Protein 2L89 (pdb70)

Foldseek 3Di:
DPPPDDDAQAWKWFQDDPGGIFIWTFHDKDKAWDCPPDHTDIATWTWTFFDDPGHTDTHHCVRMGHDDLVVLVVLLVDDDDDDPVRNRRSVNNNPPDGDDPDDDPDDD

Organism: Schizosaccharomyces pombe (strain 972 / ATCC 24843) (NCBI:txid284812)

Structure (mmCIF, N/CA/C/O backbone):
data_2L89
#
_entry.id   2L89
#
loop_
_atom_site.group_PDB
_atom_site.id
_atom_site.type_symbol
_atom_site.label_atom_id
_atom_site.label_alt_id
_atom_site.label_comp_id
_atom_site.label_asym_id
_atom_site.label_entity_id
_atom_site.label_seq_id
_atom_site.pdbx_PDB_ins_code
_atom_site.Cartn_x
_atom_site.Cartn_y
_atom_site.Cartn_z
_atom_site.occupancy
_atom_site.B_iso_or_equiv
_atom_site.auth_seq_id
_atom_site.auth_comp_id
_atom_site.auth_asym_id
_atom_site.auth_atom_id
_atom_site.pdbx_PDB_model_num
ATOM 1 N N . SER A 1 1 ? -14.855 -6.136 -16.060 1.00 0.00 45 SER A N 1
ATOM 2 C CA . SER A 1 1 ? -13.659 -6.158 -16.952 1.00 0.00 45 SER A CA 1
ATOM 3 C C . SER A 1 1 ? -13.188 -4.743 -17.310 1.00 0.00 45 SER A C 1
ATOM 4 O O . SER A 1 1 ? -12.647 -4.517 -18.395 1.00 0.00 45 SER A O 1
ATOM 14 N N . ALA A 1 2 ? -13.385 -3.797 -16.391 1.00 0.00 46 ALA A N 1
ATOM 15 C CA . ALA A 1 2 ? -12.971 -2.414 -16.607 1.00 0.00 46 ALA A CA 1
ATOM 16 C C . ALA A 1 2 ? -12.312 -1.843 -15.355 1.00 0.00 46 ALA A C 1
ATOM 17 O O . ALA A 1 2 ? -12.733 -2.141 -14.235 1.00 0.00 46 ALA A O 1
ATOM 24 N N . ASP A 1 3 ? -11.274 -1.027 -15.554 1.00 0.00 47 ASP A N 1
ATOM 25 C CA . ASP A 1 3 ? -10.541 -0.415 -14.444 1.00 0.00 47 ASP A CA 1
ATOM 26 C C . ASP A 1 3 ? -9.957 -1.480 -13.512 1.00 0.00 47 ASP A C 1
ATOM 27 O O . ASP A 1 3 ? -9.855 -1.271 -12.301 1.00 0.00 47 ASP A O 1
ATOM 36 N N . ASP A 1 4 ? -9.576 -2.621 -14.084 1.00 0.00 48 ASP A N 1
ATOM 37 C CA . ASP A 1 4 ? -9.008 -3.715 -13.306 1.00 0.00 48 ASP A CA 1
ATOM 38 C C . ASP A 1 4 ? -7.490 -3.591 -13.214 1.00 0.00 48 ASP A C 1
ATOM 39 O O . ASP A 1 4 ? -6.769 -3.973 -14.137 1.00 0.00 48 ASP A O 1
ATOM 48 N N . ARG A 1 5 ? -7.010 -3.051 -12.092 1.00 0.00 49 ARG A N 1
ATOM 49 C CA . ARG A 1 5 ? -5.575 -2.875 -11.874 1.00 0.00 49 ARG A CA 1
ATOM 50 C C . ARG A 1 5 ? -5.175 -3.305 -10.458 1.00 0.00 49 ARG A C 1
ATOM 51 O O . ARG A 1 5 ? -4.259 -2.734 -9.861 1.00 0.00 49 ARG A O 1
ATOM 72 N N . LEU A 1 6 ? -5.866 -4.317 -9.926 1.00 0.00 50 LEU A N 1
ATOM 73 C CA . LEU A 1 6 ? -5.584 -4.825 -8.584 1.00 0.00 50 LEU A CA 1
ATOM 74 C C . LEU A 1 6 ? -5.591 -6.354 -8.568 1.00 0.00 50 LEU A C 1
ATOM 75 O O . LEU A 1 6 ? -6.649 -6.977 -8.459 1.00 0.00 50 LEU A O 1
ATOM 91 N N . ASN A 1 7 ? -4.402 -6.952 -8.683 1.00 0.00 51 ASN A N 1
ATOM 92 C CA . ASN A 1 7 ? -4.265 -8.410 -8.690 1.00 0.00 51 ASN A CA 1
ATOM 93 C C . ASN A 1 7 ? -3.244 -8.877 -7.647 1.00 0.00 51 ASN A C 1
ATOM 94 O O . ASN A 1 7 ? -2.766 -8.082 -6.836 1.00 0.00 51 ASN A O 1
ATOM 105 N N . PHE A 1 8 ? -2.913 -10.172 -7.674 1.00 0.00 52 PHE A N 1
ATOM 106 C CA . PHE A 1 8 ? -1.947 -10.740 -6.731 1.00 0.00 52 PHE A CA 1
ATOM 107 C C . PHE A 1 8 ? -0.549 -10.187 -6.993 1.00 0.00 52 PHE A C 1
ATOM 108 O O . PHE A 1 8 ? -0.102 -10.124 -8.140 1.00 0.00 52 PHE A O 1
ATOM 125 N N . GLY A 1 9 ? 0.130 -9.780 -5.921 1.00 0.00 53 GLY A N 1
ATOM 126 C CA . GLY A 1 9 ? 1.467 -9.225 -6.049 1.00 0.00 53 GLY A CA 1
ATOM 127 C C . GLY A 1 9 ? 1.461 -7.853 -6.705 1.00 0.00 53 GLY A C 1
ATOM 128 O O . GLY A 1 9 ? 2.437 -7.466 -7.352 1.00 0.00 53 GLY A O 1
ATOM 132 N N . ASP A 1 10 ? 0.359 -7.119 -6.536 1.00 0.00 54 ASP A N 1
ATOM 133 C CA . ASP A 1 10 ? 0.218 -5.786 -7.108 1.00 0.00 54 ASP A CA 1
ATOM 134 C C . ASP A 1 10 ? 0.313 -4.726 -6.017 1.00 0.00 54 ASP A C 1
ATOM 135 O O . ASP A 1 10 ? -0.484 -4.718 -5.076 1.00 0.00 54 ASP A O 1
ATOM 144 N N . ARG A 1 11 ? 1.297 -3.838 -6.147 1.00 0.00 55 ARG A N 1
ATOM 145 C CA . ARG A 1 11 ? 1.507 -2.771 -5.170 1.00 0.00 55 ARG A CA 1
ATOM 146 C C . ARG A 1 11 ? 0.310 -1.826 -5.136 1.00 0.00 55 ARG A C 1
ATOM 147 O O . ARG A 1 11 ? 0.017 -1.143 -6.120 1.00 0.00 55 ARG A O 1
ATOM 168 N N . ILE A 1 12 ? -0.380 -1.799 -3.997 1.00 0.00 56 ILE A N 1
ATOM 169 C CA . ILE A 1 12 ? -1.553 -0.945 -3.823 1.00 0.00 56 ILE A CA 1
ATOM 170 C C . ILE A 1 12 ? -1.469 -0.153 -2.518 1.00 0.00 56 ILE A C 1
ATOM 171 O O . ILE A 1 12 ? -0.808 -0.575 -1.567 1.00 0.00 56 ILE A O 1
ATOM 187 N N . LEU A 1 13 ? -2.141 0.996 -2.477 1.00 0.00 57 LEU A N 1
ATOM 188 C CA . LEU A 1 13 ? -2.138 1.840 -1.284 1.00 0.00 57 LEU A CA 1
ATOM 189 C C . LEU A 1 13 ? -3.329 1.515 -0.393 1.00 0.00 57 LEU A C 1
ATOM 190 O O . LEU A 1 13 ? -4.392 1.137 -0.885 1.00 0.00 57 LEU A O 1
ATOM 206 N N . VAL A 1 14 ? -3.142 1.652 0.917 1.00 0.00 58 VAL A N 1
ATOM 207 C CA . VAL A 1 14 ? -4.203 1.358 1.875 1.00 0.00 58 VAL A CA 1
ATOM 208 C C . VAL A 1 14 ? -4.126 2.277 3.095 1.00 0.00 58 VAL A C 1
ATOM 209 O O . VAL A 1 14 ? -3.047 2.501 3.647 1.00 0.00 58 VAL A O 1
ATOM 222 N N . LYS A 1 15 ? -5.277 2.802 3.515 1.00 0.00 59 LYS A N 1
ATOM 223 C CA . LYS A 1 15 ? -5.334 3.690 4.673 1.00 0.00 59 LYS A CA 1
ATOM 224 C C . LYS A 1 15 ? -5.230 2.892 5.972 1.00 0.00 59 LYS A C 1
ATOM 225 O O . LYS A 1 15 ? -6.069 2.033 6.252 1.00 0.00 59 LYS A O 1
ATOM 244 N N . ALA A 1 16 ? -4.192 3.177 6.759 1.00 0.00 60 ALA A N 1
ATOM 245 C CA . ALA A 1 16 ? -3.972 2.485 8.029 1.00 0.00 60 ALA A CA 1
ATOM 246 C C . ALA A 1 16 ? -4.789 3.122 9.154 1.00 0.00 60 ALA A C 1
ATOM 247 O O . ALA A 1 16 ? -5.085 4.316 9.116 1.00 0.00 60 ALA A O 1
ATOM 254 N N . PRO A 1 17 ? -5.164 2.332 10.180 1.00 0.00 61 PRO A N 1
ATOM 255 C CA . PRO A 1 17 ? -5.947 2.833 11.318 1.00 0.00 61 PRO A CA 1
ATOM 256 C C . PRO A 1 17 ? -5.247 3.981 12.043 1.00 0.00 61 PRO A C 1
ATOM 257 O O . PRO A 1 17 ? -4.290 3.765 12.792 1.00 0.00 61 PRO A O 1
ATOM 268 N N . GLY A 1 18 ? -5.725 5.203 11.806 1.00 0.00 62 GLY A N 1
ATOM 269 C CA . GLY A 1 18 ? -5.134 6.371 12.436 1.00 0.00 62 GLY A CA 1
ATOM 270 C C . GLY A 1 18 ? -4.103 7.063 11.558 1.00 0.00 62 GLY A C 1
ATOM 271 O O . GLY A 1 18 ? -3.958 8.285 11.615 1.00 0.00 62 GLY A O 1
ATOM 275 N N . TYR A 1 19 ? -3.380 6.284 10.752 1.00 0.00 63 TYR A N 1
ATOM 276 C CA . TYR A 1 19 ? -2.351 6.833 9.868 1.00 0.00 63 TYR A CA 1
ATOM 277 C C . TYR A 1 19 ? -2.864 6.964 8.430 1.00 0.00 63 TYR A C 1
ATOM 278 O O . TYR A 1 19 ? -3.824 6.300 8.040 1.00 0.00 63 TYR A O 1
ATOM 296 N N . PRO A 1 20 ? -2.223 7.829 7.615 1.00 0.00 64 PRO A N 1
ATOM 297 C CA . PRO A 1 20 ? -2.620 8.041 6.214 1.00 0.00 64 PRO A CA 1
ATOM 298 C C . PRO A 1 20 ? -2.419 6.789 5.350 1.00 0.00 64 PRO A C 1
ATOM 299 O O . PRO A 1 20 ? -2.175 5.697 5.867 1.00 0.00 64 PRO A O 1
ATOM 310 N N . TRP A 1 21 ? -2.531 6.955 4.031 1.00 0.00 65 TRP A N 1
ATOM 311 C CA . TRP A 1 21 ? -2.369 5.839 3.096 1.00 0.00 65 TRP A CA 1
ATOM 312 C C . TRP A 1 21 ? -0.938 5.301 3.129 1.00 0.00 65 TRP A C 1
ATOM 313 O O . TRP A 1 21 ? 0.018 6.040 2.886 1.00 0.00 65 TRP A O 1
ATOM 334 N N . TRP A 1 22 ? -0.800 4.010 3.432 1.00 0.00 66 TRP A N 1
ATOM 335 C CA . TRP A 1 22 ? 0.510 3.367 3.499 1.00 0.00 66 TRP A CA 1
ATOM 336 C C . TRP A 1 22 ? 0.713 2.404 2.327 1.00 0.00 66 TRP A C 1
ATOM 337 O O . TRP A 1 22 ? -0.229 1.732 1.897 1.00 0.00 66 TRP A O 1
ATOM 358 N N . PRO A 1 23 ? 1.950 2.325 1.791 1.00 0.00 67 PRO A N 1
ATOM 359 C CA . PRO A 1 23 ? 2.275 1.442 0.662 1.00 0.00 67 PRO A CA 1
ATOM 360 C C . PRO A 1 23 ? 2.247 -0.039 1.044 1.00 0.00 67 PRO A C 1
ATOM 361 O O . PRO A 1 23 ? 3.083 -0.509 1.817 1.00 0.00 67 PRO A O 1
ATOM 372 N N . ALA A 1 24 ? 1.280 -0.766 0.488 1.00 0.00 68 ALA A N 1
ATOM 373 C CA . ALA A 1 24 ? 1.131 -2.196 0.749 1.00 0.00 68 ALA A CA 1
ATOM 374 C C . ALA A 1 24 ? 1.139 -2.985 -0.563 1.00 0.00 68 ALA A C 1
ATOM 375 O O . ALA A 1 24 ? 1.183 -2.403 -1.649 1.00 0.00 68 ALA A O 1
ATOM 382 N N . LEU A 1 25 ? 1.101 -4.310 -0.457 1.00 0.00 69 LEU A N 1
ATOM 383 C CA . LEU A 1 25 ? 1.104 -5.174 -1.639 1.00 0.00 69 LEU A CA 1
ATOM 384 C C . LEU A 1 25 ? -0.007 -6.220 -1.552 1.00 0.00 69 LEU A C 1
ATOM 385 O O . LEU A 1 25 ? -0.030 -7.034 -0.627 1.00 0.00 69 LEU A O 1
ATOM 401 N N . LEU A 1 26 ? -0.927 -6.189 -2.518 1.00 0.00 70 LEU A N 1
ATOM 402 C CA . LEU A 1 26 ? -2.048 -7.133 -2.548 1.00 0.00 70 LEU A CA 1
ATOM 403 C C . LEU A 1 26 ? -1.561 -8.579 -2.640 1.00 0.00 70 LEU A C 1
ATOM 404 O O . LEU A 1 26 ? -0.727 -8.912 -3.483 1.00 0.00 70 LEU A O 1
ATOM 420 N N . LEU A 1 27 ? -2.096 -9.432 -1.766 1.00 0.00 71 LEU A N 1
ATOM 421 C CA . LEU A 1 27 ? -1.732 -10.847 -1.740 1.00 0.00 71 LEU A CA 1
ATOM 422 C C . LEU A 1 27 ? -2.839 -11.704 -2.348 1.00 0.00 71 LEU A C 1
ATOM 423 O O . LEU A 1 27 ? -2.603 -12.453 -3.297 1.00 0.00 71 LEU A O 1
ATOM 439 N N . ARG A 1 28 ? -4.049 -11.594 -1.790 1.00 0.00 72 ARG A N 1
ATOM 440 C CA . ARG A 1 28 ? -5.196 -12.363 -2.272 1.00 0.00 72 ARG A CA 1
ATOM 441 C C . ARG A 1 28 ? -6.515 -11.668 -1.932 1.00 0.00 72 ARG A C 1
ATOM 442 O O . ARG A 1 28 ? -6.575 -10.834 -1.024 1.00 0.00 72 ARG A O 1
ATOM 463 N N . ARG A 1 29 ? -7.571 -12.021 -2.667 1.00 0.00 73 ARG A N 1
ATOM 464 C CA . ARG A 1 29 ? -8.894 -11.441 -2.448 1.00 0.00 73 ARG A CA 1
ATOM 465 C C . ARG A 1 29 ? -9.763 -12.387 -1.620 1.00 0.00 73 ARG A C 1
ATOM 466 O O . ARG A 1 29 ? -10.314 -13.359 -2.143 1.00 0.00 73 ARG A O 1
ATOM 487 N N . LYS A 1 30 ? -9.875 -12.100 -0.323 1.00 0.00 74 LYS A N 1
ATOM 488 C CA . LYS A 1 30 ? -10.670 -12.927 0.583 1.00 0.00 74 LYS A CA 1
ATOM 489 C C . LYS A 1 30 ? -12.071 -12.345 0.778 1.00 0.00 74 LYS A C 1
ATOM 490 O O . LYS A 1 30 ? -12.224 -11.176 1.140 1.00 0.00 74 LYS A O 1
ATOM 509 N N . GLU A 1 31 ? -13.086 -13.171 0.530 1.00 0.00 75 GLU A N 1
ATOM 510 C CA . GLU A 1 31 ? -14.479 -12.751 0.669 1.00 0.00 75 GLU A CA 1
ATOM 511 C C . GLU A 1 31 ? -15.179 -13.511 1.792 1.00 0.00 75 GLU A C 1
ATOM 512 O O . GLU A 1 31 ? -15.038 -14.730 1.910 1.00 0.00 75 GLU A O 1
ATOM 524 N N . THR A 1 32 ? -15.947 -12.787 2.607 1.00 0.00 76 THR A N 1
ATOM 525 C CA . THR A 1 32 ? -16.682 -13.398 3.710 1.00 0.00 76 THR A CA 1
ATOM 526 C C . THR A 1 32 ? -18.100 -12.832 3.798 1.00 0.00 76 THR A C 1
ATOM 527 O O . THR A 1 32 ? -18.319 -11.641 3.569 1.00 0.00 76 THR A O 1
ATOM 538 N N . LYS A 1 33 ? -19.057 -13.698 4.125 1.00 0.00 77 LYS A N 1
ATOM 539 C CA . LYS A 1 33 ? -20.459 -13.297 4.240 1.00 0.00 77 LYS A CA 1
ATOM 540 C C . LYS A 1 33 ? -21.052 -13.760 5.572 1.00 0.00 77 LYS A C 1
ATOM 541 O O . LYS A 1 33 ? -20.339 -14.302 6.420 1.00 0.00 77 LYS A O 1
ATOM 560 N N . ASP A 1 34 ? -22.358 -13.548 5.751 1.00 0.00 78 ASP A N 1
ATOM 561 C CA . ASP A 1 34 ? -23.042 -13.949 6.982 1.00 0.00 78 ASP A CA 1
ATOM 562 C C . ASP A 1 34 ? -22.808 -15.433 7.270 1.00 0.00 78 ASP A C 1
ATOM 563 O O . ASP A 1 34 ? -22.337 -15.795 8.349 1.00 0.00 78 ASP A O 1
ATOM 572 N N . SER A 1 35 ? -23.126 -16.282 6.290 1.00 0.00 79 SER A N 1
ATOM 573 C CA . SER A 1 35 ? -22.939 -17.724 6.421 1.00 0.00 79 SER A CA 1
ATOM 574 C C . SER A 1 35 ? -23.047 -18.402 5.053 1.00 0.00 79 SER A C 1
ATOM 575 O O . SER A 1 35 ? -22.032 -18.726 4.434 1.00 0.00 79 SER A O 1
ATOM 583 N N . LEU A 1 36 ? -24.279 -18.606 4.582 1.00 0.00 80 LEU A N 1
ATOM 584 C CA . LEU A 1 36 ? -24.512 -19.236 3.282 1.00 0.00 80 LEU A CA 1
ATOM 585 C C . LEU A 1 36 ? -25.853 -18.793 2.680 1.00 0.00 80 LEU A C 1
ATOM 586 O O . LEU A 1 36 ? -26.471 -19.531 1.910 1.00 0.00 80 LEU A O 1
ATOM 602 N N . ASN A 1 37 ? -26.296 -17.588 3.042 1.00 0.00 81 ASN A N 1
ATOM 603 C CA . ASN A 1 37 ? -27.563 -17.049 2.549 1.00 0.00 81 ASN A CA 1
ATOM 604 C C . ASN A 1 37 ? -27.362 -16.115 1.352 1.00 0.00 81 ASN A C 1
ATOM 605 O O . ASN A 1 37 ? -28.249 -15.989 0.506 1.00 0.00 81 ASN A O 1
ATOM 616 N N . THR A 1 38 ? -26.198 -15.459 1.296 1.00 0.00 82 THR A N 1
ATOM 617 C CA . THR A 1 38 ? -25.861 -14.525 0.211 1.00 0.00 82 THR A CA 1
ATOM 618 C C . THR A 1 38 ? -26.997 -13.537 -0.082 1.00 0.00 82 THR A C 1
ATOM 619 O O . THR A 1 38 ? -27.169 -13.102 -1.222 1.00 0.00 82 THR A O 1
ATOM 630 N N . ASN A 1 39 ? -27.761 -13.180 0.951 1.00 0.00 83 ASN A N 1
ATOM 631 C CA . ASN A 1 39 ? -28.868 -12.241 0.801 1.00 0.00 83 ASN A CA 1
ATOM 632 C C . ASN A 1 39 ? -29.033 -11.365 2.049 1.00 0.00 83 ASN A C 1
ATOM 633 O O . ASN A 1 39 ? -30.133 -10.895 2.347 1.00 0.00 83 ASN A O 1
ATOM 644 N N . SER A 1 40 ? -27.932 -11.149 2.775 1.00 0.00 84 SER A N 1
ATOM 645 C CA . SER A 1 40 ? -27.956 -10.335 3.985 1.00 0.00 84 SER A CA 1
ATOM 646 C C . SER A 1 40 ? -26.953 -9.185 3.894 1.00 0.00 84 SER A C 1
ATOM 647 O O . SER A 1 40 ? -27.341 -8.029 3.722 1.00 0.00 84 SER A O 1
ATOM 655 N N . SER A 1 41 ? -25.663 -9.508 4.011 1.00 0.00 85 SER A N 1
ATOM 656 C CA . SER A 1 41 ? -24.607 -8.500 3.943 1.00 0.00 85 SER A CA 1
ATOM 657 C C . SER A 1 41 ? -23.249 -9.154 3.711 1.00 0.00 85 SER A C 1
ATOM 658 O O . SER A 1 41 ? -22.830 -10.027 4.475 1.00 0.00 85 SER A O 1
ATOM 666 N N . PHE A 1 42 ? -22.564 -8.727 2.653 1.00 0.00 86 PHE A N 1
ATOM 667 C CA . PHE A 1 42 ? -21.250 -9.266 2.317 1.00 0.00 86 PHE A CA 1
ATOM 668 C C . PHE A 1 42 ? -20.138 -8.402 2.906 1.00 0.00 86 PHE A C 1
ATOM 669 O O . PHE A 1 42 ? -20.303 -7.193 3.076 1.00 0.00 86 PHE A O 1
ATOM 686 N N . ASN A 1 43 ? -19.002 -9.031 3.206 1.00 0.00 87 ASN A N 1
ATOM 687 C CA . ASN A 1 43 ? -17.857 -8.324 3.766 1.00 0.00 87 ASN A CA 1
ATOM 688 C C . ASN A 1 43 ? -16.564 -8.778 3.087 1.00 0.00 87 ASN A C 1
ATOM 689 O O . ASN A 1 43 ? -15.839 -9.628 3.607 1.00 0.00 87 ASN A O 1
ATOM 700 N N . VAL A 1 44 ? -16.283 -8.203 1.923 1.00 0.00 88 VAL A N 1
ATOM 701 C CA . VAL A 1 44 ? -15.078 -8.544 1.172 1.00 0.00 88 VAL A CA 1
ATOM 702 C C . VAL A 1 44 ? -13.961 -7.539 1.439 1.00 0.00 88 VAL A C 1
ATOM 703 O O . VAL A 1 44 ? -14.205 -6.335 1.537 1.00 0.00 88 VAL A O 1
ATOM 716 N N . LEU A 1 45 ? -12.736 -8.044 1.556 1.00 0.00 89 LEU A N 1
ATOM 717 C CA . LEU A 1 45 ? -11.573 -7.196 1.810 1.00 0.00 89 LEU A CA 1
ATOM 718 C C . LEU A 1 45 ? -10.386 -7.620 0.946 1.00 0.00 89 LEU A C 1
ATOM 719 O O . LEU A 1 45 ? -10.472 -8.587 0.185 1.00 0.00 89 LEU A O 1
ATOM 735 N N . TYR A 1 46 ? -9.278 -6.889 1.069 1.00 0.00 90 TYR A N 1
ATOM 736 C CA . TYR A 1 46 ? -8.072 -7.183 0.303 1.00 0.00 90 TYR A CA 1
ATOM 737 C C . TYR A 1 46 ? -6.881 -7.439 1.225 1.00 0.00 90 TYR A C 1
ATOM 738 O O . TYR A 1 46 ? -6.416 -6.530 1.915 1.00 0.00 90 TYR A O 1
ATOM 756 N N . LYS A 1 47 ? -6.382 -8.675 1.218 1.00 0.00 91 LYS A N 1
ATOM 757 C CA . LYS A 1 47 ? -5.232 -9.041 2.040 1.00 0.00 91 LYS A CA 1
ATOM 758 C C . LYS A 1 47 ? -3.954 -8.470 1.430 1.00 0.00 91 LYS A C 1
ATOM 759 O O . LYS A 1 47 ? -3.462 -8.975 0.421 1.00 0.00 91 LYS A O 1
ATOM 778 N N . VAL A 1 48 ? -3.432 -7.399 2.033 1.00 0.00 92 VAL A N 1
ATOM 779 C CA . VAL A 1 48 ? -2.222 -6.749 1.526 1.00 0.00 92 VAL A CA 1
ATOM 780 C C . VAL A 1 48 ? -1.070 -6.816 2.524 1.00 0.00 92 VAL A C 1
ATOM 781 O O . VAL A 1 48 ? -1.287 -6.882 3.734 1.00 0.00 92 VAL A O 1
ATOM 794 N N . LEU A 1 49 ? 0.157 -6.774 2.001 1.00 0.00 93 LEU A N 1
ATOM 795 C CA . LEU A 1 49 ? 1.357 -6.809 2.832 1.00 0.00 93 LEU A CA 1
ATOM 796 C C . LEU A 1 49 ? 1.900 -5.399 3.032 1.00 0.00 93 LEU A C 1
ATOM 797 O O . LEU A 1 49 ? 1.995 -4.624 2.081 1.00 0.00 93 LEU A O 1
ATOM 813 N N . PHE A 1 50 ? 2.243 -5.069 4.270 1.00 0.00 94 PHE A N 1
ATOM 814 C CA . PHE A 1 50 ? 2.766 -3.744 4.597 1.00 0.00 94 PHE A CA 1
ATOM 815 C C . PHE A 1 50 ? 4.298 -3.736 4.608 1.00 0.00 94 PHE A C 1
ATOM 816 O O . PHE A 1 50 ? 4.931 -4.787 4.723 1.00 0.00 94 PHE A O 1
ATOM 833 N N . PHE A 1 51 ? 4.885 -2.542 4.489 1.00 0.00 95 PHE A N 1
ATOM 834 C CA . PHE A 1 51 ? 6.343 -2.388 4.485 1.00 0.00 95 PHE A CA 1
ATOM 835 C C . PHE A 1 51 ? 6.759 -1.075 5.162 1.00 0.00 95 PHE A C 1
ATOM 836 O O . PHE A 1 51 ? 5.950 -0.154 5.290 1.00 0.00 95 PHE A O 1
ATOM 853 N N . PRO A 1 52 ? 8.033 -0.966 5.603 1.00 0.00 96 PRO A N 1
ATOM 854 C CA . PRO A 1 52 ? 9.029 -2.037 5.471 1.00 0.00 96 PRO A CA 1
ATOM 855 C C . PRO A 1 52 ? 8.729 -3.230 6.376 1.00 0.00 96 PRO A C 1
ATOM 856 O O . PRO A 1 52 ? 9.048 -4.371 6.033 1.00 0.00 96 PRO A O 1
ATOM 867 N N . ASP A 1 53 ? 8.107 -2.962 7.526 1.00 0.00 97 ASP A N 1
ATOM 868 C CA . ASP A 1 53 ? 7.754 -4.016 8.472 1.00 0.00 97 ASP A CA 1
ATOM 869 C C . ASP A 1 53 ? 6.859 -5.053 7.802 1.00 0.00 97 ASP A C 1
ATOM 870 O O . ASP A 1 53 ? 5.716 -4.756 7.452 1.00 0.00 97 ASP A O 1
ATOM 879 N N . PHE A 1 54 ? 7.393 -6.260 7.621 1.00 0.00 98 PHE A N 1
ATOM 880 C CA . PHE A 1 54 ? 6.658 -7.355 6.987 1.00 0.00 98 PHE A CA 1
ATOM 881 C C . PHE A 1 54 ? 5.364 -7.660 7.741 1.00 0.00 98 PHE A C 1
ATOM 882 O O . PHE A 1 54 ? 5.306 -8.584 8.557 1.00 0.00 98 PHE A O 1
ATOM 899 N N . ASN A 1 55 ? 4.334 -6.874 7.455 1.00 0.00 99 ASN A N 1
ATOM 900 C CA . ASN A 1 55 ? 3.030 -7.036 8.086 1.00 0.00 99 ASN A CA 1
ATOM 901 C C . ASN A 1 55 ? 1.940 -7.075 7.019 1.00 0.00 99 ASN A C 1
ATOM 902 O O . ASN A 1 55 ? 2.241 -7.172 5.830 1.00 0.00 99 ASN A O 1
ATOM 913 N N . PHE A 1 56 ? 0.677 -7.002 7.436 1.00 0.00 100 PHE A N 1
ATOM 914 C CA . PHE A 1 56 ? -0.435 -7.029 6.487 1.00 0.00 100 PHE A CA 1
ATOM 915 C C . PHE A 1 56 ? -1.704 -6.437 7.094 1.00 0.00 100 PHE A C 1
ATOM 916 O O . PHE A 1 56 ? -1.745 -6.106 8.280 1.00 0.00 100 PHE A O 1
ATOM 933 N N . ALA A 1 57 ? -2.736 -6.307 6.261 1.00 0.00 101 ALA A N 1
ATOM 934 C CA . ALA A 1 57 ? -4.014 -5.753 6.692 1.00 0.00 101 ALA A CA 1
ATOM 935 C C . ALA A 1 57 ? -5.155 -6.243 5.802 1.00 0.00 101 ALA A C 1
ATOM 936 O O . ALA A 1 57 ? -4.941 -6.593 4.639 1.00 0.00 101 ALA A O 1
ATOM 943 N N . TRP A 1 58 ? -6.368 -6.259 6.355 1.00 0.00 102 TRP A N 1
ATOM 944 C CA . TRP A 1 58 ? -7.544 -6.698 5.610 1.00 0.00 102 TRP A CA 1
ATOM 945 C C . TRP A 1 58 ? -8.611 -5.604 5.603 1.00 0.00 102 TRP A C 1
ATOM 946 O O . TRP A 1 58 ? -9.295 -5.379 6.605 1.00 0.00 102 TRP A O 1
ATOM 967 N N . VAL A 1 59 ? -8.741 -4.926 4.461 1.00 0.00 103 VAL A N 1
ATOM 968 C CA . VAL A 1 59 ? -9.714 -3.845 4.299 1.00 0.00 103 VAL A CA 1
ATOM 969 C C . VAL A 1 59 ? -10.348 -3.874 2.908 1.00 0.00 103 VAL A C 1
ATOM 970 O O . VAL A 1 59 ? -9.782 -4.439 1.972 1.00 0.00 103 VAL A O 1
ATOM 983 N N . LYS A 1 60 ? -11.527 -3.261 2.779 1.00 0.00 104 LYS A N 1
ATOM 984 C CA . LYS A 1 60 ? -12.240 -3.216 1.501 1.00 0.00 104 LYS A CA 1
ATOM 985 C C . LYS A 1 60 ? -11.487 -2.366 0.473 1.00 0.00 104 LYS A C 1
ATOM 986 O O . LYS A 1 60 ? -10.626 -1.559 0.832 1.00 0.00 104 LYS A O 1
ATOM 1005 N N . ARG A 1 61 ? -11.827 -2.544 -0.807 1.00 0.00 105 ARG A N 1
ATOM 1006 C CA . ARG A 1 61 ? -11.197 -1.786 -1.892 1.00 0.00 105 ARG A CA 1
ATOM 1007 C C . ARG A 1 61 ? -11.398 -0.275 -1.712 1.00 0.00 105 ARG A C 1
ATOM 1008 O O . ARG A 1 61 ? -10.644 0.524 -2.262 1.00 0.00 105 ARG A O 1
ATOM 1029 N N . ASN A 1 62 ? -12.419 0.108 -0.941 1.00 0.00 106 ASN A N 1
ATOM 1030 C CA . ASN A 1 62 ? -12.716 1.520 -0.692 1.00 0.00 106 ASN A CA 1
ATOM 1031 C C . ASN A 1 62 ? -11.537 2.226 -0.024 1.00 0.00 106 ASN A C 1
ATOM 1032 O O . ASN A 1 62 ? -11.219 3.368 -0.357 1.00 0.00 106 ASN A O 1
ATOM 1043 N N . SER A 1 63 ? -10.883 1.538 0.913 1.00 0.00 107 SER A N 1
ATOM 1044 C CA . SER A 1 63 ? -9.732 2.102 1.613 1.00 0.00 107 SER A CA 1
ATOM 1045 C C . SER A 1 63 ? -8.417 1.703 0.931 1.00 0.00 107 SER A C 1
ATOM 1046 O O . SER A 1 63 ? -7.344 1.800 1.533 1.00 0.00 107 SER A O 1
ATOM 1054 N N . VAL A 1 64 ? -8.506 1.258 -0.328 1.00 0.00 108 VAL A N 1
ATOM 1055 C CA . VAL A 1 64 ? -7.329 0.849 -1.089 1.00 0.00 108 VAL A CA 1
ATOM 1056 C C . VAL A 1 64 ? -7.339 1.463 -2.492 1.00 0.00 108 VAL A C 1
ATOM 1057 O O . VAL A 1 64 ? -8.363 1.445 -3.176 1.00 0.00 108 VAL A O 1
ATOM 1070 N N . LYS A 1 65 ? -6.195 1.998 -2.919 1.00 0.00 109 LYS A N 1
ATOM 1071 C CA . LYS A 1 65 ? -6.077 2.608 -4.246 1.00 0.00 109 LYS A CA 1
ATOM 1072 C C . LYS A 1 65 ? -4.933 1.979 -5.043 1.00 0.00 109 LYS A C 1
ATOM 1073 O O . LYS A 1 65 ? -3.943 1.523 -4.466 1.00 0.00 109 LYS A O 1
ATOM 1092 N N . PRO A 1 66 ? -5.051 1.950 -6.386 1.00 0.00 110 PRO A N 1
ATOM 1093 C CA . PRO A 1 66 ? -4.019 1.375 -7.259 1.00 0.00 110 PRO A CA 1
ATOM 1094 C C . PRO A 1 66 ? -2.732 2.200 -7.253 1.00 0.00 110 PRO A C 1
ATOM 1095 O O . PRO A 1 66 ? -2.759 3.409 -7.490 1.00 0.00 110 PRO A O 1
ATOM 1106 N N . LEU A 1 67 ? -1.610 1.538 -6.975 1.00 0.00 111 LEU A N 1
ATOM 1107 C CA . LEU A 1 67 ? -0.313 2.208 -6.931 1.00 0.00 111 LEU A CA 1
ATOM 1108 C C . LEU A 1 67 ? 0.580 1.741 -8.080 1.00 0.00 111 LEU A C 1
ATOM 1109 O O . LEU A 1 67 ? 0.655 0.548 -8.374 1.00 0.00 111 LEU A O 1
ATOM 1125 N N . LEU A 1 68 ? 1.254 2.693 -8.726 1.00 0.00 112 LEU A N 1
ATOM 1126 C CA . LEU A 1 68 ? 2.141 2.383 -9.846 1.00 0.00 112 LEU A CA 1
ATOM 1127 C C . LEU A 1 68 ? 3.607 2.535 -9.453 1.00 0.00 112 LEU A C 1
ATOM 1128 O O . LEU A 1 68 ? 3.922 3.010 -8.361 1.00 0.00 112 LEU A O 1
ATOM 1144 N N . ASP A 1 69 ? 4.499 2.141 -10.362 1.00 0.00 113 ASP A N 1
ATOM 1145 C CA . ASP A 1 69 ? 5.937 2.242 -10.120 1.00 0.00 113 ASP A CA 1
ATOM 1146 C C . ASP A 1 69 ? 6.372 3.703 -10.080 1.00 0.00 113 ASP A C 1
ATOM 1147 O O . ASP A 1 69 ? 7.096 4.118 -9.174 1.00 0.00 113 ASP A O 1
ATOM 1156 N N . SER A 1 70 ? 5.917 4.476 -11.067 1.00 0.00 114 SER A N 1
ATOM 1157 C CA . SER A 1 70 ? 6.246 5.896 -11.148 1.00 0.00 114 SER A CA 1
ATOM 1158 C C . SER A 1 70 ? 5.724 6.641 -9.922 1.00 0.00 114 SER A C 1
ATOM 1159 O O . SER A 1 70 ? 6.406 7.513 -9.387 1.00 0.00 114 SER A O 1
ATOM 1167 N N . GLU A 1 71 ? 4.513 6.289 -9.477 1.00 0.00 115 GLU A N 1
ATOM 1168 C CA . GLU A 1 71 ? 3.907 6.928 -8.306 1.00 0.00 115 GLU A CA 1
ATOM 1169 C C . GLU A 1 71 ? 4.771 6.715 -7.064 1.00 0.00 115 GLU A C 1
ATOM 1170 O O . GLU A 1 71 ? 5.091 7.666 -6.352 1.00 0.00 115 GLU A O 1
ATOM 1182 N N . ILE A 1 72 ? 5.151 5.460 -6.817 1.00 0.00 116 ILE A N 1
ATOM 1183 C CA . ILE A 1 72 ? 5.990 5.118 -5.672 1.00 0.00 116 ILE A CA 1
ATOM 1184 C C . ILE A 1 72 ? 7.315 5.868 -5.752 1.00 0.00 116 ILE A C 1
ATOM 1185 O O . ILE A 1 72 ? 7.714 6.544 -4.802 1.00 0.00 116 ILE A O 1
ATOM 1201 N N . ALA A 1 73 ? 7.977 5.767 -6.908 1.00 0.00 117 ALA A N 1
ATOM 1202 C CA . ALA A 1 73 ? 9.243 6.461 -7.132 1.00 0.00 117 ALA A CA 1
ATOM 1203 C C . ALA A 1 73 ? 9.073 7.960 -6.898 1.00 0.00 117 ALA A C 1
ATOM 1204 O O . ALA A 1 73 ? 9.978 8.630 -6.397 1.00 0.00 117 ALA A O 1
ATOM 1211 N N . LYS A 1 74 ? 7.898 8.471 -7.265 1.00 0.00 118 LYS A N 1
ATOM 1212 C CA . LYS A 1 74 ? 7.579 9.882 -7.105 1.00 0.00 118 LYS A CA 1
ATOM 1213 C C . LYS A 1 74 ? 7.381 10.238 -5.643 1.00 0.00 118 LYS A C 1
ATOM 1214 O O . LYS A 1 74 ? 7.999 11.174 -5.137 1.00 0.00 118 LYS A O 1
ATOM 1233 N N . PHE A 1 75 ? 6.516 9.484 -4.968 1.00 0.00 119 PHE A N 1
ATOM 1234 C CA . PHE A 1 75 ? 6.240 9.716 -3.548 1.00 0.00 119 PHE A CA 1
ATOM 1235 C C . PHE A 1 75 ? 7.548 9.873 -2.775 1.00 0.00 119 PHE A C 1
ATOM 1236 O O . PHE A 1 75 ? 7.684 10.764 -1.936 1.00 0.00 119 PHE A O 1
ATOM 1253 N N . LEU A 1 76 ? 8.508 9.001 -3.077 1.00 0.00 120 LEU A N 1
ATOM 1254 C CA . LEU A 1 76 ? 9.811 9.033 -2.425 1.00 0.00 120 LEU A CA 1
ATOM 1255 C C . LEU A 1 76 ? 10.630 10.237 -2.888 1.00 0.00 120 LEU A C 1
ATOM 1256 O O . LEU A 1 76 ? 11.371 10.832 -2.100 1.00 0.00 120 LEU A O 1
ATOM 1272 N N . GLY A 1 77 ? 10.486 10.597 -4.167 1.00 0.00 121 GLY A N 1
ATOM 1273 C CA . GLY A 1 77 ? 11.211 11.735 -4.708 1.00 0.00 121 GLY A CA 1
ATOM 1274 C C . GLY A 1 77 ? 10.609 13.073 -4.301 1.00 0.00 121 GLY A C 1
ATOM 1275 O O . GLY A 1 77 ? 11.117 14.125 -4.692 1.00 0.00 121 GLY A O 1
ATOM 1279 N N . SER A 1 78 ? 9.522 13.039 -3.518 1.00 0.00 122 SER A N 1
ATOM 1280 C CA . SER A 1 78 ? 8.855 14.258 -3.068 1.00 0.00 122 SER A CA 1
ATOM 1281 C C . SER A 1 78 ? 9.780 15.099 -2.187 1.00 0.00 122 SER A C 1
ATOM 1282 O O . SER A 1 78 ? 9.973 14.795 -1.009 1.00 0.00 122 SER A O 1
ATOM 1290 N N . SER A 1 79 ? 10.345 16.161 -2.764 1.00 0.00 123 SER A N 1
ATOM 1291 C CA . SER A 1 79 ? 11.247 17.046 -2.028 1.00 0.00 123 SER A CA 1
ATOM 1292 C C . SER A 1 79 ? 10.491 18.233 -1.421 1.00 0.00 123 SER A C 1
ATOM 1293 O O . SER A 1 79 ? 10.993 19.358 -1.400 1.00 0.00 123 SER A O 1
ATOM 1301 N N . LYS A 1 80 ? 9.283 17.970 -0.919 1.00 0.00 124 LYS A N 1
ATOM 1302 C CA . LYS A 1 80 ? 8.462 19.009 -0.300 1.00 0.00 124 LYS A CA 1
ATOM 1303 C C . LYS A 1 80 ? 7.949 18.552 1.066 1.00 0.00 124 LYS A C 1
ATOM 1304 O O . LYS A 1 80 ? 8.148 19.234 2.074 1.00 0.00 124 LYS A O 1
ATOM 1323 N N . ARG A 1 81 ? 7.309 17.379 1.094 1.00 0.00 125 ARG A N 1
ATOM 1324 C CA . ARG A 1 81 ? 6.795 16.813 2.330 1.00 0.00 125 ARG A CA 1
ATOM 1325 C C . ARG A 1 81 ? 7.094 15.319 2.378 1.00 0.00 125 ARG A C 1
ATOM 1326 O O . ARG A 1 81 ? 6.393 14.513 1.763 1.00 0.00 125 ARG A O 1
ATOM 1347 N N . LYS A 1 82 ? 8.134 14.966 3.114 1.00 0.00 126 LYS A N 1
ATOM 1348 C CA . LYS A 1 82 ? 8.545 13.572 3.262 1.00 0.00 126 LYS A CA 1
ATOM 1349 C C . LYS A 1 82 ? 8.950 13.258 4.703 1.00 0.00 126 LYS A C 1
ATOM 1350 O O . LYS A 1 82 ? 9.524 14.101 5.396 1.00 0.00 126 LYS A O 1
ATOM 1369 N N . SER A 1 83 ? 8.654 12.034 5.145 1.00 0.00 127 SER A N 1
ATOM 1370 C CA . SER A 1 83 ? 8.991 11.597 6.497 1.00 0.00 127 SER A CA 1
ATOM 1371 C C . SER A 1 83 ? 9.844 10.330 6.452 1.00 0.00 127 SER A C 1
ATOM 1372 O O . SER A 1 83 ? 9.642 9.477 5.590 1.00 0.00 127 SER A O 1
ATOM 1380 N N . LYS A 1 84 ? 10.792 10.213 7.382 1.00 0.00 128 LYS A N 1
ATOM 1381 C CA . LYS A 1 84 ? 11.675 9.044 7.445 1.00 0.00 128 LYS A CA 1
ATOM 1382 C C . LYS A 1 84 ? 10.866 7.749 7.434 1.00 0.00 128 LYS A C 1
ATOM 1383 O O . LYS A 1 84 ? 11.179 6.821 6.687 1.00 0.00 128 LYS A O 1
ATOM 1402 N N . GLU A 1 85 ? 9.818 7.702 8.257 1.00 0.00 129 GLU A N 1
ATOM 1403 C CA . GLU A 1 85 ? 8.952 6.528 8.334 1.00 0.00 129 GLU A CA 1
ATOM 1404 C C . GLU A 1 85 ? 8.177 6.336 7.029 1.00 0.00 129 GLU A C 1
ATOM 1405 O O . GLU A 1 85 ? 7.924 5.205 6.614 1.00 0.00 129 GLU A O 1
ATOM 1417 N N . LEU A 1 86 ? 7.803 7.447 6.387 1.00 0.00 130 LEU A N 1
ATOM 1418 C CA . LEU A 1 86 ? 7.055 7.388 5.131 1.00 0.00 130 LEU A CA 1
ATOM 1419 C C . LEU A 1 86 ? 7.957 6.991 3.967 1.00 0.00 130 LEU A C 1
ATOM 1420 O O . LEU A 1 86 ? 7.595 6.135 3.160 1.00 0.00 130 LEU A O 1
ATOM 1436 N N . ILE A 1 87 ? 9.134 7.610 3.883 1.00 0.00 131 ILE A N 1
ATOM 1437 C CA . ILE A 1 87 ? 10.078 7.305 2.813 1.00 0.00 131 ILE A CA 1
ATOM 1438 C C . ILE A 1 87 ? 10.494 5.839 2.868 1.00 0.00 131 ILE A C 1
ATOM 1439 O O . ILE A 1 87 ? 10.377 5.120 1.876 1.00 0.00 131 ILE A O 1
ATOM 1455 N N . GLU A 1 88 ? 10.968 5.398 4.032 1.00 0.00 132 GLU A N 1
ATOM 1456 C CA . GLU A 1 88 ? 11.385 4.010 4.207 1.00 0.00 132 GLU A CA 1
ATOM 1457 C C . GLU A 1 88 ? 10.269 3.058 3.783 1.00 0.00 132 GLU A C 1
ATOM 1458 O O . GLU A 1 88 ? 10.530 1.973 3.259 1.00 0.00 132 GLU A O 1
ATOM 1470 N N . ALA A 1 89 ? 9.021 3.479 4.006 1.00 0.00 133 ALA A N 1
ATOM 1471 C CA . ALA A 1 89 ? 7.858 2.678 3.644 1.00 0.00 133 ALA A CA 1
ATOM 1472 C C . ALA A 1 89 ? 7.783 2.450 2.145 1.00 0.00 133 ALA A C 1
ATOM 1473 O O . ALA A 1 89 ? 7.726 1.309 1.685 1.00 0.00 133 ALA A O 1
ATOM 1480 N N . TYR A 1 90 ? 7.783 3.540 1.389 1.00 0.00 134 TYR A N 1
ATOM 1481 C CA . TYR A 1 90 ? 7.717 3.453 -0.066 1.00 0.00 134 TYR A CA 1
ATOM 1482 C C . TYR A 1 90 ? 8.988 2.821 -0.627 1.00 0.00 134 TYR A C 1
ATOM 1483 O O . TYR A 1 90 ? 8.948 2.135 -1.649 1.00 0.00 134 TYR A O 1
ATOM 1501 N N . GLU A 1 91 ? 10.110 3.039 0.060 1.00 0.00 135 GLU A N 1
ATOM 1502 C CA . GLU A 1 91 ? 11.384 2.468 -0.358 1.00 0.00 135 GLU A CA 1
ATOM 1503 C C . GLU A 1 91 ? 11.367 0.951 -0.191 1.00 0.00 135 GLU A C 1
ATOM 1504 O O . GLU A 1 91 ? 12.013 0.228 -0.951 1.00 0.00 135 GLU A O 1
ATOM 1516 N N . ALA A 1 92 ? 10.614 0.472 0.806 1.00 0.00 136 ALA A N 1
ATOM 1517 C CA . ALA A 1 92 ? 10.507 -0.962 1.065 1.00 0.00 136 ALA A CA 1
ATOM 1518 C C . ALA A 1 92 ? 9.659 -1.653 -0.004 1.00 0.00 136 ALA A C 1
ATOM 1519 O O . ALA A 1 92 ? 9.986 -2.751 -0.456 1.00 0.00 136 ALA A O 1
ATOM 1526 N N . SER A 1 93 ? 8.567 -0.996 -0.404 1.00 0.00 137 SER A N 1
ATOM 1527 C CA . SER A 1 93 ? 7.662 -1.538 -1.424 1.00 0.00 137 SER A CA 1
ATOM 1528 C C . SER A 1 93 ? 8.215 -1.336 -2.842 1.00 0.00 137 SER A C 1
ATOM 1529 O O . SER A 1 93 ? 7.796 -2.021 -3.778 1.00 0.00 137 SER A O 1
ATOM 1537 N N . LYS A 1 94 ? 9.150 -0.390 -2.995 1.00 0.00 138 LYS A N 1
ATOM 1538 C CA . LYS A 1 94 ? 9.759 -0.091 -4.297 1.00 0.00 138 LYS A CA 1
ATOM 1539 C C . LYS A 1 94 ? 10.396 -1.329 -4.939 1.00 0.00 138 LYS A C 1
ATOM 1540 O O . LYS A 1 94 ? 10.605 -1.360 -6.153 1.00 0.00 138 LYS A O 1
ATOM 1559 N N . THR A 1 95 ? 10.710 -2.339 -4.123 1.00 0.00 139 THR A N 1
ATOM 1560 C CA . THR A 1 95 ? 11.324 -3.572 -4.618 1.00 0.00 139 THR A CA 1
ATOM 1561 C C . THR A 1 95 ? 10.287 -4.698 -4.727 1.00 0.00 139 THR A C 1
ATOM 1562 O O . THR A 1 95 ? 10.170 -5.529 -3.826 1.00 0.00 139 THR A O 1
ATOM 1573 N N . PRO A 1 96 ? 9.512 -4.737 -5.836 1.00 0.00 140 PRO A N 1
ATOM 1574 C CA . PRO A 1 96 ? 8.483 -5.760 -6.058 1.00 0.00 140 PRO A CA 1
ATOM 1575 C C . PRO A 1 96 ? 8.959 -7.187 -5.745 1.00 0.00 140 PRO A C 1
ATOM 1576 O O . PRO A 1 96 ? 8.245 -7.936 -5.075 1.00 0.00 140 PRO A O 1
ATOM 1587 N N . PRO A 1 97 ? 10.164 -7.590 -6.224 1.00 0.00 141 PRO A N 1
ATOM 1588 C CA . PRO A 1 97 ? 10.708 -8.935 -5.981 1.00 0.00 141 PRO A CA 1
ATOM 1589 C C . PRO A 1 97 ? 10.532 -9.405 -4.538 1.00 0.00 141 PRO A C 1
ATOM 1590 O O . PRO A 1 97 ? 10.374 -10.601 -4.290 1.00 0.00 141 PRO A O 1
ATOM 1601 N N . ASP A 1 98 ? 10.552 -8.458 -3.590 1.00 0.00 142 ASP A N 1
ATOM 1602 C CA . ASP A 1 98 ? 10.382 -8.780 -2.173 1.00 0.00 142 ASP A CA 1
ATOM 1603 C C . ASP A 1 98 ? 9.178 -9.701 -1.958 1.00 0.00 142 ASP A C 1
ATOM 1604 O O . ASP A 1 98 ? 9.208 -10.585 -1.102 1.00 0.00 142 ASP A O 1
ATOM 1613 N N . LEU A 1 99 ? 8.124 -9.490 -2.750 1.00 0.00 143 LEU A N 1
ATOM 1614 C CA . LEU A 1 99 ? 6.913 -10.306 -2.657 1.00 0.00 143 LEU A CA 1
ATOM 1615 C C . LEU A 1 99 ? 6.608 -11.012 -3.982 1.00 0.00 143 LEU A C 1
ATOM 1616 O O . LEU A 1 99 ? 6.159 -12.158 -3.986 1.00 0.00 143 LEU A O 1
ATOM 1632 N N . LYS A 1 100 ? 6.839 -10.322 -5.102 1.00 0.00 144 LYS A N 1
ATOM 1633 C CA . LYS A 1 100 ? 6.576 -10.887 -6.429 1.00 0.00 144 LYS A CA 1
ATOM 1634 C C . LYS A 1 100 ? 7.282 -12.234 -6.620 1.00 0.00 144 LYS A C 1
ATOM 1635 O O . LYS A 1 100 ? 8.254 -12.543 -5.928 1.00 0.00 144 LYS A O 1
ATOM 1654 N N . GLU A 1 101 ? 6.767 -13.032 -7.563 1.00 0.00 145 GLU A N 1
ATOM 1655 C CA . GLU A 1 101 ? 7.314 -14.360 -7.863 1.00 0.00 145 GLU A CA 1
ATOM 1656 C C . GLU A 1 101 ? 7.090 -15.320 -6.691 1.00 0.00 145 GLU A C 1
ATOM 1657 O O . GLU A 1 101 ? 7.944 -16.154 -6.382 1.00 0.00 145 GLU A O 1
ATOM 1669 N N . GLU A 1 102 ? 5.929 -15.195 -6.044 1.00 0.00 146 GLU A N 1
ATOM 1670 C CA . GLU A 1 102 ? 5.578 -16.043 -4.907 1.00 0.00 146 GLU A CA 1
ATOM 1671 C C . GLU A 1 102 ? 4.728 -17.234 -5.355 1.00 0.00 146 GLU A C 1
ATOM 1672 O O . GLU A 1 102 ? 3.501 -17.221 -5.221 1.00 0.00 146 GLU A O 1
ATOM 1684 N N . SER A 1 103 ? 5.388 -18.263 -5.892 1.00 0.00 147 SER A N 1
ATOM 1685 C CA . SER A 1 103 ? 4.694 -19.462 -6.365 1.00 0.00 147 SER A CA 1
ATOM 1686 C C . SER A 1 103 ? 4.701 -20.565 -5.305 1.00 0.00 147 SER A C 1
ATOM 1687 O O . SER A 1 103 ? 5.655 -20.692 -4.537 1.00 0.00 147 SER A O 1
ATOM 1695 N N . SER A 1 104 ? 3.632 -21.367 -5.273 1.00 0.00 148 SER A N 1
ATOM 1696 C CA . SER A 1 104 ? 3.520 -22.463 -4.311 1.00 0.00 148 SER A CA 1
ATOM 1697 C C . SER A 1 104 ? 2.553 -23.540 -4.812 1.00 0.00 148 SER A C 1
ATOM 1698 O O . SER A 1 104 ? 2.984 -24.603 -5.261 1.00 0.00 148 SER A O 1
ATOM 1706 N N . THR A 1 105 ? 1.247 -23.251 -4.738 1.00 0.00 149 THR A N 1
ATOM 1707 C CA . THR A 1 105 ? 0.210 -24.181 -5.188 1.00 0.00 149 THR A CA 1
ATOM 1708 C C . THR A 1 105 ? 0.308 -25.527 -4.464 1.00 0.00 149 THR A C 1
ATOM 1709 O O . THR A 1 105 ? 1.085 -26.397 -4.855 1.00 0.00 149 THR A O 1
ATOM 1720 N N . ASP A 1 106 ? -0.493 -25.688 -3.407 1.00 0.00 150 ASP A N 1
ATOM 1721 C CA . ASP A 1 106 ? -0.507 -26.929 -2.621 1.00 0.00 150 ASP A CA 1
ATOM 1722 C C . ASP A 1 106 ? 0.795 -27.104 -1.830 1.00 0.00 150 ASP A C 1
ATOM 1723 O O . ASP A 1 106 ? 1.750 -26.345 -2.015 1.00 0.00 150 ASP A O 1
ATOM 1732 N N . LEU A 1 107 ? 0.823 -28.101 -0.940 1.00 0.00 151 LEU A N 1
ATOM 1733 C CA . LEU A 1 107 ? 2.003 -28.364 -0.119 1.00 0.00 151 LEU A CA 1
ATOM 1734 C C . LEU A 1 107 ? 2.429 -29.829 -0.198 1.00 0.00 151 LEU A C 1
ATOM 1735 O O . LEU A 1 107 ? 1.621 -30.709 -0.500 1.00 0.00 151 LEU A O 1
ATOM 1751 N N . GLU A 1 108 ? 3.709 -30.078 0.082 1.00 0.00 152 GLU A N 1
ATOM 1752 C CA . GLU A 1 108 ? 4.265 -31.430 0.049 1.00 0.00 152 GLU A CA 1
ATOM 1753 C C . GLU A 1 108 ? 3.746 -32.292 1.206 1.00 0.00 152 GLU A C 1
ATOM 1754 O O . GLU A 1 108 ? 3.936 -33.526 1.148 1.00 0.00 152 GLU A O 1
ATOM 1767 N N . SER A 1 1 ? -6.693 6.050 -18.964 1.00 0.00 45 SER A N 2
ATOM 1768 C CA . SER A 1 1 ? -7.959 5.267 -19.032 1.00 0.00 45 SER A CA 2
ATOM 1769 C C . SER A 1 1 ? -7.746 3.827 -18.560 1.00 0.00 45 SER A C 2
ATOM 1770 O O . SER A 1 1 ? -6.650 3.467 -18.129 1.00 0.00 45 SER A O 2
ATOM 1780 N N . ALA A 1 2 ? -8.802 3.012 -18.648 1.00 0.00 46 ALA A N 2
ATOM 1781 C CA . ALA A 1 2 ? -8.746 1.606 -18.237 1.00 0.00 46 ALA A CA 2
ATOM 1782 C C . ALA A 1 2 ? -8.602 1.471 -16.721 1.00 0.00 46 ALA A C 2
ATOM 1783 O O . ALA A 1 2 ? -8.080 2.366 -16.053 1.00 0.00 46 ALA A O 2
ATOM 1790 N N . ASP A 1 3 ? -9.074 0.341 -16.188 1.00 0.00 47 ASP A N 2
ATOM 1791 C CA . ASP A 1 3 ? -9.006 0.076 -14.753 1.00 0.00 47 ASP A CA 2
ATOM 1792 C C . ASP A 1 3 ? -8.283 -1.242 -14.467 1.00 0.00 47 ASP A C 2
ATOM 1793 O O . ASP A 1 3 ? -8.610 -1.946 -13.509 1.00 0.00 47 ASP A O 2
ATOM 1802 N N . ASP A 1 4 ? -7.295 -1.571 -15.299 1.00 0.00 48 ASP A N 2
ATOM 1803 C CA . ASP A 1 4 ? -6.530 -2.804 -15.131 1.00 0.00 48 ASP A CA 2
ATOM 1804 C C . ASP A 1 4 ? -5.548 -2.679 -13.964 1.00 0.00 48 ASP A C 2
ATOM 1805 O O . ASP A 1 4 ? -4.421 -2.206 -14.135 1.00 0.00 48 ASP A O 2
ATOM 1814 N N . ARG A 1 5 ? -5.988 -3.099 -12.777 1.00 0.00 49 ARG A N 2
ATOM 1815 C CA . ARG A 1 5 ? -5.156 -3.030 -11.575 1.00 0.00 49 ARG A CA 2
ATOM 1816 C C . ARG A 1 5 ? -5.847 -3.717 -10.391 1.00 0.00 49 ARG A C 2
ATOM 1817 O O . ARG A 1 5 ? -6.927 -4.290 -10.543 1.00 0.00 49 ARG A O 2
ATOM 1838 N N . LEU A 1 6 ? -5.216 -3.649 -9.213 1.00 0.00 50 LEU A N 2
ATOM 1839 C CA . LEU A 1 6 ? -5.764 -4.257 -7.998 1.00 0.00 50 LEU A CA 2
ATOM 1840 C C . LEU A 1 6 ? -5.924 -5.771 -8.157 1.00 0.00 50 LEU A C 2
ATOM 1841 O O . LEU A 1 6 ? -7.037 -6.272 -8.332 1.00 0.00 50 LEU A O 2
ATOM 1857 N N . ASN A 1 7 ? -4.805 -6.493 -8.096 1.00 0.00 51 ASN A N 2
ATOM 1858 C CA . ASN A 1 7 ? -4.818 -7.951 -8.232 1.00 0.00 51 ASN A CA 2
ATOM 1859 C C . ASN A 1 7 ? -3.732 -8.597 -7.368 1.00 0.00 51 ASN A C 2
ATOM 1860 O O . ASN A 1 7 ? -2.990 -7.906 -6.668 1.00 0.00 51 ASN A O 2
ATOM 1871 N N . PHE A 1 8 ? -3.647 -9.930 -7.425 1.00 0.00 52 PHE A N 2
ATOM 1872 C CA . PHE A 1 8 ? -2.654 -10.676 -6.649 1.00 0.00 52 PHE A CA 2
ATOM 1873 C C . PHE A 1 8 ? -1.237 -10.308 -7.085 1.00 0.00 52 PHE A C 2
ATOM 1874 O O . PHE A 1 8 ? -0.964 -10.162 -8.277 1.00 0.00 52 PHE A O 2
ATOM 1891 N N . GLY A 1 9 ? -0.343 -10.157 -6.108 1.00 0.00 53 GLY A N 2
ATOM 1892 C CA . GLY A 1 9 ? 1.035 -9.803 -6.405 1.00 0.00 53 GLY A CA 2
ATOM 1893 C C . GLY A 1 9 ? 1.152 -8.443 -7.068 1.00 0.00 53 GLY A C 2
ATOM 1894 O O . GLY A 1 9 ? 1.948 -8.265 -7.991 1.00 0.00 53 GLY A O 2
ATOM 1898 N N . ASP A 1 10 ? 0.353 -7.483 -6.596 1.00 0.00 54 ASP A N 2
ATOM 1899 C CA . ASP A 1 10 ? 0.361 -6.131 -7.148 1.00 0.00 54 ASP A CA 2
ATOM 1900 C C . ASP A 1 10 ? 0.380 -5.091 -6.031 1.00 0.00 54 ASP A C 2
ATOM 1901 O O . ASP A 1 10 ? -0.406 -5.168 -5.082 1.00 0.00 54 ASP A O 2
ATOM 1910 N N . ARG A 1 11 ? 1.283 -4.119 -6.149 1.00 0.00 55 ARG A N 2
ATOM 1911 C CA . ARG A 1 11 ? 1.412 -3.060 -5.151 1.00 0.00 55 ARG A CA 2
ATOM 1912 C C . ARG A 1 11 ? 0.189 -2.146 -5.164 1.00 0.00 55 ARG A C 2
ATOM 1913 O O . ARG A 1 11 ? -0.183 -1.604 -6.207 1.00 0.00 55 ARG A O 2
ATOM 1934 N N . ILE A 1 12 ? -0.434 -1.986 -3.998 1.00 0.00 56 ILE A N 2
ATOM 1935 C CA . ILE A 1 12 ? -1.619 -1.139 -3.869 1.00 0.00 56 ILE A CA 2
ATOM 1936 C C . ILE A 1 12 ? -1.556 -0.281 -2.607 1.00 0.00 56 ILE A C 2
ATOM 1937 O O . ILE A 1 12 ? -0.954 -0.673 -1.608 1.00 0.00 56 ILE A O 2
ATOM 1953 N N . LEU A 1 13 ? -2.193 0.888 -2.660 1.00 0.00 57 LEU A N 2
ATOM 1954 C CA . LEU A 1 13 ? -2.222 1.800 -1.520 1.00 0.00 57 LEU A CA 2
ATOM 1955 C C . LEU A 1 13 ? -3.472 1.560 -0.682 1.00 0.00 57 LEU A C 2
ATOM 1956 O O . LEU A 1 13 ? -4.508 1.161 -1.212 1.00 0.00 57 LEU A O 2
ATOM 1972 N N . VAL A 1 14 ? -3.375 1.793 0.623 1.00 0.00 58 VAL A N 2
ATOM 1973 C CA . VAL A 1 14 ? -4.510 1.580 1.513 1.00 0.00 58 VAL A CA 2
ATOM 1974 C C . VAL A 1 14 ? -4.482 2.539 2.706 1.00 0.00 58 VAL A C 2
ATOM 1975 O O . VAL A 1 14 ? -3.429 2.765 3.306 1.00 0.00 58 VAL A O 2
ATOM 1988 N N . LYS A 1 15 ? -5.648 3.089 3.048 1.00 0.00 59 LYS A N 2
ATOM 1989 C CA . LYS A 1 15 ? -5.761 4.012 4.173 1.00 0.00 59 LYS A CA 2
ATOM 1990 C C . LYS A 1 15 ? -6.524 3.359 5.326 1.00 0.00 59 LYS A C 2
ATOM 1991 O O . LYS A 1 15 ? -7.731 3.130 5.234 1.00 0.00 59 LYS A O 2
ATOM 2010 N N . ALA A 1 16 ? -5.810 3.061 6.413 1.00 0.00 60 ALA A N 2
ATOM 2011 C CA . ALA A 1 16 ? -6.422 2.435 7.585 1.00 0.00 60 ALA A CA 2
ATOM 2012 C C . ALA A 1 16 ? -7.150 3.469 8.443 1.00 0.00 60 ALA A C 2
ATOM 2013 O O . ALA A 1 16 ? -6.922 4.671 8.302 1.00 0.00 60 ALA A O 2
ATOM 2020 N N . PRO A 1 17 ? -8.035 3.017 9.355 1.00 0.00 61 PRO A N 2
ATOM 2021 C CA . PRO A 1 17 ? -8.787 3.916 10.239 1.00 0.00 61 PRO A CA 2
ATOM 2022 C C . PRO A 1 17 ? -7.864 4.690 11.179 1.00 0.00 61 PRO A C 2
ATOM 2023 O O . PRO A 1 17 ? -7.430 4.169 12.210 1.00 0.00 61 PRO A O 2
ATOM 2034 N N . GLY A 1 18 ? -7.553 5.930 10.804 1.00 0.00 62 GLY A N 2
ATOM 2035 C CA . GLY A 1 18 ? -6.669 6.754 11.610 1.00 0.00 62 GLY A CA 2
ATOM 2036 C C . GLY A 1 18 ? -5.305 6.940 10.968 1.00 0.00 62 GLY A C 2
ATOM 2037 O O . GLY A 1 18 ? -4.657 7.970 11.165 1.00 0.00 62 GLY A O 2
ATOM 2041 N N . TYR A 1 19 ? -4.867 5.941 10.197 1.00 0.00 63 TYR A N 2
ATOM 2042 C CA . TYR A 1 19 ? -3.573 5.998 9.524 1.00 0.00 63 TYR A CA 2
ATOM 2043 C C . TYR A 1 19 ? -3.733 6.414 8.060 1.00 0.00 63 TYR A C 2
ATOM 2044 O O . TYR A 1 19 ? -4.743 6.107 7.426 1.00 0.00 63 TYR A O 2
ATOM 2062 N N . PRO A 1 20 ? -2.730 7.123 7.504 1.00 0.00 64 PRO A N 2
ATOM 2063 C CA . PRO A 1 20 ? -2.761 7.584 6.110 1.00 0.00 64 PRO A CA 2
ATOM 2064 C C . PRO A 1 20 ? -2.571 6.446 5.105 1.00 0.00 64 PRO A C 2
ATOM 2065 O O . PRO A 1 20 ? -2.436 5.282 5.489 1.00 0.00 64 PRO A O 2
ATOM 2076 N N . TRP A 1 21 ? -2.562 6.793 3.816 1.00 0.00 65 TRP A N 2
ATOM 2077 C CA . TRP A 1 21 ? -2.386 5.801 2.754 1.00 0.00 65 TRP A CA 2
ATOM 2078 C C . TRP A 1 21 ? -0.969 5.233 2.772 1.00 0.00 65 TRP A C 2
ATOM 2079 O O . TRP A 1 21 ? 0.004 5.961 2.570 1.00 0.00 65 TRP A O 2
ATOM 2100 N N . TRP A 1 22 ? -0.859 3.927 3.017 1.00 0.00 66 TRP A N 2
ATOM 2101 C CA . TRP A 1 22 ? 0.439 3.261 3.062 1.00 0.00 66 TRP A CA 2
ATOM 2102 C C . TRP A 1 22 ? 0.640 2.360 1.844 1.00 0.00 66 TRP A C 2
ATOM 2103 O O . TRP A 1 22 ? -0.306 1.724 1.374 1.00 0.00 66 TRP A O 2
ATOM 2124 N N . PRO A 1 23 ? 1.879 2.297 1.315 1.00 0.00 67 PRO A N 2
ATOM 2125 C CA . PRO A 1 23 ? 2.200 1.474 0.145 1.00 0.00 67 PRO A CA 2
ATOM 2126 C C . PRO A 1 23 ? 2.354 -0.008 0.488 1.00 0.00 67 PRO A C 2
ATOM 2127 O O . PRO A 1 23 ? 3.449 -0.468 0.821 1.00 0.00 67 PRO A O 2
ATOM 2138 N N . ALA A 1 24 ? 1.255 -0.754 0.390 1.00 0.00 68 ALA A N 2
ATOM 2139 C CA . ALA A 1 24 ? 1.276 -2.187 0.671 1.00 0.00 68 ALA A CA 2
ATOM 2140 C C . ALA A 1 24 ? 1.230 -2.988 -0.629 1.00 0.00 68 ALA A C 2
ATOM 2141 O O . ALA A 1 24 ? 1.079 -2.422 -1.714 1.00 0.00 68 ALA A O 2
ATOM 2148 N N . LEU A 1 25 ? 1.363 -4.305 -0.518 1.00 0.00 69 LEU A N 2
ATOM 2149 C CA . LEU A 1 25 ? 1.336 -5.179 -1.689 1.00 0.00 69 LEU A CA 2
ATOM 2150 C C . LEU A 1 25 ? 0.216 -6.212 -1.566 1.00 0.00 69 LEU A C 2
ATOM 2151 O O . LEU A 1 25 ? 0.211 -7.025 -0.641 1.00 0.00 69 LEU A O 2
ATOM 2167 N N . LEU A 1 26 ? -0.729 -6.175 -2.504 1.00 0.00 70 LEU A N 2
ATOM 2168 C CA . LEU A 1 26 ? -1.858 -7.106 -2.500 1.00 0.00 70 LEU A CA 2
ATOM 2169 C C . LEU A 1 26 ? -1.387 -8.548 -2.684 1.00 0.00 70 LEU A C 2
ATOM 2170 O O . LEU A 1 26 ? -0.622 -8.848 -3.602 1.00 0.00 70 LEU A O 2
ATOM 2186 N N . LEU A 1 27 ? -1.852 -9.434 -1.805 1.00 0.00 71 LEU A N 2
ATOM 2187 C CA . LEU A 1 27 ? -1.487 -10.847 -1.866 1.00 0.00 71 LEU A CA 2
ATOM 2188 C C . LEU A 1 27 ? -2.647 -11.690 -2.393 1.00 0.00 71 LEU A C 2
ATOM 2189 O O . LEU A 1 27 ? -2.501 -12.406 -3.384 1.00 0.00 71 LEU A O 2
ATOM 2205 N N . ARG A 1 28 ? -3.799 -11.602 -1.724 1.00 0.00 72 ARG A N 2
ATOM 2206 C CA . ARG A 1 28 ? -4.982 -12.362 -2.125 1.00 0.00 72 ARG A CA 2
ATOM 2207 C C . ARG A 1 28 ? -6.273 -11.623 -1.779 1.00 0.00 72 ARG A C 2
ATOM 2208 O O . ARG A 1 28 ? -6.265 -10.658 -1.012 1.00 0.00 72 ARG A O 2
ATOM 2229 N N . ARG A 1 29 ? -7.383 -12.095 -2.350 1.00 0.00 73 ARG A N 2
ATOM 2230 C CA . ARG A 1 29 ? -8.696 -11.500 -2.111 1.00 0.00 73 ARG A CA 2
ATOM 2231 C C . ARG A 1 29 ? -9.583 -12.466 -1.329 1.00 0.00 73 ARG A C 2
ATOM 2232 O O . ARG A 1 29 ? -10.018 -13.490 -1.859 1.00 0.00 73 ARG A O 2
ATOM 2253 N N . LYS A 1 30 ? -9.841 -12.139 -0.063 1.00 0.00 74 LYS A N 2
ATOM 2254 C CA . LYS A 1 30 ? -10.671 -12.984 0.795 1.00 0.00 74 LYS A CA 2
ATOM 2255 C C . LYS A 1 30 ? -12.050 -12.363 1.019 1.00 0.00 74 LYS A C 2
ATOM 2256 O O . LYS A 1 30 ? -12.162 -11.215 1.461 1.00 0.00 74 LYS A O 2
ATOM 2275 N N . GLU A 1 31 ? -13.094 -13.130 0.711 1.00 0.00 75 GLU A N 2
ATOM 2276 C CA . GLU A 1 31 ? -14.470 -12.667 0.871 1.00 0.00 75 GLU A CA 2
ATOM 2277 C C . GLU A 1 31 ? -15.144 -13.350 2.060 1.00 0.00 75 GLU A C 2
ATOM 2278 O O . GLU A 1 31 ? -15.274 -14.576 2.089 1.00 0.00 75 GLU A O 2
ATOM 2290 N N . THR A 1 32 ? -15.577 -12.551 3.035 1.00 0.00 76 THR A N 2
ATOM 2291 C CA . THR A 1 32 ? -16.243 -13.081 4.222 1.00 0.00 76 THR A CA 2
ATOM 2292 C C . THR A 1 32 ? -17.436 -12.210 4.609 1.00 0.00 76 THR A C 2
ATOM 2293 O O . THR A 1 32 ? -17.337 -10.985 4.631 1.00 0.00 76 THR A O 2
ATOM 2304 N N . LYS A 1 33 ? -18.565 -12.844 4.916 1.00 0.00 77 LYS A N 2
ATOM 2305 C CA . LYS A 1 33 ? -19.768 -12.108 5.302 1.00 0.00 77 LYS A CA 2
ATOM 2306 C C . LYS A 1 33 ? -19.941 -12.093 6.819 1.00 0.00 77 LYS A C 2
ATOM 2307 O O . LYS A 1 33 ? -19.257 -12.824 7.538 1.00 0.00 77 LYS A O 2
ATOM 2326 N N . ASP A 1 34 ? -20.855 -11.251 7.304 1.00 0.00 78 ASP A N 2
ATOM 2327 C CA . ASP A 1 34 ? -21.110 -11.141 8.740 1.00 0.00 78 ASP A CA 2
ATOM 2328 C C . ASP A 1 34 ? -22.281 -12.028 9.156 1.00 0.00 78 ASP A C 2
ATOM 2329 O O . ASP A 1 34 ? -22.083 -13.095 9.740 1.00 0.00 78 ASP A O 2
ATOM 2338 N N . SER A 1 35 ? -23.500 -11.583 8.849 1.00 0.00 79 SER A N 2
ATOM 2339 C CA . SER A 1 35 ? -24.703 -12.340 9.186 1.00 0.00 79 SER A CA 2
ATOM 2340 C C . SER A 1 35 ? -25.746 -12.219 8.073 1.00 0.00 79 SER A C 2
ATOM 2341 O O . SER A 1 35 ? -25.949 -13.157 7.302 1.00 0.00 79 SER A O 2
ATOM 2349 N N . LEU A 1 36 ? -26.398 -11.055 7.989 1.00 0.00 80 LEU A N 2
ATOM 2350 C CA . LEU A 1 36 ? -27.413 -10.809 6.964 1.00 0.00 80 LEU A CA 2
ATOM 2351 C C . LEU A 1 36 ? -27.493 -9.319 6.632 1.00 0.00 80 LEU A C 2
ATOM 2352 O O . LEU A 1 36 ? -27.017 -8.882 5.582 1.00 0.00 80 LEU A O 2
ATOM 2368 N N . ASN A 1 37 ? -28.093 -8.545 7.534 1.00 0.00 81 ASN A N 2
ATOM 2369 C CA . ASN A 1 37 ? -28.233 -7.104 7.345 1.00 0.00 81 ASN A CA 2
ATOM 2370 C C . ASN A 1 37 ? -28.426 -6.395 8.687 1.00 0.00 81 ASN A C 2
ATOM 2371 O O . ASN A 1 37 ? -29.214 -5.453 8.797 1.00 0.00 81 ASN A O 2
ATOM 2382 N N . THR A 1 38 ? -27.701 -6.858 9.706 1.00 0.00 82 THR A N 2
ATOM 2383 C CA . THR A 1 38 ? -27.792 -6.273 11.043 1.00 0.00 82 THR A CA 2
ATOM 2384 C C . THR A 1 38 ? -26.429 -6.303 11.745 1.00 0.00 82 THR A C 2
ATOM 2385 O O . THR A 1 38 ? -26.331 -6.576 12.942 1.00 0.00 82 THR A O 2
ATOM 2396 N N . ASN A 1 39 ? -25.377 -6.009 10.979 1.00 0.00 83 ASN A N 2
ATOM 2397 C CA . ASN A 1 39 ? -24.014 -5.988 11.503 1.00 0.00 83 ASN A CA 2
ATOM 2398 C C . ASN A 1 39 ? -23.076 -5.289 10.522 1.00 0.00 83 ASN A C 2
ATOM 2399 O O . ASN A 1 39 ? -22.334 -4.381 10.895 1.00 0.00 83 ASN A O 2
ATOM 2410 N N . SER A 1 40 ? -23.125 -5.721 9.264 1.00 0.00 84 SER A N 2
ATOM 2411 C CA . SER A 1 40 ? -22.289 -5.142 8.216 1.00 0.00 84 SER A CA 2
ATOM 2412 C C . SER A 1 40 ? -22.725 -5.628 6.833 1.00 0.00 84 SER A C 2
ATOM 2413 O O . SER A 1 40 ? -22.870 -4.829 5.907 1.00 0.00 84 SER A O 2
ATOM 2421 N N . SER A 1 41 ? -22.931 -6.941 6.707 1.00 0.00 85 SER A N 2
ATOM 2422 C CA . SER A 1 41 ? -23.353 -7.548 5.444 1.00 0.00 85 SER A CA 2
ATOM 2423 C C . SER A 1 41 ? -22.257 -7.435 4.387 1.00 0.00 85 SER A C 2
ATOM 2424 O O . SER A 1 41 ? -21.983 -6.344 3.882 1.00 0.00 85 SER A O 2
ATOM 2432 N N . PHE A 1 42 ? -21.630 -8.570 4.062 1.00 0.00 86 PHE A N 2
ATOM 2433 C CA . PHE A 1 42 ? -20.557 -8.616 3.071 1.00 0.00 86 PHE A CA 2
ATOM 2434 C C . PHE A 1 42 ? -19.331 -7.858 3.567 1.00 0.00 86 PHE A C 2
ATOM 2435 O O . PHE A 1 42 ? -19.301 -6.626 3.566 1.00 0.00 86 PHE A O 2
ATOM 2452 N N . ASN A 1 43 ? -18.316 -8.606 3.983 1.00 0.00 87 ASN A N 2
ATOM 2453 C CA . ASN A 1 43 ? -17.084 -8.017 4.473 1.00 0.00 87 ASN A CA 2
ATOM 2454 C C . ASN A 1 43 ? -15.891 -8.623 3.747 1.00 0.00 87 ASN A C 2
ATOM 2455 O O . ASN A 1 43 ? -15.214 -9.516 4.259 1.00 0.00 87 ASN A O 2
ATOM 2466 N N . VAL A 1 44 ? -15.638 -8.116 2.551 1.00 0.00 88 VAL A N 2
ATOM 2467 C CA . VAL A 1 44 ? -14.527 -8.586 1.734 1.00 0.00 88 VAL A CA 2
ATOM 2468 C C . VAL A 1 44 ? -13.373 -7.596 1.800 1.00 0.00 88 VAL A C 2
ATOM 2469 O O . VAL A 1 44 ? -13.532 -6.414 1.489 1.00 0.00 88 VAL A O 2
ATOM 2482 N N . LEU A 1 45 ? -12.213 -8.088 2.220 1.00 0.00 89 LEU A N 2
ATOM 2483 C CA . LEU A 1 45 ? -11.026 -7.252 2.345 1.00 0.00 89 LEU A CA 2
ATOM 2484 C C . LEU A 1 45 ? -9.915 -7.710 1.404 1.00 0.00 89 LEU A C 2
ATOM 2485 O O . LEU A 1 45 ? -10.059 -8.699 0.680 1.00 0.00 89 LEU A O 2
ATOM 2501 N N . TYR A 1 46 ? -8.806 -6.975 1.427 1.00 0.00 90 TYR A N 2
ATOM 2502 C CA . TYR A 1 46 ? -7.656 -7.279 0.589 1.00 0.00 90 TYR A CA 2
ATOM 2503 C C . TYR A 1 46 ? -6.424 -7.557 1.443 1.00 0.00 90 TYR A C 2
ATOM 2504 O O . TYR A 1 46 ? -5.914 -6.660 2.119 1.00 0.00 90 TYR A O 2
ATOM 2522 N N . LYS A 1 47 ? -5.942 -8.798 1.404 1.00 0.00 91 LYS A N 2
ATOM 2523 C CA . LYS A 1 47 ? -4.759 -9.180 2.169 1.00 0.00 91 LYS A CA 2
ATOM 2524 C C . LYS A 1 47 ? -3.520 -8.524 1.567 1.00 0.00 91 LYS A C 2
ATOM 2525 O O . LYS A 1 47 ? -2.917 -9.058 0.635 1.00 0.00 91 LYS A O 2
ATOM 2544 N N . VAL A 1 48 ? -3.160 -7.352 2.088 1.00 0.00 92 VAL A N 2
ATOM 2545 C CA . VAL A 1 48 ? -2.009 -6.612 1.581 1.00 0.00 92 VAL A CA 2
ATOM 2546 C C . VAL A 1 48 ? -0.830 -6.653 2.550 1.00 0.00 92 VAL A C 2
ATOM 2547 O O . VAL A 1 48 ? -1.010 -6.736 3.766 1.00 0.00 92 VAL A O 2
ATOM 2560 N N . LEU A 1 49 ? 0.375 -6.578 1.989 1.00 0.00 93 LEU A N 2
ATOM 2561 C CA . LEU A 1 49 ? 1.601 -6.591 2.778 1.00 0.00 93 LEU A CA 2
ATOM 2562 C C . LEU A 1 49 ? 2.118 -5.166 2.959 1.00 0.00 93 LEU A C 2
ATOM 2563 O O . LEU A 1 49 ? 2.223 -4.414 1.995 1.00 0.00 93 LEU A O 2
ATOM 2579 N N . PHE A 1 50 ? 2.446 -4.805 4.195 1.00 0.00 94 PHE A N 2
ATOM 2580 C CA . PHE A 1 50 ? 2.947 -3.466 4.501 1.00 0.00 94 PHE A CA 2
ATOM 2581 C C . PHE A 1 50 ? 4.478 -3.438 4.523 1.00 0.00 94 PHE A C 2
ATOM 2582 O O . PHE A 1 50 ? 5.122 -4.468 4.702 1.00 0.00 94 PHE A O 2
ATOM 2599 N N . PHE A 1 51 ? 5.049 -2.246 4.347 1.00 0.00 95 PHE A N 2
ATOM 2600 C CA . PHE A 1 51 ? 6.504 -2.076 4.350 1.00 0.00 95 PHE A CA 2
ATOM 2601 C C . PHE A 1 51 ? 6.908 -0.891 5.232 1.00 0.00 95 PHE A C 2
ATOM 2602 O O . PHE A 1 51 ? 6.086 -0.020 5.513 1.00 0.00 95 PHE A O 2
ATOM 2619 N N . PRO A 1 52 ? 8.177 -0.838 5.688 1.00 0.00 96 PRO A N 2
ATOM 2620 C CA . PRO A 1 52 ? 9.212 -1.839 5.394 1.00 0.00 96 PRO A CA 2
ATOM 2621 C C . PRO A 1 52 ? 9.138 -3.072 6.300 1.00 0.00 96 PRO A C 2
ATOM 2622 O O . PRO A 1 52 ? 9.588 -4.153 5.916 1.00 0.00 96 PRO A O 2
ATOM 2633 N N . ASP A 1 53 ? 8.592 -2.891 7.508 1.00 0.00 97 ASP A N 2
ATOM 2634 C CA . ASP A 1 53 ? 8.470 -3.968 8.500 1.00 0.00 97 ASP A CA 2
ATOM 2635 C C . ASP A 1 53 ? 8.017 -5.299 7.887 1.00 0.00 97 ASP A C 2
ATOM 2636 O O . ASP A 1 53 ? 8.325 -6.364 8.424 1.00 0.00 97 ASP A O 2
ATOM 2645 N N . PHE A 1 54 ? 7.273 -5.233 6.780 1.00 0.00 98 PHE A N 2
ATOM 2646 C CA . PHE A 1 54 ? 6.759 -6.428 6.105 1.00 0.00 98 PHE A CA 2
ATOM 2647 C C . PHE A 1 54 ? 5.501 -6.948 6.804 1.00 0.00 98 PHE A C 2
ATOM 2648 O O . PHE A 1 54 ? 5.196 -8.142 6.754 1.00 0.00 98 PHE A O 2
ATOM 2665 N N . ASN A 1 55 ? 4.767 -6.035 7.442 1.00 0.00 99 ASN A N 2
ATOM 2666 C CA . ASN A 1 55 ? 3.531 -6.384 8.136 1.00 0.00 99 ASN A CA 2
ATOM 2667 C C . ASN A 1 55 ? 2.391 -6.538 7.128 1.00 0.00 99 ASN A C 2
ATOM 2668 O O . ASN A 1 55 ? 2.637 -6.695 5.934 1.00 0.00 99 ASN A O 2
ATOM 2679 N N . PHE A 1 56 ? 1.150 -6.489 7.601 1.00 0.00 100 PHE A N 2
ATOM 2680 C CA . PHE A 1 56 ? -0.005 -6.618 6.714 1.00 0.00 100 PHE A CA 2
ATOM 2681 C C . PHE A 1 56 ? -1.257 -6.039 7.360 1.00 0.00 100 PHE A C 2
ATOM 2682 O O . PHE A 1 56 ? -1.227 -5.597 8.510 1.00 0.00 100 PHE A O 2
ATOM 2699 N N . ALA A 1 57 ? -2.353 -6.037 6.607 1.00 0.00 101 ALA A N 2
ATOM 2700 C CA . ALA A 1 57 ? -3.617 -5.502 7.095 1.00 0.00 101 ALA A CA 2
ATOM 2701 C C . ALA A 1 57 ? -4.753 -5.775 6.110 1.00 0.00 101 ALA A C 2
ATOM 2702 O O . ALA A 1 57 ? -4.663 -5.420 4.934 1.00 0.00 101 ALA A O 2
ATOM 2709 N N . TRP A 1 58 ? -5.824 -6.398 6.599 1.00 0.00 102 TRP A N 2
ATOM 2710 C CA . TRP A 1 58 ? -6.980 -6.704 5.760 1.00 0.00 102 TRP A CA 2
ATOM 2711 C C . TRP A 1 58 ? -7.884 -5.477 5.647 1.00 0.00 102 TRP A C 2
ATOM 2712 O O . TRP A 1 58 ? -8.591 -5.129 6.594 1.00 0.00 102 TRP A O 2
ATOM 2733 N N . VAL A 1 59 ? -7.844 -4.815 4.490 1.00 0.00 103 VAL A N 2
ATOM 2734 C CA . VAL A 1 59 ? -8.646 -3.612 4.261 1.00 0.00 103 VAL A CA 2
ATOM 2735 C C . VAL A 1 59 ? -9.614 -3.796 3.096 1.00 0.00 103 VAL A C 2
ATOM 2736 O O . VAL A 1 59 ? -9.376 -4.610 2.204 1.00 0.00 103 VAL A O 2
ATOM 2749 N N . LYS A 1 60 ? -10.701 -3.026 3.101 1.00 0.00 104 LYS A N 2
ATOM 2750 C CA . LYS A 1 60 ? -11.698 -3.101 2.036 1.00 0.00 104 LYS A CA 2
ATOM 2751 C C . LYS A 1 60 ? -11.187 -2.422 0.764 1.00 0.00 104 LYS A C 2
ATOM 2752 O O . LYS A 1 60 ? -10.378 -1.496 0.826 1.00 0.00 104 LYS A O 2
ATOM 2771 N N . ARG A 1 61 ? -11.671 -2.889 -0.388 1.00 0.00 105 ARG A N 2
ATOM 2772 C CA . ARG A 1 61 ? -11.269 -2.330 -1.684 1.00 0.00 105 ARG A CA 2
ATOM 2773 C C . ARG A 1 61 ? -11.578 -0.832 -1.769 1.00 0.00 105 ARG A C 2
ATOM 2774 O O . ARG A 1 61 ? -10.947 -0.106 -2.538 1.00 0.00 105 ARG A O 2
ATOM 2795 N N . ASN A 1 62 ? -12.552 -0.379 -0.976 1.00 0.00 106 ASN A N 2
ATOM 2796 C CA . ASN A 1 62 ? -12.947 1.030 -0.962 1.00 0.00 106 ASN A CA 2
ATOM 2797 C C . ASN A 1 62 ? -11.826 1.912 -0.412 1.00 0.00 106 ASN A C 2
ATOM 2798 O O . ASN A 1 62 ? -11.603 3.020 -0.901 1.00 0.00 106 ASN A O 2
ATOM 2809 N N . SER A 1 63 ? -11.120 1.414 0.604 1.00 0.00 107 SER A N 2
ATOM 2810 C CA . SER A 1 63 ? -10.019 2.158 1.210 1.00 0.00 107 SER A CA 2
ATOM 2811 C C . SER A 1 63 ? -8.675 1.787 0.574 1.00 0.00 107 SER A C 2
ATOM 2812 O O . SER A 1 63 ? -7.616 2.051 1.148 1.00 0.00 107 SER A O 2
ATOM 2820 N N . VAL A 1 64 ? -8.722 1.182 -0.616 1.00 0.00 108 VAL A N 2
ATOM 2821 C CA . VAL A 1 64 ? -7.511 0.786 -1.326 1.00 0.00 108 VAL A CA 2
ATOM 2822 C C . VAL A 1 64 ? -7.445 1.452 -2.703 1.00 0.00 108 VAL A C 2
ATOM 2823 O O . VAL A 1 64 ? -8.462 1.578 -3.387 1.00 0.00 108 VAL A O 2
ATOM 2836 N N . LYS A 1 65 ? -6.245 1.875 -3.104 1.00 0.00 109 LYS A N 2
ATOM 2837 C CA . LYS A 1 65 ? -6.047 2.530 -4.395 1.00 0.00 109 LYS A CA 2
ATOM 2838 C C . LYS A 1 65 ? -4.900 1.877 -5.167 1.00 0.00 109 LYS A C 2
ATOM 2839 O O . LYS A 1 65 ? -3.861 1.557 -4.590 1.00 0.00 109 LYS A O 2
ATOM 2858 N N . PRO A 1 66 ? -5.069 1.676 -6.491 1.00 0.00 110 PRO A N 2
ATOM 2859 C CA . PRO A 1 66 ? -4.035 1.063 -7.336 1.00 0.00 110 PRO A CA 2
ATOM 2860 C C . PRO A 1 66 ? -2.739 1.871 -7.338 1.00 0.00 110 PRO A C 2
ATOM 2861 O O . PRO A 1 66 ? -2.726 3.039 -7.730 1.00 0.00 110 PRO A O 2
ATOM 2872 N N . LEU A 1 67 ? -1.654 1.243 -6.890 1.00 0.00 111 LEU A N 2
ATOM 2873 C CA . LEU A 1 67 ? -0.355 1.902 -6.832 1.00 0.00 111 LEU A CA 2
ATOM 2874 C C . LEU A 1 67 ? 0.489 1.552 -8.058 1.00 0.00 111 LEU A C 2
ATOM 2875 O O . LEU A 1 67 ? 0.610 0.381 -8.424 1.00 0.00 111 LEU A O 2
ATOM 2891 N N . LEU A 1 68 ? 1.067 2.573 -8.693 1.00 0.00 112 LEU A N 2
ATOM 2892 C CA . LEU A 1 68 ? 1.892 2.369 -9.879 1.00 0.00 112 LEU A CA 2
ATOM 2893 C C . LEU A 1 68 ? 3.379 2.494 -9.560 1.00 0.00 112 LEU A C 2
ATOM 2894 O O . LEU A 1 68 ? 3.760 2.880 -8.454 1.00 0.00 112 LEU A O 2
ATOM 2910 N N . ASP A 1 69 ? 4.209 2.177 -10.552 1.00 0.00 113 ASP A N 2
ATOM 2911 C CA . ASP A 1 69 ? 5.660 2.261 -10.411 1.00 0.00 113 ASP A CA 2
ATOM 2912 C C . ASP A 1 69 ? 6.106 3.714 -10.379 1.00 0.00 113 ASP A C 2
ATOM 2913 O O . ASP A 1 69 ? 6.885 4.115 -9.514 1.00 0.00 113 ASP A O 2
ATOM 2922 N N . SER A 1 70 ? 5.606 4.494 -11.332 1.00 0.00 114 SER A N 2
ATOM 2923 C CA . SER A 1 70 ? 5.947 5.908 -11.425 1.00 0.00 114 SER A CA 2
ATOM 2924 C C . SER A 1 70 ? 5.492 6.666 -10.182 1.00 0.00 114 SER A C 2
ATOM 2925 O O . SER A 1 70 ? 6.229 7.495 -9.654 1.00 0.00 114 SER A O 2
ATOM 2933 N N . GLU A 1 71 ? 4.273 6.378 -9.723 1.00 0.00 115 GLU A N 2
ATOM 2934 C CA . GLU A 1 71 ? 3.718 7.041 -8.542 1.00 0.00 115 GLU A CA 2
ATOM 2935 C C . GLU A 1 71 ? 4.616 6.834 -7.321 1.00 0.00 115 GLU A C 2
ATOM 2936 O O . GLU A 1 71 ? 5.000 7.800 -6.660 1.00 0.00 115 GLU A O 2
ATOM 2948 N N . ILE A 1 72 ? 4.959 5.578 -7.035 1.00 0.00 116 ILE A N 2
ATOM 2949 C CA . ILE A 1 72 ? 5.827 5.260 -5.904 1.00 0.00 116 ILE A CA 2
ATOM 2950 C C . ILE A 1 72 ? 7.161 5.979 -6.059 1.00 0.00 116 ILE A C 2
ATOM 2951 O O . ILE A 1 72 ? 7.603 6.689 -5.154 1.00 0.00 116 ILE A O 2
ATOM 2967 N N . ALA A 1 73 ? 7.783 5.812 -7.230 1.00 0.00 117 ALA A N 2
ATOM 2968 C CA . ALA A 1 73 ? 9.055 6.470 -7.521 1.00 0.00 117 ALA A CA 2
ATOM 2969 C C . ALA A 1 73 ? 8.920 7.980 -7.339 1.00 0.00 117 ALA A C 2
ATOM 2970 O O . ALA A 1 73 ? 9.860 8.656 -6.920 1.00 0.00 117 ALA A O 2
ATOM 2977 N N . LYS A 1 74 ? 7.732 8.498 -7.660 1.00 0.00 118 LYS A N 2
ATOM 2978 C CA . LYS A 1 74 ? 7.450 9.920 -7.538 1.00 0.00 118 LYS A CA 2
ATOM 2979 C C . LYS A 1 74 ? 7.304 10.326 -6.081 1.00 0.00 118 LYS A C 2
ATOM 2980 O O . LYS A 1 74 ? 7.979 11.247 -5.619 1.00 0.00 118 LYS A O 2
ATOM 2999 N N . PHE A 1 75 ? 6.424 9.634 -5.360 1.00 0.00 119 PHE A N 2
ATOM 3000 C CA . PHE A 1 75 ? 6.204 9.925 -3.941 1.00 0.00 119 PHE A CA 2
ATOM 3001 C C . PHE A 1 75 ? 7.542 10.023 -3.214 1.00 0.00 119 PHE A C 2
ATOM 3002 O O . PHE A 1 75 ? 7.759 10.925 -2.404 1.00 0.00 119 PHE A O 2
ATOM 3019 N N . LEU A 1 76 ? 8.434 9.088 -3.525 1.00 0.00 120 LEU A N 2
ATOM 3020 C CA . LEU A 1 76 ? 9.757 9.056 -2.922 1.00 0.00 120 LEU A CA 2
ATOM 3021 C C . LEU A 1 76 ? 10.630 10.181 -3.469 1.00 0.00 120 LEU A C 2
ATOM 3022 O O . LEU A 1 76 ? 11.461 10.736 -2.750 1.00 0.00 120 LEU A O 2
ATOM 3038 N N . GLY A 1 77 ? 10.429 10.520 -4.746 1.00 0.00 121 GLY A N 2
ATOM 3039 C CA . GLY A 1 77 ? 11.196 11.589 -5.363 1.00 0.00 121 GLY A CA 2
ATOM 3040 C C . GLY A 1 77 ? 10.900 12.947 -4.745 1.00 0.00 121 GLY A C 2
ATOM 3041 O O . GLY A 1 77 ? 11.642 13.907 -4.967 1.00 0.00 121 GLY A O 2
ATOM 3045 N N . SER A 1 78 ? 9.815 13.028 -3.969 1.00 0.00 122 SER A N 2
ATOM 3046 C CA . SER A 1 78 ? 9.424 14.275 -3.319 1.00 0.00 122 SER A CA 2
ATOM 3047 C C . SER A 1 78 ? 9.491 14.138 -1.797 1.00 0.00 122 SER A C 2
ATOM 3048 O O . SER A 1 78 ? 8.463 14.156 -1.116 1.00 0.00 122 SER A O 2
ATOM 3056 N N . SER A 1 79 ? 10.707 14.003 -1.272 1.00 0.00 123 SER A N 2
ATOM 3057 C CA . SER A 1 79 ? 10.908 13.863 0.170 1.00 0.00 123 SER A CA 2
ATOM 3058 C C . SER A 1 79 ? 11.144 15.223 0.830 1.00 0.00 123 SER A C 2
ATOM 3059 O O . SER A 1 79 ? 12.018 15.363 1.686 1.00 0.00 123 SER A O 2
ATOM 3067 N N . LYS A 1 80 ? 10.352 16.222 0.435 1.00 0.00 124 LYS A N 2
ATOM 3068 C CA . LYS A 1 80 ? 10.477 17.564 1.003 1.00 0.00 124 LYS A CA 2
ATOM 3069 C C . LYS A 1 80 ? 10.157 17.541 2.495 1.00 0.00 124 LYS A C 2
ATOM 3070 O O . LYS A 1 80 ? 10.967 17.967 3.319 1.00 0.00 124 LYS A O 2
ATOM 3089 N N . ARG A 1 81 ? 8.987 17.003 2.837 1.00 0.00 125 ARG A N 2
ATOM 3090 C CA . ARG A 1 81 ? 8.575 16.878 4.225 1.00 0.00 125 ARG A CA 2
ATOM 3091 C C . ARG A 1 81 ? 7.947 15.513 4.451 1.00 0.00 125 ARG A C 2
ATOM 3092 O O . ARG A 1 81 ? 6.784 15.284 4.111 1.00 0.00 125 ARG A O 2
ATOM 3113 N N . LYS A 1 82 ? 8.726 14.614 5.025 1.00 0.00 126 LYS A N 2
ATOM 3114 C CA . LYS A 1 82 ? 8.268 13.258 5.309 1.00 0.00 126 LYS A CA 2
ATOM 3115 C C . LYS A 1 82 ? 9.196 12.572 6.305 1.00 0.00 126 LYS A C 2
ATOM 3116 O O . LYS A 1 82 ? 10.403 12.818 6.313 1.00 0.00 126 LYS A O 2
ATOM 3135 N N . SER A 1 83 ? 8.629 11.706 7.140 1.00 0.00 127 SER A N 2
ATOM 3136 C CA . SER A 1 83 ? 9.416 10.984 8.132 1.00 0.00 127 SER A CA 2
ATOM 3137 C C . SER A 1 83 ? 10.122 9.793 7.492 1.00 0.00 127 SER A C 2
ATOM 3138 O O . SER A 1 83 ? 9.752 9.356 6.402 1.00 0.00 127 SER A O 2
ATOM 3146 N N . LYS A 1 84 ? 11.136 9.267 8.178 1.00 0.00 128 LYS A N 2
ATOM 3147 C CA . LYS A 1 84 ? 11.883 8.117 7.672 1.00 0.00 128 LYS A CA 2
ATOM 3148 C C . LYS A 1 84 ? 10.951 6.929 7.474 1.00 0.00 128 LYS A C 2
ATOM 3149 O O . LYS A 1 84 ? 11.048 6.217 6.476 1.00 0.00 128 LYS A O 2
ATOM 3168 N N . GLU A 1 85 ? 10.031 6.735 8.419 1.00 0.00 129 GLU A N 2
ATOM 3169 C CA . GLU A 1 85 ? 9.063 5.646 8.337 1.00 0.00 129 GLU A CA 2
ATOM 3170 C C . GLU A 1 85 ? 8.211 5.777 7.075 1.00 0.00 129 GLU A C 2
ATOM 3171 O O . GLU A 1 85 ? 7.786 4.777 6.501 1.00 0.00 129 GLU A O 2
ATOM 3183 N N . LEU A 1 86 ? 7.964 7.021 6.650 1.00 0.00 130 LEU A N 2
ATOM 3184 C CA . LEU A 1 86 ? 7.162 7.276 5.456 1.00 0.00 130 LEU A CA 2
ATOM 3185 C C . LEU A 1 86 ? 7.960 6.992 4.187 1.00 0.00 130 LEU A C 2
ATOM 3186 O O . LEU A 1 86 ? 7.524 6.220 3.334 1.00 0.00 130 LEU A O 2
ATOM 3202 N N . ILE A 1 87 ? 9.132 7.617 4.062 1.00 0.00 131 ILE A N 2
ATOM 3203 C CA . ILE A 1 87 ? 9.973 7.409 2.886 1.00 0.00 131 ILE A CA 2
ATOM 3204 C C . ILE A 1 87 ? 10.375 5.944 2.770 1.00 0.00 131 ILE A C 2
ATOM 3205 O O . ILE A 1 87 ? 10.229 5.337 1.709 1.00 0.00 131 ILE A O 2
ATOM 3221 N N . GLU A 1 88 ? 10.859 5.376 3.872 1.00 0.00 132 GLU A N 2
ATOM 3222 C CA . GLU A 1 88 ? 11.258 3.972 3.893 1.00 0.00 132 GLU A CA 2
ATOM 3223 C C . GLU A 1 88 ? 10.088 3.085 3.468 1.00 0.00 132 GLU A C 2
ATOM 3224 O O . GLU A 1 88 ? 10.290 1.982 2.965 1.00 0.00 132 GLU A O 2
ATOM 3236 N N . ALA A 1 89 ? 8.864 3.582 3.671 1.00 0.00 133 ALA A N 2
ATOM 3237 C CA . ALA A 1 89 ? 7.665 2.843 3.303 1.00 0.00 133 ALA A CA 2
ATOM 3238 C C . ALA A 1 89 ? 7.568 2.663 1.802 1.00 0.00 133 ALA A C 2
ATOM 3239 O O . ALA A 1 89 ? 7.518 1.536 1.305 1.00 0.00 133 ALA A O 2
ATOM 3246 N N . TYR A 1 90 ? 7.544 3.778 1.083 1.00 0.00 134 TYR A N 2
ATOM 3247 C CA . TYR A 1 90 ? 7.454 3.734 -0.374 1.00 0.00 134 TYR A CA 2
ATOM 3248 C C . TYR A 1 90 ? 8.743 3.182 -0.976 1.00 0.00 134 TYR A C 2
ATOM 3249 O O . TYR A 1 90 ? 8.725 2.561 -2.040 1.00 0.00 134 TYR A O 2
ATOM 3267 N N . GLU A 1 91 ? 9.858 3.394 -0.278 1.00 0.00 135 GLU A N 2
ATOM 3268 C CA . GLU A 1 91 ? 11.152 2.901 -0.735 1.00 0.00 135 GLU A CA 2
ATOM 3269 C C . GLU A 1 91 ? 11.279 1.397 -0.490 1.00 0.00 135 GLU A C 2
ATOM 3270 O O . GLU A 1 91 ? 12.022 0.711 -1.193 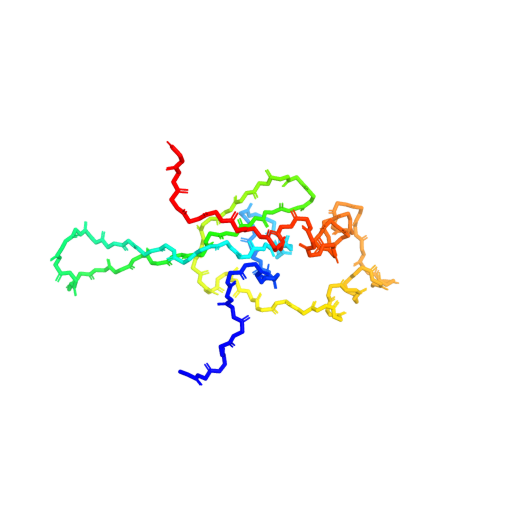1.00 0.00 135 GLU A O 2
ATOM 3282 N N . ALA A 1 92 ? 10.547 0.890 0.508 1.00 0.00 136 ALA A N 2
ATOM 3283 C CA . ALA A 1 92 ? 10.582 -0.533 0.838 1.00 0.00 136 ALA A CA 2
ATOM 3284 C C . ALA A 1 92 ? 9.661 -1.336 -0.079 1.00 0.00 136 ALA A C 2
ATOM 3285 O O . ALA A 1 92 ? 9.911 -2.511 -0.348 1.00 0.00 136 ALA A O 2
ATOM 3292 N N . SER A 1 93 ? 8.595 -0.693 -0.560 1.00 0.00 137 SER A N 2
ATOM 3293 C CA . SER A 1 93 ? 7.643 -1.344 -1.458 1.00 0.00 137 SER A CA 2
ATOM 3294 C C . SER A 1 93 ? 8.124 -1.281 -2.912 1.00 0.00 137 SER A C 2
ATOM 3295 O O . SER A 1 93 ? 7.760 -2.127 -3.730 1.00 0.00 137 SER A O 2
ATOM 3303 N N . LYS A 1 94 ? 8.934 -0.264 -3.225 1.00 0.00 138 LYS A N 2
ATOM 3304 C CA . LYS A 1 94 ? 9.463 -0.071 -4.577 1.00 0.00 138 LYS A CA 2
ATOM 3305 C C . LYS A 1 94 ? 10.260 -1.286 -5.062 1.00 0.00 138 LYS A C 2
ATOM 3306 O O . LYS A 1 94 ? 10.275 -1.576 -6.258 1.00 0.00 138 LYS A O 2
ATOM 3325 N N . THR A 1 95 ? 10.923 -1.988 -4.136 1.00 0.00 139 THR A N 2
ATOM 3326 C CA . THR A 1 95 ? 11.722 -3.172 -4.482 1.00 0.00 139 THR A CA 2
ATOM 3327 C C . THR A 1 95 ? 10.915 -4.169 -5.313 1.00 0.00 139 THR A C 2
ATOM 3328 O O . THR A 1 95 ? 10.048 -4.870 -4.790 1.00 0.00 139 THR A O 2
ATOM 3339 N N . PRO A 1 96 ? 11.204 -4.267 -6.624 1.00 0.00 140 PRO A N 2
ATOM 3340 C CA . PRO A 1 96 ? 10.512 -5.205 -7.519 1.00 0.00 140 PRO A CA 2
ATOM 3341 C C . PRO A 1 96 ? 10.524 -6.650 -6.997 1.00 0.00 140 PRO A C 2
ATOM 3342 O O . PRO A 1 96 ? 9.518 -7.351 -7.088 1.00 0.00 140 PRO A O 2
ATOM 3353 N N . PRO A 1 97 ? 11.678 -7.117 -6.456 1.00 0.00 141 PRO A N 2
ATOM 3354 C CA . PRO A 1 97 ? 11.839 -8.487 -5.933 1.00 0.00 141 PRO A CA 2
ATOM 3355 C C . PRO A 1 97 ? 10.654 -9.010 -5.112 1.00 0.00 141 PRO A C 2
ATOM 3356 O O . PRO A 1 97 ? 10.257 -10.164 -5.277 1.00 0.00 141 PRO A O 2
ATOM 3367 N N . ASP A 1 98 ? 10.098 -8.181 -4.224 1.00 0.00 142 ASP A N 2
ATOM 3368 C CA . ASP A 1 98 ? 8.966 -8.605 -3.389 1.00 0.00 142 ASP A CA 2
ATOM 3369 C C . ASP A 1 98 ? 7.661 -8.605 -4.191 1.00 0.00 142 ASP A C 2
ATOM 3370 O O . ASP A 1 98 ? 6.745 -7.826 -3.919 1.00 0.00 142 ASP A O 2
ATOM 3379 N N . LEU A 1 99 ? 7.590 -9.497 -5.186 1.00 0.00 143 LEU A N 2
ATOM 3380 C CA . LEU A 1 99 ? 6.412 -9.619 -6.045 1.00 0.00 143 LEU A CA 2
ATOM 3381 C C . LEU A 1 99 ? 6.231 -8.350 -6.884 1.00 0.00 143 LEU A C 2
ATOM 3382 O O . LEU A 1 99 ? 6.767 -8.259 -7.989 1.00 0.00 143 LEU A O 2
ATOM 3398 N N . LYS A 1 100 ? 5.500 -7.365 -6.343 1.00 0.00 144 LYS A N 2
ATOM 3399 C CA . LYS A 1 100 ? 5.264 -6.089 -7.023 1.00 0.00 144 LYS A CA 2
ATOM 3400 C C . LYS A 1 100 ? 4.587 -6.273 -8.385 1.00 0.00 144 LYS A C 2
ATOM 3401 O O . LYS A 1 100 ? 3.391 -6.016 -8.527 1.00 0.00 144 LYS A O 2
ATOM 3420 N N . GLU A 1 101 ? 5.359 -6.713 -9.381 1.00 0.00 145 GLU A N 2
ATOM 3421 C CA . GLU A 1 101 ? 4.835 -6.928 -10.726 1.00 0.00 145 GLU A CA 2
ATOM 3422 C C . GLU A 1 101 ? 5.368 -8.237 -11.309 1.00 0.00 145 GLU A C 2
ATOM 3423 O O . GLU A 1 101 ? 6.052 -8.242 -12.335 1.00 0.00 145 GLU A O 2
ATOM 3435 N N . GLU A 1 102 ? 5.054 -9.345 -10.639 1.00 0.00 146 GLU A N 2
ATOM 3436 C CA . GLU A 1 102 ? 5.505 -10.663 -11.075 1.00 0.00 146 GLU A CA 2
ATOM 3437 C C . GLU A 1 102 ? 4.334 -11.632 -11.225 1.00 0.00 146 GLU A C 2
ATOM 3438 O O . GLU A 1 102 ? 3.378 -11.590 -10.448 1.00 0.00 146 GLU A O 2
ATOM 3450 N N . SER A 1 103 ? 4.418 -12.504 -12.235 1.00 0.00 147 SER A N 2
ATOM 3451 C CA . SER A 1 103 ? 3.373 -13.491 -12.503 1.00 0.00 147 SER A CA 2
ATOM 3452 C C . SER A 1 103 ? 2.039 -12.801 -12.789 1.00 0.00 147 SER A C 2
ATOM 3453 O O . SER A 1 103 ? 1.088 -12.906 -12.011 1.00 0.00 147 SER A O 2
ATOM 3461 N N . SER A 1 104 ? 1.984 -12.088 -13.911 1.00 0.00 148 SER A N 2
ATOM 3462 C CA . SER A 1 104 ? 0.776 -11.370 -14.309 1.00 0.00 148 SER A CA 2
ATOM 3463 C C . SER A 1 104 ? 0.301 -11.822 -15.689 1.00 0.00 148 SER A C 2
ATOM 3464 O O . SER A 1 104 ? -0.886 -12.089 -15.887 1.00 0.00 148 SER A O 2
ATOM 3472 N N . THR A 1 105 ? 1.233 -11.903 -16.641 1.00 0.00 149 THR A N 2
ATOM 3473 C CA . THR A 1 105 ? 0.907 -12.320 -18.001 1.00 0.00 149 THR A CA 2
ATOM 3474 C C . THR A 1 105 ? 1.675 -13.584 -18.386 1.00 0.00 149 THR A C 2
ATOM 3475 O O . THR A 1 105 ? 2.805 -13.794 -17.943 1.00 0.00 149 THR A O 2
ATOM 3486 N N . ASP A 1 106 ? 1.053 -14.415 -19.222 1.00 0.00 150 ASP A N 2
ATOM 3487 C CA . ASP A 1 106 ? 1.672 -15.656 -19.680 1.00 0.00 150 ASP A CA 2
ATOM 3488 C C . ASP A 1 106 ? 1.296 -15.951 -21.132 1.00 0.00 150 ASP A C 2
ATOM 3489 O O . ASP A 1 106 ? 0.139 -16.246 -21.434 1.00 0.00 150 ASP A O 2
ATOM 3498 N N . LEU A 1 107 ? 2.285 -15.872 -22.023 1.00 0.00 151 LEU A N 2
ATOM 3499 C CA . LEU A 1 107 ? 2.066 -16.134 -23.446 1.00 0.00 151 LEU A CA 2
ATOM 3500 C C . LEU A 1 107 ? 3.272 -16.849 -24.062 1.00 0.00 151 LEU A C 2
ATOM 3501 O O . LEU A 1 107 ? 3.170 -18.005 -24.475 1.00 0.00 151 LEU A O 2
ATOM 3517 N N . GLU A 1 108 ? 4.415 -16.159 -24.111 1.00 0.00 152 GLU A N 2
ATOM 3518 C CA . GLU A 1 108 ? 5.644 -16.729 -24.668 1.00 0.00 152 GLU A CA 2
ATOM 3519 C C . GLU A 1 108 ? 6.845 -15.821 -24.390 1.00 0.00 152 GLU A C 2
ATOM 3520 O O . GLU A 1 108 ? 7.930 -16.355 -24.082 1.00 0.00 152 GLU A O 2
ATOM 3533 N N . SER A 1 1 ? -10.615 6.620 -17.018 1.00 0.00 45 SER A N 3
ATOM 3534 C CA . SER A 1 1 ? -11.140 5.902 -18.211 1.00 0.00 45 SER A CA 3
ATOM 3535 C C . SER A 1 1 ? -11.235 4.393 -17.963 1.00 0.00 45 SER A C 3
ATOM 3536 O O . SER A 1 1 ? -12.323 3.824 -18.010 1.00 0.00 45 SER A O 3
ATOM 3546 N N . ALA A 1 2 ? -10.086 3.755 -17.708 1.00 0.00 46 ALA A N 3
ATOM 3547 C CA . ALA A 1 2 ? -10.043 2.309 -17.465 1.00 0.00 46 ALA A CA 3
ATOM 3548 C C . ALA A 1 2 ? -10.190 1.977 -15.979 1.00 0.00 46 ALA A C 3
ATOM 3549 O O . ALA A 1 2 ? -10.109 2.862 -15.124 1.00 0.00 46 ALA A O 3
ATOM 3556 N N . ASP A 1 3 ? -10.401 0.694 -15.682 1.00 0.00 47 ASP A N 3
ATOM 3557 C CA . ASP A 1 3 ? -10.552 0.240 -14.300 1.00 0.00 47 ASP A CA 3
ATOM 3558 C C . ASP A 1 3 ? -10.083 -1.210 -14.125 1.00 0.00 47 ASP A C 3
ATOM 3559 O O . ASP A 1 3 ? -10.608 -1.939 -13.281 1.00 0.00 47 ASP A O 3
ATOM 3568 N N . ASP A 1 4 ? -9.090 -1.620 -14.916 1.00 0.00 48 ASP A N 3
ATOM 3569 C CA . ASP A 1 4 ? -8.560 -2.978 -14.829 1.00 0.00 48 ASP A CA 3
ATOM 3570 C C . ASP A 1 4 ? -7.231 -2.991 -14.069 1.00 0.00 48 ASP A C 3
ATOM 3571 O O . ASP A 1 4 ? -6.174 -3.273 -14.641 1.00 0.00 48 ASP A O 3
ATOM 3580 N N . ARG A 1 5 ? -7.296 -2.681 -12.771 1.00 0.00 49 ARG A N 3
ATOM 3581 C CA . ARG A 1 5 ? -6.110 -2.653 -11.916 1.00 0.00 49 ARG A CA 3
ATOM 3582 C C . ARG A 1 5 ? -6.421 -3.262 -10.547 1.00 0.00 49 ARG A C 3
ATOM 3583 O O . ARG A 1 5 ? -7.573 -3.594 -10.256 1.00 0.00 49 ARG A O 3
ATOM 3604 N N . LEU A 1 6 ? -5.384 -3.403 -9.714 1.00 0.00 50 LEU A N 3
ATOM 3605 C CA . LEU A 1 6 ? -5.531 -3.969 -8.369 1.00 0.00 50 LEU A CA 3
ATOM 3606 C C . LEU A 1 6 ? -5.896 -5.453 -8.436 1.00 0.00 50 LEU A C 3
ATOM 3607 O O . LEU A 1 6 ? -7.071 -5.808 -8.550 1.00 0.00 50 LEU A O 3
ATOM 3623 N N . ASN A 1 7 ? -4.882 -6.321 -8.367 1.00 0.00 51 ASN A N 3
ATOM 3624 C CA . ASN A 1 7 ? -5.100 -7.767 -8.425 1.00 0.00 51 ASN A CA 3
ATOM 3625 C C . ASN A 1 7 ? -4.021 -8.526 -7.641 1.00 0.00 51 ASN A C 3
ATOM 3626 O O . ASN A 1 7 ? -3.209 -7.919 -6.940 1.00 0.00 51 ASN A O 3
ATOM 3637 N N . PHE A 1 8 ? -4.024 -9.860 -7.764 1.00 0.00 52 PHE A N 3
ATOM 3638 C CA . PHE A 1 8 ? -3.051 -10.708 -7.071 1.00 0.00 52 PHE A CA 3
ATOM 3639 C C . PHE A 1 8 ? -1.621 -10.339 -7.462 1.00 0.00 52 PHE A C 3
ATOM 3640 O O . PHE A 1 8 ? -1.317 -10.177 -8.645 1.00 0.00 52 PHE A O 3
ATOM 3657 N N . GLY A 1 9 ? -0.752 -10.218 -6.458 1.00 0.00 53 GLY A N 3
ATOM 3658 C CA . GLY A 1 9 ? 0.640 -9.878 -6.708 1.00 0.00 53 GLY A CA 3
ATOM 3659 C C . GLY A 1 9 ? 0.806 -8.500 -7.320 1.00 0.00 53 GLY A C 3
ATOM 3660 O O . GLY A 1 9 ? 1.480 -8.346 -8.340 1.00 0.00 53 GLY A O 3
ATOM 3664 N N . ASP A 1 10 ? 0.186 -7.499 -6.698 1.00 0.00 54 ASP A N 3
ATOM 3665 C CA . ASP A 1 10 ? 0.262 -6.126 -7.182 1.00 0.00 54 ASP A CA 3
ATOM 3666 C C . ASP A 1 10 ? 0.374 -5.144 -6.016 1.00 0.00 54 ASP A C 3
ATOM 3667 O O . ASP A 1 10 ? -0.402 -5.216 -5.060 1.00 0.00 54 ASP A O 3
ATOM 3676 N N . ARG A 1 11 ? 1.339 -4.228 -6.104 1.00 0.00 55 ARG A N 3
ATOM 3677 C CA . ARG A 1 11 ? 1.543 -3.231 -5.055 1.00 0.00 55 ARG A CA 3
ATOM 3678 C C . ARG A 1 11 ? 0.369 -2.260 -5.009 1.00 0.00 55 ARG A C 3
ATOM 3679 O O . ARG A 1 11 ? 0.137 -1.505 -5.955 1.00 0.00 55 ARG A O 3
ATOM 3700 N N . ILE A 1 12 ? -0.374 -2.287 -3.902 1.00 0.00 56 ILE A N 3
ATOM 3701 C CA . ILE A 1 12 ? -1.532 -1.412 -3.732 1.00 0.00 56 ILE A CA 3
ATOM 3702 C C . ILE A 1 12 ? -1.455 -0.628 -2.424 1.00 0.00 56 ILE A C 3
ATOM 3703 O O . ILE A 1 12 ? -0.888 -1.097 -1.434 1.00 0.00 56 ILE A O 3
ATOM 3719 N N . LEU A 1 13 ? -2.038 0.571 -2.426 1.00 0.00 57 LEU A N 3
ATOM 3720 C CA . LEU A 1 13 ? -2.046 1.428 -1.244 1.00 0.00 57 LEU A CA 3
ATOM 3721 C C . LEU A 1 13 ? -3.320 1.217 -0.433 1.00 0.00 57 LEU A C 3
ATOM 3722 O O . LEU A 1 13 ? -4.393 0.992 -0.995 1.00 0.00 57 LEU A O 3
ATOM 3738 N N . VAL A 1 14 ? -3.198 1.288 0.891 1.00 0.00 58 VAL A N 3
ATOM 3739 C CA . VAL A 1 14 ? -4.345 1.100 1.776 1.00 0.00 58 VAL A CA 3
ATOM 3740 C C . VAL A 1 14 ? -4.381 2.162 2.874 1.00 0.00 58 VAL A C 3
ATOM 3741 O O . VAL A 1 14 ? -3.351 2.490 3.468 1.00 0.00 58 VAL A O 3
ATOM 3754 N N . LYS A 1 15 ? -5.574 2.692 3.138 1.00 0.00 59 LYS A N 3
ATOM 3755 C CA . LYS A 1 15 ? -5.750 3.712 4.167 1.00 0.00 59 LYS A CA 3
ATOM 3756 C C . LYS A 1 15 ? -6.109 3.070 5.506 1.00 0.00 59 LYS A C 3
ATOM 3757 O O . LYS A 1 15 ? -7.181 2.481 5.654 1.00 0.00 59 LYS A O 3
ATOM 3776 N N . ALA A 1 16 ? -5.204 3.189 6.478 1.00 0.00 60 ALA A N 3
ATOM 3777 C CA . ALA A 1 16 ? -5.420 2.622 7.809 1.00 0.00 60 ALA A CA 3
ATOM 3778 C C . ALA A 1 16 ? -6.411 3.466 8.615 1.00 0.00 60 ALA A C 3
ATOM 3779 O O . ALA A 1 16 ? -6.674 4.621 8.276 1.00 0.00 60 ALA A O 3
ATOM 3786 N N . PRO A 1 17 ? -6.974 2.896 9.703 1.00 0.00 61 PRO A N 3
ATOM 3787 C CA . PRO A 1 17 ? -7.934 3.604 10.560 1.00 0.00 61 PRO A CA 3
ATOM 3788 C C . PRO A 1 17 ? -7.314 4.833 11.222 1.00 0.00 61 PRO A C 3
ATOM 3789 O O . PRO A 1 17 ? -6.481 4.710 12.122 1.00 0.00 61 PRO A O 3
ATOM 3800 N N . GLY A 1 18 ? -7.714 6.015 10.757 1.00 0.00 62 GLY A N 3
ATOM 3801 C CA . GLY A 1 18 ? -7.182 7.254 11.301 1.00 0.00 62 GLY A CA 3
ATOM 3802 C C . GLY A 1 18 ? -5.715 7.467 10.955 1.00 0.00 62 GLY A C 3
ATOM 3803 O O . GLY A 1 18 ? -5.025 8.242 11.620 1.00 0.00 62 GLY A O 3
ATOM 3807 N N . TYR A 1 19 ? -5.237 6.778 9.916 1.00 0.00 63 TYR A N 3
ATOM 3808 C CA . TYR A 1 19 ? -3.845 6.890 9.487 1.00 0.00 63 TYR A CA 3
ATOM 3809 C C . TYR A 1 19 ? -3.765 7.087 7.972 1.00 0.00 63 TYR A C 3
ATOM 3810 O O . TYR A 1 19 ? -4.715 6.782 7.248 1.00 0.00 63 TYR A O 3
ATOM 3828 N N . PRO A 1 20 ? -2.625 7.603 7.471 1.00 0.00 64 PRO A N 3
ATOM 3829 C CA . PRO A 1 20 ? -2.428 7.840 6.033 1.00 0.00 64 PRO A CA 3
ATOM 3830 C C . PRO A 1 20 ? -2.351 6.539 5.229 1.00 0.00 64 PRO A C 3
ATOM 3831 O O . PRO A 1 20 ? -2.455 5.444 5.786 1.00 0.00 64 PRO A O 3
ATOM 3842 N N . TRP A 1 21 ? -2.170 6.671 3.915 1.00 0.00 65 TRP A N 3
ATOM 3843 C CA . TRP A 1 21 ? -2.081 5.512 3.030 1.00 0.00 65 TRP A CA 3
ATOM 3844 C C . TRP A 1 21 ? -0.667 4.929 3.041 1.00 0.00 65 TRP A C 3
ATOM 3845 O O . TRP A 1 21 ? 0.308 5.647 2.817 1.00 0.00 65 TRP A O 3
ATOM 3866 N N . TRP A 1 22 ? -0.561 3.625 3.306 1.00 0.00 66 TRP A N 3
ATOM 3867 C CA . TRP A 1 22 ? 0.735 2.949 3.347 1.00 0.00 66 TRP A CA 3
ATOM 3868 C C . TRP A 1 22 ? 0.900 1.990 2.166 1.00 0.00 66 TRP A C 3
ATOM 3869 O O . TRP A 1 22 ? -0.063 1.346 1.744 1.00 0.00 66 TRP A O 3
ATOM 3890 N N . PRO A 1 23 ? 2.129 1.887 1.614 1.00 0.00 67 PRO A N 3
ATOM 3891 C CA . PRO A 1 23 ? 2.417 1.004 0.475 1.00 0.00 67 PRO A CA 3
ATOM 3892 C C . PRO A 1 23 ? 2.434 -0.477 0.861 1.00 0.00 67 PRO A C 3
ATOM 3893 O O . PRO A 1 23 ? 3.370 -0.952 1.509 1.00 0.00 67 PRO A O 3
ATOM 3904 N N . ALA A 1 24 ? 1.394 -1.201 0.449 1.00 0.00 68 ALA A N 3
ATOM 3905 C CA . ALA A 1 24 ? 1.278 -2.631 0.735 1.00 0.00 68 ALA A CA 3
ATOM 3906 C C . ALA A 1 24 ? 1.225 -3.440 -0.565 1.00 0.00 68 ALA A C 3
ATOM 3907 O O . ALA A 1 24 ? 1.192 -2.873 -1.658 1.00 0.00 68 ALA A O 3
ATOM 3914 N N . LEU A 1 25 ? 1.225 -4.764 -0.441 1.00 0.00 69 LEU A N 3
ATOM 3915 C CA . LEU A 1 25 ? 1.178 -5.646 -1.606 1.00 0.00 69 LEU A CA 3
ATOM 3916 C C . LEU A 1 25 ? -0.008 -6.604 -1.514 1.00 0.00 69 LEU A C 3
ATOM 3917 O O . LEU A 1 25 ? -0.096 -7.403 -0.581 1.00 0.00 69 LEU A O 3
ATOM 3933 N N . LEU A 1 26 ? -0.921 -6.513 -2.483 1.00 0.00 70 LEU A N 3
ATOM 3934 C CA . LEU A 1 26 ? -2.110 -7.367 -2.506 1.00 0.00 70 LEU A CA 3
ATOM 3935 C C . LEU A 1 26 ? -1.738 -8.847 -2.602 1.00 0.00 70 LEU A C 3
ATOM 3936 O O . LEU A 1 26 ? -0.997 -9.253 -3.498 1.00 0.00 70 LEU A O 3
ATOM 3952 N N . LEU A 1 27 ? -2.269 -9.646 -1.675 1.00 0.00 71 LEU A N 3
ATOM 3953 C CA . LEU A 1 27 ? -2.008 -11.084 -1.654 1.00 0.00 71 LEU A CA 3
ATOM 3954 C C . LEU A 1 27 ? -3.212 -11.864 -2.187 1.00 0.00 71 LEU A C 3
ATOM 3955 O O . LEU A 1 27 ? -3.086 -12.629 -3.143 1.00 0.00 71 LEU A O 3
ATOM 3971 N N . ARG A 1 28 ? -4.377 -11.665 -1.561 1.00 0.00 72 ARG A N 3
ATOM 3972 C CA . ARG A 1 28 ? -5.600 -12.355 -1.975 1.00 0.00 72 ARG A CA 3
ATOM 3973 C C . ARG A 1 28 ? -6.851 -11.617 -1.502 1.00 0.00 72 ARG A C 3
ATOM 3974 O O . ARG A 1 28 ? -6.802 -10.831 -0.553 1.00 0.00 72 ARG A O 3
ATOM 3995 N N . ARG A 1 29 ? -7.975 -11.890 -2.166 1.00 0.00 73 ARG A N 3
ATOM 3996 C CA . ARG A 1 29 ? -9.250 -11.270 -1.819 1.00 0.00 73 ARG A CA 3
ATOM 3997 C C . ARG A 1 29 ? -10.189 -12.298 -1.190 1.00 0.00 73 ARG A C 3
ATOM 3998 O O . ARG A 1 29 ? -10.703 -13.186 -1.875 1.00 0.00 73 ARG A O 3
ATOM 4019 N N . LYS A 1 30 ? -10.402 -12.174 0.120 1.00 0.00 74 LYS A N 3
ATOM 4020 C CA . LYS A 1 30 ? -11.273 -13.096 0.849 1.00 0.00 74 LYS A CA 3
ATOM 4021 C C . LYS A 1 30 ? -12.628 -12.454 1.144 1.00 0.00 74 LYS A C 3
ATOM 4022 O O . LYS A 1 30 ? -12.699 -11.356 1.702 1.00 0.00 74 LYS A O 3
ATOM 4041 N N . GLU A 1 31 ? -13.701 -13.148 0.762 1.00 0.00 75 GLU A N 3
ATOM 4042 C CA . GLU A 1 31 ? -15.060 -12.654 0.978 1.00 0.00 75 GLU A CA 3
ATOM 4043 C C . GLU A 1 31 ? -15.704 -13.317 2.194 1.00 0.00 75 GLU A C 3
ATOM 4044 O O . GLU A 1 31 ? -16.019 -14.509 2.169 1.00 0.00 75 GLU A O 3
ATOM 4056 N N . THR A 1 32 ? -15.910 -12.534 3.253 1.00 0.00 76 THR A N 3
ATOM 4057 C CA . THR A 1 32 ? -16.533 -13.041 4.474 1.00 0.00 76 THR A CA 3
ATOM 4058 C C . THR A 1 32 ? -17.813 -12.265 4.786 1.00 0.00 76 THR A C 3
ATOM 4059 O O . THR A 1 32 ? -17.821 -11.035 4.775 1.00 0.00 76 THR A O 3
ATOM 4070 N N . LYS A 1 33 ? -18.894 -12.993 5.055 1.00 0.00 77 LYS A N 3
ATOM 4071 C CA . LYS A 1 33 ? -20.181 -12.377 5.361 1.00 0.00 77 LYS A CA 3
ATOM 4072 C C . LYS A 1 33 ? -20.380 -12.238 6.868 1.00 0.00 77 LYS A C 3
ATOM 4073 O O . LYS A 1 33 ? -19.654 -12.844 7.656 1.00 0.00 77 LYS A O 3
ATOM 4092 N N . ASP A 1 34 ? -21.370 -11.433 7.255 1.00 0.00 78 ASP A N 3
ATOM 4093 C CA . ASP A 1 34 ? -21.681 -11.201 8.666 1.00 0.00 78 ASP A CA 3
ATOM 4094 C C . ASP A 1 34 ? -20.499 -10.552 9.386 1.00 0.00 78 ASP A C 3
ATOM 4095 O O . ASP A 1 34 ? -19.855 -11.169 10.236 1.00 0.00 78 ASP A O 3
ATOM 4104 N N . SER A 1 35 ? -20.221 -9.299 9.037 1.00 0.00 79 SER A N 3
ATOM 4105 C CA . SER A 1 35 ? -19.120 -8.557 9.646 1.00 0.00 79 SER A CA 3
ATOM 4106 C C . SER A 1 35 ? -19.348 -8.366 11.147 1.00 0.00 79 SER A C 3
ATOM 4107 O O . SER A 1 35 ? -18.437 -8.566 11.951 1.00 0.00 79 SER A O 3
ATOM 4115 N N . LEU A 1 36 ? -20.571 -7.979 11.516 1.00 0.00 80 LEU A N 3
ATOM 4116 C CA . LEU A 1 36 ? -20.922 -7.765 12.916 1.00 0.00 80 LEU A CA 3
ATOM 4117 C C . LEU A 1 36 ? -21.816 -8.906 13.420 1.00 0.00 80 LEU A C 3
ATOM 4118 O O . LEU A 1 36 ? -21.320 -9.889 13.972 1.00 0.00 80 LEU A O 3
ATOM 4134 N N . ASN A 1 37 ? -23.131 -8.774 13.215 1.00 0.00 81 ASN A N 3
ATOM 4135 C CA . ASN A 1 37 ? -24.094 -9.796 13.638 1.00 0.00 81 ASN A CA 3
ATOM 4136 C C . ASN A 1 37 ? -25.464 -9.561 12.988 1.00 0.00 81 ASN A C 3
ATOM 4137 O O . ASN A 1 37 ? -26.505 -9.765 13.616 1.00 0.00 81 ASN A O 3
ATOM 4148 N N . THR A 1 38 ? -25.456 -9.116 11.731 1.00 0.00 82 THR A N 3
ATOM 4149 C CA . THR A 1 38 ? -26.695 -8.833 11.006 1.00 0.00 82 THR A CA 3
ATOM 4150 C C . THR A 1 38 ? -26.939 -9.810 9.849 1.00 0.00 82 THR A C 3
ATOM 4151 O O . THR A 1 38 ? -28.070 -9.937 9.375 1.00 0.00 82 THR A O 3
ATOM 4162 N N . ASN A 1 39 ? -25.873 -10.478 9.388 1.00 0.00 83 ASN A N 3
ATOM 4163 C CA . ASN A 1 39 ? -25.953 -11.431 8.272 1.00 0.00 83 ASN A CA 3
ATOM 4164 C C . ASN A 1 39 ? -26.756 -10.874 7.084 1.00 0.00 83 ASN A C 3
ATOM 4165 O O . ASN A 1 39 ? -27.388 -11.631 6.345 1.00 0.00 83 ASN A O 3
ATOM 4176 N N . SER A 1 40 ? -26.712 -9.552 6.892 1.00 0.00 84 SER A N 3
ATOM 4177 C CA . SER A 1 40 ? -27.424 -8.915 5.782 1.00 0.00 84 SER A CA 3
ATOM 4178 C C . SER A 1 40 ? -26.489 -8.003 4.985 1.00 0.00 84 SER A C 3
ATOM 4179 O O . SER A 1 40 ? -26.926 -7.010 4.396 1.00 0.00 84 SER A O 3
ATOM 4187 N N . SER A 1 41 ? -25.200 -8.350 4.965 1.00 0.00 85 SER A N 3
ATOM 4188 C CA . SER A 1 41 ? -24.200 -7.572 4.243 1.00 0.00 85 SER A CA 3
ATOM 4189 C C . SER A 1 41 ? -22.859 -8.303 4.219 1.00 0.00 85 SER A C 3
ATOM 4190 O O . SER A 1 41 ? -22.371 -8.762 5.255 1.00 0.00 85 SER A O 3
ATOM 4198 N N . PHE A 1 42 ? -22.267 -8.395 3.034 1.00 0.00 86 PHE A N 3
ATOM 4199 C CA . PHE A 1 42 ? -20.976 -9.058 2.867 1.00 0.00 86 PHE A CA 3
ATOM 4200 C C . PHE A 1 42 ? -19.844 -8.161 3.365 1.00 0.00 86 PHE A C 3
ATOM 4201 O O . PHE A 1 42 ? -19.996 -6.939 3.439 1.00 0.00 86 PHE A O 3
ATOM 4218 N N . ASN A 1 43 ? -18.712 -8.773 3.701 1.00 0.00 87 ASN A N 3
ATOM 4219 C CA . ASN A 1 43 ? -17.554 -8.033 4.187 1.00 0.00 87 ASN A CA 3
ATOM 4220 C C . ASN A 1 43 ? -16.273 -8.554 3.541 1.00 0.00 87 ASN A C 3
ATOM 4221 O O . ASN A 1 43 ? -15.545 -9.356 4.131 1.00 0.00 87 ASN A O 3
ATOM 4232 N N . VAL A 1 44 ? -15.998 -8.085 2.329 1.00 0.00 88 VAL A N 3
ATOM 4233 C CA . VAL A 1 44 ? -14.800 -8.494 1.605 1.00 0.00 88 VAL A CA 3
ATOM 4234 C C . VAL A 1 44 ? -13.659 -7.516 1.862 1.00 0.00 88 VAL A C 3
ATOM 4235 O O . VAL A 1 44 ? -13.870 -6.302 1.928 1.00 0.00 88 VAL A O 3
ATOM 4248 N N . LEU A 1 45 ? -12.452 -8.052 2.007 1.00 0.00 89 LEU A N 3
ATOM 4249 C CA . LEU A 1 45 ? -11.270 -7.233 2.260 1.00 0.00 89 LEU A CA 3
ATOM 4250 C C . LEU A 1 45 ? -10.123 -7.622 1.331 1.00 0.00 89 LEU A C 3
ATOM 4251 O O . LEU A 1 45 ? -10.244 -8.553 0.533 1.00 0.00 89 LEU A O 3
ATOM 4267 N N . TYR A 1 46 ? -9.008 -6.904 1.449 1.00 0.00 90 TYR A N 3
ATOM 4268 C CA . TYR A 1 46 ? -7.832 -7.166 0.631 1.00 0.00 90 TYR A CA 3
ATOM 4269 C C . TYR A 1 46 ? -6.625 -7.487 1.504 1.00 0.00 90 TYR A C 3
ATOM 4270 O O . TYR A 1 46 ? -5.991 -6.585 2.057 1.00 0.00 90 TYR A O 3
ATOM 4288 N N . LYS A 1 47 ? -6.304 -8.775 1.622 1.00 0.00 91 LYS A N 3
ATOM 4289 C CA . LYS A 1 47 ? -5.161 -9.209 2.419 1.00 0.00 91 LYS A CA 3
ATOM 4290 C C . LYS A 1 47 ? -3.865 -8.755 1.752 1.00 0.00 91 LYS A C 3
ATOM 4291 O O . LYS A 1 47 ? -3.397 -9.380 0.800 1.00 0.00 91 LYS A O 3
ATOM 4310 N N . VAL A 1 48 ? -3.305 -7.646 2.237 1.00 0.00 92 VAL A N 3
ATOM 4311 C CA . VAL A 1 48 ? -2.078 -7.094 1.663 1.00 0.00 92 VAL A CA 3
ATOM 4312 C C . VAL A 1 48 ? -0.902 -7.171 2.635 1.00 0.00 92 VAL A C 3
ATOM 4313 O O . VAL A 1 48 ? -1.088 -7.218 3.852 1.00 0.00 92 VAL A O 3
ATOM 4326 N N . LEU A 1 49 ? 0.312 -7.164 2.078 1.00 0.00 93 LEU A N 3
ATOM 4327 C CA . LEU A 1 49 ? 1.530 -7.215 2.878 1.00 0.00 93 LEU A CA 3
ATOM 4328 C C . LEU A 1 49 ? 2.122 -5.816 3.023 1.00 0.00 93 LEU A C 3
ATOM 4329 O O . LEU A 1 49 ? 2.240 -5.080 2.045 1.00 0.00 93 LEU A O 3
ATOM 4345 N N . PHE A 1 50 ? 2.482 -5.458 4.248 1.00 0.00 94 PHE A N 3
ATOM 4346 C CA . PHE A 1 50 ? 3.055 -4.145 4.537 1.00 0.00 94 PHE A CA 3
ATOM 4347 C C . PHE A 1 50 ? 4.588 -4.191 4.546 1.00 0.00 94 PHE A C 3
ATOM 4348 O O . PHE A 1 50 ? 5.183 -5.258 4.708 1.00 0.00 94 PHE A O 3
ATOM 4365 N N . PHE A 1 51 ? 5.214 -3.025 4.373 1.00 0.00 95 PHE A N 3
ATOM 4366 C CA . PHE A 1 51 ? 6.678 -2.917 4.359 1.00 0.00 95 PHE A CA 3
ATOM 4367 C C . PHE A 1 51 ? 7.129 -1.596 4.995 1.00 0.00 95 PHE A C 3
ATOM 4368 O O . PHE A 1 51 ? 6.326 -0.672 5.141 1.00 0.00 95 PHE A O 3
ATOM 4385 N N . PRO A 1 52 ? 8.419 -1.475 5.389 1.00 0.00 96 PRO A N 3
ATOM 4386 C CA . PRO A 1 52 ? 9.438 -2.529 5.250 1.00 0.00 96 PRO A CA 3
ATOM 4387 C C . PRO A 1 52 ? 9.376 -3.589 6.356 1.00 0.00 96 PRO A C 3
ATOM 4388 O O . PRO A 1 52 ? 9.832 -4.716 6.163 1.00 0.00 96 PRO A O 3
ATOM 4399 N N . ASP A 1 53 ? 8.831 -3.207 7.515 1.00 0.00 97 ASP A N 3
ATOM 4400 C CA . ASP A 1 53 ? 8.716 -4.098 8.682 1.00 0.00 97 ASP A CA 3
ATOM 4401 C C . ASP A 1 53 ? 8.266 -5.517 8.316 1.00 0.00 97 ASP A C 3
ATOM 4402 O O . ASP A 1 53 ? 8.579 -6.469 9.035 1.00 0.00 97 ASP A O 3
ATOM 4411 N N . PHE A 1 54 ? 7.527 -5.648 7.212 1.00 0.00 98 PHE A N 3
ATOM 4412 C CA . PHE A 1 54 ? 7.026 -6.943 6.748 1.00 0.00 98 PHE A CA 3
ATOM 4413 C C . PHE A 1 54 ? 5.842 -7.403 7.596 1.00 0.00 98 PHE A C 3
ATOM 4414 O O . PHE A 1 54 ? 5.972 -8.279 8.453 1.00 0.00 98 PHE A O 3
ATOM 4431 N N . ASN A 1 55 ? 4.688 -6.796 7.337 1.00 0.00 99 ASN A N 3
ATOM 4432 C CA . ASN A 1 55 ? 3.459 -7.121 8.055 1.00 0.00 99 ASN A CA 3
ATOM 4433 C C . ASN A 1 55 ? 2.299 -7.255 7.065 1.00 0.00 99 ASN A C 3
ATOM 4434 O O . ASN A 1 55 ? 2.521 -7.492 5.879 1.00 0.00 99 ASN A O 3
ATOM 4445 N N . PHE A 1 56 ? 1.064 -7.099 7.543 1.00 0.00 100 PHE A N 3
ATOM 4446 C CA . PHE A 1 56 ? -0.106 -7.199 6.672 1.00 0.00 100 PHE A CA 3
ATOM 4447 C C . PHE A 1 56 ? -1.318 -6.520 7.303 1.00 0.00 100 PHE A C 3
ATOM 4448 O O . PHE A 1 56 ? -1.259 -6.050 8.441 1.00 0.00 100 PHE A O 3
ATOM 4465 N N . ALA A 1 57 ? -2.412 -6.466 6.549 1.00 0.00 101 ALA A N 3
ATOM 4466 C CA . ALA A 1 57 ? -3.641 -5.836 7.018 1.00 0.00 101 ALA A CA 3
ATOM 4467 C C . ALA A 1 57 ? -4.810 -6.131 6.081 1.00 0.00 101 ALA A C 3
ATOM 4468 O O . ALA A 1 57 ? -4.634 -6.223 4.865 1.00 0.00 101 ALA A O 3
ATOM 4475 N N . TRP A 1 58 ? -6.005 -6.270 6.656 1.00 0.00 102 TRP A N 3
ATOM 4476 C CA . TRP A 1 58 ? -7.206 -6.542 5.869 1.00 0.00 102 TRP A CA 3
ATOM 4477 C C . TRP A 1 58 ? -8.012 -5.258 5.674 1.00 0.00 102 TRP A C 3
ATOM 4478 O O . TRP A 1 58 ? -8.676 -4.784 6.598 1.00 0.00 102 TRP A O 3
ATOM 4499 N N . VAL A 1 59 ? -7.941 -4.699 4.465 1.00 0.00 103 VAL A N 3
ATOM 4500 C CA . VAL A 1 59 ? -8.653 -3.464 4.140 1.00 0.00 103 VAL A CA 3
ATOM 4501 C C . VAL A 1 59 ? -9.537 -3.658 2.910 1.00 0.00 103 VAL A C 3
ATOM 4502 O O . VAL A 1 59 ? -9.127 -4.297 1.942 1.00 0.00 103 VAL A O 3
ATOM 4515 N N . LYS A 1 60 ? -10.747 -3.107 2.954 1.00 0.00 104 LYS A N 3
ATOM 4516 C CA . LYS A 1 60 ? -11.686 -3.227 1.836 1.00 0.00 104 LYS A CA 3
ATOM 4517 C C . LYS A 1 60 ? -11.167 -2.493 0.598 1.00 0.00 104 LYS A C 3
ATOM 4518 O O . LYS A 1 60 ? -10.283 -1.641 0.692 1.00 0.00 104 LYS A O 3
ATOM 4537 N N . ARG A 1 61 ? -11.737 -2.825 -0.562 1.00 0.00 105 ARG A N 3
ATOM 4538 C CA . ARG A 1 61 ? -11.345 -2.195 -1.826 1.00 0.00 105 ARG A CA 3
ATOM 4539 C C . ARG A 1 61 ? -11.638 -0.691 -1.818 1.00 0.00 105 ARG A C 3
ATOM 4540 O O . ARG A 1 61 ? -11.024 0.069 -2.566 1.00 0.00 105 ARG A O 3
ATOM 4561 N N . ASN A 1 62 ? -12.574 -0.265 -0.969 1.00 0.00 106 ASN A N 3
ATOM 4562 C CA . ASN A 1 62 ? -12.934 1.148 -0.868 1.00 0.00 106 ASN A CA 3
ATOM 4563 C C . ASN A 1 62 ? -11.763 1.971 -0.335 1.00 0.00 106 ASN A C 3
ATOM 4564 O O . ASN A 1 62 ? -11.601 3.136 -0.697 1.00 0.00 106 ASN A O 3
ATOM 4575 N N . SER A 1 63 ? -10.944 1.354 0.520 1.00 0.00 107 SER A N 3
ATOM 4576 C CA . SER A 1 63 ? -9.782 2.031 1.089 1.00 0.00 107 SER A CA 3
ATOM 4577 C C . SER A 1 63 ? -8.488 1.618 0.379 1.00 0.00 107 SER A C 3
ATOM 4578 O O . SER A 1 63 ? -7.391 1.839 0.900 1.00 0.00 107 SER A O 3
ATOM 4586 N N . VAL A 1 64 ? -8.613 1.029 -0.818 1.00 0.00 108 VAL A N 3
ATOM 4587 C CA . VAL A 1 64 ? -7.445 0.605 -1.586 1.00 0.00 108 VAL A CA 3
ATOM 4588 C C . VAL A 1 64 ? -7.114 1.611 -2.694 1.00 0.00 108 VAL A C 3
ATOM 4589 O O . VAL A 1 64 ? -7.960 2.419 -3.082 1.00 0.00 108 VAL A O 3
ATOM 4602 N N . LYS A 1 65 ? -5.877 1.556 -3.197 1.00 0.00 109 LYS A N 3
ATOM 4603 C CA . LYS A 1 65 ? -5.430 2.461 -4.254 1.00 0.00 109 LYS A CA 3
ATOM 4604 C C . LYS A 1 65 ? -4.344 1.808 -5.115 1.00 0.00 109 LYS A C 3
ATOM 4605 O O . LYS A 1 65 ? -3.393 1.231 -4.590 1.00 0.00 109 LYS A O 3
ATOM 4624 N N . PRO A 1 66 ? -4.470 1.893 -6.455 1.00 0.00 110 PRO A N 3
ATOM 4625 C CA . PRO A 1 66 ? -3.490 1.307 -7.378 1.00 0.00 110 PRO A CA 3
ATOM 4626 C C . PRO A 1 66 ? -2.176 2.089 -7.403 1.00 0.00 110 PRO A C 3
ATOM 4627 O O . PRO A 1 66 ? -2.099 3.176 -7.978 1.00 0.00 110 PRO A O 3
ATOM 4638 N N . LEU A 1 67 ? -1.147 1.525 -6.771 1.00 0.00 111 LEU A N 3
ATOM 4639 C CA . LEU A 1 67 ? 0.167 2.164 -6.713 1.00 0.00 111 LEU A CA 3
ATOM 4640 C C . LEU A 1 67 ? 1.050 1.714 -7.878 1.00 0.00 111 LEU A C 3
ATOM 4641 O O . LEU A 1 67 ? 1.114 0.525 -8.195 1.00 0.00 111 LEU A O 3
ATOM 4657 N N . LEU A 1 68 ? 1.734 2.673 -8.506 1.00 0.00 112 LEU A N 3
ATOM 4658 C CA . LEU A 1 68 ? 2.619 2.379 -9.633 1.00 0.00 112 LEU A CA 3
ATOM 4659 C C . LEU A 1 68 ? 4.065 2.775 -9.314 1.00 0.00 112 LEU A C 3
ATOM 4660 O O . LEU A 1 68 ? 4.320 3.509 -8.358 1.00 0.00 112 LEU A O 3
ATOM 4676 N N . ASP A 1 69 ? 5.002 2.281 -10.124 1.00 0.00 113 ASP A N 3
ATOM 4677 C CA . ASP A 1 69 ? 6.429 2.571 -9.944 1.00 0.00 113 ASP A CA 3
ATOM 4678 C C . ASP A 1 69 ? 6.695 4.072 -9.990 1.00 0.00 113 ASP A C 3
ATOM 4679 O O . ASP A 1 69 ? 7.450 4.603 -9.173 1.00 0.00 113 ASP A O 3
ATOM 4688 N N . SER A 1 70 ? 6.067 4.749 -10.951 1.00 0.00 114 SER A N 3
ATOM 4689 C CA . SER A 1 70 ? 6.226 6.192 -11.105 1.00 0.00 114 SER A CA 3
ATOM 4690 C C . SER A 1 70 ? 5.699 6.932 -9.877 1.00 0.00 114 SER A C 3
ATOM 4691 O O . SER A 1 70 ? 6.216 7.990 -9.523 1.00 0.00 114 SER A O 3
ATOM 4699 N N . GLU A 1 71 ? 4.677 6.369 -9.226 1.00 0.00 115 GLU A N 3
ATOM 4700 C CA . GLU A 1 71 ? 4.102 6.991 -8.033 1.00 0.00 115 GLU A CA 3
ATOM 4701 C C . GLU A 1 71 ? 4.986 6.746 -6.810 1.00 0.00 115 GLU A C 3
ATOM 4702 O O . GLU A 1 71 ? 5.191 7.647 -5.996 1.00 0.00 115 GLU A O 3
ATOM 4714 N N . ILE A 1 72 ? 5.515 5.526 -6.687 1.00 0.00 116 ILE A N 3
ATOM 4715 C CA . ILE A 1 72 ? 6.385 5.173 -5.568 1.00 0.00 116 ILE A CA 3
ATOM 4716 C C . ILE A 1 72 ? 7.660 6.009 -5.606 1.00 0.00 116 ILE A C 3
ATOM 4717 O O . ILE A 1 72 ? 8.005 6.675 -4.627 1.00 0.00 116 ILE A O 3
ATOM 4733 N N . ALA A 1 73 ? 8.342 5.991 -6.754 1.00 0.00 117 ALA A N 3
ATOM 4734 C CA . ALA A 1 73 ? 9.563 6.772 -6.938 1.00 0.00 117 ALA A CA 3
ATOM 4735 C C . ALA A 1 73 ? 9.293 8.238 -6.625 1.00 0.00 117 ALA A C 3
ATOM 4736 O O . ALA A 1 73 ? 10.112 8.916 -5.999 1.00 0.00 117 ALA A O 3
ATOM 4743 N N . LYS A 1 74 ? 8.129 8.717 -7.067 1.00 0.00 118 LYS A N 3
ATOM 4744 C CA . LYS A 1 74 ? 7.724 10.098 -6.838 1.00 0.00 118 LYS A CA 3
ATOM 4745 C C . LYS A 1 74 ? 7.527 10.375 -5.358 1.00 0.00 118 LYS A C 3
ATOM 4746 O O . LYS A 1 74 ? 8.092 11.324 -4.818 1.00 0.00 118 LYS A O 3
ATOM 4765 N N . PHE A 1 75 ? 6.720 9.539 -4.709 1.00 0.00 119 PHE A N 3
ATOM 4766 C CA . PHE A 1 75 ? 6.452 9.690 -3.275 1.00 0.00 119 PHE A CA 3
ATOM 4767 C C . PHE A 1 75 ? 7.756 9.882 -2.508 1.00 0.00 119 PHE A C 3
ATOM 4768 O O . PHE A 1 75 ? 7.869 10.774 -1.668 1.00 0.00 119 PHE A O 3
ATOM 4785 N N . LEU A 1 76 ? 8.740 9.042 -2.818 1.00 0.00 120 LEU A N 3
ATOM 4786 C CA . LEU A 1 76 ? 10.043 9.119 -2.172 1.00 0.00 120 LEU A CA 3
ATOM 4787 C C . LEU A 1 76 ? 10.773 10.397 -2.569 1.00 0.00 120 LEU A C 3
ATOM 4788 O O . LEU A 1 76 ? 11.488 10.990 -1.756 1.00 0.00 120 LEU A O 3
ATOM 4804 N N . GLY A 1 77 ? 10.573 10.836 -3.817 1.00 0.00 121 GLY A N 3
ATOM 4805 C CA . GLY A 1 77 ? 11.203 12.057 -4.282 1.00 0.00 121 GLY A CA 3
ATOM 4806 C C . GLY A 1 77 ? 10.341 13.288 -4.028 1.00 0.00 121 GLY A C 3
ATOM 4807 O O . GLY A 1 77 ? 10.544 14.327 -4.657 1.00 0.00 121 GLY A O 3
ATOM 4811 N N . SER A 1 78 ? 9.372 13.162 -3.106 1.00 0.00 122 SER A N 3
ATOM 4812 C CA . SER A 1 78 ? 8.468 14.263 -2.768 1.00 0.00 122 SER A CA 3
ATOM 4813 C C . SER A 1 78 ? 9.235 15.561 -2.508 1.00 0.00 122 SER A C 3
ATOM 4814 O O . SER A 1 78 ? 9.055 16.545 -3.226 1.00 0.00 122 SER A O 3
ATOM 4822 N N . SER A 1 79 ? 10.081 15.556 -1.470 1.00 0.00 123 SER A N 3
ATOM 4823 C CA . SER A 1 79 ? 10.882 16.730 -1.096 1.00 0.00 123 SER A CA 3
ATOM 4824 C C . SER A 1 79 ? 10.072 17.742 -0.275 1.00 0.00 123 SER A C 3
ATOM 4825 O O . SER A 1 79 ? 10.624 18.408 0.602 1.00 0.00 123 SER A O 3
ATOM 4833 N N . LYS A 1 80 ? 8.771 17.865 -0.561 1.00 0.00 124 LYS A N 3
ATOM 4834 C CA . LYS A 1 80 ? 7.913 18.811 0.161 1.00 0.00 124 LYS A CA 3
ATOM 4835 C C . LYS A 1 80 ? 7.447 18.239 1.499 1.00 0.00 124 LYS A C 3
ATOM 4836 O O . LYS A 1 80 ? 7.620 18.875 2.542 1.00 0.00 124 LYS A O 3
ATOM 4855 N N . ARG A 1 81 ? 6.872 17.033 1.473 1.00 0.00 125 ARG A N 3
ATOM 4856 C CA . ARG A 1 81 ? 6.409 16.385 2.689 1.00 0.00 125 ARG A CA 3
ATOM 4857 C C . ARG A 1 81 ? 6.793 14.912 2.675 1.00 0.00 125 ARG A C 3
ATOM 4858 O O . ARG A 1 81 ? 6.139 14.090 2.031 1.00 0.00 125 ARG A O 3
ATOM 4879 N N . LYS A 1 82 ? 7.857 14.597 3.394 1.00 0.00 126 LYS A N 3
ATOM 4880 C CA . LYS A 1 82 ? 8.356 13.229 3.487 1.00 0.00 126 LYS A CA 3
ATOM 4881 C C . LYS A 1 82 ? 8.905 12.931 4.884 1.00 0.00 126 LYS A C 3
ATOM 4882 O O . LYS A 1 82 ? 9.668 13.720 5.444 1.00 0.00 126 LYS A O 3
ATOM 4901 N N . SER A 1 83 ? 8.507 11.788 5.443 1.00 0.00 127 SER A N 3
ATOM 4902 C CA . SER A 1 83 ? 8.955 11.381 6.775 1.00 0.00 127 SER A CA 3
ATOM 4903 C C . SER A 1 83 ? 9.863 10.155 6.688 1.00 0.00 127 SER A C 3
ATOM 4904 O O . SER A 1 83 ? 9.707 9.331 5.793 1.00 0.00 127 SER A O 3
ATOM 4912 N N . LYS A 1 84 ? 10.813 10.041 7.623 1.00 0.00 128 LYS A N 3
ATOM 4913 C CA . LYS A 1 84 ? 11.747 8.909 7.642 1.00 0.00 128 LYS A CA 3
ATOM 4914 C C . LYS A 1 84 ? 11.004 7.577 7.592 1.00 0.00 128 LYS A C 3
ATOM 4915 O O . LYS A 1 84 ? 11.332 6.707 6.783 1.00 0.00 128 LYS A O 3
ATOM 4934 N N . GLU A 1 85 ? 9.996 7.427 8.452 1.00 0.00 129 GLU A N 3
ATOM 4935 C CA . GLU A 1 85 ? 9.200 6.200 8.494 1.00 0.00 129 GLU A CA 3
ATOM 4936 C C . GLU A 1 85 ? 8.415 6.016 7.194 1.00 0.00 129 GLU A C 3
ATOM 4937 O O . GLU A 1 85 ? 8.187 4.887 6.757 1.00 0.00 129 GLU A O 3
ATOM 4949 N N . LEU A 1 86 ? 8.005 7.128 6.578 1.00 0.00 130 LEU A N 3
ATOM 4950 C CA . LEU A 1 86 ? 7.247 7.071 5.329 1.00 0.00 130 LEU A CA 3
ATOM 4951 C C . LEU A 1 86 ? 8.162 6.757 4.147 1.00 0.00 130 LEU A C 3
ATOM 4952 O O . LEU A 1 86 ? 7.848 5.894 3.327 1.00 0.00 130 LEU A O 3
ATOM 4968 N N . ILE A 1 87 ? 9.295 7.455 4.062 1.00 0.00 131 ILE A N 3
ATOM 4969 C CA . ILE A 1 87 ? 10.245 7.234 2.976 1.00 0.00 131 ILE A CA 3
ATOM 4970 C C . ILE A 1 87 ? 10.754 5.797 2.995 1.00 0.00 131 ILE A C 3
ATOM 4971 O O . ILE A 1 87 ? 10.705 5.102 1.982 1.00 0.00 131 ILE A O 3
ATOM 4987 N N . GLU A 1 88 ? 11.230 5.350 4.157 1.00 0.00 132 GLU A N 3
ATOM 4988 C CA . GLU A 1 88 ? 11.731 3.987 4.299 1.00 0.00 132 GLU A CA 3
ATOM 4989 C C . GLU A 1 88 ? 10.678 2.982 3.840 1.00 0.00 132 GLU A C 3
ATOM 4990 O O . GLU A 1 88 ? 11.008 1.939 3.272 1.00 0.00 132 GLU A O 3
ATOM 5002 N N . ALA A 1 89 ? 9.408 3.313 4.080 1.00 0.00 133 ALA A N 3
ATOM 5003 C CA . ALA A 1 89 ? 8.298 2.453 3.684 1.00 0.00 133 ALA A CA 3
ATOM 5004 C C . ALA A 1 89 ? 8.221 2.312 2.174 1.00 0.00 133 ALA A C 3
ATOM 5005 O O . ALA A 1 89 ? 8.211 1.199 1.646 1.00 0.00 133 ALA A O 3
ATOM 5012 N N . TYR A 1 90 ? 8.175 3.446 1.482 1.00 0.00 134 TYR A N 3
ATOM 5013 C CA . TYR A 1 90 ? 8.111 3.441 0.025 1.00 0.00 134 TYR A CA 3
ATOM 5014 C C . TYR A 1 90 ? 9.411 2.903 -0.564 1.00 0.00 134 TYR A C 3
ATOM 5015 O O . TYR A 1 90 ? 9.412 2.304 -1.639 1.00 0.00 134 TYR A O 3
ATOM 5033 N N . GLU A 1 91 ? 10.514 3.083 0.166 1.00 0.00 135 GLU A N 3
ATOM 5034 C CA . GLU A 1 91 ? 11.805 2.567 -0.270 1.00 0.00 135 GLU A CA 3
ATOM 5035 C C . GLU A 1 91 ? 11.736 1.044 -0.343 1.00 0.00 135 GLU A C 3
ATOM 5036 O O . GLU A 1 91 ? 12.373 0.420 -1.194 1.00 0.00 135 GLU A O 3
ATOM 5048 N N . ALA A 1 92 ? 10.933 0.454 0.554 1.00 0.00 136 ALA A N 3
ATOM 5049 C CA . ALA A 1 92 ? 10.747 -0.994 0.591 1.00 0.00 136 ALA A CA 3
ATOM 5050 C C . ALA A 1 92 ? 9.774 -1.445 -0.501 1.00 0.00 136 ALA A C 3
ATOM 5051 O O . ALA A 1 92 ? 9.860 -2.572 -0.991 1.00 0.00 136 ALA A O 3
ATOM 5058 N N . SER A 1 93 ? 8.850 -0.556 -0.881 1.00 0.00 137 SER A N 3
ATOM 5059 C CA . SER A 1 93 ? 7.866 -0.859 -1.920 1.00 0.00 137 SER A CA 3
ATOM 5060 C C . SER A 1 93 ? 8.432 -0.612 -3.324 1.00 0.00 137 SER A C 3
ATOM 5061 O O . SER A 1 93 ? 7.905 -1.129 -4.310 1.00 0.00 137 SER A O 3
ATOM 5069 N N . LYS A 1 94 ? 9.502 0.184 -3.412 1.00 0.00 138 LYS A N 3
ATOM 5070 C CA . LYS A 1 94 ? 10.134 0.501 -4.697 1.00 0.00 138 LYS A CA 3
ATOM 5071 C C . LYS A 1 94 ? 10.550 -0.759 -5.463 1.00 0.00 138 LYS A C 3
ATOM 5072 O O . LYS A 1 94 ? 10.650 -0.726 -6.690 1.00 0.00 138 LYS A O 3
ATOM 5091 N N . THR A 1 95 ? 10.797 -1.858 -4.739 1.00 0.00 139 THR A N 3
ATOM 5092 C CA . THR A 1 95 ? 11.202 -3.125 -5.359 1.00 0.00 139 THR A CA 3
ATOM 5093 C C . THR A 1 95 ? 10.383 -3.421 -6.615 1.00 0.00 139 THR A C 3
ATOM 5094 O O . THR A 1 95 ? 9.206 -3.783 -6.523 1.00 0.00 139 THR A O 3
ATOM 5105 N N . PRO A 1 96 ? 11.002 -3.276 -7.810 1.00 0.00 140 PRO A N 3
ATOM 5106 C CA . PRO A 1 96 ? 10.331 -3.539 -9.091 1.00 0.00 140 PRO A CA 3
ATOM 5107 C C . PRO A 1 96 ? 9.602 -4.885 -9.102 1.00 0.00 140 PRO A C 3
ATOM 5108 O O . PRO A 1 96 ? 8.456 -4.962 -9.547 1.00 0.00 140 PRO A O 3
ATOM 5119 N N . PRO A 1 97 ? 10.253 -5.968 -8.608 1.00 0.00 141 PRO A N 3
ATOM 5120 C CA . PRO A 1 97 ? 9.648 -7.308 -8.558 1.00 0.00 141 PRO A CA 3
ATOM 5121 C C . PRO A 1 97 ? 8.193 -7.287 -8.089 1.00 0.00 141 PRO A C 3
ATOM 5122 O O . PRO A 1 97 ? 7.807 -6.455 -7.266 1.00 0.00 141 PRO A O 3
ATOM 5133 N N . ASP A 1 98 ? 7.392 -8.208 -8.620 1.00 0.00 142 ASP A N 3
ATOM 5134 C CA . ASP A 1 98 ? 5.976 -8.299 -8.262 1.00 0.00 142 ASP A CA 3
ATOM 5135 C C . ASP A 1 98 ? 5.800 -8.676 -6.788 1.00 0.00 142 ASP A C 3
ATOM 5136 O O . ASP A 1 98 ? 5.472 -7.824 -5.959 1.00 0.00 142 ASP A O 3
ATOM 5145 N N . LEU A 1 99 ? 6.019 -9.952 -6.467 1.00 0.00 143 LEU A N 3
ATOM 5146 C CA . LEU A 1 99 ? 5.881 -10.438 -5.094 1.00 0.00 143 LEU A CA 3
ATOM 5147 C C . LEU A 1 99 ? 7.246 -10.714 -4.463 1.00 0.00 143 LEU A C 3
ATOM 5148 O O . LEU A 1 99 ? 8.226 -10.972 -5.164 1.00 0.00 143 LEU A O 3
ATOM 5164 N N . LYS A 1 100 ? 7.298 -10.665 -3.132 1.00 0.00 144 LYS A N 3
ATOM 5165 C CA . LYS A 1 100 ? 8.534 -10.917 -2.394 1.00 0.00 144 LYS A CA 3
ATOM 5166 C C . LYS A 1 100 ? 8.281 -11.858 -1.218 1.00 0.00 144 LYS A C 3
ATOM 5167 O O . LYS A 1 100 ? 7.181 -11.882 -0.661 1.00 0.00 144 LYS A O 3
ATOM 5186 N N . GLU A 1 101 ? 9.301 -12.637 -0.855 1.00 0.00 145 GLU A N 3
ATOM 5187 C CA . GLU A 1 101 ? 9.201 -13.600 0.246 1.00 0.00 145 GLU A CA 3
ATOM 5188 C C . GLU A 1 101 ? 8.080 -14.616 -0.013 1.00 0.00 145 GLU A C 3
ATOM 5189 O O . GLU A 1 101 ? 7.475 -15.141 0.923 1.00 0.00 145 GLU A O 3
ATOM 5201 N N . GLU A 1 102 ? 7.814 -14.890 -1.293 1.00 0.00 146 GLU A N 3
ATOM 5202 C CA . GLU A 1 102 ? 6.774 -15.837 -1.686 1.00 0.00 146 GLU A CA 3
ATOM 5203 C C . GLU A 1 102 ? 7.036 -16.373 -3.093 1.00 0.00 146 GLU A C 3
ATOM 5204 O O . GLU A 1 102 ? 7.385 -17.542 -3.263 1.00 0.00 146 GLU A O 3
ATOM 5216 N N . SER A 1 103 ? 6.879 -15.502 -4.097 1.00 0.00 147 SER A N 3
ATOM 5217 C CA . SER A 1 103 ? 7.111 -15.874 -5.496 1.00 0.00 147 SER A CA 3
ATOM 5218 C C . SER A 1 103 ? 6.118 -16.932 -5.975 1.00 0.00 147 SER A C 3
ATOM 5219 O O . SER A 1 103 ? 5.396 -17.531 -5.174 1.00 0.00 147 SER A O 3
ATOM 5227 N N . SER A 1 104 ? 6.093 -17.158 -7.290 1.00 0.00 148 SER A N 3
ATOM 5228 C CA . SER A 1 104 ? 5.197 -18.146 -7.885 1.00 0.00 148 SER A CA 3
ATOM 5229 C C . SER A 1 104 ? 5.894 -18.915 -9.016 1.00 0.00 148 SER A C 3
ATOM 5230 O O . SER A 1 104 ? 5.252 -19.326 -9.985 1.00 0.00 148 SER A O 3
ATOM 5238 N N . THR A 1 105 ? 7.208 -19.110 -8.882 1.00 0.00 149 THR A N 3
ATOM 5239 C CA . THR A 1 105 ? 7.994 -19.830 -9.886 1.00 0.00 149 THR A CA 3
ATOM 5240 C C . THR A 1 105 ? 8.456 -21.180 -9.325 1.00 0.00 149 THR A C 3
ATOM 5241 O O . THR A 1 105 ? 8.016 -21.587 -8.248 1.00 0.00 149 THR A O 3
ATOM 5252 N N . ASP A 1 106 ? 9.343 -21.865 -10.056 1.00 0.00 150 ASP A N 3
ATOM 5253 C CA . ASP A 1 106 ? 9.870 -23.166 -9.630 1.00 0.00 150 ASP A CA 3
ATOM 5254 C C . ASP A 1 106 ? 8.778 -24.236 -9.641 1.00 0.00 150 ASP A C 3
ATOM 5255 O O . ASP A 1 106 ? 8.016 -24.371 -8.682 1.00 0.00 150 ASP A O 3
ATOM 5264 N N . LEU A 1 107 ? 8.712 -24.995 -10.736 1.00 0.00 151 LEU A N 3
ATOM 5265 C CA . LEU A 1 107 ? 7.715 -26.055 -10.885 1.00 0.00 151 LEU A CA 3
ATOM 5266 C C . LEU A 1 107 ? 8.286 -27.232 -11.688 1.00 0.00 151 LEU A C 3
ATOM 5267 O O . LEU A 1 107 ? 7.620 -27.771 -12.577 1.00 0.00 151 LEU A O 3
ATOM 5283 N N . GLU A 1 108 ? 9.519 -27.628 -11.366 1.00 0.00 152 GLU A N 3
ATOM 5284 C CA . GLU A 1 108 ? 10.180 -28.739 -12.052 1.00 0.00 152 GLU A CA 3
ATOM 5285 C C . GLU A 1 108 ? 10.603 -29.824 -11.062 1.00 0.00 152 GLU A C 3
ATOM 5286 O O . GLU A 1 108 ? 10.204 -30.991 -11.261 1.00 0.00 152 GLU A O 3
ATOM 5299 N N . SER A 1 1 ? -10.685 2.766 -19.048 1.00 0.00 45 SER A N 4
ATOM 5300 C CA . SER A 1 1 ? -11.755 1.748 -18.839 1.00 0.00 45 SER A CA 4
ATOM 5301 C C . SER A 1 1 ? -11.299 0.661 -17.866 1.00 0.00 45 SER A C 4
ATOM 5302 O O . SER A 1 1 ? -10.382 -0.107 -18.166 1.00 0.00 45 SER A O 4
ATOM 5312 N N . ALA A 1 2 ? -11.948 0.606 -16.699 1.00 0.00 46 ALA A N 4
ATOM 5313 C CA . ALA A 1 2 ? -11.627 -0.381 -15.663 1.00 0.00 46 ALA A CA 4
ATOM 5314 C C . ALA A 1 2 ? -10.208 -0.195 -15.128 1.00 0.00 46 ALA A C 4
ATOM 5315 O O . ALA A 1 2 ? -9.244 -0.694 -15.713 1.00 0.00 46 ALA A O 4
ATOM 5322 N N . ASP A 1 3 ? -10.090 0.518 -14.005 1.00 0.00 47 ASP A N 4
ATOM 5323 C CA . ASP A 1 3 ? -8.791 0.766 -13.381 1.00 0.00 47 ASP A CA 4
ATOM 5324 C C . ASP A 1 3 ? -8.747 0.228 -11.945 1.00 0.00 47 ASP A C 4
ATOM 5325 O O . ASP A 1 3 ? -8.038 0.768 -11.093 1.00 0.00 47 ASP A O 4
ATOM 5334 N N . ASP A 1 4 ? -9.500 -0.845 -11.684 1.00 0.00 48 ASP A N 4
ATOM 5335 C CA . ASP A 1 4 ? -9.532 -1.455 -10.354 1.00 0.00 48 ASP A CA 4
ATOM 5336 C C . ASP A 1 4 ? -9.032 -2.902 -10.405 1.00 0.00 48 ASP A C 4
ATOM 5337 O O . ASP A 1 4 ? -9.502 -3.762 -9.653 1.00 0.00 48 ASP A O 4
ATOM 5346 N N . ARG A 1 5 ? -8.073 -3.165 -11.294 1.00 0.00 49 ARG A N 4
ATOM 5347 C CA . ARG A 1 5 ? -7.508 -4.503 -11.442 1.00 0.00 49 ARG A CA 4
ATOM 5348 C C . ARG A 1 5 ? -6.460 -4.770 -10.362 1.00 0.00 49 ARG A C 4
ATOM 5349 O O . ARG A 1 5 ? -5.270 -4.515 -10.555 1.00 0.00 49 ARG A O 4
ATOM 5370 N N . LEU A 1 6 ? -6.920 -5.276 -9.217 1.00 0.00 50 LEU A N 4
ATOM 5371 C CA . LEU A 1 6 ? -6.036 -5.573 -8.092 1.00 0.00 50 LEU A CA 4
ATOM 5372 C C . LEU A 1 6 ? -5.950 -7.082 -7.849 1.00 0.00 50 LEU A C 4
ATOM 5373 O O . LEU A 1 6 ? -6.870 -7.681 -7.291 1.00 0.00 50 LEU A O 4
ATOM 5389 N N . ASN A 1 7 ? -4.843 -7.691 -8.278 1.00 0.00 51 ASN A N 4
ATOM 5390 C CA . ASN A 1 7 ? -4.639 -9.132 -8.112 1.00 0.00 51 ASN A CA 4
ATOM 5391 C C . ASN A 1 7 ? -3.503 -9.424 -7.125 1.00 0.00 51 ASN A C 4
ATOM 5392 O O . ASN A 1 7 ? -3.003 -8.517 -6.457 1.00 0.00 51 ASN A O 4
ATOM 5403 N N . PHE A 1 8 ? -3.101 -10.698 -7.038 1.00 0.00 52 PHE A N 4
ATOM 5404 C CA . PHE A 1 8 ? -2.025 -11.109 -6.129 1.00 0.00 52 PHE A CA 4
ATOM 5405 C C . PHE A 1 8 ? -0.682 -10.548 -6.590 1.00 0.00 52 PHE A C 4
ATOM 5406 O O . PHE A 1 8 ? -0.412 -10.467 -7.790 1.00 0.00 52 PHE A O 4
ATOM 5423 N N . GLY A 1 9 ? 0.154 -10.157 -5.627 1.00 0.00 53 GLY A N 4
ATOM 5424 C CA . GLY A 1 9 ? 1.457 -9.598 -5.950 1.00 0.00 53 GLY A CA 4
ATOM 5425 C C . GLY A 1 9 ? 1.350 -8.239 -6.624 1.00 0.00 53 GLY A C 4
ATOM 5426 O O . GLY A 1 9 ? 2.217 -7.867 -7.420 1.00 0.00 53 GLY A O 4
ATOM 5430 N N . ASP A 1 10 ? 0.286 -7.499 -6.305 1.00 0.00 54 ASP A N 4
ATOM 5431 C CA . ASP A 1 10 ? 0.058 -6.179 -6.880 1.00 0.00 54 ASP A CA 4
ATOM 5432 C C . ASP A 1 10 ? 0.232 -5.089 -5.826 1.00 0.00 54 ASP A C 4
ATOM 5433 O O . ASP A 1 10 ? -0.466 -5.075 -4.809 1.00 0.00 54 ASP A O 4
ATOM 5442 N N . ARG A 1 11 ? 1.167 -4.177 -6.083 1.00 0.00 55 ARG A N 4
ATOM 5443 C CA . ARG A 1 11 ? 1.441 -3.072 -5.168 1.00 0.00 55 ARG A CA 4
ATOM 5444 C C . ARG A 1 11 ? 0.291 -2.072 -5.182 1.00 0.00 55 ARG A C 4
ATOM 5445 O O . ARG A 1 11 ? 0.031 -1.427 -6.201 1.00 0.00 55 ARG A O 4
ATOM 5466 N N . ILE A 1 12 ? -0.396 -1.952 -4.048 1.00 0.00 56 ILE A N 4
ATOM 5467 C CA . ILE A 1 12 ? -1.525 -1.033 -3.928 1.00 0.00 56 ILE A CA 4
ATOM 5468 C C . ILE A 1 12 ? -1.360 -0.100 -2.728 1.00 0.00 56 ILE A C 4
ATOM 5469 O O . ILE A 1 12 ? -0.564 -0.363 -1.827 1.00 0.00 56 ILE A O 4
ATOM 5485 N N . LEU A 1 13 ? -2.119 0.995 -2.726 1.00 0.00 57 LEU A N 4
ATOM 5486 C CA . LEU A 1 13 ? -2.055 1.972 -1.643 1.00 0.00 57 LEU A CA 4
ATOM 5487 C C . LEU A 1 13 ? -3.311 1.922 -0.779 1.00 0.00 57 LEU A C 4
ATOM 5488 O O . LEU A 1 13 ? -4.424 2.101 -1.277 1.00 0.00 57 LEU A O 4
ATOM 5504 N N . VAL A 1 14 ? -3.123 1.682 0.515 1.00 0.00 58 VAL A N 4
ATOM 5505 C CA . VAL A 1 14 ? -4.239 1.611 1.455 1.00 0.00 58 VAL A CA 4
ATOM 5506 C C . VAL A 1 14 ? -4.121 2.688 2.534 1.00 0.00 58 VAL A C 4
ATOM 5507 O O . VAL A 1 14 ? -3.023 2.984 3.012 1.00 0.00 58 VAL A O 4
ATOM 5520 N N . LYS A 1 15 ? -5.259 3.267 2.915 1.00 0.00 59 LYS A N 4
ATOM 5521 C CA . LYS A 1 15 ? -5.285 4.308 3.939 1.00 0.00 59 LYS A CA 4
ATOM 5522 C C . LYS A 1 15 ? -5.821 3.762 5.262 1.00 0.00 59 LYS A C 4
ATOM 5523 O O . LYS A 1 15 ? -6.815 3.032 5.288 1.00 0.00 59 LYS A O 4
ATOM 5542 N N . ALA A 1 16 ? -5.155 4.124 6.360 1.00 0.00 60 ALA A N 4
ATOM 5543 C CA . ALA A 1 16 ? -5.558 3.676 7.692 1.00 0.00 60 ALA A CA 4
ATOM 5544 C C . ALA A 1 16 ? -6.352 4.759 8.422 1.00 0.00 60 ALA A C 4
ATOM 5545 O O . ALA A 1 16 ? -6.087 5.949 8.259 1.00 0.00 60 ALA A O 4
ATOM 5552 N N . PRO A 1 17 ? -7.340 4.362 9.248 1.00 0.00 61 PRO A N 4
ATOM 5553 C CA . PRO A 1 17 ? -8.170 5.309 10.006 1.00 0.00 61 PRO A CA 4
ATOM 5554 C C . PRO A 1 17 ? -7.335 6.264 10.856 1.00 0.00 61 PRO A C 4
ATOM 5555 O O . PRO A 1 17 ? -6.728 5.859 11.851 1.00 0.00 61 PRO A O 4
ATOM 5566 N N . GLY A 1 18 ? -7.303 7.534 10.452 1.00 0.00 62 GLY A N 4
ATOM 5567 C CA . GLY A 1 18 ? -6.538 8.531 11.183 1.00 0.00 62 GLY A CA 4
ATOM 5568 C C . GLY A 1 18 ? -5.180 8.817 10.561 1.00 0.00 62 GLY A C 4
ATOM 5569 O O . GLY A 1 18 ? -4.682 9.941 10.646 1.00 0.00 62 GLY A O 4
ATOM 5573 N N . TYR A 1 19 ? -4.575 7.800 9.944 1.00 0.00 63 TYR A N 4
ATOM 5574 C CA . TYR A 1 19 ? -3.261 7.950 9.318 1.00 0.00 63 TYR A CA 4
ATOM 5575 C C . TYR A 1 19 ? -3.374 8.026 7.792 1.00 0.00 63 TYR A C 4
ATOM 5576 O O . TYR A 1 19 ? -4.360 7.571 7.210 1.00 0.00 63 TYR A O 4
ATOM 5594 N N . PRO A 1 20 ? -2.360 8.604 7.116 1.00 0.00 64 PRO A N 4
ATOM 5595 C CA . PRO A 1 20 ? -2.353 8.733 5.651 1.00 0.00 64 PRO A CA 4
ATOM 5596 C C . PRO A 1 20 ? -2.247 7.377 4.942 1.00 0.00 64 PRO A C 4
ATOM 5597 O O . PRO A 1 20 ? -2.389 6.325 5.569 1.00 0.00 64 PRO A O 4
ATOM 5608 N N . TRP A 1 21 ? -1.998 7.409 3.631 1.00 0.00 65 TRP A N 4
ATOM 5609 C CA . TRP A 1 21 ? -1.878 6.179 2.842 1.00 0.00 65 TRP A CA 4
ATOM 5610 C C . TRP A 1 21 ? -0.500 5.544 3.026 1.00 0.00 65 TRP A C 4
ATOM 5611 O O . TRP A 1 21 ? 0.487 6.241 3.272 1.00 0.00 65 TRP A O 4
ATOM 5632 N N . TRP A 1 22 ? -0.438 4.217 2.904 1.00 0.00 66 TRP A N 4
ATOM 5633 C CA . TRP A 1 22 ? 0.820 3.487 3.058 1.00 0.00 66 TRP A CA 4
ATOM 5634 C C . TRP A 1 22 ? 1.008 2.466 1.933 1.00 0.00 66 TRP A C 4
ATOM 5635 O O . TRP A 1 22 ? 0.050 1.817 1.508 1.00 0.00 66 TRP A O 4
ATOM 5656 N N . PRO A 1 23 ? 2.255 2.312 1.434 1.00 0.00 67 PRO A N 4
ATOM 5657 C CA . PRO A 1 23 ? 2.568 1.365 0.353 1.00 0.00 67 PRO A CA 4
ATOM 5658 C C . PRO A 1 23 ? 2.482 -0.094 0.804 1.00 0.00 67 PRO A C 4
ATOM 5659 O O . PRO A 1 23 ? 3.348 -0.582 1.534 1.00 0.00 67 PRO A O 4
ATOM 5670 N N . ALA A 1 24 ? 1.434 -0.784 0.357 1.00 0.00 68 ALA A N 4
ATOM 5671 C CA . ALA A 1 24 ? 1.227 -2.189 0.699 1.00 0.00 68 ALA A CA 4
ATOM 5672 C C . ALA A 1 24 ? 1.120 -3.042 -0.567 1.00 0.00 68 ALA A C 4
ATOM 5673 O O . ALA A 1 24 ? 0.997 -2.512 -1.671 1.00 0.00 68 ALA A O 4
ATOM 5680 N N . LEU A 1 25 ? 1.172 -4.365 -0.409 1.00 0.00 69 LEU A N 4
ATOM 5681 C CA . LEU A 1 25 ? 1.085 -5.271 -1.553 1.00 0.00 69 LEU A CA 4
ATOM 5682 C C . LEU A 1 25 ? -0.002 -6.320 -1.344 1.00 0.00 69 LEU A C 4
ATOM 5683 O O . LEU A 1 25 ? -0.027 -7.004 -0.320 1.00 0.00 69 LEU A O 4
ATOM 5699 N N . LEU A 1 26 ? -0.900 -6.442 -2.322 1.00 0.00 70 LEU A N 4
ATOM 5700 C CA . LEU A 1 26 ? -1.995 -7.408 -2.250 1.00 0.00 70 LEU A CA 4
ATOM 5701 C C . LEU A 1 26 ? -1.470 -8.842 -2.249 1.00 0.00 70 LEU A C 4
ATOM 5702 O O . LEU A 1 26 ? -0.707 -9.234 -3.131 1.00 0.00 70 LEU A O 4
ATOM 5718 N N . LEU A 1 27 ? -1.891 -9.617 -1.252 1.00 0.00 71 LEU A N 4
ATOM 5719 C CA . LEU A 1 27 ? -1.471 -11.009 -1.132 1.00 0.00 71 LEU A CA 4
ATOM 5720 C C . LEU A 1 27 ? -2.570 -11.962 -1.613 1.00 0.00 71 LEU A C 4
ATOM 5721 O O . LEU A 1 27 ? -2.284 -12.939 -2.307 1.00 0.00 71 LEU A O 4
ATOM 5737 N N . ARG A 1 28 ? -3.823 -11.676 -1.247 1.00 0.00 72 ARG A N 4
ATOM 5738 C CA . ARG A 1 28 ? -4.952 -12.515 -1.652 1.00 0.00 72 ARG A CA 4
ATOM 5739 C C . ARG A 1 28 ? -6.291 -11.807 -1.447 1.00 0.00 72 ARG A C 4
ATOM 5740 O O . ARG A 1 28 ? -6.395 -10.862 -0.661 1.00 0.00 72 ARG A O 4
ATOM 5761 N N . ARG A 1 29 ? -7.319 -12.292 -2.148 1.00 0.00 73 ARG A N 4
ATOM 5762 C CA . ARG A 1 29 ? -8.664 -11.735 -2.043 1.00 0.00 73 ARG A CA 4
ATOM 5763 C C . ARG A 1 29 ? -9.551 -12.675 -1.236 1.00 0.00 73 ARG A C 4
ATOM 5764 O O . ARG A 1 29 ? -9.847 -13.789 -1.673 1.00 0.00 73 ARG A O 4
ATOM 5785 N N . LYS A 1 30 ? -9.962 -12.229 -0.053 1.00 0.00 74 LYS A N 4
ATOM 5786 C CA . LYS A 1 30 ? -10.805 -13.043 0.817 1.00 0.00 74 LYS A CA 4
ATOM 5787 C C . LYS A 1 30 ? -12.209 -12.453 0.942 1.00 0.00 74 LYS A C 4
ATOM 5788 O O . LYS A 1 30 ? -12.374 -11.263 1.214 1.00 0.00 74 LYS A O 4
ATOM 5807 N N . GLU A 1 31 ? -13.214 -13.303 0.742 1.00 0.00 75 GLU A N 4
ATOM 5808 C CA . GLU A 1 31 ? -14.610 -12.887 0.831 1.00 0.00 75 GLU A CA 4
ATOM 5809 C C . GLU A 1 31 ? -15.319 -13.613 1.970 1.00 0.00 75 GLU A C 4
ATOM 5810 O O . GLU A 1 31 ? -15.614 -14.805 1.868 1.00 0.00 75 GLU A O 4
ATOM 5822 N N . THR A 1 32 ? -15.596 -12.890 3.057 1.00 0.00 76 THR A N 4
ATOM 5823 C CA . THR A 1 32 ? -16.277 -13.481 4.208 1.00 0.00 76 THR A CA 4
ATOM 5824 C C . THR A 1 32 ? -17.708 -12.958 4.324 1.00 0.00 76 THR A C 4
ATOM 5825 O O . THR A 1 32 ? -17.982 -11.794 4.031 1.00 0.00 76 THR A O 4
ATOM 5836 N N . LYS A 1 33 ? -18.618 -13.836 4.742 1.00 0.00 77 LYS A N 4
ATOM 5837 C CA . LYS A 1 33 ? -20.028 -13.480 4.891 1.00 0.00 77 LYS A CA 4
ATOM 5838 C C . LYS A 1 33 ? -20.627 -14.124 6.148 1.00 0.00 77 LYS A C 4
ATOM 5839 O O . LYS A 1 33 ? -19.929 -14.828 6.881 1.00 0.00 77 LYS A O 4
ATOM 5858 N N . ASP A 1 34 ? -21.918 -13.878 6.392 1.00 0.00 78 ASP A N 4
ATOM 5859 C CA . ASP A 1 34 ? -22.601 -14.433 7.561 1.00 0.00 78 ASP A CA 4
ATOM 5860 C C . ASP A 1 34 ? -22.662 -15.958 7.486 1.00 0.00 78 ASP A C 4
ATOM 5861 O O . ASP A 1 34 ? -21.950 -16.650 8.214 1.00 0.00 78 ASP A O 4
ATOM 5870 N N . SER A 1 35 ? -23.512 -16.469 6.593 1.00 0.00 79 SER A N 4
ATOM 5871 C CA . SER A 1 35 ? -23.679 -17.912 6.402 1.00 0.00 79 SER A CA 4
ATOM 5872 C C . SER A 1 35 ? -24.844 -18.190 5.453 1.00 0.00 79 SER A C 4
ATOM 5873 O O . SER A 1 35 ? -24.635 -18.495 4.278 1.00 0.00 79 SER A O 4
ATOM 5881 N N . LEU A 1 36 ? -26.069 -18.069 5.966 1.00 0.00 80 LEU A N 4
ATOM 5882 C CA . LEU A 1 36 ? -27.266 -18.296 5.155 1.00 0.00 80 LEU A CA 4
ATOM 5883 C C . LEU A 1 36 ? -28.482 -17.563 5.736 1.00 0.00 80 LEU A C 4
ATOM 5884 O O . LEU A 1 36 ? -29.623 -17.992 5.551 1.00 0.00 80 LEU A O 4
ATOM 5900 N N . ASN A 1 37 ? -28.228 -16.451 6.431 1.00 0.00 81 ASN A N 4
ATOM 5901 C CA . ASN A 1 37 ? -29.295 -15.654 7.034 1.00 0.00 81 ASN A CA 4
ATOM 5902 C C . ASN A 1 37 ? -29.978 -14.740 6.010 1.00 0.00 81 ASN A C 4
ATOM 5903 O O . ASN A 1 37 ? -31.002 -14.129 6.313 1.00 0.00 81 ASN A O 4
ATOM 5914 N N . THR A 1 38 ? -29.403 -14.642 4.805 1.00 0.00 82 THR A N 4
ATOM 5915 C CA . THR A 1 38 ? -29.957 -13.796 3.743 1.00 0.00 82 THR A CA 4
ATOM 5916 C C . THR A 1 38 ? -30.181 -12.360 4.232 1.00 0.00 82 THR A C 4
ATOM 5917 O O . THR A 1 38 ? -31.163 -11.714 3.861 1.00 0.00 82 THR A O 4
ATOM 5928 N N . ASN A 1 39 ? -29.259 -11.862 5.059 1.00 0.00 83 ASN A N 4
ATOM 5929 C CA . ASN A 1 39 ? -29.352 -10.503 5.593 1.00 0.00 83 ASN A CA 4
ATOM 5930 C C . ASN A 1 39 ? -28.310 -9.575 4.952 1.00 0.00 83 ASN A C 4
ATOM 5931 O O . ASN A 1 39 ? -28.017 -8.500 5.483 1.00 0.00 83 ASN A O 4
ATOM 5942 N N . SER A 1 40 ? -27.751 -9.996 3.810 1.00 0.00 84 SER A N 4
ATOM 5943 C CA . SER A 1 40 ? -26.742 -9.214 3.095 1.00 0.00 84 SER A CA 4
ATOM 5944 C C . SER A 1 40 ? -25.570 -8.843 4.009 1.00 0.00 84 SER A C 4
ATOM 5945 O O . SER A 1 40 ? -25.272 -7.664 4.204 1.00 0.00 84 SER A O 4
ATOM 5953 N N . SER A 1 41 ? -24.903 -9.856 4.557 1.00 0.00 85 SER A N 4
ATOM 5954 C CA . SER A 1 41 ? -23.762 -9.627 5.437 1.00 0.00 85 SER A CA 4
ATOM 5955 C C . SER A 1 41 ? -22.462 -10.041 4.746 1.00 0.00 85 SER A C 4
ATOM 5956 O O . SER A 1 41 ? -21.840 -11.039 5.112 1.00 0.00 85 SER A O 4
ATOM 5964 N N . PHE A 1 42 ? -22.061 -9.267 3.736 1.00 0.00 86 PHE A N 4
ATOM 5965 C CA . PHE A 1 42 ? -20.841 -9.548 2.988 1.00 0.00 86 PHE A CA 4
ATOM 5966 C C . PHE A 1 42 ? -19.720 -8.603 3.406 1.00 0.00 86 PHE A C 4
ATOM 5967 O O . PHE A 1 42 ? -19.882 -7.382 3.369 1.00 0.00 86 PHE A O 4
ATOM 5984 N N . ASN A 1 43 ? -18.581 -9.173 3.794 1.00 0.00 87 ASN A N 4
ATOM 5985 C CA . ASN A 1 43 ? -17.432 -8.382 4.211 1.00 0.00 87 ASN A CA 4
ATOM 5986 C C . ASN A 1 43 ? -16.183 -8.830 3.458 1.00 0.00 87 ASN A C 4
ATOM 5987 O O . ASN A 1 43 ? -15.365 -9.593 3.975 1.00 0.00 87 ASN A O 4
ATOM 5998 N N . VAL A 1 44 ? -16.044 -8.340 2.234 1.00 0.00 88 VAL A N 4
ATOM 5999 C CA . VAL A 1 44 ? -14.896 -8.673 1.399 1.00 0.00 88 VAL A CA 4
ATOM 6000 C C . VAL A 1 44 ? -13.784 -7.643 1.564 1.00 0.00 88 VAL A C 4
ATOM 6001 O O . VAL A 1 44 ? -14.022 -6.436 1.498 1.00 0.00 88 VAL A O 4
ATOM 6014 N N . LEU A 1 45 ? -12.564 -8.134 1.778 1.00 0.00 89 LEU A N 4
ATOM 6015 C CA . LEU A 1 45 ? -11.398 -7.268 1.951 1.00 0.00 89 LEU A CA 4
ATOM 6016 C C . LEU A 1 45 ? -10.214 -7.762 1.124 1.00 0.00 89 LEU A C 4
ATOM 6017 O O . LEU A 1 45 ? -10.290 -8.798 0.458 1.00 0.00 89 LEU A O 4
ATOM 6033 N N . TYR A 1 46 ? -9.116 -7.012 1.181 1.00 0.00 90 TYR A N 4
ATOM 6034 C CA . TYR A 1 46 ? -7.902 -7.354 0.453 1.00 0.00 90 TYR A CA 4
ATOM 6035 C C . TYR A 1 46 ? -6.731 -7.533 1.416 1.00 0.00 90 TYR A C 4
ATOM 6036 O O . TYR A 1 46 ? -6.292 -6.572 2.051 1.00 0.00 90 TYR A O 4
ATOM 6054 N N . LYS A 1 47 ? -6.223 -8.764 1.515 1.00 0.00 91 LYS A N 4
ATOM 6055 C CA . LYS A 1 47 ? -5.096 -9.053 2.396 1.00 0.00 91 LYS A CA 4
ATOM 6056 C C . LYS A 1 47 ? -3.814 -8.462 1.814 1.00 0.00 91 LYS A C 4
ATOM 6057 O O . LYS A 1 47 ? -3.174 -9.074 0.959 1.00 0.00 91 LYS A O 4
ATOM 6076 N N . VAL A 1 48 ? -3.454 -7.263 2.269 1.00 0.00 92 VAL A N 4
ATOM 6077 C CA . VAL A 1 48 ? -2.255 -6.584 1.778 1.00 0.00 92 VAL A CA 4
ATOM 6078 C C . VAL A 1 48 ? -1.141 -6.590 2.817 1.00 0.00 92 VAL A C 4
ATOM 6079 O O . VAL A 1 48 ? -1.404 -6.545 4.015 1.00 0.00 92 VAL A O 4
ATOM 6092 N N . LEU A 1 49 ? 0.102 -6.628 2.344 1.00 0.00 93 LEU A N 4
ATOM 6093 C CA . LEU A 1 49 ? 1.267 -6.621 3.224 1.00 0.00 93 LEU A CA 4
ATOM 6094 C C . LEU A 1 49 ? 1.887 -5.229 3.265 1.00 0.00 93 LEU A C 4
ATOM 6095 O O . LEU A 1 49 ? 2.095 -4.611 2.220 1.00 0.00 93 LEU A O 4
ATOM 6111 N N . PHE A 1 50 ? 2.189 -4.738 4.466 1.00 0.00 94 PHE A N 4
ATOM 6112 C CA . PHE A 1 50 ? 2.791 -3.411 4.606 1.00 0.00 94 PHE A CA 4
ATOM 6113 C C . PHE A 1 50 ? 4.320 -3.509 4.564 1.00 0.00 94 PHE A C 4
ATOM 6114 O O . PHE A 1 50 ? 4.878 -4.599 4.676 1.00 0.00 94 PHE A O 4
ATOM 6131 N N . PHE A 1 51 ? 4.991 -2.370 4.389 1.00 0.00 95 PHE A N 4
ATOM 6132 C CA . PHE A 1 51 ? 6.455 -2.337 4.321 1.00 0.00 95 PHE A CA 4
ATOM 6133 C C . PHE A 1 51 ? 7.009 -1.084 5.000 1.00 0.00 95 PHE A C 4
ATOM 6134 O O . PHE A 1 51 ? 6.291 -0.097 5.165 1.00 0.00 95 PHE A O 4
ATOM 6151 N N . PRO A 1 52 ? 8.298 -1.095 5.407 1.00 0.00 96 PRO A N 4
ATOM 6152 C CA . PRO A 1 52 ? 9.209 -2.235 5.241 1.00 0.00 96 PRO A CA 4
ATOM 6153 C C . PRO A 1 52 ? 9.105 -3.272 6.368 1.00 0.00 96 PRO A C 4
ATOM 6154 O O . PRO A 1 52 ? 9.386 -4.451 6.156 1.00 0.00 96 PRO A O 4
ATOM 6165 N N . ASP A 1 53 ? 8.724 -2.814 7.564 1.00 0.00 97 ASP A N 4
ATOM 6166 C CA . ASP A 1 53 ? 8.603 -3.679 8.746 1.00 0.00 97 ASP A CA 4
ATOM 6167 C C . ASP A 1 53 ? 7.710 -4.909 8.513 1.00 0.00 97 ASP A C 4
ATOM 6168 O O . ASP A 1 53 ? 7.770 -5.866 9.288 1.00 0.00 97 ASP A O 4
ATOM 6177 N N . PHE A 1 54 ? 6.889 -4.883 7.457 1.00 0.00 98 PHE A N 4
ATOM 6178 C CA . PHE A 1 54 ? 5.991 -5.997 7.133 1.00 0.00 98 PHE A CA 4
ATOM 6179 C C . PHE A 1 54 ? 4.832 -6.081 8.126 1.00 0.00 98 PHE A C 4
ATOM 6180 O O . PHE A 1 54 ? 4.884 -6.832 9.101 1.00 0.00 98 PHE A O 4
ATOM 6197 N N . ASN A 1 55 ? 3.787 -5.296 7.858 1.00 0.00 99 ASN A N 4
ATOM 6198 C CA . ASN A 1 55 ? 2.603 -5.259 8.717 1.00 0.00 99 ASN A CA 4
ATOM 6199 C C . ASN A 1 55 ? 1.320 -5.334 7.891 1.00 0.00 99 ASN A C 4
ATOM 6200 O O . ASN A 1 55 ? 0.581 -4.354 7.776 1.00 0.00 99 ASN A O 4
ATOM 6211 N N . PHE A 1 56 ? 1.068 -6.496 7.311 1.00 0.00 100 PHE A N 4
ATOM 6212 C CA . PHE A 1 56 ? -0.123 -6.707 6.485 1.00 0.00 100 PHE A CA 4
ATOM 6213 C C . PHE A 1 56 ? -1.403 -6.248 7.192 1.00 0.00 100 PHE A C 4
ATOM 6214 O O . PHE A 1 56 ? -1.463 -6.180 8.419 1.00 0.00 100 PHE A O 4
ATOM 6231 N N . ALA A 1 57 ? -2.420 -5.932 6.388 1.00 0.00 101 ALA A N 4
ATOM 6232 C CA . ALA A 1 57 ? -3.707 -5.464 6.897 1.00 0.00 101 ALA A CA 4
ATOM 6233 C C . ALA A 1 57 ? -4.864 -5.929 6.007 1.00 0.00 101 ALA A C 4
ATOM 6234 O O . ALA A 1 57 ? -4.659 -6.288 4.846 1.00 0.00 101 ALA A O 4
ATOM 6241 N N . TRP A 1 58 ? -6.078 -5.913 6.563 1.00 0.00 102 TRP A N 4
ATOM 6242 C CA . TRP A 1 58 ? -7.277 -6.328 5.831 1.00 0.00 102 TRP A CA 4
ATOM 6243 C C . TRP A 1 58 ? -8.263 -5.164 5.693 1.00 0.00 102 TRP A C 4
ATOM 6244 O O . TRP A 1 58 ? -8.862 -4.731 6.680 1.00 0.00 102 TRP A O 4
ATOM 6265 N N . VAL A 1 59 ? -8.427 -4.664 4.466 1.00 0.00 103 VAL A N 4
ATOM 6266 C CA . VAL A 1 59 ? -9.341 -3.548 4.197 1.00 0.00 103 VAL A CA 4
ATOM 6267 C C . VAL A 1 59 ? -10.096 -3.752 2.882 1.00 0.00 103 VAL A C 4
ATOM 6268 O O . VAL A 1 59 ? -9.698 -4.566 2.049 1.00 0.00 103 VAL A O 4
ATOM 6281 N N . LYS A 1 60 ? -11.180 -2.999 2.696 1.00 0.00 104 LYS A N 4
ATOM 6282 C CA . LYS A 1 60 ? -11.982 -3.094 1.475 1.00 0.00 104 LYS A CA 4
ATOM 6283 C C . LYS A 1 60 ? -11.332 -2.305 0.336 1.00 0.00 104 LYS A C 4
ATOM 6284 O O . LYS A 1 60 ? -10.504 -1.424 0.573 1.00 0.00 104 LYS A O 4
ATOM 6303 N N . ARG A 1 61 ? -11.725 -2.622 -0.900 1.00 0.00 105 ARG A N 4
ATOM 6304 C CA . ARG A 1 61 ? -11.191 -1.941 -2.086 1.00 0.00 105 ARG A CA 4
ATOM 6305 C C . ARG A 1 61 ? -11.416 -0.426 -2.014 1.00 0.00 105 ARG A C 4
ATOM 6306 O O . ARG A 1 61 ? -10.697 0.341 -2.654 1.00 0.00 105 ARG A O 4
ATOM 6327 N N . ASN A 1 62 ? -12.413 -0.006 -1.236 1.00 0.00 106 ASN A N 4
ATOM 6328 C CA . ASN A 1 62 ? -12.729 1.415 -1.080 1.00 0.00 106 ASN A CA 4
ATOM 6329 C C . ASN A 1 62 ? -11.566 2.180 -0.448 1.00 0.00 106 ASN A C 4
ATOM 6330 O O . ASN A 1 62 ? -11.284 3.316 -0.827 1.00 0.00 106 ASN A O 4
ATOM 6341 N N . SER A 1 63 ? -10.893 1.551 0.516 1.00 0.00 107 SER A N 4
ATOM 6342 C CA . SER A 1 63 ? -9.760 2.178 1.193 1.00 0.00 107 SER A CA 4
ATOM 6343 C C . SER A 1 63 ? -8.430 1.778 0.543 1.00 0.00 107 SER A C 4
ATOM 6344 O O . SER A 1 63 ? -7.364 1.963 1.134 1.00 0.00 107 SER A O 4
ATOM 6352 N N . VAL A 1 64 ? -8.499 1.231 -0.674 1.00 0.00 108 VAL A N 4
ATOM 6353 C CA . VAL A 1 64 ? -7.306 0.806 -1.397 1.00 0.00 108 VAL A CA 4
ATOM 6354 C C . VAL A 1 64 ? -7.298 1.362 -2.825 1.00 0.00 108 VAL A C 4
ATOM 6355 O O . VAL A 1 64 ? -8.329 1.380 -3.495 1.00 0.00 108 VAL A O 4
ATOM 6368 N N . LYS A 1 65 ? -6.128 1.811 -3.280 1.00 0.00 109 LYS A N 4
ATOM 6369 C CA . LYS A 1 65 ? -5.981 2.366 -4.626 1.00 0.00 109 LYS A CA 4
ATOM 6370 C C . LYS A 1 65 ? -4.819 1.707 -5.369 1.00 0.00 109 LYS A C 4
ATOM 6371 O O . LYS A 1 65 ? -3.877 1.215 -4.747 1.00 0.00 109 LYS A O 4
ATOM 6390 N N . PRO A 1 66 ? -4.867 1.691 -6.717 1.00 0.00 110 PRO A N 4
ATOM 6391 C CA . PRO A 1 66 ? -3.806 1.091 -7.538 1.00 0.00 110 PRO A CA 4
ATOM 6392 C C . PRO A 1 66 ? -2.529 1.931 -7.541 1.00 0.00 110 PRO A C 4
ATOM 6393 O O . PRO A 1 66 ? -2.545 3.098 -7.936 1.00 0.00 110 PRO A O 4
ATOM 6404 N N . LEU A 1 67 ? -1.427 1.331 -7.093 1.00 0.00 111 LEU A N 4
ATOM 6405 C CA . LEU A 1 67 ? -0.141 2.023 -7.043 1.00 0.00 111 LEU A CA 4
ATOM 6406 C C . LEU A 1 67 ? 0.725 1.657 -8.248 1.00 0.00 111 LEU A C 4
ATOM 6407 O O . LEU A 1 67 ? 0.866 0.479 -8.586 1.00 0.00 111 LEU A O 4
ATOM 6423 N N . LEU A 1 68 ? 1.306 2.670 -8.896 1.00 0.00 112 LEU A N 4
ATOM 6424 C CA . LEU A 1 68 ? 2.158 2.453 -10.062 1.00 0.00 112 LEU A CA 4
ATOM 6425 C C . LEU A 1 68 ? 3.625 2.710 -9.730 1.00 0.00 112 LEU A C 4
ATOM 6426 O O . LEU A 1 68 ? 3.949 3.193 -8.645 1.00 0.00 112 LEU A O 4
ATOM 6442 N N . ASP A 1 69 ? 4.506 2.396 -10.680 1.00 0.00 113 ASP A N 4
ATOM 6443 C CA . ASP A 1 69 ? 5.942 2.603 -10.492 1.00 0.00 113 ASP A CA 4
ATOM 6444 C C . ASP A 1 69 ? 6.261 4.089 -10.392 1.00 0.00 113 ASP A C 4
ATOM 6445 O O . ASP A 1 69 ? 6.935 4.524 -9.456 1.00 0.00 113 ASP A O 4
ATOM 6454 N N . SER A 1 70 ? 5.766 4.861 -11.359 1.00 0.00 114 SER A N 4
ATOM 6455 C CA . SER A 1 70 ? 5.987 6.303 -11.380 1.00 0.00 114 SER A CA 4
ATOM 6456 C C . SER A 1 70 ? 5.459 6.949 -10.102 1.00 0.00 114 SER A C 4
ATOM 6457 O O . SER A 1 70 ? 6.092 7.849 -9.553 1.00 0.00 114 SER A O 4
ATOM 6465 N N . GLU A 1 71 ? 4.301 6.478 -9.630 1.00 0.00 115 GLU A N 4
ATOM 6466 C CA . GLU A 1 71 ? 3.697 7.011 -8.410 1.00 0.00 115 GLU A CA 4
ATOM 6467 C C . GLU A 1 71 ? 4.617 6.790 -7.207 1.00 0.00 115 GLU A C 4
ATOM 6468 O O . GLU A 1 71 ? 4.882 7.718 -6.444 1.00 0.00 115 GLU A O 4
ATOM 6480 N N . ILE A 1 72 ? 5.112 5.558 -7.055 1.00 0.00 116 ILE A N 4
ATOM 6481 C CA . ILE A 1 72 ? 6.017 5.224 -5.956 1.00 0.00 116 ILE A CA 4
ATOM 6482 C C . ILE A 1 72 ? 7.268 6.091 -6.032 1.00 0.00 116 ILE A C 4
ATOM 6483 O O . ILE A 1 72 ? 7.639 6.749 -5.059 1.00 0.00 116 ILE A O 4
ATOM 6499 N N . ALA A 1 73 ? 7.899 6.106 -7.211 1.00 0.00 117 ALA A N 4
ATOM 6500 C CA . ALA A 1 73 ? 9.094 6.917 -7.432 1.00 0.00 117 ALA A CA 4
ATOM 6501 C C . ALA A 1 73 ? 8.808 8.380 -7.108 1.00 0.00 117 ALA A C 4
ATOM 6502 O O . ALA A 1 73 ? 9.671 9.097 -6.599 1.00 0.00 117 ALA A O 4
ATOM 6509 N N . LYS A 1 74 ? 7.585 8.808 -7.415 1.00 0.00 118 LYS A N 4
ATOM 6510 C CA . LYS A 1 74 ? 7.157 10.176 -7.167 1.00 0.00 118 LYS A CA 4
ATOM 6511 C C . LYS A 1 74 ? 6.970 10.440 -5.684 1.00 0.00 118 LYS A C 4
ATOM 6512 O O . LYS A 1 74 ? 7.506 11.410 -5.150 1.00 0.00 118 LYS A O 4
ATOM 6531 N N . PHE A 1 75 ? 6.202 9.576 -5.024 1.00 0.00 119 PHE A N 4
ATOM 6532 C CA . PHE A 1 75 ? 5.942 9.722 -3.590 1.00 0.00 119 PHE A CA 4
ATOM 6533 C C . PHE A 1 75 ? 7.239 9.980 -2.831 1.00 0.00 119 PHE A C 4
ATOM 6534 O O . PHE A 1 75 ? 7.325 10.905 -2.024 1.00 0.00 119 PHE A O 4
ATOM 6551 N N . LEU A 1 76 ? 8.247 9.153 -3.099 1.00 0.00 120 LEU A N 4
ATOM 6552 C CA . LEU A 1 76 ? 9.543 9.291 -2.446 1.00 0.00 120 LEU A CA 4
ATOM 6553 C C . LEU A 1 76 ? 10.224 10.596 -2.850 1.00 0.00 120 LEU A C 4
ATOM 6554 O O . LEU A 1 76 ? 10.966 11.184 -2.060 1.00 0.00 120 LEU A O 4
ATOM 6570 N N . GLY A 1 77 ? 9.954 11.056 -4.075 1.00 0.00 121 GLY A N 4
ATOM 6571 C CA . GLY A 1 77 ? 10.533 12.299 -4.547 1.00 0.00 121 GLY A CA 4
ATOM 6572 C C . GLY A 1 77 ? 9.720 13.520 -4.130 1.00 0.00 121 GLY A C 4
ATOM 6573 O O . GLY A 1 77 ? 9.972 14.626 -4.610 1.00 0.00 121 GLY A O 4
ATOM 6577 N N . SER A 1 78 ? 8.744 13.321 -3.235 1.00 0.00 122 SER A N 4
ATOM 6578 C CA . SER A 1 78 ? 7.897 14.412 -2.758 1.00 0.00 122 SER A CA 4
ATOM 6579 C C . SER A 1 78 ? 8.580 15.181 -1.628 1.00 0.00 122 SER A C 4
ATOM 6580 O O . SER A 1 78 ? 9.718 14.886 -1.257 1.00 0.00 122 SER A O 4
ATOM 6588 N N . SER A 1 79 ? 7.872 16.169 -1.085 1.00 0.00 123 SER A N 4
ATOM 6589 C CA . SER A 1 79 ? 8.398 16.982 0.005 1.00 0.00 123 SER A CA 4
ATOM 6590 C C . SER A 1 79 ? 7.278 17.427 0.945 1.00 0.00 123 SER A C 4
ATOM 6591 O O . SER A 1 79 ? 7.164 18.607 1.277 1.00 0.00 123 SER A O 4
ATOM 6599 N N . LYS A 1 80 ? 6.453 16.473 1.376 1.00 0.00 124 LYS A N 4
ATOM 6600 C CA . LYS A 1 80 ? 5.344 16.772 2.283 1.00 0.00 124 LYS A CA 4
ATOM 6601 C C . LYS A 1 80 ? 5.663 16.304 3.705 1.00 0.00 124 LYS A C 4
ATOM 6602 O O . LYS A 1 80 ? 5.595 17.089 4.654 1.00 0.00 124 LYS A O 4
ATOM 6621 N N . ARG A 1 81 ? 6.035 15.027 3.842 1.00 0.00 125 ARG A N 4
ATOM 6622 C CA . ARG A 1 81 ? 6.390 14.462 5.136 1.00 0.00 125 ARG A CA 4
ATOM 6623 C C . ARG A 1 81 ? 7.636 13.596 4.997 1.00 0.00 125 ARG A C 4
ATOM 6624 O O . ARG A 1 81 ? 7.568 12.458 4.534 1.00 0.00 125 ARG A O 4
ATOM 6645 N N . LYS A 1 82 ? 8.771 14.153 5.390 1.00 0.00 126 LYS A N 4
ATOM 6646 C CA . LYS A 1 82 ? 10.043 13.442 5.307 1.00 0.00 126 LYS A CA 4
ATOM 6647 C C . LYS A 1 82 ? 10.314 12.634 6.575 1.00 0.00 126 LYS A C 4
ATOM 6648 O O . LYS A 1 82 ? 10.849 13.157 7.554 1.00 0.00 126 LYS A O 4
ATOM 6667 N N . SER A 1 83 ? 9.948 11.351 6.547 1.00 0.00 127 SER A N 4
ATOM 6668 C CA . SER A 1 83 ? 10.161 10.467 7.681 1.00 0.00 127 SER A CA 4
ATOM 6669 C C . SER A 1 83 ? 10.875 9.201 7.225 1.00 0.00 127 SER A C 4
ATOM 6670 O O . SER A 1 83 ? 10.541 8.642 6.180 1.00 0.00 127 SER A O 4
ATOM 6678 N N . LYS A 1 84 ? 11.853 8.749 8.008 1.00 0.00 128 LYS A N 4
ATOM 6679 C CA . LYS A 1 84 ? 12.598 7.540 7.666 1.00 0.00 128 LYS A CA 4
ATOM 6680 C C . LYS A 1 84 ? 11.639 6.369 7.485 1.00 0.00 128 LYS A C 4
ATOM 6681 O O . LYS A 1 84 ? 11.785 5.574 6.557 1.00 0.00 128 LYS A O 4
ATOM 6700 N N . GLU A 1 85 ? 10.643 6.288 8.371 1.00 0.00 129 GLU A N 4
ATOM 6701 C CA . GLU A 1 85 ? 9.638 5.232 8.307 1.00 0.00 129 GLU A CA 4
ATOM 6702 C C . GLU A 1 85 ? 8.777 5.371 7.052 1.00 0.00 129 GLU A C 4
ATOM 6703 O O . GLU A 1 85 ? 8.329 4.370 6.491 1.00 0.00 129 GLU A O 4
ATOM 6715 N N . LEU A 1 86 ? 8.544 6.614 6.612 1.00 0.00 130 LEU A N 4
ATOM 6716 C CA . LEU A 1 86 ? 7.729 6.851 5.426 1.00 0.00 130 LEU A CA 4
ATOM 6717 C C . LEU A 1 86 ? 8.514 6.555 4.153 1.00 0.00 130 LEU A C 4
ATOM 6718 O O . LEU A 1 86 ? 8.021 5.858 3.265 1.00 0.00 130 LEU A O 4
ATOM 6734 N N . ILE A 1 87 ? 9.738 7.073 4.068 1.00 0.00 131 ILE A N 4
ATOM 6735 C CA . ILE A 1 87 ? 10.573 6.839 2.894 1.00 0.00 131 ILE A CA 4
ATOM 6736 C C . ILE A 1 87 ? 10.869 5.355 2.733 1.00 0.00 131 ILE A C 4
ATOM 6737 O O . ILE A 1 87 ? 10.652 4.788 1.663 1.00 0.00 131 ILE A O 4
ATOM 6753 N N . GLU A 1 88 ? 11.351 4.723 3.804 1.00 0.00 132 GLU A N 4
ATOM 6754 C CA . GLU A 1 88 ? 11.658 3.296 3.770 1.00 0.00 132 GLU A CA 4
ATOM 6755 C C . GLU A 1 88 ? 10.435 2.497 3.322 1.00 0.00 132 GLU A C 4
ATOM 6756 O O . GLU A 1 88 ? 10.570 1.441 2.704 1.00 0.00 132 GLU A O 4
ATOM 6768 N N . ALA A 1 89 ? 9.244 3.016 3.626 1.00 0.00 133 ALA A N 4
ATOM 6769 C CA . ALA A 1 89 ? 8.001 2.356 3.246 1.00 0.00 133 ALA A CA 4
ATOM 6770 C C . ALA A 1 89 ? 7.876 2.265 1.737 1.00 0.00 133 ALA A C 4
ATOM 6771 O O . ALA A 1 89 ? 7.748 1.174 1.179 1.00 0.00 133 ALA A O 4
ATOM 6778 N N . TYR A 1 90 ? 7.923 3.418 1.078 1.00 0.00 134 TYR A N 4
ATOM 6779 C CA . TYR A 1 90 ? 7.824 3.451 -0.376 1.00 0.00 134 TYR A CA 4
ATOM 6780 C C . TYR A 1 90 ? 9.091 2.884 -1.003 1.00 0.00 134 TYR A C 4
ATOM 6781 O O . TYR A 1 90 ? 9.052 2.314 -2.092 1.00 0.00 134 TYR A O 4
ATOM 6799 N N . GLU A 1 91 ? 10.210 3.020 -0.290 1.00 0.00 135 GLU A N 4
ATOM 6800 C CA . GLU A 1 91 ? 11.485 2.490 -0.756 1.00 0.00 135 GLU A CA 4
ATOM 6801 C C . GLU A 1 91 ? 11.444 0.964 -0.762 1.00 0.00 135 GLU A C 4
ATOM 6802 O O . GLU A 1 91 ? 12.051 0.324 -1.623 1.00 0.00 135 GLU A O 4
ATOM 6814 N N . ALA A 1 92 ? 10.709 0.384 0.195 1.00 0.00 136 ALA A N 4
ATOM 6815 C CA . ALA A 1 92 ? 10.578 -1.069 0.286 1.00 0.00 136 ALA A CA 4
ATOM 6816 C C . ALA A 1 92 ? 9.741 -1.601 -0.875 1.00 0.00 136 ALA A C 4
ATOM 6817 O O . ALA A 1 92 ? 10.058 -2.636 -1.462 1.00 0.00 136 ALA A O 4
ATOM 6824 N N . SER A 1 93 ? 8.673 -0.871 -1.203 1.00 0.00 137 SER A N 4
ATOM 6825 C CA . SER A 1 93 ? 7.779 -1.244 -2.300 1.00 0.00 137 SER A CA 4
ATOM 6826 C C . SER A 1 93 ? 8.372 -0.853 -3.662 1.00 0.00 137 SER A C 4
ATOM 6827 O O . SER A 1 93 ? 7.967 -1.386 -4.696 1.00 0.00 137 SER A O 4
ATOM 6835 N N . LYS A 1 94 ? 9.326 0.086 -3.654 1.00 0.00 138 LYS A N 4
ATOM 6836 C CA . LYS A 1 94 ? 9.977 0.563 -4.880 1.00 0.00 138 LYS A CA 4
ATOM 6837 C C . LYS A 1 94 ? 10.635 -0.569 -5.677 1.00 0.00 138 LYS A C 4
ATOM 6838 O O . LYS A 1 94 ? 10.879 -0.422 -6.875 1.00 0.00 138 LYS A O 4
ATOM 6857 N N . THR A 1 95 ? 10.929 -1.690 -5.014 1.00 0.00 139 THR A N 4
ATOM 6858 C CA . THR A 1 95 ? 11.566 -2.832 -5.675 1.00 0.00 139 THR A CA 4
ATOM 6859 C C . THR A 1 95 ? 10.561 -3.966 -5.906 1.00 0.00 139 THR A C 4
ATOM 6860 O O . THR A 1 95 ? 10.345 -4.800 -5.027 1.00 0.00 139 THR A O 4
ATOM 6871 N N . PRO A 1 96 ? 9.932 -4.013 -7.104 1.00 0.00 140 PRO A N 4
ATOM 6872 C CA . PRO A 1 96 ? 8.952 -5.055 -7.448 1.00 0.00 140 PRO A CA 4
ATOM 6873 C C . PRO A 1 96 ? 9.505 -6.480 -7.309 1.00 0.00 140 PRO A C 4
ATOM 6874 O O . PRO A 1 96 ? 8.818 -7.357 -6.780 1.00 0.00 140 PRO A O 4
ATOM 6885 N N . PRO A 1 97 ? 10.753 -6.740 -7.782 1.00 0.00 141 PRO A N 4
ATOM 6886 C CA . PRO A 1 97 ? 11.379 -8.071 -7.701 1.00 0.00 141 PRO A CA 4
ATOM 6887 C C . PRO A 1 97 ? 11.193 -8.747 -6.344 1.00 0.00 141 PRO A C 4
ATOM 6888 O O . PRO A 1 97 ? 11.162 -9.975 -6.262 1.00 0.00 141 PRO A O 4
ATOM 6899 N N . ASP A 1 98 ? 11.065 -7.943 -5.286 1.00 0.00 142 ASP A N 4
ATOM 6900 C CA . ASP A 1 98 ? 10.874 -8.466 -3.935 1.00 0.00 142 ASP A CA 4
ATOM 6901 C C . ASP A 1 98 ? 9.713 -9.468 -3.867 1.00 0.00 142 ASP A C 4
ATOM 6902 O O . ASP A 1 98 ? 9.699 -10.341 -2.998 1.00 0.00 142 ASP A O 4
ATOM 6911 N N . LEU A 1 99 ? 8.737 -9.341 -4.776 1.00 0.00 143 LEU A N 4
ATOM 6912 C CA . LEU A 1 99 ? 7.588 -10.245 -4.784 1.00 0.00 143 LEU A CA 4
ATOM 6913 C C . LEU A 1 99 ? 7.118 -10.572 -6.207 1.00 0.00 143 LEU A C 4
ATOM 6914 O O . LEU A 1 99 ? 7.238 -11.711 -6.655 1.00 0.00 143 LEU A O 4
ATOM 6930 N N . LYS A 1 100 ? 6.557 -9.576 -6.899 1.00 0.00 144 LYS A N 4
ATOM 6931 C CA . LYS A 1 100 ? 6.037 -9.778 -8.259 1.00 0.00 144 LYS A CA 4
ATOM 6932 C C . LYS A 1 100 ? 7.095 -10.335 -9.218 1.00 0.00 144 LYS A C 4
ATOM 6933 O O . LYS A 1 100 ? 6.806 -11.244 -9.996 1.00 0.00 144 LYS A O 4
ATOM 6952 N N . GLU A 1 101 ? 8.312 -9.790 -9.168 1.00 0.00 145 GLU A N 4
ATOM 6953 C CA . GLU A 1 101 ? 9.389 -10.251 -10.049 1.00 0.00 145 GLU A CA 4
ATOM 6954 C C . GLU A 1 101 ? 10.369 -11.150 -9.295 1.00 0.00 145 GLU A C 4
ATOM 6955 O O . GLU A 1 101 ? 11.574 -10.887 -9.254 1.00 0.00 145 GLU A O 4
ATOM 6967 N N . GLU A 1 102 ? 9.832 -12.214 -8.703 1.00 0.00 146 GLU A N 4
ATOM 6968 C CA . GLU A 1 102 ? 10.634 -13.169 -7.946 1.00 0.00 146 GLU A CA 4
ATOM 6969 C C . GLU A 1 102 ? 10.891 -14.432 -8.770 1.00 0.00 146 GLU A C 4
ATOM 6970 O O . GLU A 1 102 ? 10.256 -15.468 -8.557 1.00 0.00 146 GLU A O 4
ATOM 6982 N N . SER A 1 103 ? 11.825 -14.338 -9.716 1.00 0.00 147 SER A N 4
ATOM 6983 C CA . SER A 1 103 ? 12.168 -15.469 -10.575 1.00 0.00 147 SER A CA 4
ATOM 6984 C C . SER A 1 103 ? 13.269 -16.315 -9.945 1.00 0.00 147 SER A C 4
ATOM 6985 O O . SER A 1 103 ? 14.438 -15.922 -9.933 1.00 0.00 147 SER A O 4
ATOM 6993 N N . SER A 1 104 ? 12.889 -17.474 -9.416 1.00 0.00 148 SER A N 4
ATOM 6994 C CA . SER A 1 104 ? 13.849 -18.371 -8.782 1.00 0.00 148 SER A CA 4
ATOM 6995 C C . SER A 1 104 ? 14.350 -19.425 -9.771 1.00 0.00 148 SER A C 4
ATOM 6996 O O . SER A 1 104 ? 13.974 -20.597 -9.694 1.00 0.00 148 SER A O 4
ATOM 7004 N N . THR A 1 105 ? 15.208 -18.996 -10.699 1.00 0.00 149 THR A N 4
ATOM 7005 C CA . THR A 1 105 ? 15.774 -19.893 -11.707 1.00 0.00 149 THR A CA 4
ATOM 7006 C C . THR A 1 105 ? 17.199 -19.474 -12.077 1.00 0.00 149 THR A C 4
ATOM 7007 O O . THR A 1 105 ? 18.120 -20.289 -12.031 1.00 0.00 149 THR A O 4
ATOM 7018 N N . ASP A 1 106 ? 17.368 -18.198 -12.436 1.00 0.00 150 ASP A N 4
ATOM 7019 C CA . ASP A 1 106 ? 18.680 -17.665 -12.810 1.00 0.00 150 ASP A CA 4
ATOM 7020 C C . ASP A 1 106 ? 19.407 -17.076 -11.597 1.00 0.00 150 ASP A C 4
ATOM 7021 O O . ASP A 1 106 ? 18.827 -16.943 -10.516 1.00 0.00 150 ASP A O 4
ATOM 7030 N N . LEU A 1 107 ? 20.682 -16.716 -11.787 1.00 0.00 151 LEU A N 4
ATOM 7031 C CA . LEU A 1 107 ? 21.491 -16.133 -10.716 1.00 0.00 151 LEU A CA 4
ATOM 7032 C C . LEU A 1 107 ? 21.487 -14.608 -10.799 1.00 0.00 151 LEU A C 4
ATOM 7033 O O . LEU A 1 107 ? 21.334 -14.035 -11.879 1.00 0.00 151 LEU A O 4
ATOM 7049 N N . GLU A 1 108 ? 21.657 -13.954 -9.652 1.00 0.00 152 GLU A N 4
ATOM 7050 C CA . GLU A 1 108 ? 21.672 -12.492 -9.594 1.00 0.00 152 GLU A CA 4
ATOM 7051 C C . GLU A 1 108 ? 22.537 -11.990 -8.438 1.00 0.00 152 GLU A C 4
ATOM 7052 O O . GLU A 1 108 ? 22.655 -12.711 -7.424 1.00 0.00 152 GLU A O 4
ATOM 7065 N N . SER A 1 1 ? -18.222 4.987 -11.252 1.00 0.00 45 SER A N 5
ATOM 7066 C CA . SER A 1 1 ? -17.399 5.331 -10.058 1.00 0.00 45 SER A CA 5
ATOM 7067 C C . SER A 1 1 ? -16.475 4.179 -9.671 1.00 0.00 45 SER A C 5
ATOM 7068 O O . SER A 1 1 ? -16.715 3.029 -10.047 1.00 0.00 45 SER A O 5
ATOM 7078 N N . ALA A 1 2 ? -15.422 4.497 -8.915 1.00 0.00 46 ALA A N 5
ATOM 7079 C CA . ALA A 1 2 ? -14.450 3.501 -8.460 1.00 0.00 46 ALA A CA 5
ATOM 7080 C C . ALA A 1 2 ? -13.585 2.993 -9.611 1.00 0.00 46 ALA A C 5
ATOM 7081 O O . ALA A 1 2 ? -14.053 2.854 -10.742 1.00 0.00 46 ALA A O 5
ATOM 7088 N N . ASP A 1 3 ? -12.320 2.712 -9.305 1.00 0.00 47 ASP A N 5
ATOM 7089 C CA . ASP A 1 3 ? -11.376 2.210 -10.297 1.00 0.00 47 ASP A CA 5
ATOM 7090 C C . ASP A 1 3 ? -10.222 1.474 -9.618 1.00 0.00 47 ASP A C 5
ATOM 7091 O O . ASP A 1 3 ? -9.049 1.749 -9.884 1.00 0.00 47 ASP A O 5
ATOM 7100 N N . ASP A 1 4 ? -10.564 0.531 -8.740 1.00 0.00 48 ASP A N 5
ATOM 7101 C CA . ASP A 1 4 ? -9.559 -0.247 -8.027 1.00 0.00 48 ASP A CA 5
ATOM 7102 C C . ASP A 1 4 ? -8.895 -1.247 -8.966 1.00 0.00 48 ASP A C 5
ATOM 7103 O O . ASP A 1 4 ? -9.250 -2.426 -8.988 1.00 0.00 48 ASP A O 5
ATOM 7112 N N . ARG A 1 5 ? -7.925 -0.768 -9.742 1.00 0.00 49 ARG A N 5
ATOM 7113 C CA . ARG A 1 5 ? -7.208 -1.620 -10.682 1.00 0.00 49 ARG A CA 5
ATOM 7114 C C . ARG A 1 5 ? -6.126 -2.425 -9.955 1.00 0.00 49 ARG A C 5
ATOM 7115 O O . ARG A 1 5 ? -4.936 -2.309 -10.257 1.00 0.00 49 ARG A O 5
ATOM 7136 N N . LEU A 1 6 ? -6.555 -3.245 -8.991 1.00 0.00 50 LEU A N 5
ATOM 7137 C CA . LEU A 1 6 ? -5.634 -4.072 -8.214 1.00 0.00 50 LEU A CA 5
ATOM 7138 C C . LEU A 1 6 ? -5.688 -5.529 -8.674 1.00 0.00 50 LEU A C 5
ATOM 7139 O O . LEU A 1 6 ? -6.614 -5.931 -9.384 1.00 0.00 50 LEU A O 5
ATOM 7155 N N . ASN A 1 7 ? -4.693 -6.313 -8.262 1.00 0.00 51 ASN A N 5
ATOM 7156 C CA . ASN A 1 7 ? -4.625 -7.728 -8.627 1.00 0.00 51 ASN A CA 5
ATOM 7157 C C . ASN A 1 7 ? -3.636 -8.481 -7.734 1.00 0.00 51 ASN A C 5
ATOM 7158 O O . ASN A 1 7 ? -2.970 -7.882 -6.886 1.00 0.00 51 ASN A O 5
ATOM 7169 N N . PHE A 1 8 ? -3.544 -9.798 -7.930 1.00 0.00 52 PHE A N 5
ATOM 7170 C CA . PHE A 1 8 ? -2.636 -10.629 -7.143 1.00 0.00 52 PHE A CA 5
ATOM 7171 C C . PHE A 1 8 ? -1.185 -10.322 -7.497 1.00 0.00 52 PHE A C 5
ATOM 7172 O O . PHE A 1 8 ? -0.802 -10.355 -8.668 1.00 0.00 52 PHE A O 5
ATOM 7189 N N . GLY A 1 9 ? -0.384 -10.022 -6.479 1.00 0.00 53 GLY A N 5
ATOM 7190 C CA . GLY A 1 9 ? 1.015 -9.710 -6.699 1.00 0.00 53 GLY A CA 5
ATOM 7191 C C . GLY A 1 9 ? 1.214 -8.326 -7.283 1.00 0.00 53 GLY A C 5
ATOM 7192 O O . GLY A 1 9 ? 1.974 -8.149 -8.238 1.00 0.00 53 GLY A O 5
ATOM 7196 N N . ASP A 1 10 ? 0.531 -7.338 -6.709 1.00 0.00 54 ASP A N 5
ATOM 7197 C CA . ASP A 1 10 ? 0.635 -5.968 -7.173 1.00 0.00 54 ASP A CA 5
ATOM 7198 C C . ASP A 1 10 ? 0.862 -5.021 -6.001 1.00 0.00 54 ASP A C 5
ATOM 7199 O O . ASP A 1 10 ? 0.790 -5.422 -4.840 1.00 0.00 54 ASP A O 5
ATOM 7208 N N . ARG A 1 11 ? 1.131 -3.764 -6.319 1.00 0.00 55 ARG A N 5
ATOM 7209 C CA . ARG A 1 11 ? 1.367 -2.739 -5.305 1.00 0.00 55 ARG A CA 5
ATOM 7210 C C . ARG A 1 11 ? 0.166 -1.801 -5.213 1.00 0.00 55 ARG A C 5
ATOM 7211 O O . ARG A 1 11 ? -0.259 -1.232 -6.219 1.00 0.00 55 ARG A O 5
ATOM 7232 N N . ILE A 1 12 ? -0.381 -1.653 -4.009 1.00 0.00 56 ILE A N 5
ATOM 7233 C CA . ILE A 1 12 ? -1.542 -0.788 -3.796 1.00 0.00 56 ILE A CA 5
ATOM 7234 C C . ILE A 1 12 ? -1.413 0.015 -2.501 1.00 0.00 56 ILE A C 5
ATOM 7235 O O . ILE A 1 12 ? -0.732 -0.402 -1.564 1.00 0.00 56 ILE A O 5
ATOM 7251 N N . LEU A 1 13 ? -2.080 1.168 -2.458 1.00 0.00 57 LEU A N 5
ATOM 7252 C CA . LEU A 1 13 ? -2.046 2.032 -1.280 1.00 0.00 57 LEU A CA 5
ATOM 7253 C C . LEU A 1 13 ? -3.231 1.751 -0.362 1.00 0.00 57 LEU A C 5
ATOM 7254 O O . LEU A 1 13 ? -4.337 1.479 -0.830 1.00 0.00 57 LEU A O 5
ATOM 7270 N N . VAL A 1 14 ? -2.992 1.817 0.945 1.00 0.00 58 VAL A N 5
ATOM 7271 C CA . VAL A 1 14 ? -4.038 1.567 1.933 1.00 0.00 58 VAL A CA 5
ATOM 7272 C C . VAL A 1 14 ? -4.089 2.679 2.978 1.00 0.00 58 VAL A C 5
ATOM 7273 O O . VAL A 1 14 ? -3.057 3.085 3.515 1.00 0.00 58 VAL A O 5
ATOM 7286 N N . LYS A 1 15 ? -5.299 3.160 3.269 1.00 0.00 59 LYS A N 5
ATOM 7287 C CA . LYS A 1 15 ? -5.485 4.217 4.259 1.00 0.00 59 LYS A CA 5
ATOM 7288 C C . LYS A 1 15 ? -6.141 3.665 5.523 1.00 0.00 59 LYS A C 5
ATOM 7289 O O . LYS A 1 15 ? -7.190 3.021 5.461 1.00 0.00 59 LYS A O 5
ATOM 7308 N N . ALA A 1 16 ? -5.515 3.921 6.669 1.00 0.00 60 ALA A N 5
ATOM 7309 C CA . ALA A 1 16 ? -6.037 3.454 7.950 1.00 0.00 60 ALA A CA 5
ATOM 7310 C C . ALA A 1 16 ? -7.000 4.475 8.549 1.00 0.00 60 ALA A C 5
ATOM 7311 O O . ALA A 1 16 ? -6.910 5.668 8.254 1.00 0.00 60 ALA A O 5
ATOM 7318 N N . PRO A 1 17 ? -7.943 4.021 9.403 1.00 0.00 61 PRO A N 5
ATOM 7319 C CA . PRO A 1 17 ? -8.926 4.904 10.044 1.00 0.00 61 PRO A CA 5
ATOM 7320 C C . PRO A 1 17 ? -8.270 6.081 10.762 1.00 0.00 61 PRO A C 5
ATOM 7321 O O . PRO A 1 17 ? -7.797 5.947 11.893 1.00 0.00 61 PRO A O 5
ATOM 7332 N N . GLY A 1 18 ? -8.236 7.233 10.091 1.00 0.00 62 GLY A N 5
ATOM 7333 C CA . GLY A 1 18 ? -7.632 8.420 10.670 1.00 0.00 62 GLY A CA 5
ATOM 7334 C C . GLY A 1 18 ? -6.185 8.624 10.237 1.00 0.00 62 GLY A C 5
ATOM 7335 O O . GLY A 1 18 ? -5.696 9.756 10.225 1.00 0.00 62 GLY A O 5
ATOM 7339 N N . TYR A 1 19 ? -5.498 7.535 9.891 1.00 0.00 63 TYR A N 5
ATOM 7340 C CA . TYR A 1 19 ? -4.102 7.609 9.467 1.00 0.00 63 TYR A CA 5
ATOM 7341 C C . TYR A 1 19 ? -3.989 7.714 7.943 1.00 0.00 63 TYR A C 5
ATOM 7342 O O . TYR A 1 19 ? -4.845 7.212 7.213 1.00 0.00 63 TYR A O 5
ATOM 7360 N N . PRO A 1 20 ? -2.923 8.382 7.446 1.00 0.00 64 PRO A N 5
ATOM 7361 C CA . PRO A 1 20 ? -2.693 8.564 6.002 1.00 0.00 64 PRO A CA 5
ATOM 7362 C C . PRO A 1 20 ? -2.561 7.237 5.247 1.00 0.00 64 PRO A C 5
ATOM 7363 O O . PRO A 1 20 ? -2.801 6.164 5.805 1.00 0.00 64 PRO A O 5
ATOM 7374 N N . TRP A 1 21 ? -2.186 7.322 3.969 1.00 0.00 65 TRP A N 5
ATOM 7375 C CA . TRP A 1 21 ? -2.032 6.137 3.125 1.00 0.00 65 TRP A CA 5
ATOM 7376 C C . TRP A 1 21 ? -0.621 5.558 3.226 1.00 0.00 65 TRP A C 5
ATOM 7377 O O . TRP A 1 21 ? 0.365 6.296 3.212 1.00 0.00 65 TRP A O 5
ATOM 7398 N N . TRP A 1 22 ? -0.536 4.232 3.318 1.00 0.00 66 TRP A N 5
ATOM 7399 C CA . TRP A 1 22 ? 0.750 3.545 3.409 1.00 0.00 66 TRP A CA 5
ATOM 7400 C C . TRP A 1 22 ? 0.932 2.578 2.238 1.00 0.00 66 TRP A C 5
ATOM 7401 O O . TRP A 1 22 ? -0.019 1.911 1.824 1.00 0.00 66 TRP A O 5
ATOM 7422 N N . PRO A 1 23 ? 2.159 2.490 1.684 1.00 0.00 67 PRO A N 5
ATOM 7423 C CA . PRO A 1 23 ? 2.455 1.600 0.554 1.00 0.00 67 PRO A CA 5
ATOM 7424 C C . PRO A 1 23 ? 2.419 0.121 0.943 1.00 0.00 67 PRO A C 5
ATOM 7425 O O . PRO A 1 23 ? 3.240 -0.346 1.736 1.00 0.00 67 PRO A O 5
ATOM 7436 N N . ALA A 1 24 ? 1.461 -0.609 0.373 1.00 0.00 68 ALA A N 5
ATOM 7437 C CA . ALA A 1 24 ? 1.305 -2.038 0.638 1.00 0.00 68 ALA A CA 5
ATOM 7438 C C . ALA A 1 24 ? 1.267 -2.820 -0.674 1.00 0.00 68 ALA A C 5
ATOM 7439 O O . ALA A 1 24 ? 1.237 -2.232 -1.757 1.00 0.00 68 ALA A O 5
ATOM 7446 N N . LEU A 1 25 ? 1.272 -4.146 -0.578 1.00 0.00 69 LEU A N 5
ATOM 7447 C CA . LEU A 1 25 ? 1.237 -4.994 -1.767 1.00 0.00 69 LEU A CA 5
ATOM 7448 C C . LEU A 1 25 ? 0.132 -6.043 -1.656 1.00 0.00 69 LEU A C 5
ATOM 7449 O O . LEU A 1 25 ? 0.115 -6.841 -0.717 1.00 0.00 69 LEU A O 5
ATOM 7465 N N . LEU A 1 26 ? -0.792 -6.031 -2.617 1.00 0.00 70 LEU A N 5
ATOM 7466 C CA . LEU A 1 26 ? -1.909 -6.975 -2.627 1.00 0.00 70 LEU A CA 5
ATOM 7467 C C . LEU A 1 26 ? -1.432 -8.402 -2.880 1.00 0.00 70 LEU A C 5
ATOM 7468 O O . LEU A 1 26 ? -0.718 -8.666 -3.848 1.00 0.00 70 LEU A O 5
ATOM 7484 N N . LEU A 1 27 ? -1.841 -9.318 -2.006 1.00 0.00 71 LEU A N 5
ATOM 7485 C CA . LEU A 1 27 ? -1.472 -10.723 -2.127 1.00 0.00 71 LEU A CA 5
ATOM 7486 C C . LEU A 1 27 ? -2.660 -11.549 -2.628 1.00 0.00 71 LEU A C 5
ATOM 7487 O O . LEU A 1 27 ? -2.542 -12.283 -3.611 1.00 0.00 71 LEU A O 5
ATOM 7503 N N . ARG A 1 28 ? -3.805 -11.424 -1.949 1.00 0.00 72 ARG A N 5
ATOM 7504 C CA . ARG A 1 28 ? -5.008 -12.161 -2.333 1.00 0.00 72 ARG A CA 5
ATOM 7505 C C . ARG A 1 28 ? -6.273 -11.479 -1.816 1.00 0.00 72 ARG A C 5
ATOM 7506 O O . ARG A 1 28 ? -6.208 -10.574 -0.984 1.00 0.00 72 ARG A O 5
ATOM 7527 N N . ARG A 1 29 ? -7.425 -11.930 -2.312 1.00 0.00 73 ARG A N 5
ATOM 7528 C CA . ARG A 1 29 ? -8.713 -11.377 -1.899 1.00 0.00 73 ARG A CA 5
ATOM 7529 C C . ARG A 1 29 ? -9.572 -12.459 -1.248 1.00 0.00 73 ARG A C 5
ATOM 7530 O O . ARG A 1 29 ? -9.950 -13.437 -1.895 1.00 0.00 73 ARG A O 5
ATOM 7551 N N . LYS A 1 30 ? -9.867 -12.283 0.040 1.00 0.00 74 LYS A N 5
ATOM 7552 C CA . LYS A 1 30 ? -10.675 -13.246 0.783 1.00 0.00 74 LYS A CA 5
ATOM 7553 C C . LYS A 1 30 ? -12.069 -12.689 1.063 1.00 0.00 74 LYS A C 5
ATOM 7554 O O . LYS A 1 30 ? -12.211 -11.602 1.630 1.00 0.00 74 LYS A O 5
ATOM 7573 N N . GLU A 1 31 ? -13.091 -13.443 0.658 1.00 0.00 75 GLU A N 5
ATOM 7574 C CA . GLU A 1 31 ? -14.478 -13.034 0.857 1.00 0.00 75 GLU A CA 5
ATOM 7575 C C . GLU A 1 31 ? -15.094 -13.740 2.063 1.00 0.00 75 GLU A C 5
ATOM 7576 O O . GLU A 1 31 ? -15.179 -14.970 2.094 1.00 0.00 75 GLU A O 5
ATOM 7588 N N . THR A 1 32 ? -15.531 -12.957 3.046 1.00 0.00 76 THR A N 5
ATOM 7589 C CA . THR A 1 32 ? -16.151 -13.509 4.249 1.00 0.00 76 THR A CA 5
ATOM 7590 C C . THR A 1 32 ? -17.452 -12.772 4.571 1.00 0.00 76 THR A C 5
ATOM 7591 O O . THR A 1 32 ? -17.485 -11.542 4.610 1.00 0.00 76 THR A O 5
ATOM 7602 N N . LYS A 1 33 ? -18.521 -13.533 4.791 1.00 0.00 77 LYS A N 5
ATOM 7603 C CA . LYS A 1 33 ? -19.829 -12.955 5.101 1.00 0.00 77 LYS A CA 5
ATOM 7604 C C . LYS A 1 33 ? -20.401 -13.545 6.390 1.00 0.00 77 LYS A C 5
ATOM 7605 O O . LYS A 1 33 ? -19.795 -14.430 7.000 1.00 0.00 77 LYS A O 5
ATOM 7624 N N . ASP A 1 34 ? -21.571 -13.053 6.798 1.00 0.00 78 ASP A N 5
ATOM 7625 C CA . ASP A 1 34 ? -22.225 -13.533 8.013 1.00 0.00 78 ASP A CA 5
ATOM 7626 C C . ASP A 1 34 ? -23.719 -13.768 7.779 1.00 0.00 78 ASP A C 5
ATOM 7627 O O . ASP A 1 34 ? -24.552 -13.435 8.625 1.00 0.00 78 ASP A O 5
ATOM 7636 N N . SER A 1 35 ? -24.054 -14.347 6.625 1.00 0.00 79 SER A N 5
ATOM 7637 C CA . SER A 1 35 ? -25.444 -14.625 6.286 1.00 0.00 79 SER A CA 5
ATOM 7638 C C . SER A 1 35 ? -25.679 -16.129 6.118 1.00 0.00 79 SER A C 5
ATOM 7639 O O . SER A 1 35 ? -26.197 -16.783 7.025 1.00 0.00 79 SER A O 5
ATOM 7647 N N . LEU A 1 36 ? -25.303 -16.666 4.953 1.00 0.00 80 LEU A N 5
ATOM 7648 C CA . LEU A 1 36 ? -25.476 -18.092 4.656 1.00 0.00 80 LEU A CA 5
ATOM 7649 C C . LEU A 1 36 ? -26.928 -18.538 4.874 1.00 0.00 80 LEU A C 5
ATOM 7650 O O . LEU A 1 36 ? -27.187 -19.700 5.199 1.00 0.00 80 LEU A O 5
ATOM 7666 N N . ASN A 1 37 ? -27.874 -17.612 4.691 1.00 0.00 81 ASN A N 5
ATOM 7667 C CA . ASN A 1 37 ? -29.293 -17.910 4.865 1.00 0.00 81 ASN A CA 5
ATOM 7668 C C . ASN A 1 37 ? -30.151 -16.760 4.341 1.00 0.00 81 ASN A C 5
ATOM 7669 O O . ASN A 1 37 ? -30.857 -16.910 3.344 1.00 0.00 81 ASN A O 5
ATOM 7680 N N . THR A 1 38 ? -30.083 -15.613 5.022 1.00 0.00 82 THR A N 5
ATOM 7681 C CA . THR A 1 38 ? -30.853 -14.432 4.632 1.00 0.00 82 THR A CA 5
ATOM 7682 C C . THR A 1 38 ? -30.493 -13.237 5.521 1.00 0.00 82 THR A C 5
ATOM 7683 O O . THR A 1 38 ? -31.276 -12.819 6.375 1.00 0.00 82 THR A O 5
ATOM 7694 N N . ASN A 1 39 ? -29.293 -12.699 5.312 1.00 0.00 83 ASN A N 5
ATOM 7695 C CA . ASN A 1 39 ? -28.808 -11.557 6.087 1.00 0.00 83 ASN A CA 5
ATOM 7696 C C . ASN A 1 39 ? -28.327 -10.430 5.173 1.00 0.00 83 ASN A C 5
ATOM 7697 O O . ASN A 1 39 ? -28.543 -9.253 5.466 1.00 0.00 83 ASN A O 5
ATOM 7708 N N . SER A 1 40 ? -27.675 -10.800 4.070 1.00 0.00 84 SER A N 5
ATOM 7709 C CA . SER A 1 40 ? -27.156 -9.829 3.105 1.00 0.00 84 SER A CA 5
ATOM 7710 C C . SER A 1 40 ? -26.067 -8.957 3.731 1.00 0.00 84 SER A C 5
ATOM 7711 O O . SER A 1 40 ? -26.151 -7.727 3.709 1.00 0.00 84 SER A O 5
ATOM 7719 N N . SER A 1 41 ? -25.039 -9.603 4.283 1.00 0.00 85 SER A N 5
ATOM 7720 C CA . SER A 1 41 ? -23.931 -8.885 4.905 1.00 0.00 85 SER A CA 5
ATOM 7721 C C . SER A 1 41 ? -22.593 -9.485 4.481 1.00 0.00 85 SER A C 5
ATOM 7722 O O . SER A 1 41 ? -22.086 -10.413 5.115 1.00 0.00 85 SER A O 5
ATOM 7730 N N . PHE A 1 42 ? -22.028 -8.948 3.399 1.00 0.00 86 PHE A N 5
ATOM 7731 C CA . PHE A 1 42 ? -20.748 -9.428 2.886 1.00 0.00 86 PHE A CA 5
ATOM 7732 C C . PHE A 1 42 ? -19.602 -8.559 3.397 1.00 0.00 86 PHE A C 5
ATOM 7733 O O . PHE A 1 42 ? -19.740 -7.340 3.511 1.00 0.00 86 PHE A O 5
ATOM 7750 N N . ASN A 1 43 ? -18.471 -9.194 3.697 1.00 0.00 87 ASN A N 5
ATOM 7751 C CA . ASN A 1 43 ? -17.300 -8.482 4.191 1.00 0.00 87 ASN A CA 5
ATOM 7752 C C . ASN A 1 43 ? -16.037 -8.977 3.488 1.00 0.00 87 ASN A C 5
ATOM 7753 O O . ASN A 1 43 ? -15.299 -9.810 4.017 1.00 0.00 87 ASN A O 5
ATOM 7764 N N . VAL A 1 44 ? -15.796 -8.452 2.291 1.00 0.00 88 VAL A N 5
ATOM 7765 C CA . VAL A 1 44 ? -14.621 -8.834 1.510 1.00 0.00 88 VAL A CA 5
ATOM 7766 C C . VAL A 1 44 ? -13.472 -7.858 1.738 1.00 0.00 88 VAL A C 5
ATOM 7767 O O . VAL A 1 44 ? -13.674 -6.641 1.771 1.00 0.00 88 VAL A O 5
ATOM 7780 N N . LEU A 1 45 ? -12.267 -8.399 1.898 1.00 0.00 89 LEU A N 5
ATOM 7781 C CA . LEU A 1 45 ? -11.082 -7.578 2.128 1.00 0.00 89 LEU A CA 5
ATOM 7782 C C . LEU A 1 45 ? -9.947 -7.956 1.178 1.00 0.00 89 LEU A C 5
ATOM 7783 O O . LEU A 1 45 ? -9.992 -8.995 0.514 1.00 0.00 89 LEU A O 5
ATOM 7799 N N . TYR A 1 46 ? -8.927 -7.103 1.133 1.00 0.00 90 TYR A N 5
ATOM 7800 C CA . TYR A 1 46 ? -7.764 -7.322 0.286 1.00 0.00 90 TYR A CA 5
ATOM 7801 C C . TYR A 1 46 ? -6.533 -7.632 1.136 1.00 0.00 90 TYR A C 5
ATOM 7802 O O . TYR A 1 46 ? -5.977 -6.742 1.782 1.00 0.00 90 TYR A O 5
ATOM 7820 N N . LYS A 1 47 ? -6.109 -8.897 1.130 1.00 0.00 91 LYS A N 5
ATOM 7821 C CA . LYS A 1 47 ? -4.941 -9.320 1.898 1.00 0.00 91 LYS A CA 5
ATOM 7822 C C . LYS A 1 47 ? -3.674 -8.682 1.332 1.00 0.00 91 LYS A C 5
ATOM 7823 O O . LYS A 1 47 ? -3.091 -9.189 0.370 1.00 0.00 91 LYS A O 5
ATOM 7842 N N . VAL A 1 48 ? -3.262 -7.561 1.920 1.00 0.00 92 VAL A N 5
ATOM 7843 C CA . VAL A 1 48 ? -2.075 -6.848 1.459 1.00 0.00 92 VAL A CA 5
ATOM 7844 C C . VAL A 1 48 ? -0.932 -6.929 2.468 1.00 0.00 92 VAL A C 5
ATOM 7845 O O . VAL A 1 48 ? -1.150 -7.156 3.661 1.00 0.00 92 VAL A O 5
ATOM 7858 N N . LEU A 1 49 ? 0.288 -6.726 1.974 1.00 0.00 93 LEU A N 5
ATOM 7859 C CA . LEU A 1 49 ? 1.481 -6.756 2.808 1.00 0.00 93 LEU A CA 5
ATOM 7860 C C . LEU A 1 49 ? 2.047 -5.348 2.959 1.00 0.00 93 LEU A C 5
ATOM 7861 O O . LEU A 1 49 ? 2.183 -4.622 1.976 1.00 0.00 93 LEU A O 5
ATOM 7877 N N . PHE A 1 50 ? 2.370 -4.971 4.189 1.00 0.00 94 PHE A N 5
ATOM 7878 C CA . PHE A 1 50 ? 2.918 -3.645 4.461 1.00 0.00 94 PHE A CA 5
ATOM 7879 C C . PHE A 1 50 ? 4.446 -3.677 4.472 1.00 0.00 94 PHE A C 5
ATOM 7880 O O . PHE A 1 50 ? 5.050 -4.746 4.520 1.00 0.00 94 PHE A O 5
ATOM 7897 N N . PHE A 1 51 ? 5.064 -2.499 4.411 1.00 0.00 95 PHE A N 5
ATOM 7898 C CA . PHE A 1 51 ? 6.524 -2.389 4.397 1.00 0.00 95 PHE A CA 5
ATOM 7899 C C . PHE A 1 51 ? 6.993 -1.265 5.325 1.00 0.00 95 PHE A C 5
ATOM 7900 O O . PHE A 1 51 ? 6.206 -0.384 5.680 1.00 0.00 95 PHE A O 5
ATOM 7917 N N . PRO A 1 52 ? 8.280 -1.271 5.738 1.00 0.00 96 PRO A N 5
ATOM 7918 C CA . PRO A 1 52 ? 9.273 -2.289 5.353 1.00 0.00 96 PRO A CA 5
ATOM 7919 C C . PRO A 1 52 ? 9.224 -3.560 6.211 1.00 0.00 96 PRO A C 5
ATOM 7920 O O . PRO A 1 52 ? 9.624 -4.632 5.759 1.00 0.00 96 PRO A O 5
ATOM 7931 N N . ASP A 1 53 ? 8.759 -3.416 7.456 1.00 0.00 97 ASP A N 5
ATOM 7932 C CA . ASP A 1 53 ? 8.676 -4.532 8.409 1.00 0.00 97 ASP A CA 5
ATOM 7933 C C . ASP A 1 53 ? 8.036 -5.791 7.807 1.00 0.00 97 ASP A C 5
ATOM 7934 O O . ASP A 1 53 ? 8.261 -6.895 8.308 1.00 0.00 97 ASP A O 5
ATOM 7943 N N . PHE A 1 54 ? 7.236 -5.625 6.749 1.00 0.00 98 PHE A N 5
ATOM 7944 C CA . PHE A 1 54 ? 6.564 -6.754 6.094 1.00 0.00 98 PHE A CA 5
ATOM 7945 C C . PHE A 1 54 ? 5.427 -7.285 6.961 1.00 0.00 98 PHE A C 5
ATOM 7946 O O . PHE A 1 54 ? 5.405 -8.461 7.331 1.00 0.00 98 PHE A O 5
ATOM 7963 N N . ASN A 1 55 ? 4.481 -6.404 7.279 1.00 0.00 99 ASN A N 5
ATOM 7964 C CA . ASN A 1 55 ? 3.330 -6.767 8.103 1.00 0.00 99 ASN A CA 5
ATOM 7965 C C . ASN A 1 55 ? 2.112 -7.064 7.231 1.00 0.00 99 ASN A C 5
ATOM 7966 O O . ASN A 1 55 ? 2.175 -6.966 6.005 1.00 0.00 99 ASN A O 5
ATOM 7977 N N . PHE A 1 56 ? 1.005 -7.423 7.876 1.00 0.00 100 PHE A N 5
ATOM 7978 C CA . PHE A 1 56 ? -0.225 -7.729 7.170 1.00 0.00 100 PHE A CA 5
ATOM 7979 C C . PHE A 1 56 ? -1.384 -6.863 7.640 1.00 0.00 100 PHE A C 5
ATOM 7980 O O . PHE A 1 56 ? -1.341 -6.276 8.725 1.00 0.00 100 PHE A O 5
ATOM 7997 N N . ALA A 1 57 ? -2.429 -6.803 6.814 1.00 0.00 101 ALA A N 5
ATOM 7998 C CA . ALA A 1 57 ? -3.620 -6.027 7.127 1.00 0.00 101 ALA A CA 5
ATOM 7999 C C . ALA A 1 57 ? -4.726 -6.281 6.108 1.00 0.00 101 ALA A C 5
ATOM 8000 O O . ALA A 1 57 ? -4.522 -6.119 4.904 1.00 0.00 101 ALA A O 5
ATOM 8007 N N . TRP A 1 58 ? -5.900 -6.676 6.601 1.00 0.00 102 TRP A N 5
ATOM 8008 C CA . TRP A 1 58 ? -7.043 -6.946 5.733 1.00 0.00 102 TRP A CA 5
ATOM 8009 C C . TRP A 1 58 ? -7.876 -5.679 5.548 1.00 0.00 102 TRP A C 5
ATOM 8010 O O . TRP A 1 58 ? -8.604 -5.266 6.451 1.00 0.00 102 TRP A O 5
ATOM 8031 N N . VAL A 1 59 ? -7.754 -5.066 4.372 1.00 0.00 103 VAL A N 5
ATOM 8032 C CA . VAL A 1 59 ? -8.485 -3.839 4.062 1.00 0.00 103 VAL A CA 5
ATOM 8033 C C . VAL A 1 59 ? -9.302 -3.998 2.786 1.00 0.00 103 VAL A C 5
ATOM 8034 O O . VAL A 1 59 ? -8.828 -4.576 1.811 1.00 0.00 103 VAL A O 5
ATOM 8047 N N . LYS A 1 60 ? -10.528 -3.482 2.798 1.00 0.00 104 LYS A N 5
ATOM 8048 C CA . LYS A 1 60 ? -11.402 -3.572 1.629 1.00 0.00 104 LYS A CA 5
ATOM 8049 C C . LYS A 1 60 ? -10.847 -2.743 0.467 1.00 0.00 104 LYS A C 5
ATOM 8050 O O . LYS A 1 60 ? -9.728 -2.235 0.535 1.00 0.00 104 LYS A O 5
ATOM 8069 N N . ARG A 1 61 ? -11.633 -2.611 -0.598 1.00 0.00 105 ARG A N 5
ATOM 8070 C CA . ARG A 1 61 ? -11.215 -1.844 -1.774 1.00 0.00 105 ARG A CA 5
ATOM 8071 C C . ARG A 1 61 ? -11.484 -0.347 -1.601 1.00 0.00 105 ARG A C 5
ATOM 8072 O O . ARG A 1 61 ? -10.847 0.479 -2.249 1.00 0.00 105 ARG A O 5
ATOM 8093 N N . ASN A 1 62 ? -12.433 -0.001 -0.730 1.00 0.00 106 ASN A N 5
ATOM 8094 C CA . ASN A 1 62 ? -12.779 1.402 -0.487 1.00 0.00 106 ASN A CA 5
ATOM 8095 C C . ASN A 1 62 ? -11.641 2.149 0.209 1.00 0.00 106 ASN A C 5
ATOM 8096 O O . ASN A 1 62 ? -11.421 3.331 -0.053 1.00 0.00 106 ASN A O 5
ATOM 8107 N N . SER A 1 63 ? -10.916 1.457 1.088 1.00 0.00 107 SER A N 5
ATOM 8108 C CA . SER A 1 63 ? -9.797 2.068 1.804 1.00 0.00 107 SER A CA 5
ATOM 8109 C C . SER A 1 63 ? -8.465 1.769 1.108 1.00 0.00 107 SER A C 5
ATOM 8110 O O . SER A 1 63 ? -7.396 1.930 1.702 1.00 0.00 107 SER A O 5
ATOM 8118 N N . VAL A 1 64 ? -8.534 1.339 -0.156 1.00 0.00 108 VAL A N 5
ATOM 8119 C CA . VAL A 1 64 ? -7.339 1.024 -0.929 1.00 0.00 108 VAL A CA 5
ATOM 8120 C C . VAL A 1 64 ? -7.351 1.751 -2.276 1.00 0.00 108 VAL A C 5
ATOM 8121 O O . VAL A 1 64 ? -8.413 1.982 -2.856 1.00 0.00 108 VAL A O 5
ATOM 8134 N N . LYS A 1 65 ? -6.161 2.112 -2.763 1.00 0.00 109 LYS A N 5
ATOM 8135 C CA . LYS A 1 65 ? -6.026 2.815 -4.039 1.00 0.00 109 LYS A CA 5
ATOM 8136 C C . LYS A 1 65 ? -4.923 2.189 -4.894 1.00 0.00 109 LYS A C 5
ATOM 8137 O O . LYS A 1 65 ? -3.855 1.849 -4.381 1.00 0.00 109 LYS A O 5
ATOM 8156 N N . PRO A 1 66 ? -5.162 2.033 -6.213 1.00 0.00 110 PRO A N 5
ATOM 8157 C CA . PRO A 1 66 ? -4.174 1.449 -7.133 1.00 0.00 110 PRO A CA 5
ATOM 8158 C C . PRO A 1 66 ? -2.874 2.252 -7.164 1.00 0.00 110 PRO A C 5
ATOM 8159 O O . PRO A 1 66 ? -2.868 3.432 -7.521 1.00 0.00 110 PRO A O 5
ATOM 8170 N N . LEU A 1 67 ? -1.776 1.601 -6.782 1.00 0.00 111 LEU A N 5
ATOM 8171 C CA . LEU A 1 67 ? -0.466 2.248 -6.756 1.00 0.00 111 LEU A CA 5
ATOM 8172 C C . LEU A 1 67 ? 0.387 1.801 -7.942 1.00 0.00 111 LEU A C 5
ATOM 8173 O O . LEU A 1 67 ? 0.457 0.610 -8.253 1.00 0.00 111 LEU A O 5
ATOM 8189 N N . LEU A 1 68 ? 1.034 2.761 -8.602 1.00 0.00 112 LEU A N 5
ATOM 8190 C CA . LEU A 1 68 ? 1.881 2.462 -9.754 1.00 0.00 112 LEU A CA 5
ATOM 8191 C C . LEU A 1 68 ? 3.361 2.586 -9.402 1.00 0.00 112 LEU A C 5
ATOM 8192 O O . LEU A 1 68 ? 3.717 3.052 -8.320 1.00 0.00 112 LEU A O 5
ATOM 8208 N N . ASP A 1 69 ? 4.218 2.171 -10.333 1.00 0.00 113 ASP A N 5
ATOM 8209 C CA . ASP A 1 69 ? 5.668 2.237 -10.133 1.00 0.00 113 ASP A CA 5
ATOM 8210 C C . ASP A 1 69 ? 6.152 3.682 -10.158 1.00 0.00 113 ASP A C 5
ATOM 8211 O O . ASP A 1 69 ? 6.911 4.106 -9.285 1.00 0.00 113 ASP A O 5
ATOM 8220 N N . SER A 1 70 ? 5.701 4.435 -11.161 1.00 0.00 114 SER A N 5
ATOM 8221 C CA . SER A 1 70 ? 6.081 5.838 -11.296 1.00 0.00 114 SER A CA 5
ATOM 8222 C C . SER A 1 70 ? 5.599 6.639 -10.090 1.00 0.00 114 SER A C 5
ATOM 8223 O O . SER A 1 70 ? 6.324 7.489 -9.578 1.00 0.00 114 SER A O 5
ATOM 8231 N N . GLU A 1 71 ? 4.375 6.357 -9.638 1.00 0.00 115 GLU A N 5
ATOM 8232 C CA . GLU A 1 71 ? 3.804 7.051 -8.484 1.00 0.00 115 GLU A CA 5
ATOM 8233 C C . GLU A 1 71 ? 4.652 6.815 -7.235 1.00 0.00 115 GLU A C 5
ATOM 8234 O O . GLU A 1 71 ? 4.989 7.760 -6.522 1.00 0.00 115 GLU A O 5
ATOM 8246 N N . ILE A 1 72 ? 5.008 5.554 -6.986 1.00 0.00 116 ILE A N 5
ATOM 8247 C CA . ILE A 1 72 ? 5.834 5.205 -5.833 1.00 0.00 116 ILE A CA 5
ATOM 8248 C C . ILE A 1 72 ? 7.165 5.942 -5.908 1.00 0.00 116 ILE A C 5
ATOM 8249 O O . ILE A 1 72 ? 7.552 6.638 -4.966 1.00 0.00 116 ILE A O 5
ATOM 8265 N N . ALA A 1 73 ? 7.850 5.803 -7.044 1.00 0.00 117 ALA A N 5
ATOM 8266 C CA . ALA A 1 73 ? 9.127 6.481 -7.259 1.00 0.00 117 ALA A CA 5
ATOM 8267 C C . ALA A 1 73 ? 8.961 7.984 -7.058 1.00 0.00 117 ALA A C 5
ATOM 8268 O O . ALA A 1 73 ? 9.857 8.660 -6.546 1.00 0.00 117 ALA A O 5
ATOM 8275 N N . LYS A 1 74 ? 7.798 8.493 -7.463 1.00 0.00 118 LYS A N 5
ATOM 8276 C CA . LYS A 1 74 ? 7.481 9.908 -7.336 1.00 0.00 118 LYS A CA 5
ATOM 8277 C C . LYS A 1 74 ? 7.292 10.302 -5.880 1.00 0.00 118 LYS A C 5
ATOM 8278 O O . LYS A 1 74 ? 7.886 11.273 -5.412 1.00 0.00 118 LYS A O 5
ATOM 8297 N N . PHE A 1 75 ? 6.452 9.551 -5.170 1.00 0.00 119 PHE A N 5
ATOM 8298 C CA . PHE A 1 75 ? 6.182 9.826 -3.756 1.00 0.00 119 PHE A CA 5
ATOM 8299 C C . PHE A 1 75 ? 7.480 10.046 -2.990 1.00 0.00 119 PHE A C 5
ATOM 8300 O O . PHE A 1 75 ? 7.610 11.012 -2.236 1.00 0.00 119 PHE A O 5
ATOM 8317 N N . LEU A 1 76 ? 8.439 9.147 -3.189 1.00 0.00 120 LEU A N 5
ATOM 8318 C CA . LEU A 1 76 ? 9.727 9.246 -2.519 1.00 0.00 120 LEU A CA 5
ATOM 8319 C C . LEU A 1 76 ? 10.433 10.547 -2.895 1.00 0.00 120 LEU A C 5
ATOM 8320 O O . LEU A 1 76 ? 11.166 11.123 -2.084 1.00 0.00 120 LEU A O 5
ATOM 8336 N N . GLY A 1 77 ? 10.194 11.020 -4.122 1.00 0.00 121 GLY A N 5
ATOM 8337 C CA . GLY A 1 77 ? 10.796 12.259 -4.575 1.00 0.00 121 GLY A CA 5
ATOM 8338 C C . GLY A 1 77 ? 9.956 13.484 -4.229 1.00 0.00 121 GLY A C 5
ATOM 8339 O O . GLY A 1 77 ? 10.139 14.548 -4.821 1.00 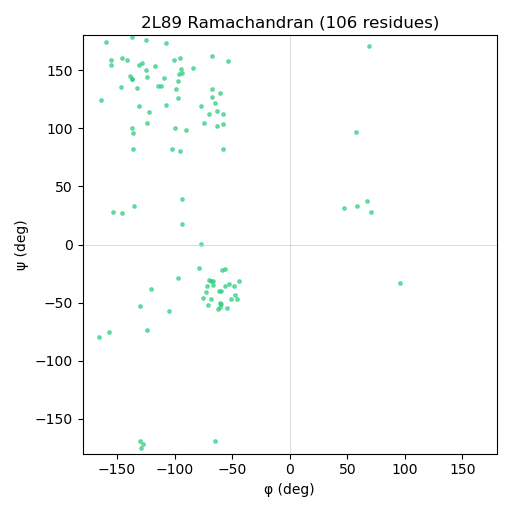0.00 121 GLY A O 5
ATOM 8343 N N . SER A 1 78 ? 9.032 13.335 -3.269 1.00 0.00 122 SER A N 5
ATOM 8344 C CA . SER A 1 78 ? 8.167 14.438 -2.851 1.00 0.00 122 SER A CA 5
ATOM 8345 C C . SER A 1 78 ? 8.976 15.538 -2.156 1.00 0.00 122 SER A C 5
ATOM 8346 O O . SER A 1 78 ? 10.207 15.484 -2.114 1.00 0.00 122 SER A O 5
ATOM 8354 N N . SER A 1 79 ? 8.274 16.532 -1.617 1.00 0.00 123 SER A N 5
ATOM 8355 C CA . SER A 1 79 ? 8.923 17.646 -0.922 1.00 0.00 123 SER A CA 5
ATOM 8356 C C . SER A 1 79 ? 8.019 18.247 0.162 1.00 0.00 123 SER A C 5
ATOM 8357 O O . SER A 1 79 ? 8.126 19.433 0.479 1.00 0.00 123 SER A O 5
ATOM 8365 N N . LYS A 1 80 ? 7.131 17.428 0.729 1.00 0.00 124 LYS A N 5
ATOM 8366 C CA . LYS A 1 80 ? 6.220 17.891 1.777 1.00 0.00 124 LYS A CA 5
ATOM 8367 C C . LYS A 1 80 ? 6.402 17.090 3.063 1.00 0.00 124 LYS A C 5
ATOM 8368 O O . LYS A 1 80 ? 6.386 17.649 4.159 1.00 0.00 124 LYS A O 5
ATOM 8387 N N . ARG A 1 81 ? 6.575 15.776 2.919 1.00 0.00 125 ARG A N 5
ATOM 8388 C CA . ARG A 1 81 ? 6.761 14.900 4.064 1.00 0.00 125 ARG A CA 5
ATOM 8389 C C . ARG A 1 81 ? 7.896 13.923 3.791 1.00 0.00 125 ARG A C 5
ATOM 8390 O O . ARG A 1 81 ? 7.727 12.930 3.082 1.00 0.00 125 ARG A O 5
ATOM 8411 N N . LYS A 1 82 ? 9.051 14.224 4.365 1.00 0.00 126 LYS A N 5
ATOM 8412 C CA . LYS A 1 82 ? 10.237 13.391 4.197 1.00 0.00 126 LYS A CA 5
ATOM 8413 C C . LYS A 1 82 ? 10.678 12.791 5.528 1.00 0.00 126 LYS A C 5
ATOM 8414 O O . LYS A 1 82 ? 11.401 13.428 6.298 1.00 0.00 126 LYS A O 5
ATOM 8433 N N . SER A 1 83 ? 10.249 11.561 5.789 1.00 0.00 127 SER A N 5
ATOM 8434 C CA . SER A 1 83 ? 10.608 10.869 7.018 1.00 0.00 127 SER A CA 5
ATOM 8435 C C . SER A 1 83 ? 11.156 9.484 6.700 1.00 0.00 127 SER A C 5
ATOM 8436 O O . SER A 1 83 ? 10.798 8.888 5.686 1.00 0.00 127 SER A O 5
ATOM 8444 N N . LYS A 1 84 ? 12.027 8.977 7.567 1.00 0.00 128 LYS A N 5
ATOM 8445 C CA . LYS A 1 84 ? 12.623 7.659 7.365 1.00 0.00 128 LYS A CA 5
ATOM 8446 C C . LYS A 1 84 ? 11.544 6.587 7.267 1.00 0.00 128 LYS A C 5
ATOM 8447 O O . LYS A 1 84 ? 11.566 5.760 6.358 1.00 0.00 128 LYS A O 5
ATOM 8466 N N . GLU A 1 85 ? 10.594 6.618 8.199 1.00 0.00 129 GLU A N 5
ATOM 8467 C CA . GLU A 1 85 ? 9.501 5.654 8.209 1.00 0.00 129 GLU A CA 5
ATOM 8468 C C . GLU A 1 85 ? 8.650 5.770 6.943 1.00 0.00 129 GLU A C 5
ATOM 8469 O O . GLU A 1 85 ? 8.131 4.770 6.451 1.00 0.00 129 GLU A O 5
ATOM 8481 N N . LEU A 1 86 ? 8.507 6.993 6.415 1.00 0.00 130 LEU A N 5
ATOM 8482 C CA . LEU A 1 86 ? 7.710 7.204 5.205 1.00 0.00 130 LEU A CA 5
ATOM 8483 C C . LEU A 1 86 ? 8.489 6.794 3.963 1.00 0.00 130 LEU A C 5
ATOM 8484 O O . LEU A 1 86 ? 7.999 6.009 3.149 1.00 0.00 130 LEU A O 5
ATOM 8500 N N . ILE A 1 87 ? 9.704 7.319 3.814 1.00 0.00 131 ILE A N 5
ATOM 8501 C CA . ILE A 1 87 ? 10.533 6.988 2.660 1.00 0.00 131 ILE A CA 5
ATOM 8502 C C . ILE A 1 87 ? 10.808 5.492 2.606 1.00 0.00 131 ILE A C 5
ATOM 8503 O O . ILE A 1 87 ? 10.584 4.852 1.577 1.00 0.00 131 ILE A O 5
ATOM 8519 N N . GLU A 1 88 ? 11.283 4.933 3.720 1.00 0.00 132 GLU A N 5
ATOM 8520 C CA . GLU A 1 88 ? 11.572 3.503 3.792 1.00 0.00 132 GLU A CA 5
ATOM 8521 C C . GLU A 1 88 ? 10.335 2.690 3.413 1.00 0.00 132 GLU A C 5
ATOM 8522 O O . GLU A 1 88 ? 10.449 1.572 2.916 1.00 0.00 132 GLU A O 5
ATOM 8534 N N . ALA A 1 89 ? 9.153 3.265 3.648 1.00 0.00 133 ALA A N 5
ATOM 8535 C CA . ALA A 1 89 ? 7.899 2.601 3.325 1.00 0.00 133 ALA A CA 5
ATOM 8536 C C . ALA A 1 89 ? 7.741 2.430 1.827 1.00 0.00 133 ALA A C 5
ATOM 8537 O O . ALA A 1 89 ? 7.591 1.311 1.333 1.00 0.00 133 ALA A O 5
ATOM 8544 N N . TYR A 1 90 ? 7.775 3.543 1.111 1.00 0.00 134 TYR A N 5
ATOM 8545 C CA . TYR A 1 90 ? 7.635 3.507 -0.341 1.00 0.00 134 TYR A CA 5
ATOM 8546 C C . TYR A 1 90 ? 8.861 2.870 -0.988 1.00 0.00 134 TYR A C 5
ATOM 8547 O O . TYR A 1 90 ? 8.760 2.254 -2.051 1.00 0.00 134 TYR A O 5
ATOM 8565 N N . GLU A 1 91 ? 10.016 3.005 -0.337 1.00 0.00 135 GLU A N 5
ATOM 8566 C CA . GLU A 1 91 ? 11.252 2.427 -0.849 1.00 0.00 135 GLU A CA 5
ATOM 8567 C C . GLU A 1 91 ? 11.295 0.922 -0.602 1.00 0.00 135 GLU A C 5
ATOM 8568 O O . GLU A 1 91 ? 11.961 0.189 -1.333 1.00 0.00 135 GLU A O 5
ATOM 8580 N N . ALA A 1 92 ? 10.581 0.466 0.431 1.00 0.00 136 ALA A N 5
ATOM 8581 C CA . ALA A 1 92 ? 10.545 -0.955 0.766 1.00 0.00 136 ALA A CA 5
ATOM 8582 C C . ALA A 1 92 ? 9.569 -1.702 -0.135 1.00 0.00 136 ALA A C 5
ATOM 8583 O O . ALA A 1 92 ? 9.804 -2.855 -0.502 1.00 0.00 136 ALA A O 5
ATOM 8590 N N . SER A 1 93 ? 8.475 -1.033 -0.492 1.00 0.00 137 SER A N 5
ATOM 8591 C CA . SER A 1 93 ? 7.454 -1.625 -1.353 1.00 0.00 137 SER A CA 5
ATOM 8592 C C . SER A 1 93 ? 7.929 -1.692 -2.805 1.00 0.00 137 SER A C 5
ATOM 8593 O O . SER A 1 93 ? 7.545 -2.596 -3.548 1.00 0.00 137 SER A O 5
ATOM 8601 N N . LYS A 1 94 ? 8.765 -0.730 -3.204 1.00 0.00 138 LYS A N 5
ATOM 8602 C CA . LYS A 1 94 ? 9.294 -0.683 -4.567 1.00 0.00 138 LYS A CA 5
ATOM 8603 C C . LYS A 1 94 ? 10.034 -1.975 -4.922 1.00 0.00 138 LYS A C 5
ATOM 8604 O O . LYS A 1 94 ? 9.906 -2.476 -6.038 1.00 0.00 138 LYS A O 5
ATOM 8623 N N . THR A 1 95 ? 10.808 -2.496 -3.966 1.00 0.00 139 THR A N 5
ATOM 8624 C CA . THR A 1 95 ? 11.585 -3.727 -4.160 1.00 0.00 139 THR A CA 5
ATOM 8625 C C . THR A 1 95 ? 10.767 -4.818 -4.856 1.00 0.00 139 THR A C 5
ATOM 8626 O O . THR A 1 95 ? 9.944 -5.485 -4.226 1.00 0.00 139 THR A O 5
ATOM 8637 N N . PRO A 1 96 ? 10.991 -5.024 -6.173 1.00 0.00 140 PRO A N 5
ATOM 8638 C CA . PRO A 1 96 ? 10.279 -6.049 -6.951 1.00 0.00 140 PRO A CA 5
ATOM 8639 C C . PRO A 1 96 ? 10.466 -7.461 -6.381 1.00 0.00 140 PRO A C 5
ATOM 8640 O O . PRO A 1 96 ? 9.497 -8.215 -6.279 1.00 0.00 140 PRO A O 5
ATOM 8651 N N . PRO A 1 97 ? 11.713 -7.843 -6.005 1.00 0.00 141 PRO A N 5
ATOM 8652 C CA . PRO A 1 97 ? 12.011 -9.171 -5.447 1.00 0.00 141 PRO A CA 5
ATOM 8653 C C . PRO A 1 97 ? 10.979 -9.646 -4.426 1.00 0.00 141 PRO A C 5
ATOM 8654 O O . PRO A 1 97 ? 10.716 -10.843 -4.323 1.00 0.00 141 PRO A O 5
ATOM 8665 N N . ASP A 1 98 ? 10.398 -8.703 -3.674 1.00 0.00 142 ASP A N 5
ATOM 8666 C CA . ASP A 1 98 ? 9.391 -9.033 -2.663 1.00 0.00 142 ASP A CA 5
ATOM 8667 C C . ASP A 1 98 ? 8.355 -10.008 -3.221 1.00 0.00 142 ASP A C 5
ATOM 8668 O O . ASP A 1 98 ? 8.028 -11.011 -2.588 1.00 0.00 142 ASP A O 5
ATOM 8677 N N . LEU A 1 99 ? 7.852 -9.710 -4.419 1.00 0.00 143 LEU A N 5
ATOM 8678 C CA . LEU A 1 99 ? 6.868 -10.562 -5.075 1.00 0.00 143 LEU A CA 5
ATOM 8679 C C . LEU A 1 99 ? 7.458 -11.165 -6.352 1.00 0.00 143 LEU A C 5
ATOM 8680 O O . LEU A 1 99 ? 7.844 -12.335 -6.368 1.00 0.00 143 LEU A O 5
ATOM 8696 N N . LYS A 1 100 ? 7.533 -10.352 -7.414 1.00 0.00 144 LYS A N 5
ATOM 8697 C CA . LYS A 1 100 ? 8.080 -10.782 -8.705 1.00 0.00 144 LYS A CA 5
ATOM 8698 C C . LYS A 1 100 ? 7.380 -12.044 -9.229 1.00 0.00 144 LYS A C 5
ATOM 8699 O O . LYS A 1 100 ? 6.441 -11.948 -10.020 1.00 0.00 144 LYS A O 5
ATOM 8718 N N . GLU A 1 101 ? 7.837 -13.220 -8.785 1.00 0.00 145 GLU A N 5
ATOM 8719 C CA . GLU A 1 101 ? 7.248 -14.489 -9.213 1.00 0.00 145 GLU A CA 5
ATOM 8720 C C . GLU A 1 101 ? 6.729 -15.277 -8.012 1.00 0.00 145 GLU A C 5
ATOM 8721 O O . GLU A 1 101 ? 7.468 -15.523 -7.054 1.00 0.00 145 GLU A O 5
ATOM 8733 N N . GLU A 1 102 ? 5.459 -15.675 -8.072 1.00 0.00 146 GLU A N 5
ATOM 8734 C CA . GLU A 1 102 ? 4.842 -16.442 -6.990 1.00 0.00 146 GLU A CA 5
ATOM 8735 C C . GLU A 1 102 ? 4.692 -17.916 -7.370 1.00 0.00 146 GLU A C 5
ATOM 8736 O O . GLU A 1 102 ? 4.815 -18.796 -6.519 1.00 0.00 146 GLU A O 5
ATOM 8748 N N . SER A 1 103 ? 4.434 -18.177 -8.654 1.00 0.00 147 SER A N 5
ATOM 8749 C CA . SER A 1 103 ? 4.275 -19.544 -9.144 1.00 0.00 147 SER A CA 5
ATOM 8750 C C . SER A 1 103 ? 4.993 -19.728 -10.481 1.00 0.00 147 SER A C 5
ATOM 8751 O O . SER A 1 103 ? 5.860 -20.590 -10.612 1.00 0.00 147 SER A O 5
ATOM 8759 N N . SER A 1 104 ? 4.625 -18.911 -11.470 1.00 0.00 148 SER A N 5
ATOM 8760 C CA . SER A 1 104 ? 5.232 -18.984 -12.797 1.00 0.00 148 SER A CA 5
ATOM 8761 C C . SER A 1 104 ? 4.971 -17.702 -13.581 1.00 0.00 148 SER A C 5
ATOM 8762 O O . SER A 1 104 ? 3.818 -17.357 -13.852 1.00 0.00 148 SER A O 5
ATOM 8770 N N . THR A 1 105 ? 6.041 -16.993 -13.939 1.00 0.00 149 THR A N 5
ATOM 8771 C CA . THR A 1 105 ? 5.916 -15.744 -14.686 1.00 0.00 149 THR A CA 5
ATOM 8772 C C . THR A 1 105 ? 6.889 -15.697 -15.864 1.00 0.00 149 THR A C 5
ATOM 8773 O O . THR A 1 105 ? 8.097 -15.536 -15.677 1.00 0.00 149 THR A O 5
ATOM 8784 N N . ASP A 1 106 ? 6.352 -15.835 -17.077 1.00 0.00 150 ASP A N 5
ATOM 8785 C CA . ASP A 1 106 ? 7.167 -15.802 -18.292 1.00 0.00 150 ASP A CA 5
ATOM 8786 C C . ASP A 1 106 ? 6.287 -15.763 -19.542 1.00 0.00 150 ASP A C 5
ATOM 8787 O O . ASP A 1 106 ? 5.203 -16.348 -19.565 1.00 0.00 150 ASP A O 5
ATOM 8796 N N . LEU A 1 107 ? 6.758 -15.066 -20.577 1.00 0.00 151 LEU A N 5
ATOM 8797 C CA . LEU A 1 107 ? 6.011 -14.944 -21.829 1.00 0.00 151 LEU A CA 5
ATOM 8798 C C . LEU A 1 107 ? 5.938 -16.283 -22.562 1.00 0.00 151 LEU A C 5
ATOM 8799 O O . LEU A 1 107 ? 4.849 -16.771 -22.865 1.00 0.00 151 LEU A O 5
ATOM 8815 N N . GLU A 1 108 ? 7.100 -16.873 -22.843 1.00 0.00 152 GLU A N 5
ATOM 8816 C CA . GLU A 1 108 ? 7.165 -18.157 -23.540 1.00 0.00 152 GLU A CA 5
ATOM 8817 C C . GLU A 1 108 ? 8.480 -18.883 -23.249 1.00 0.00 152 GLU A C 5
ATOM 8818 O O . GLU A 1 108 ? 8.664 -20.004 -23.768 1.00 0.00 152 GLU A O 5
ATOM 8831 N N . SER A 1 1 ? -16.790 -2.626 -16.206 1.00 0.00 45 SER A N 6
ATOM 8832 C CA . SER A 1 1 ? -15.838 -1.575 -16.661 1.00 0.00 45 SER A CA 6
ATOM 8833 C C . SER A 1 1 ? -15.589 -0.545 -15.560 1.00 0.00 45 SER A C 6
ATOM 8834 O O . SER A 1 1 ? -16.227 -0.592 -14.507 1.00 0.00 45 SER A O 6
ATOM 8844 N N . ALA A 1 2 ? -14.650 0.372 -15.808 1.00 0.00 46 ALA A N 6
ATOM 8845 C CA . ALA A 1 2 ? -14.296 1.410 -14.839 1.00 0.00 46 ALA A CA 6
ATOM 8846 C C . ALA A 1 2 ? -13.521 0.810 -13.669 1.00 0.00 46 ALA A C 6
ATOM 8847 O O . ALA A 1 2 ? -13.765 -0.332 -13.274 1.00 0.00 46 ALA A O 6
ATOM 8854 N N . ASP A 1 3 ? -12.574 1.580 -13.129 1.00 0.00 47 ASP A N 6
ATOM 8855 C CA . ASP A 1 3 ? -11.744 1.123 -12.011 1.00 0.00 47 ASP A CA 6
ATOM 8856 C C . ASP A 1 3 ? -11.020 -0.175 -12.364 1.00 0.00 47 ASP A C 6
ATOM 8857 O O . ASP A 1 3 ? -10.812 -1.036 -11.503 1.00 0.00 47 ASP A O 6
ATOM 8866 N N . ASP A 1 4 ? -10.633 -0.308 -13.631 1.00 0.00 48 ASP A N 6
ATOM 8867 C CA . ASP A 1 4 ? -9.931 -1.495 -14.099 1.00 0.00 48 ASP A CA 6
ATOM 8868 C C . ASP A 1 4 ? -8.495 -1.505 -13.575 1.00 0.00 48 ASP A C 6
ATOM 8869 O O . ASP A 1 4 ? -7.567 -1.067 -14.260 1.00 0.00 48 ASP A O 6
ATOM 8878 N N . ARG A 1 5 ? -8.327 -1.995 -12.346 1.00 0.00 49 ARG A N 6
ATOM 8879 C CA . ARG A 1 5 ? -7.018 -2.058 -11.701 1.00 0.00 49 ARG A CA 6
ATOM 8880 C C . ARG A 1 5 ? -7.066 -2.970 -10.470 1.00 0.00 49 ARG A C 6
ATOM 8881 O O . ARG A 1 5 ? -8.106 -3.560 -10.173 1.00 0.00 49 ARG A O 6
ATOM 8902 N N . LEU A 1 6 ? -5.936 -3.073 -9.757 1.00 0.00 50 LEU A N 6
ATOM 8903 C CA . LEU A 1 6 ? -5.837 -3.905 -8.552 1.00 0.00 50 LEU A CA 6
ATOM 8904 C C . LEU A 1 6 ? -5.905 -5.395 -8.893 1.00 0.00 50 LEU A C 6
ATOM 8905 O O . LEU A 1 6 ? -6.948 -5.894 -9.319 1.00 0.00 50 LEU A O 6
ATOM 8921 N N . ASN A 1 7 ? -4.786 -6.098 -8.704 1.00 0.00 51 ASN A N 6
ATOM 8922 C CA . ASN A 1 7 ? -4.716 -7.532 -8.994 1.00 0.00 51 ASN A CA 6
ATOM 8923 C C . ASN A 1 7 ? -3.874 -8.271 -7.950 1.00 0.00 51 ASN A C 6
ATOM 8924 O O . ASN A 1 7 ? -3.234 -7.649 -7.102 1.00 0.00 51 ASN A O 6
ATOM 8935 N N . PHE A 1 8 ? -3.880 -9.606 -8.026 1.00 0.00 52 PHE A N 6
ATOM 8936 C CA . PHE A 1 8 ? -3.116 -10.437 -7.095 1.00 0.00 52 PHE A CA 6
ATOM 8937 C C . PHE A 1 8 ? -1.617 -10.226 -7.290 1.00 0.00 52 PHE A C 6
ATOM 8938 O O . PHE A 1 8 ? -1.128 -10.193 -8.420 1.00 0.00 52 PHE A O 6
ATOM 8955 N N . GLY A 1 9 ? -0.893 -10.083 -6.181 1.00 0.00 53 GLY A N 6
ATOM 8956 C CA . GLY A 1 9 ? 0.544 -9.871 -6.246 1.00 0.00 53 GLY A CA 6
ATOM 8957 C C . GLY A 1 9 ? 0.907 -8.565 -6.926 1.00 0.00 53 GLY A C 6
ATOM 8958 O O . GLY A 1 9 ? 1.781 -8.533 -7.792 1.00 0.00 53 GLY A O 6
ATOM 8962 N N . ASP A 1 10 ? 0.230 -7.483 -6.534 1.00 0.00 54 ASP A N 6
ATOM 8963 C CA . ASP A 1 10 ? 0.479 -6.168 -7.112 1.00 0.00 54 ASP A CA 6
ATOM 8964 C C . ASP A 1 10 ? 0.540 -5.094 -6.028 1.00 0.00 54 ASP A C 6
ATOM 8965 O O . ASP A 1 10 ? -0.236 -5.118 -5.069 1.00 0.00 54 ASP A O 6
ATOM 8974 N N . ARG A 1 11 ? 1.466 -4.154 -6.196 1.00 0.00 55 ARG A N 6
ATOM 8975 C CA . ARG A 1 11 ? 1.641 -3.058 -5.241 1.00 0.00 55 ARG A CA 6
ATOM 8976 C C . ARG A 1 11 ? 0.400 -2.169 -5.197 1.00 0.00 55 ARG A C 6
ATOM 8977 O O . ARG A 1 11 ? 0.038 -1.537 -6.192 1.00 0.00 55 ARG A O 6
ATOM 8998 N N . ILE A 1 12 ? -0.246 -2.128 -4.032 1.00 0.00 56 ILE A N 6
ATOM 8999 C CA . ILE A 1 12 ? -1.451 -1.323 -3.840 1.00 0.00 56 ILE A CA 6
ATOM 9000 C C . ILE A 1 12 ? -1.295 -0.364 -2.660 1.00 0.00 56 ILE A C 6
ATOM 9001 O O . ILE A 1 12 ? -0.592 -0.660 -1.694 1.00 0.00 56 ILE A O 6
ATOM 9017 N N . LEU A 1 13 ? -1.967 0.782 -2.741 1.00 0.00 57 LEU A N 6
ATOM 9018 C CA . LEU A 1 13 ? -1.916 1.777 -1.677 1.00 0.00 57 LEU A CA 6
ATOM 9019 C C . LEU A 1 13 ? -3.077 1.580 -0.709 1.00 0.00 57 LEU A C 6
ATOM 9020 O O . LEU A 1 13 ? -4.241 1.630 -1.107 1.00 0.00 57 LEU A O 6
ATOM 9036 N N . VAL A 1 14 ? -2.753 1.346 0.557 1.00 0.00 58 VAL A N 6
ATOM 9037 C CA . VAL A 1 14 ? -3.770 1.131 1.581 1.00 0.00 58 VAL A CA 6
ATOM 9038 C C . VAL A 1 14 ? -3.710 2.215 2.659 1.00 0.00 58 VAL A C 6
ATOM 9039 O O . VAL A 1 14 ? -2.649 2.493 3.217 1.00 0.00 58 VAL A O 6
ATOM 9052 N N . LYS A 1 15 ? -4.859 2.821 2.945 1.00 0.00 59 LYS A N 6
ATOM 9053 C CA . LYS A 1 15 ? -4.944 3.872 3.955 1.00 0.00 59 LYS A CA 6
ATOM 9054 C C . LYS A 1 15 ? -5.545 3.338 5.253 1.00 0.00 59 LYS A C 6
ATOM 9055 O O . LYS A 1 15 ? -6.519 2.584 5.232 1.00 0.00 59 LYS A O 6
ATOM 9074 N N . ALA A 1 16 ? -4.958 3.736 6.380 1.00 0.00 60 ALA A N 6
ATOM 9075 C CA . ALA A 1 16 ? -5.434 3.305 7.692 1.00 0.00 60 ALA A CA 6
ATOM 9076 C C . ALA A 1 16 ? -6.391 4.336 8.292 1.00 0.00 60 ALA A C 6
ATOM 9077 O O . ALA A 1 16 ? -6.444 5.479 7.836 1.00 0.00 60 ALA A O 6
ATOM 9084 N N . PRO A 1 17 ? -7.159 3.947 9.333 1.00 0.00 61 PRO A N 6
ATOM 9085 C CA . PRO A 1 17 ? -8.110 4.852 9.994 1.00 0.00 61 PRO A CA 6
ATOM 9086 C C . PRO A 1 17 ? -7.403 6.038 10.650 1.00 0.00 61 PRO A C 6
ATOM 9087 O O . PRO A 1 17 ? -6.870 5.922 11.756 1.00 0.00 61 PRO A O 6
ATOM 9098 N N . GLY A 1 18 ? -7.386 7.170 9.948 1.00 0.00 62 GLY A N 6
ATOM 9099 C CA . GLY A 1 18 ? -6.725 8.358 10.464 1.00 0.00 62 GLY A CA 6
ATOM 9100 C C . GLY A 1 18 ? -5.308 8.514 9.933 1.00 0.00 62 GLY A C 6
ATOM 9101 O O . GLY A 1 18 ? -4.812 9.634 9.799 1.00 0.00 62 GLY A O 6
ATOM 9105 N N . TYR A 1 19 ? -4.661 7.388 9.628 1.00 0.00 63 TYR A N 6
ATOM 9106 C CA . TYR A 1 19 ? -3.298 7.397 9.108 1.00 0.00 63 TYR A CA 6
ATOM 9107 C C . TYR A 1 19 ? -3.290 7.600 7.590 1.00 0.00 63 TYR A C 6
ATOM 9108 O O . TYR A 1 19 ? -4.243 7.232 6.903 1.00 0.00 63 TYR A O 6
ATOM 9126 N N . PRO A 1 20 ? -2.205 8.190 7.049 1.00 0.00 64 PRO A N 6
ATOM 9127 C CA . PRO A 1 20 ? -2.072 8.440 5.606 1.00 0.00 64 PRO A CA 6
ATOM 9128 C C . PRO A 1 20 ? -1.959 7.148 4.793 1.00 0.00 64 PRO A C 6
ATOM 9129 O O . PRO A 1 20 ? -1.821 6.060 5.357 1.00 0.00 64 PRO A O 6
ATOM 9140 N N . TRP A 1 21 ? -2.020 7.275 3.466 1.00 0.00 65 TRP A N 6
ATOM 9141 C CA . TRP A 1 21 ? -1.924 6.116 2.577 1.00 0.00 65 TRP A CA 6
ATOM 9142 C C . TRP A 1 21 ? -0.567 5.428 2.724 1.00 0.00 65 TRP A C 6
ATOM 9143 O O . TRP A 1 21 ? 0.470 6.090 2.799 1.00 0.00 65 TRP A O 6
ATOM 9164 N N . TRP A 1 22 ? -0.582 4.096 2.763 1.00 0.00 66 TRP A N 6
ATOM 9165 C CA . TRP A 1 22 ? 0.644 3.316 2.898 1.00 0.00 66 TRP A CA 6
ATOM 9166 C C . TRP A 1 22 ? 0.809 2.345 1.728 1.00 0.00 66 TRP A C 6
ATOM 9167 O O . TRP A 1 22 ? -0.176 1.818 1.207 1.00 0.00 66 TRP A O 6
ATOM 9188 N N . PRO A 1 23 ? 2.061 2.098 1.294 1.00 0.00 67 PRO A N 6
ATOM 9189 C CA . PRO A 1 23 ? 2.347 1.193 0.182 1.00 0.00 67 PRO A CA 6
ATOM 9190 C C . PRO A 1 23 ? 2.381 -0.275 0.605 1.00 0.00 67 PRO A C 6
ATOM 9191 O O . PRO A 1 23 ? 3.305 -0.716 1.291 1.00 0.00 67 PRO A O 6
ATOM 9202 N N . ALA A 1 24 ? 1.367 -1.024 0.181 1.00 0.00 68 ALA A N 6
ATOM 9203 C CA . ALA A 1 24 ? 1.268 -2.446 0.497 1.00 0.00 68 ALA A CA 6
ATOM 9204 C C . ALA A 1 24 ? 1.222 -3.277 -0.782 1.00 0.00 68 ALA A C 6
ATOM 9205 O O . ALA A 1 24 ? 1.182 -2.734 -1.885 1.00 0.00 68 ALA A O 6
ATOM 9212 N N . LEU A 1 25 ? 1.230 -4.595 -0.630 1.00 0.00 69 LEU A N 6
ATOM 9213 C CA . LEU A 1 25 ? 1.187 -5.496 -1.776 1.00 0.00 69 LEU A CA 6
ATOM 9214 C C . LEU A 1 25 ? -0.013 -6.428 -1.687 1.00 0.00 69 LEU A C 6
ATOM 9215 O O . LEU A 1 25 ? -0.123 -7.220 -0.751 1.00 0.00 69 LEU A O 6
ATOM 9231 N N . LEU A 1 26 ? -0.908 -6.335 -2.667 1.00 0.00 70 LEU A N 6
ATOM 9232 C CA . LEU A 1 26 ? -2.100 -7.178 -2.696 1.00 0.00 70 LEU A CA 6
ATOM 9233 C C . LEU A 1 26 ? -1.717 -8.647 -2.839 1.00 0.00 70 LEU A C 6
ATOM 9234 O O . LEU A 1 26 ? -1.016 -9.023 -3.777 1.00 0.00 70 LEU A O 6
ATOM 9250 N N . LEU A 1 27 ? -2.181 -9.475 -1.905 1.00 0.00 71 LEU A N 6
ATOM 9251 C CA . LEU A 1 27 ? -1.887 -10.905 -1.935 1.00 0.00 71 LEU A CA 6
ATOM 9252 C C . LEU A 1 27 ? -3.109 -11.697 -2.395 1.00 0.00 71 LEU A C 6
ATOM 9253 O O . LEU A 1 27 ? -3.040 -12.448 -3.370 1.00 0.00 71 LEU A O 6
ATOM 9269 N N . ARG A 1 28 ? -4.231 -11.519 -1.692 1.00 0.00 72 ARG A N 6
ATOM 9270 C CA . ARG A 1 28 ? -5.472 -12.215 -2.029 1.00 0.00 72 ARG A CA 6
ATOM 9271 C C . ARG A 1 28 ? -6.671 -11.569 -1.339 1.00 0.00 72 ARG A C 6
ATOM 9272 O O . ARG A 1 28 ? -6.536 -10.969 -0.273 1.00 0.00 72 ARG A O 6
ATOM 9293 N N . ARG A 1 29 ? -7.846 -11.705 -1.952 1.00 0.00 73 ARG A N 6
ATOM 9294 C CA . ARG A 1 29 ? -9.071 -11.141 -1.389 1.00 0.00 73 ARG A CA 6
ATOM 9295 C C . ARG A 1 29 ? -9.966 -12.244 -0.834 1.00 0.00 73 ARG A C 6
ATOM 9296 O O . ARG A 1 29 ? -10.528 -13.041 -1.586 1.00 0.00 73 ARG A O 6
ATOM 9317 N N . LYS A 1 30 ? -10.096 -12.281 0.490 1.00 0.00 74 LYS A N 6
ATOM 9318 C CA . LYS A 1 30 ? -10.927 -13.283 1.148 1.00 0.00 74 LYS A CA 6
ATOM 9319 C C . LYS A 1 30 ? -12.317 -12.717 1.429 1.00 0.00 74 LYS A C 6
ATOM 9320 O O . LYS A 1 30 ? -12.496 -11.900 2.334 1.00 0.00 74 LYS A O 6
ATOM 9339 N N . GLU A 1 31 ? -13.294 -13.154 0.636 1.00 0.00 75 GLU A N 6
ATOM 9340 C CA . GLU A 1 31 ? -14.671 -12.690 0.783 1.00 0.00 75 GLU A CA 6
ATOM 9341 C C . GLU A 1 31 ? -15.404 -13.477 1.866 1.00 0.00 75 GLU A C 6
ATOM 9342 O O . GLU A 1 31 ? -15.651 -14.676 1.714 1.00 0.00 75 GLU A O 6
ATOM 9354 N N . THR A 1 32 ? -15.756 -12.797 2.954 1.00 0.00 76 THR A N 6
ATOM 9355 C CA . THR A 1 32 ? -16.470 -13.430 4.059 1.00 0.00 76 THR A CA 6
ATOM 9356 C C . THR A 1 32 ? -17.760 -12.672 4.366 1.00 0.00 76 THR A C 6
ATOM 9357 O O . THR A 1 32 ? -17.745 -11.461 4.585 1.00 0.00 76 THR A O 6
ATOM 9368 N N . LYS A 1 33 ? -18.882 -13.392 4.367 1.00 0.00 77 LYS A N 6
ATOM 9369 C CA . LYS A 1 33 ? -20.184 -12.782 4.632 1.00 0.00 77 LYS A CA 6
ATOM 9370 C C . LYS A 1 33 ? -20.705 -13.155 6.020 1.00 0.00 77 LYS A C 6
ATOM 9371 O O . LYS A 1 33 ? -20.127 -13.996 6.710 1.00 0.00 77 LYS A O 6
ATOM 9390 N N . ASP A 1 34 ? -21.811 -12.522 6.411 1.00 0.00 78 ASP A N 6
ATOM 9391 C CA . ASP A 1 34 ? -22.431 -12.774 7.709 1.00 0.00 78 ASP A CA 6
ATOM 9392 C C . ASP A 1 34 ? -23.872 -12.257 7.728 1.00 0.00 78 ASP A C 6
ATOM 9393 O O . ASP A 1 34 ? -24.226 -11.395 8.537 1.00 0.00 78 ASP A O 6
ATOM 9402 N N . SER A 1 35 ? -24.700 -12.795 6.833 1.00 0.00 79 SER A N 6
ATOM 9403 C CA . SER A 1 35 ? -26.106 -12.402 6.741 1.00 0.00 79 SER A CA 6
ATOM 9404 C C . SER A 1 35 ? -26.858 -12.710 8.039 1.00 0.00 79 SER A C 6
ATOM 9405 O O . SER A 1 35 ? -27.911 -12.126 8.304 1.00 0.00 79 SER A O 6
ATOM 9413 N N . LEU A 1 36 ? -26.307 -13.624 8.848 1.00 0.00 80 LEU A N 6
ATOM 9414 C CA . LEU A 1 36 ? -26.916 -14.002 10.125 1.00 0.00 80 LEU A CA 6
ATOM 9415 C C . LEU A 1 36 ? -27.247 -12.768 10.968 1.00 0.00 80 LEU A C 6
ATOM 9416 O O . LEU A 1 36 ? -28.210 -12.775 11.735 1.00 0.00 80 LEU A O 6
ATOM 9432 N N . ASN A 1 37 ? -26.444 -11.710 10.818 1.00 0.00 81 ASN A N 6
ATOM 9433 C CA . ASN A 1 37 ? -26.653 -10.467 11.561 1.00 0.00 81 ASN A CA 6
ATOM 9434 C C . ASN A 1 37 ? -28.073 -9.935 11.360 1.00 0.00 81 ASN A C 6
ATOM 9435 O O . ASN A 1 37 ? -28.807 -9.727 12.328 1.00 0.00 81 ASN A O 6
ATOM 9446 N N . THR A 1 38 ? -28.457 -9.721 10.103 1.00 0.00 82 THR A N 6
ATOM 9447 C CA . THR A 1 38 ? -29.794 -9.222 9.782 1.00 0.00 82 THR A CA 6
ATOM 9448 C C . THR A 1 38 ? -30.222 -9.672 8.383 1.00 0.00 82 THR A C 6
ATOM 9449 O O . THR A 1 38 ? -31.132 -10.492 8.241 1.00 0.00 82 THR A O 6
ATOM 9460 N N . ASN A 1 39 ? -29.560 -9.141 7.352 1.00 0.00 83 ASN A N 6
ATOM 9461 C CA . ASN A 1 39 ? -29.874 -9.495 5.971 1.00 0.00 83 ASN A CA 6
ATOM 9462 C C . ASN A 1 39 ? -28.902 -8.825 5.000 1.00 0.00 83 ASN A C 6
ATOM 9463 O O . ASN A 1 39 ? -28.723 -7.607 5.031 1.00 0.00 83 ASN A O 6
ATOM 9474 N N . SER A 1 40 ? -28.279 -9.636 4.142 1.00 0.00 84 SER A N 6
ATOM 9475 C CA . SER A 1 40 ? -27.321 -9.139 3.155 1.00 0.00 84 SER A CA 6
ATOM 9476 C C . SER A 1 40 ? -26.167 -8.394 3.831 1.00 0.00 84 SER A C 6
ATOM 9477 O O . SER A 1 40 ? -26.096 -7.164 3.789 1.00 0.00 84 SER A O 6
ATOM 9485 N N . SER A 1 41 ? -25.265 -9.152 4.451 1.00 0.00 85 SER A N 6
ATOM 9486 C CA . SER A 1 41 ? -24.114 -8.566 5.134 1.00 0.00 85 SER A CA 6
ATOM 9487 C C . SER A 1 41 ? -22.812 -9.172 4.616 1.00 0.00 85 SER A C 6
ATOM 9488 O O . SER A 1 41 ? -22.412 -10.259 5.036 1.00 0.00 85 SER A O 6
ATOM 9496 N N . PHE A 1 42 ? -22.156 -8.464 3.696 1.00 0.00 86 PHE A N 6
ATOM 9497 C CA . PHE A 1 42 ? -20.900 -8.935 3.117 1.00 0.00 86 PHE A CA 6
ATOM 9498 C C . PHE A 1 42 ? -19.707 -8.204 3.731 1.00 0.00 86 PHE A C 6
ATOM 9499 O O . PHE A 1 42 ? -19.769 -7.000 3.992 1.00 0.00 86 PHE A O 6
ATOM 9516 N N . ASN A 1 43 ? -18.617 -8.939 3.945 1.00 0.00 87 ASN A N 6
ATOM 9517 C CA . ASN A 1 43 ? -17.404 -8.369 4.516 1.00 0.00 87 ASN A CA 6
ATOM 9518 C C . ASN A 1 43 ? -16.176 -8.829 3.732 1.00 0.00 87 ASN A C 6
ATOM 9519 O O . ASN A 1 43 ? -15.480 -9.765 4.132 1.00 0.00 87 ASN A O 6
ATOM 9530 N N . VAL A 1 44 ? -15.914 -8.160 2.616 1.00 0.00 88 VAL A N 6
ATOM 9531 C CA . VAL A 1 44 ? -14.770 -8.490 1.774 1.00 0.00 88 VAL A CA 6
ATOM 9532 C C . VAL A 1 44 ? -13.594 -7.569 2.075 1.00 0.00 88 VAL A C 6
ATOM 9533 O O . VAL A 1 44 ? -13.764 -6.358 2.231 1.00 0.00 88 VAL A O 6
ATOM 9546 N N . LEU A 1 45 ? -12.402 -8.153 2.155 1.00 0.00 89 LEU A N 6
ATOM 9547 C CA . LEU A 1 45 ? -11.189 -7.392 2.440 1.00 0.00 89 LEU A CA 6
ATOM 9548 C C . LEU A 1 45 ? -10.072 -7.745 1.460 1.00 0.00 89 LEU A C 6
ATOM 9549 O O . LEU A 1 45 ? -10.196 -8.683 0.668 1.00 0.00 89 LEU A O 6
ATOM 9565 N N . TYR A 1 46 ? -8.981 -6.987 1.526 1.00 0.00 90 TYR A N 6
ATOM 9566 C CA . TYR A 1 46 ? -7.834 -7.207 0.659 1.00 0.00 90 TYR A CA 6
ATOM 9567 C C . TYR A 1 46 ? -6.593 -7.550 1.478 1.00 0.00 90 TYR A C 6
ATOM 9568 O O . TYR A 1 46 ? -5.987 -6.673 2.098 1.00 0.00 90 TYR A O 6
ATOM 9586 N N . LYS A 1 47 ? -6.214 -8.828 1.470 1.00 0.00 91 LYS A N 6
ATOM 9587 C CA . LYS A 1 47 ? -5.038 -9.285 2.203 1.00 0.00 91 LYS A CA 6
ATOM 9588 C C . LYS A 1 47 ? -3.770 -8.735 1.550 1.00 0.00 91 LYS A C 6
ATOM 9589 O O . LYS A 1 47 ? -3.214 -9.347 0.636 1.00 0.00 91 LYS A O 6
ATOM 9608 N N . VAL A 1 48 ? -3.335 -7.565 2.010 1.00 0.00 92 VAL A N 6
ATOM 9609 C CA . VAL A 1 48 ? -2.150 -6.913 1.458 1.00 0.00 92 VAL A CA 6
ATOM 9610 C C . VAL A 1 48 ? -0.970 -6.974 2.423 1.00 0.00 92 VAL A C 6
ATOM 9611 O O . VAL A 1 48 ? -1.157 -7.032 3.637 1.00 0.00 92 VAL A O 6
ATOM 9624 N N . LEU A 1 49 ? 0.246 -6.942 1.871 1.00 0.00 93 LEU A N 6
ATOM 9625 C CA . LEU A 1 49 ? 1.465 -6.977 2.674 1.00 0.00 93 LEU A CA 6
ATOM 9626 C C . LEU A 1 49 ? 2.041 -5.573 2.817 1.00 0.00 93 LEU A C 6
ATOM 9627 O O . LEU A 1 49 ? 2.160 -4.843 1.835 1.00 0.00 93 LEU A O 6
ATOM 9643 N N . PHE A 1 50 ? 2.396 -5.194 4.041 1.00 0.00 94 PHE A N 6
ATOM 9644 C CA . PHE A 1 50 ? 2.955 -3.867 4.294 1.00 0.00 94 PHE A CA 6
ATOM 9645 C C . PHE A 1 50 ? 4.480 -3.896 4.251 1.00 0.00 94 PHE A C 6
ATOM 9646 O O . PHE A 1 50 ? 5.094 -4.945 4.443 1.00 0.00 94 PHE A O 6
ATOM 9663 N N . PHE A 1 51 ? 5.088 -2.736 4.004 1.00 0.00 95 PHE A N 6
ATOM 9664 C CA . PHE A 1 51 ? 6.543 -2.632 3.942 1.00 0.00 95 PHE A CA 6
ATOM 9665 C C . PHE A 1 51 ? 7.030 -1.352 4.620 1.00 0.00 95 PHE A C 6
ATOM 9666 O O . PHE A 1 51 ? 6.367 -0.314 4.550 1.00 0.00 95 PHE A O 6
ATOM 9683 N N . PRO A 1 52 ? 8.199 -1.407 5.293 1.00 0.00 96 PRO A N 6
ATOM 9684 C CA . PRO A 1 52 ? 9.014 -2.623 5.398 1.00 0.00 96 PRO A CA 6
ATOM 9685 C C . PRO A 1 52 ? 8.575 -3.534 6.551 1.00 0.00 96 PRO A C 6
ATOM 9686 O O . PRO A 1 52 ? 7.524 -3.318 7.156 1.00 0.00 96 PRO A O 6
ATOM 9697 N N . ASP A 1 53 ? 9.394 -4.551 6.844 1.00 0.00 97 ASP A N 6
ATOM 9698 C CA . ASP A 1 53 ? 9.119 -5.508 7.926 1.00 0.00 97 ASP A CA 6
ATOM 9699 C C . ASP A 1 53 ? 8.031 -6.527 7.552 1.00 0.00 97 ASP A C 6
ATOM 9700 O O . ASP A 1 53 ? 7.814 -7.492 8.287 1.00 0.00 97 ASP A O 6
ATOM 9709 N N . PHE A 1 54 ? 7.355 -6.324 6.415 1.00 0.00 98 PHE A N 6
ATOM 9710 C CA . PHE A 1 54 ? 6.308 -7.242 5.965 1.00 0.00 98 PHE A CA 6
ATOM 9711 C C . PHE A 1 54 ? 5.206 -7.385 7.016 1.00 0.00 98 PHE A C 6
ATOM 9712 O O . PHE A 1 54 ? 5.109 -8.410 7.695 1.00 0.00 98 PHE A O 6
ATOM 9729 N N . ASN A 1 55 ? 4.380 -6.347 7.148 1.00 0.00 99 ASN A N 6
ATOM 9730 C CA . ASN A 1 55 ? 3.287 -6.353 8.122 1.00 0.00 99 ASN A CA 6
ATOM 9731 C C . ASN A 1 55 ? 1.924 -6.293 7.435 1.00 0.00 99 ASN A C 6
ATOM 9732 O O . ASN A 1 55 ? 1.191 -5.308 7.558 1.00 0.00 99 ASN A O 6
ATOM 9743 N N . PHE A 1 56 ? 1.597 -7.349 6.708 1.00 0.00 100 PHE A N 6
ATOM 9744 C CA . PHE A 1 56 ? 0.326 -7.443 5.983 1.00 0.00 100 PHE A CA 6
ATOM 9745 C C . PHE A 1 56 ? -0.872 -7.088 6.872 1.00 0.00 100 PHE A C 6
ATOM 9746 O O . PHE A 1 56 ? -0.780 -7.110 8.102 1.00 0.00 100 PHE A O 6
ATOM 9763 N N . ALA A 1 57 ? -1.992 -6.756 6.228 1.00 0.00 101 ALA A N 6
ATOM 9764 C CA . ALA A 1 57 ? -3.217 -6.380 6.931 1.00 0.00 101 ALA A CA 6
ATOM 9765 C C . ALA A 1 57 ? -4.464 -6.755 6.125 1.00 0.00 101 ALA A C 6
ATOM 9766 O O . ALA A 1 57 ? -4.376 -7.075 4.937 1.00 0.00 101 ALA A O 6
ATOM 9773 N N . TRP A 1 58 ? -5.624 -6.698 6.783 1.00 0.00 102 TRP A N 6
ATOM 9774 C CA . TRP A 1 58 ? -6.900 -7.019 6.143 1.00 0.00 102 TRP A CA 6
ATOM 9775 C C . TRP A 1 58 ? -7.829 -5.805 6.161 1.00 0.00 102 TRP A C 6
ATOM 9776 O O . TRP A 1 58 ? -8.396 -5.461 7.200 1.00 0.00 102 TRP A O 6
ATOM 9797 N N . VAL A 1 59 ? -7.979 -5.163 5.003 1.00 0.00 103 VAL A N 6
ATOM 9798 C CA . VAL A 1 59 ? -8.839 -3.986 4.878 1.00 0.00 103 VAL A CA 6
ATOM 9799 C C . VAL A 1 59 ? -9.641 -4.032 3.580 1.00 0.00 103 VAL A C 6
ATOM 9800 O O . VAL A 1 59 ? -9.184 -4.586 2.581 1.00 0.00 103 VAL A O 6
ATOM 9813 N N . LYS A 1 60 ? -10.835 -3.443 3.598 1.00 0.00 104 LYS A N 6
ATOM 9814 C CA . LYS A 1 60 ? -11.690 -3.421 2.414 1.00 0.00 104 LYS A CA 6
ATOM 9815 C C . LYS A 1 60 ? -11.053 -2.599 1.291 1.00 0.00 104 LYS A C 6
ATOM 9816 O O . LYS A 1 60 ? -10.183 -1.763 1.537 1.00 0.00 104 LYS A O 6
ATOM 9835 N N . ARG A 1 61 ? -11.504 -2.840 0.058 1.00 0.00 105 ARG A N 6
ATOM 9836 C CA . ARG A 1 61 ? -10.988 -2.121 -1.110 1.00 0.00 105 ARG A CA 6
ATOM 9837 C C . ARG A 1 61 ? -11.204 -0.613 -0.977 1.00 0.00 105 ARG A C 6
ATOM 9838 O O . ARG A 1 61 ? -10.501 0.172 -1.615 1.00 0.00 105 ARG A O 6
ATOM 9859 N N . ASN A 1 62 ? -12.174 -0.209 -0.151 1.00 0.00 106 ASN A N 6
ATOM 9860 C CA . ASN A 1 62 ? -12.467 1.211 0.052 1.00 0.00 106 ASN A CA 6
ATOM 9861 C C . ASN A 1 62 ? -11.225 1.972 0.521 1.00 0.00 106 ASN A C 6
ATOM 9862 O O . ASN A 1 62 ? -11.028 3.130 0.155 1.00 0.00 106 ASN A O 6
ATOM 9873 N N . SER A 1 63 ? -10.384 1.312 1.321 1.00 0.00 107 SER A N 6
ATOM 9874 C CA . SER A 1 63 ? -9.158 1.934 1.821 1.00 0.00 107 SER A CA 6
ATOM 9875 C C . SER A 1 63 ? -7.939 1.490 1.002 1.00 0.00 107 SER A C 6
ATOM 9876 O O . SER A 1 63 ? -6.799 1.693 1.421 1.00 0.00 107 SER A O 6
ATOM 9884 N N . VAL A 1 64 ? -8.182 0.879 -0.163 1.00 0.00 108 VAL A N 6
ATOM 9885 C CA . VAL A 1 64 ? -7.106 0.404 -1.028 1.00 0.00 108 VAL A CA 6
ATOM 9886 C C . VAL A 1 64 ? -7.187 1.041 -2.418 1.00 0.00 108 VAL A C 6
ATOM 9887 O O . VAL A 1 64 ? -8.272 1.385 -2.891 1.00 0.00 108 VAL A O 6
ATOM 9900 N N . LYS A 1 65 ? -6.029 1.191 -3.064 1.00 0.00 109 LYS A N 6
ATOM 9901 C CA . LYS A 1 65 ? -5.952 1.780 -4.400 1.00 0.00 109 LYS A CA 6
ATOM 9902 C C . LYS A 1 65 ? -4.747 1.238 -5.174 1.00 0.00 109 LYS A C 6
ATOM 9903 O O . LYS A 1 65 ? -3.796 0.736 -4.579 1.00 0.00 109 LYS A O 6
ATOM 9922 N N . PRO A 1 66 ? -4.772 1.334 -6.517 1.00 0.00 110 PRO A N 6
ATOM 9923 C CA . PRO A 1 66 ? -3.680 0.853 -7.372 1.00 0.00 110 PRO A CA 6
ATOM 9924 C C . PRO A 1 66 ? -2.443 1.749 -7.290 1.00 0.00 110 PRO A C 6
ATOM 9925 O O . PRO A 1 66 ? -2.526 2.956 -7.523 1.00 0.00 110 PRO A O 6
ATOM 9936 N N . LEU A 1 67 ? -1.297 1.149 -6.963 1.00 0.00 111 LEU A N 6
ATOM 9937 C CA . LEU A 1 67 ? -0.043 1.893 -6.858 1.00 0.00 111 LEU A CA 6
ATOM 9938 C C . LEU A 1 67 ? 0.816 1.686 -8.103 1.00 0.00 111 LEU A C 6
ATOM 9939 O O . LEU A 1 67 ? 0.868 0.586 -8.655 1.00 0.00 111 LEU A O 6
ATOM 9955 N N . LEU A 1 68 ? 1.485 2.753 -8.546 1.00 0.00 112 LEU A N 6
ATOM 9956 C CA . LEU A 1 68 ? 2.336 2.687 -9.732 1.00 0.00 112 LEU A CA 6
ATOM 9957 C C . LEU A 1 68 ? 3.807 2.847 -9.371 1.00 0.00 112 LEU A C 6
ATOM 9958 O O . LEU A 1 68 ? 4.150 3.140 -8.226 1.00 0.00 112 LEU A O 6
ATOM 9974 N N . ASP A 1 69 ? 4.674 2.668 -10.366 1.00 0.00 113 ASP A N 6
ATOM 9975 C CA . ASP A 1 69 ? 6.114 2.805 -10.162 1.00 0.00 113 ASP A CA 6
ATOM 9976 C C . ASP A 1 69 ? 6.515 4.276 -10.121 1.00 0.00 113 ASP A C 6
ATOM 9977 O O . ASP A 1 69 ? 7.377 4.670 -9.336 1.00 0.00 113 ASP A O 6
ATOM 9986 N N . SER A 1 70 ? 5.879 5.086 -10.970 1.00 0.00 114 SER A N 6
ATOM 9987 C CA . SER A 1 70 ? 6.164 6.518 -11.025 1.00 0.00 114 SER A CA 6
ATOM 9988 C C . SER A 1 70 ? 5.682 7.215 -9.755 1.00 0.00 114 SER A C 6
ATOM 9989 O O . SER A 1 70 ? 6.365 8.092 -9.221 1.00 0.00 114 SER A O 6
ATOM 9997 N N . GLU A 1 71 ? 4.502 6.818 -9.273 1.00 0.00 115 GLU A N 6
ATOM 9998 C CA . GLU A 1 71 ? 3.930 7.405 -8.061 1.00 0.00 115 GLU A CA 6
ATOM 9999 C C . GLU A 1 71 ? 4.833 7.158 -6.854 1.00 0.00 115 GLU A C 6
ATOM 10000 O O . GLU A 1 71 ? 5.122 8.076 -6.092 1.00 0.00 115 GLU A O 6
ATOM 10012 N N . ILE A 1 72 ? 5.282 5.916 -6.688 1.00 0.00 116 ILE A N 6
ATOM 10013 C CA . ILE A 1 72 ? 6.165 5.572 -5.576 1.00 0.00 116 ILE A CA 6
ATOM 10014 C C . ILE A 1 72 ? 7.520 6.257 -5.747 1.00 0.00 116 ILE A C 6
ATOM 10015 O O . ILE A 1 72 ? 8.097 6.761 -4.783 1.00 0.00 116 ILE A O 6
ATOM 10031 N N . ALA A 1 73 ? 8.007 6.283 -6.987 1.00 0.00 117 ALA A N 6
ATOM 10032 C CA . ALA A 1 73 ? 9.281 6.919 -7.310 1.00 0.00 117 ALA A CA 6
ATOM 10033 C C . ALA A 1 73 ? 9.288 8.372 -6.860 1.00 0.00 117 ALA A C 6
ATOM 10034 O O . ALA A 1 73 ? 10.111 8.783 -6.041 1.00 0.00 117 ALA A O 6
ATOM 10041 N N . LYS A 1 74 ? 8.351 9.140 -7.407 1.00 0.00 118 LYS A N 6
ATOM 10042 C CA . LYS A 1 74 ? 8.215 10.552 -7.082 1.00 0.00 118 LYS A CA 6
ATOM 10043 C C . LYS A 1 74 ? 7.861 10.736 -5.614 1.00 0.00 118 LYS A C 6
ATOM 10044 O O . LYS A 1 74 ? 8.372 11.641 -4.957 1.00 0.00 118 LYS A O 6
ATOM 10063 N N . PHE A 1 75 ? 6.974 9.876 -5.107 1.00 0.00 119 PHE A N 6
ATOM 10064 C CA . PHE A 1 75 ? 6.549 9.949 -3.706 1.00 0.00 119 PHE A CA 6
ATOM 10065 C C . PHE A 1 75 ? 7.752 10.102 -2.786 1.00 0.00 119 PHE A C 6
ATOM 10066 O O . PHE A 1 75 ? 7.835 11.052 -2.010 1.00 0.00 119 PHE A O 6
ATOM 10083 N N . LEU A 1 76 ? 8.679 9.156 -2.881 1.00 0.00 120 LEU A N 6
ATOM 10084 C CA . LEU A 1 76 ? 9.879 9.178 -2.057 1.00 0.00 120 LEU A CA 6
ATOM 10085 C C . LEU A 1 76 ? 10.720 10.417 -2.349 1.00 0.00 120 LEU A C 6
ATOM 10086 O O . LEU A 1 76 ? 11.375 10.961 -1.455 1.00 0.00 120 LEU A O 6
ATOM 10102 N N . GLY A 1 77 ? 10.685 10.873 -3.605 1.00 0.00 121 GLY A N 6
ATOM 10103 C CA . GLY A 1 77 ? 11.433 12.055 -3.990 1.00 0.00 121 GLY A CA 6
ATOM 10104 C C . GLY A 1 77 ? 10.594 13.319 -3.902 1.00 0.00 121 GLY A C 6
ATOM 10105 O O . GLY A 1 77 ? 10.916 14.325 -4.538 1.00 0.00 121 GLY A O 6
ATOM 10109 N N . SER A 1 78 ? 9.513 13.269 -3.113 1.00 0.00 122 SER A N 6
ATOM 10110 C CA . SER A 1 78 ? 8.623 14.415 -2.949 1.00 0.00 122 SER A CA 6
ATOM 10111 C C . SER A 1 78 ? 9.316 15.548 -2.189 1.00 0.00 122 SER A C 6
ATOM 10112 O O . SER A 1 78 ? 10.508 15.468 -1.882 1.00 0.00 122 SER A O 6
ATOM 10120 N N . SER A 1 79 ? 8.560 16.600 -1.890 1.00 0.00 123 SER A N 6
ATOM 10121 C CA . SER A 1 79 ? 9.095 17.753 -1.166 1.00 0.00 123 SER A CA 6
ATOM 10122 C C . SER A 1 79 ? 8.042 18.380 -0.248 1.00 0.00 123 SER A C 6
ATOM 10123 O O . SER A 1 79 ? 8.100 19.576 0.048 1.00 0.00 123 SER A O 6
ATOM 10131 N N . LYS A 1 80 ? 7.083 17.572 0.206 1.00 0.00 124 LYS A N 6
ATOM 10132 C CA . LYS A 1 80 ? 6.026 18.055 1.094 1.00 0.00 124 LYS A CA 6
ATOM 10133 C C . LYS A 1 80 ? 5.976 17.249 2.390 1.00 0.00 124 LYS A C 6
ATOM 10134 O O . LYS A 1 80 ? 5.791 17.809 3.471 1.00 0.00 124 LYS A O 6
ATOM 10153 N N . ARG A 1 81 ? 6.145 15.930 2.275 1.00 0.00 125 ARG A N 6
ATOM 10154 C CA . ARG A 1 81 ? 6.122 15.053 3.434 1.00 0.00 125 ARG A CA 6
ATOM 10155 C C . ARG A 1 81 ? 7.256 14.043 3.349 1.00 0.00 125 ARG A C 6
ATOM 10156 O O . ARG A 1 81 ? 7.179 13.056 2.614 1.00 0.00 125 ARG A O 6
ATOM 10177 N N . LYS A 1 82 ? 8.308 14.311 4.106 1.00 0.00 126 LYS A N 6
ATOM 10178 C CA . LYS A 1 82 ? 9.479 13.442 4.130 1.00 0.00 126 LYS A CA 6
ATOM 10179 C C . LYS A 1 82 ? 9.747 12.925 5.542 1.00 0.00 126 LYS A C 6
ATOM 10180 O O . LYS A 1 82 ? 10.179 13.676 6.417 1.00 0.00 126 LYS A O 6
ATOM 10199 N N . SER A 1 83 ? 9.493 11.635 5.751 1.00 0.00 127 SER A N 6
ATOM 10200 C CA . SER A 1 83 ? 9.711 11.008 7.048 1.00 0.00 127 SER A CA 6
ATOM 10201 C C . SER A 1 83 ? 10.429 9.674 6.875 1.00 0.00 127 SER A C 6
ATOM 10202 O O . SER A 1 83 ? 10.172 8.949 5.917 1.00 0.00 127 SER A O 6
ATOM 10210 N N . LYS A 1 84 ? 11.328 9.353 7.804 1.00 0.00 128 LYS A N 6
ATOM 10211 C CA . LYS A 1 84 ? 12.073 8.096 7.740 1.00 0.00 128 LYS A CA 6
ATOM 10212 C C . LYS A 1 84 ? 11.115 6.907 7.704 1.00 0.00 128 LYS A C 6
ATOM 10213 O O . LYS A 1 84 ? 11.357 5.928 6.997 1.00 0.00 128 LYS A O 6
ATOM 10232 N N . GLU A 1 85 ? 10.022 7.008 8.462 1.00 0.00 129 GLU A N 6
ATOM 10233 C CA . GLU A 1 85 ? 9.016 5.950 8.509 1.00 0.00 129 GLU A CA 6
ATOM 10234 C C . GLU A 1 85 ? 8.188 5.927 7.225 1.00 0.00 129 GLU A C 6
ATOM 10235 O O . GLU A 1 85 ? 7.736 4.867 6.790 1.00 0.00 129 GLU A O 6
ATOM 10247 N N . LEU A 1 86 ? 7.989 7.102 6.619 1.00 0.00 130 LEU A N 6
ATOM 10248 C CA . LEU A 1 86 ? 7.210 7.199 5.387 1.00 0.00 130 LEU A CA 6
ATOM 10249 C C . LEU A 1 86 ? 8.042 6.790 4.178 1.00 0.00 130 LEU A C 6
ATOM 10250 O O . LEU A 1 86 ? 7.586 6.011 3.341 1.00 0.00 130 LEU A O 6
ATOM 10266 N N . ILE A 1 87 ? 9.266 7.310 4.087 1.00 0.00 131 ILE A N 6
ATOM 10267 C CA . ILE A 1 87 ? 10.147 6.977 2.974 1.00 0.00 131 ILE A CA 6
ATOM 10268 C C . ILE A 1 87 ? 10.424 5.480 2.944 1.00 0.00 131 ILE A C 6
ATOM 10269 O O . ILE A 1 87 ? 10.213 4.827 1.925 1.00 0.00 131 ILE A O 6
ATOM 10285 N N . GLU A 1 88 ? 10.885 4.936 4.071 1.00 0.00 132 GLU A N 6
ATOM 10286 C CA . GLU A 1 88 ? 11.173 3.508 4.163 1.00 0.00 132 GLU A CA 6
ATOM 10287 C C . GLU A 1 88 ? 9.973 2.688 3.699 1.00 0.00 132 GLU A C 6
ATOM 10288 O O . GLU A 1 88 ? 10.131 1.573 3.202 1.00 0.00 132 GLU A O 6
ATOM 10300 N N . ALA A 1 89 ? 8.775 3.249 3.855 1.00 0.00 133 ALA A N 6
ATOM 10301 C CA . ALA A 1 89 ? 7.554 2.574 3.444 1.00 0.00 133 ALA A CA 6
ATOM 10302 C C . ALA A 1 89 ? 7.488 2.425 1.935 1.00 0.00 133 ALA A C 6
ATOM 10303 O O . ALA A 1 89 ? 7.418 1.310 1.417 1.00 0.00 133 ALA A O 6
ATOM 10310 N N . TYR A 1 90 ? 7.508 3.551 1.233 1.00 0.00 134 TYR A N 6
ATOM 10311 C CA . TYR A 1 90 ? 7.450 3.529 -0.224 1.00 0.00 134 TYR A CA 6
ATOM 10312 C C . TYR A 1 90 ? 8.743 2.966 -0.808 1.00 0.00 134 TYR A C 6
ATOM 10313 O O . TYR A 1 90 ? 8.741 2.390 -1.896 1.00 0.00 134 TYR A O 6
ATOM 10331 N N . GLU A 1 91 ? 9.842 3.114 -0.067 1.00 0.00 135 GLU A N 6
ATOM 10332 C CA . GLU A 1 91 ? 11.131 2.594 -0.503 1.00 0.00 135 GLU A CA 6
ATOM 10333 C C . GLU A 1 91 ? 11.169 1.077 -0.351 1.00 0.00 135 GLU A C 6
ATOM 10334 O O . GLU A 1 91 ? 11.859 0.389 -1.105 1.00 0.00 135 GLU A O 6
ATOM 10346 N N . ALA A 1 92 ? 10.421 0.558 0.626 1.00 0.00 136 ALA A N 6
ATOM 10347 C CA . ALA A 1 92 ? 10.371 -0.881 0.870 1.00 0.00 136 ALA A CA 6
ATOM 10348 C C . ALA A 1 92 ? 9.436 -1.577 -0.116 1.00 0.00 136 ALA A C 6
ATOM 10349 O O . ALA A 1 92 ? 9.657 -2.731 -0.482 1.00 0.00 136 ALA A O 6
ATOM 10356 N N . SER A 1 93 ? 8.391 -0.867 -0.543 1.00 0.00 137 SER A N 6
ATOM 10357 C CA . SER A 1 93 ? 7.422 -1.414 -1.491 1.00 0.00 137 SER A CA 6
ATOM 10358 C C . SER A 1 93 ? 7.903 -1.265 -2.937 1.00 0.00 137 SER A C 6
ATOM 10359 O O . SER A 1 93 ? 7.444 -1.985 -3.827 1.00 0.00 137 SER A O 6
ATOM 10367 N N . LYS A 1 94 ? 8.820 -0.321 -3.169 1.00 0.00 138 LYS A N 6
ATOM 10368 C CA . LYS A 1 94 ? 9.352 -0.071 -4.510 1.00 0.00 138 LYS A CA 6
ATOM 10369 C C . LYS A 1 94 ? 9.975 -1.329 -5.112 1.00 0.00 138 LYS A C 6
ATOM 10370 O O . LYS A 1 94 ? 9.718 -1.651 -6.270 1.00 0.00 138 LYS A O 6
ATOM 10389 N N . THR A 1 95 ? 10.790 -2.032 -4.320 1.00 0.00 139 THR A N 6
ATOM 10390 C CA . THR A 1 95 ? 11.451 -3.262 -4.777 1.00 0.00 139 THR A CA 6
ATOM 10391 C C . THR A 1 95 ? 10.461 -4.194 -5.462 1.00 0.00 139 THR A C 6
ATOM 10392 O O . THR A 1 95 ? 9.692 -4.868 -4.792 1.00 0.00 139 THR A O 6
ATOM 10403 N N . PRO A 1 96 ? 10.473 -4.251 -6.810 1.00 0.00 140 PRO A N 6
ATOM 10404 C CA . PRO A 1 96 ? 9.561 -5.123 -7.571 1.00 0.00 140 PRO A CA 6
ATOM 10405 C C . PRO A 1 96 ? 9.630 -6.596 -7.140 1.00 0.00 140 PRO A C 6
ATOM 10406 O O . PRO A 1 96 ? 8.595 -7.257 -7.028 1.00 0.00 140 PRO A O 6
ATOM 10417 N N . PRO A 1 97 ? 10.849 -7.135 -6.889 1.00 0.00 141 PRO A N 6
ATOM 10418 C CA . PRO A 1 97 ? 11.046 -8.535 -6.472 1.00 0.00 141 PRO A CA 6
ATOM 10419 C C . PRO A 1 97 ? 10.067 -9.024 -5.397 1.00 0.00 141 PRO A C 6
ATOM 10420 O O . PRO A 1 97 ? 9.784 -10.220 -5.329 1.00 0.00 141 PRO A O 6
ATOM 10431 N N . ASP A 1 98 ? 9.565 -8.115 -4.552 1.00 0.00 142 ASP A N 6
ATOM 10432 C CA . ASP A 1 98 ? 8.634 -8.498 -3.484 1.00 0.00 142 ASP A CA 6
ATOM 10433 C C . ASP A 1 98 ? 7.383 -9.179 -4.052 1.00 0.00 142 ASP A C 6
ATOM 10434 O O . ASP A 1 98 ? 6.556 -8.543 -4.704 1.00 0.00 142 ASP A O 6
ATOM 10443 N N . LEU A 1 99 ? 7.257 -10.489 -3.802 1.00 0.00 143 LEU A N 6
ATOM 10444 C CA . LEU A 1 99 ? 6.117 -11.270 -4.288 1.00 0.00 143 LEU A CA 6
ATOM 10445 C C . LEU A 1 99 ? 6.171 -11.419 -5.812 1.00 0.00 143 LEU A C 6
ATOM 10446 O O . LEU A 1 99 ? 6.498 -12.492 -6.322 1.00 0.00 143 LEU A O 6
ATOM 10462 N N . LYS A 1 100 ? 5.855 -10.339 -6.531 1.00 0.00 144 LYS A N 6
ATOM 10463 C CA . LYS A 1 100 ? 5.873 -10.343 -7.997 1.00 0.00 144 LYS A CA 6
ATOM 10464 C C . LYS A 1 100 ? 4.879 -11.365 -8.552 1.00 0.00 144 LYS A C 6
ATOM 10465 O O . LYS A 1 100 ? 5.261 -12.310 -9.245 1.00 0.00 144 LYS A O 6
ATOM 10484 N N . GLU A 1 101 ? 3.596 -11.161 -8.236 1.00 0.00 145 GLU A N 6
ATOM 10485 C CA . GLU A 1 101 ? 2.525 -12.052 -8.688 1.00 0.00 145 GLU A CA 6
ATOM 10486 C C . GLU A 1 101 ? 2.685 -13.459 -8.104 1.00 0.00 145 GLU A C 6
ATOM 10487 O O . GLU A 1 101 ? 2.017 -13.807 -7.131 1.00 0.00 145 GLU A O 6
ATOM 10499 N N . GLU A 1 102 ? 3.579 -14.253 -8.701 1.00 0.00 146 GLU A N 6
ATOM 10500 C CA . GLU A 1 102 ? 3.848 -15.622 -8.250 1.00 0.00 146 GLU A CA 6
ATOM 10501 C C . GLU A 1 102 ? 2.615 -16.520 -8.378 1.00 0.00 146 GLU A C 6
ATOM 10502 O O . GLU A 1 102 ? 1.482 -16.075 -8.197 1.00 0.00 146 GLU A O 6
ATOM 10514 N N . SER A 1 103 ? 2.848 -17.797 -8.691 1.00 0.00 147 SER A N 6
ATOM 10515 C CA . SER A 1 103 ? 1.760 -18.763 -8.839 1.00 0.00 147 SER A CA 6
ATOM 10516 C C . SER A 1 103 ? 2.286 -20.197 -8.884 1.00 0.00 147 SER A C 6
ATOM 10517 O O . SER A 1 103 ? 3.498 -20.424 -8.850 1.00 0.00 147 SER A O 6
ATOM 10525 N N . SER A 1 104 ? 1.367 -21.161 -8.963 1.00 0.00 148 SER A N 6
ATOM 10526 C CA . SER A 1 104 ? 1.735 -22.575 -9.016 1.00 0.00 148 SER A CA 6
ATOM 10527 C C . SER A 1 104 ? 1.572 -23.145 -10.430 1.00 0.00 148 SER A C 6
ATOM 10528 O O . SER A 1 104 ? 1.474 -24.363 -10.603 1.00 0.00 148 SER A O 6
ATOM 10536 N N . THR A 1 105 ? 1.542 -22.258 -11.437 1.00 0.00 149 THR A N 6
ATOM 10537 C CA . THR A 1 105 ? 1.388 -22.659 -12.842 1.00 0.00 149 THR A CA 6
ATOM 10538 C C . THR A 1 105 ? 0.322 -23.754 -13.007 1.00 0.00 149 THR A C 6
ATOM 10539 O O . THR A 1 105 ? 0.464 -24.651 -13.841 1.00 0.00 149 THR A O 6
ATOM 10550 N N . ASP A 1 106 ? -0.751 -23.661 -12.214 1.00 0.00 150 ASP A N 6
ATOM 10551 C CA . ASP A 1 106 ? -1.850 -24.627 -12.266 1.00 0.00 150 ASP A CA 6
ATOM 10552 C C . ASP A 1 106 ? -1.353 -26.059 -12.056 1.00 0.00 150 ASP A C 6
ATOM 10553 O O . ASP A 1 106 ? -1.111 -26.795 -13.016 1.00 0.00 150 ASP A O 6
ATOM 10562 N N . LEU A 1 107 ? -1.206 -26.445 -10.790 1.00 0.00 151 LEU A N 6
ATOM 10563 C CA . LEU A 1 107 ? -0.741 -27.787 -10.444 1.00 0.00 151 LEU A CA 6
ATOM 10564 C C . LEU A 1 107 ? -1.344 -28.258 -9.119 1.00 0.00 151 LEU A C 6
ATOM 10565 O O . LEU A 1 107 ? -1.900 -29.355 -9.042 1.00 0.00 151 LEU A O 6
ATOM 10581 N N . GLU A 1 108 ? -1.221 -27.423 -8.081 1.00 0.00 152 GLU A N 6
ATOM 10582 C CA . GLU A 1 108 ? -1.745 -27.745 -6.750 1.00 0.00 152 GLU A CA 6
ATOM 10583 C C . GLU A 1 108 ? -0.973 -28.912 -6.131 1.00 0.00 152 GLU A C 6
ATOM 10584 O O . GLU A 1 108 ? -1.345 -30.079 -6.381 1.00 0.00 152 GLU A O 6
ATOM 10597 N N . SER A 1 1 ? -12.419 -2.393 -20.334 1.00 0.00 45 SER A N 7
ATOM 10598 C CA . SER A 1 1 ? -13.002 -2.513 -18.968 1.00 0.00 45 SER A CA 7
ATOM 10599 C C . SER A 1 1 ? -12.231 -1.658 -17.965 1.00 0.00 45 SER A C 7
ATOM 10600 O O . SER A 1 1 ? -11.060 -1.341 -18.177 1.00 0.00 45 SER A O 7
ATOM 10610 N N . ALA A 1 2 ? -12.897 -1.286 -16.874 1.00 0.00 46 ALA A N 7
ATOM 10611 C CA . ALA A 1 2 ? -12.275 -0.466 -15.835 1.00 0.00 46 ALA A CA 7
ATOM 10612 C C . ALA A 1 2 ? -11.941 -1.290 -14.590 1.00 0.00 46 ALA A C 7
ATOM 10613 O O . ALA A 1 2 ? -11.783 -0.740 -13.497 1.00 0.00 46 ALA A O 7
ATOM 10620 N N . ASP A 1 3 ? -11.831 -2.605 -14.763 1.00 0.00 47 ASP A N 7
ATOM 10621 C CA . ASP A 1 3 ? -11.512 -3.504 -13.656 1.00 0.00 47 ASP A CA 7
ATOM 10622 C C . ASP A 1 3 ? -10.281 -4.355 -13.974 1.00 0.00 47 ASP A C 7
ATOM 10623 O O . ASP A 1 3 ? -10.185 -5.510 -13.549 1.00 0.00 47 ASP A O 7
ATOM 10632 N N . ASP A 1 4 ? -9.342 -3.777 -14.716 1.00 0.00 48 ASP A N 7
ATOM 10633 C CA . ASP A 1 4 ? -8.116 -4.476 -15.087 1.00 0.00 48 ASP A CA 7
ATOM 10634 C C . ASP A 1 4 ? -6.966 -4.104 -14.145 1.00 0.00 48 ASP A C 7
ATOM 10635 O O . ASP A 1 4 ? -5.824 -3.933 -14.578 1.00 0.00 48 ASP A O 7
ATOM 10644 N N . ARG A 1 5 ? -7.280 -3.976 -12.852 1.00 0.00 49 ARG A N 7
ATOM 10645 C CA . ARG A 1 5 ? -6.282 -3.623 -11.841 1.00 0.00 49 ARG A CA 7
ATOM 10646 C C . ARG A 1 5 ? -6.635 -4.248 -10.486 1.00 0.00 49 ARG A C 7
ATOM 10647 O O . ARG A 1 5 ? -7.683 -4.876 -10.342 1.00 0.00 49 ARG A O 7
ATOM 10668 N N . LEU A 1 6 ? -5.748 -4.066 -9.498 1.00 0.00 50 LEU A N 7
ATOM 10669 C CA . LEU A 1 6 ? -5.954 -4.607 -8.150 1.00 0.00 50 LEU A CA 7
ATOM 10670 C C . LEU A 1 6 ? -6.061 -6.133 -8.172 1.00 0.00 50 LEU A C 7
ATOM 10671 O O . LEU A 1 6 ? -7.161 -6.688 -8.162 1.00 0.00 50 LEU A O 7
ATOM 10687 N N . ASN A 1 7 ? -4.909 -6.807 -8.204 1.00 0.00 51 ASN A N 7
ATOM 10688 C CA . ASN A 1 7 ? -4.873 -8.271 -8.230 1.00 0.00 51 ASN A CA 7
ATOM 10689 C C . ASN A 1 7 ? -3.756 -8.815 -7.332 1.00 0.00 51 ASN A C 7
ATOM 10690 O O . ASN A 1 7 ? -3.059 -8.050 -6.662 1.00 0.00 51 ASN A O 7
ATOM 10701 N N . PHE A 1 8 ? -3.597 -10.141 -7.325 1.00 0.00 52 PHE A N 7
ATOM 10702 C CA . PHE A 1 8 ? -2.567 -10.794 -6.513 1.00 0.00 52 PHE A CA 7
ATOM 10703 C C . PHE A 1 8 ? -1.172 -10.413 -6.995 1.00 0.00 52 PHE A C 7
ATOM 10704 O O . PHE A 1 8 ? -0.906 -10.395 -8.200 1.00 0.00 52 PHE A O 7
ATOM 10721 N N . GLY A 1 9 ? -0.286 -10.105 -6.049 1.00 0.00 53 GLY A N 7
ATOM 10722 C CA . GLY A 1 9 ? 1.073 -9.719 -6.390 1.00 0.00 53 GLY A CA 7
ATOM 10723 C C . GLY A 1 9 ? 1.146 -8.329 -6.999 1.00 0.00 53 GLY A C 7
ATOM 10724 O O . GLY A 1 9 ? 2.010 -8.058 -7.834 1.00 0.00 53 GLY A O 7
ATOM 10728 N N . ASP A 1 10 ? 0.233 -7.448 -6.582 1.00 0.00 54 ASP A N 7
ATOM 10729 C CA . ASP A 1 10 ? 0.193 -6.081 -7.091 1.00 0.00 54 ASP A CA 7
ATOM 10730 C C . ASP A 1 10 ? 0.307 -5.071 -5.952 1.00 0.00 54 ASP A C 7
ATOM 10731 O O . ASP A 1 10 ? -0.510 -5.070 -5.026 1.00 0.00 54 ASP A O 7
ATOM 10740 N N . ARG A 1 11 ? 1.326 -4.213 -6.025 1.00 0.00 55 ARG A N 7
ATOM 10741 C CA . ARG A 1 11 ? 1.553 -3.193 -5.003 1.00 0.00 55 ARG A CA 7
ATOM 10742 C C . ARG A 1 11 ? 0.426 -2.164 -5.000 1.00 0.00 55 ARG A C 7
ATOM 10743 O O . ARG A 1 11 ? 0.244 -1.422 -5.968 1.00 0.00 55 ARG A O 7
ATOM 10764 N N . ILE A 1 12 ? -0.326 -2.130 -3.902 1.00 0.00 56 ILE A N 7
ATOM 10765 C CA . ILE A 1 12 ? -1.441 -1.198 -3.756 1.00 0.00 56 ILE A CA 7
ATOM 10766 C C . ILE A 1 12 ? -1.283 -0.342 -2.500 1.00 0.00 56 ILE A C 7
ATOM 10767 O O . ILE A 1 12 ? -0.683 -0.772 -1.515 1.00 0.00 56 ILE A O 7
ATOM 10783 N N . LEU A 1 13 ? -1.826 0.871 -2.544 1.00 0.00 57 LEU A N 7
ATOM 10784 C CA . LEU A 1 13 ? -1.747 1.787 -1.411 1.00 0.00 57 LEU A CA 7
ATOM 10785 C C . LEU A 1 13 ? -2.979 1.653 -0.524 1.00 0.00 57 LEU A C 7
ATOM 10786 O O . LEU A 1 13 ? -4.109 1.806 -0.989 1.00 0.00 57 LEU A O 7
ATOM 10802 N N . VAL A 1 14 ? -2.753 1.360 0.754 1.00 0.00 58 VAL A N 7
ATOM 10803 C CA . VAL A 1 14 ? -3.843 1.196 1.707 1.00 0.00 58 VAL A CA 7
ATOM 10804 C C . VAL A 1 14 ? -3.714 2.169 2.878 1.00 0.00 58 VAL A C 7
ATOM 10805 O O . VAL A 1 14 ? -2.611 2.439 3.355 1.00 0.00 58 VAL A O 7
ATOM 10818 N N . LYS A 1 15 ? -4.849 2.690 3.335 1.00 0.00 59 LYS A N 7
ATOM 10819 C CA . LYS A 1 15 ? -4.869 3.632 4.450 1.00 0.00 59 LYS A CA 7
ATOM 10820 C C . LYS A 1 15 ? -5.235 2.927 5.756 1.00 0.00 59 LYS A C 7
ATOM 10821 O O . LYS A 1 15 ? -6.145 2.098 5.790 1.00 0.00 59 LYS A O 7
ATOM 10840 N N . ALA A 1 16 ? -4.517 3.267 6.827 1.00 0.00 60 ALA A N 7
ATOM 10841 C CA . ALA A 1 16 ? -4.760 2.672 8.139 1.00 0.00 60 ALA A CA 7
ATOM 10842 C C . ALA A 1 16 ? -5.549 3.623 9.039 1.00 0.00 60 ALA A C 7
ATOM 10843 O O . ALA A 1 16 ? -5.463 4.843 8.891 1.00 0.00 60 ALA A O 7
ATOM 10850 N N . PRO A 1 17 ? -6.331 3.075 9.993 1.00 0.00 61 PRO A N 7
ATOM 10851 C CA . PRO A 1 17 ? -7.136 3.881 10.922 1.00 0.00 61 PRO A CA 7
ATOM 10852 C C . PRO A 1 17 ? -6.301 4.929 11.651 1.00 0.00 61 PRO A C 7
ATOM 10853 O O . PRO A 1 17 ? -5.349 4.596 12.358 1.00 0.00 61 PRO A O 7
ATOM 10864 N N . GLY A 1 18 ? -6.664 6.200 11.469 1.00 0.00 62 GLY A N 7
ATOM 10865 C CA . GLY A 1 18 ? -5.939 7.286 12.107 1.00 0.00 62 GLY A CA 7
ATOM 10866 C C . GLY A 1 18 ? -4.516 7.430 11.590 1.00 0.00 62 GLY A C 7
ATOM 10867 O O . GLY A 1 18 ? -3.632 7.882 12.318 1.00 0.00 62 GLY A O 7
ATOM 10871 N N . TYR A 1 19 ? -4.294 7.044 10.333 1.00 0.00 63 TYR A N 7
ATOM 10872 C CA . TYR A 1 19 ? -2.968 7.130 9.727 1.00 0.00 63 TYR A CA 7
ATOM 10873 C C . TYR A 1 19 ? -3.072 7.265 8.206 1.00 0.00 63 TYR A C 7
ATOM 10874 O O . TYR A 1 19 ? -3.935 6.646 7.583 1.00 0.00 63 TYR A O 7
ATOM 10892 N N . PRO A 1 20 ? -2.198 8.084 7.586 1.00 0.00 64 PRO A N 7
ATOM 10893 C CA . PRO A 1 20 ? -2.203 8.299 6.130 1.00 0.00 64 PRO A CA 7
ATOM 10894 C C . PRO A 1 20 ? -2.034 6.998 5.342 1.00 0.00 64 PRO A C 7
ATOM 10895 O O . PRO A 1 20 ? -1.861 5.924 5.923 1.00 0.00 64 PRO A O 7
ATOM 10906 N N . TRP A 1 21 ? -2.086 7.106 4.015 1.00 0.00 65 TRP A N 7
ATOM 10907 C CA . TRP A 1 21 ? -1.943 5.943 3.139 1.00 0.00 65 TRP A CA 7
ATOM 10908 C C . TRP A 1 21 ? -0.543 5.339 3.251 1.00 0.00 65 TRP A C 7
ATOM 10909 O O . TRP A 1 21 ? 0.439 6.058 3.442 1.00 0.00 65 TRP A O 7
ATOM 10930 N N . TRP A 1 22 ? -0.461 4.014 3.134 1.00 0.00 66 TRP A N 7
ATOM 10931 C CA . TRP A 1 22 ? 0.816 3.312 3.227 1.00 0.00 66 TRP A CA 7
ATOM 10932 C C . TRP A 1 22 ? 0.979 2.317 2.076 1.00 0.00 66 TRP A C 7
ATOM 10933 O O . TRP A 1 22 ? 0.011 1.676 1.659 1.00 0.00 66 TRP A O 7
ATOM 10954 N N . PRO A 1 23 ? 2.212 2.172 1.548 1.00 0.00 67 PRO A N 7
ATOM 10955 C CA . PRO A 1 23 ? 2.495 1.251 0.442 1.00 0.00 67 PRO A CA 7
ATOM 10956 C C . PRO A 1 23 ? 2.479 -0.213 0.882 1.00 0.00 67 PRO A C 7
ATOM 10957 O O . PRO A 1 23 ? 3.325 -0.646 1.667 1.00 0.00 67 PRO A O 7
ATOM 10968 N N . ALA A 1 24 ? 1.511 -0.967 0.367 1.00 0.00 68 ALA A N 7
ATOM 10969 C CA . ALA A 1 24 ? 1.375 -2.384 0.690 1.00 0.00 68 ALA A CA 7
ATOM 10970 C C . ALA A 1 24 ? 1.314 -3.222 -0.589 1.00 0.00 68 ALA A C 7
ATOM 10971 O O . ALA A 1 24 ? 1.255 -2.678 -1.692 1.00 0.00 68 ALA A O 7
ATOM 10978 N N . LEU A 1 25 ? 1.334 -4.545 -0.441 1.00 0.00 69 LEU A N 7
ATOM 10979 C CA . LEU A 1 25 ? 1.280 -5.443 -1.596 1.00 0.00 69 LEU A CA 7
ATOM 10980 C C . LEU A 1 25 ? 0.147 -6.457 -1.452 1.00 0.00 69 LEU A C 7
ATOM 10981 O O . LEU A 1 25 ? 0.117 -7.237 -0.500 1.00 0.00 69 LEU A O 7
ATOM 10997 N N . LEU A 1 26 ? -0.786 -6.435 -2.405 1.00 0.00 70 LEU A N 7
ATOM 10998 C CA . LEU A 1 26 ? -1.933 -7.346 -2.388 1.00 0.00 70 LEU A CA 7
ATOM 10999 C C . LEU A 1 26 ? -1.494 -8.807 -2.486 1.00 0.00 70 LEU A C 7
ATOM 11000 O O . LEU A 1 26 ? -0.709 -9.173 -3.363 1.00 0.00 70 LEU A O 7
ATOM 11016 N N . LEU A 1 27 ? -2.020 -9.637 -1.584 1.00 0.00 71 LEU A N 7
ATOM 11017 C CA . LEU A 1 27 ? -1.702 -11.063 -1.563 1.00 0.00 71 LEU A CA 7
ATOM 11018 C C . LEU A 1 27 ? -2.879 -11.885 -2.085 1.00 0.00 71 LEU A C 7
ATOM 11019 O O . LEU A 1 27 ? -2.736 -12.650 -3.041 1.00 0.00 71 LEU A O 7
ATOM 11035 N N . ARG A 1 28 ? -4.040 -11.726 -1.444 1.00 0.00 72 ARG A N 7
ATOM 11036 C CA . ARG A 1 28 ? -5.246 -12.454 -1.836 1.00 0.00 72 ARG A CA 7
ATOM 11037 C C . ARG A 1 28 ? -6.509 -11.725 -1.381 1.00 0.00 72 ARG A C 7
ATOM 11038 O O . ARG A 1 28 ? -6.467 -10.902 -0.463 1.00 0.00 72 ARG A O 7
ATOM 11059 N N . ARG A 1 29 ? -7.632 -12.039 -2.028 1.00 0.00 73 ARG A N 7
ATOM 11060 C CA . ARG A 1 29 ? -8.912 -11.423 -1.690 1.00 0.00 73 ARG A CA 7
ATOM 11061 C C . ARG A 1 29 ? -9.866 -12.455 -1.098 1.00 0.00 73 ARG A C 7
ATOM 11062 O O . ARG A 1 29 ? -10.316 -13.370 -1.790 1.00 0.00 73 ARG A O 7
ATOM 11083 N N . LYS A 1 30 ? -10.169 -12.302 0.187 1.00 0.00 74 LYS A N 7
ATOM 11084 C CA . LYS A 1 30 ? -11.069 -13.220 0.875 1.00 0.00 74 LYS A CA 7
ATOM 11085 C C . LYS A 1 30 ? -12.453 -12.595 1.045 1.00 0.00 74 LYS A C 7
ATOM 11086 O O . LYS A 1 30 ? -12.649 -11.709 1.881 1.00 0.00 74 LYS A O 7
ATOM 11105 N N . GLU A 1 31 ? -13.407 -13.061 0.238 1.00 0.00 75 GLU A N 7
ATOM 11106 C CA . GLU A 1 31 ? -14.776 -12.555 0.281 1.00 0.00 75 GLU A CA 7
ATOM 11107 C C . GLU A 1 31 ? -15.596 -13.279 1.347 1.00 0.00 75 GLU A C 7
ATOM 11108 O O . GLU A 1 31 ? -15.856 -14.479 1.232 1.00 0.00 75 GLU A O 7
ATOM 11120 N N . THR A 1 32 ? -16.003 -12.543 2.381 1.00 0.00 76 THR A N 7
ATOM 11121 C CA . THR A 1 32 ? -16.796 -13.118 3.463 1.00 0.00 76 THR A CA 7
ATOM 11122 C C . THR A 1 32 ? -18.142 -12.403 3.592 1.00 0.00 76 THR A C 7
ATOM 11123 O O . THR A 1 32 ? -18.199 -11.177 3.649 1.00 0.00 76 THR A O 7
ATOM 11134 N N . LYS A 1 33 ? -19.222 -13.183 3.628 1.00 0.00 77 LYS A N 7
ATOM 11135 C CA . LYS A 1 33 ? -20.571 -12.628 3.744 1.00 0.00 77 LYS A CA 7
ATOM 11136 C C . LYS A 1 33 ? -20.985 -12.480 5.215 1.00 0.00 77 LYS A C 7
ATOM 11137 O O . LYS A 1 33 ? -20.143 -12.542 6.112 1.00 0.00 77 LYS A O 7
ATOM 11156 N N . ASP A 1 34 ? -22.287 -12.285 5.456 1.00 0.00 78 ASP A N 7
ATOM 11157 C CA . ASP A 1 34 ? -22.805 -12.130 6.819 1.00 0.00 78 ASP A CA 7
ATOM 11158 C C . ASP A 1 34 ? -23.205 -13.476 7.429 1.00 0.00 78 ASP A C 7
ATOM 11159 O O . ASP A 1 34 ? -24.096 -13.538 8.279 1.00 0.00 78 ASP A O 7
ATOM 11168 N N . SER A 1 35 ? -22.541 -14.549 6.995 1.00 0.00 79 SER A N 7
ATOM 11169 C CA . SER A 1 35 ? -22.823 -15.892 7.499 1.00 0.00 79 SER A CA 7
ATOM 11170 C C . SER A 1 35 ? -24.321 -16.217 7.406 1.00 0.00 79 SER A C 7
ATOM 11171 O O . SER A 1 35 ? -24.878 -16.876 8.286 1.00 0.00 79 SER A O 7
ATOM 11179 N N . LEU A 1 36 ? -24.963 -15.749 6.328 1.00 0.00 80 LEU A N 7
ATOM 11180 C CA . LEU A 1 36 ? -26.392 -15.982 6.111 1.00 0.00 80 LEU A CA 7
ATOM 11181 C C . LEU A 1 36 ? -27.224 -15.402 7.258 1.00 0.00 80 LEU A C 7
ATOM 11182 O O . LEU A 1 36 ? -27.838 -16.136 8.035 1.00 0.00 80 LEU A O 7
ATOM 11198 N N . ASN A 1 37 ? -27.233 -14.073 7.356 1.00 0.00 81 ASN A N 7
ATOM 11199 C CA . ASN A 1 37 ? -27.980 -13.377 8.401 1.00 0.00 81 ASN A CA 7
ATOM 11200 C C . ASN A 1 37 ? -29.226 -12.684 7.833 1.00 0.00 81 ASN A C 7
ATOM 11201 O O . ASN A 1 37 ? -29.767 -11.768 8.455 1.00 0.00 81 ASN A O 7
ATOM 11212 N N . THR A 1 38 ? -29.675 -13.122 6.651 1.00 0.00 82 THR A N 7
ATOM 11213 C CA . THR A 1 38 ? -30.858 -12.543 5.994 1.00 0.00 82 THR A CA 7
ATOM 11214 C C . THR A 1 38 ? -30.778 -11.013 5.926 1.00 0.00 82 THR A C 7
ATOM 11215 O O . THR A 1 38 ? -31.802 -10.327 5.932 1.00 0.00 82 THR A O 7
ATOM 11226 N N . ASN A 1 39 ? -29.555 -10.483 5.855 1.00 0.00 83 ASN A N 7
ATOM 11227 C CA . ASN A 1 39 ? -29.341 -9.038 5.784 1.00 0.00 83 ASN A CA 7
ATOM 11228 C C . ASN A 1 39 ? -28.872 -8.615 4.392 1.00 0.00 83 ASN A C 7
ATOM 11229 O O . ASN A 1 39 ? -29.098 -7.478 3.976 1.00 0.00 83 ASN A O 7
ATOM 11240 N N . SER A 1 40 ? -28.215 -9.538 3.681 1.00 0.00 84 SER A N 7
ATOM 11241 C CA . SER A 1 40 ? -27.706 -9.273 2.333 1.00 0.00 84 SER A CA 7
ATOM 11242 C C . SER A 1 40 ? -26.610 -8.209 2.359 1.00 0.00 84 SER A C 7
ATOM 11243 O O . SER A 1 40 ? -26.763 -7.129 1.786 1.00 0.00 84 SER A O 7
ATOM 11251 N N . SER A 1 41 ? -25.502 -8.526 3.025 1.00 0.00 85 SER A N 7
ATOM 11252 C CA . SER A 1 41 ? -24.375 -7.608 3.124 1.00 0.00 85 SER A CA 7
ATOM 11253 C C . SER A 1 41 ? -23.049 -8.367 3.099 1.00 0.00 85 SER A C 7
ATOM 11254 O O . SER A 1 41 ? -22.684 -9.026 4.076 1.00 0.00 85 SER A O 7
ATOM 11262 N N . PHE A 1 42 ? -22.331 -8.272 1.979 1.00 0.00 86 PHE A N 7
ATOM 11263 C CA . PHE A 1 42 ? -21.046 -8.953 1.834 1.00 0.00 86 PHE A CA 7
ATOM 11264 C C . PHE A 1 42 ? -19.919 -8.126 2.446 1.00 0.00 86 PHE A C 7
ATOM 11265 O O . PHE A 1 42 ? -20.037 -6.906 2.589 1.00 0.00 86 PHE A O 7
ATOM 11282 N N . ASN A 1 43 ? -18.824 -8.797 2.801 1.00 0.00 87 ASN A N 7
ATOM 11283 C CA . ASN A 1 43 ? -17.670 -8.131 3.394 1.00 0.00 87 ASN A CA 7
ATOM 11284 C C . ASN A 1 43 ? -16.374 -8.631 2.762 1.00 0.00 87 ASN A C 7
ATOM 11285 O O . ASN A 1 43 ? -15.690 -9.496 3.313 1.00 0.00 87 ASN A O 7
ATOM 11296 N N . VAL A 1 44 ? -16.040 -8.070 1.605 1.00 0.00 88 VAL A N 7
ATOM 11297 C CA . VAL A 1 44 ? -14.820 -8.446 0.897 1.00 0.00 88 VAL A CA 7
ATOM 11298 C C . VAL A 1 44 ? -13.686 -7.484 1.233 1.00 0.00 88 VAL A C 7
ATOM 11299 O O . VAL A 1 44 ? -13.891 -6.272 1.327 1.00 0.00 88 VAL A O 7
ATOM 11312 N N . LEU A 1 45 ? -12.492 -8.036 1.415 1.00 0.00 89 LEU A N 7
ATOM 11313 C CA . LEU A 1 45 ? -11.316 -7.234 1.746 1.00 0.00 89 LEU A CA 7
ATOM 11314 C C . LEU A 1 45 ? -10.113 -7.635 0.894 1.00 0.00 89 LEU A C 7
ATOM 11315 O O . LEU A 1 45 ? -10.195 -8.554 0.074 1.00 0.00 89 LEU A O 7
ATOM 11331 N N . TYR A 1 46 ? -8.998 -6.935 1.096 1.00 0.00 90 TYR A N 7
ATOM 11332 C CA . TYR A 1 46 ? -7.771 -7.203 0.358 1.00 0.00 90 TYR A CA 7
ATOM 11333 C C . TYR A 1 46 ? -6.599 -7.430 1.307 1.00 0.00 90 TYR A C 7
ATOM 11334 O O . TYR A 1 46 ? -6.104 -6.488 1.930 1.00 0.00 90 TYR A O 7
ATOM 11352 N N . LYS A 1 47 ? -6.148 -8.679 1.404 1.00 0.00 91 LYS A N 7
ATOM 11353 C CA . LYS A 1 47 ? -5.020 -9.020 2.267 1.00 0.00 91 LYS A CA 7
ATOM 11354 C C . LYS A 1 47 ? -3.728 -8.476 1.662 1.00 0.00 91 LYS A C 7
ATOM 11355 O O . LYS A 1 47 ? -3.174 -9.065 0.733 1.00 0.00 91 LYS A O 7
ATOM 11374 N N . VAL A 1 48 ? -3.268 -7.336 2.175 1.00 0.00 92 VAL A N 7
ATOM 11375 C CA . VAL A 1 48 ? -2.056 -6.700 1.662 1.00 0.00 92 VAL A CA 7
ATOM 11376 C C . VAL A 1 48 ? -0.892 -6.787 2.648 1.00 0.00 92 VAL A C 7
ATOM 11377 O O . VAL A 1 48 ? -1.093 -6.820 3.864 1.00 0.00 92 VAL A O 7
ATOM 11390 N N . LEU A 1 49 ? 0.327 -6.797 2.106 1.00 0.00 93 LEU A N 7
ATOM 11391 C CA . LEU A 1 49 ? 1.538 -6.854 2.917 1.00 0.00 93 LEU A CA 7
ATOM 11392 C C . LEU A 1 49 ? 2.118 -5.451 3.064 1.00 0.00 93 LEU A C 7
ATOM 11393 O O . LEU A 1 49 ? 2.232 -4.717 2.086 1.00 0.00 93 LEU A O 7
ATOM 11409 N N . PHE A 1 50 ? 2.472 -5.082 4.288 1.00 0.00 94 PHE A N 7
ATOM 11410 C CA . PHE A 1 50 ? 3.028 -3.758 4.562 1.00 0.00 94 PHE A CA 7
ATOM 11411 C C . PHE A 1 50 ? 4.558 -3.785 4.557 1.00 0.00 94 PHE A C 7
ATOM 11412 O O . PHE A 1 50 ? 5.170 -4.846 4.703 1.00 0.00 94 PHE A O 7
ATOM 11429 N N . PHE A 1 51 ? 5.168 -2.610 4.389 1.00 0.00 95 PHE A N 7
ATOM 11430 C CA . PHE A 1 51 ? 6.629 -2.488 4.363 1.00 0.00 95 PHE A CA 7
ATOM 11431 C C . PHE A 1 51 ? 7.075 -1.147 4.966 1.00 0.00 95 PHE A C 7
ATOM 11432 O O . PHE A 1 51 ? 6.278 -0.211 5.059 1.00 0.00 95 PHE A O 7
ATOM 11449 N N . PRO A 1 52 ? 8.357 -1.029 5.382 1.00 0.00 96 PRO A N 7
ATOM 11450 C CA . PRO A 1 52 ? 9.344 -2.115 5.294 1.00 0.00 96 PRO A CA 7
ATOM 11451 C C . PRO A 1 52 ? 9.002 -3.291 6.202 1.00 0.00 96 PRO A C 7
ATOM 11452 O O . PRO A 1 52 ? 9.160 -4.448 5.812 1.00 0.00 96 PRO A O 7
ATOM 11463 N N . ASP A 1 53 ? 8.525 -2.982 7.407 1.00 0.00 97 ASP A N 7
ATOM 11464 C CA . ASP A 1 53 ? 8.151 -4.009 8.374 1.00 0.00 97 ASP A CA 7
ATOM 11465 C C . ASP A 1 53 ? 7.205 -5.020 7.735 1.00 0.00 97 ASP A C 7
ATOM 11466 O O . ASP A 1 53 ? 6.073 -4.683 7.390 1.00 0.00 97 ASP A O 7
ATOM 11475 N N . PHE A 1 54 ? 7.687 -6.252 7.569 1.00 0.00 98 PHE A N 7
ATOM 11476 C CA . PHE A 1 54 ? 6.896 -7.321 6.960 1.00 0.00 98 PHE A CA 7
ATOM 11477 C C . PHE A 1 54 ? 5.610 -7.580 7.747 1.00 0.00 98 PHE A C 7
ATOM 11478 O O . PHE A 1 54 ? 5.535 -8.510 8.554 1.00 0.00 98 PHE A O 7
ATOM 11495 N N . ASN A 1 55 ? 4.605 -6.747 7.499 1.00 0.00 99 ASN A N 7
ATOM 11496 C CA . ASN A 1 55 ? 3.312 -6.862 8.165 1.00 0.00 99 ASN A CA 7
ATOM 11497 C C . ASN A 1 55 ? 2.198 -6.962 7.125 1.00 0.00 99 ASN A C 7
ATOM 11498 O O . ASN A 1 55 ? 2.474 -7.073 5.931 1.00 0.00 99 ASN A O 7
ATOM 11509 N N . PHE A 1 56 ? 0.944 -6.927 7.570 1.00 0.00 100 PHE A N 7
ATOM 11510 C CA . PHE A 1 56 ? -0.190 -7.015 6.649 1.00 0.00 100 PHE A CA 7
ATOM 11511 C C . PHE A 1 56 ? -1.445 -6.396 7.255 1.00 0.00 100 PHE A C 7
ATOM 11512 O O . PHE A 1 56 ? -1.438 -5.954 8.406 1.00 0.00 100 PHE A O 7
ATOM 11529 N N . ALA A 1 57 ? -2.521 -6.363 6.470 1.00 0.00 101 ALA A N 7
ATOM 11530 C CA . ALA A 1 57 ? -3.783 -5.794 6.926 1.00 0.00 101 ALA A CA 7
ATOM 11531 C C . ALA A 1 57 ? -4.955 -6.262 6.064 1.00 0.00 101 ALA A C 7
ATOM 11532 O O . ALA A 1 57 ? -4.788 -6.567 4.879 1.00 0.00 101 ALA A O 7
ATOM 11539 N N . TRP A 1 58 ? -6.144 -6.301 6.666 1.00 0.00 102 TRP A N 7
ATOM 11540 C CA . TRP A 1 58 ? -7.354 -6.712 5.963 1.00 0.00 102 TRP A CA 7
ATOM 11541 C C . TRP A 1 58 ? -8.342 -5.548 5.891 1.00 0.00 102 TRP A C 7
ATOM 11542 O O . TRP A 1 58 ? -8.986 -5.203 6.885 1.00 0.00 102 TRP A O 7
ATOM 11563 N N . VAL A 1 59 ? -8.448 -4.943 4.708 1.00 0.00 103 VAL A N 7
ATOM 11564 C CA . VAL A 1 59 ? -9.347 -3.808 4.494 1.00 0.00 103 VAL A CA 7
ATOM 11565 C C . VAL A 1 59 ? -10.033 -3.897 3.131 1.00 0.00 103 VAL A C 7
ATOM 11566 O O . VAL A 1 59 ? -9.596 -4.640 2.254 1.00 0.00 103 VAL A O 7
ATOM 11579 N N . LYS A 1 60 ? -11.107 -3.128 2.961 1.00 0.00 104 LYS A N 7
ATOM 11580 C CA . LYS A 1 60 ? -11.852 -3.115 1.703 1.00 0.00 104 LYS A CA 7
ATOM 11581 C C . LYS A 1 60 ? -11.164 -2.231 0.660 1.00 0.00 104 LYS A C 7
ATOM 11582 O O . LYS A 1 60 ? -10.282 -1.435 0.990 1.00 0.00 104 LYS A O 7
ATOM 11601 N N . ARG A 1 61 ? -11.587 -2.371 -0.600 1.00 0.00 105 ARG A N 7
ATOM 11602 C CA . ARG A 1 61 ? -11.028 -1.582 -1.702 1.00 0.00 105 ARG A CA 7
ATOM 11603 C C . ARG A 1 61 ? -11.191 -0.078 -1.459 1.00 0.00 105 ARG A C 7
ATOM 11604 O O . ARG A 1 61 ? -10.440 0.725 -2.011 1.00 0.00 105 ARG A O 7
ATOM 11625 N N . ASN A 1 62 ? -12.173 0.296 -0.634 1.00 0.00 106 ASN A N 7
ATOM 11626 C CA . ASN A 1 62 ? -12.427 1.702 -0.322 1.00 0.00 106 ASN A CA 7
ATOM 11627 C C . ASN A 1 62 ? -11.178 2.373 0.245 1.00 0.00 106 ASN A C 7
ATOM 11628 O O . ASN A 1 62 ? -10.856 3.506 -0.114 1.00 0.00 106 ASN A O 7
ATOM 11639 N N . SER A 1 63 ? -10.478 1.665 1.131 1.00 0.00 107 SER A N 7
ATOM 11640 C CA . SER A 1 63 ? -9.261 2.192 1.742 1.00 0.00 107 SER A CA 7
ATOM 11641 C C . SER A 1 63 ? -8.010 1.724 0.989 1.00 0.00 107 SER A C 7
ATOM 11642 O O . SER A 1 63 ? -6.903 1.775 1.527 1.00 0.00 107 SER A O 7
ATOM 11650 N N . VAL A 1 64 ? -8.189 1.274 -0.257 1.00 0.00 108 VAL A N 7
ATOM 11651 C CA . VAL A 1 64 ? -7.072 0.802 -1.073 1.00 0.00 108 VAL A CA 7
ATOM 11652 C C . VAL A 1 64 ? -7.075 1.462 -2.454 1.00 0.00 108 VAL A C 7
ATOM 11653 O O . VAL A 1 64 ? -8.134 1.771 -3.001 1.00 0.00 108 VAL A O 7
ATOM 11666 N N . LYS A 1 65 ? -5.880 1.673 -3.012 1.00 0.00 109 LYS A N 7
ATOM 11667 C CA . LYS A 1 65 ? -5.740 2.292 -4.330 1.00 0.00 109 LYS A CA 7
ATOM 11668 C C . LYS A 1 65 ? -4.598 1.652 -5.121 1.00 0.00 109 LYS A C 7
ATOM 11669 O O . LYS A 1 65 ? -3.593 1.237 -4.546 1.00 0.00 109 LYS A O 7
ATOM 11688 N N . PRO A 1 66 ? -4.740 1.568 -6.459 1.00 0.00 110 PRO A N 7
ATOM 11689 C CA . PRO A 1 66 ? -3.715 0.978 -7.330 1.00 0.00 110 PRO A CA 7
ATOM 11690 C C . PRO A 1 66 ? -2.457 1.842 -7.416 1.00 0.00 110 PRO A C 7
ATOM 11691 O O . PRO A 1 66 ? -2.481 2.936 -7.984 1.00 0.00 110 PRO A O 7
ATOM 11702 N N . LEU A 1 67 ? -1.359 1.340 -6.851 1.00 0.00 111 LEU A N 7
ATOM 11703 C CA . LEU A 1 67 ? -0.089 2.063 -6.865 1.00 0.00 111 LEU A CA 7
ATOM 11704 C C . LEU A 1 67 ? 0.745 1.669 -8.083 1.00 0.00 111 LEU A C 7
ATOM 11705 O O . LEU A 1 67 ? 0.806 0.494 -8.448 1.00 0.00 111 LEU A O 7
ATOM 11721 N N . LEU A 1 68 ? 1.388 2.659 -8.706 1.00 0.00 112 LEU A N 7
ATOM 11722 C CA . LEU A 1 68 ? 2.219 2.414 -9.882 1.00 0.00 112 LEU A CA 7
ATOM 11723 C C . LEU A 1 68 ? 3.696 2.619 -9.564 1.00 0.00 112 LEU A C 7
ATOM 11724 O O . LEU A 1 68 ? 4.050 3.065 -8.472 1.00 0.00 112 LEU A O 7
ATOM 11740 N N . ASP A 1 69 ? 4.550 2.303 -10.534 1.00 0.00 113 ASP A N 7
ATOM 11741 C CA . ASP A 1 69 ? 5.994 2.465 -10.365 1.00 0.00 113 ASP A CA 7
ATOM 11742 C C . ASP A 1 69 ? 6.374 3.943 -10.333 1.00 0.00 113 ASP A C 7
ATOM 11743 O O . ASP A 1 69 ? 7.285 4.340 -9.604 1.00 0.00 113 ASP A O 7
ATOM 11752 N N . SER A 1 70 ? 5.665 4.753 -11.119 1.00 0.00 114 SER A N 7
ATOM 11753 C CA . SER A 1 70 ? 5.923 6.189 -11.172 1.00 0.00 114 SER A CA 7
ATOM 11754 C C . SER A 1 70 ? 5.381 6.884 -9.921 1.00 0.00 114 SER A C 7
ATOM 11755 O O . SER A 1 70 ? 5.960 7.864 -9.452 1.00 0.00 114 SER A O 7
ATOM 11763 N N . GLU A 1 71 ? 4.268 6.373 -9.387 1.00 0.00 115 GLU A N 7
ATOM 11764 C CA . GLU A 1 71 ? 3.656 6.951 -8.191 1.00 0.00 115 GLU A CA 7
ATOM 11765 C C . GLU A 1 71 ? 4.527 6.719 -6.955 1.00 0.00 115 GLU A C 7
ATOM 11766 O O . GLU A 1 71 ? 4.638 7.594 -6.097 1.00 0.00 115 GLU A O 7
ATOM 11778 N N . ILE A 1 72 ? 5.151 5.547 -6.875 1.00 0.00 116 ILE A N 7
ATOM 11779 C CA . ILE A 1 72 ? 6.022 5.226 -5.748 1.00 0.00 116 ILE A CA 7
ATOM 11780 C C . ILE A 1 72 ? 7.355 5.957 -5.891 1.00 0.00 116 ILE A C 7
ATOM 11781 O O . ILE A 1 72 ? 7.884 6.503 -4.921 1.00 0.00 116 ILE A O 7
ATOM 11797 N N . ALA A 1 73 ? 7.877 5.978 -7.116 1.00 0.00 117 ALA A N 7
ATOM 11798 C CA . ALA A 1 73 ? 9.136 6.653 -7.419 1.00 0.00 117 ALA A CA 7
ATOM 11799 C C . ALA A 1 73 ? 9.080 8.118 -7.009 1.00 0.00 117 ALA A C 7
ATOM 11800 O O . ALA A 1 73 ? 9.872 8.582 -6.188 1.00 0.00 117 ALA A O 7
ATOM 11807 N N . LYS A 1 74 ? 8.130 8.834 -7.601 1.00 0.00 118 LYS A N 7
ATOM 11808 C CA . LYS A 1 74 ? 7.936 10.251 -7.330 1.00 0.00 118 LYS A CA 7
ATOM 11809 C C . LYS A 1 74 ? 7.607 10.492 -5.861 1.00 0.00 118 LYS A C 7
ATOM 11810 O O . LYS A 1 74 ? 8.067 11.472 -5.274 1.00 0.00 118 LYS A O 7
ATOM 11829 N N . PHE A 1 75 ? 6.801 9.604 -5.275 1.00 0.00 119 PHE A N 7
ATOM 11830 C CA . PHE A 1 75 ? 6.413 9.739 -3.866 1.00 0.00 119 PHE A CA 7
ATOM 11831 C C . PHE A 1 75 ? 7.635 9.991 -2.990 1.00 0.00 119 PHE A C 7
ATOM 11832 O O . PHE A 1 75 ? 7.675 10.960 -2.231 1.00 0.00 119 PHE A O 7
ATOM 11849 N N . LEU A 1 76 ? 8.629 9.114 -3.099 1.00 0.00 120 LEU A N 7
ATOM 11850 C CA . LEU A 1 76 ? 9.850 9.249 -2.315 1.00 0.00 120 LEU A CA 7
ATOM 11851 C C . LEU A 1 76 ? 10.558 10.562 -2.638 1.00 0.00 120 LEU A C 7
ATOM 11852 O O . LEU A 1 76 ? 11.188 11.168 -1.768 1.00 0.00 120 LEU A O 7
ATOM 11868 N N . GLY A 1 77 ? 10.432 11.005 -3.889 1.00 0.00 121 GLY A N 7
ATOM 11869 C CA . GLY A 1 77 ? 11.043 12.254 -4.303 1.00 0.00 121 GLY A CA 7
ATOM 11870 C C . GLY A 1 77 ? 10.065 13.419 -4.234 1.00 0.00 121 GLY A C 7
ATOM 11871 O O . GLY A 1 77 ? 10.219 14.404 -4.959 1.00 0.00 121 GLY A O 7
ATOM 11875 N N . SER A 1 78 ? 9.052 13.296 -3.366 1.00 0.00 122 SER A N 7
ATOM 11876 C CA . SER A 1 78 ? 8.040 14.339 -3.208 1.00 0.00 122 SER A CA 7
ATOM 11877 C C . SER A 1 78 ? 8.637 15.610 -2.603 1.00 0.00 122 SER A C 7
ATOM 11878 O O . SER A 1 78 ? 9.833 15.673 -2.305 1.00 0.00 122 SER A O 7
ATOM 11886 N N . SER A 1 79 ? 7.790 16.616 -2.428 1.00 0.00 123 SER A N 7
ATOM 11887 C CA . SER A 1 79 ? 8.214 17.895 -1.858 1.00 0.00 123 SER A CA 7
ATOM 11888 C C . SER A 1 79 ? 7.137 18.486 -0.941 1.00 0.00 123 SER A C 7
ATOM 11889 O O . SER A 1 79 ? 6.964 19.706 -0.881 1.00 0.00 123 SER A O 7
ATOM 11897 N N . LYS A 1 80 ? 6.418 17.618 -0.224 1.00 0.00 124 LYS A N 7
ATOM 11898 C CA . LYS A 1 80 ? 5.366 18.064 0.690 1.00 0.00 124 LYS A CA 7
ATOM 11899 C C . LYS A 1 80 ? 5.527 17.437 2.073 1.00 0.00 124 LYS A C 7
ATOM 11900 O O . LYS A 1 80 ? 5.580 18.142 3.082 1.00 0.00 124 LYS A O 7
ATOM 11919 N N . ARG A 1 81 ? 5.618 16.107 2.110 1.00 0.00 125 ARG A N 7
ATOM 11920 C CA . ARG A 1 81 ? 5.789 15.381 3.357 1.00 0.00 125 ARG A CA 7
ATOM 11921 C C . ARG A 1 81 ? 6.833 14.285 3.186 1.00 0.00 125 ARG A C 7
ATOM 11922 O O . ARG A 1 81 ? 6.553 13.222 2.626 1.00 0.00 125 ARG A O 7
ATOM 11943 N N . LYS A 1 82 ? 8.035 14.562 3.667 1.00 0.00 126 LYS A N 7
ATOM 11944 C CA . LYS A 1 82 ? 9.145 13.618 3.575 1.00 0.00 126 LYS A CA 7
ATOM 11945 C C . LYS A 1 82 ? 9.597 13.173 4.966 1.00 0.00 126 LYS A C 7
ATOM 11946 O O . LYS A 1 82 ? 10.326 13.893 5.651 1.00 0.00 126 LYS A O 7
ATOM 11965 N N . SER A 1 83 ? 9.160 11.981 5.377 1.00 0.00 127 SER A N 7
ATOM 11966 C CA . SER A 1 83 ? 9.521 11.438 6.684 1.00 0.00 127 SER A CA 7
ATOM 11967 C C . SER A 1 83 ? 10.317 10.144 6.528 1.00 0.00 127 SER A C 7
ATOM 11968 O O . SER A 1 83 ? 10.060 9.360 5.616 1.00 0.00 127 SER A O 7
ATOM 11976 N N . LYS A 1 84 ? 11.280 9.926 7.425 1.00 0.00 128 LYS A N 7
ATOM 11977 C CA . LYS A 1 84 ? 12.114 8.721 7.386 1.00 0.00 128 LYS A CA 7
ATOM 11978 C C . LYS A 1 84 ? 11.247 7.465 7.382 1.00 0.00 128 LYS A C 7
ATOM 11979 O O . LYS A 1 84 ? 11.511 6.520 6.637 1.00 0.00 128 LYS A O 7
ATOM 11998 N N . GLU A 1 85 ? 10.203 7.471 8.212 1.00 0.00 129 GLU A N 7
ATOM 11999 C CA . GLU A 1 85 ? 9.282 6.344 8.298 1.00 0.00 129 GLU A CA 7
ATOM 12000 C C . GLU A 1 85 ? 8.462 6.215 7.015 1.00 0.00 129 GLU A C 7
ATOM 12001 O O . GLU A 1 85 ? 8.133 5.106 6.590 1.00 0.00 129 GLU A O 7
ATOM 12013 N N . LEU A 1 86 ? 8.134 7.355 6.400 1.00 0.00 130 LEU A N 7
ATOM 12014 C CA . LEU A 1 86 ? 7.351 7.354 5.163 1.00 0.00 130 LEU A CA 7
ATOM 12015 C C . LEU A 1 86 ? 8.208 6.939 3.971 1.00 0.00 130 LEU A C 7
ATOM 12016 O O . LEU A 1 86 ? 7.780 6.132 3.146 1.00 0.00 130 LEU A O 7
ATOM 12032 N N . ILE A 1 87 ? 9.421 7.487 3.881 1.00 0.00 131 ILE A N 7
ATOM 12033 C CA . ILE A 1 87 ? 10.320 7.154 2.782 1.00 0.00 131 ILE A CA 7
ATOM 12034 C C . ILE A 1 87 ? 10.666 5.670 2.805 1.00 0.00 131 ILE A C 7
ATOM 12035 O O . ILE A 1 87 ? 10.535 4.980 1.795 1.00 0.00 131 ILE A O 7
ATOM 12051 N N . GLU A 1 88 ? 11.095 5.177 3.969 1.00 0.00 132 GLU A N 7
ATOM 12052 C CA . GLU A 1 88 ? 11.443 3.767 4.117 1.00 0.00 132 GLU A CA 7
ATOM 12053 C C . GLU A 1 88 ? 10.281 2.880 3.674 1.00 0.00 132 GLU A C 7
ATOM 12054 O O . GLU A 1 88 ? 10.486 1.765 3.195 1.00 0.00 132 GLU A O 7
ATOM 12066 N N . ALA A 1 89 ? 9.058 3.390 3.833 1.00 0.00 133 ALA A N 7
ATOM 12067 C CA . ALA A 1 89 ? 7.862 2.656 3.447 1.00 0.00 133 ALA A CA 7
ATOM 12068 C C . ALA A 1 89 ? 7.798 2.455 1.945 1.00 0.00 133 ALA A C 7
ATOM 12069 O O . ALA A 1 89 ? 7.737 1.323 1.463 1.00 0.00 133 ALA A O 7
ATOM 12076 N N . TYR A 1 90 ? 7.815 3.560 1.209 1.00 0.00 134 TYR A N 7
ATOM 12077 C CA . TYR A 1 90 ? 7.763 3.495 -0.247 1.00 0.00 134 TYR A CA 7
ATOM 12078 C C . TYR A 1 90 ? 9.050 2.892 -0.799 1.00 0.00 134 TYR A C 7
ATOM 12079 O O . TYR A 1 90 ? 9.036 2.235 -1.839 1.00 0.00 134 TYR A O 7
ATOM 12097 N N . GLU A 1 91 ? 10.154 3.095 -0.082 1.00 0.00 135 GLU A N 7
ATOM 12098 C CA . GLU A 1 91 ? 11.442 2.548 -0.484 1.00 0.00 135 GLU A CA 7
ATOM 12099 C C . GLU A 1 91 ? 11.432 1.026 -0.348 1.00 0.00 135 GLU A C 7
ATOM 12100 O O . GLU A 1 91 ? 12.090 0.323 -1.115 1.00 0.00 135 GLU A O 7
ATOM 12112 N N . ALA A 1 92 ? 10.671 0.524 0.633 1.00 0.00 136 ALA A N 7
ATOM 12113 C CA . ALA A 1 92 ? 10.570 -0.916 0.862 1.00 0.00 136 ALA A CA 7
ATOM 12114 C C . ALA A 1 92 ? 9.670 -1.576 -0.183 1.00 0.00 136 ALA A C 7
ATOM 12115 O O . ALA A 1 92 ? 9.963 -2.672 -0.661 1.00 0.00 136 ALA A O 7
ATOM 12122 N N . SER A 1 93 ? 8.574 -0.897 -0.532 1.00 0.00 137 SER A N 7
ATOM 12123 C CA . SER A 1 93 ? 7.624 -1.408 -1.522 1.00 0.00 137 SER A CA 7
ATOM 12124 C C . SER A 1 93 ? 8.114 -1.179 -2.959 1.00 0.00 137 SER A C 7
ATOM 12125 O O . SER A 1 93 ? 7.653 -1.842 -3.889 1.00 0.00 137 SER A O 7
ATOM 12133 N N . LYS A 1 94 ? 9.049 -0.236 -3.134 1.00 0.00 138 LYS A N 7
ATOM 12134 C CA . LYS A 1 94 ? 9.602 0.085 -4.456 1.00 0.00 138 LYS A CA 7
ATOM 12135 C C . LYS A 1 94 ? 10.211 -1.141 -5.144 1.00 0.00 138 LYS A C 7
ATOM 12136 O O . LYS A 1 94 ? 10.391 -1.144 -6.362 1.00 0.00 138 LYS A O 7
ATOM 12155 N N . THR A 1 95 ? 10.536 -2.171 -4.360 1.00 0.00 139 THR A N 7
ATOM 12156 C CA . THR A 1 95 ? 11.130 -3.397 -4.894 1.00 0.00 139 THR A CA 7
ATOM 12157 C C . THR A 1 95 ? 10.063 -4.470 -5.141 1.00 0.00 139 THR A C 7
ATOM 12158 O O . THR A 1 95 ? 9.776 -5.281 -4.256 1.00 0.00 139 THR A O 7
ATOM 12169 N N . PRO A 1 96 ? 9.458 -4.492 -6.355 1.00 0.00 140 PRO A N 7
ATOM 12170 C CA . PRO A 1 96 ? 8.428 -5.473 -6.718 1.00 0.00 140 PRO A CA 7
ATOM 12171 C C . PRO A 1 96 ? 8.785 -6.909 -6.305 1.00 0.00 140 PRO A C 7
ATOM 12172 O O . PRO A 1 96 ? 7.920 -7.639 -5.816 1.00 0.00 140 PRO A O 7
ATOM 12183 N N . PRO A 1 97 ? 10.056 -7.343 -6.509 1.00 0.00 141 PRO A N 7
ATOM 12184 C CA . PRO A 1 97 ? 10.502 -8.702 -6.155 1.00 0.00 141 PRO A CA 7
ATOM 12185 C C . PRO A 1 97 ? 10.167 -9.091 -4.711 1.00 0.00 141 PRO A C 7
ATOM 12186 O O . PRO A 1 97 ? 9.506 -8.342 -3.987 1.00 0.00 141 PRO A O 7
ATOM 12197 N N . ASP A 1 98 ? 10.637 -10.272 -4.300 1.00 0.00 142 ASP A N 7
ATOM 12198 C CA . ASP A 1 98 ? 10.396 -10.778 -2.955 1.00 0.00 142 ASP A CA 7
ATOM 12199 C C . ASP A 1 98 ? 8.899 -10.993 -2.724 1.00 0.00 142 ASP A C 7
ATOM 12200 O O . ASP A 1 98 ? 8.339 -10.533 -1.727 1.00 0.00 142 ASP A O 7
ATOM 12209 N N . LEU A 1 99 ? 8.266 -11.704 -3.661 1.00 0.00 143 LEU A N 7
ATOM 12210 C CA . LEU A 1 99 ? 6.834 -11.999 -3.589 1.00 0.00 143 LEU A CA 7
ATOM 12211 C C . LEU A 1 99 ? 6.383 -12.816 -4.803 1.00 0.00 143 LEU A C 7
ATOM 12212 O O . LEU A 1 99 ? 5.639 -13.786 -4.662 1.00 0.00 143 LEU A O 7
ATOM 12228 N N . LYS A 1 100 ? 6.837 -12.413 -5.995 1.00 0.00 144 LYS A N 7
ATOM 12229 C CA . LYS A 1 100 ? 6.476 -13.105 -7.237 1.00 0.00 144 LYS A CA 7
ATOM 12230 C C . LYS A 1 100 ? 6.897 -14.578 -7.200 1.00 0.00 144 LYS A C 7
ATOM 12231 O O . LYS A 1 100 ? 6.047 -15.470 -7.185 1.00 0.00 144 LYS A O 7
ATOM 12250 N N . GLU A 1 101 ? 8.209 -14.825 -7.187 1.00 0.00 145 GLU A N 7
ATOM 12251 C CA . GLU A 1 101 ? 8.733 -16.191 -7.154 1.00 0.00 145 GLU A CA 7
ATOM 12252 C C . GLU A 1 101 ? 8.985 -16.642 -5.717 1.00 0.00 145 GLU A C 7
ATOM 12253 O O . GLU A 1 101 ? 9.660 -15.952 -4.951 1.00 0.00 145 GLU A O 7
ATOM 12265 N N . GLU A 1 102 ? 8.437 -17.802 -5.358 1.00 0.00 146 GLU A N 7
ATOM 12266 C CA . GLU A 1 102 ? 8.600 -18.341 -4.010 1.00 0.00 146 GLU A CA 7
ATOM 12267 C C . GLU A 1 102 ? 9.001 -19.814 -4.054 1.00 0.00 146 GLU A C 7
ATOM 12268 O O . GLU A 1 102 ? 8.277 -20.648 -4.598 1.00 0.00 146 GLU A O 7
ATOM 12280 N N . SER A 1 103 ? 10.164 -20.117 -3.477 1.00 0.00 147 SER A N 7
ATOM 12281 C CA . SER A 1 103 ? 10.686 -21.483 -3.440 1.00 0.00 147 SER A CA 7
ATOM 12282 C C . SER A 1 103 ? 10.875 -22.062 -4.847 1.00 0.00 147 SER A C 7
ATOM 12283 O O . SER A 1 103 ? 10.923 -23.282 -5.014 1.00 0.00 147 SER A O 7
ATOM 12291 N N . SER A 1 104 ? 10.997 -21.185 -5.851 1.00 0.00 148 SER A N 7
ATOM 12292 C CA . SER A 1 104 ? 11.194 -21.611 -7.240 1.00 0.00 148 SER A CA 7
ATOM 12293 C C . SER A 1 104 ? 9.977 -22.355 -7.785 1.00 0.00 148 SER A C 7
ATOM 12294 O O . SER A 1 104 ? 9.605 -23.419 -7.282 1.00 0.00 148 SER A O 7
ATOM 12302 N N . THR A 1 105 ? 9.361 -21.789 -8.825 1.00 0.00 149 THR A N 7
ATOM 12303 C CA . THR A 1 105 ? 8.186 -22.397 -9.447 1.00 0.00 149 THR A CA 7
ATOM 12304 C C . THR A 1 105 ? 8.554 -23.111 -10.757 1.00 0.00 149 THR A C 7
ATOM 12305 O O . THR A 1 105 ? 7.827 -23.020 -11.749 1.00 0.00 149 THR A O 7
ATOM 12316 N N . ASP A 1 106 ? 9.683 -23.826 -10.753 1.00 0.00 150 ASP A N 7
ATOM 12317 C CA . ASP A 1 106 ? 10.140 -24.560 -11.935 1.00 0.00 150 ASP A CA 7
ATOM 12318 C C . ASP A 1 106 ? 10.942 -25.801 -11.531 1.00 0.00 150 ASP A C 7
ATOM 12319 O O . ASP A 1 106 ? 11.302 -25.963 -10.364 1.00 0.00 150 ASP A O 7
ATOM 12328 N N . LEU A 1 107 ? 11.221 -26.673 -12.501 1.00 0.00 151 LEU A N 7
ATOM 12329 C CA . LEU A 1 107 ? 11.980 -27.896 -12.243 1.00 0.00 151 LEU A CA 7
ATOM 12330 C C . LEU A 1 107 ? 13.460 -27.690 -12.556 1.00 0.00 151 LEU A C 7
ATOM 12331 O O . LEU A 1 107 ? 13.823 -27.347 -13.681 1.00 0.00 151 LEU A O 7
ATOM 12347 N N . GLU A 1 108 ? 14.310 -27.905 -11.553 1.00 0.00 152 GLU A N 7
ATOM 12348 C CA . GLU A 1 108 ? 15.753 -27.743 -11.722 1.00 0.00 152 GLU A CA 7
ATOM 12349 C C . GLU A 1 108 ? 16.523 -28.910 -11.095 1.00 0.00 152 GLU A C 7
ATOM 12350 O O . GLU A 1 108 ? 17.758 -28.790 -10.944 1.00 0.00 152 GLU A O 7
ATOM 12363 N N . SER A 1 1 ? -16.467 2.436 -15.747 1.00 0.00 45 SER A N 8
ATOM 12364 C CA . SER A 1 1 ? -17.071 2.381 -14.385 1.00 0.00 45 SER A CA 8
ATOM 12365 C C . SER A 1 1 ? -16.940 0.982 -13.784 1.00 0.00 45 SER A C 8
ATOM 12366 O O . SER A 1 1 ? -17.518 0.026 -14.298 1.00 0.00 45 SER A O 8
ATOM 12376 N N . ALA A 1 2 ? -16.177 0.867 -12.695 1.00 0.00 46 ALA A N 8
ATOM 12377 C CA . ALA A 1 2 ? -15.974 -0.423 -12.034 1.00 0.00 46 ALA A CA 8
ATOM 12378 C C . ALA A 1 2 ? -15.252 -0.262 -10.701 1.00 0.00 46 ALA A C 8
ATOM 12379 O O . ALA A 1 2 ? -14.621 0.764 -10.442 1.00 0.00 46 ALA A O 8
ATOM 12386 N N . ASP A 1 3 ? -15.347 -1.290 -9.859 1.00 0.00 47 ASP A N 8
ATOM 12387 C CA . ASP A 1 3 ? -14.701 -1.276 -8.551 1.00 0.00 47 ASP A CA 8
ATOM 12388 C C . ASP A 1 3 ? -13.782 -2.486 -8.376 1.00 0.00 47 ASP A C 8
ATOM 12389 O O . ASP A 1 3 ? -13.702 -3.067 -7.293 1.00 0.00 47 ASP A O 8
ATOM 12398 N N . ASP A 1 4 ? -13.087 -2.862 -9.450 1.00 0.00 48 ASP A N 8
ATOM 12399 C CA . ASP A 1 4 ? -12.176 -4.003 -9.411 1.00 0.00 48 ASP A CA 8
ATOM 12400 C C . ASP A 1 4 ? -10.957 -3.759 -10.303 1.00 0.00 48 ASP A C 8
ATOM 12401 O O . ASP A 1 4 ? -10.970 -4.074 -11.493 1.00 0.00 48 ASP A O 8
ATOM 12410 N N . ARG A 1 5 ? -9.905 -3.193 -9.712 1.00 0.00 49 ARG A N 8
ATOM 12411 C CA . ARG A 1 5 ? -8.670 -2.903 -10.441 1.00 0.00 49 ARG A CA 8
ATOM 12412 C C . ARG A 1 5 ? -7.447 -3.355 -9.632 1.00 0.00 49 ARG A C 8
ATOM 12413 O O . ARG A 1 5 ? -6.388 -2.728 -9.685 1.00 0.00 49 ARG A O 8
ATOM 12434 N N . LEU A 1 6 ? -7.603 -4.449 -8.880 1.00 0.00 50 LEU A N 8
ATOM 12435 C CA . LEU A 1 6 ? -6.516 -4.980 -8.060 1.00 0.00 50 LEU A CA 8
ATOM 12436 C C . LEU A 1 6 ? -6.401 -6.496 -8.217 1.00 0.00 50 LEU A C 8
ATOM 12437 O O . LEU A 1 6 ? -7.411 -7.203 -8.251 1.00 0.00 50 LEU A O 8
ATOM 12453 N N . ASN A 1 7 ? -5.164 -6.988 -8.307 1.00 0.00 51 ASN A N 8
ATOM 12454 C CA . ASN A 1 7 ? -4.910 -8.421 -8.459 1.00 0.00 51 ASN A CA 8
ATOM 12455 C C . ASN A 1 7 ? -3.860 -8.910 -7.459 1.00 0.00 51 ASN A C 8
ATOM 12456 O O . ASN A 1 7 ? -3.375 -8.141 -6.627 1.00 0.00 51 ASN A O 8
ATOM 12467 N N . PHE A 1 8 ? -3.516 -10.197 -7.545 1.00 0.00 52 PHE A N 8
ATOM 12468 C CA . PHE A 1 8 ? -2.525 -10.794 -6.648 1.00 0.00 52 PHE A CA 8
ATOM 12469 C C . PHE A 1 8 ? -1.117 -10.335 -7.012 1.00 0.00 52 PHE A C 8
ATOM 12470 O O . PHE A 1 8 ? -0.732 -10.353 -8.182 1.00 0.00 52 PHE A O 8
ATOM 12487 N N . GLY A 1 9 ? -0.358 -9.922 -6.000 1.00 0.00 53 GLY A N 8
ATOM 12488 C CA . GLY A 1 9 ? 1.000 -9.456 -6.222 1.00 0.00 53 GLY A CA 8
ATOM 12489 C C . GLY A 1 9 ? 1.046 -8.085 -6.875 1.00 0.00 53 GLY A C 8
ATOM 12490 O O . GLY A 1 9 ? 1.932 -7.810 -7.686 1.00 0.00 53 GLY A O 8
ATOM 12494 N N . ASP A 1 10 ? 0.090 -7.223 -6.521 1.00 0.00 54 ASP A N 8
ATOM 12495 C CA . ASP A 1 10 ? 0.019 -5.878 -7.074 1.00 0.00 54 ASP A CA 8
ATOM 12496 C C . ASP A 1 10 ? 0.149 -4.833 -5.970 1.00 0.00 54 ASP A C 8
ATOM 12497 O O . ASP A 1 10 ? -0.575 -4.874 -4.971 1.00 0.00 54 ASP A O 8
ATOM 12506 N N . ARG A 1 11 ? 1.077 -3.897 -6.159 1.00 0.00 55 ARG A N 8
ATOM 12507 C CA . ARG A 1 11 ? 1.309 -2.832 -5.186 1.00 0.00 55 ARG A CA 8
ATOM 12508 C C . ARG A 1 11 ? 0.093 -1.913 -5.107 1.00 0.00 55 ARG A C 8
ATOM 12509 O O . ARG A 1 11 ? -0.245 -1.229 -6.077 1.00 0.00 55 ARG A O 8
ATOM 12530 N N . ILE A 1 12 ? -0.565 -1.910 -3.948 1.00 0.00 56 ILE A N 8
ATOM 12531 C CA . ILE A 1 12 ? -1.754 -1.085 -3.740 1.00 0.00 56 ILE A CA 8
ATOM 12532 C C . ILE A 1 12 ? -1.649 -0.270 -2.451 1.00 0.00 56 ILE A C 8
ATOM 12533 O O . ILE A 1 12 ? -0.978 -0.675 -1.499 1.00 0.00 56 ILE A O 8
ATOM 12549 N N . LEU A 1 13 ? -2.320 0.881 -2.430 1.00 0.00 57 LEU A N 8
ATOM 12550 C CA . LEU A 1 13 ? -2.310 1.759 -1.264 1.00 0.00 57 LEU A CA 8
ATOM 12551 C C . LEU A 1 13 ? -3.500 1.463 -0.357 1.00 0.00 57 LEU A C 8
ATOM 12552 O O . LEU A 1 13 ? -4.604 1.198 -0.833 1.00 0.00 57 LEU A O 8
ATOM 12568 N N . VAL A 1 14 ? -3.265 1.501 0.953 1.00 0.00 58 VAL A N 8
ATOM 12569 C CA . VAL A 1 14 ? -4.315 1.227 1.927 1.00 0.00 58 VAL A CA 8
ATOM 12570 C C . VAL A 1 14 ? -4.317 2.266 3.046 1.00 0.00 58 VAL A C 8
ATOM 12571 O O . VAL A 1 14 ? -3.292 2.503 3.688 1.00 0.00 58 VAL A O 8
ATOM 12584 N N . LYS A 1 15 ? -5.481 2.874 3.279 1.00 0.00 59 LYS A N 8
ATOM 12585 C CA . LYS A 1 15 ? -5.625 3.878 4.325 1.00 0.00 59 LYS A CA 8
ATOM 12586 C C . LYS A 1 15 ? -6.293 3.273 5.559 1.00 0.00 59 LYS A C 8
ATOM 12587 O O . LYS A 1 15 ? -7.356 2.656 5.458 1.00 0.00 59 LYS A O 8
ATOM 12606 N N . ALA A 1 16 ? -5.666 3.454 6.718 1.00 0.00 60 ALA A N 8
ATOM 12607 C CA . ALA A 1 16 ? -6.199 2.928 7.971 1.00 0.00 60 ALA A CA 8
ATOM 12608 C C . ALA A 1 16 ? -6.752 4.049 8.848 1.00 0.00 60 ALA A C 8
ATOM 12609 O O . ALA A 1 16 ? -6.280 5.185 8.782 1.00 0.00 60 ALA A O 8
ATOM 12616 N N . PRO A 1 17 ? -7.761 3.742 9.687 1.00 0.00 61 PRO A N 8
ATOM 12617 C CA . PRO A 1 17 ? -8.375 4.730 10.584 1.00 0.00 61 PRO A CA 8
ATOM 12618 C C . PRO A 1 17 ? -7.338 5.456 11.435 1.00 0.00 61 PRO A C 8
ATOM 12619 O O . PRO A 1 17 ? -6.637 4.836 12.237 1.00 0.00 61 PRO A O 8
ATOM 12630 N N . GLY A 1 18 ? -7.238 6.770 11.244 1.00 0.00 62 GLY A N 8
ATOM 12631 C CA . GLY A 1 18 ? -6.276 7.560 11.991 1.00 0.00 62 GLY A CA 8
ATOM 12632 C C . GLY A 1 18 ? -4.840 7.314 11.549 1.00 0.00 62 GLY A C 8
ATOM 12633 O O . GLY A 1 18 ? -3.906 7.526 12.324 1.00 0.00 62 GLY A O 8
ATOM 12637 N N . TYR A 1 19 ? -4.662 6.862 10.306 1.00 0.00 63 TYR A N 8
ATOM 12638 C CA . TYR A 1 19 ? -3.331 6.585 9.771 1.00 0.00 63 TYR A CA 8
ATOM 12639 C C . TYR A 1 19 ? -3.289 6.834 8.263 1.00 0.00 63 TYR A C 8
ATOM 12640 O O . TYR A 1 19 ? -4.129 6.322 7.521 1.00 0.00 63 TYR A O 8
ATOM 12658 N N . PRO A 1 20 ? -2.308 7.630 7.786 1.00 0.00 64 PRO A N 8
ATOM 12659 C CA . PRO A 1 20 ? -2.161 7.950 6.355 1.00 0.00 64 PRO A CA 8
ATOM 12660 C C . PRO A 1 20 ? -2.022 6.705 5.478 1.00 0.00 64 PRO A C 8
ATOM 12661 O O . PRO A 1 20 ? -1.915 5.584 5.979 1.00 0.00 64 PRO A O 8
ATOM 12672 N N . TRP A 1 21 ? -2.026 6.917 4.162 1.00 0.00 65 TRP A N 8
ATOM 12673 C CA . TRP A 1 21 ? -1.906 5.818 3.201 1.00 0.00 65 TRP A CA 8
ATOM 12674 C C . TRP A 1 21 ? -0.506 5.206 3.240 1.00 0.00 65 TRP A C 8
ATOM 12675 O O . TRP A 1 21 ? 0.496 5.924 3.242 1.00 0.00 65 TRP A O 8
ATOM 12696 N N . TRP A 1 22 ? -0.446 3.876 3.265 1.00 0.00 66 TRP A N 8
ATOM 12697 C CA . TRP A 1 22 ? 0.830 3.164 3.298 1.00 0.00 66 TRP A CA 8
ATOM 12698 C C . TRP A 1 22 ? 0.969 2.235 2.092 1.00 0.00 66 TRP A C 8
ATOM 12699 O O . TRP A 1 22 ? -0.022 1.670 1.619 1.00 0.00 66 TRP A O 8
ATOM 12720 N N . PRO A 1 23 ? 2.203 2.063 1.575 1.00 0.00 67 PRO A N 8
ATOM 12721 C CA . PRO A 1 23 ? 2.463 1.197 0.421 1.00 0.00 67 PRO A CA 8
ATOM 12722 C C . PRO A 1 23 ? 2.405 -0.288 0.780 1.00 0.00 67 PRO A C 8
ATOM 12723 O O . PRO A 1 23 ? 3.332 -0.828 1.387 1.00 0.00 67 PRO A O 8
ATOM 12734 N N . ALA A 1 24 ? 1.310 -0.941 0.395 1.00 0.00 68 ALA A N 8
ATOM 12735 C CA . ALA A 1 24 ? 1.124 -2.363 0.664 1.00 0.00 68 ALA A CA 8
ATOM 12736 C C . ALA A 1 24 ? 1.064 -3.152 -0.647 1.00 0.00 68 ALA A C 8
ATOM 12737 O O . ALA A 1 24 ? 1.012 -2.566 -1.730 1.00 0.00 68 ALA A O 8
ATOM 12744 N N . LEU A 1 25 ? 1.078 -4.478 -0.548 1.00 0.00 69 LEU A N 8
ATOM 12745 C CA . LEU A 1 25 ? 1.025 -5.330 -1.732 1.00 0.00 69 LEU A CA 8
ATOM 12746 C C . LEU A 1 25 ? -0.065 -6.387 -1.593 1.00 0.00 69 LEU A C 8
ATOM 12747 O O . LEU A 1 25 ? -0.041 -7.198 -0.665 1.00 0.00 69 LEU A O 8
ATOM 12763 N N . LEU A 1 26 ? -1.024 -6.370 -2.519 1.00 0.00 70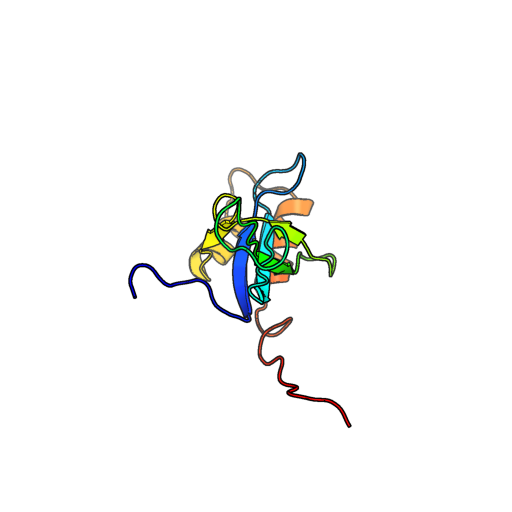 LEU A N 8
ATOM 12764 C CA . LEU A 1 26 ? -2.132 -7.327 -2.500 1.00 0.00 70 LEU A CA 8
ATOM 12765 C C . LEU A 1 26 ? -1.626 -8.764 -2.614 1.00 0.00 70 LEU A C 8
ATOM 12766 O O . LEU A 1 26 ? -0.814 -9.076 -3.485 1.00 0.00 70 LEU A O 8
ATOM 12782 N N . LEU A 1 27 ? -2.116 -9.633 -1.732 1.00 0.00 71 LEU A N 8
ATOM 12783 C CA . LEU A 1 27 ? -1.719 -11.040 -1.731 1.00 0.00 71 LEU A CA 8
ATOM 12784 C C . LEU A 1 27 ? -2.846 -11.920 -2.275 1.00 0.00 71 LEU A C 8
ATOM 12785 O O . LEU A 1 27 ? -2.650 -12.661 -3.240 1.00 0.00 71 LEU A O 8
ATOM 12801 N N . ARG A 1 28 ? -4.023 -11.837 -1.649 1.00 0.00 72 ARG A N 8
ATOM 12802 C CA . ARG A 1 28 ? -5.177 -12.629 -2.071 1.00 0.00 72 ARG A CA 8
ATOM 12803 C C . ARG A 1 28 ? -6.494 -11.910 -1.769 1.00 0.00 72 ARG A C 8
ATOM 12804 O O . ARG A 1 28 ? -6.539 -10.996 -0.941 1.00 0.00 72 ARG A O 8
ATOM 12825 N N . ARG A 1 29 ? -7.561 -12.336 -2.444 1.00 0.00 73 ARG A N 8
ATOM 12826 C CA . ARG A 1 29 ? -8.888 -11.749 -2.255 1.00 0.00 73 ARG A CA 8
ATOM 12827 C C . ARG A 1 29 ? -9.824 -12.749 -1.579 1.00 0.00 73 ARG A C 8
ATOM 12828 O O . ARG A 1 29 ? -10.332 -13.670 -2.224 1.00 0.00 73 ARG A O 8
ATOM 12849 N N . LYS A 1 30 ? -10.045 -12.569 -0.276 1.00 0.00 74 LYS A N 8
ATOM 12850 C CA . LYS A 1 30 ? -10.917 -13.463 0.488 1.00 0.00 74 LYS A CA 8
ATOM 12851 C C . LYS A 1 30 ? -12.276 -12.818 0.754 1.00 0.00 74 LYS A C 8
ATOM 12852 O O . LYS A 1 30 ? -12.377 -11.833 1.491 1.00 0.00 74 LYS A O 8
ATOM 12871 N N . GLU A 1 31 ? -13.318 -13.385 0.147 1.00 0.00 75 GLU A N 8
ATOM 12872 C CA . GLU A 1 31 ? -14.677 -12.880 0.306 1.00 0.00 75 GLU A CA 8
ATOM 12873 C C . GLU A 1 31 ? -15.423 -13.652 1.393 1.00 0.00 75 GLU A C 8
ATOM 12874 O O . GLU A 1 31 ? -15.759 -14.824 1.213 1.00 0.00 75 GLU A O 8
ATOM 12886 N N . THR A 1 32 ? -15.679 -12.985 2.515 1.00 0.00 76 THR A N 8
ATOM 12887 C CA . THR A 1 32 ? -16.390 -13.606 3.628 1.00 0.00 76 THR A CA 8
ATOM 12888 C C . THR A 1 32 ? -17.605 -12.763 4.023 1.00 0.00 76 THR A C 8
ATOM 12889 O O . THR A 1 32 ? -17.470 -11.602 4.412 1.00 0.00 76 THR A O 8
ATOM 12900 N N . LYS A 1 33 ? -18.797 -13.349 3.915 1.00 0.00 77 LYS A N 8
ATOM 12901 C CA . LYS A 1 33 ? -20.029 -12.635 4.257 1.00 0.00 77 LYS A CA 8
ATOM 12902 C C . LYS A 1 33 ? -20.091 -12.346 5.755 1.00 0.00 77 LYS A C 8
ATOM 12903 O O . LYS A 1 33 ? -19.409 -12.993 6.553 1.00 0.00 77 LYS A O 8
ATOM 12922 N N . ASP A 1 34 ? -20.910 -11.365 6.126 1.00 0.00 78 ASP A N 8
ATOM 12923 C CA . ASP A 1 34 ? -21.061 -10.978 7.525 1.00 0.00 78 ASP A CA 8
ATOM 12924 C C . ASP A 1 34 ? -22.493 -11.210 8.012 1.00 0.00 78 ASP A C 8
ATOM 12925 O O . ASP A 1 34 ? -23.104 -10.331 8.625 1.00 0.00 78 ASP A O 8
ATOM 12934 N N . SER A 1 35 ? -23.019 -12.403 7.742 1.00 0.00 79 SER A N 8
ATOM 12935 C CA . SER A 1 35 ? -24.375 -12.754 8.159 1.00 0.00 79 SER A CA 8
ATOM 12936 C C . SER A 1 35 ? -24.382 -13.422 9.541 1.00 0.00 79 SER A C 8
ATOM 12937 O O . SER A 1 35 ? -25.304 -14.174 9.871 1.00 0.00 79 SER A O 8
ATOM 12945 N N . LEU A 1 36 ? -23.355 -13.138 10.348 1.00 0.00 80 LEU A N 8
ATOM 12946 C CA . LEU A 1 36 ? -23.244 -13.702 11.691 1.00 0.00 80 LEU A CA 8
ATOM 12947 C C . LEU A 1 36 ? -22.484 -12.750 12.624 1.00 0.00 80 LEU A C 8
ATOM 12948 O O . LEU A 1 36 ? -21.780 -13.191 13.535 1.00 0.00 80 LEU A O 8
ATOM 12964 N N . ASN A 1 37 ? -22.626 -11.440 12.391 1.00 0.00 81 ASN A N 8
ATOM 12965 C CA . ASN A 1 37 ? -21.949 -10.438 13.209 1.00 0.00 81 ASN A CA 8
ATOM 12966 C C . ASN A 1 37 ? -22.919 -9.346 13.654 1.00 0.00 81 ASN A C 8
ATOM 12967 O O . ASN A 1 37 ? -23.291 -9.279 14.825 1.00 0.00 81 ASN A O 8
ATOM 12978 N N . THR A 1 38 ? -23.319 -8.494 12.710 1.00 0.00 82 THR A N 8
ATOM 12979 C CA . THR A 1 38 ? -24.242 -7.399 12.997 1.00 0.00 82 THR A CA 8
ATOM 12980 C C . THR A 1 38 ? -25.167 -7.137 11.801 1.00 0.00 82 THR A C 8
ATOM 12981 O O . THR A 1 38 ? -25.543 -5.995 11.529 1.00 0.00 82 THR A O 8
ATOM 12992 N N . ASN A 1 39 ? -25.533 -8.210 11.095 1.00 0.00 83 ASN A N 8
ATOM 12993 C CA . ASN A 1 39 ? -26.414 -8.116 9.931 1.00 0.00 83 ASN A CA 8
ATOM 12994 C C . ASN A 1 39 ? -25.812 -7.222 8.840 1.00 0.00 83 ASN A C 8
ATOM 12995 O O . ASN A 1 39 ? -26.481 -6.331 8.314 1.00 0.00 83 ASN A O 8
ATOM 13006 N N . SER A 1 40 ? -24.548 -7.474 8.501 1.00 0.00 84 SER A N 8
ATOM 13007 C CA . SER A 1 40 ? -23.857 -6.698 7.472 1.00 0.00 84 SER A CA 8
ATOM 13008 C C . SER A 1 40 ? -23.967 -7.377 6.106 1.00 0.00 84 SER A C 8
ATOM 13009 O O . SER A 1 40 ? -24.413 -6.761 5.136 1.00 0.00 84 SER A O 8
ATOM 13017 N N . SER A 1 41 ? -23.560 -8.650 6.043 1.00 0.00 85 SER A N 8
ATOM 13018 C CA . SER A 1 41 ? -23.607 -9.434 4.803 1.00 0.00 85 SER A CA 8
ATOM 13019 C C . SER A 1 41 ? -22.588 -8.925 3.781 1.00 0.00 85 SER A C 8
ATOM 13020 O O . SER A 1 41 ? -22.512 -7.727 3.506 1.00 0.00 85 SER A O 8
ATOM 13028 N N . PHE A 1 42 ? -21.813 -9.858 3.215 1.00 0.00 86 PHE A N 8
ATOM 13029 C CA . PHE A 1 42 ? -20.795 -9.540 2.213 1.00 0.00 86 PHE A CA 8
ATOM 13030 C C . PHE A 1 42 ? -19.680 -8.676 2.795 1.00 0.00 86 PHE A C 8
ATOM 13031 O O . PHE A 1 42 ? -19.780 -7.446 2.826 1.00 0.00 86 PHE A O 8
ATOM 13048 N N . ASN A 1 43 ? -18.609 -9.331 3.234 1.00 0.00 87 ASN A N 8
ATOM 13049 C CA . ASN A 1 43 ? -17.457 -8.638 3.794 1.00 0.00 87 ASN A CA 8
ATOM 13050 C C . ASN A 1 43 ? -16.180 -9.179 3.163 1.00 0.00 87 ASN A C 8
ATOM 13051 O O . ASN A 1 43 ? -15.494 -10.029 3.734 1.00 0.00 87 ASN A O 8
ATOM 13062 N N . VAL A 1 44 ? -15.871 -8.679 1.974 1.00 0.00 88 VAL A N 8
ATOM 13063 C CA . VAL A 1 44 ? -14.679 -9.103 1.250 1.00 0.00 88 VAL A CA 8
ATOM 13064 C C . VAL A 1 44 ? -13.552 -8.099 1.432 1.00 0.00 88 VAL A C 8
ATOM 13065 O O . VAL A 1 44 ? -13.686 -6.926 1.081 1.00 0.00 88 VAL A O 8
ATOM 13078 N N . LEU A 1 45 ? -12.443 -8.576 1.985 1.00 0.00 89 LEU A N 8
ATOM 13079 C CA . LEU A 1 45 ? -11.278 -7.733 2.222 1.00 0.00 89 LEU A CA 8
ATOM 13080 C C . LEU A 1 45 ? -10.132 -8.102 1.285 1.00 0.00 89 LEU A C 8
ATOM 13081 O O . LEU A 1 45 ? -10.240 -9.036 0.484 1.00 0.00 89 LEU A O 8
ATOM 13097 N N . TYR A 1 46 ? -9.031 -7.363 1.394 1.00 0.00 90 TYR A N 8
ATOM 13098 C CA . TYR A 1 46 ? -7.856 -7.598 0.568 1.00 0.00 90 TYR A CA 8
ATOM 13099 C C . TYR A 1 46 ? -6.630 -7.871 1.434 1.00 0.00 90 TYR A C 8
ATOM 13100 O O . TYR A 1 46 ? -6.086 -6.956 2.054 1.00 0.00 90 TYR A O 8
ATOM 13118 N N . LYS A 1 47 ? -6.190 -9.130 1.464 1.00 0.00 91 LYS A N 8
ATOM 13119 C CA . LYS A 1 47 ? -5.014 -9.508 2.246 1.00 0.00 91 LYS A CA 8
ATOM 13120 C C . LYS A 1 47 ? -3.763 -8.899 1.616 1.00 0.00 91 LYS A C 8
ATOM 13121 O O . LYS A 1 47 ? -3.216 -9.445 0.658 1.00 0.00 91 LYS A O 8
ATOM 13140 N N . VAL A 1 48 ? -3.329 -7.754 2.142 1.00 0.00 92 VAL A N 8
ATOM 13141 C CA . VAL A 1 48 ? -2.155 -7.066 1.606 1.00 0.00 92 VAL A CA 8
ATOM 13142 C C . VAL A 1 48 ? -0.976 -7.107 2.574 1.00 0.00 92 VAL A C 8
ATOM 13143 O O . VAL A 1 48 ? -1.155 -7.208 3.789 1.00 0.00 92 VAL A O 8
ATOM 13156 N N . LEU A 1 49 ? 0.231 -7.010 2.017 1.00 0.00 93 LEU A N 8
ATOM 13157 C CA . LEU A 1 49 ? 1.451 -7.019 2.815 1.00 0.00 93 LEU A CA 8
ATOM 13158 C C . LEU A 1 49 ? 1.993 -5.602 2.957 1.00 0.00 93 LEU A C 8
ATOM 13159 O O . LEU A 1 49 ? 2.087 -4.862 1.978 1.00 0.00 93 LEU A O 8
ATOM 13175 N N . PHE A 1 50 ? 2.339 -5.232 4.183 1.00 0.00 94 PHE A N 8
ATOM 13176 C CA . PHE A 1 50 ? 2.865 -3.898 4.465 1.00 0.00 94 PHE A CA 8
ATOM 13177 C C . PHE A 1 50 ? 4.396 -3.894 4.469 1.00 0.00 94 PHE A C 8
ATOM 13178 O O . PHE A 1 50 ? 5.026 -4.944 4.594 1.00 0.00 94 PHE A O 8
ATOM 13195 N N . PHE A 1 51 ? 4.987 -2.706 4.330 1.00 0.00 95 PHE A N 8
ATOM 13196 C CA . PHE A 1 51 ? 6.446 -2.556 4.312 1.00 0.00 95 PHE A CA 8
ATOM 13197 C C . PHE A 1 51 ? 6.872 -1.316 5.103 1.00 0.00 95 PHE A C 8
ATOM 13198 O O . PHE A 1 51 ? 6.064 -0.411 5.324 1.00 0.00 95 PHE A O 8
ATOM 13215 N N . PRO A 1 52 ? 8.148 -1.244 5.548 1.00 0.00 96 PRO A N 8
ATOM 13216 C CA . PRO A 1 52 ? 9.169 -2.282 5.324 1.00 0.00 96 PRO A CA 8
ATOM 13217 C C . PRO A 1 52 ? 9.040 -3.482 6.267 1.00 0.00 96 PRO A C 8
ATOM 13218 O O . PRO A 1 52 ? 9.533 -4.568 5.961 1.00 0.00 96 PRO A O 8
ATOM 13229 N N . ASP A 1 53 ? 8.399 -3.267 7.421 1.00 0.00 97 ASP A N 8
ATOM 13230 C CA . ASP A 1 53 ? 8.211 -4.311 8.442 1.00 0.00 97 ASP A CA 8
ATOM 13231 C C . ASP A 1 53 ? 7.787 -5.664 7.855 1.00 0.00 97 ASP A C 8
ATOM 13232 O O . ASP A 1 53 ? 8.005 -6.702 8.479 1.00 0.00 97 ASP A O 8
ATOM 13241 N N . PHE A 1 54 ? 7.164 -5.646 6.673 1.00 0.00 98 PHE A N 8
ATOM 13242 C CA . PHE A 1 54 ? 6.692 -6.869 6.015 1.00 0.00 98 PHE A CA 8
ATOM 13243 C C . PHE A 1 54 ? 5.460 -7.432 6.729 1.00 0.00 98 PHE A C 8
ATOM 13244 O O . PHE A 1 54 ? 5.216 -8.640 6.713 1.00 0.00 98 PHE A O 8
ATOM 13261 N N . ASN A 1 55 ? 4.679 -6.539 7.341 1.00 0.00 99 ASN A N 8
ATOM 13262 C CA . ASN A 1 55 ? 3.461 -6.928 8.046 1.00 0.00 99 ASN A CA 8
ATOM 13263 C C . ASN A 1 55 ? 2.311 -7.083 7.049 1.00 0.00 99 ASN A C 8
ATOM 13264 O O . ASN A 1 55 ? 2.544 -7.227 5.850 1.00 0.00 99 ASN A O 8
ATOM 13275 N N . PHE A 1 56 ? 1.072 -7.054 7.539 1.00 0.00 100 PHE A N 8
ATOM 13276 C CA . PHE A 1 56 ? -0.095 -7.191 6.667 1.00 0.00 100 PHE A CA 8
ATOM 13277 C C . PHE A 1 56 ? -1.338 -6.592 7.316 1.00 0.00 100 PHE A C 8
ATOM 13278 O O . PHE A 1 56 ? -1.300 -6.146 8.463 1.00 0.00 100 PHE A O 8
ATOM 13295 N N . ALA A 1 57 ? -2.436 -6.584 6.565 1.00 0.00 101 ALA A N 8
ATOM 13296 C CA . ALA A 1 57 ? -3.697 -6.036 7.050 1.00 0.00 101 ALA A CA 8
ATOM 13297 C C . ALA A 1 57 ? -4.845 -6.349 6.091 1.00 0.00 101 ALA A C 8
ATOM 13298 O O . ALA A 1 57 ? -4.684 -6.275 4.872 1.00 0.00 101 ALA A O 8
ATOM 13305 N N . TRP A 1 58 ? -6.005 -6.689 6.652 1.00 0.00 102 TRP A N 8
ATOM 13306 C CA . TRP A 1 58 ? -7.186 -7.001 5.849 1.00 0.00 102 TRP A CA 8
ATOM 13307 C C . TRP A 1 58 ? -8.031 -5.743 5.647 1.00 0.00 102 TRP A C 8
ATOM 13308 O O . TRP A 1 58 ? -8.709 -5.287 6.569 1.00 0.00 102 TRP A O 8
ATOM 13329 N N . VAL A 1 59 ? -7.976 -5.180 4.441 1.00 0.00 103 VAL A N 8
ATOM 13330 C CA . VAL A 1 59 ? -8.725 -3.965 4.123 1.00 0.00 103 VAL A CA 8
ATOM 13331 C C . VAL A 1 59 ? -9.587 -4.154 2.879 1.00 0.00 103 VAL A C 8
ATOM 13332 O O . VAL A 1 59 ? -9.160 -4.777 1.908 1.00 0.00 103 VAL A O 8
ATOM 13345 N N . LYS A 1 60 ? -10.801 -3.608 2.917 1.00 0.00 104 LYS A N 8
ATOM 13346 C CA . LYS A 1 60 ? -11.727 -3.716 1.790 1.00 0.00 104 LYS A CA 8
ATOM 13347 C C . LYS A 1 60 ? -11.256 -2.880 0.596 1.00 0.00 104 LYS A C 8
ATOM 13348 O O . LYS A 1 60 ? -10.239 -2.187 0.667 1.00 0.00 104 LYS A O 8
ATOM 13367 N N . ARG A 1 61 ? -12.012 -2.951 -0.499 1.00 0.00 105 ARG A N 8
ATOM 13368 C CA . ARG A 1 61 ? -11.691 -2.205 -1.719 1.00 0.00 105 ARG A CA 8
ATOM 13369 C C . ARG A 1 61 ? -11.965 -0.706 -1.560 1.00 0.00 105 ARG A C 8
ATOM 13370 O O . ARG A 1 61 ? -11.424 0.109 -2.305 1.00 0.00 105 ARG A O 8
ATOM 13391 N N . ASN A 1 62 ? -12.807 -0.347 -0.593 1.00 0.00 106 ASN A N 8
ATOM 13392 C CA . ASN A 1 62 ? -13.147 1.055 -0.350 1.00 0.00 106 ASN A CA 8
ATOM 13393 C C . ASN A 1 62 ? -11.947 1.834 0.187 1.00 0.00 106 ASN A C 8
ATOM 13394 O O . ASN A 1 62 ? -11.766 3.007 -0.140 1.00 0.00 106 ASN A O 8
ATOM 13405 N N . SER A 1 63 ? -11.130 1.179 1.013 1.00 0.00 107 SER A N 8
ATOM 13406 C CA . SER A 1 63 ? -9.950 1.818 1.591 1.00 0.00 107 SER A CA 8
ATOM 13407 C C . SER A 1 63 ? -8.678 1.481 0.806 1.00 0.00 107 SER A C 8
ATOM 13408 O O . SER A 1 63 ? -7.566 1.672 1.306 1.00 0.00 107 SER A O 8
ATOM 13416 N N . VAL A 1 64 ? -8.838 0.989 -0.428 1.00 0.00 108 VAL A N 8
ATOM 13417 C CA . VAL A 1 64 ? -7.696 0.640 -1.266 1.00 0.00 108 VAL A CA 8
ATOM 13418 C C . VAL A 1 64 ? -7.540 1.622 -2.431 1.00 0.00 108 VAL A C 8
ATOM 13419 O O . VAL A 1 64 ? -8.521 2.207 -2.894 1.00 0.00 108 VAL A O 8
ATOM 13432 N N . LYS A 1 65 ? -6.303 1.795 -2.898 1.00 0.00 109 LYS A N 8
ATOM 13433 C CA . LYS A 1 65 ? -6.015 2.703 -4.008 1.00 0.00 109 LYS A CA 8
ATOM 13434 C C . LYS A 1 65 ? -4.852 2.179 -4.853 1.00 0.00 109 LYS A C 8
ATOM 13435 O O . LYS A 1 65 ? -3.747 1.994 -4.345 1.00 0.00 109 LYS A O 8
ATOM 13454 N N . PRO A 1 66 ? -5.087 1.932 -6.158 1.00 0.00 110 PRO A N 8
ATOM 13455 C CA . PRO A 1 66 ? -4.050 1.426 -7.072 1.00 0.00 110 PRO A CA 8
ATOM 13456 C C . PRO A 1 66 ? -2.786 2.286 -7.053 1.00 0.00 110 PRO A C 8
ATOM 13457 O O . PRO A 1 66 ? -2.843 3.494 -7.293 1.00 0.00 110 PRO A O 8
ATOM 13468 N N . LEU A 1 67 ? -1.647 1.655 -6.759 1.00 0.00 111 LEU A N 8
ATOM 13469 C CA . LEU A 1 67 ? -0.366 2.358 -6.701 1.00 0.00 111 LEU A CA 8
ATOM 13470 C C . LEU A 1 67 ? 0.534 1.956 -7.869 1.00 0.00 111 LEU A C 8
ATOM 13471 O O . LEU A 1 67 ? 0.542 0.798 -8.289 1.00 0.00 111 LEU A O 8
ATOM 13487 N N . LEU A 1 68 ? 1.293 2.923 -8.388 1.00 0.00 112 LEU A N 8
ATOM 13488 C CA . LEU A 1 68 ? 2.200 2.675 -9.508 1.00 0.00 112 LEU A CA 8
ATOM 13489 C C . LEU A 1 68 ? 3.631 3.091 -9.165 1.00 0.00 112 LEU A C 8
ATOM 13490 O O . LEU A 1 68 ? 3.862 3.813 -8.193 1.00 0.00 112 LEU A O 8
ATOM 13506 N N . ASP A 1 69 ? 4.589 2.631 -9.972 1.00 0.00 113 ASP A N 8
ATOM 13507 C CA . ASP A 1 69 ? 6.000 2.950 -9.756 1.00 0.00 113 ASP A CA 8
ATOM 13508 C C . ASP A 1 69 ? 6.262 4.442 -9.930 1.00 0.00 113 ASP A C 8
ATOM 13509 O O . ASP A 1 69 ? 7.019 5.033 -9.161 1.00 0.00 113 ASP A O 8
ATOM 13518 N N . SER A 1 70 ? 5.630 5.052 -10.935 1.00 0.00 114 SER A N 8
ATOM 13519 C CA . SER A 1 70 ? 5.802 6.482 -11.182 1.00 0.00 114 SER A CA 8
ATOM 13520 C C . SER A 1 70 ? 5.358 7.298 -9.971 1.00 0.00 114 SER A C 8
ATOM 13521 O O . SER A 1 70 ? 5.878 8.384 -9.728 1.00 0.00 114 SER A O 8
ATOM 13529 N N . GLU A 1 71 ? 4.399 6.764 -9.209 1.00 0.00 115 GLU A N 8
ATOM 13530 C CA . GLU A 1 71 ? 3.903 7.445 -8.015 1.00 0.00 115 GLU A CA 8
ATOM 13531 C C . GLU A 1 71 ? 4.816 7.169 -6.821 1.00 0.00 115 GLU A C 8
ATOM 13532 O O . GLU A 1 71 ? 5.159 8.081 -6.070 1.00 0.00 115 GLU A O 8
ATOM 13544 N N . ILE A 1 72 ? 5.213 5.905 -6.659 1.00 0.00 116 ILE A N 8
ATOM 13545 C CA . ILE A 1 72 ? 6.095 5.508 -5.565 1.00 0.00 116 ILE A CA 8
ATOM 13546 C C . ILE A 1 72 ? 7.452 6.184 -5.714 1.00 0.00 116 ILE A C 8
ATOM 13547 O O . ILE A 1 72 ? 7.931 6.845 -4.789 1.00 0.00 116 ILE A O 8
ATOM 13563 N N . ALA A 1 73 ? 8.059 6.038 -6.895 1.00 0.00 117 ALA A N 8
ATOM 13564 C CA . ALA A 1 73 ? 9.350 6.659 -7.178 1.00 0.00 117 ALA A CA 8
ATOM 13565 C C . ALA A 1 73 ? 9.283 8.150 -6.887 1.00 0.00 117 ALA A C 8
ATOM 13566 O O . ALA A 1 73 ? 10.226 8.736 -6.351 1.00 0.00 117 ALA A O 8
ATOM 13573 N N . LYS A 1 74 ? 8.148 8.753 -7.240 1.00 0.00 118 LYS A N 8
ATOM 13574 C CA . LYS A 1 74 ? 7.931 10.174 -7.013 1.00 0.00 118 LYS A CA 8
ATOM 13575 C C . LYS A 1 74 ? 7.838 10.481 -5.531 1.00 0.00 118 LYS A C 8
ATOM 13576 O O . LYS A 1 74 ? 8.560 11.334 -5.022 1.00 0.00 118 LYS A O 8
ATOM 13595 N N . PHE A 1 75 ? 6.948 9.773 -4.841 1.00 0.00 119 PHE A N 8
ATOM 13596 C CA . PHE A 1 75 ? 6.772 9.962 -3.399 1.00 0.00 119 PHE A CA 8
ATOM 13597 C C . PHE A 1 75 ? 8.128 9.944 -2.704 1.00 0.00 119 PHE A C 8
ATOM 13598 O O . PHE A 1 75 ? 8.405 10.775 -1.836 1.00 0.00 119 PHE A O 8
ATOM 13615 N N . LEU A 1 76 ? 8.968 8.996 -3.102 1.00 0.00 120 LEU A N 8
ATOM 13616 C CA . LEU A 1 76 ? 10.300 8.863 -2.535 1.00 0.00 120 LEU A CA 8
ATOM 13617 C C . LEU A 1 76 ? 11.201 10.011 -2.988 1.00 0.00 120 LEU A C 8
ATOM 13618 O O . LEU A 1 76 ? 12.019 10.509 -2.213 1.00 0.00 120 LEU A O 8
ATOM 13634 N N . GLY A 1 77 ? 11.032 10.439 -4.245 1.00 0.00 121 GLY A N 8
ATOM 13635 C CA . GLY A 1 77 ? 11.832 11.533 -4.767 1.00 0.00 121 GLY A CA 8
ATOM 13636 C C . GLY A 1 77 ? 11.167 12.886 -4.573 1.00 0.00 121 GLY A C 8
ATOM 13637 O O . GLY A 1 77 ? 11.499 13.850 -5.266 1.00 0.00 121 GLY A O 8
ATOM 13641 N N . SER A 1 78 ? 10.217 12.957 -3.631 1.00 0.00 122 SER A N 8
ATOM 13642 C CA . SER A 1 78 ? 9.494 14.197 -3.343 1.00 0.00 122 SER A CA 8
ATOM 13643 C C . SER A 1 78 ? 10.452 15.367 -3.108 1.00 0.00 122 SER A C 8
ATOM 13644 O O . SER A 1 78 ? 10.283 16.441 -3.687 1.00 0.00 122 SER A O 8
ATOM 13652 N N . SER A 1 79 ? 11.454 15.146 -2.253 1.00 0.00 123 SER A N 8
ATOM 13653 C CA . SER A 1 79 ? 12.452 16.168 -1.924 1.00 0.00 123 SER A CA 8
ATOM 13654 C C . SER A 1 79 ? 11.809 17.455 -1.381 1.00 0.00 123 SER A C 8
ATOM 13655 O O . SER A 1 79 ? 12.452 18.506 -1.341 1.00 0.00 123 SER A O 8
ATOM 13663 N N . LYS A 1 80 ? 10.541 17.369 -0.952 1.00 0.00 124 LYS A N 8
ATOM 13664 C CA . LYS A 1 80 ? 9.831 18.531 -0.410 1.00 0.00 124 LYS A CA 8
ATOM 13665 C C . LYS A 1 80 ? 9.175 18.207 0.933 1.00 0.00 124 LYS A C 8
ATOM 13666 O O . LYS A 1 80 ? 9.410 18.892 1.930 1.00 0.00 124 LYS A O 8
ATOM 13685 N N . ARG A 1 81 ? 8.367 17.146 0.953 1.00 0.00 125 ARG A N 8
ATOM 13686 C CA . ARG A 1 81 ? 7.692 16.710 2.165 1.00 0.00 125 ARG A CA 8
ATOM 13687 C C . ARG A 1 81 ? 7.772 15.193 2.281 1.00 0.00 125 ARG A C 8
ATOM 13688 O O . ARG A 1 81 ? 7.025 14.468 1.620 1.00 0.00 125 ARG A O 8
ATOM 13709 N N . LYS A 1 82 ? 8.687 14.725 3.112 1.00 0.00 126 LYS A N 8
ATOM 13710 C CA . LYS A 1 82 ? 8.886 13.297 3.313 1.00 0.00 126 LYS A CA 8
ATOM 13711 C C . LYS A 1 82 ? 9.438 12.999 4.706 1.00 0.00 126 LYS A C 8
ATOM 13712 O O . LYS A 1 82 ? 10.335 13.691 5.192 1.00 0.00 126 LYS A O 8
ATOM 13731 N N . SER A 1 83 ? 8.901 11.957 5.338 1.00 0.00 127 SER A N 8
ATOM 13732 C CA . SER A 1 83 ? 9.338 11.553 6.671 1.00 0.00 127 SER A CA 8
ATOM 13733 C C . SER A 1 83 ? 10.176 10.278 6.592 1.00 0.00 127 SER A C 8
ATOM 13734 O O . SER A 1 83 ? 9.929 9.428 5.741 1.00 0.00 127 SER A O 8
ATOM 13742 N N . LYS A 1 84 ? 11.163 10.149 7.479 1.00 0.00 128 LYS A N 8
ATOM 13743 C CA . LYS A 1 84 ? 12.030 8.964 7.496 1.00 0.00 128 LYS A CA 8
ATOM 13744 C C . LYS A 1 84 ? 11.195 7.687 7.523 1.00 0.00 128 LYS A C 8
ATOM 13745 O O . LYS A 1 84 ? 11.472 6.740 6.784 1.00 0.00 128 LYS A O 8
ATOM 13764 N N . GLU A 1 85 ? 10.165 7.675 8.369 1.00 0.00 129 GLU A N 8
ATOM 13765 C CA . GLU A 1 85 ? 9.277 6.521 8.487 1.00 0.00 129 GLU A CA 8
ATOM 13766 C C . GLU A 1 85 ? 8.428 6.345 7.226 1.00 0.00 129 GLU A C 8
ATOM 13767 O O . GLU A 1 85 ? 8.100 5.222 6.845 1.00 0.00 129 GLU A O 8
ATOM 13779 N N . LEU A 1 86 ? 8.075 7.459 6.581 1.00 0.00 130 LEU A N 8
ATOM 13780 C CA . LEU A 1 86 ? 7.262 7.409 5.365 1.00 0.00 130 LEU A CA 8
ATOM 13781 C C . LEU A 1 86 ? 8.108 7.040 4.146 1.00 0.00 130 LEU A C 8
ATOM 13782 O O . LEU A 1 86 ? 7.682 6.241 3.312 1.00 0.00 130 LEU A O 8
ATOM 13798 N N . ILE A 1 87 ? 9.305 7.614 4.043 1.00 0.00 131 ILE A N 8
ATOM 13799 C CA . ILE A 1 87 ? 10.192 7.327 2.920 1.00 0.00 131 ILE A CA 8
ATOM 13800 C C . ILE A 1 87 ? 10.603 5.860 2.915 1.00 0.00 131 ILE A C 8
ATOM 13801 O O . ILE A 1 87 ? 10.485 5.181 1.895 1.00 0.00 131 ILE A O 8
ATOM 13817 N N . GLU A 1 88 ? 11.080 5.375 4.059 1.00 0.00 132 GLU A N 8
ATOM 13818 C CA . GLU A 1 88 ? 11.501 3.983 4.180 1.00 0.00 132 GLU A CA 8
ATOM 13819 C C . GLU A 1 88 ? 10.372 3.039 3.775 1.00 0.00 132 GLU A C 8
ATOM 13820 O O . GLU A 1 88 ? 10.620 1.941 3.275 1.00 0.00 132 GLU A O 8
ATOM 13832 N N . ALA A 1 89 ? 9.129 3.475 3.991 1.00 0.00 133 ALA A N 8
ATOM 13833 C CA . ALA A 1 89 ? 7.967 2.670 3.643 1.00 0.00 133 ALA A CA 8
ATOM 13834 C C . ALA A 1 89 ? 7.836 2.508 2.141 1.00 0.00 133 ALA A C 8
ATOM 13835 O O . ALA A 1 89 ? 7.772 1.386 1.633 1.00 0.00 133 ALA A O 8
ATOM 13842 N N . TYR A 1 90 ? 7.805 3.630 1.431 1.00 0.00 134 TYR A N 8
ATOM 13843 C CA . TYR A 1 90 ? 7.689 3.601 -0.024 1.00 0.00 134 TYR A CA 8
ATOM 13844 C C . TYR A 1 90 ? 8.945 2.998 -0.644 1.00 0.00 134 TYR A C 8
ATOM 13845 O O . TYR A 1 90 ? 8.879 2.337 -1.680 1.00 0.00 134 TYR A O 8
ATOM 13863 N N . GLU A 1 91 ? 10.085 3.212 0.012 1.00 0.00 135 GLU A N 8
ATOM 13864 C CA . GLU A 1 91 ? 11.353 2.670 -0.460 1.00 0.00 135 GLU A CA 8
ATOM 13865 C C . GLU A 1 91 ? 11.335 1.146 -0.388 1.00 0.00 135 GLU A C 8
ATOM 13866 O O . GLU A 1 91 ? 11.947 0.470 -1.216 1.00 0.00 135 GLU A O 8
ATOM 13878 N N . ALA A 1 92 ? 10.621 0.611 0.609 1.00 0.00 136 ALA A N 8
ATOM 13879 C CA . ALA A 1 92 ? 10.517 -0.835 0.787 1.00 0.00 136 ALA A CA 8
ATOM 13880 C C . ALA A 1 92 ? 9.617 -1.457 -0.282 1.00 0.00 136 ALA A C 8
ATOM 13881 O O . ALA A 1 92 ? 9.905 -2.538 -0.797 1.00 0.00 136 ALA A O 8
ATOM 13888 N N . SER A 1 93 ? 8.528 -0.761 -0.612 1.00 0.00 137 SER A N 8
ATOM 13889 C CA . SER A 1 93 ? 7.581 -1.235 -1.624 1.00 0.00 137 SER A CA 8
ATOM 13890 C C . SER A 1 93 ? 8.089 -0.969 -3.047 1.00 0.00 137 SER A C 8
ATOM 13891 O O . SER A 1 93 ? 7.629 -1.598 -4.001 1.00 0.00 137 SER A O 8
ATOM 13899 N N . LYS A 1 94 ? 9.033 -0.032 -3.186 1.00 0.00 138 LYS A N 8
ATOM 13900 C CA . LYS A 1 94 ? 9.599 0.321 -4.492 1.00 0.00 138 LYS A CA 8
ATOM 13901 C C . LYS A 1 94 ? 10.191 -0.897 -5.215 1.00 0.00 138 LYS A C 8
ATOM 13902 O O . LYS A 1 94 ? 10.335 -0.879 -6.437 1.00 0.00 138 LYS A O 8
ATOM 13921 N N . THR A 1 95 ? 10.537 -1.942 -4.460 1.00 0.00 139 THR A N 8
ATOM 13922 C CA . THR A 1 95 ? 11.114 -3.156 -5.038 1.00 0.00 139 THR A CA 8
ATOM 13923 C C . THR A 1 95 ? 10.047 -4.240 -5.216 1.00 0.00 139 THR A C 8
ATOM 13924 O O . THR A 1 95 ? 9.685 -4.920 -4.254 1.00 0.00 139 THR A O 8
ATOM 13935 N N . PRO A 1 96 ? 9.532 -4.422 -6.456 1.00 0.00 140 PRO A N 8
ATOM 13936 C CA . PRO A 1 96 ? 8.511 -5.439 -6.746 1.00 0.00 140 PRO A CA 8
ATOM 13937 C C . PRO A 1 96 ? 8.947 -6.852 -6.348 1.00 0.00 140 PRO A C 8
ATOM 13938 O O . PRO A 1 96 ? 8.164 -7.593 -5.753 1.00 0.00 140 PRO A O 8
ATOM 13949 N N . PRO A 1 97 ? 10.205 -7.250 -6.672 1.00 0.00 141 PRO A N 8
ATOM 13950 C CA . PRO A 1 97 ? 10.729 -8.583 -6.342 1.00 0.00 141 PRO A CA 8
ATOM 13951 C C . PRO A 1 97 ? 10.354 -9.058 -4.937 1.00 0.00 141 PRO A C 8
ATOM 13952 O O . PRO A 1 97 ? 10.161 -10.254 -4.720 1.00 0.00 141 PRO A O 8
ATOM 13963 N N . ASP A 1 98 ? 10.254 -8.115 -3.989 1.00 0.00 142 ASP A N 8
ATOM 13964 C CA . ASP A 1 98 ? 9.899 -8.435 -2.601 1.00 0.00 142 ASP A CA 8
ATOM 13965 C C . ASP A 1 98 ? 8.772 -9.465 -2.545 1.00 0.00 142 ASP A C 8
ATOM 13966 O O . ASP A 1 98 ? 8.897 -10.500 -1.890 1.00 0.00 142 ASP A O 8
ATOM 13975 N N . LEU A 1 99 ? 7.674 -9.177 -3.243 1.00 0.00 143 LEU A N 8
ATOM 13976 C CA . LEU A 1 99 ? 6.529 -10.082 -3.277 1.00 0.00 143 LEU A CA 8
ATOM 13977 C C . LEU A 1 99 ? 6.292 -10.641 -4.682 1.00 0.00 143 LEU A C 8
ATOM 13978 O O . LEU A 1 99 ? 5.863 -11.785 -4.829 1.00 0.00 143 LEU A O 8
ATOM 13994 N N . LYS A 1 100 ? 6.569 -9.832 -5.711 1.00 0.00 144 LYS A N 8
ATOM 13995 C CA . LYS A 1 100 ? 6.381 -10.256 -7.102 1.00 0.00 144 LYS A CA 8
ATOM 13996 C C . LYS A 1 100 ? 7.025 -11.624 -7.361 1.00 0.00 144 LYS A C 8
ATOM 13997 O O . LYS A 1 100 ? 6.483 -12.440 -8.109 1.00 0.00 144 LYS A O 8
ATOM 14016 N N . GLU A 1 101 ? 8.178 -11.867 -6.731 1.00 0.00 145 GLU A N 8
ATOM 14017 C CA . GLU A 1 101 ? 8.891 -13.137 -6.882 1.00 0.00 145 GLU A CA 8
ATOM 14018 C C . GLU A 1 101 ? 8.562 -14.093 -5.733 1.00 0.00 145 GLU A C 8
ATOM 14019 O O . GLU A 1 101 ? 8.477 -15.307 -5.935 1.00 0.00 145 GLU A O 8
ATOM 14031 N N . GLU A 1 102 ? 8.384 -13.537 -4.530 1.00 0.00 146 GLU A N 8
ATOM 14032 C CA . GLU A 1 102 ? 8.066 -14.329 -3.335 1.00 0.00 146 GLU A CA 8
ATOM 14033 C C . GLU A 1 102 ? 9.275 -15.132 -2.857 1.00 0.00 146 GLU A C 8
ATOM 14034 O O . GLU A 1 102 ? 10.149 -15.490 -3.648 1.00 0.00 146 GLU A O 8
ATOM 14046 N N . SER A 1 103 ? 9.311 -15.411 -1.552 1.00 0.00 147 SER A N 8
ATOM 14047 C CA . SER A 1 103 ? 10.407 -16.169 -0.953 1.00 0.00 147 SER A CA 8
ATOM 14048 C C . SER A 1 103 ? 10.102 -17.667 -0.927 1.00 0.00 147 SER A C 8
ATOM 14049 O O . SER A 1 103 ? 8.999 -18.094 -1.273 1.00 0.00 147 SER A O 8
ATOM 14057 N N . SER A 1 104 ? 11.091 -18.458 -0.511 1.00 0.00 148 SER A N 8
ATOM 14058 C CA . SER A 1 104 ? 10.941 -19.909 -0.435 1.00 0.00 148 SER A CA 8
ATOM 14059 C C . SER A 1 104 ? 11.888 -20.498 0.613 1.00 0.00 148 SER A C 8
ATOM 14060 O O . SER A 1 104 ? 13.079 -20.675 0.353 1.00 0.00 148 SER A O 8
ATOM 14068 N N . THR A 1 105 ? 11.355 -20.792 1.801 1.00 0.00 149 THR A N 8
ATOM 14069 C CA . THR A 1 105 ? 12.162 -21.351 2.884 1.00 0.00 149 THR A CA 8
ATOM 14070 C C . THR A 1 105 ? 11.521 -22.613 3.462 1.00 0.00 149 THR A C 8
ATOM 14071 O O . THR A 1 105 ? 10.515 -22.541 4.171 1.00 0.00 149 THR A O 8
ATOM 14082 N N . ASP A 1 106 ? 12.114 -23.768 3.155 1.00 0.00 150 ASP A N 8
ATOM 14083 C CA . ASP A 1 106 ? 11.607 -25.052 3.643 1.00 0.00 150 ASP A CA 8
ATOM 14084 C C . ASP A 1 106 ? 12.604 -25.721 4.591 1.00 0.00 150 ASP A C 8
ATOM 14085 O O . ASP A 1 106 ? 12.215 -26.259 5.629 1.00 0.00 150 ASP A O 8
ATOM 14094 N N . LEU A 1 107 ? 13.888 -25.686 4.227 1.00 0.00 151 LEU A N 8
ATOM 14095 C CA . LEU A 1 107 ? 14.939 -26.291 5.042 1.00 0.00 151 LEU A CA 8
ATOM 14096 C C . LEU A 1 107 ? 15.638 -25.239 5.902 1.00 0.00 151 LEU A C 8
ATOM 14097 O O . LEU A 1 107 ? 15.649 -24.053 5.564 1.00 0.00 151 LEU A O 8
ATOM 14113 N N . GLU A 1 108 ? 16.231 -25.681 7.010 1.00 0.00 152 GLU A N 8
ATOM 14114 C CA . GLU A 1 108 ? 16.940 -24.779 7.914 1.00 0.00 152 GLU A CA 8
ATOM 14115 C C . GLU A 1 108 ? 18.441 -24.803 7.629 1.00 0.00 152 GLU A C 8
ATOM 14116 O O . GLU A 1 108 ? 19.049 -25.890 7.746 1.00 0.00 152 GLU A O 8
ATOM 14129 N N . SER A 1 1 ? -7.144 5.043 -18.782 1.00 0.00 45 SER A N 9
ATOM 14130 C CA . SER A 1 1 ? -8.544 4.859 -18.307 1.00 0.00 45 SER A CA 9
ATOM 14131 C C . SER A 1 1 ? -8.654 3.669 -17.353 1.00 0.00 45 SER A C 9
ATOM 14132 O O . SER A 1 1 ? -7.747 2.837 -17.283 1.00 0.00 45 SER A O 9
ATOM 14142 N N . ALA A 1 2 ? -9.774 3.594 -16.627 1.00 0.00 46 ALA A N 9
ATOM 14143 C CA . ALA A 1 2 ? -10.020 2.506 -15.675 1.00 0.00 46 ALA A CA 9
ATOM 14144 C C . ALA A 1 2 ? -8.991 2.503 -14.544 1.00 0.00 46 ALA A C 9
ATOM 14145 O O . ALA A 1 2 ? -8.050 3.300 -14.544 1.00 0.00 46 ALA A O 9
ATOM 14152 N N . ASP A 1 3 ? -9.180 1.600 -13.581 1.00 0.00 47 ASP A N 9
ATOM 14153 C CA . ASP A 1 3 ? -8.272 1.488 -12.441 1.00 0.00 47 ASP A CA 9
ATOM 14154 C C . ASP A 1 3 ? -8.387 0.113 -11.773 1.00 0.00 47 ASP A C 9
ATOM 14155 O O . ASP A 1 3 ? -8.288 -0.005 -10.551 1.00 0.00 47 ASP A O 9
ATOM 14164 N N . ASP A 1 4 ? -8.593 -0.923 -12.583 1.00 0.00 48 ASP A N 9
ATOM 14165 C CA . ASP A 1 4 ? -8.721 -2.281 -12.065 1.00 0.00 48 ASP A CA 9
ATOM 14166 C C . ASP A 1 4 ? -7.372 -2.997 -12.075 1.00 0.00 48 ASP A C 9
ATOM 14167 O O . ASP A 1 4 ? -7.134 -3.894 -12.889 1.00 0.00 48 ASP A O 9
ATOM 14176 N N . ARG A 1 5 ? -6.489 -2.595 -11.161 1.00 0.00 49 ARG A N 9
ATOM 14177 C CA . ARG A 1 5 ? -5.163 -3.195 -11.053 1.00 0.00 49 ARG A CA 9
ATOM 14178 C C . ARG A 1 5 ? -4.883 -3.637 -9.616 1.00 0.00 49 ARG A C 9
ATOM 14179 O O . ARG A 1 5 ? -3.752 -3.544 -9.132 1.00 0.00 49 ARG A O 9
ATOM 14200 N N . LEU A 1 6 ? -5.925 -4.122 -8.938 1.00 0.00 50 LEU A N 9
ATOM 14201 C CA . LEU A 1 6 ? -5.801 -4.584 -7.559 1.00 0.00 50 LEU A CA 9
ATOM 14202 C C . LEU A 1 6 ? -5.919 -6.110 -7.493 1.00 0.00 50 LEU A C 9
ATOM 14203 O O . LEU A 1 6 ? -6.917 -6.648 -7.006 1.00 0.00 50 LEU A O 9
ATOM 14219 N N . ASN A 1 7 ? -4.893 -6.797 -7.999 1.00 0.00 51 ASN A N 9
ATOM 14220 C CA . ASN A 1 7 ? -4.866 -8.262 -8.012 1.00 0.00 51 ASN A CA 9
ATOM 14221 C C . ASN A 1 7 ? -3.609 -8.795 -7.317 1.00 0.00 51 ASN A C 9
ATOM 14222 O O . ASN A 1 7 ? -2.852 -8.030 -6.719 1.00 0.00 51 ASN A O 9
ATOM 14233 N N . PHE A 1 8 ? -3.398 -10.110 -7.398 1.00 0.00 52 PHE A N 9
ATOM 14234 C CA . PHE A 1 8 ? -2.235 -10.746 -6.774 1.00 0.00 52 PHE A CA 9
ATOM 14235 C C . PHE A 1 8 ? -0.932 -10.172 -7.329 1.00 0.00 52 PHE A C 9
ATOM 14236 O O . PHE A 1 8 ? -0.719 -10.147 -8.543 1.00 0.00 52 PHE A O 9
ATOM 14253 N N . GLY A 1 9 ? -0.065 -9.710 -6.425 1.00 0.00 53 GLY A N 9
ATOM 14254 C CA . GLY A 1 9 ? 1.208 -9.140 -6.830 1.00 0.00 53 GLY A CA 9
ATOM 14255 C C . GLY A 1 9 ? 1.056 -7.784 -7.499 1.00 0.00 53 GLY A C 9
ATOM 14256 O O . GLY A 1 9 ? 1.627 -7.546 -8.564 1.00 0.00 53 GLY A O 9
ATOM 14260 N N . ASP A 1 10 ? 0.288 -6.894 -6.870 1.00 0.00 54 ASP A N 9
ATOM 14261 C CA . ASP A 1 10 ? 0.061 -5.554 -7.403 1.00 0.00 54 ASP A CA 9
ATOM 14262 C C . ASP A 1 10 ? 0.225 -4.496 -6.313 1.00 0.00 54 ASP A C 9
ATOM 14263 O O . ASP A 1 10 ? -0.284 -4.656 -5.200 1.00 0.00 54 ASP A O 9
ATOM 14272 N N . ARG A 1 11 ? 0.930 -3.415 -6.642 1.00 0.00 55 ARG A N 9
ATOM 14273 C CA . ARG A 1 11 ? 1.157 -2.320 -5.699 1.00 0.00 55 ARG A CA 9
ATOM 14274 C C . ARG A 1 11 ? -0.106 -1.480 -5.533 1.00 0.00 55 ARG A C 9
ATOM 14275 O O . ARG A 1 11 ? -0.588 -0.877 -6.494 1.00 0.00 55 ARG A O 9
ATOM 14296 N N . ILE A 1 12 ? -0.637 -1.442 -4.311 1.00 0.00 56 ILE A N 9
ATOM 14297 C CA . ILE A 1 12 ? -1.845 -0.670 -4.025 1.00 0.00 56 ILE A CA 9
ATOM 14298 C C . ILE A 1 12 ? -1.712 0.092 -2.707 1.00 0.00 56 ILE A C 9
ATOM 14299 O O . ILE A 1 12 ? -1.084 -0.385 -1.762 1.00 0.00 56 ILE A O 9
ATOM 14315 N N . LEU A 1 13 ? -2.309 1.281 -2.652 1.00 0.00 57 LEU A N 9
ATOM 14316 C CA . LEU A 1 13 ? -2.257 2.112 -1.450 1.00 0.00 57 LEU A CA 9
ATOM 14317 C C . LEU A 1 13 ? -3.473 1.857 -0.564 1.00 0.00 57 LEU A C 9
ATOM 14318 O O . LEU A 1 13 ? -4.612 1.952 -1.018 1.00 0.00 57 LEU A O 9
ATOM 14334 N N . VAL A 1 14 ? -3.223 1.527 0.699 1.00 0.00 58 VAL A N 9
ATOM 14335 C CA . VAL A 1 14 ? -4.296 1.251 1.649 1.00 0.00 58 VAL A CA 9
ATOM 14336 C C . VAL A 1 14 ? -4.207 2.171 2.869 1.00 0.00 58 VAL A C 9
ATOM 14337 O O . VAL A 1 14 ? -3.120 2.418 3.395 1.00 0.00 58 VAL A O 9
ATOM 14350 N N . LYS A 1 15 ? -5.358 2.677 3.311 1.00 0.00 59 LYS A N 9
ATOM 14351 C CA . LYS A 1 15 ? -5.411 3.568 4.465 1.00 0.00 59 LYS A CA 9
ATOM 14352 C C . LYS A 1 15 ? -5.791 2.803 5.732 1.00 0.00 59 LYS A C 9
ATOM 14353 O O . LYS A 1 15 ? -6.690 1.959 5.713 1.00 0.00 59 LYS A O 9
ATOM 14372 N N . ALA A 1 16 ? -5.102 3.109 6.832 1.00 0.00 60 ALA A N 9
ATOM 14373 C CA . ALA A 1 16 ? -5.359 2.460 8.116 1.00 0.00 60 ALA A CA 9
ATOM 14374 C C . ALA A 1 16 ? -6.083 3.404 9.079 1.00 0.00 60 ALA A C 9
ATOM 14375 O O . ALA A 1 16 ? -6.140 4.612 8.848 1.00 0.00 60 ALA A O 9
ATOM 14382 N N . PRO A 1 17 ? -6.647 2.865 10.178 1.00 0.00 61 PRO A N 9
ATOM 14383 C CA . PRO A 1 17 ? -7.364 3.671 11.173 1.00 0.00 61 PRO A CA 9
ATOM 14384 C C . PRO A 1 17 ? -6.418 4.522 12.017 1.00 0.00 61 PRO A C 9
ATOM 14385 O O . PRO A 1 17 ? -5.572 3.994 12.743 1.00 0.00 61 PRO A O 9
ATOM 14396 N N . GLY A 1 18 ? -6.565 5.843 11.914 1.00 0.00 62 GLY A N 9
ATOM 14397 C CA . GLY A 1 18 ? -5.716 6.748 12.671 1.00 0.00 62 GLY A CA 9
ATOM 14398 C C . GLY A 1 18 ? -4.512 7.239 11.882 1.00 0.00 62 GLY A C 9
ATOM 14399 O O . GLY A 1 18 ? -3.970 8.305 12.179 1.00 0.00 62 GLY A O 9
ATOM 14403 N N . TYR A 1 19 ? -4.087 6.463 10.883 1.00 0.00 63 TYR A N 9
ATOM 14404 C CA . TYR A 1 19 ? -2.936 6.828 10.062 1.00 0.00 63 TYR A CA 9
ATOM 14405 C C . TYR A 1 19 ? -3.339 7.005 8.597 1.00 0.00 63 TYR A C 9
ATOM 14406 O O . TYR A 1 19 ? -4.334 6.435 8.146 1.00 0.00 63 TYR A O 9
ATOM 14424 N N . PRO A 1 20 ? -2.568 7.802 7.831 1.00 0.00 64 PRO A N 9
ATOM 14425 C CA . PRO A 1 20 ? -2.851 8.051 6.408 1.00 0.00 64 PRO A CA 9
ATOM 14426 C C . PRO A 1 20 ? -2.648 6.805 5.541 1.00 0.00 64 PRO A C 9
ATOM 14427 O O . PRO A 1 20 ? -2.490 5.695 6.056 1.00 0.00 64 PRO A O 9
ATOM 14438 N N . TRP A 1 21 ? -2.656 6.994 4.221 1.00 0.00 65 TRP A N 9
ATOM 14439 C CA . TRP A 1 21 ? -2.473 5.886 3.285 1.00 0.00 65 TRP A CA 9
ATOM 14440 C C . TRP A 1 21 ? -1.035 5.367 3.327 1.00 0.00 65 TRP A C 9
ATOM 14441 O O . TRP A 1 21 ? -0.088 6.147 3.447 1.00 0.00 65 TRP A O 9
ATOM 14462 N N . TRP A 1 22 ? -0.879 4.047 3.230 1.00 0.00 66 TRP A N 9
ATOM 14463 C CA . TRP A 1 22 ? 0.441 3.423 3.260 1.00 0.00 66 TRP A CA 9
ATOM 14464 C C . TRP A 1 22 ? 0.643 2.509 2.050 1.00 0.00 66 TRP A C 9
ATOM 14465 O O . TRP A 1 22 ? -0.294 1.840 1.606 1.00 0.00 66 TRP A O 9
ATOM 14486 N N . PRO A 1 23 ? 1.874 2.469 1.499 1.00 0.00 67 PRO A N 9
ATOM 14487 C CA . PRO A 1 23 ? 2.197 1.633 0.334 1.00 0.00 67 PRO A CA 9
ATOM 14488 C C . PRO A 1 23 ? 2.183 0.141 0.659 1.00 0.00 67 PRO A C 9
ATOM 14489 O O . PRO A 1 23 ? 3.126 -0.386 1.254 1.00 0.00 67 PRO A O 9
ATOM 14500 N N . ALA A 1 24 ? 1.110 -0.535 0.254 1.00 0.00 68 ALA A N 9
ATOM 14501 C CA . ALA A 1 24 ? 0.963 -1.970 0.483 1.00 0.00 68 ALA A CA 9
ATOM 14502 C C . ALA A 1 24 ? 0.909 -2.723 -0.846 1.00 0.00 68 ALA A C 9
ATOM 14503 O O . ALA A 1 24 ? 0.915 -2.114 -1.917 1.00 0.00 68 ALA A O 9
ATOM 14510 N N . LEU A 1 25 ? 0.859 -4.047 -0.773 1.00 0.00 69 LEU A N 9
ATOM 14511 C CA . LEU A 1 25 ? 0.801 -4.876 -1.977 1.00 0.00 69 LEU A CA 9
ATOM 14512 C C . LEU A 1 25 ? -0.267 -5.957 -1.848 1.00 0.00 69 LEU A C 9
ATOM 14513 O O . LEU A 1 25 ? -0.236 -6.763 -0.918 1.00 0.00 69 LEU A O 9
ATOM 14529 N N . LEU A 1 26 ? -1.213 -5.969 -2.789 1.00 0.00 70 LEU A N 9
ATOM 14530 C CA . LEU A 1 26 ? -2.295 -6.956 -2.779 1.00 0.00 70 LEU A CA 9
ATOM 14531 C C . LEU A 1 26 ? -1.746 -8.375 -2.917 1.00 0.00 70 LEU A C 9
ATOM 14532 O O . LEU A 1 26 ? -1.003 -8.673 -3.853 1.00 0.00 70 LEU A O 9
ATOM 14548 N N . LEU A 1 27 ? -2.116 -9.240 -1.976 1.00 0.00 71 LEU A N 9
ATOM 14549 C CA . LEU A 1 27 ? -1.663 -10.626 -1.980 1.00 0.00 71 LEU A CA 9
ATOM 14550 C C . LEU A 1 27 ? -2.788 -11.572 -2.406 1.00 0.00 71 LEU A C 9
ATOM 14551 O O . LEU A 1 27 ? -2.623 -12.355 -3.345 1.00 0.00 71 LEU A O 9
ATOM 14567 N N . ARG A 1 28 ? -3.926 -11.502 -1.711 1.00 0.00 72 ARG A N 9
ATOM 14568 C CA . ARG A 1 28 ? -5.070 -12.359 -2.021 1.00 0.00 72 ARG A CA 9
ATOM 14569 C C . ARG A 1 28 ? -6.392 -11.675 -1.672 1.00 0.00 72 ARG A C 9
ATOM 14570 O O . ARG A 1 28 ? -6.437 -10.785 -0.820 1.00 0.00 72 ARG A O 9
ATOM 14591 N N . ARG A 1 29 ? -7.466 -12.105 -2.334 1.00 0.00 73 ARG A N 9
ATOM 14592 C CA . ARG A 1 29 ? -8.795 -11.547 -2.098 1.00 0.00 73 ARG A CA 9
ATOM 14593 C C . ARG A 1 29 ? -9.699 -12.578 -1.424 1.00 0.00 73 ARG A C 9
ATOM 14594 O O . ARG A 1 29 ? -10.320 -13.406 -2.094 1.00 0.00 73 ARG A O 9
ATOM 14615 N N . LYS A 1 30 ? -9.765 -12.526 -0.095 1.00 0.00 74 LYS A N 9
ATOM 14616 C CA . LYS A 1 30 ? -10.592 -13.458 0.668 1.00 0.00 74 LYS A CA 9
ATOM 14617 C C . LYS A 1 30 ? -11.996 -12.894 0.880 1.00 0.00 74 LYS A C 9
ATOM 14618 O O . LYS A 1 30 ? -12.165 -11.826 1.474 1.00 0.00 74 LYS A O 9
ATOM 14637 N N . GLU A 1 31 ? -12.999 -13.620 0.388 1.00 0.00 75 GLU A N 9
ATOM 14638 C CA . GLU A 1 31 ? -14.389 -13.200 0.516 1.00 0.00 75 GLU A CA 9
ATOM 14639 C C . GLU A 1 31 ? -15.102 -13.989 1.611 1.00 0.00 75 GLU A C 9
ATOM 14640 O O . GLU A 1 31 ? -15.437 -15.162 1.426 1.00 0.00 75 GLU A O 9
ATOM 14652 N N . THR A 1 32 ? -15.339 -13.336 2.747 1.00 0.00 76 THR A N 9
ATOM 14653 C CA . THR A 1 32 ? -16.022 -13.972 3.874 1.00 0.00 76 THR A CA 9
ATOM 14654 C C . THR A 1 32 ? -17.409 -13.357 4.075 1.00 0.00 76 THR A C 9
ATOM 14655 O O . THR A 1 32 ? -17.570 -12.140 4.003 1.00 0.00 76 THR A O 9
ATOM 14666 N N . LYS A 1 33 ? -18.411 -14.199 4.317 1.00 0.00 77 LYS A N 9
ATOM 14667 C CA . LYS A 1 33 ? -19.778 -13.715 4.515 1.00 0.00 77 LYS A CA 9
ATOM 14668 C C . LYS A 1 33 ? -20.577 -14.665 5.411 1.00 0.00 77 LYS A C 9
ATOM 14669 O O . LYS A 1 33 ? -20.108 -15.755 5.744 1.00 0.00 77 LYS A O 9
ATOM 14688 N N . ASP A 1 34 ? -21.786 -14.247 5.798 1.00 0.00 78 ASP A N 9
ATOM 14689 C CA . ASP A 1 34 ? -22.637 -15.067 6.657 1.00 0.00 78 ASP A CA 9
ATOM 14690 C C . ASP A 1 34 ? -24.113 -14.781 6.399 1.00 0.00 78 ASP A C 9
ATOM 14691 O O . ASP A 1 34 ? -24.817 -14.230 7.249 1.00 0.00 78 ASP A O 9
ATOM 14700 N N . SER A 1 35 ? -24.572 -15.155 5.209 1.00 0.00 79 SER A N 9
ATOM 14701 C CA . SER A 1 35 ? -25.963 -14.942 4.814 1.00 0.00 79 SER A CA 9
ATOM 14702 C C . SER A 1 35 ? -26.741 -16.257 4.715 1.00 0.00 79 SER A C 9
ATOM 14703 O O . SER A 1 35 ? -27.772 -16.316 4.044 1.00 0.00 79 SER A O 9
ATOM 14711 N N . LEU A 1 36 ? -26.248 -17.313 5.373 1.00 0.00 80 LEU A N 9
ATOM 14712 C CA . LEU A 1 36 ? -26.909 -18.624 5.338 1.00 0.00 80 LEU A CA 9
ATOM 14713 C C . LEU A 1 36 ? -27.141 -19.090 3.892 1.00 0.00 80 LEU A C 9
ATOM 14714 O O . LEU A 1 36 ? -28.080 -19.835 3.612 1.00 0.00 80 LEU A O 9
ATOM 14730 N N . ASN A 1 37 ? -26.264 -18.648 2.982 1.00 0.00 81 ASN A N 9
ATOM 14731 C CA . ASN A 1 37 ? -26.350 -19.011 1.567 1.00 0.00 81 ASN A CA 9
ATOM 14732 C C . ASN A 1 37 ? -27.631 -18.471 0.920 1.00 0.00 81 ASN A C 9
ATOM 14733 O O . ASN A 1 37 ? -28.372 -19.212 0.270 1.00 0.00 81 ASN A O 9
ATOM 14744 N N . THR A 1 38 ? -27.878 -17.169 1.084 1.00 0.00 82 THR A N 9
ATOM 14745 C CA . THR A 1 38 ? -29.059 -16.534 0.497 1.00 0.00 82 THR A CA 9
ATOM 14746 C C . THR A 1 38 ? -28.745 -15.099 0.053 1.00 0.00 82 THR A C 9
ATOM 14747 O O . THR A 1 38 ? -28.405 -14.869 -1.108 1.00 0.00 82 THR A O 9
ATOM 14758 N N . ASN A 1 39 ? -28.858 -14.143 0.982 1.00 0.00 83 ASN A N 9
ATOM 14759 C CA . ASN A 1 39 ? -28.590 -12.734 0.695 1.00 0.00 83 ASN A CA 9
ATOM 14760 C C . ASN A 1 39 ? -28.804 -11.888 1.950 1.00 0.00 83 ASN A C 9
ATOM 14761 O O . ASN A 1 39 ? -29.913 -11.414 2.207 1.00 0.00 83 ASN A O 9
ATOM 14772 N N . SER A 1 40 ? -27.742 -11.710 2.731 1.00 0.00 84 SER A N 9
ATOM 14773 C CA . SER A 1 40 ? -27.824 -10.932 3.964 1.00 0.00 84 SER A CA 9
ATOM 14774 C C . SER A 1 40 ? -26.764 -9.832 3.994 1.00 0.00 84 SER A C 9
ATOM 14775 O O . SER A 1 40 ? -27.083 -8.657 3.808 1.00 0.00 84 SER A O 9
ATOM 14783 N N . SER A 1 41 ? -25.505 -10.212 4.230 1.00 0.00 85 SER A N 9
ATOM 14784 C CA . SER A 1 41 ? -24.413 -9.244 4.282 1.00 0.00 85 SER A CA 9
ATOM 14785 C C . SER A 1 41 ? -23.070 -9.920 4.031 1.00 0.00 85 SER A C 9
ATOM 14786 O O . SER A 1 41 ? -22.675 -10.832 4.762 1.00 0.00 85 SER A O 9
ATOM 14794 N N . PHE A 1 42 ? -22.371 -9.465 2.994 1.00 0.00 86 PHE A N 9
ATOM 14795 C CA . PHE A 1 42 ? -21.069 -10.020 2.639 1.00 0.00 86 PHE A CA 9
ATOM 14796 C C . PHE A 1 42 ? -19.941 -9.195 3.257 1.00 0.00 86 PHE A C 9
ATOM 14797 O O . PHE A 1 42 ? -20.114 -8.012 3.551 1.00 0.00 86 PHE A O 9
ATOM 14814 N N . ASN A 1 43 ? -18.781 -9.826 3.444 1.00 0.00 87 ASN A N 9
ATOM 14815 C CA . ASN A 1 43 ? -17.624 -9.149 4.019 1.00 0.00 87 ASN A CA 9
ATOM 14816 C C . ASN A 1 43 ? -16.354 -9.510 3.252 1.00 0.00 87 ASN A C 9
ATOM 14817 O O . ASN A 1 43 ? -15.589 -10.382 3.669 1.00 0.00 87 ASN A O 9
ATOM 14828 N N . VAL A 1 44 ? -16.131 -8.833 2.132 1.00 0.00 88 VAL A N 9
ATOM 14829 C CA . VAL A 1 44 ? -14.950 -9.084 1.315 1.00 0.00 88 VAL A CA 9
ATOM 14830 C C . VAL A 1 44 ? -13.875 -8.034 1.568 1.00 0.00 88 VAL A C 9
ATOM 14831 O O . VAL A 1 44 ? -14.168 -6.843 1.694 1.00 0.00 88 VAL A O 9
ATOM 14844 N N . LEU A 1 45 ? -12.629 -8.487 1.642 1.00 0.00 89 LEU A N 9
ATOM 14845 C CA . LEU A 1 45 ? -11.496 -7.595 1.879 1.00 0.00 89 LEU A CA 9
ATOM 14846 C C . LEU A 1 45 ? -10.335 -7.914 0.940 1.00 0.00 89 LEU A C 9
ATOM 14847 O O . LEU A 1 45 ? -10.396 -8.857 0.150 1.00 0.00 89 LEU A O 9
ATOM 14863 N N . TYR A 1 46 ? -9.274 -7.117 1.043 1.00 0.00 90 TYR A N 9
ATOM 14864 C CA . TYR A 1 46 ? -8.088 -7.299 0.219 1.00 0.00 90 TYR A CA 9
ATOM 14865 C C . TYR A 1 46 ? -6.851 -7.501 1.089 1.00 0.00 90 TYR A C 9
ATOM 14866 O O . TYR A 1 46 ? -6.360 -6.558 1.712 1.00 0.00 90 TYR A O 9
ATOM 14884 N N . LYS A 1 47 ? -6.344 -8.734 1.120 1.00 0.00 91 LYS A N 9
ATOM 14885 C CA . LYS A 1 47 ? -5.154 -9.052 1.906 1.00 0.00 91 LYS A CA 9
ATOM 14886 C C . LYS A 1 47 ? -3.933 -8.374 1.293 1.00 0.00 91 LYS A C 9
ATOM 14887 O O . LYS A 1 47 ? -3.361 -8.870 0.321 1.00 0.00 91 LYS A O 9
ATOM 14906 N N . VAL A 1 48 ? -3.549 -7.229 1.852 1.00 0.00 92 VAL A N 9
ATOM 14907 C CA . VAL A 1 48 ? -2.407 -6.477 1.343 1.00 0.00 92 VAL A CA 9
ATOM 14908 C C . VAL A 1 48 ? -1.206 -6.573 2.276 1.00 0.00 92 VAL A C 9
ATOM 14909 O O . VAL A 1 48 ? -1.359 -6.663 3.496 1.00 0.00 92 VAL A O 9
ATOM 14922 N N . LEU A 1 49 ? -0.011 -6.538 1.691 1.00 0.00 93 LEU A N 9
ATOM 14923 C CA . LEU A 1 49 ? 1.221 -6.606 2.461 1.00 0.00 93 LEU A CA 9
ATOM 14924 C C . LEU A 1 49 ? 1.795 -5.209 2.651 1.00 0.00 93 LEU A C 9
ATOM 14925 O O . LEU A 1 49 ? 1.893 -4.432 1.704 1.00 0.00 93 LEU A O 9
ATOM 14941 N N . PHE A 1 50 ? 2.164 -4.900 3.886 1.00 0.00 94 PHE A N 9
ATOM 14942 C CA . PHE A 1 50 ? 2.725 -3.597 4.226 1.00 0.00 94 PHE A CA 9
ATOM 14943 C C . PHE A 1 50 ? 4.253 -3.641 4.218 1.00 0.00 94 PHE A C 9
ATOM 14944 O O . PHE A 1 50 ? 4.851 -4.710 4.355 1.00 0.00 94 PHE A O 9
ATOM 14961 N N . PHE A 1 51 ? 4.878 -2.474 4.068 1.00 0.00 95 PHE A N 9
ATOM 14962 C CA . PHE A 1 51 ? 6.339 -2.379 4.050 1.00 0.00 95 PHE A CA 9
ATOM 14963 C C . PHE A 1 51 ? 6.811 -1.078 4.703 1.00 0.00 95 PHE A C 9
ATOM 14964 O O . PHE A 1 51 ? 6.120 -0.059 4.638 1.00 0.00 95 PHE A O 9
ATOM 14981 N N . PRO A 1 52 ? 8.000 -1.092 5.342 1.00 0.00 96 PRO A N 9
ATOM 14982 C CA . PRO A 1 52 ? 8.853 -2.287 5.442 1.00 0.00 96 PRO A CA 9
ATOM 14983 C C . PRO A 1 52 ? 8.399 -3.248 6.548 1.00 0.00 96 PRO A C 9
ATOM 14984 O O . PRO A 1 52 ? 7.268 -3.158 7.030 1.00 0.00 96 PRO A O 9
ATOM 14995 N N . ASP A 1 53 ? 9.292 -4.170 6.937 1.00 0.00 97 ASP A N 9
ATOM 14996 C CA . ASP A 1 53 ? 9.003 -5.163 7.983 1.00 0.00 97 ASP A CA 9
ATOM 14997 C C . ASP A 1 53 ? 8.106 -6.298 7.468 1.00 0.00 97 ASP A C 9
ATOM 14998 O O . ASP A 1 53 ? 7.765 -7.209 8.225 1.00 0.00 97 ASP A O 9
ATOM 15007 N N . PHE A 1 54 ? 7.733 -6.248 6.183 1.00 0.00 98 PHE A N 9
ATOM 15008 C CA . PHE A 1 54 ? 6.884 -7.277 5.576 1.00 0.00 98 PHE A CA 9
ATOM 15009 C C . PHE A 1 54 ? 5.637 -7.555 6.421 1.00 0.00 98 PHE A C 9
ATOM 15010 O O . PHE A 1 54 ? 5.402 -8.685 6.855 1.00 0.00 98 PHE A O 9
ATOM 15027 N N . ASN A 1 55 ? 4.832 -6.515 6.637 1.00 0.00 99 ASN A N 9
ATOM 15028 C CA . ASN A 1 55 ? 3.600 -6.636 7.416 1.00 0.00 99 ASN A CA 9
ATOM 15029 C C . ASN A 1 55 ? 2.401 -6.825 6.483 1.00 0.00 99 ASN A C 9
ATOM 15030 O O . ASN A 1 55 ? 2.577 -7.092 5.295 1.00 0.00 99 ASN A O 9
ATOM 15041 N N . PHE A 1 56 ? 1.181 -6.684 7.013 1.00 0.00 100 PHE A N 9
ATOM 15042 C CA . PHE A 1 56 ? -0.029 -6.840 6.196 1.00 0.00 100 PHE A CA 9
ATOM 15043 C C . PHE A 1 56 ? -1.271 -6.334 6.929 1.00 0.00 100 PHE A C 9
ATOM 15044 O O . PHE A 1 56 ? -1.190 -5.889 8.077 1.00 0.00 100 PHE A O 9
ATOM 15061 N N . ALA A 1 57 ? -2.416 -6.404 6.250 1.00 0.00 101 ALA A N 9
ATOM 15062 C CA . ALA A 1 57 ? -3.686 -5.953 6.816 1.00 0.00 101 ALA A CA 9
ATOM 15063 C C . ALA A 1 57 ? -4.870 -6.401 5.955 1.00 0.00 101 ALA A C 9
ATOM 15064 O O . ALA A 1 57 ? -4.725 -6.627 4.751 1.00 0.00 101 ALA A O 9
ATOM 15071 N N . TRP A 1 58 ? -6.043 -6.522 6.582 1.00 0.00 102 TRP A N 9
ATOM 15072 C CA . TRP A 1 58 ? -7.258 -6.938 5.879 1.00 0.00 102 TRP A CA 9
ATOM 15073 C C . TRP A 1 58 ? -8.290 -5.810 5.874 1.00 0.00 102 TRP A C 9
ATOM 15074 O O . TRP A 1 58 ? -8.896 -5.506 6.905 1.00 0.00 102 TRP A O 9
ATOM 15095 N N . VAL A 1 59 ? -8.481 -5.189 4.708 1.00 0.00 103 VAL A N 9
ATOM 15096 C CA . VAL A 1 59 ? -9.433 -4.087 4.562 1.00 0.00 103 VAL A CA 9
ATOM 15097 C C . VAL A 1 59 ? -10.187 -4.177 3.233 1.00 0.00 103 VAL A C 9
ATOM 15098 O O . VAL A 1 59 ? -9.768 -4.890 2.322 1.00 0.00 103 VAL A O 9
ATOM 15111 N N . LYS A 1 60 ? -11.295 -3.443 3.127 1.00 0.00 104 LYS A N 9
ATOM 15112 C CA . LYS A 1 60 ? -12.099 -3.439 1.905 1.00 0.00 104 LYS A CA 9
ATOM 15113 C C . LYS A 1 60 ? -11.449 -2.571 0.824 1.00 0.00 104 LYS A C 9
ATOM 15114 O O . LYS A 1 60 ? -10.597 -1.732 1.118 1.00 0.00 104 LYS A O 9
ATOM 15133 N N . ARG A 1 61 ? -11.867 -2.776 -0.428 1.00 0.00 105 ARG A N 9
ATOM 15134 C CA . ARG A 1 61 ? -11.336 -2.010 -1.560 1.00 0.00 105 ARG A CA 9
ATOM 15135 C C . ARG A 1 61 ? -11.570 -0.506 -1.376 1.00 0.00 105 ARG A C 9
ATOM 15136 O O . ARG A 1 61 ? -10.854 0.314 -1.952 1.00 0.00 105 ARG A O 9
ATOM 15157 N N . ASN A 1 62 ? -12.578 -0.151 -0.574 1.00 0.00 106 ASN A N 9
ATOM 15158 C CA . ASN A 1 62 ? -12.909 1.252 -0.314 1.00 0.00 106 ASN A CA 9
ATOM 15159 C C . ASN A 1 62 ? -11.716 1.998 0.281 1.00 0.00 106 ASN A C 9
ATOM 15160 O O . ASN A 1 62 ? -11.456 3.148 -0.073 1.00 0.00 106 ASN A O 9
ATOM 15171 N N . SER A 1 63 ? -10.987 1.334 1.178 1.00 0.00 107 SER A N 9
ATOM 15172 C CA . SER A 1 63 ? -9.816 1.937 1.809 1.00 0.00 107 SER A CA 9
ATOM 15173 C C . SER A 1 63 ? -8.536 1.613 1.027 1.00 0.00 107 SER A C 9
ATOM 15174 O O . SER A 1 63 ? -7.428 1.783 1.541 1.00 0.00 107 SER A O 9
ATOM 15182 N N . VAL A 1 64 ? -8.694 1.151 -0.218 1.00 0.00 108 VAL A N 9
ATOM 15183 C CA . VAL A 1 64 ? -7.558 0.806 -1.066 1.00 0.00 108 VAL A CA 9
ATOM 15184 C C . VAL A 1 64 ? -7.606 1.581 -2.386 1.00 0.00 108 VAL A C 9
ATOM 15185 O O . VAL A 1 64 ? -8.683 1.853 -2.915 1.00 0.00 108 VAL A O 9
ATOM 15198 N N . LYS A 1 65 ? -6.430 1.934 -2.906 1.00 0.00 109 LYS A N 9
ATOM 15199 C CA . LYS A 1 65 ? -6.331 2.679 -4.161 1.00 0.00 109 LYS A CA 9
ATOM 15200 C C . LYS A 1 65 ? -5.166 2.168 -5.011 1.00 0.00 109 LYS A C 9
ATOM 15201 O O . LYS A 1 65 ? -4.092 1.879 -4.487 1.00 0.00 109 LYS A O 9
ATOM 15220 N N . PRO A 1 66 ? -5.364 2.051 -6.341 1.00 0.00 110 PRO A N 9
ATOM 15221 C CA . PRO A 1 66 ? -4.317 1.572 -7.258 1.00 0.00 110 PRO A CA 9
ATOM 15222 C C . PRO A 1 66 ? -3.036 2.405 -7.170 1.00 0.00 110 PRO A C 9
ATOM 15223 O O . PRO A 1 66 ? -3.080 3.634 -7.225 1.00 0.00 110 PRO A O 9
ATOM 15234 N N . LEU A 1 67 ? -1.899 1.721 -7.039 1.00 0.00 111 LEU A N 9
ATOM 15235 C CA . LEU A 1 67 ? -0.602 2.388 -6.944 1.00 0.00 111 LEU A CA 9
ATOM 15236 C C . LEU A 1 67 ? 0.271 2.040 -8.154 1.00 0.00 111 LEU A C 9
ATOM 15237 O O . LEU A 1 67 ? 0.177 0.937 -8.696 1.00 0.00 111 LEU A O 9
ATOM 15253 N N . LEU A 1 68 ? 1.114 2.985 -8.576 1.00 0.00 112 LEU A N 9
ATOM 15254 C CA . LEU A 1 68 ? 1.992 2.771 -9.725 1.00 0.00 112 LEU A CA 9
ATOM 15255 C C . LEU A 1 68 ? 3.457 2.717 -9.306 1.00 0.00 112 LEU A C 9
ATOM 15256 O O . LEU A 1 68 ? 3.791 2.960 -8.145 1.00 0.00 112 LEU A O 9
ATOM 15272 N N . ASP A 1 69 ? 4.327 2.409 -10.264 1.00 0.00 113 ASP A N 9
ATOM 15273 C CA . ASP A 1 69 ? 5.766 2.331 -10.006 1.00 0.00 113 ASP A CA 9
ATOM 15274 C C . ASP A 1 69 ? 6.387 3.723 -10.001 1.00 0.00 113 ASP A C 9
ATOM 15275 O O . ASP A 1 69 ? 7.162 4.064 -9.106 1.00 0.00 113 ASP A O 9
ATOM 15284 N N . SER A 1 70 ? 6.038 4.527 -11.007 1.00 0.00 114 SER A N 9
ATOM 15285 C CA . SER A 1 70 ? 6.557 5.886 -11.115 1.00 0.00 114 SER A CA 9
ATOM 15286 C C . SER A 1 70 ? 6.133 6.725 -9.910 1.00 0.00 114 SER A C 9
ATOM 15287 O O . SER A 1 70 ? 6.947 7.442 -9.334 1.00 0.00 114 SER A O 9
ATOM 15295 N N . GLU A 1 71 ? 4.855 6.625 -9.533 1.00 0.00 115 GLU A N 9
ATOM 15296 C CA . GLU A 1 71 ? 4.326 7.375 -8.392 1.00 0.00 115 GLU A CA 9
ATOM 15297 C C . GLU A 1 71 ? 5.133 7.097 -7.123 1.00 0.00 115 GLU A C 9
ATOM 15298 O O . GLU A 1 71 ? 5.613 8.024 -6.471 1.00 0.00 115 GLU A O 9
ATOM 15310 N N . ILE A 1 72 ? 5.284 5.815 -6.783 1.00 0.00 116 ILE A N 9
ATOM 15311 C CA . ILE A 1 72 ? 6.043 5.417 -5.597 1.00 0.00 116 ILE A CA 9
ATOM 15312 C C . ILE A 1 72 ? 7.463 5.969 -5.674 1.00 0.00 116 ILE A C 9
ATOM 15313 O O . ILE A 1 72 ? 7.921 6.654 -4.758 1.00 0.00 116 ILE A O 9
ATOM 15329 N N . ALA A 1 73 ? 8.145 5.683 -6.786 1.00 0.00 117 ALA A N 9
ATOM 15330 C CA . ALA A 1 73 ? 9.506 6.173 -6.996 1.00 0.00 117 ALA A CA 9
ATOM 15331 C C . ALA A 1 73 ? 9.545 7.693 -6.869 1.00 0.00 117 ALA A C 9
ATOM 15332 O O . ALA A 1 73 ? 10.525 8.266 -6.390 1.00 0.00 117 ALA A O 9
ATOM 15339 N N . LYS A 1 74 ? 8.460 8.336 -7.305 1.00 0.00 118 LYS A N 9
ATOM 15340 C CA . LYS A 1 74 ? 8.340 9.784 -7.248 1.00 0.00 118 LYS A CA 9
ATOM 15341 C C . LYS A 1 74 ? 8.176 10.267 -5.818 1.00 0.00 118 LYS A C 9
ATOM 15342 O O . LYS A 1 74 ? 8.895 11.160 -5.374 1.00 0.00 118 LYS A O 9
ATOM 15361 N N . PHE A 1 75 ? 7.226 9.671 -5.102 1.00 0.00 119 PHE A N 9
ATOM 15362 C CA . PHE A 1 75 ? 6.972 10.042 -3.708 1.00 0.00 119 PHE A CA 9
ATOM 15363 C C . PHE A 1 75 ? 8.281 10.095 -2.927 1.00 0.00 119 PHE A C 9
ATOM 15364 O O . PHE A 1 75 ? 8.528 11.035 -2.171 1.00 0.00 119 PHE A O 9
ATOM 15381 N N . LEU A 1 76 ? 9.118 9.081 -3.126 1.00 0.00 120 LEU A N 9
ATOM 15382 C CA . LEU A 1 76 ? 10.407 9.008 -2.456 1.00 0.00 120 LEU A CA 9
ATOM 15383 C C . LEU A 1 76 ? 11.343 10.104 -2.957 1.00 0.00 120 LEU A C 9
ATOM 15384 O O . LEU A 1 76 ? 12.112 10.678 -2.182 1.00 0.00 120 LEU A O 9
ATOM 15400 N N . GLY A 1 77 ? 11.262 10.401 -4.259 1.00 0.00 121 GLY A N 9
ATOM 15401 C CA . GLY A 1 77 ? 12.098 11.436 -4.837 1.00 0.00 121 GLY A CA 9
ATOM 15402 C C . GLY A 1 77 ? 11.456 12.814 -4.774 1.00 0.00 121 GLY A C 9
ATOM 15403 O O . GLY A 1 77 ? 11.857 13.720 -5.504 1.00 0.00 121 GLY A O 9
ATOM 15407 N N . SER A 1 78 ? 10.454 12.974 -3.899 1.00 0.00 122 SER A N 9
ATOM 15408 C CA . SER A 1 78 ? 9.759 14.253 -3.744 1.00 0.00 122 SER A CA 9
ATOM 15409 C C . SER A 1 78 ? 10.748 15.381 -3.451 1.00 0.00 122 SER A C 9
ATOM 15410 O O . SER A 1 78 ? 10.687 16.446 -4.067 1.00 0.00 122 SER A O 9
ATOM 15418 N N . SER A 1 79 ? 11.653 15.135 -2.501 1.00 0.00 123 SER A N 9
ATOM 15419 C CA . SER A 1 79 ? 12.662 16.119 -2.109 1.00 0.00 123 SER A CA 9
ATOM 15420 C C . SER A 1 79 ? 12.017 17.418 -1.603 1.00 0.00 123 SER A C 9
ATOM 15421 O O . SER A 1 79 ? 12.665 18.468 -1.574 1.00 0.00 123 SER A O 9
ATOM 15429 N N . LYS A 1 80 ? 10.745 17.343 -1.199 1.00 0.00 124 LYS A N 9
ATOM 15430 C CA . LYS A 1 80 ? 10.026 18.512 -0.691 1.00 0.00 124 LYS A CA 9
ATOM 15431 C C . LYS A 1 80 ? 9.345 18.207 0.642 1.00 0.00 124 LYS A C 9
ATOM 15432 O O . LYS A 1 80 ? 9.549 18.915 1.630 1.00 0.00 124 LYS A O 9
ATOM 15451 N N . ARG A 1 81 ? 8.544 17.140 0.663 1.00 0.00 125 ARG A N 9
ATOM 15452 C CA . ARG A 1 81 ? 7.844 16.725 1.867 1.00 0.00 125 ARG A CA 9
ATOM 15453 C C . ARG A 1 81 ? 7.923 15.211 2.026 1.00 0.00 125 ARG A C 9
ATOM 15454 O O . ARG A 1 81 ? 7.193 14.466 1.369 1.00 0.00 125 ARG A O 9
ATOM 15475 N N . LYS A 1 82 ? 8.816 14.770 2.898 1.00 0.00 126 LYS A N 9
ATOM 15476 C CA . LYS A 1 82 ? 9.008 13.346 3.156 1.00 0.00 126 LYS A CA 9
ATOM 15477 C C . LYS A 1 82 ? 9.355 13.092 4.621 1.00 0.00 126 LYS A C 9
ATOM 15478 O O . LYS A 1 82 ? 9.923 13.955 5.294 1.00 0.00 126 LYS A O 9
ATOM 15497 N N . SER A 1 83 ? 9.019 11.899 5.106 1.00 0.00 127 SER A N 9
ATOM 15498 C CA . SER A 1 83 ? 9.301 11.524 6.491 1.00 0.00 127 SER A CA 9
ATOM 15499 C C . SER A 1 83 ? 10.108 10.229 6.541 1.00 0.00 127 SER A C 9
ATOM 15500 O O . SER A 1 83 ? 9.968 9.375 5.672 1.00 0.00 127 SER A O 9
ATOM 15508 N N . LYS A 1 84 ? 10.952 10.088 7.565 1.00 0.00 128 LYS A N 9
ATOM 15509 C CA . LYS A 1 84 ? 11.782 8.890 7.716 1.00 0.00 128 LYS A CA 9
ATOM 15510 C C . LYS A 1 84 ? 10.929 7.622 7.660 1.00 0.00 128 LYS A C 9
ATOM 15511 O O . LYS A 1 84 ? 11.255 6.678 6.940 1.00 0.00 128 LYS A O 9
ATOM 15530 N N . GLU A 1 85 ? 9.828 7.616 8.411 1.00 0.00 129 GLU A N 9
ATOM 15531 C CA . GLU A 1 85 ? 8.921 6.472 8.435 1.00 0.00 129 GLU A CA 9
ATOM 15532 C C . GLU A 1 85 ? 8.198 6.317 7.095 1.00 0.00 129 GLU A C 9
ATOM 15533 O O . GLU A 1 85 ? 7.899 5.200 6.671 1.00 0.00 129 GLU A O 9
ATOM 15545 N N . LEU A 1 86 ? 7.917 7.443 6.435 1.00 0.00 130 LEU A N 9
ATOM 15546 C CA . LEU A 1 86 ? 7.225 7.423 5.145 1.00 0.00 130 LEU A CA 9
ATOM 15547 C C . LEU A 1 86 ? 8.162 6.991 4.019 1.00 0.00 130 LEU A C 9
ATOM 15548 O O . LEU A 1 86 ? 7.791 6.173 3.176 1.00 0.00 130 LEU A O 9
ATOM 15564 N N . ILE A 1 87 ? 9.377 7.540 4.005 1.00 0.00 131 ILE A N 9
ATOM 15565 C CA . ILE A 1 87 ? 10.357 7.201 2.976 1.00 0.00 131 ILE A CA 9
ATOM 15566 C C . ILE A 1 87 ? 10.656 5.708 2.988 1.00 0.00 131 ILE A C 9
ATOM 15567 O O . ILE A 1 87 ? 10.521 5.035 1.969 1.00 0.00 131 ILE A O 9
ATOM 15583 N N . GLU A 1 88 ? 11.052 5.193 4.149 1.00 0.00 132 GLU A N 9
ATOM 15584 C CA . GLU A 1 88 ? 11.358 3.771 4.289 1.00 0.00 132 GLU A CA 9
ATOM 15585 C C . GLU A 1 88 ? 10.180 2.921 3.812 1.00 0.00 132 GLU A C 9
ATOM 15586 O O . GLU A 1 88 ? 10.363 1.800 3.335 1.00 0.00 132 GLU A O 9
ATOM 15598 N N . ALA A 1 89 ? 8.972 3.471 3.941 1.00 0.00 133 ALA A N 9
ATOM 15599 C CA . ALA A 1 89 ? 7.760 2.782 3.521 1.00 0.00 133 ALA A CA 9
ATOM 15600 C C . ALA A 1 89 ? 7.714 2.612 2.015 1.00 0.00 133 ALA A C 9
ATOM 15601 O O . ALA A 1 89 ? 7.581 1.497 1.510 1.00 0.00 133 ALA A O 9
ATOM 15608 N N . TYR A 1 90 ? 7.825 3.726 1.301 1.00 0.00 134 TYR A N 9
ATOM 15609 C CA . TYR A 1 90 ? 7.795 3.690 -0.154 1.00 0.00 134 TYR A CA 9
ATOM 15610 C C . TYR A 1 90 ? 9.046 3.006 -0.697 1.00 0.00 134 TYR A C 9
ATOM 15611 O O . TYR A 1 90 ? 8.999 2.362 -1.744 1.00 0.00 134 TYR A O 9
ATOM 15629 N N . GLU A 1 91 ? 10.157 3.126 0.032 1.00 0.00 135 GLU A N 9
ATOM 15630 C CA . GLU A 1 91 ? 11.405 2.489 -0.372 1.00 0.00 135 GLU A CA 9
ATOM 15631 C C . GLU A 1 91 ? 11.284 0.973 -0.260 1.00 0.00 135 GLU A C 9
ATOM 15632 O O . GLU A 1 91 ? 11.888 0.234 -1.039 1.00 0.00 135 GLU A O 9
ATOM 15644 N N . ALA A 1 92 ? 10.484 0.516 0.710 1.00 0.00 136 ALA A N 9
ATOM 15645 C CA . ALA A 1 92 ? 10.269 -0.913 0.920 1.00 0.00 136 ALA A CA 9
ATOM 15646 C C . ALA A 1 92 ? 9.250 -1.462 -0.079 1.00 0.00 136 ALA A C 9
ATOM 15647 O O . ALA A 1 92 ? 9.344 -2.612 -0.508 1.00 0.00 136 ALA A O 9
ATOM 15654 N N . SER A 1 93 ? 8.283 -0.620 -0.448 1.00 0.00 137 SER A N 9
ATOM 15655 C CA . SER A 1 93 ? 7.245 -1.000 -1.403 1.00 0.00 137 SER A CA 9
ATOM 15656 C C . SER A 1 93 ? 7.743 -0.876 -2.848 1.00 0.00 137 SER A C 9
ATOM 15657 O O . SER A 1 93 ? 7.159 -1.459 -3.762 1.00 0.00 137 SER A O 9
ATOM 15665 N N . LYS A 1 94 ? 8.813 -0.104 -3.053 1.00 0.00 138 LYS A N 9
ATOM 15666 C CA . LYS A 1 94 ? 9.375 0.099 -4.387 1.00 0.00 138 LYS A CA 9
ATOM 15667 C C . LYS A 1 94 ? 9.777 -1.225 -5.044 1.00 0.00 138 LYS A C 9
ATOM 15668 O O . LYS A 1 94 ? 9.518 -1.431 -6.230 1.00 0.00 138 LYS A O 9
ATOM 15687 N N . THR A 1 95 ? 10.418 -2.112 -4.278 1.00 0.00 139 THR A N 9
ATOM 15688 C CA . THR A 1 95 ? 10.859 -3.407 -4.804 1.00 0.00 139 THR A CA 9
ATOM 15689 C C . THR A 1 95 ? 10.514 -4.550 -3.846 1.00 0.00 139 THR A C 9
ATOM 15690 O O . THR A 1 95 ? 11.399 -5.136 -3.217 1.00 0.00 139 THR A O 9
ATOM 15701 N N . PRO A 1 96 ? 9.213 -4.872 -3.717 1.00 0.00 140 PRO A N 9
ATOM 15702 C CA . PRO A 1 96 ? 8.714 -5.925 -2.849 1.00 0.00 140 PRO A CA 9
ATOM 15703 C C . PRO A 1 96 ? 8.270 -7.172 -3.631 1.00 0.00 140 PRO A C 9
ATOM 15704 O O . PRO A 1 96 ? 7.096 -7.545 -3.591 1.00 0.00 140 PRO A O 9
ATOM 15715 N N . PRO A 1 97 ? 9.191 -7.832 -4.365 1.00 0.00 141 PRO A N 9
ATOM 15716 C CA . PRO A 1 97 ? 8.854 -9.024 -5.148 1.00 0.00 141 PRO A CA 9
ATOM 15717 C C . PRO A 1 97 ? 8.606 -10.249 -4.250 1.00 0.00 141 PRO A C 9
ATOM 15718 O O . PRO A 1 97 ? 7.561 -10.327 -3.602 1.00 0.00 141 PRO A O 9
ATOM 15729 N N . ASP A 1 98 ? 9.557 -11.195 -4.201 1.00 0.00 142 ASP A N 9
ATOM 15730 C CA . ASP A 1 98 ? 9.413 -12.396 -3.370 1.00 0.00 142 ASP A CA 9
ATOM 15731 C C . ASP A 1 98 ? 8.024 -13.033 -3.528 1.00 0.00 142 ASP A C 9
ATOM 15732 O O . ASP A 1 98 ? 7.491 -13.623 -2.584 1.00 0.00 142 ASP A O 9
ATOM 15741 N N . LEU A 1 99 ? 7.444 -12.907 -4.726 1.00 0.00 143 LEU A N 9
ATOM 15742 C CA . LEU A 1 99 ? 6.118 -13.457 -5.015 1.00 0.00 143 LEU A CA 9
ATOM 15743 C C . LEU A 1 99 ? 5.701 -13.143 -6.450 1.00 0.00 143 LEU A C 9
ATOM 15744 O O . LEU A 1 99 ? 5.311 -14.039 -7.199 1.00 0.00 143 LEU A O 9
ATOM 15760 N N . LYS A 1 100 ? 5.785 -11.863 -6.826 1.00 0.00 144 LYS A N 9
ATOM 15761 C CA . LYS A 1 100 ? 5.415 -11.426 -8.177 1.00 0.00 144 LYS A CA 9
ATOM 15762 C C . LYS A 1 100 ? 6.166 -12.223 -9.247 1.00 0.00 144 LYS A C 9
ATOM 15763 O O . LYS A 1 100 ? 5.638 -12.462 -10.333 1.00 0.00 144 LYS A O 9
ATOM 15782 N N . GLU A 1 101 ? 7.397 -12.634 -8.932 1.00 0.00 145 GLU A N 9
ATOM 15783 C CA . GLU A 1 101 ? 8.217 -13.410 -9.864 1.00 0.00 145 GLU A CA 9
ATOM 15784 C C . GLU A 1 101 ? 7.553 -14.747 -10.203 1.00 0.00 145 GLU A C 9
ATOM 15785 O O . GLU A 1 101 ? 7.689 -15.250 -11.320 1.00 0.00 145 GLU A O 9
ATOM 15797 N N . GLU A 1 102 ? 6.825 -15.315 -9.236 1.00 0.00 146 GLU A N 9
ATOM 15798 C CA . GLU A 1 102 ? 6.133 -16.587 -9.435 1.00 0.00 146 GLU A CA 9
ATOM 15799 C C . GLU A 1 102 ? 4.731 -16.361 -10.003 1.00 0.00 146 GLU A C 9
ATOM 15800 O O . GLU A 1 102 ? 3.984 -15.514 -9.510 1.00 0.00 146 GLU A O 9
ATOM 15812 N N . SER A 1 103 ? 4.381 -17.124 -11.042 1.00 0.00 147 SER A N 9
ATOM 15813 C CA . SER A 1 103 ? 3.065 -17.007 -11.674 1.00 0.00 147 SER A CA 9
ATOM 15814 C C . SER A 1 103 ? 2.850 -18.102 -12.721 1.00 0.00 147 SER A C 9
ATOM 15815 O O . SER A 1 103 ? 3.805 -18.593 -13.328 1.00 0.00 147 SER A O 9
ATOM 15823 N N . SER A 1 104 ? 1.585 -18.476 -12.929 1.00 0.00 148 SER A N 9
ATOM 15824 C CA . SER A 1 104 ? 1.231 -19.508 -13.905 1.00 0.00 148 SER A CA 9
ATOM 15825 C C . SER A 1 104 ? 0.633 -18.897 -15.174 1.00 0.00 148 SER A C 9
ATOM 15826 O O . SER A 1 104 ? 0.708 -19.497 -16.247 1.00 0.00 148 SER A O 9
ATOM 15834 N N . THR A 1 105 ? 0.035 -17.708 -15.044 1.00 0.00 149 THR A N 9
ATOM 15835 C CA . THR A 1 105 ? -0.576 -17.023 -16.182 1.00 0.00 149 THR A CA 9
ATOM 15836 C C . THR A 1 105 ? -1.766 -17.825 -16.718 1.00 0.00 149 THR A C 9
ATOM 15837 O O . THR A 1 105 ? -1.898 -18.037 -17.925 1.00 0.00 149 THR A O 9
ATOM 15848 N N . ASP A 1 106 ? -2.630 -18.265 -15.801 1.00 0.00 150 ASP A N 9
ATOM 15849 C CA . ASP A 1 106 ? -3.819 -19.045 -16.155 1.00 0.00 150 ASP A CA 9
ATOM 15850 C C . ASP A 1 106 ? -3.447 -20.415 -16.729 1.00 0.00 150 ASP A C 9
ATOM 15851 O O . ASP A 1 106 ? -2.337 -20.615 -17.228 1.00 0.00 150 ASP A O 9
ATOM 15860 N N . LEU A 1 107 ? -4.390 -21.353 -16.657 1.00 0.00 151 LEU A N 9
ATOM 15861 C CA . LEU A 1 107 ? -4.174 -22.702 -17.174 1.00 0.00 151 LEU A CA 9
ATOM 15862 C C . LEU A 1 107 ? -4.922 -22.910 -18.494 1.00 0.00 151 LEU A C 9
ATOM 15863 O O . LEU A 1 107 ? -4.410 -23.562 -19.404 1.00 0.00 151 LEU A O 9
ATOM 15879 N N . GLU A 1 108 ? -6.130 -22.343 -18.594 1.00 0.00 152 GLU A N 9
ATOM 15880 C CA . GLU A 1 108 ? -6.940 -22.460 -19.804 1.00 0.00 152 GLU A CA 9
ATOM 15881 C C . GLU A 1 108 ? -7.647 -21.139 -20.113 1.00 0.00 152 GLU A C 9
ATOM 15882 O O . GLU A 1 108 ? -8.574 -20.768 -19.359 1.00 0.00 152 GLU A O 9
ATOM 15895 N N . SER A 1 1 ? -17.882 0.692 -18.093 1.00 0.00 45 SER A N 10
ATOM 15896 C CA . SER A 1 1 ? -17.333 -0.323 -17.150 1.00 0.00 45 SER A CA 10
ATOM 15897 C C . SER A 1 1 ? -15.834 -0.125 -16.945 1.00 0.00 45 SER A C 10
ATOM 15898 O O . SER A 1 1 ? -15.038 -0.373 -17.852 1.00 0.00 45 SER A O 10
ATOM 15908 N N . ALA A 1 2 ? -15.450 0.329 -15.750 1.00 0.00 46 ALA A N 10
ATOM 15909 C CA . ALA A 1 2 ? -14.042 0.560 -15.437 1.00 0.00 46 ALA A CA 10
ATOM 15910 C C . ALA A 1 2 ? -13.750 0.327 -13.957 1.00 0.00 46 ALA A C 10
ATOM 15911 O O . ALA A 1 2 ? -13.909 1.227 -13.130 1.00 0.00 46 ALA A O 10
ATOM 15918 N N . ASP A 1 3 ? -13.312 -0.887 -13.634 1.00 0.00 47 ASP A N 10
ATOM 15919 C CA . ASP A 1 3 ? -12.982 -1.241 -12.253 1.00 0.00 47 ASP A CA 10
ATOM 15920 C C . ASP A 1 3 ? -11.948 -2.366 -12.202 1.00 0.00 47 ASP A C 10
ATOM 15921 O O . ASP A 1 3 ? -11.949 -3.183 -11.279 1.00 0.00 47 ASP A O 10
ATOM 15930 N N . ASP A 1 4 ? -11.056 -2.396 -13.190 1.00 0.00 48 ASP A N 10
ATOM 15931 C CA . ASP A 1 4 ? -10.012 -3.412 -13.249 1.00 0.00 48 ASP A CA 10
ATOM 15932 C C . ASP A 1 4 ? -8.640 -2.790 -12.989 1.00 0.00 48 ASP A C 10
ATOM 15933 O O . ASP A 1 4 ? -7.666 -3.091 -13.682 1.00 0.00 48 ASP A O 10
ATOM 15942 N N . ARG A 1 5 ? -8.574 -1.922 -11.982 1.00 0.00 49 ARG A N 10
ATOM 15943 C CA . ARG A 1 5 ? -7.325 -1.256 -11.622 1.00 0.00 49 ARG A CA 10
ATOM 15944 C C . ARG A 1 5 ? -6.663 -1.930 -10.414 1.00 0.00 49 ARG A C 10
ATOM 15945 O O . ARG A 1 5 ? -5.890 -1.301 -9.688 1.00 0.00 49 ARG A O 10
ATOM 15966 N N . LEU A 1 6 ? -6.967 -3.216 -10.207 1.00 0.00 50 LEU A N 10
ATOM 15967 C CA . LEU A 1 6 ? -6.406 -3.974 -9.091 1.00 0.00 50 LEU A CA 10
ATOM 15968 C C . LEU A 1 6 ? -6.217 -5.445 -9.470 1.00 0.00 50 LEU A C 10
ATOM 15969 O O . LEU A 1 6 ? -7.010 -6.000 -10.233 1.00 0.00 50 LEU A O 10
ATOM 15985 N N . ASN A 1 7 ? -5.168 -6.069 -8.927 1.00 0.00 51 ASN A N 10
ATOM 15986 C CA . ASN A 1 7 ? -4.881 -7.478 -9.206 1.00 0.00 51 ASN A CA 10
ATOM 15987 C C . ASN A 1 7 ? -3.995 -8.089 -8.117 1.00 0.00 51 ASN A C 10
ATOM 15988 O O . ASN A 1 7 ? -3.532 -7.390 -7.213 1.00 0.00 51 ASN A O 10
ATOM 15999 N N . PHE A 1 8 ? -3.767 -9.402 -8.206 1.00 0.00 52 PHE A N 10
ATOM 16000 C CA . PHE A 1 8 ? -2.941 -10.111 -7.227 1.00 0.00 52 PHE A CA 10
ATOM 16001 C C . PHE A 1 8 ? -1.457 -9.826 -7.445 1.00 0.00 52 PHE A C 10
ATOM 16002 O O . PHE A 1 8 ? -0.992 -9.738 -8.583 1.00 0.00 52 PHE A O 10
ATOM 16019 N N . GLY A 1 9 ? -0.721 -9.689 -6.341 1.00 0.00 53 GLY A N 10
ATOM 16020 C CA . GLY A 1 9 ? 0.708 -9.420 -6.416 1.00 0.00 53 GLY A CA 10
ATOM 16021 C C . GLY A 1 9 ? 1.019 -8.075 -7.044 1.00 0.00 53 GLY A C 10
ATOM 16022 O O . GLY A 1 9 ? 1.951 -7.957 -7.841 1.00 0.00 53 GLY A O 10
ATOM 16026 N N . ASP A 1 10 ? 0.237 -7.057 -6.682 1.00 0.00 54 ASP A N 10
ATOM 16027 C CA . ASP A 1 10 ? 0.425 -5.713 -7.207 1.00 0.00 54 ASP A CA 10
ATOM 16028 C C . ASP A 1 10 ? 0.505 -4.699 -6.076 1.00 0.00 54 ASP A C 10
ATOM 16029 O O . ASP A 1 10 ? -0.259 -4.768 -5.111 1.00 0.00 54 ASP A O 10
ATOM 16038 N N . ARG A 1 11 ? 1.430 -3.755 -6.206 1.00 0.00 55 ARG A N 10
ATOM 16039 C CA . ARG A 1 11 ? 1.612 -2.710 -5.203 1.00 0.00 55 ARG A CA 10
ATOM 16040 C C . ARG A 1 11 ? 0.371 -1.828 -5.130 1.00 0.00 55 ARG A C 10
ATOM 16041 O O . ARG A 1 11 ? -0.023 -1.215 -6.122 1.00 0.00 55 ARG A O 10
ATOM 16062 N N . ILE A 1 12 ? -0.245 -1.772 -3.953 1.00 0.00 56 ILE A N 10
ATOM 16063 C CA . ILE A 1 12 ? -1.448 -0.967 -3.756 1.00 0.00 56 ILE A CA 10
ATOM 16064 C C . ILE A 1 12 ? -1.332 -0.103 -2.505 1.00 0.00 56 ILE A C 10
ATOM 16065 O O . ILE A 1 12 ? -0.712 -0.499 -1.518 1.00 0.00 56 ILE A O 10
ATOM 16081 N N . LEU A 1 13 ? -1.942 1.076 -2.550 1.00 0.00 57 LEU A N 10
ATOM 16082 C CA . LEU A 1 13 ? -1.916 1.992 -1.419 1.00 0.00 57 LEU A CA 10
ATOM 16083 C C . LEU A 1 13 ? -3.143 1.785 -0.544 1.00 0.00 57 LEU A C 10
ATOM 16084 O O . LEU A 1 13 ? -4.242 1.566 -1.049 1.00 0.00 57 LEU A O 10
ATOM 16100 N N . VAL A 1 14 ? -2.952 1.845 0.769 1.00 0.00 58 VAL A N 10
ATOM 16101 C CA . VAL A 1 14 ? -4.056 1.650 1.702 1.00 0.00 58 VAL A CA 10
ATOM 16102 C C . VAL A 1 14 ? -3.935 2.576 2.913 1.00 0.00 58 VAL A C 10
ATOM 16103 O O . VAL A 1 14 ? -2.846 2.765 3.456 1.00 0.00 58 VAL A O 10
ATOM 16116 N N . LYS A 1 15 ? -5.064 3.144 3.334 1.00 0.00 59 LYS A N 10
ATOM 16117 C CA . LYS A 1 15 ? -5.088 4.043 4.484 1.00 0.00 59 LYS A CA 10
ATOM 16118 C C . LYS A 1 15 ? -5.751 3.372 5.687 1.00 0.00 59 LYS A C 10
ATOM 16119 O O . LYS A 1 15 ? -6.775 2.701 5.548 1.00 0.00 59 LYS A O 10
ATOM 16138 N N . ALA A 1 16 ? -5.159 3.561 6.865 1.00 0.00 60 ALA A N 10
ATOM 16139 C CA . ALA A 1 16 ? -5.685 2.975 8.096 1.00 0.00 60 ALA A CA 10
ATOM 16140 C C . ALA A 1 16 ? -6.464 4.009 8.910 1.00 0.00 60 ALA A C 10
ATOM 16141 O O . ALA A 1 16 ? -6.302 5.215 8.711 1.00 0.00 60 ALA A O 10
ATOM 16148 N N . PRO A 1 17 ? -7.322 3.551 9.846 1.00 0.00 61 PRO A N 10
ATOM 16149 C CA . PRO A 1 17 ? -8.121 4.448 10.689 1.00 0.00 61 PRO A CA 10
ATOM 16150 C C . PRO A 1 17 ? -7.249 5.303 11.607 1.00 0.00 61 PRO A C 10
ATOM 16151 O O . PRO A 1 17 ? -6.605 4.788 12.523 1.00 0.00 61 PRO A O 10
ATOM 16162 N N . GLY A 1 18 ? -7.234 6.610 11.349 1.00 0.00 62 GLY A N 10
ATOM 16163 C CA . GLY A 1 18 ? -6.439 7.521 12.152 1.00 0.00 62 GLY A CA 10
ATOM 16164 C C . GLY A 1 18 ? -5.027 7.716 11.618 1.00 0.00 62 GLY A C 10
ATOM 16165 O O . GLY A 1 18 ? -4.152 8.197 12.337 1.00 0.00 62 GLY A O 10
ATOM 16169 N N . TYR A 1 19 ? -4.803 7.342 10.356 1.00 0.00 63 TYR A N 10
ATOM 16170 C CA . TYR A 1 19 ? -3.487 7.480 9.738 1.00 0.00 63 TYR A CA 10
ATOM 16171 C C . TYR A 1 19 ? -3.608 7.635 8.220 1.00 0.00 63 TYR A C 10
ATOM 16172 O O . TYR A 1 19 ? -4.629 7.274 7.633 1.00 0.00 63 TYR A O 10
ATOM 16190 N N . PRO A 1 20 ? -2.563 8.177 7.562 1.00 0.00 64 PRO A N 10
ATOM 16191 C CA . PRO A 1 20 ? -2.559 8.376 6.107 1.00 0.00 64 PRO A CA 10
ATOM 16192 C C . PRO A 1 20 ? -2.447 7.057 5.337 1.00 0.00 64 PRO A C 10
ATOM 16193 O O . PRO A 1 20 ? -2.594 5.977 5.913 1.00 0.00 64 PRO A O 10
ATOM 16204 N N . TRP A 1 21 ? -2.188 7.151 4.033 1.00 0.00 65 TRP A N 10
ATOM 16205 C CA . TRP A 1 21 ? -2.056 5.965 3.190 1.00 0.00 65 TRP A CA 10
ATOM 16206 C C . TRP A 1 21 ? -0.645 5.388 3.283 1.00 0.00 65 TRP A C 10
ATOM 16207 O O . TRP A 1 21 ? 0.327 6.124 3.464 1.00 0.00 65 TRP A O 10
ATOM 16228 N N . TRP A 1 22 ? -0.541 4.066 3.160 1.00 0.00 66 TRP A N 10
ATOM 16229 C CA . TRP A 1 22 ? 0.745 3.383 3.231 1.00 0.00 66 TRP A CA 10
ATOM 16230 C C . TRP A 1 22 ? 0.932 2.437 2.048 1.00 0.00 66 TRP A C 10
ATOM 16231 O O . TRP A 1 22 ? -0.025 1.805 1.595 1.00 0.00 66 TRP A O 10
ATOM 16252 N N . PRO A 1 23 ? 2.174 2.316 1.534 1.00 0.00 67 PRO A N 10
ATOM 16253 C CA . PRO A 1 23 ? 2.476 1.431 0.406 1.00 0.00 67 PRO A CA 10
ATOM 16254 C C . PRO A 1 23 ? 2.428 -0.041 0.809 1.00 0.00 67 PRO A C 10
ATOM 16255 O O . PRO A 1 23 ? 3.309 -0.532 1.517 1.00 0.00 67 PRO A O 10
ATOM 16266 N N . ALA A 1 24 ? 1.390 -0.734 0.356 1.00 0.00 68 ALA A N 10
ATOM 16267 C CA . ALA A 1 24 ? 1.213 -2.150 0.659 1.00 0.00 68 ALA A CA 10
ATOM 16268 C C . ALA A 1 24 ? 1.182 -2.970 -0.629 1.00 0.00 68 ALA A C 10
ATOM 16269 O O . ALA A 1 24 ? 1.189 -2.414 -1.729 1.00 0.00 68 ALA A O 10
ATOM 16276 N N . LEU A 1 25 ? 1.155 -4.291 -0.494 1.00 0.00 69 LEU A N 10
ATOM 16277 C CA . LEU A 1 25 ? 1.127 -5.171 -1.659 1.00 0.00 69 LEU A CA 10
ATOM 16278 C C . LEU A 1 25 ? -0.012 -6.177 -1.558 1.00 0.00 69 LEU A C 10
ATOM 16279 O O . LEU A 1 25 ? -0.067 -6.975 -0.620 1.00 0.00 69 LEU A O 10
ATOM 16295 N N . LEU A 1 26 ? -0.919 -6.134 -2.533 1.00 0.00 70 LEU A N 10
ATOM 16296 C CA . LEU A 1 26 ? -2.062 -7.041 -2.560 1.00 0.00 70 LEU A CA 10
ATOM 16297 C C . LEU A 1 26 ? -1.607 -8.493 -2.684 1.00 0.00 70 LEU A C 10
ATOM 16298 O O . LEU A 1 26 ? -0.948 -8.865 -3.654 1.00 0.00 70 LEU A O 10
ATOM 16314 N N . LEU A 1 27 ? -1.967 -9.306 -1.696 1.00 0.00 71 LEU A N 10
ATOM 16315 C CA . LEU A 1 27 ? -1.604 -10.717 -1.691 1.00 0.00 71 LEU A CA 10
ATOM 16316 C C . LEU A 1 27 ? -2.747 -11.567 -2.251 1.00 0.00 71 LEU A C 10
ATOM 16317 O O . LEU A 1 27 ? -2.545 -12.359 -3.172 1.00 0.00 71 LEU A O 10
ATOM 16333 N N . ARG A 1 28 ? -3.948 -11.392 -1.694 1.00 0.00 72 ARG A N 10
ATOM 16334 C CA . ARG A 1 28 ? -5.119 -12.139 -2.146 1.00 0.00 72 ARG A CA 10
ATOM 16335 C C . ARG A 1 28 ? -6.417 -11.501 -1.654 1.00 0.00 72 ARG A C 10
ATOM 16336 O O . ARG A 1 28 ? -6.426 -10.766 -0.664 1.00 0.00 72 ARG A O 10
ATOM 16357 N N . ARG A 1 29 ? -7.514 -11.798 -2.348 1.00 0.00 73 ARG A N 10
ATOM 16358 C CA . ARG A 1 29 ? -8.827 -11.273 -1.985 1.00 0.00 73 ARG A CA 10
ATOM 16359 C C . ARG A 1 29 ? -9.697 -12.389 -1.415 1.00 0.00 73 ARG A C 10
ATOM 16360 O O . ARG A 1 29 ? -10.101 -13.303 -2.135 1.00 0.00 73 ARG A O 10
ATOM 16381 N N . LYS A 1 30 ? -9.968 -12.315 -0.114 1.00 0.00 74 LYS A N 10
ATOM 16382 C CA . LYS A 1 30 ? -10.779 -13.329 0.558 1.00 0.00 74 LYS A CA 10
ATOM 16383 C C . LYS A 1 30 ? -12.189 -12.816 0.846 1.00 0.00 74 LYS A C 10
ATOM 16384 O O . LYS A 1 30 ? -12.366 -11.704 1.348 1.00 0.00 74 LYS A O 10
ATOM 16403 N N . GLU A 1 31 ? -13.186 -13.641 0.528 1.00 0.00 75 GLU A N 10
ATOM 16404 C CA . GLU A 1 31 ? -14.586 -13.289 0.749 1.00 0.00 75 GLU A CA 10
ATOM 16405 C C . GLU A 1 31 ? -15.150 -14.040 1.955 1.00 0.00 75 GLU A C 10
ATOM 16406 O O . GLU A 1 31 ? -15.422 -15.241 1.877 1.00 0.00 75 GLU A O 10
ATOM 16418 N N . THR A 1 32 ? -15.324 -13.330 3.070 1.00 0.00 76 THR A N 10
ATOM 16419 C CA . THR A 1 32 ? -15.855 -13.934 4.293 1.00 0.00 76 THR A CA 10
ATOM 16420 C C . THR A 1 32 ? -17.258 -13.408 4.602 1.00 0.00 76 THR A C 10
ATOM 16421 O O . THR A 1 32 ? -17.504 -12.203 4.551 1.00 0.00 76 THR A O 10
ATOM 16432 N N . LYS A 1 33 ? -18.174 -14.323 4.921 1.00 0.00 77 LYS A N 10
ATOM 16433 C CA . LYS A 1 33 ? -19.554 -13.957 5.237 1.00 0.00 77 LYS A CA 10
ATOM 16434 C C . LYS A 1 33 ? -19.708 -13.608 6.716 1.00 0.00 77 LYS A C 10
ATOM 16435 O O . LYS A 1 33 ? -18.821 -13.887 7.524 1.00 0.00 77 LYS A O 10
ATOM 16454 N N . ASP A 1 34 ? -20.841 -12.995 7.065 1.00 0.00 78 ASP A N 10
ATOM 16455 C CA . ASP A 1 34 ? -21.106 -12.609 8.448 1.00 0.00 78 ASP A CA 10
ATOM 16456 C C . ASP A 1 34 ? -22.604 -12.642 8.764 1.00 0.00 78 ASP A C 10
ATOM 16457 O O . ASP A 1 34 ? -23.144 -11.702 9.351 1.00 0.00 78 ASP A O 10
ATOM 16466 N N . SER A 1 35 ? -23.273 -13.729 8.377 1.00 0.00 79 SER A N 10
ATOM 16467 C CA . SER A 1 35 ? -24.706 -13.874 8.630 1.00 0.00 79 SER A CA 10
ATOM 16468 C C . SER A 1 35 ? -25.142 -15.337 8.527 1.00 0.00 79 SER A C 10
ATOM 16469 O O . SER A 1 35 ? -25.456 -15.966 9.537 1.00 0.00 79 SER A O 10
ATOM 16477 N N . LEU A 1 36 ? -25.164 -15.869 7.298 1.00 0.00 80 LEU A N 10
ATOM 16478 C CA . LEU A 1 36 ? -25.571 -17.256 7.056 1.00 0.00 80 LEU A CA 10
ATOM 16479 C C . LEU A 1 36 ? -26.943 -17.549 7.680 1.00 0.00 80 LEU A C 10
ATOM 16480 O O . LEU A 1 36 ? -27.197 -18.658 8.155 1.00 0.00 80 LEU A O 10
ATOM 16496 N N . ASN A 1 37 ? -27.826 -16.546 7.669 1.00 0.00 81 ASN A N 10
ATOM 16497 C CA . ASN A 1 37 ? -29.169 -16.695 8.230 1.00 0.00 81 ASN A CA 10
ATOM 16498 C C . ASN A 1 37 ? -30.117 -15.623 7.692 1.00 0.00 81 ASN A C 10
ATOM 16499 O O . ASN A 1 37 ? -31.166 -15.940 7.131 1.00 0.00 81 ASN A O 10
ATOM 16510 N N . THR A 1 38 ? -29.741 -14.354 7.874 1.00 0.00 82 THR A N 10
ATOM 16511 C CA . THR A 1 38 ? -30.556 -13.227 7.410 1.00 0.00 82 THR A CA 10
ATOM 16512 C C . THR A 1 38 ? -30.838 -13.319 5.907 1.00 0.00 82 THR A C 10
ATOM 16513 O O . THR A 1 38 ? -31.986 -13.204 5.478 1.00 0.00 82 THR A O 10
ATOM 16524 N N . ASN A 1 39 ? -29.784 -13.537 5.117 1.00 0.00 83 ASN A N 10
ATOM 16525 C CA . ASN A 1 39 ? -29.915 -13.654 3.665 1.00 0.00 83 ASN A CA 10
ATOM 16526 C C . ASN A 1 39 ? -28.563 -13.960 3.023 1.00 0.00 83 ASN A C 10
ATOM 16527 O O . ASN A 1 39 ? -28.281 -15.107 2.672 1.00 0.00 83 ASN A O 10
ATOM 16538 N N . SER A 1 40 ? -27.731 -12.931 2.878 1.00 0.00 84 SER A N 10
ATOM 16539 C CA . SER A 1 40 ? -26.406 -13.093 2.282 1.00 0.00 84 SER A CA 10
ATOM 16540 C C . SER A 1 40 ? -25.596 -11.803 2.387 1.00 0.00 84 SER A C 10
ATOM 16541 O O . SER A 1 40 ? -25.633 -10.959 1.489 1.00 0.00 84 SER A O 10
ATOM 16549 N N . SER A 1 41 ? -24.859 -11.658 3.488 1.00 0.00 85 SER A N 10
ATOM 16550 C CA . SER A 1 41 ? -24.033 -10.477 3.702 1.00 0.00 85 SER A CA 10
ATOM 16551 C C . SER A 1 41 ? -22.558 -10.862 3.724 1.00 0.00 85 SER A C 10
ATOM 16552 O O . SER A 1 41 ? -22.025 -11.270 4.759 1.00 0.00 85 SER A O 10
ATOM 16560 N N . PHE A 1 42 ? -21.907 -10.737 2.571 1.00 0.00 86 PHE A N 10
ATOM 16561 C CA . PHE A 1 42 ? -20.493 -11.076 2.449 1.00 0.00 86 PHE A CA 10
ATOM 16562 C C . PHE A 1 42 ? -19.618 -9.871 2.772 1.00 0.00 86 PHE A C 10
ATOM 16563 O O . PHE A 1 42 ? -20.016 -8.723 2.559 1.00 0.00 86 PHE A O 10
ATOM 16580 N N . ASN A 1 43 ? -18.417 -10.141 3.274 1.00 0.00 87 ASN A N 10
ATOM 16581 C CA . ASN A 1 43 ? -17.469 -9.091 3.618 1.00 0.00 87 ASN A CA 10
ATOM 16582 C C . ASN A 1 43 ? -16.095 -9.424 3.050 1.00 0.00 87 ASN A C 10
ATOM 16583 O O . ASN A 1 43 ? -15.223 -9.940 3.752 1.00 0.00 87 ASN A O 10
ATOM 16594 N N . VAL A 1 44 ? -15.914 -9.121 1.770 1.00 0.00 88 VAL A N 10
ATOM 16595 C CA . VAL A 1 44 ? -14.651 -9.381 1.089 1.00 0.00 88 VAL A CA 10
ATOM 16596 C C . VAL A 1 44 ? -13.670 -8.233 1.302 1.00 0.00 88 VAL A C 10
ATOM 16597 O O . VAL A 1 44 ? -14.047 -7.060 1.249 1.00 0.00 88 VAL A O 10
ATOM 16610 N N . LEU A 1 45 ? -12.409 -8.582 1.541 1.00 0.00 89 LEU A N 10
ATOM 16611 C CA . LEU A 1 45 ? -11.366 -7.586 1.761 1.00 0.00 89 LEU A CA 10
ATOM 16612 C C . LEU A 1 45 ? -10.136 -7.870 0.902 1.00 0.00 89 LEU A C 10
ATOM 16613 O O . LEU A 1 45 ? -10.080 -8.871 0.185 1.00 0.00 89 LEU A O 10
ATOM 16629 N N . TYR A 1 46 ? -9.151 -6.977 0.987 1.00 0.00 90 TYR A N 10
ATOM 16630 C CA . TYR A 1 46 ? -7.916 -7.110 0.229 1.00 0.00 90 TYR A CA 10
ATOM 16631 C C . TYR A 1 46 ? -6.729 -7.346 1.159 1.00 0.00 90 TYR A C 10
ATOM 16632 O O . TYR A 1 46 ? -6.213 -6.406 1.768 1.00 0.00 90 TYR A O 10
ATOM 16650 N N . LYS A 1 47 ? -6.292 -8.602 1.255 1.00 0.00 91 LYS A N 10
ATOM 16651 C CA . LYS A 1 47 ? -5.153 -8.955 2.100 1.00 0.00 91 LYS A CA 10
ATOM 16652 C C . LYS A 1 47 ? -3.872 -8.370 1.511 1.00 0.00 91 LYS A C 10
ATOM 16653 O O . LYS A 1 47 ? -3.301 -8.931 0.575 1.00 0.00 91 LYS A O 10
ATOM 16672 N N . VAL A 1 48 ? -3.438 -7.231 2.045 1.00 0.00 92 VAL A N 10
ATOM 16673 C CA . VAL A 1 48 ? -2.237 -6.565 1.548 1.00 0.00 92 VAL A CA 10
ATOM 16674 C C . VAL A 1 48 ? -1.094 -6.622 2.556 1.00 0.00 92 VAL A C 10
ATOM 16675 O O . VAL A 1 48 ? -1.318 -6.640 3.767 1.00 0.00 92 VAL A O 10
ATOM 16688 N N . LEU A 1 49 ? 0.134 -6.641 2.040 1.00 0.00 93 LEU A N 10
ATOM 16689 C CA . LEU A 1 49 ? 1.326 -6.685 2.879 1.00 0.00 93 LEU A CA 10
ATOM 16690 C C . LEU A 1 49 ? 1.929 -5.291 3.010 1.00 0.00 93 LEU A C 10
ATOM 16691 O O . LEU A 1 49 ? 2.066 -4.569 2.023 1.00 0.00 93 LEU A O 10
ATOM 16707 N N . PHE A 1 50 ? 2.277 -4.920 4.233 1.00 0.00 94 PHE A N 10
ATOM 16708 C CA . PHE A 1 50 ? 2.858 -3.609 4.509 1.00 0.00 94 PHE A CA 10
ATOM 16709 C C . PHE A 1 50 ? 4.387 -3.672 4.513 1.00 0.00 94 PHE A C 10
ATOM 16710 O O . PHE A 1 50 ? 4.969 -4.749 4.630 1.00 0.00 94 PHE A O 10
ATOM 16727 N N . PHE A 1 51 ? 5.030 -2.510 4.383 1.00 0.00 95 PHE A N 10
ATOM 16728 C CA . PHE A 1 51 ? 6.494 -2.426 4.370 1.00 0.00 95 PHE A CA 10
ATOM 16729 C C . PHE A 1 51 ? 6.966 -1.138 5.054 1.00 0.00 95 PHE A C 10
ATOM 16730 O O . PHE A 1 51 ? 6.211 -0.168 5.140 1.00 0.00 95 PHE A O 10
ATOM 16747 N N . PRO A 1 52 ? 8.222 -1.102 5.554 1.00 0.00 96 PRO A N 10
ATOM 16748 C CA . PRO A 1 52 ? 9.177 -2.223 5.487 1.00 0.00 96 PRO A CA 10
ATOM 16749 C C . PRO A 1 52 ? 8.901 -3.324 6.516 1.00 0.00 96 PRO A C 10
ATOM 16750 O O . PRO A 1 52 ? 9.331 -4.465 6.339 1.00 0.00 96 PRO A O 10
ATOM 16761 N N . ASP A 1 53 ? 8.201 -2.963 7.597 1.00 0.00 97 ASP A N 10
ATOM 16762 C CA . ASP A 1 53 ? 7.864 -3.892 8.687 1.00 0.00 97 ASP A CA 10
ATOM 16763 C C . ASP A 1 53 ? 7.434 -5.276 8.179 1.00 0.00 97 ASP A C 10
ATOM 16764 O O . ASP A 1 53 ? 7.598 -6.272 8.884 1.00 0.00 97 ASP A O 10
ATOM 16773 N N . PHE A 1 54 ? 6.871 -5.328 6.968 1.00 0.00 98 PHE A N 10
ATOM 16774 C CA . PHE A 1 54 ? 6.408 -6.583 6.372 1.00 0.00 98 PHE A CA 10
ATOM 16775 C C . PHE A 1 54 ? 5.110 -7.059 7.031 1.00 0.00 98 PHE A C 10
ATOM 16776 O O . PHE A 1 54 ? 4.812 -8.256 7.052 1.00 0.00 98 PHE A O 10
ATOM 16793 N N . ASN A 1 55 ? 4.331 -6.107 7.552 1.00 0.00 99 ASN A N 10
ATOM 16794 C CA . ASN A 1 55 ? 3.055 -6.416 8.194 1.00 0.00 99 ASN A CA 10
ATOM 16795 C C . ASN A 1 55 ? 1.972 -6.611 7.132 1.00 0.00 99 ASN A C 10
ATOM 16796 O O . ASN A 1 55 ? 2.283 -6.880 5.971 1.00 0.00 99 ASN A O 10
ATOM 16807 N N . PHE A 1 56 ? 0.703 -6.475 7.518 1.00 0.00 100 PHE A N 10
ATOM 16808 C CA . PHE A 1 56 ? -0.401 -6.638 6.568 1.00 0.00 100 PHE A CA 10
ATOM 16809 C C . PHE A 1 56 ? -1.677 -5.973 7.079 1.00 0.00 100 PHE A C 10
ATOM 16810 O O . PHE A 1 56 ? -1.715 -5.448 8.194 1.00 0.00 100 PHE A O 10
ATOM 16827 N N . ALA A 1 57 ? -2.718 -5.998 6.248 1.00 0.00 101 ALA A N 10
ATOM 16828 C CA . ALA A 1 57 ? -4.001 -5.395 6.597 1.00 0.00 101 ALA A CA 10
ATOM 16829 C C . ALA A 1 57 ? -5.108 -5.840 5.637 1.00 0.00 101 ALA A C 10
ATOM 16830 O O . ALA A 1 57 ? -4.838 -6.202 4.491 1.00 0.00 101 ALA A O 10
ATOM 16837 N N . TRP A 1 58 ? -6.355 -5.804 6.117 1.00 0.00 102 TRP A N 10
ATOM 16838 C CA . TRP A 1 58 ? -7.509 -6.200 5.308 1.00 0.00 102 TRP A CA 10
ATOM 16839 C C . TRP A 1 58 ? -8.456 -5.018 5.094 1.00 0.00 102 TRP A C 10
ATOM 16840 O O . TRP A 1 58 ? -9.038 -4.498 6.048 1.00 0.00 102 TRP A O 10
ATOM 16861 N N . VAL A 1 59 ? -8.598 -4.594 3.838 1.00 0.00 103 VAL A N 10
ATOM 16862 C CA . VAL A 1 59 ? -9.467 -3.466 3.492 1.00 0.00 103 VAL A CA 10
ATOM 16863 C C . VAL A 1 59 ? -10.559 -3.891 2.512 1.00 0.00 103 VAL A C 10
ATOM 16864 O O . VAL A 1 59 ? -10.367 -4.812 1.720 1.00 0.00 103 VAL A O 10
ATOM 16877 N N . LYS A 1 60 ? -11.708 -3.214 2.566 1.00 0.00 104 LYS A N 10
ATOM 16878 C CA . LYS A 1 60 ? -12.831 -3.533 1.680 1.00 0.00 104 LYS A CA 10
ATOM 16879 C C . LYS A 1 60 ? -12.725 -2.809 0.330 1.00 0.00 104 LYS A C 10
ATOM 16880 O O . LYS A 1 60 ? -13.745 -2.485 -0.281 1.00 0.00 104 LYS A O 10
ATOM 16899 N N . ARG A 1 61 ? -11.491 -2.554 -0.130 1.00 0.00 105 ARG A N 10
ATOM 16900 C CA . ARG A 1 61 ? -11.245 -1.871 -1.408 1.00 0.00 105 ARG A CA 10
ATOM 16901 C C . ARG A 1 61 ? -11.501 -0.359 -1.330 1.00 0.00 105 ARG A C 10
ATOM 16902 O O . ARG A 1 61 ? -10.965 0.399 -2.138 1.00 0.00 105 ARG A O 10
ATOM 16923 N N . ASN A 1 62 ? -12.325 0.075 -0.373 1.00 0.00 106 ASN A N 10
ATOM 16924 C CA . ASN A 1 62 ? -12.648 1.494 -0.225 1.00 0.00 106 ASN A CA 10
ATOM 16925 C C . ASN A 1 62 ? -11.453 2.291 0.289 1.00 0.00 106 ASN A C 10
ATOM 16926 O O . ASN A 1 62 ? -11.193 3.400 -0.178 1.00 0.00 106 ASN A O 10
ATOM 16937 N N . SER A 1 63 ? -10.725 1.725 1.251 1.00 0.00 107 SER A N 10
ATOM 16938 C CA . SER A 1 63 ? -9.556 2.395 1.819 1.00 0.00 107 SER A CA 10
ATOM 16939 C C . SER A 1 63 ? -8.274 2.019 1.067 1.00 0.00 107 SER A C 10
ATOM 16940 O O . SER A 1 63 ? -7.170 2.189 1.591 1.00 0.00 107 SER A O 10
ATOM 16948 N N . VAL A 1 64 ? -8.418 1.511 -0.163 1.00 0.00 108 VAL A N 10
ATOM 16949 C CA . VAL A 1 64 ? -7.269 1.118 -0.975 1.00 0.00 108 VAL A CA 10
ATOM 16950 C C . VAL A 1 64 ? -7.250 1.875 -2.309 1.00 0.00 108 VAL A C 10
ATOM 16951 O O . VAL A 1 64 ? -8.299 2.261 -2.828 1.00 0.00 108 VAL A O 10
ATOM 16964 N N . LYS A 1 65 ? -6.047 2.080 -2.854 1.00 0.00 109 LYS A N 10
ATOM 16965 C CA . LYS A 1 65 ? -5.875 2.786 -4.124 1.00 0.00 109 LYS A CA 10
ATOM 16966 C C . LYS A 1 65 ? -4.710 2.194 -4.921 1.00 0.00 109 LYS A C 10
ATOM 16967 O O . LYS A 1 65 ? -3.657 1.899 -4.356 1.00 0.00 109 LYS A O 10
ATOM 16986 N N . PRO A 1 66 ? -4.881 2.009 -6.248 1.00 0.00 110 PRO A N 10
ATOM 16987 C CA . PRO A 1 66 ? -3.834 1.447 -7.116 1.00 0.00 110 PRO A CA 10
ATOM 16988 C C . PRO A 1 66 ? -2.504 2.195 -7.000 1.00 0.00 110 PRO A C 10
ATOM 16989 O O . PRO A 1 66 ? -2.465 3.425 -7.068 1.00 0.00 110 PRO A O 10
ATOM 17000 N N . LEU A 1 67 ? -1.421 1.438 -6.823 1.00 0.00 111 LEU A N 10
ATOM 17001 C CA . LEU A 1 67 ? -0.082 2.014 -6.698 1.00 0.00 111 LEU A CA 10
ATOM 17002 C C . LEU A 1 67 ? 0.838 1.482 -7.796 1.00 0.00 111 LEU A C 10
ATOM 17003 O O . LEU A 1 67 ? 0.915 0.273 -8.017 1.00 0.00 111 LEU A O 10
ATOM 17019 N N . LEU A 1 68 ? 1.533 2.386 -8.484 1.00 0.00 112 LEU A N 10
ATOM 17020 C CA . LEU A 1 68 ? 2.443 1.989 -9.557 1.00 0.00 112 LEU A CA 10
ATOM 17021 C C . LEU A 1 68 ? 3.870 2.419 -9.254 1.00 0.00 112 LEU A C 10
ATOM 17022 O O . LEU A 1 68 ? 4.127 3.107 -8.266 1.00 0.00 112 LEU A O 10
ATOM 17038 N N . ASP A 1 69 ? 4.793 2.019 -10.125 1.00 0.00 113 ASP A N 10
ATOM 17039 C CA . ASP A 1 69 ? 6.200 2.373 -9.960 1.00 0.00 113 ASP A CA 10
ATOM 17040 C C . ASP A 1 69 ? 6.387 3.882 -10.079 1.00 0.00 113 ASP A C 10
ATOM 17041 O O . ASP A 1 69 ? 7.211 4.470 -9.381 1.00 0.00 113 ASP A O 10
ATOM 17050 N N . SER A 1 70 ? 5.601 4.502 -10.960 1.00 0.00 114 SER A N 10
ATOM 17051 C CA . SER A 1 70 ? 5.664 5.947 -11.164 1.00 0.00 114 SER A CA 10
ATOM 17052 C C . SER A 1 70 ? 5.133 6.691 -9.937 1.00 0.00 114 SER A C 10
ATOM 17053 O O . SER A 1 70 ? 5.595 7.788 -9.620 1.00 0.00 114 SER A O 10
ATOM 17061 N N . GLU A 1 71 ? 4.161 6.085 -9.249 1.00 0.00 115 GLU A N 10
ATOM 17062 C CA . GLU A 1 71 ? 3.572 6.690 -8.053 1.00 0.00 115 GLU A CA 10
ATOM 17063 C C . GLU A 1 71 ? 4.473 6.495 -6.831 1.00 0.00 115 GLU A C 10
ATOM 17064 O O . GLU A 1 71 ? 4.511 7.342 -5.940 1.00 0.00 115 GLU A O 10
ATOM 17076 N N . ILE A 1 72 ? 5.205 5.383 -6.799 1.00 0.00 116 ILE A N 10
ATOM 17077 C CA . ILE A 1 72 ? 6.114 5.098 -5.690 1.00 0.00 116 ILE A CA 10
ATOM 17078 C C . ILE A 1 72 ? 7.429 5.850 -5.883 1.00 0.00 116 ILE A C 10
ATOM 17079 O O . ILE A 1 72 ? 7.996 6.388 -4.929 1.00 0.00 116 ILE A O 10
ATOM 17095 N N . ALA A 1 73 ? 7.893 5.893 -7.128 1.00 0.00 117 ALA A N 10
ATOM 17096 C CA . ALA A 1 73 ? 9.127 6.590 -7.481 1.00 0.00 117 ALA A CA 10
ATOM 17097 C C . ALA A 1 73 ? 9.049 8.057 -7.083 1.00 0.00 117 ALA A C 10
ATOM 17098 O O . ALA A 1 73 ? 9.868 8.553 -6.310 1.00 0.00 117 ALA A O 10
ATOM 17105 N N . LYS A 1 74 ? 8.048 8.738 -7.633 1.00 0.00 118 LYS A N 10
ATOM 17106 C CA . LYS A 1 74 ? 7.825 10.150 -7.362 1.00 0.00 118 LYS A CA 10
ATOM 17107 C C . LYS A 1 74 ? 7.589 10.393 -5.876 1.00 0.00 118 LYS A C 10
ATOM 17108 O O . LYS A 1 74 ? 8.092 11.366 -5.315 1.00 0.00 118 LYS A O 10
ATOM 17127 N N . PHE A 1 75 ? 6.814 9.507 -5.246 1.00 0.00 119 PHE A N 10
ATOM 17128 C CA . PHE A 1 75 ? 6.510 9.640 -3.817 1.00 0.00 119 PHE A CA 10
ATOM 17129 C C . PHE A 1 75 ? 7.784 9.867 -3.011 1.00 0.00 119 PHE A C 10
ATOM 17130 O O . PHE A 1 75 ? 7.904 10.854 -2.288 1.00 0.00 119 PHE A O 10
ATOM 17147 N N . LEU A 1 76 ? 8.727 8.939 -3.135 1.00 0.00 120 LEU A N 10
ATOM 17148 C CA . LEU A 1 76 ? 9.989 9.034 -2.412 1.00 0.00 120 LEU A CA 10
ATOM 17149 C C . LEU A 1 76 ? 10.766 10.285 -2.814 1.00 0.00 120 LEU A C 10
ATOM 17150 O O . LEU A 1 76 ? 11.535 10.830 -2.019 1.00 0.00 120 LEU A O 10
ATOM 17166 N N . GLY A 1 77 ? 10.547 10.749 -4.048 1.00 0.00 121 GLY A N 10
ATOM 17167 C CA . GLY A 1 77 ? 11.218 11.944 -4.524 1.00 0.00 121 GLY A CA 10
ATOM 17168 C C . GLY A 1 77 ? 10.388 13.197 -4.297 1.00 0.00 121 GLY A C 10
ATOM 17169 O O . GLY A 1 77 ? 10.651 14.238 -4.902 1.00 0.00 121 GLY A O 10
ATOM 17173 N N . SER A 1 78 ? 9.380 13.099 -3.423 1.00 0.00 122 SER A N 10
ATOM 17174 C CA . SER A 1 78 ? 8.514 14.234 -3.123 1.00 0.00 122 SER A CA 10
ATOM 17175 C C . SER A 1 78 ? 9.188 15.179 -2.132 1.00 0.00 122 SER A C 10
ATOM 17176 O O . SER A 1 78 ? 9.268 14.885 -0.938 1.00 0.00 122 SER A O 10
ATOM 17184 N N . SER A 1 79 ? 9.672 16.315 -2.633 1.00 0.00 123 SER A N 10
ATOM 17185 C CA . SER A 1 79 ? 10.345 17.301 -1.788 1.00 0.00 123 SER A CA 10
ATOM 17186 C C . SER A 1 79 ? 9.336 18.234 -1.107 1.00 0.00 123 SER A C 10
ATOM 17187 O O . SER A 1 79 ? 9.498 19.456 -1.117 1.00 0.00 123 SER A O 10
ATOM 17195 N N . LYS A 1 80 ? 8.298 17.647 -0.510 1.00 0.00 124 LYS A N 10
ATOM 17196 C CA . LYS A 1 80 ? 7.268 18.421 0.185 1.00 0.00 124 LYS A CA 10
ATOM 17197 C C . LYS A 1 80 ? 7.022 17.865 1.586 1.00 0.00 124 LYS A C 10
ATOM 17198 O O . LYS A 1 80 ? 7.101 18.595 2.576 1.00 0.00 124 LYS A O 10
ATOM 17217 N N . ARG A 1 81 ? 6.742 16.563 1.660 1.00 0.00 125 ARG A N 10
ATOM 17218 C CA . ARG A 1 81 ? 6.507 15.890 2.927 1.00 0.00 125 ARG A CA 10
ATOM 17219 C C . ARG A 1 81 ? 7.233 14.550 2.933 1.00 0.00 125 ARG A C 10
ATOM 17220 O O . ARG A 1 81 ? 6.768 13.576 2.336 1.00 0.00 125 ARG A O 10
ATOM 17241 N N . LYS A 1 82 ? 8.375 14.515 3.602 1.00 0.00 126 LYS A N 10
ATOM 17242 C CA . LYS A 1 82 ? 9.184 13.301 3.685 1.00 0.00 126 LYS A CA 10
ATOM 17243 C C . LYS A 1 82 ? 9.459 12.915 5.137 1.00 0.00 126 LYS A C 10
ATOM 17244 O O . LYS A 1 82 ? 9.654 13.780 5.995 1.00 0.00 126 LYS A O 10
ATOM 17263 N N . SER A 1 83 ? 9.484 11.608 5.398 1.00 0.00 127 SER A N 10
ATOM 17264 C CA . SER A 1 83 ? 9.744 11.086 6.739 1.00 0.00 127 SER A CA 10
ATOM 17265 C C . SER A 1 83 ? 10.531 9.780 6.657 1.00 0.00 127 SER A C 10
ATOM 17266 O O . SER A 1 83 ? 10.320 8.985 5.745 1.00 0.00 127 SER A O 10
ATOM 17274 N N . LYS A 1 84 ? 11.436 9.562 7.612 1.00 0.00 128 LYS A N 10
ATOM 17275 C CA . LYS A 1 84 ? 12.247 8.342 7.634 1.00 0.00 128 LYS A CA 10
ATOM 17276 C C . LYS A 1 84 ? 11.355 7.101 7.619 1.00 0.00 128 LYS A C 10
ATOM 17277 O O . LYS A 1 84 ? 11.675 6.105 6.969 1.00 0.00 128 LYS A O 10
ATOM 17296 N N . GLU A 1 85 ? 10.227 7.178 8.328 1.00 0.00 129 GLU A N 10
ATOM 17297 C CA . GLU A 1 85 ? 9.277 6.071 8.385 1.00 0.00 129 GLU A CA 10
ATOM 17298 C C . GLU A 1 85 ? 8.481 5.965 7.081 1.00 0.00 129 GLU A C 10
ATOM 17299 O O . GLU A 1 85 ? 8.105 4.869 6.666 1.00 0.00 129 GLU A O 10
ATOM 17311 N N . LEU A 1 86 ? 8.225 7.111 6.442 1.00 0.00 130 LEU A N 10
ATOM 17312 C CA . LEU A 1 86 ? 7.468 7.139 5.188 1.00 0.00 130 LEU A CA 10
ATOM 17313 C C . LEU A 1 86 ? 8.345 6.755 3.999 1.00 0.00 130 LEU A C 10
ATOM 17314 O O . LEU A 1 86 ? 7.921 5.991 3.132 1.00 0.00 130 LEU A O 10
ATOM 17330 N N . ILE A 1 87 ? 9.568 7.284 3.958 1.00 0.00 131 ILE A N 10
ATOM 17331 C CA . ILE A 1 87 ? 10.487 6.981 2.866 1.00 0.00 131 ILE A CA 10
ATOM 17332 C C . ILE A 1 87 ? 10.790 5.490 2.821 1.00 0.00 131 ILE A C 10
ATOM 17333 O O . ILE A 1 87 ? 10.567 4.837 1.803 1.00 0.00 131 ILE A O 10
ATOM 17349 N N . GLU A 1 88 ? 11.289 4.952 3.933 1.00 0.00 132 GLU A N 10
ATOM 17350 C CA . GLU A 1 88 ? 11.605 3.532 4.014 1.00 0.00 132 GLU A CA 10
ATOM 17351 C C . GLU A 1 88 ? 10.391 2.696 3.617 1.00 0.00 132 GLU A C 10
ATOM 17352 O O . GLU A 1 88 ? 10.531 1.599 3.077 1.00 0.00 132 GLU A O 10
ATOM 17364 N N . ALA A 1 89 ? 9.199 3.234 3.876 1.00 0.00 133 ALA A N 10
ATOM 17365 C CA . ALA A 1 89 ? 7.957 2.556 3.539 1.00 0.00 133 ALA A CA 10
ATOM 17366 C C . ALA A 1 89 ? 7.828 2.361 2.041 1.00 0.00 133 ALA A C 10
ATOM 17367 O O . ALA A 1 89 ? 7.668 1.236 1.564 1.00 0.00 133 ALA A O 10
ATOM 17374 N N . TYR A 1 90 ? 7.897 3.460 1.299 1.00 0.00 134 TYR A N 10
ATOM 17375 C CA . TYR A 1 90 ? 7.787 3.392 -0.154 1.00 0.00 134 TYR A CA 10
ATOM 17376 C C . TYR A 1 90 ? 9.011 2.707 -0.757 1.00 0.00 134 TYR A C 10
ATOM 17377 O O . TYR A 1 90 ? 8.911 2.050 -1.794 1.00 0.00 134 TYR A O 10
ATOM 17395 N N . GLU A 1 91 ? 10.159 2.842 -0.095 1.00 0.00 135 GLU A N 10
ATOM 17396 C CA . GLU A 1 91 ? 11.391 2.213 -0.561 1.00 0.00 135 GLU A CA 10
ATOM 17397 C C . GLU A 1 91 ? 11.362 0.706 -0.311 1.00 0.00 135 GLU A C 10
ATOM 17398 O O . GLU A 1 91 ? 11.991 -0.062 -1.040 1.00 0.00 135 GLU A O 10
ATOM 17410 N N . ALA A 1 92 ? 10.624 0.285 0.718 1.00 0.00 136 ALA A N 10
ATOM 17411 C CA . ALA A 1 92 ? 10.517 -1.133 1.051 1.00 0.00 136 ALA A CA 10
ATOM 17412 C C . ALA A 1 92 ? 9.500 -1.830 0.149 1.00 0.00 136 ALA A C 10
ATOM 17413 O O . ALA A 1 92 ? 9.667 -2.999 -0.202 1.00 0.00 136 ALA A O 10
ATOM 17420 N N . SER A 1 93 ? 8.443 -1.103 -0.213 1.00 0.00 137 SER A N 10
ATOM 17421 C CA . SER A 1 93 ? 7.384 -1.639 -1.069 1.00 0.00 137 SER A CA 10
ATOM 17422 C C . SER A 1 93 ? 7.771 -1.587 -2.551 1.00 0.00 137 SER A C 10
ATOM 17423 O O . SER A 1 93 ? 7.285 -2.388 -3.351 1.00 0.00 137 SER A O 10
ATOM 17431 N N . LYS A 1 94 ? 8.641 -0.639 -2.914 1.00 0.00 138 LYS A N 10
ATOM 17432 C CA . LYS A 1 94 ? 9.083 -0.483 -4.301 1.00 0.00 138 LYS A CA 10
ATOM 17433 C C . LYS A 1 94 ? 9.724 -1.768 -4.824 1.00 0.00 138 LYS A C 10
ATOM 17434 O O . LYS A 1 94 ? 9.395 -2.230 -5.916 1.00 0.00 138 LYS A O 10
ATOM 17453 N N . THR A 1 95 ? 10.641 -2.329 -4.033 1.00 0.00 139 THR A N 10
ATOM 17454 C CA . THR A 1 95 ? 11.355 -3.564 -4.386 1.00 0.00 139 THR A CA 10
ATOM 17455 C C . THR A 1 95 ? 10.409 -4.632 -4.936 1.00 0.00 139 THR A C 10
ATOM 17456 O O . THR A 1 95 ? 9.733 -5.318 -4.171 1.00 0.00 139 THR A O 10
ATOM 17467 N N . PRO A 1 96 ? 10.356 -4.804 -6.276 1.00 0.00 140 PRO A N 10
ATOM 17468 C CA . PRO A 1 96 ? 9.492 -5.814 -6.908 1.00 0.00 140 PRO A CA 10
ATOM 17469 C C . PRO A 1 96 ? 9.678 -7.219 -6.317 1.00 0.00 140 PRO A C 10
ATOM 17470 O O . PRO A 1 96 ? 8.697 -7.933 -6.092 1.00 0.00 140 PRO A O 10
ATOM 17481 N N . PRO A 1 97 ? 10.940 -7.640 -6.061 1.00 0.00 141 PRO A N 10
ATOM 17482 C CA . PRO A 1 97 ? 11.257 -8.967 -5.497 1.00 0.00 141 PRO A CA 10
ATOM 17483 C C . PRO A 1 97 ? 10.414 -9.361 -4.275 1.00 0.00 141 PRO A C 10
ATOM 17484 O O . PRO A 1 97 ? 10.316 -10.545 -3.961 1.00 0.00 141 PRO A O 10
ATOM 17495 N N . ASP A 1 98 ? 9.819 -8.384 -3.576 1.00 0.00 142 ASP A N 10
ATOM 17496 C CA . ASP A 1 98 ? 9.001 -8.684 -2.390 1.00 0.00 142 ASP A CA 10
ATOM 17497 C C . ASP A 1 98 ? 7.939 -9.757 -2.686 1.00 0.00 142 ASP A C 10
ATOM 17498 O O . ASP A 1 98 ? 7.544 -10.507 -1.792 1.00 0.00 142 ASP A O 10
ATOM 17507 N N . LEU A 1 99 ? 7.494 -9.836 -3.943 1.00 0.00 143 LEU A N 10
ATOM 17508 C CA . LEU A 1 99 ? 6.499 -10.826 -4.352 1.00 0.00 143 LEU A CA 10
ATOM 17509 C C . LEU A 1 99 ? 6.797 -11.339 -5.764 1.00 0.00 143 LEU A C 10
ATOM 17510 O O . LEU A 1 99 ? 7.332 -12.436 -5.924 1.00 0.00 143 LEU A O 10
ATOM 17526 N N . LYS A 1 100 ? 6.457 -10.537 -6.784 1.00 0.00 144 LYS A N 10
ATOM 17527 C CA . LYS A 1 100 ? 6.695 -10.905 -8.186 1.00 0.00 144 LYS A CA 10
ATOM 17528 C C . LYS A 1 100 ? 5.951 -12.193 -8.560 1.00 0.00 144 LYS A C 10
ATOM 17529 O O . LYS A 1 100 ? 4.865 -12.138 -9.136 1.00 0.00 144 LYS A O 10
ATOM 17548 N N . GLU A 1 101 ? 6.537 -13.348 -8.223 1.00 0.00 145 GLU A N 10
ATOM 17549 C CA . GLU A 1 101 ? 5.927 -14.642 -8.519 1.00 0.00 145 GLU A CA 10
ATOM 17550 C C . GLU A 1 101 ? 6.382 -15.699 -7.513 1.00 0.00 145 GLU A C 10
ATOM 17551 O O . GLU A 1 101 ? 7.493 -15.622 -6.984 1.00 0.00 145 GLU A O 10
ATOM 17563 N N . GLU A 1 102 ? 5.519 -16.681 -7.245 1.00 0.00 146 GLU A N 10
ATOM 17564 C CA . GLU A 1 102 ? 5.842 -17.745 -6.292 1.00 0.00 146 GLU A CA 10
ATOM 17565 C C . GLU A 1 102 ? 5.264 -19.100 -6.720 1.00 0.00 146 GLU A C 10
ATOM 17566 O O . GLU A 1 102 ? 5.111 -20.001 -5.893 1.00 0.00 146 GLU A O 10
ATOM 17578 N N . SER A 1 103 ? 4.955 -19.242 -8.013 1.00 0.00 147 SER A N 10
ATOM 17579 C CA . SER A 1 103 ? 4.405 -20.488 -8.549 1.00 0.00 147 SER A CA 10
ATOM 17580 C C . SER A 1 103 ? 3.108 -20.883 -7.841 1.00 0.00 147 SER A C 10
ATOM 17581 O O . SER A 1 103 ? 3.127 -21.606 -6.843 1.00 0.00 147 SER A O 10
ATOM 17589 N N . SER A 1 104 ? 1.984 -20.411 -8.376 1.00 0.00 148 SER A N 10
ATOM 17590 C CA . SER A 1 104 ? 0.671 -20.715 -7.813 1.00 0.00 148 SER A CA 10
ATOM 17591 C C . SER A 1 104 ? -0.430 -20.475 -8.844 1.00 0.00 148 SER A C 10
ATOM 17592 O O . SER A 1 104 ? -1.257 -21.353 -9.097 1.00 0.00 148 SER A O 10
ATOM 17600 N N . THR A 1 105 ? -0.432 -19.281 -9.439 1.00 0.00 149 THR A N 10
ATOM 17601 C CA . THR A 1 105 ? -1.428 -18.921 -10.445 1.00 0.00 149 THR A CA 10
ATOM 17602 C C . THR A 1 105 ? -1.072 -19.503 -11.815 1.00 0.00 149 THR A C 10
ATOM 17603 O O . THR A 1 105 ? 0.106 -19.650 -12.155 1.00 0.00 149 THR A O 10
ATOM 17614 N N . ASP A 1 106 ? -2.105 -19.825 -12.595 1.00 0.00 150 ASP A N 10
ATOM 17615 C CA . ASP A 1 106 ? -1.925 -20.384 -13.934 1.00 0.00 150 ASP A CA 10
ATOM 17616 C C . ASP A 1 106 ? -2.557 -19.478 -14.991 1.00 0.00 150 ASP A C 10
ATOM 17617 O O . ASP A 1 106 ? -3.151 -18.447 -14.665 1.00 0.00 150 ASP A O 10
ATOM 17626 N N . LEU A 1 107 ? -2.427 -19.869 -16.260 1.00 0.00 151 LEU A N 10
ATOM 17627 C CA . LEU A 1 107 ? -2.987 -19.093 -17.366 1.00 0.00 151 LEU A CA 10
ATOM 17628 C C . LEU A 1 107 ? -4.420 -19.537 -17.661 1.00 0.00 151 LEU A C 10
ATOM 17629 O O . LEU A 1 107 ? -4.645 -20.482 -18.419 1.00 0.00 151 LEU A O 10
ATOM 17645 N N . GLU A 1 108 ? -5.383 -18.848 -17.049 1.00 0.00 152 GLU A N 10
ATOM 17646 C CA . GLU A 1 108 ? -6.800 -19.163 -17.232 1.00 0.00 152 GLU A CA 10
ATOM 17647 C C . GLU A 1 108 ? -7.315 -18.654 -18.580 1.00 0.00 152 GLU A C 10
ATOM 17648 O O . GLU A 1 108 ? -8.304 -19.225 -19.088 1.00 0.00 152 GLU A O 10
ATOM 17661 N N . SER A 1 1 ? -4.732 10.137 -12.530 1.00 0.00 45 SER A N 11
ATOM 17662 C CA . SER A 1 1 ? -5.781 9.843 -13.546 1.00 0.00 45 SER A CA 11
ATOM 17663 C C . SER A 1 1 ? -6.294 8.406 -13.426 1.00 0.00 45 SER A C 11
ATOM 17664 O O . SER A 1 1 ? -7.488 8.184 -13.229 1.00 0.00 45 SER A O 11
ATOM 17674 N N . ALA A 1 2 ? -5.384 7.434 -13.545 1.00 0.00 46 ALA A N 11
ATOM 17675 C CA . ALA A 1 2 ? -5.749 6.020 -13.450 1.00 0.00 46 ALA A CA 11
ATOM 17676 C C . ALA A 1 2 ? -6.027 5.619 -12.002 1.00 0.00 46 ALA A C 11
ATOM 17677 O O . ALA A 1 2 ? -5.189 5.825 -11.123 1.00 0.00 46 ALA A O 11
ATOM 17684 N N . ASP A 1 3 ? -7.209 5.047 -11.763 1.00 0.00 47 ASP A N 11
ATOM 17685 C CA . ASP A 1 3 ? -7.591 4.621 -10.419 1.00 0.00 47 ASP A CA 11
ATOM 17686 C C . ASP A 1 3 ? -8.602 3.471 -10.460 1.00 0.00 47 ASP A C 11
ATOM 17687 O O . ASP A 1 3 ? -9.708 3.582 -9.925 1.00 0.00 47 ASP A O 11
ATOM 17696 N N . ASP A 1 4 ? -8.211 2.362 -11.093 1.00 0.00 48 ASP A N 11
ATOM 17697 C CA . ASP A 1 4 ? -9.077 1.182 -11.198 1.00 0.00 48 ASP A CA 11
ATOM 17698 C C . ASP A 1 4 ? -8.273 -0.066 -11.584 1.00 0.00 48 ASP A C 11
ATOM 17699 O O . ASP A 1 4 ? -8.721 -0.882 -12.392 1.00 0.00 48 ASP A O 11
ATOM 17708 N N . ARG A 1 5 ? -7.080 -0.210 -11.001 1.00 0.00 49 ARG A N 11
ATOM 17709 C CA . ARG A 1 5 ? -6.220 -1.358 -11.288 1.00 0.00 49 ARG A CA 11
ATOM 17710 C C . ARG A 1 5 ? -5.923 -2.154 -10.015 1.00 0.00 49 ARG A C 11
ATOM 17711 O O . ARG A 1 5 ? -4.970 -1.855 -9.293 1.00 0.00 49 ARG A O 11
ATOM 17732 N N . LEU A 1 6 ? -6.749 -3.170 -9.747 1.00 0.00 50 LEU A N 11
ATOM 17733 C CA . LEU A 1 6 ? -6.584 -4.012 -8.560 1.00 0.00 50 LEU A CA 11
ATOM 17734 C C . LEU A 1 6 ? -6.440 -5.487 -8.953 1.00 0.00 50 LEU A C 11
ATOM 17735 O O . LEU A 1 6 ? -7.422 -6.134 -9.321 1.00 0.00 50 LEU A O 11
ATOM 17751 N N . ASN A 1 7 ? -5.214 -6.011 -8.869 1.00 0.00 51 ASN A N 11
ATOM 17752 C CA . ASN A 1 7 ? -4.945 -7.412 -9.211 1.00 0.00 51 ASN A CA 11
ATOM 17753 C C . ASN A 1 7 ? -4.022 -8.068 -8.177 1.00 0.00 51 ASN A C 11
ATOM 17754 O O . ASN A 1 7 ? -3.592 -7.423 -7.220 1.00 0.00 51 ASN A O 11
ATOM 17765 N N . PHE A 1 8 ? -3.726 -9.357 -8.379 1.00 0.00 52 PHE A N 11
ATOM 17766 C CA . PHE A 1 8 ? -2.859 -10.107 -7.463 1.00 0.00 52 PHE A CA 11
ATOM 17767 C C . PHE A 1 8 ? -1.396 -9.712 -7.640 1.00 0.00 52 PHE A C 11
ATOM 17768 O O . PHE A 1 8 ? -0.903 -9.603 -8.765 1.00 0.00 52 PHE A O 11
ATOM 17785 N N . GLY A 1 9 ? -0.705 -9.504 -6.517 1.00 0.00 53 GLY A N 11
ATOM 17786 C CA . GLY A 1 9 ? 0.698 -9.126 -6.557 1.00 0.00 53 GLY A CA 11
ATOM 17787 C C . GLY A 1 9 ? 0.916 -7.774 -7.210 1.00 0.00 53 GLY A C 11
ATOM 17788 O O . GLY A 1 9 ? 1.787 -7.628 -8.071 1.00 0.00 53 GLY A O 11
ATOM 17792 N N . ASP A 1 10 ? 0.121 -6.782 -6.802 1.00 0.00 54 ASP A N 11
ATOM 17793 C CA . ASP A 1 10 ? 0.222 -5.436 -7.350 1.00 0.00 54 ASP A CA 11
ATOM 17794 C C . ASP A 1 10 ? 0.291 -4.398 -6.233 1.00 0.00 54 ASP A C 11
ATOM 17795 O O . ASP A 1 10 ? -0.459 -4.471 -5.257 1.00 0.00 54 ASP A O 11
ATOM 17804 N N . ARG A 1 11 ? 1.194 -3.431 -6.388 1.00 0.00 55 ARG A N 11
ATOM 17805 C CA . ARG A 1 11 ? 1.366 -2.366 -5.401 1.00 0.00 55 ARG A CA 11
ATOM 17806 C C . ARG A 1 11 ? 0.091 -1.544 -5.273 1.00 0.00 55 ARG A C 11
ATOM 17807 O O . ARG A 1 11 ? -0.377 -0.957 -6.248 1.00 0.00 55 ARG A O 11
ATOM 17828 N N . ILE A 1 12 ? -0.470 -1.508 -4.066 1.00 0.00 56 ILE A N 11
ATOM 17829 C CA . ILE A 1 12 ? -1.695 -0.752 -3.816 1.00 0.00 56 ILE A CA 11
ATOM 17830 C C . ILE A 1 12 ? -1.614 0.008 -2.496 1.00 0.00 56 ILE A C 11
ATOM 17831 O O . ILE A 1 12 ? -0.949 -0.428 -1.556 1.00 0.00 56 ILE A O 11
ATOM 17847 N N . LEU A 1 13 ? -2.299 1.147 -2.430 1.00 0.00 57 LEU A N 11
ATOM 17848 C CA . LEU A 1 13 ? -2.307 1.967 -1.225 1.00 0.00 57 LEU A CA 11
ATOM 17849 C C . LEU A 1 13 ? -3.499 1.611 -0.348 1.00 0.00 57 LEU A C 11
ATOM 17850 O O . LEU A 1 13 ? -4.545 1.203 -0.849 1.00 0.00 57 LEU A O 11
ATOM 17866 N N . VAL A 1 14 ? -3.336 1.755 0.962 1.00 0.00 58 VAL A N 11
ATOM 17867 C CA . VAL A 1 14 ? -4.405 1.434 1.901 1.00 0.00 58 VAL A CA 11
ATOM 17868 C C . VAL A 1 14 ? -4.351 2.342 3.129 1.00 0.00 58 VAL A C 11
ATOM 17869 O O . VAL A 1 14 ? -3.270 2.675 3.619 1.00 0.00 58 VAL A O 11
ATOM 17882 N N . LYS A 1 15 ? -5.523 2.731 3.624 1.00 0.00 59 LYS A N 11
ATOM 17883 C CA . LYS A 1 15 ? -5.616 3.591 4.799 1.00 0.00 59 LYS A CA 11
ATOM 17884 C C . LYS A 1 15 ? -6.389 2.894 5.918 1.00 0.00 59 LYS A C 11
ATOM 17885 O O . LYS A 1 15 ? -7.428 2.277 5.674 1.00 0.00 59 LYS A O 11
ATOM 17904 N N . ALA A 1 16 ? -5.881 3.005 7.144 1.00 0.00 60 ALA A N 11
ATOM 17905 C CA . ALA A 1 16 ? -6.531 2.391 8.300 1.00 0.00 60 ALA A CA 11
ATOM 17906 C C . ALA A 1 16 ? -7.502 3.370 8.954 1.00 0.00 60 ALA A C 11
ATOM 17907 O O . ALA A 1 16 ? -7.305 4.582 8.884 1.00 0.00 60 ALA A O 11
ATOM 17914 N N . PRO A 1 17 ? -8.570 2.857 9.602 1.00 0.00 61 PRO A N 11
ATOM 17915 C CA . PRO A 1 17 ? -9.571 3.701 10.270 1.00 0.00 61 PRO A CA 11
ATOM 17916 C C . PRO A 1 17 ? -8.931 4.671 11.264 1.00 0.00 61 PRO A C 11
ATOM 17917 O O . PRO A 1 17 ? -8.601 4.293 12.391 1.00 0.00 61 PRO A O 11
ATOM 17928 N N . GLY A 1 18 ? -8.740 5.915 10.827 1.00 0.00 62 GLY A N 11
ATOM 17929 C CA . GLY A 1 18 ? -8.122 6.922 11.676 1.00 0.00 62 GLY A CA 11
ATOM 17930 C C . GLY A 1 18 ? -6.693 7.244 11.260 1.00 0.00 62 GLY A C 11
ATOM 17931 O O . GLY A 1 18 ? -6.205 8.346 11.515 1.00 0.00 62 GLY A O 11
ATOM 17935 N N . TYR A 1 19 ? -6.024 6.281 10.622 1.00 0.00 63 TYR A N 11
ATOM 17936 C CA . TYR A 1 19 ? -4.645 6.464 10.173 1.00 0.00 63 TYR A CA 11
ATOM 17937 C C . TYR A 1 19 ? -4.591 6.809 8.682 1.00 0.00 63 TYR A C 11
ATOM 17938 O O . TYR A 1 19 ? -5.509 6.482 7.926 1.00 0.00 63 TYR A O 11
ATOM 17956 N N . PRO A 1 20 ? -3.507 7.480 8.235 1.00 0.00 64 PRO A N 11
ATOM 17957 C CA . PRO A 1 20 ? -3.340 7.870 6.828 1.00 0.00 64 PRO A CA 11
ATOM 17958 C C . PRO A 1 20 ? -3.053 6.678 5.909 1.00 0.00 64 PRO A C 11
ATOM 17959 O O . PRO A 1 20 ? -2.998 5.532 6.360 1.00 0.00 64 PRO A O 11
ATOM 17970 N N . TRP A 1 21 ? -2.872 6.962 4.618 1.00 0.00 65 TRP A N 11
ATOM 17971 C CA . TRP A 1 21 ? -2.590 5.921 3.630 1.00 0.00 65 TRP A CA 11
ATOM 17972 C C . TRP A 1 21 ? -1.141 5.442 3.744 1.00 0.00 65 TRP A C 11
ATOM 17973 O O . TRP A 1 21 ? -0.267 6.186 4.192 1.00 0.00 65 TRP A O 11
ATOM 17994 N N . TRP A 1 22 ? -0.896 4.196 3.338 1.00 0.00 66 TRP A N 11
ATOM 17995 C CA . TRP A 1 22 ? 0.445 3.618 3.399 1.00 0.00 66 TRP A CA 11
ATOM 17996 C C . TRP A 1 22 ? 0.687 2.655 2.232 1.00 0.00 66 TRP A C 11
ATOM 17997 O O . TRP A 1 22 ? -0.227 1.942 1.809 1.00 0.00 66 TRP A O 11
ATOM 18018 N N . PRO A 1 23 ? 1.927 2.622 1.693 1.00 0.00 67 PRO A N 11
ATOM 18019 C CA . PRO A 1 23 ? 2.286 1.745 0.568 1.00 0.00 67 PRO A CA 11
ATOM 18020 C C . PRO A 1 23 ? 2.239 0.265 0.941 1.00 0.00 67 PRO A C 11
ATOM 18021 O O . PRO A 1 23 ? 3.092 -0.228 1.683 1.00 0.00 67 PRO A O 11
ATOM 18032 N N . ALA A 1 24 ? 1.240 -0.441 0.412 1.00 0.00 68 ALA A N 11
ATOM 18033 C CA . ALA A 1 24 ? 1.083 -1.868 0.676 1.00 0.00 68 ALA A CA 11
ATOM 18034 C C . ALA A 1 24 ? 1.083 -2.661 -0.629 1.00 0.00 68 ALA A C 11
ATOM 18035 O O . ALA A 1 24 ? 1.105 -2.083 -1.719 1.00 0.00 68 ALA A O 11
ATOM 18042 N N . LEU A 1 25 ? 1.066 -3.984 -0.519 1.00 0.00 69 LEU A N 11
ATOM 18043 C CA . LEU A 1 25 ? 1.066 -4.846 -1.700 1.00 0.00 69 LEU A CA 11
ATOM 18044 C C . LEU A 1 25 ? -0.039 -5.894 -1.614 1.00 0.00 69 LEU A C 11
ATOM 18045 O O . LEU A 1 25 ? -0.070 -6.702 -0.685 1.00 0.00 69 LEU A O 11
ATOM 18061 N N . LEU A 1 26 ? -0.949 -5.871 -2.590 1.00 0.00 70 LEU A N 11
ATOM 18062 C CA . LEU A 1 26 ? -2.067 -6.812 -2.630 1.00 0.00 70 LEU A CA 11
ATOM 18063 C C . LEU A 1 26 ? -1.581 -8.251 -2.795 1.00 0.00 70 LEU A C 11
ATOM 18064 O O . LEU A 1 26 ? -0.770 -8.545 -3.675 1.00 0.00 70 LEU A O 11
ATOM 18080 N N . LEU A 1 27 ? -2.089 -9.142 -1.943 1.00 0.00 71 LEU A N 11
ATOM 18081 C CA . LEU A 1 27 ? -1.719 -10.554 -1.990 1.00 0.00 71 LEU A CA 11
ATOM 18082 C C . LEU A 1 27 ? -2.838 -11.396 -2.607 1.00 0.00 71 LEU A C 11
ATOM 18083 O O . LEU A 1 27 ? -2.617 -12.100 -3.592 1.00 0.00 71 LEU A O 11
ATOM 18099 N N . ARG A 1 28 ? -4.038 -11.325 -2.021 1.00 0.00 72 ARG A N 11
ATOM 18100 C CA . ARG A 1 28 ? -5.181 -12.090 -2.522 1.00 0.00 72 ARG A CA 11
ATOM 18101 C C . ARG A 1 28 ? -6.512 -11.520 -2.029 1.00 0.00 72 ARG A C 11
ATOM 18102 O O . ARG A 1 28 ? -6.560 -10.776 -1.047 1.00 0.00 72 ARG A O 11
ATOM 18123 N N . ARG A 1 29 ? -7.594 -11.897 -2.718 1.00 0.00 73 ARG A N 11
ATOM 18124 C CA . ARG A 1 29 ? -8.936 -11.448 -2.358 1.00 0.00 73 ARG A CA 11
ATOM 18125 C C . ARG A 1 29 ? -9.659 -12.535 -1.563 1.00 0.00 73 ARG A C 11
ATOM 18126 O O . ARG A 1 29 ? -10.064 -13.558 -2.119 1.00 0.00 73 ARG A O 11
ATOM 18147 N N . LYS A 1 30 ? -9.803 -12.311 -0.258 1.00 0.00 74 LYS A N 11
ATOM 18148 C CA . LYS A 1 30 ? -10.469 -13.276 0.616 1.00 0.00 74 LYS A CA 11
ATOM 18149 C C . LYS A 1 30 ? -11.908 -12.860 0.902 1.00 0.00 74 LYS A C 11
ATOM 18150 O O . LYS A 1 30 ? -12.154 -11.853 1.572 1.00 0.00 74 LYS A O 11
ATOM 18169 N N . GLU A 1 31 ? -12.856 -13.644 0.389 1.00 0.00 75 GLU A N 11
ATOM 18170 C CA . GLU A 1 31 ? -14.276 -13.367 0.586 1.00 0.00 75 GLU A CA 11
ATOM 18171 C C . GLU A 1 31 ? -14.805 -14.102 1.816 1.00 0.00 75 GLU A C 11
ATOM 18172 O O . GLU A 1 31 ? -15.013 -15.317 1.782 1.00 0.00 75 GLU A O 11
ATOM 18184 N N . THR A 1 32 ? -15.016 -13.359 2.901 1.00 0.00 76 THR A N 11
ATOM 18185 C CA . THR A 1 32 ? -15.516 -13.943 4.143 1.00 0.00 76 THR A CA 11
ATOM 18186 C C . THR A 1 32 ? -16.753 -13.195 4.638 1.00 0.00 76 THR A C 11
ATOM 18187 O O . THR A 1 32 ? -16.746 -11.969 4.737 1.00 0.00 76 THR A O 11
ATOM 18198 N N . LYS A 1 33 ? -17.818 -13.937 4.945 1.00 0.00 77 LYS A N 11
ATOM 18199 C CA . LYS A 1 33 ? -19.054 -13.329 5.429 1.00 0.00 77 LYS A CA 11
ATOM 18200 C C . LYS A 1 33 ? -19.189 -13.500 6.949 1.00 0.00 77 LYS A C 11
ATOM 18201 O O . LYS A 1 33 ? -18.193 -13.718 7.641 1.00 0.00 77 LYS A O 11
ATOM 18220 N N . ASP A 1 34 ? -20.414 -13.379 7.473 1.00 0.00 78 ASP A N 11
ATOM 18221 C CA . ASP A 1 34 ? -20.647 -13.497 8.912 1.00 0.00 78 ASP A CA 11
ATOM 18222 C C . ASP A 1 34 ? -20.594 -14.951 9.385 1.00 0.00 78 ASP A C 11
ATOM 18223 O O . ASP A 1 34 ? -19.605 -15.384 9.978 1.00 0.00 78 ASP A O 11
ATOM 18232 N N . SER A 1 35 ? -21.671 -15.688 9.135 1.00 0.00 79 SER A N 11
ATOM 18233 C CA . SER A 1 35 ? -21.768 -17.088 9.554 1.00 0.00 79 SER A CA 11
ATOM 18234 C C . SER A 1 35 ? -21.092 -18.035 8.556 1.00 0.00 79 SER A C 11
ATOM 18235 O O . SER A 1 35 ? -20.618 -19.107 8.935 1.00 0.00 79 SER A O 11
ATOM 18243 N N . LEU A 1 36 ? -21.068 -17.635 7.284 1.00 0.00 80 LEU A N 11
ATOM 18244 C CA . LEU A 1 36 ? -20.472 -18.440 6.215 1.00 0.00 80 LEU A CA 11
ATOM 18245 C C . LEU A 1 36 ? -21.359 -19.645 5.894 1.00 0.00 80 LEU A C 11
ATOM 18246 O O . LEU A 1 36 ? -20.903 -20.790 5.881 1.00 0.00 80 LEU A O 11
ATOM 18262 N N . ASN A 1 37 ? -22.637 -19.362 5.628 1.00 0.00 81 ASN A N 11
ATOM 18263 C CA . ASN A 1 37 ? -23.614 -20.400 5.300 1.00 0.00 81 ASN A CA 11
ATOM 18264 C C . ASN A 1 37 ? -24.898 -19.788 4.730 1.00 0.00 81 ASN A C 11
ATOM 18265 O O . ASN A 1 37 ? -25.393 -20.224 3.690 1.00 0.00 81 ASN A O 11
ATOM 18276 N N . THR A 1 38 ? -25.431 -18.780 5.422 1.00 0.00 82 THR A N 11
ATOM 18277 C CA . THR A 1 38 ? -26.662 -18.108 4.995 1.00 0.00 82 THR A CA 11
ATOM 18278 C C . THR A 1 38 ? -26.431 -17.199 3.780 1.00 0.00 82 THR A C 11
ATOM 18279 O O . THR A 1 38 ? -27.342 -16.988 2.978 1.00 0.00 82 THR A O 11
ATOM 18290 N N . ASN A 1 39 ? -25.214 -16.658 3.657 1.00 0.00 83 ASN A N 11
ATOM 18291 C CA . ASN A 1 39 ? -24.863 -15.766 2.547 1.00 0.00 83 ASN A CA 11
ATOM 18292 C C . ASN A 1 39 ? -25.613 -14.432 2.633 1.00 0.00 83 ASN A C 11
ATOM 18293 O O . ASN A 1 39 ? -25.896 -13.805 1.609 1.00 0.00 83 ASN A O 11
ATOM 18304 N N . SER A 1 40 ? -25.935 -14.000 3.853 1.00 0.00 84 SER A N 11
ATOM 18305 C CA . SER A 1 40 ? -26.652 -12.740 4.056 1.00 0.00 84 SER A CA 11
ATOM 18306 C C . SER A 1 40 ? -25.814 -11.538 3.614 1.00 0.00 84 SER A C 11
ATOM 18307 O O . SER A 1 40 ? -26.122 -10.901 2.607 1.00 0.00 84 SER A O 11
ATOM 18315 N N . SER A 1 41 ? -24.754 -11.230 4.368 1.00 0.00 85 SER A N 11
ATOM 18316 C CA . SER A 1 41 ? -23.885 -10.105 4.045 1.00 0.00 85 SER A CA 11
ATOM 18317 C C . SER A 1 41 ? -22.423 -10.538 4.023 1.00 0.00 85 SER A C 11
ATOM 18318 O O . SER A 1 41 ? -21.828 -10.813 5.066 1.00 0.00 85 SER A O 11
ATOM 18326 N N . PHE A 1 42 ? -21.855 -10.595 2.824 1.00 0.00 86 PHE A N 11
ATOM 18327 C CA . PHE A 1 42 ? -20.462 -10.989 2.648 1.00 0.00 86 PHE A CA 11
ATOM 18328 C C . PHE A 1 42 ? -19.523 -9.841 3.007 1.00 0.00 86 PHE A C 11
ATOM 18329 O O . PHE A 1 42 ? -19.897 -8.670 2.921 1.00 0.00 86 PHE A O 11
ATOM 18346 N N . ASN A 1 43 ? -18.297 -10.188 3.395 1.00 0.00 87 ASN A N 11
ATOM 18347 C CA . ASN A 1 43 ? -17.294 -9.192 3.753 1.00 0.00 87 ASN A CA 11
ATOM 18348 C C . ASN A 1 43 ? -15.965 -9.520 3.084 1.00 0.00 87 ASN A C 11
ATOM 18349 O O . ASN A 1 43 ? -15.072 -10.112 3.695 1.00 0.00 87 ASN A O 11
ATOM 18360 N N . VAL A 1 44 ? -15.843 -9.129 1.822 1.00 0.00 88 VAL A N 11
ATOM 18361 C CA . VAL A 1 44 ? -14.626 -9.379 1.059 1.00 0.00 88 VAL A CA 11
ATOM 18362 C C . VAL A 1 44 ? -13.584 -8.296 1.322 1.00 0.00 88 VAL A C 11
ATOM 18363 O O . VAL A 1 44 ? -13.903 -7.105 1.358 1.00 0.00 88 VAL A O 11
ATOM 18376 N N . LEU A 1 45 ? -12.337 -8.721 1.502 1.00 0.00 89 LEU A N 11
ATOM 18377 C CA . LEU A 1 45 ? -11.236 -7.797 1.759 1.00 0.00 89 LEU A CA 11
ATOM 18378 C C . LEU A 1 45 ? -10.026 -8.126 0.888 1.00 0.00 89 LEU A C 11
ATOM 18379 O O . LEU A 1 45 ? -10.018 -9.121 0.161 1.00 0.00 89 LEU A O 11
ATOM 18395 N N . TYR A 1 46 ? -9.002 -7.281 0.978 1.00 0.00 90 TYR A N 11
ATOM 18396 C CA . TYR A 1 46 ? -7.778 -7.468 0.214 1.00 0.00 90 TYR A CA 11
ATOM 18397 C C . TYR A 1 46 ? -6.581 -7.656 1.142 1.00 0.00 90 TYR A C 11
ATOM 18398 O O . TYR A 1 46 ? -6.164 -6.717 1.820 1.00 0.00 90 TYR A O 11
ATOM 18416 N N . LYS A 1 47 ? -6.027 -8.869 1.159 1.00 0.00 91 LYS A N 11
ATOM 18417 C CA . LYS A 1 47 ? -4.868 -9.166 1.997 1.00 0.00 91 LYS A CA 11
ATOM 18418 C C . LYS A 1 47 ? -3.639 -8.434 1.459 1.00 0.00 91 LYS A C 11
ATOM 18419 O O . LYS A 1 47 ? -2.977 -8.916 0.543 1.00 0.00 91 LYS A O 11
ATOM 18438 N N . VAL A 1 48 ? -3.353 -7.258 2.018 1.00 0.00 92 VAL A N 11
ATOM 18439 C CA . VAL A 1 48 ? -2.214 -6.458 1.571 1.00 0.00 92 VAL A CA 11
ATOM 18440 C C . VAL A 1 48 ? -1.077 -6.471 2.589 1.00 0.00 92 VAL A C 11
ATOM 18441 O O . VAL A 1 48 ? -1.319 -6.506 3.793 1.00 0.00 92 VAL A O 11
ATOM 18454 N N . LEU A 1 49 ? 0.158 -6.417 2.091 1.00 0.00 93 LEU A N 11
ATOM 18455 C CA . LEU A 1 49 ? 1.340 -6.397 2.950 1.00 0.00 93 LEU A CA 11
ATOM 18456 C C . LEU A 1 49 ? 1.863 -4.973 3.085 1.00 0.00 93 LEU A C 11
ATOM 18457 O O . LEU A 1 49 ? 1.997 -4.262 2.089 1.00 0.00 93 LEU A O 11
ATOM 18473 N N . PHE A 1 50 ? 2.155 -4.550 4.316 1.00 0.00 94 PHE A N 11
ATOM 18474 C CA . PHE A 1 50 ? 2.658 -3.193 4.546 1.00 0.00 94 PHE A CA 11
ATOM 18475 C C . PHE A 1 50 ? 4.188 -3.147 4.480 1.00 0.00 94 PHE A C 11
ATOM 18476 O O . PHE A 1 50 ? 4.851 -4.182 4.553 1.00 0.00 94 PHE A O 11
ATOM 18493 N N . PHE A 1 51 ? 4.739 -1.937 4.345 1.00 0.00 95 PHE A N 11
ATOM 18494 C CA . PHE A 1 51 ? 6.188 -1.753 4.271 1.00 0.00 95 PHE A CA 11
ATOM 18495 C C . PHE A 1 51 ? 6.625 -0.487 5.010 1.00 0.00 95 PHE A C 11
ATOM 18496 O O . PHE A 1 51 ? 5.951 0.539 4.936 1.00 0.00 95 PHE A O 11
ATOM 18513 N N . PRO A 1 52 ? 7.766 -0.537 5.730 1.00 0.00 96 PRO A N 11
ATOM 18514 C CA . PRO A 1 52 ? 8.601 -1.733 5.846 1.00 0.00 96 PRO A CA 11
ATOM 18515 C C . PRO A 1 52 ? 8.198 -2.610 7.035 1.00 0.00 96 PRO A C 11
ATOM 18516 O O . PRO A 1 52 ? 7.180 -2.362 7.680 1.00 0.00 96 PRO A O 11
ATOM 18527 N N . ASP A 1 53 ? 9.013 -3.634 7.317 1.00 0.00 97 ASP A N 11
ATOM 18528 C CA . ASP A 1 53 ? 8.769 -4.557 8.432 1.00 0.00 97 ASP A CA 11
ATOM 18529 C C . ASP A 1 53 ? 7.621 -5.539 8.145 1.00 0.00 97 ASP A C 11
ATOM 18530 O O . ASP A 1 53 ? 7.296 -6.374 8.992 1.00 0.00 97 ASP A O 11
ATOM 18539 N N . PHE A 1 54 ? 7.029 -5.459 6.948 1.00 0.00 98 PHE A N 11
ATOM 18540 C CA . PHE A 1 54 ? 5.942 -6.361 6.550 1.00 0.00 98 PHE A CA 11
ATOM 18541 C C . PHE A 1 54 ? 4.812 -6.390 7.583 1.00 0.00 98 PHE A C 11
ATOM 18542 O O . PHE A 1 54 ? 4.758 -7.284 8.430 1.00 0.00 98 PHE A O 11
ATOM 18559 N N . ASN A 1 55 ? 3.905 -5.412 7.502 1.00 0.00 99 ASN A N 11
ATOM 18560 C CA . ASN A 1 55 ? 2.773 -5.333 8.431 1.00 0.00 99 ASN A CA 11
ATOM 18561 C C . ASN A 1 55 ? 1.435 -5.414 7.687 1.00 0.00 99 ASN A C 11
ATOM 18562 O O . ASN A 1 55 ? 0.628 -4.483 7.718 1.00 0.00 99 ASN A O 11
ATOM 18573 N N . PHE A 1 56 ? 1.222 -6.531 7.010 1.00 0.00 100 PHE A N 11
ATOM 18574 C CA . PHE A 1 56 ? -0.000 -6.767 6.235 1.00 0.00 100 PHE A CA 11
ATOM 18575 C C . PHE A 1 56 ? -1.275 -6.457 7.035 1.00 0.00 100 PHE A C 11
ATOM 18576 O O . PHE A 1 56 ? -1.280 -6.517 8.267 1.00 0.00 100 PHE A O 11
ATOM 18593 N N . ALA A 1 57 ? -2.351 -6.128 6.310 1.00 0.00 101 ALA A N 11
ATOM 18594 C CA . ALA A 1 57 ? -3.644 -5.802 6.917 1.00 0.00 101 ALA A CA 11
ATOM 18595 C C . ALA A 1 57 ? -4.807 -6.185 5.995 1.00 0.00 101 ALA A C 11
ATOM 18596 O O . ALA A 1 57 ? -4.689 -6.110 4.770 1.00 0.00 101 ALA A O 11
ATOM 18603 N N . TRP A 1 58 ? -5.933 -6.585 6.597 1.00 0.00 102 TRP A N 11
ATOM 18604 C CA . TRP A 1 58 ? -7.130 -6.969 5.842 1.00 0.00 102 TRP A CA 11
ATOM 18605 C C . TRP A 1 58 ? -8.114 -5.803 5.766 1.00 0.00 102 TRP A C 11
ATOM 18606 O O . TRP A 1 58 ? -8.693 -5.404 6.779 1.00 0.00 102 TRP A O 11
ATOM 18627 N N . VAL A 1 59 ? -8.294 -5.256 4.564 1.00 0.00 103 VAL A N 11
ATOM 18628 C CA . VAL A 1 59 ? -9.204 -4.129 4.357 1.00 0.00 103 VAL A CA 11
ATOM 18629 C C . VAL A 1 59 ? -10.001 -4.287 3.065 1.00 0.00 103 VAL A C 11
ATOM 18630 O O . VAL A 1 59 ? -9.615 -5.046 2.176 1.00 0.00 103 VAL A O 11
ATOM 18643 N N . LYS A 1 60 ? -11.110 -3.557 2.959 1.00 0.00 104 LYS A N 11
ATOM 18644 C CA . LYS A 1 60 ? -11.951 -3.609 1.765 1.00 0.00 104 LYS A CA 11
ATOM 18645 C C . LYS A 1 60 ? -11.399 -2.696 0.668 1.00 0.00 104 LYS A C 11
ATOM 18646 O O . LYS A 1 60 ? -10.567 -1.829 0.934 1.00 0.00 104 LYS A O 11
ATOM 18665 N N . ARG A 1 61 ? -11.879 -2.891 -0.561 1.00 0.00 105 ARG A N 11
ATOM 18666 C CA . ARG A 1 61 ? -11.444 -2.077 -1.701 1.00 0.00 105 ARG A CA 11
ATOM 18667 C C . ARG A 1 61 ? -11.685 -0.583 -1.453 1.00 0.00 105 ARG A C 11
ATOM 18668 O O . ARG A 1 61 ? -11.014 0.262 -2.046 1.00 0.00 105 ARG A O 11
ATOM 18689 N N . ASN A 1 62 ? -12.642 -0.260 -0.575 1.00 0.00 106 ASN A N 11
ATOM 18690 C CA . ASN A 1 62 ? -12.957 1.136 -0.260 1.00 0.00 106 ASN A CA 11
ATOM 18691 C C . ASN A 1 62 ? -11.811 1.810 0.498 1.00 0.00 106 ASN A C 11
ATOM 18692 O O . ASN A 1 62 ? -11.592 3.013 0.353 1.00 0.00 106 ASN A O 11
ATOM 18703 N N . SER A 1 63 ? -11.075 1.035 1.296 1.00 0.00 107 SER A N 11
ATOM 18704 C CA . SER A 1 63 ? -9.948 1.572 2.059 1.00 0.00 107 SER A CA 11
ATOM 18705 C C . SER A 1 63 ? -8.626 1.359 1.311 1.00 0.00 107 SER A C 11
ATOM 18706 O O . SER A 1 63 ? -7.548 1.518 1.885 1.00 0.00 107 SER A O 11
ATOM 18714 N N . VAL A 1 64 ? -8.719 1.000 0.027 1.00 0.00 108 VAL A N 11
ATOM 18715 C CA . VAL A 1 64 ? -7.541 0.759 -0.801 1.00 0.00 108 VAL A CA 11
ATOM 18716 C C . VAL A 1 64 ? -7.560 1.636 -2.059 1.00 0.00 108 VAL A C 11
ATOM 18717 O O . VAL A 1 64 ? -8.624 1.899 -2.622 1.00 0.00 108 VAL A O 11
ATOM 18730 N N . LYS A 1 65 ? -6.377 2.079 -2.493 1.00 0.00 109 LYS A N 11
ATOM 18731 C CA . LYS A 1 65 ? -6.248 2.923 -3.683 1.00 0.00 109 LYS A CA 11
ATOM 18732 C C . LYS A 1 65 ? -5.163 2.384 -4.619 1.00 0.00 109 LYS A C 11
ATOM 18733 O O . LYS A 1 65 ? -4.073 2.024 -4.170 1.00 0.00 109 LYS A O 11
ATOM 18752 N N . PRO A 1 66 ? -5.446 2.318 -5.939 1.00 0.00 110 PRO A N 11
ATOM 18753 C CA . PRO A 1 66 ? -4.486 1.816 -6.937 1.00 0.00 110 PRO A CA 11
ATOM 18754 C C . PRO A 1 66 ? -3.135 2.530 -6.873 1.00 0.00 110 PRO A C 11
ATOM 18755 O O . PRO A 1 66 ? -3.069 3.760 -6.915 1.00 0.00 110 PRO A O 11
ATOM 18766 N N . LEU A 1 67 ? -2.062 1.745 -6.774 1.00 0.00 111 LEU A N 11
ATOM 18767 C CA . LEU A 1 67 ? -0.704 2.286 -6.706 1.00 0.00 111 LEU A CA 11
ATOM 18768 C C . LEU A 1 67 ? 0.131 1.798 -7.892 1.00 0.00 111 LEU A C 11
ATOM 18769 O O . LEU A 1 67 ? 0.007 0.646 -8.312 1.00 0.00 111 LEU A O 11
ATOM 18785 N N . LEU A 1 68 ? 0.978 2.675 -8.429 1.00 0.00 112 LEU A N 11
ATOM 18786 C CA . LEU A 1 68 ? 1.831 2.322 -9.564 1.00 0.00 112 LEU A CA 11
ATOM 18787 C C . LEU A 1 68 ? 3.301 2.600 -9.252 1.00 0.00 112 LEU A C 11
ATOM 18788 O O . LEU A 1 68 ? 3.613 3.372 -8.346 1.00 0.00 112 LEU A O 11
ATOM 18804 N N . ASP A 1 69 ? 4.198 1.968 -10.011 1.00 0.00 113 ASP A N 11
ATOM 18805 C CA . ASP A 1 69 ? 5.635 2.149 -9.811 1.00 0.00 113 ASP A CA 11
ATOM 18806 C C . ASP A 1 69 ? 6.038 3.601 -10.042 1.00 0.00 113 ASP A C 11
ATOM 18807 O O . ASP A 1 69 ? 6.858 4.146 -9.301 1.00 0.00 113 ASP A O 11
ATOM 18816 N N . SER A 1 70 ? 5.452 4.225 -11.065 1.00 0.00 114 SER A N 11
ATOM 18817 C CA . SER A 1 70 ? 5.749 5.622 -11.377 1.00 0.00 114 SER A CA 11
ATOM 18818 C C . SER A 1 70 ? 5.376 6.525 -10.202 1.00 0.00 114 SER A C 11
ATOM 18819 O O . SER A 1 70 ? 5.980 7.576 -10.013 1.00 0.00 114 SER A O 11
ATOM 18827 N N . GLU A 1 71 ? 4.387 6.102 -9.408 1.00 0.00 115 GLU A N 11
ATOM 18828 C CA . GLU A 1 71 ? 3.953 6.874 -8.246 1.00 0.00 115 GLU A CA 11
ATOM 18829 C C . GLU A 1 71 ? 4.879 6.620 -7.056 1.00 0.00 115 GLU A C 11
ATOM 18830 O O . GLU A 1 71 ? 5.289 7.555 -6.369 1.00 0.00 115 GLU A O 11
ATOM 18842 N N . ILE A 1 72 ? 5.213 5.350 -6.828 1.00 0.00 116 ILE A N 11
ATOM 18843 C CA . ILE A 1 72 ? 6.101 4.968 -5.731 1.00 0.00 116 ILE A CA 11
ATOM 18844 C C . ILE A 1 72 ? 7.469 5.614 -5.917 1.00 0.00 116 ILE A C 11
ATOM 18845 O O . ILE A 1 72 ? 7.964 6.307 -5.026 1.00 0.00 116 ILE A O 11
ATOM 18861 N N . ALA A 1 73 ? 8.063 5.400 -7.094 1.00 0.00 117 ALA A N 11
ATOM 18862 C CA . ALA A 1 73 ? 9.363 5.980 -7.414 1.00 0.00 117 ALA A CA 11
ATOM 18863 C C . ALA A 1 73 ? 9.320 7.492 -7.233 1.00 0.00 117 ALA A C 11
ATOM 18864 O O . ALA A 1 73 ? 10.273 8.098 -6.743 1.00 0.00 117 ALA A O 11
ATOM 18871 N N . LYS A 1 74 ? 8.196 8.089 -7.630 1.00 0.00 118 LYS A N 11
ATOM 18872 C CA . LYS A 1 74 ? 8.007 9.528 -7.511 1.00 0.00 118 LYS A CA 11
ATOM 18873 C C . LYS A 1 74 ? 7.944 9.955 -6.057 1.00 0.00 118 LYS A C 11
ATOM 18874 O O . LYS A 1 74 ? 8.684 10.842 -5.631 1.00 0.00 118 LYS A O 11
ATOM 18893 N N . PHE A 1 75 ? 7.057 9.316 -5.296 1.00 0.00 119 PHE A N 11
ATOM 18894 C CA . PHE A 1 75 ? 6.904 9.626 -3.875 1.00 0.00 119 PHE A CA 11
ATOM 18895 C C . PHE A 1 75 ? 8.271 9.662 -3.197 1.00 0.00 119 PHE A C 11
ATOM 18896 O O . PHE A 1 75 ? 8.568 10.570 -2.419 1.00 0.00 119 PHE A O 11
ATOM 18913 N N . LEU A 1 76 ? 9.099 8.668 -3.512 1.00 0.00 120 LEU A N 11
ATOM 18914 C CA . LEU A 1 76 ? 10.441 8.576 -2.948 1.00 0.00 120 LEU A CA 11
ATOM 18915 C C . LEU A 1 76 ? 11.350 9.657 -3.524 1.00 0.00 120 LEU A C 11
ATOM 18916 O O . LEU A 1 76 ? 12.207 10.196 -2.819 1.00 0.00 120 LEU A O 11
ATOM 18932 N N . GLY A 1 77 ? 11.152 9.978 -4.809 1.00 0.00 121 GLY A N 11
ATOM 18933 C CA . GLY A 1 77 ? 11.955 11.004 -5.451 1.00 0.00 121 GLY A CA 11
ATOM 18934 C C . GLY A 1 77 ? 11.759 12.375 -4.825 1.00 0.00 121 GLY A C 11
ATOM 18935 O O . GLY A 1 77 ? 12.564 13.283 -5.045 1.00 0.00 121 GLY A O 11
ATOM 18939 N N . SER A 1 78 ? 10.690 12.527 -4.036 1.00 0.00 122 SER A N 11
ATOM 18940 C CA . SER A 1 78 ? 10.395 13.791 -3.371 1.00 0.00 122 SER A CA 11
ATOM 18941 C C . SER A 1 78 ? 11.102 13.867 -2.016 1.00 0.00 122 SER A C 11
ATOM 18942 O O . SER A 1 78 ? 10.472 13.732 -0.966 1.00 0.00 122 SER A O 11
ATOM 18950 N N . SER A 1 79 ? 12.415 14.089 -2.049 1.00 0.00 123 SER A N 11
ATOM 18951 C CA . SER A 1 79 ? 13.211 14.184 -0.828 1.00 0.00 123 SER A CA 11
ATOM 18952 C C . SER A 1 79 ? 13.120 15.576 -0.190 1.00 0.00 123 SER A C 11
ATOM 18953 O O . SER A 1 79 ? 13.736 15.822 0.849 1.00 0.00 123 SER A O 11
ATOM 18961 N N . LYS A 1 80 ? 12.362 16.487 -0.810 1.00 0.00 124 LYS A N 11
ATOM 18962 C CA . LYS A 1 80 ? 12.221 17.843 -0.285 1.00 0.00 124 LYS A CA 11
ATOM 18963 C C . LYS A 1 80 ? 11.501 17.850 1.066 1.00 0.00 124 LYS A C 11
ATOM 18964 O O . LYS A 1 80 ? 12.017 18.387 2.048 1.00 0.00 124 LYS A O 11
ATOM 18983 N N . ARG A 1 81 ? 10.320 17.234 1.113 1.00 0.00 125 ARG A N 11
ATOM 18984 C CA . ARG A 1 81 ? 9.550 17.155 2.344 1.00 0.00 125 ARG A CA 11
ATOM 18985 C C . ARG A 1 81 ? 8.966 15.760 2.507 1.00 0.00 125 ARG A C 11
ATOM 18986 O O . ARG A 1 81 ? 7.958 15.417 1.885 1.00 0.00 125 ARG A O 11
ATOM 19007 N N . LYS A 1 82 ? 9.606 14.969 3.351 1.00 0.00 126 LYS A N 11
ATOM 19008 C CA . LYS A 1 82 ? 9.172 13.599 3.617 1.00 0.00 126 LYS A CA 11
ATOM 19009 C C . LYS A 1 82 ? 9.767 13.090 4.928 1.00 0.00 126 LYS A C 11
ATOM 19010 O O . LYS A 1 82 ? 10.902 13.427 5.273 1.00 0.00 126 LYS A O 11
ATOM 19029 N N . SER A 1 83 ? 9.006 12.271 5.651 1.00 0.00 127 SER A N 11
ATOM 19030 C CA . SER A 1 83 ? 9.477 11.714 6.916 1.00 0.00 127 SER A CA 11
ATOM 19031 C C . SER A 1 83 ? 10.264 10.432 6.672 1.00 0.00 127 SER A C 11
ATOM 19032 O O . SER A 1 83 ? 10.023 9.724 5.694 1.00 0.00 127 SER A O 11
ATOM 19040 N N . LYS A 1 84 ? 11.202 10.130 7.569 1.00 0.00 128 LYS A N 11
ATOM 19041 C CA . LYS A 1 84 ? 12.019 8.924 7.449 1.00 0.00 128 LYS A CA 11
ATOM 19042 C C . LYS A 1 84 ? 11.130 7.686 7.421 1.00 0.00 128 LYS A C 11
ATOM 19043 O O . LYS A 1 84 ? 11.385 6.747 6.665 1.00 0.00 128 LYS A O 11
ATOM 19062 N N . GLU A 1 85 ? 10.075 7.700 8.238 1.00 0.00 129 GLU A N 11
ATOM 19063 C CA . GLU A 1 85 ? 9.133 6.588 8.297 1.00 0.00 129 GLU A CA 11
ATOM 19064 C C . GLU A 1 85 ? 8.352 6.470 6.989 1.00 0.00 129 GLU A C 11
ATOM 19065 O O . GLU A 1 85 ? 8.015 5.365 6.560 1.00 0.00 129 GLU A O 11
ATOM 19077 N N . LEU A 1 86 ? 8.066 7.612 6.354 1.00 0.00 130 LEU A N 11
ATOM 19078 C CA . LEU A 1 86 ? 7.322 7.614 5.096 1.00 0.00 130 LEU A CA 11
ATOM 19079 C C . LEU A 1 86 ? 8.207 7.165 3.937 1.00 0.00 130 LEU A C 11
ATOM 19080 O O . LEU A 1 86 ? 7.808 6.316 3.140 1.00 0.00 130 LEU A O 11
ATOM 19096 N N . ILE A 1 87 ? 9.410 7.734 3.843 1.00 0.00 131 ILE A N 11
ATOM 19097 C CA . ILE A 1 87 ? 10.335 7.376 2.771 1.00 0.00 131 ILE A CA 11
ATOM 19098 C C . ILE A 1 87 ? 10.704 5.898 2.846 1.00 0.00 131 ILE A C 11
ATOM 19099 O O . ILE A 1 87 ? 10.618 5.180 1.850 1.00 0.00 131 ILE A O 11
ATOM 19115 N N . GLU A 1 88 ? 11.103 5.448 4.037 1.00 0.00 132 GLU A N 11
ATOM 19116 C CA . GLU A 1 88 ? 11.470 4.049 4.243 1.00 0.00 132 GLU A CA 11
ATOM 19117 C C . GLU A 1 88 ? 10.327 3.125 3.830 1.00 0.00 132 GLU A C 11
ATOM 19118 O O . GLU A 1 88 ? 10.557 2.003 3.376 1.00 0.00 132 GLU A O 11
ATOM 19130 N N . ALA A 1 89 ? 9.091 3.608 3.987 1.00 0.00 133 ALA A N 11
ATOM 19131 C CA . ALA A 1 89 ? 7.910 2.832 3.627 1.00 0.00 133 ALA A CA 11
ATOM 19132 C C . ALA A 1 89 ? 7.868 2.551 2.137 1.00 0.00 133 ALA A C 11
ATOM 19133 O O . ALA A 1 89 ? 7.765 1.398 1.716 1.00 0.00 133 ALA A O 11
ATOM 19140 N N . TYR A 1 90 ? 7.958 3.611 1.345 1.00 0.00 134 TYR A N 11
ATOM 19141 C CA . TYR A 1 90 ? 7.938 3.467 -0.106 1.00 0.00 134 TYR A CA 11
ATOM 19142 C C . TYR A 1 90 ? 9.223 2.807 -0.589 1.00 0.00 134 TYR A C 11
ATOM 19143 O O . TYR A 1 90 ? 9.221 2.090 -1.588 1.00 0.00 134 TYR A O 11
ATOM 19161 N N . GLU A 1 91 ? 10.318 3.035 0.141 1.00 0.00 135 GLU A N 11
ATOM 19162 C CA . GLU A 1 91 ? 11.604 2.439 -0.203 1.00 0.00 135 GLU A CA 11
ATOM 19163 C C . GLU A 1 91 ? 11.549 0.924 -0.025 1.00 0.00 135 GLU A C 11
ATOM 19164 O O . GLU A 1 91 ? 12.201 0.183 -0.759 1.00 0.00 135 GLU A O 11
ATOM 19176 N N . ALA A 1 92 ? 10.755 0.469 0.952 1.00 0.00 136 ALA A N 11
ATOM 19177 C CA . ALA A 1 92 ? 10.613 -0.962 1.212 1.00 0.00 136 ALA A CA 11
ATOM 19178 C C . ALA A 1 92 ? 9.746 -1.629 0.146 1.00 0.00 136 ALA A C 11
ATOM 19179 O O . ALA A 1 92 ? 10.023 -2.749 -0.282 1.00 0.00 136 ALA A O 11
ATOM 19186 N N . SER A 1 93 ? 8.697 -0.925 -0.282 1.00 0.00 137 SER A N 11
ATOM 19187 C CA . SER A 1 93 ? 7.782 -1.433 -1.305 1.00 0.00 137 SER A CA 11
ATOM 19188 C C . SER A 1 93 ? 8.346 -1.236 -2.721 1.00 0.00 137 SER A C 11
ATOM 19189 O O . SER A 1 93 ? 7.906 -1.893 -3.666 1.00 0.00 137 SER A O 11
ATOM 19197 N N . LYS A 1 94 ? 9.309 -0.317 -2.856 1.00 0.00 138 LYS A N 11
ATOM 19198 C CA . LYS A 1 94 ? 9.934 -0.009 -4.147 1.00 0.00 138 LYS A CA 11
ATOM 19199 C C . LYS A 1 94 ? 10.537 -1.245 -4.824 1.00 0.00 138 LYS A C 11
ATOM 19200 O O . LYS A 1 94 ? 10.781 -1.228 -6.030 1.00 0.00 138 LYS A O 11
ATOM 19219 N N . THR A 1 95 ? 10.789 -2.301 -4.052 1.00 0.00 139 THR A N 11
ATOM 19220 C CA . THR A 1 95 ? 11.371 -3.528 -4.593 1.00 0.00 139 THR A CA 11
ATOM 19221 C C . THR A 1 95 ? 10.285 -4.541 -4.982 1.00 0.00 139 THR A C 11
ATOM 19222 O O . THR A 1 95 ? 9.871 -5.358 -4.157 1.00 0.00 139 THR A O 11
ATOM 19233 N N . PRO A 1 96 ? 9.806 -4.506 -6.252 1.00 0.00 140 PRO A N 11
ATOM 19234 C CA . PRO A 1 96 ? 8.771 -5.428 -6.740 1.00 0.00 140 PRO A CA 11
ATOM 19235 C C . PRO A 1 96 ? 9.072 -6.904 -6.435 1.00 0.00 140 PRO A C 11
ATOM 19236 O O . PRO A 1 96 ? 8.167 -7.641 -6.039 1.00 0.00 140 PRO A O 11
ATOM 19247 N N . PRO A 1 97 ? 10.339 -7.367 -6.619 1.00 0.00 141 PRO A N 11
ATOM 19248 C CA . PRO A 1 97 ? 10.729 -8.760 -6.361 1.00 0.00 141 PRO A CA 11
ATOM 19249 C C . PRO A 1 97 ? 10.102 -9.351 -5.100 1.00 0.00 141 PRO A C 11
ATOM 19250 O O . PRO A 1 97 ? 9.854 -10.554 -5.044 1.00 0.00 141 PRO A O 11
ATOM 19261 N N . ASP A 1 98 ? 9.841 -8.503 -4.094 1.00 0.00 142 ASP A N 11
ATOM 19262 C CA . ASP A 1 98 ? 9.230 -8.954 -2.839 1.00 0.00 142 ASP A CA 11
ATOM 19263 C C . ASP A 1 98 ? 8.066 -9.915 -3.103 1.00 0.00 142 ASP A C 11
ATOM 19264 O O . ASP A 1 98 ? 7.862 -10.876 -2.356 1.00 0.00 142 ASP A O 11
ATOM 19273 N N . LEU A 1 99 ? 7.310 -9.651 -4.170 1.00 0.00 143 LEU A N 11
ATOM 19274 C CA . LEU A 1 99 ? 6.173 -10.493 -4.539 1.00 0.00 143 LEU A CA 11
ATOM 19275 C C . LEU A 1 99 ? 5.992 -10.552 -6.058 1.00 0.00 143 LEU A C 11
ATOM 19276 O O . LEU A 1 99 ? 5.769 -11.625 -6.618 1.00 0.00 143 LEU A O 11
ATOM 19292 N N . LYS A 1 100 ? 6.080 -9.391 -6.721 1.00 0.00 144 LYS A N 11
ATOM 19293 C CA . LYS A 1 100 ? 5.922 -9.312 -8.178 1.00 0.00 144 LYS A CA 11
ATOM 19294 C C . LYS A 1 100 ? 6.728 -10.396 -8.901 1.00 0.00 144 LYS A C 11
ATOM 19295 O O . LYS A 1 100 ? 6.223 -11.034 -9.825 1.00 0.00 144 LYS A O 11
ATOM 19314 N N . GLU A 1 101 ? 7.977 -10.601 -8.476 1.00 0.00 145 GLU A N 11
ATOM 19315 C CA . GLU A 1 101 ? 8.841 -11.609 -9.093 1.00 0.00 145 GLU A CA 11
ATOM 19316 C C . GLU A 1 101 ? 8.299 -13.020 -8.851 1.00 0.00 145 GLU A C 11
ATOM 19317 O O . GLU A 1 101 ? 7.867 -13.689 -9.792 1.00 0.00 145 GLU A O 11
ATOM 19329 N N . GLU A 1 102 ? 8.320 -13.461 -7.588 1.00 0.00 146 GLU A N 11
ATOM 19330 C CA . GLU A 1 102 ? 7.826 -14.791 -7.218 1.00 0.00 146 GLU A CA 11
ATOM 19331 C C . GLU A 1 102 ? 8.717 -15.898 -7.786 1.00 0.00 146 GLU A C 11
ATOM 19332 O O . GLU A 1 102 ? 9.236 -15.781 -8.898 1.00 0.00 146 GLU A O 11
ATOM 19344 N N . SER A 1 103 ? 8.895 -16.974 -7.015 1.00 0.00 147 SER A N 11
ATOM 19345 C CA . SER A 1 103 ? 9.729 -18.092 -7.449 1.00 0.00 147 SER A CA 11
ATOM 19346 C C . SER A 1 103 ? 9.271 -19.416 -6.829 1.00 0.00 147 SER A C 11
ATOM 19347 O O . SER A 1 103 ? 9.588 -19.714 -5.676 1.00 0.00 147 SER A O 11
ATOM 19355 N N . SER A 1 104 ? 8.536 -20.212 -7.610 1.00 0.00 148 SER A N 11
ATOM 19356 C CA . SER A 1 104 ? 8.046 -21.510 -7.142 1.00 0.00 148 SER A CA 11
ATOM 19357 C C . SER A 1 104 ? 7.820 -22.468 -8.317 1.00 0.00 148 SER A C 11
ATOM 19358 O O . SER A 1 104 ? 6.752 -22.475 -8.930 1.00 0.00 148 SER A O 11
ATOM 19366 N N . THR A 1 105 ? 8.839 -23.274 -8.625 1.00 0.00 149 THR A N 11
ATOM 19367 C CA . THR A 1 105 ? 8.756 -24.238 -9.725 1.00 0.00 149 THR A CA 11
ATOM 19368 C C . THR A 1 105 ? 9.655 -25.448 -9.467 1.00 0.00 149 THR A C 11
ATOM 19369 O O . THR A 1 105 ? 9.166 -26.565 -9.299 1.00 0.00 149 THR A O 11
ATOM 19380 N N . ASP A 1 106 ? 10.970 -25.217 -9.435 1.00 0.00 150 ASP A N 11
ATOM 19381 C CA . ASP A 1 106 ? 11.938 -26.287 -9.194 1.00 0.00 150 ASP A CA 11
ATOM 19382 C C . ASP A 1 106 ? 13.140 -25.772 -8.405 1.00 0.00 150 ASP A C 11
ATOM 19383 O O . ASP A 1 106 ? 13.403 -24.568 -8.379 1.00 0.00 150 ASP A O 11
ATOM 19392 N N . LEU A 1 107 ? 13.870 -26.690 -7.768 1.00 0.00 151 LEU A N 11
ATOM 19393 C CA . LEU A 1 107 ? 15.051 -26.325 -6.984 1.00 0.00 151 LEU A CA 11
ATOM 19394 C C . LEU A 1 107 ? 16.119 -25.678 -7.867 1.00 0.00 151 LEU A C 11
ATOM 19395 O O . LEU A 1 107 ? 16.789 -24.734 -7.448 1.00 0.00 151 LEU A O 11
ATOM 19411 N N . GLU A 1 108 ? 16.266 -26.190 -9.090 1.00 0.00 152 GLU A N 11
ATOM 19412 C CA . GLU A 1 108 ? 17.246 -25.661 -10.034 1.00 0.00 152 GLU A CA 11
ATOM 19413 C C . GLU A 1 108 ? 16.561 -25.170 -11.312 1.00 0.00 152 GLU A C 11
ATOM 19414 O O . GLU A 1 108 ? 16.001 -26.012 -12.047 1.00 0.00 152 GLU A O 11
ATOM 19427 N N . SER A 1 1 ? -9.990 2.751 -19.898 1.00 0.00 45 SER A N 12
ATOM 19428 C CA . SER A 1 1 ? -9.340 3.900 -19.205 1.00 0.00 45 SER A CA 12
ATOM 19429 C C . SER A 1 1 ? -8.954 3.534 -17.773 1.00 0.00 45 SER A C 12
ATOM 19430 O O . SER A 1 1 ? -9.504 2.593 -17.200 1.00 0.00 45 SER A O 12
ATOM 19440 N N . ALA A 1 2 ? -8.005 4.288 -17.205 1.00 0.00 46 ALA A N 12
ATOM 19441 C CA . ALA A 1 2 ? -7.535 4.055 -15.837 1.00 0.00 46 ALA A CA 12
ATOM 19442 C C . ALA A 1 2 ? -6.884 2.678 -15.696 1.00 0.00 46 ALA A C 12
ATOM 19443 O O . ALA A 1 2 ? -6.852 1.895 -16.647 1.00 0.00 46 ALA A O 12
ATOM 19450 N N . ASP A 1 3 ? -6.361 2.392 -14.503 1.00 0.00 47 ASP A N 12
ATOM 19451 C CA . ASP A 1 3 ? -5.707 1.115 -14.241 1.00 0.00 47 ASP A CA 12
ATOM 19452 C C . ASP A 1 3 ? -6.012 0.621 -12.828 1.00 0.00 47 ASP A C 12
ATOM 19453 O O . ASP A 1 3 ? -5.110 0.453 -12.005 1.00 0.00 47 ASP A O 12
ATOM 19462 N N . ASP A 1 4 ? -7.292 0.381 -12.558 1.00 0.00 48 ASP A N 12
ATOM 19463 C CA . ASP A 1 4 ? -7.723 -0.105 -11.250 1.00 0.00 48 ASP A CA 12
ATOM 19464 C C . ASP A 1 4 ? -7.904 -1.629 -11.262 1.00 0.00 48 ASP A C 12
ATOM 19465 O O . ASP A 1 4 ? -8.743 -2.172 -10.541 1.00 0.00 48 ASP A O 12
ATOM 19474 N N . ARG A 1 5 ? -7.105 -2.315 -12.085 1.00 0.00 49 ARG A N 12
ATOM 19475 C CA . ARG A 1 5 ? -7.177 -3.773 -12.188 1.00 0.00 49 ARG A CA 12
ATOM 19476 C C . ARG A 1 5 ? -6.118 -4.429 -11.300 1.00 0.00 49 ARG A C 12
ATOM 19477 O O . ARG A 1 5 ? -5.148 -5.011 -11.794 1.00 0.00 49 ARG A O 12
ATOM 19498 N N . LEU A 1 6 ? -6.310 -4.326 -9.984 1.00 0.00 50 LEU A N 12
ATOM 19499 C CA . LEU A 1 6 ? -5.375 -4.901 -9.017 1.00 0.00 50 LEU A CA 12
ATOM 19500 C C . LEU A 1 6 ? -5.431 -6.429 -9.040 1.00 0.00 50 LEU A C 12
ATOM 19501 O O . LEU A 1 6 ? -6.462 -7.016 -9.377 1.00 0.00 50 LEU A O 12
ATOM 19517 N N . ASN A 1 7 ? -4.315 -7.063 -8.683 1.00 0.00 51 ASN A N 12
ATOM 19518 C CA . ASN A 1 7 ? -4.228 -8.522 -8.664 1.00 0.00 51 ASN A CA 12
ATOM 19519 C C . ASN A 1 7 ? -3.202 -9.003 -7.634 1.00 0.00 51 ASN A C 12
ATOM 19520 O O . ASN A 1 7 ? -2.643 -8.203 -6.879 1.00 0.00 51 ASN A O 12
ATOM 19531 N N . PHE A 1 8 ? -2.963 -10.316 -7.611 1.00 0.00 52 PHE A N 12
ATOM 19532 C CA . PHE A 1 8 ? -2.006 -10.914 -6.680 1.00 0.00 52 PHE A CA 12
ATOM 19533 C C . PHE A 1 8 ? -0.583 -10.474 -7.007 1.00 0.00 52 PHE A C 12
ATOM 19534 O O . PHE A 1 8 ? -0.157 -10.526 -8.163 1.00 0.00 52 PHE A O 12
ATOM 19551 N N . GLY A 1 9 ? 0.145 -10.034 -5.981 1.00 0.00 53 GLY A N 12
ATOM 19552 C CA . GLY A 1 9 ? 1.511 -9.579 -6.169 1.00 0.00 53 GLY A CA 12
ATOM 19553 C C . GLY A 1 9 ? 1.582 -8.194 -6.788 1.00 0.00 53 GLY A C 12
ATOM 19554 O O . GLY A 1 9 ? 2.541 -7.876 -7.494 1.00 0.00 53 GLY A O 12
ATOM 19558 N N . ASP A 1 10 ? 0.565 -7.372 -6.523 1.00 0.00 54 ASP A N 12
ATOM 19559 C CA . ASP A 1 10 ? 0.512 -6.015 -7.056 1.00 0.00 54 ASP A CA 12
ATOM 19560 C C . ASP A 1 10 ? 0.539 -4.989 -5.925 1.00 0.00 54 ASP A C 12
ATOM 19561 O O . ASP A 1 10 ? -0.328 -4.997 -5.047 1.00 0.00 54 ASP A O 12
ATOM 19570 N N . ARG A 1 11 ? 1.541 -4.110 -5.951 1.00 0.00 55 ARG A N 12
ATOM 19571 C CA . ARG A 1 11 ? 1.683 -3.075 -4.928 1.00 0.00 55 ARG A CA 12
ATOM 19572 C C . ARG A 1 11 ? 0.504 -2.106 -4.971 1.00 0.00 55 ARG A C 12
ATOM 19573 O O . ARG A 1 11 ? 0.282 -1.425 -5.974 1.00 0.00 55 ARG A O 12
ATOM 19594 N N . ILE A 1 12 ? -0.249 -2.056 -3.874 1.00 0.00 56 ILE A N 12
ATOM 19595 C CA . ILE A 1 12 ? -1.412 -1.176 -3.774 1.00 0.00 56 ILE A CA 12
ATOM 19596 C C . ILE A 1 12 ? -1.355 -0.325 -2.506 1.00 0.00 56 ILE A C 12
ATOM 19597 O O . ILE A 1 12 ? -0.724 -0.702 -1.518 1.00 0.00 56 ILE A O 12
ATOM 19613 N N . LEU A 1 13 ? -2.027 0.823 -2.537 1.00 0.00 57 LEU A N 12
ATOM 19614 C CA . LEU A 1 13 ? -2.055 1.722 -1.389 1.00 0.00 57 LEU A CA 12
ATOM 19615 C C . LEU A 1 13 ? -3.271 1.428 -0.520 1.00 0.00 57 LEU A C 12
ATOM 19616 O O . LEU A 1 13 ? -4.334 1.085 -1.030 1.00 0.00 57 LEU A O 12
ATOM 19632 N N . VAL A 1 14 ? -3.107 1.553 0.792 1.00 0.00 58 VAL A N 12
ATOM 19633 C CA . VAL A 1 14 ? -4.198 1.288 1.721 1.00 0.00 58 VAL A CA 12
ATOM 19634 C C . VAL A 1 14 ? -4.190 2.284 2.880 1.00 0.00 58 VAL A C 12
ATOM 19635 O O . VAL A 1 14 ? -3.154 2.517 3.506 1.00 0.00 58 VAL A O 12
ATOM 19648 N N . LYS A 1 15 ? -5.353 2.867 3.159 1.00 0.00 59 LYS A N 12
ATOM 19649 C CA . LYS A 1 15 ? -5.489 3.836 4.239 1.00 0.00 59 LYS A CA 12
ATOM 19650 C C . LYS A 1 15 ? -5.882 3.143 5.542 1.00 0.00 59 LYS A C 12
ATOM 19651 O O . LYS A 1 15 ? -6.980 2.598 5.659 1.00 0.00 59 LYS A O 12
ATOM 19670 N N . ALA A 1 16 ? -4.976 3.168 6.519 1.00 0.00 60 ALA A N 12
ATOM 19671 C CA . ALA A 1 16 ? -5.227 2.542 7.816 1.00 0.00 60 ALA A CA 12
ATOM 19672 C C . ALA A 1 16 ? -6.142 3.409 8.680 1.00 0.00 60 ALA A C 12
ATOM 19673 O O . ALA A 1 16 ? -6.319 4.602 8.411 1.00 0.00 60 ALA A O 12
ATOM 19680 N N . PRO A 1 17 ? -6.742 2.824 9.737 1.00 0.00 61 PRO A N 12
ATOM 19681 C CA . PRO A 1 17 ? -7.642 3.551 10.643 1.00 0.00 61 PRO A CA 12
ATOM 19682 C C . PRO A 1 17 ? -6.925 4.679 11.380 1.00 0.00 61 PRO A C 12
ATOM 19683 O O . PRO A 1 17 ? -6.050 4.431 12.213 1.00 0.00 61 PRO A O 12
ATOM 19694 N N . GLY A 1 18 ? -7.295 5.917 11.057 1.00 0.00 62 GLY A N 12
ATOM 19695 C CA . GLY A 1 18 ? -6.674 7.071 11.686 1.00 0.00 62 GLY A CA 12
ATOM 19696 C C . GLY A 1 18 ? -5.253 7.308 11.200 1.00 0.00 62 GLY A C 12
ATOM 19697 O O . GLY A 1 18 ? -4.451 7.927 11.900 1.00 0.00 62 GLY A O 12
ATOM 19701 N N . TYR A 1 19 ? -4.941 6.815 9.998 1.00 0.00 63 TYR A N 12
ATOM 19702 C CA . TYR A 1 19 ? -3.610 6.973 9.421 1.00 0.00 63 TYR A CA 12
ATOM 19703 C C . TYR A 1 19 ? -3.691 7.133 7.903 1.00 0.00 63 TYR A C 12
ATOM 19704 O O . TYR A 1 19 ? -4.680 6.736 7.282 1.00 0.00 63 TYR A O 12
ATOM 19722 N N . PRO A 1 20 ? -2.651 7.722 7.283 1.00 0.00 64 PRO A N 12
ATOM 19723 C CA . PRO A 1 20 ? -2.610 7.934 5.828 1.00 0.00 64 PRO A CA 12
ATOM 19724 C C . PRO A 1 20 ? -2.529 6.619 5.046 1.00 0.00 64 PRO A C 12
ATOM 19725 O O . PRO A 1 20 ? -2.648 5.533 5.619 1.00 0.00 64 PRO A O 12
ATOM 19736 N N . TRP A 1 21 ? -2.329 6.726 3.733 1.00 0.00 65 TRP A N 12
ATOM 19737 C CA . TRP A 1 21 ? -2.234 5.550 2.871 1.00 0.00 65 TRP A CA 12
ATOM 19738 C C . TRP A 1 21 ? -0.817 4.978 2.887 1.00 0.00 65 TRP A C 12
ATOM 19739 O O . TRP A 1 21 ? 0.158 5.712 2.715 1.00 0.00 65 TRP A O 12
ATOM 19760 N N . TRP A 1 22 ? -0.711 3.666 3.098 1.00 0.00 66 TRP A N 12
ATOM 19761 C CA . TRP A 1 22 ? 0.585 2.996 3.137 1.00 0.00 66 TRP A CA 12
ATOM 19762 C C . TRP A 1 22 ? 0.782 2.102 1.911 1.00 0.00 66 TRP A C 12
ATOM 19763 O O . TRP A 1 22 ? -0.175 1.507 1.408 1.00 0.00 66 TRP A O 12
ATOM 19784 N N . PRO A 1 23 ? 2.033 1.991 1.414 1.00 0.00 67 PRO A N 12
ATOM 19785 C CA . PRO A 1 23 ? 2.354 1.166 0.246 1.00 0.00 67 PRO A CA 12
ATOM 19786 C C . PRO A 1 23 ? 2.423 -0.322 0.585 1.00 0.00 67 PRO A C 12
ATOM 19787 O O . PRO A 1 23 ? 3.491 -0.851 0.903 1.00 0.00 67 PRO A O 12
ATOM 19798 N N . ALA A 1 24 ? 1.277 -0.991 0.511 1.00 0.00 68 ALA A N 12
ATOM 19799 C CA . ALA A 1 24 ? 1.199 -2.419 0.798 1.00 0.00 68 ALA A CA 12
ATOM 19800 C C . ALA A 1 24 ? 1.160 -3.227 -0.500 1.00 0.00 68 ALA A C 12
ATOM 19801 O O . ALA A 1 24 ? 1.001 -2.667 -1.584 1.00 0.00 68 ALA A O 12
ATOM 19808 N N . LEU A 1 25 ? 1.309 -4.544 -0.393 1.00 0.00 69 LEU A N 12
ATOM 19809 C CA . LEU A 1 25 ? 1.286 -5.409 -1.569 1.00 0.00 69 LEU A CA 12
ATOM 19810 C C . LEU A 1 25 ? 0.131 -6.401 -1.488 1.00 0.00 69 LEU A C 12
ATOM 19811 O O . LEU A 1 25 ? 0.054 -7.200 -0.553 1.00 0.00 69 LEU A O 12
ATOM 19827 N N . LEU A 1 26 ? -0.767 -6.341 -2.472 1.00 0.00 70 LEU A N 12
ATOM 19828 C CA . LEU A 1 26 ? -1.927 -7.231 -2.513 1.00 0.00 70 LEU A CA 12
ATOM 19829 C C . LEU A 1 26 ? -1.498 -8.691 -2.646 1.00 0.00 70 LEU A C 12
ATOM 19830 O O . LEU A 1 26 ? -0.751 -9.048 -3.558 1.00 0.00 70 LEU A O 12
ATOM 19846 N N . LEU A 1 27 ? -1.978 -9.527 -1.727 1.00 0.00 71 LEU A N 12
ATOM 19847 C CA . LEU A 1 27 ? -1.655 -10.951 -1.733 1.00 0.00 71 LEU A CA 12
ATOM 19848 C C . LEU A 1 27 ? -2.816 -11.773 -2.286 1.00 0.00 71 LEU A C 12
ATOM 19849 O O . LEU A 1 27 ? -2.631 -12.582 -3.197 1.00 0.00 71 LEU A O 12
ATOM 19865 N N . ARG A 1 28 ? -4.013 -11.562 -1.732 1.00 0.00 72 ARG A N 12
ATOM 19866 C CA . ARG A 1 28 ? -5.204 -12.286 -2.172 1.00 0.00 72 ARG A CA 12
ATOM 19867 C C . ARG A 1 28 ? -6.484 -11.561 -1.758 1.00 0.00 72 ARG A C 12
ATOM 19868 O O . ARG A 1 28 ? -6.481 -10.764 -0.818 1.00 0.00 72 ARG A O 12
ATOM 19889 N N . ARG A 1 29 ? -7.577 -11.851 -2.464 1.00 0.00 73 ARG A N 12
ATOM 19890 C CA . ARG A 1 29 ? -8.868 -11.236 -2.171 1.00 0.00 73 ARG A CA 12
ATOM 19891 C C . ARG A 1 29 ? -9.741 -12.189 -1.358 1.00 0.00 73 ARG A C 12
ATOM 19892 O O . ARG A 1 29 ? -10.431 -13.046 -1.917 1.00 0.00 73 ARG A O 12
ATOM 19913 N N . LYS A 1 30 ? -9.707 -12.036 -0.036 1.00 0.00 74 LYS A N 12
ATOM 19914 C CA . LYS A 1 30 ? -10.496 -12.884 0.853 1.00 0.00 74 LYS A CA 12
ATOM 19915 C C . LYS A 1 30 ? -11.863 -12.261 1.131 1.00 0.00 74 LYS A C 12
ATOM 19916 O O . LYS A 1 30 ? -11.977 -11.292 1.887 1.00 0.00 74 LYS A O 12
ATOM 19935 N N . GLU A 1 31 ? -12.898 -12.824 0.509 1.00 0.00 75 GLU A N 12
ATOM 19936 C CA . GLU A 1 31 ? -14.263 -12.337 0.675 1.00 0.00 75 GLU A CA 12
ATOM 19937 C C . GLU A 1 31 ? -14.995 -13.127 1.759 1.00 0.00 75 GLU A C 12
ATOM 19938 O O . GLU A 1 31 ? -15.127 -14.348 1.662 1.00 0.00 75 GLU A O 12
ATOM 19950 N N . THR A 1 32 ? -15.467 -12.425 2.791 1.00 0.00 76 THR A N 12
ATOM 19951 C CA . THR A 1 32 ? -16.184 -13.071 3.889 1.00 0.00 76 THR A CA 12
ATOM 19952 C C . THR A 1 32 ? -17.511 -12.369 4.172 1.00 0.00 76 THR A C 12
ATOM 19953 O O . THR A 1 32 ? -17.604 -11.142 4.122 1.00 0.00 76 THR A O 12
ATOM 19964 N N . LYS A 1 33 ? -18.538 -13.162 4.474 1.00 0.00 77 LYS A N 12
ATOM 19965 C CA . LYS A 1 33 ? -19.864 -12.630 4.775 1.00 0.00 77 LYS A CA 12
ATOM 19966 C C . LYS A 1 33 ? -20.276 -12.992 6.203 1.00 0.00 77 LYS A C 12
ATOM 19967 O O . LYS A 1 33 ? -19.504 -13.612 6.938 1.00 0.00 77 LYS A O 12
ATOM 19986 N N . ASP A 1 34 ? -21.491 -12.594 6.590 1.00 0.00 78 ASP A N 12
ATOM 19987 C CA . ASP A 1 34 ? -22.008 -12.866 7.930 1.00 0.00 78 ASP A CA 12
ATOM 19988 C C . ASP A 1 34 ? -21.263 -12.034 8.969 1.00 0.00 78 ASP A C 12
ATOM 19989 O O . ASP A 1 34 ? -20.391 -12.534 9.681 1.00 0.00 78 ASP A O 12
ATOM 19998 N N . SER A 1 35 ? -21.621 -10.755 9.047 1.00 0.00 79 SER A N 12
ATOM 19999 C CA . SER A 1 35 ? -20.996 -9.838 9.996 1.00 0.00 79 SER A CA 12
ATOM 20000 C C . SER A 1 35 ? -21.787 -9.784 11.305 1.00 0.00 79 SER A C 12
ATOM 20001 O O . SER A 1 35 ? -21.911 -8.725 11.923 1.00 0.00 79 SER A O 12
ATOM 20009 N N . LEU A 1 36 ? -22.321 -10.938 11.725 1.00 0.00 80 LEU A N 12
ATOM 20010 C CA . LEU A 1 36 ? -23.102 -11.030 12.960 1.00 0.00 80 LEU A CA 12
ATOM 20011 C C . LEU A 1 36 ? -24.342 -10.127 12.898 1.00 0.00 80 LEU A C 12
ATOM 20012 O O . LEU A 1 36 ? -24.817 -9.635 13.924 1.00 0.00 80 LEU A O 12
ATOM 20028 N N . ASN A 1 37 ? -24.859 -9.914 11.685 1.00 0.00 81 ASN A N 12
ATOM 20029 C CA . ASN A 1 37 ? -26.038 -9.073 11.480 1.00 0.00 81 ASN A CA 12
ATOM 20030 C C . ASN A 1 37 ? -27.254 -9.902 11.070 1.00 0.00 81 ASN A C 12
ATOM 20031 O O . ASN A 1 37 ? -28.390 -9.525 11.365 1.00 0.00 81 ASN A O 12
ATOM 20042 N N . THR A 1 38 ? -27.009 -11.023 10.378 1.00 0.00 82 THR A N 12
ATOM 20043 C CA . THR A 1 38 ? -28.079 -11.911 9.911 1.00 0.00 82 THR A CA 12
ATOM 20044 C C . THR A 1 38 ? -29.149 -11.142 9.119 1.00 0.00 82 THR A C 12
ATOM 20045 O O . THR A 1 38 ? -30.322 -11.516 9.124 1.00 0.00 82 THR A O 12
ATOM 20056 N N . ASN A 1 39 ? -28.730 -10.073 8.431 1.00 0.00 83 ASN A N 12
ATOM 20057 C CA . ASN A 1 39 ? -29.647 -9.259 7.632 1.00 0.00 83 ASN A CA 12
ATOM 20058 C C . ASN A 1 39 ? -28.967 -8.779 6.347 1.00 0.00 83 ASN A C 12
ATOM 20059 O O . ASN A 1 39 ? -29.039 -7.600 5.996 1.00 0.00 83 ASN A O 12
ATOM 20070 N N . SER A 1 40 ? -28.306 -9.709 5.650 1.00 0.00 84 SER A N 12
ATOM 20071 C CA . SER A 1 40 ? -27.608 -9.403 4.399 1.00 0.00 84 SER A CA 12
ATOM 20072 C C . SER A 1 40 ? -26.496 -8.374 4.617 1.00 0.00 84 SER A C 12
ATOM 20073 O O . SER A 1 40 ? -26.724 -7.166 4.509 1.00 0.00 84 SER A O 12
ATOM 20081 N N . SER A 1 41 ? -25.293 -8.862 4.914 1.00 0.00 85 SER A N 12
ATOM 20082 C CA . SER A 1 41 ? -24.143 -7.990 5.137 1.00 0.00 85 SER A CA 12
ATOM 20083 C C . SER A 1 41 ? -22.854 -8.661 4.666 1.00 0.00 85 SER A C 12
ATOM 20084 O O . SER A 1 41 ? -22.425 -9.668 5.234 1.00 0.00 85 SER A O 12
ATOM 20092 N N . PHE A 1 42 ? -22.240 -8.098 3.623 1.00 0.00 86 PHE A N 12
ATOM 20093 C CA . PHE A 1 42 ? -20.998 -8.640 3.075 1.00 0.00 86 PHE A CA 12
ATOM 20094 C C . PHE A 1 42 ? -19.790 -7.866 3.595 1.00 0.00 86 PHE A C 12
ATOM 20095 O O . PHE A 1 42 ? -19.871 -6.656 3.819 1.00 0.00 86 PHE A O 12
ATOM 20112 N N . ASN A 1 43 ? -18.671 -8.566 3.780 1.00 0.00 87 ASN A N 12
ATOM 20113 C CA . ASN A 1 43 ? -17.449 -7.940 4.271 1.00 0.00 87 ASN A CA 12
ATOM 20114 C C . ASN A 1 43 ? -16.236 -8.424 3.478 1.00 0.00 87 ASN A C 12
ATOM 20115 O O . ASN A 1 43 ? -15.506 -9.318 3.915 1.00 0.00 87 ASN A O 12
ATOM 20126 N N . VAL A 1 44 ? -16.023 -7.818 2.316 1.00 0.00 88 VAL A N 12
ATOM 20127 C CA . VAL A 1 44 ? -14.894 -8.176 1.460 1.00 0.00 88 VAL A CA 12
ATOM 20128 C C . VAL A 1 44 ? -13.703 -7.263 1.726 1.00 0.00 88 VAL A C 12
ATOM 20129 O O . VAL A 1 44 ? -13.856 -6.049 1.859 1.00 0.00 88 VAL A O 12
ATOM 20142 N N . LEU A 1 45 ? -12.517 -7.859 1.806 1.00 0.00 89 LEU A N 12
ATOM 20143 C CA . LEU A 1 45 ? -11.292 -7.103 2.059 1.00 0.00 89 LEU A CA 12
ATOM 20144 C C . LEU A 1 45 ? -10.162 -7.549 1.133 1.00 0.00 89 LEU A C 12
ATOM 20145 O O . LEU A 1 45 ? -10.315 -8.494 0.353 1.00 0.00 89 LEU A O 12
ATOM 20161 N N . TYR A 1 46 ? -9.025 -6.862 1.232 1.00 0.00 90 TYR A N 12
ATOM 20162 C CA . TYR A 1 46 ? -7.858 -7.172 0.418 1.00 0.00 90 TYR A CA 12
ATOM 20163 C C . TYR A 1 46 ? -6.656 -7.507 1.298 1.00 0.00 90 TYR A C 12
ATOM 20164 O O . TYR A 1 46 ? -6.127 -6.639 1.993 1.00 0.00 90 TYR A O 12
ATOM 20182 N N . LYS A 1 47 ? -6.226 -8.770 1.259 1.00 0.00 91 LYS A N 12
ATOM 20183 C CA . LYS A 1 47 ? -5.080 -9.214 2.049 1.00 0.00 91 LYS A CA 12
ATOM 20184 C C . LYS A 1 47 ? -3.789 -8.605 1.506 1.00 0.00 91 LYS A C 12
ATOM 20185 O O . LYS A 1 47 ? -3.170 -9.156 0.594 1.00 0.00 91 LYS A O 12
ATOM 20204 N N . VAL A 1 48 ? -3.393 -7.460 2.063 1.00 0.00 92 VAL A N 12
ATOM 20205 C CA . VAL A 1 48 ? -2.181 -6.770 1.623 1.00 0.00 92 VAL A CA 12
ATOM 20206 C C . VAL A 1 48 ? -1.080 -6.846 2.676 1.00 0.00 92 VAL A C 12
ATOM 20207 O O . VAL A 1 48 ? -1.363 -6.938 3.867 1.00 0.00 92 VAL A O 12
ATOM 20220 N N . LEU A 1 49 ? 0.171 -6.787 2.224 1.00 0.00 93 LEU A N 12
ATOM 20221 C CA . LEU A 1 49 ? 1.324 -6.829 3.123 1.00 0.00 93 LEU A CA 12
ATOM 20222 C C . LEU A 1 49 ? 1.955 -5.445 3.227 1.00 0.00 93 LEU A C 12
ATOM 20223 O O . LEU A 1 49 ? 2.175 -4.789 2.209 1.00 0.00 93 LEU A O 12
ATOM 20239 N N . PHE A 1 50 ? 2.246 -4.997 4.449 1.00 0.00 94 PHE A N 12
ATOM 20240 C CA . PHE A 1 50 ? 2.852 -3.678 4.641 1.00 0.00 94 PHE A CA 12
ATOM 20241 C C . PHE A 1 50 ? 4.380 -3.771 4.611 1.00 0.00 94 PHE A C 12
ATOM 20242 O O . PHE A 1 50 ? 4.943 -4.859 4.705 1.00 0.00 94 PHE A O 12
ATOM 20259 N N . PHE A 1 51 ? 5.044 -2.621 4.472 1.00 0.00 95 PHE A N 12
ATOM 20260 C CA . PHE A 1 51 ? 6.510 -2.573 4.423 1.00 0.00 95 PHE A CA 12
ATOM 20261 C C . PHE A 1 51 ? 7.036 -1.305 5.101 1.00 0.00 95 PHE A C 12
ATOM 20262 O O . PHE A 1 51 ? 6.304 -0.322 5.236 1.00 0.00 95 PHE A O 12
ATOM 20279 N N . PRO A 1 52 ? 8.315 -1.301 5.538 1.00 0.00 96 PRO A N 12
ATOM 20280 C CA . PRO A 1 52 ? 9.238 -2.435 5.407 1.00 0.00 96 PRO A CA 12
ATOM 20281 C C . PRO A 1 52 ? 9.105 -3.470 6.531 1.00 0.00 96 PRO A C 12
ATOM 20282 O O . PRO A 1 52 ? 9.410 -4.644 6.331 1.00 0.00 96 PRO A O 12
ATOM 20293 N N . ASP A 1 53 ? 8.673 -3.018 7.710 1.00 0.00 97 ASP A N 12
ATOM 20294 C CA . ASP A 1 53 ? 8.517 -3.886 8.886 1.00 0.00 97 ASP A CA 12
ATOM 20295 C C . ASP A 1 53 ? 7.688 -5.147 8.597 1.00 0.00 97 ASP A C 12
ATOM 20296 O O . ASP A 1 53 ? 7.776 -6.123 9.344 1.00 0.00 97 ASP A O 12
ATOM 20305 N N . PHE A 1 54 ? 6.885 -5.125 7.525 1.00 0.00 98 PHE A N 12
ATOM 20306 C CA . PHE A 1 54 ? 6.047 -6.268 7.153 1.00 0.00 98 PHE A CA 12
ATOM 20307 C C . PHE A 1 54 ? 4.859 -6.401 8.101 1.00 0.00 98 PHE A C 12
ATOM 20308 O O . PHE A 1 54 ? 4.892 -7.184 9.053 1.00 0.00 98 PHE A O 12
ATOM 20325 N N . ASN A 1 55 ? 3.813 -5.617 7.840 1.00 0.00 99 ASN A N 12
ATOM 20326 C CA . ASN A 1 55 ? 2.613 -5.632 8.673 1.00 0.00 99 ASN A CA 12
ATOM 20327 C C . ASN A 1 55 ? 1.347 -5.678 7.827 1.00 0.00 99 ASN A C 12
ATOM 20328 O O . ASN A 1 55 ? 0.601 -4.701 7.748 1.00 0.00 99 ASN A O 12
ATOM 20339 N N . PHE A 1 56 ? 1.113 -6.818 7.193 1.00 0.00 100 PHE A N 12
ATOM 20340 C CA . PHE A 1 56 ? -0.063 -7.007 6.346 1.00 0.00 100 PHE A CA 12
ATOM 20341 C C . PHE A 1 56 ? -1.349 -6.561 7.051 1.00 0.00 100 PHE A C 12
ATOM 20342 O O . PHE A 1 56 ? -1.420 -6.524 8.280 1.00 0.00 100 PHE A O 12
ATOM 20359 N N . ALA A 1 57 ? -2.356 -6.219 6.250 1.00 0.00 101 ALA A N 12
ATOM 20360 C CA . ALA A 1 57 ? -3.641 -5.762 6.770 1.00 0.00 101 ALA A CA 12
ATOM 20361 C C . ALA A 1 57 ? -4.791 -6.202 5.867 1.00 0.00 101 ALA A C 12
ATOM 20362 O O . ALA A 1 57 ? -4.621 -6.347 4.654 1.00 0.00 101 ALA A O 12
ATOM 20369 N N . TRP A 1 58 ? -5.964 -6.405 6.467 1.00 0.00 102 TRP A N 12
ATOM 20370 C CA . TRP A 1 58 ? -7.150 -6.819 5.721 1.00 0.00 102 TRP A CA 12
ATOM 20371 C C . TRP A 1 58 ? -8.229 -5.738 5.797 1.00 0.00 102 TRP A C 12
ATOM 20372 O O . TRP A 1 58 ? -8.883 -5.575 6.828 1.00 0.00 102 TRP A O 12
ATOM 20393 N N . VAL A 1 59 ? -8.403 -5.002 4.699 1.00 0.00 103 VAL A N 12
ATOM 20394 C CA . VAL A 1 59 ? -9.397 -3.929 4.638 1.00 0.00 103 VAL A CA 12
ATOM 20395 C C . VAL A 1 59 ? -10.146 -3.947 3.308 1.00 0.00 103 VAL A C 12
ATOM 20396 O O . VAL A 1 59 ? -9.676 -4.534 2.333 1.00 0.00 103 VAL A O 12
ATOM 20409 N N . LYS A 1 60 ? -11.311 -3.300 3.271 1.00 0.00 104 LYS A N 12
ATOM 20410 C CA . LYS A 1 60 ? -12.117 -3.247 2.053 1.00 0.00 104 LYS A CA 12
ATOM 20411 C C . LYS A 1 60 ? -11.368 -2.543 0.920 1.00 0.00 104 LYS A C 12
ATOM 20412 O O . LYS A 1 60 ? -10.430 -1.779 1.160 1.00 0.00 104 LYS A O 12
ATOM 20431 N N . ARG A 1 61 ? -11.800 -2.803 -0.313 1.00 0.00 105 ARG A N 12
ATOM 20432 C CA . ARG A 1 61 ? -11.182 -2.197 -1.499 1.00 0.00 105 ARG A CA 12
ATOM 20433 C C . ARG A 1 61 ? -11.326 -0.674 -1.487 1.00 0.00 105 ARG A C 12
ATOM 20434 O O . ARG A 1 61 ? -10.531 0.031 -2.110 1.00 0.00 105 ARG A O 12
ATOM 20455 N N . ASN A 1 62 ? -12.338 -0.168 -0.776 1.00 0.00 106 ASN A N 12
ATOM 20456 C CA . ASN A 1 62 ? -12.573 1.274 -0.684 1.00 0.00 106 ASN A CA 12
ATOM 20457 C C . ASN A 1 62 ? -11.389 1.981 -0.025 1.00 0.00 106 ASN A C 12
ATOM 20458 O O . ASN A 1 62 ? -11.006 3.078 -0.435 1.00 0.00 106 ASN A O 12
ATOM 20469 N N . SER A 1 63 ? -10.806 1.341 0.991 1.00 0.00 107 SER A N 12
ATOM 20470 C CA . SER A 1 63 ? -9.659 1.904 1.696 1.00 0.00 107 SER A CA 12
ATOM 20471 C C . SER A 1 63 ? -8.356 1.656 0.924 1.00 0.00 107 SER A C 12
ATOM 20472 O O . SER A 1 63 ? -7.282 2.057 1.375 1.00 0.00 107 SER A O 12
ATOM 20480 N N . VAL A 1 64 ? -8.457 1.001 -0.237 1.00 0.00 108 VAL A N 12
ATOM 20481 C CA . VAL A 1 64 ? -7.295 0.711 -1.064 1.00 0.00 108 VAL A CA 12
ATOM 20482 C C . VAL A 1 64 ? -7.256 1.628 -2.291 1.00 0.00 108 VAL A C 12
ATOM 20483 O O . VAL A 1 64 ? -8.297 2.065 -2.783 1.00 0.00 108 VAL A O 12
ATOM 20496 N N . LYS A 1 65 ? -6.047 1.911 -2.772 1.00 0.00 109 LYS A N 12
ATOM 20497 C CA . LYS A 1 65 ? -5.854 2.771 -3.936 1.00 0.00 109 LYS A CA 12
ATOM 20498 C C . LYS A 1 65 ? -4.746 2.218 -4.835 1.00 0.00 109 LYS A C 12
ATOM 20499 O O . LYS A 1 65 ? -3.656 1.899 -4.358 1.00 0.00 109 LYS A O 12
ATOM 20518 N N . PRO A 1 66 ? -5.007 2.097 -6.154 1.00 0.00 110 PRO A N 12
ATOM 20519 C CA . PRO A 1 66 ? -4.024 1.581 -7.118 1.00 0.00 110 PRO A CA 12
ATOM 20520 C C . PRO A 1 66 ? -2.715 2.368 -7.086 1.00 0.00 110 PRO A C 12
ATOM 20521 O O . PRO A 1 66 ? -2.689 3.565 -7.383 1.00 0.00 110 PRO A O 12
ATOM 20532 N N . LEU A 1 67 ? -1.630 1.684 -6.716 1.00 0.00 111 LEU A N 12
ATOM 20533 C CA . LEU A 1 67 ? -0.314 2.312 -6.636 1.00 0.00 111 LEU A CA 12
ATOM 20534 C C . LEU A 1 67 ? 0.498 2.034 -7.900 1.00 0.00 111 LEU A C 12
ATOM 20535 O O . LEU A 1 67 ? 0.395 0.957 -8.489 1.00 0.00 111 LEU A O 12
ATOM 20551 N N . LEU A 1 68 ? 1.301 3.015 -8.309 1.00 0.00 112 LEU A N 12
ATOM 20552 C CA . LEU A 1 68 ? 2.125 2.886 -9.508 1.00 0.00 112 LEU A CA 12
ATOM 20553 C C . LEU A 1 68 ? 3.568 3.309 -9.236 1.00 0.00 112 LEU A C 12
ATOM 20554 O O . LEU A 1 68 ? 3.863 3.921 -8.208 1.00 0.00 112 LEU A O 12
ATOM 20570 N N . ASP A 1 69 ? 4.459 2.984 -10.171 1.00 0.00 113 ASP A N 12
ATOM 20571 C CA . ASP A 1 69 ? 5.874 3.331 -10.043 1.00 0.00 113 ASP A CA 12
ATOM 20572 C C . ASP A 1 69 ? 6.069 4.842 -10.101 1.00 0.00 113 ASP A C 12
ATOM 20573 O O . ASP A 1 69 ? 6.900 5.391 -9.381 1.00 0.00 113 ASP A O 12
ATOM 20582 N N . SER A 1 70 ? 5.290 5.511 -10.955 1.00 0.00 114 SER A N 12
ATOM 20583 C CA . SER A 1 70 ? 5.374 6.963 -11.092 1.00 0.00 114 SER A CA 12
ATOM 20584 C C . SER A 1 70 ? 5.020 7.654 -9.775 1.00 0.00 114 SER A C 12
ATOM 20585 O O . SER A 1 70 ? 5.539 8.729 -9.472 1.00 0.00 114 SER A O 12
ATOM 20593 N N . GLU A 1 71 ? 4.134 7.027 -8.994 1.00 0.00 115 GLU A N 12
ATOM 20594 C CA . GLU A 1 71 ? 3.721 7.590 -7.710 1.00 0.00 115 GLU A CA 12
ATOM 20595 C C . GLU A 1 71 ? 4.735 7.267 -6.614 1.00 0.00 115 GLU A C 12
ATOM 20596 O O . GLU A 1 71 ? 5.038 8.115 -5.779 1.00 0.00 115 GLU A O 12
ATOM 20608 N N . ILE A 1 72 ? 5.268 6.046 -6.623 1.00 0.00 116 ILE A N 12
ATOM 20609 C CA . ILE A 1 72 ? 6.259 5.644 -5.627 1.00 0.00 116 ILE A CA 12
ATOM 20610 C C . ILE A 1 72 ? 7.582 6.364 -5.879 1.00 0.00 116 ILE A C 12
ATOM 20611 O O . ILE A 1 72 ? 8.213 6.868 -4.948 1.00 0.00 116 ILE A O 12
ATOM 20627 N N . ALA A 1 73 ? 7.984 6.414 -7.150 1.00 0.00 117 ALA A N 12
ATOM 20628 C CA . ALA A 1 73 ? 9.218 7.081 -7.558 1.00 0.00 117 ALA A CA 12
ATOM 20629 C C . ALA A 1 73 ? 9.266 8.505 -7.022 1.00 0.00 117 ALA A C 12
ATOM 20630 O O . ALA A 1 73 ? 10.176 8.872 -6.277 1.00 0.00 117 ALA A O 12
ATOM 20637 N N . LYS A 1 74 ? 8.273 9.295 -7.418 1.00 0.00 118 LYS A N 12
ATOM 20638 C CA . LYS A 1 74 ? 8.168 10.684 -7.000 1.00 0.00 118 LYS A CA 12
ATOM 20639 C C . LYS A 1 74 ? 7.967 10.779 -5.490 1.00 0.00 118 LYS A C 12
ATOM 20640 O O . LYS A 1 74 ? 8.557 11.637 -4.834 1.00 0.00 118 LYS A O 12
ATOM 20659 N N . PHE A 1 75 ? 7.125 9.894 -4.949 1.00 0.00 119 PHE A N 12
ATOM 20660 C CA . PHE A 1 75 ? 6.846 9.883 -3.510 1.00 0.00 119 PHE A CA 12
ATOM 20661 C C . PHE A 1 75 ? 8.142 9.862 -2.711 1.00 0.00 119 PHE A C 12
ATOM 20662 O O . PHE A 1 75 ? 8.357 10.709 -1.844 1.00 0.00 119 PHE A O 12
ATOM 20679 N N . LEU A 1 76 ? 8.997 8.885 -3.004 1.00 0.00 120 LEU A N 12
ATOM 20680 C CA . LEU A 1 76 ? 10.272 8.752 -2.307 1.00 0.00 120 LEU A CA 12
ATOM 20681 C C . LEU A 1 76 ? 11.113 10.013 -2.466 1.00 0.00 120 LEU A C 12
ATOM 20682 O O . LEU A 1 76 ? 11.886 10.369 -1.573 1.00 0.00 120 LEU A O 12
ATOM 20698 N N . GLY A 1 77 ? 10.947 10.696 -3.603 1.00 0.00 121 GLY A N 12
ATOM 20699 C CA . GLY A 1 77 ? 11.684 11.919 -3.849 1.00 0.00 121 GLY A CA 12
ATOM 20700 C C . GLY A 1 77 ? 10.908 13.153 -3.420 1.00 0.00 121 GLY A C 12
ATOM 20701 O O . GLY A 1 77 ? 11.185 14.257 -3.895 1.00 0.00 121 GLY A O 12
ATOM 20705 N N . SER A 1 78 ? 9.934 12.968 -2.521 1.00 0.00 122 SER A N 12
ATOM 20706 C CA . SER A 1 78 ? 9.118 14.077 -2.033 1.00 0.00 122 SER A CA 12
ATOM 20707 C C . SER A 1 78 ? 9.984 15.130 -1.348 1.00 0.00 122 SER A C 12
ATOM 20708 O O . SER A 1 78 ? 10.695 14.834 -0.388 1.00 0.00 122 SER A O 12
ATOM 20716 N N . SER A 1 79 ? 9.911 16.359 -1.852 1.00 0.00 123 SER A N 12
ATOM 20717 C CA . SER A 1 79 ? 10.680 17.469 -1.296 1.00 0.00 123 SER A CA 12
ATOM 20718 C C . SER A 1 79 ? 9.812 18.348 -0.389 1.00 0.00 123 SER A C 12
ATOM 20719 O O . SER A 1 79 ? 10.336 19.156 0.380 1.00 0.00 123 SER A O 12
ATOM 20727 N N . LYS A 1 80 ? 8.488 18.193 -0.485 1.00 0.00 124 LYS A N 12
ATOM 20728 C CA . LYS A 1 80 ? 7.558 18.982 0.325 1.00 0.00 124 LYS A CA 12
ATOM 20729 C C . LYS A 1 80 ? 7.244 18.287 1.653 1.00 0.00 124 LYS A C 12
ATOM 20730 O O . LYS A 1 80 ? 7.395 18.884 2.720 1.00 0.00 124 LYS A O 12
ATOM 20749 N N . ARG A 1 81 ? 6.818 17.023 1.580 1.00 0.00 125 ARG A N 12
ATOM 20750 C CA . ARG A 1 81 ? 6.500 16.253 2.771 1.00 0.00 125 ARG A CA 12
ATOM 20751 C C . ARG A 1 81 ? 7.060 14.844 2.647 1.00 0.00 125 ARG A C 12
ATOM 20752 O O . ARG A 1 81 ? 6.484 13.983 1.978 1.00 0.00 125 ARG A O 12
ATOM 20773 N N . LYS A 1 82 ? 8.187 14.624 3.301 1.00 0.00 126 LYS A N 12
ATOM 20774 C CA . LYS A 1 82 ? 8.856 13.330 3.288 1.00 0.00 126 LYS A CA 12
ATOM 20775 C C . LYS A 1 82 ? 9.339 12.951 4.684 1.00 0.00 126 LYS A C 12
ATOM 20776 O O . LYS A 1 82 ? 9.885 13.782 5.414 1.00 0.00 126 LYS A O 12
ATOM 20795 N N . SER A 1 83 ? 9.132 11.689 5.048 1.00 0.00 127 SER A N 12
ATOM 20796 C CA . SER A 1 83 ? 9.540 11.184 6.354 1.00 0.00 127 SER A CA 12
ATOM 20797 C C . SER A 1 83 ? 10.274 9.855 6.207 1.00 0.00 127 SER A C 12
ATOM 20798 O O . SER A 1 83 ? 10.028 9.106 5.263 1.00 0.00 127 SER A O 12
ATOM 20806 N N . LYS A 1 84 ? 11.174 9.565 7.148 1.00 0.00 128 LYS A N 12
ATOM 20807 C CA . LYS A 1 84 ? 11.942 8.320 7.119 1.00 0.00 128 LYS A CA 12
ATOM 20808 C C . LYS A 1 84 ? 11.005 7.114 7.112 1.00 0.00 128 LYS A C 12
ATOM 20809 O O . LYS A 1 84 ? 11.195 6.177 6.334 1.00 0.00 128 LYS A O 12
ATOM 20828 N N . GLU A 1 85 ? 9.989 7.154 7.974 1.00 0.00 129 GLU A N 12
ATOM 20829 C CA . GLU A 1 85 ? 9.011 6.072 8.060 1.00 0.00 129 GLU A CA 12
ATOM 20830 C C . GLU A 1 85 ? 8.199 5.966 6.770 1.00 0.00 129 GLU A C 12
ATOM 20831 O O . GLU A 1 85 ? 7.830 4.868 6.352 1.00 0.00 129 GLU A O 12
ATOM 20843 N N . LEU A 1 86 ? 7.924 7.113 6.144 1.00 0.00 130 LEU A N 12
ATOM 20844 C CA . LEU A 1 86 ? 7.152 7.144 4.901 1.00 0.00 130 LEU A CA 12
ATOM 20845 C C . LEU A 1 86 ? 7.993 6.668 3.723 1.00 0.00 130 LEU A C 12
ATOM 20846 O O . LEU A 1 86 ? 7.575 5.783 2.976 1.00 0.00 130 LEU A O 12
ATOM 20862 N N . ILE A 1 87 ? 9.176 7.257 3.556 1.00 0.00 131 ILE A N 12
ATOM 20863 C CA . ILE A 1 87 ? 10.062 6.882 2.460 1.00 0.00 131 ILE A CA 12
ATOM 20864 C C . ILE A 1 87 ? 10.409 5.401 2.530 1.00 0.00 131 ILE A C 12
ATOM 20865 O O . ILE A 1 87 ? 10.279 4.684 1.540 1.00 0.00 131 ILE A O 12
ATOM 20881 N N . GLU A 1 88 ? 10.841 4.945 3.706 1.00 0.00 132 GLU A N 12
ATOM 20882 C CA . GLU A 1 88 ? 11.196 3.541 3.897 1.00 0.00 132 GLU A CA 12
ATOM 20883 C C . GLU A 1 88 ? 10.050 2.630 3.474 1.00 0.00 132 GLU A C 12
ATOM 20884 O O . GLU A 1 88 ? 10.276 1.533 2.965 1.00 0.00 132 GLU A O 12
ATOM 20896 N N . ALA A 1 89 ? 8.816 3.094 3.679 1.00 0.00 133 ALA A N 12
ATOM 20897 C CA . ALA A 1 89 ? 7.639 2.321 3.310 1.00 0.00 133 ALA A CA 12
ATOM 20898 C C . ALA A 1 89 ? 7.541 2.150 1.805 1.00 0.00 133 ALA A C 12
ATOM 20899 O O . ALA A 1 89 ? 7.457 1.027 1.303 1.00 0.00 133 ALA A O 12
ATOM 20906 N N . TYR A 1 90 ? 7.550 3.266 1.088 1.00 0.00 134 TYR A N 12
ATOM 20907 C CA . TYR A 1 90 ? 7.460 3.232 -0.369 1.00 0.00 134 TYR A CA 12
ATOM 20908 C C . TYR A 1 90 ? 8.720 2.622 -0.979 1.00 0.00 134 TYR A C 12
ATOM 20909 O O . TYR A 1 90 ? 8.660 1.989 -2.035 1.00 0.00 134 TYR A O 12
ATOM 20927 N N . GLU A 1 91 ? 9.856 2.794 -0.299 1.00 0.00 135 GLU A N 12
ATOM 20928 C CA . GLU A 1 91 ? 11.120 2.237 -0.769 1.00 0.00 135 GLU A CA 12
ATOM 20929 C C . GLU A 1 91 ? 11.151 0.723 -0.569 1.00 0.00 135 GLU A C 12
ATOM 20930 O O . GLU A 1 91 ? 11.834 0.009 -1.306 1.00 0.00 135 GLU A O 12
ATOM 20942 N N . ALA A 1 92 ? 10.411 0.240 0.432 1.00 0.00 136 ALA A N 12
ATOM 20943 C CA . ALA A 1 92 ? 10.356 -1.189 0.726 1.00 0.00 136 ALA A CA 12
ATOM 20944 C C . ALA A 1 92 ? 9.379 -1.911 -0.203 1.00 0.00 136 ALA A C 12
ATOM 20945 O O . ALA A 1 92 ? 9.585 -3.076 -0.541 1.00 0.00 136 ALA A O 12
ATOM 20952 N N . SER A 1 93 ? 8.318 -1.212 -0.613 1.00 0.00 137 SER A N 12
ATOM 20953 C CA . SER A 1 93 ? 7.313 -1.788 -1.511 1.00 0.00 137 SER A CA 12
ATOM 20954 C C . SER A 1 93 ? 7.737 -1.669 -2.978 1.00 0.00 137 SER A C 12
ATOM 20955 O O . SER A 1 93 ? 7.329 -2.479 -3.813 1.00 0.00 137 SER A O 12
ATOM 20963 N N . LYS A 1 94 ? 8.550 -0.652 -3.290 1.00 0.00 138 LYS A N 12
ATOM 20964 C CA . LYS A 1 94 ? 9.023 -0.426 -4.660 1.00 0.00 138 LYS A CA 12
ATOM 20965 C C . LYS A 1 94 ? 9.838 -1.616 -5.177 1.00 0.00 138 LYS A C 12
ATOM 20966 O O . LYS A 1 94 ? 9.930 -1.831 -6.384 1.00 0.00 138 LYS A O 12
ATOM 20985 N N . THR A 1 95 ? 10.430 -2.378 -4.255 1.00 0.00 139 THR A N 12
ATOM 20986 C CA . THR A 1 95 ? 11.241 -3.542 -4.609 1.00 0.00 139 THR A CA 12
ATOM 20987 C C . THR A 1 95 ? 10.378 -4.799 -4.735 1.00 0.00 139 THR A C 12
ATOM 20988 O O . THR A 1 95 ? 9.912 -5.344 -3.738 1.00 0.00 139 THR A O 12
ATOM 20999 N N . PRO A 1 96 ? 10.160 -5.290 -5.971 1.00 0.00 140 PRO A N 12
ATOM 21000 C CA . PRO A 1 96 ? 9.359 -6.502 -6.211 1.00 0.00 140 PRO A CA 12
ATOM 21001 C C . PRO A 1 96 ? 9.882 -7.735 -5.451 1.00 0.00 140 PRO A C 12
ATOM 21002 O O . PRO A 1 96 ? 9.089 -8.510 -4.911 1.00 0.00 140 PRO A O 12
ATOM 21013 N N . PRO A 1 97 ? 11.225 -7.945 -5.416 1.00 0.00 141 PRO A N 12
ATOM 21014 C CA . PRO A 1 97 ? 11.861 -9.092 -4.743 1.00 0.00 141 PRO A CA 12
ATOM 21015 C C . PRO A 1 97 ? 11.206 -9.515 -3.424 1.00 0.00 141 PRO A C 12
ATOM 21016 O O . PRO A 1 97 ? 11.080 -10.710 -3.162 1.00 0.00 141 PRO A O 12
ATOM 21027 N N . ASP A 1 98 ? 10.795 -8.553 -2.592 1.00 0.00 142 ASP A N 12
ATOM 21028 C CA . ASP A 1 98 ? 10.164 -8.880 -1.307 1.00 0.00 142 ASP A CA 12
ATOM 21029 C C . ASP A 1 98 ? 8.695 -9.293 -1.483 1.00 0.00 142 ASP A C 12
ATOM 21030 O O . ASP A 1 98 ? 7.787 -8.696 -0.899 1.00 0.00 142 ASP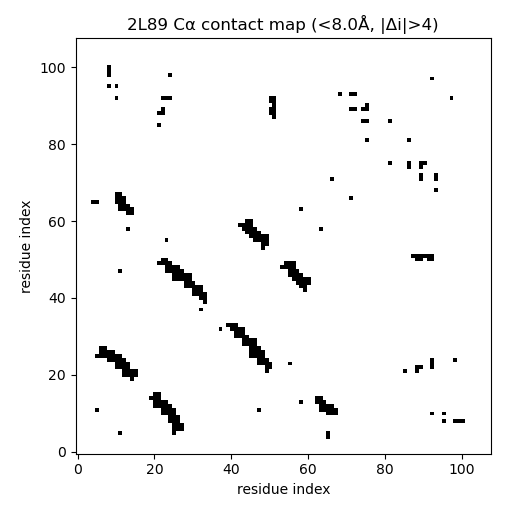 A O 12
ATOM 21039 N N . LEU A 1 99 ? 8.479 -10.335 -2.286 1.00 0.00 143 LEU A N 12
ATOM 21040 C CA . LEU A 1 99 ? 7.141 -10.862 -2.547 1.00 0.00 143 LEU A CA 12
ATOM 21041 C C . LEU A 1 99 ? 7.231 -12.167 -3.332 1.00 0.00 143 LEU A C 12
ATOM 21042 O O . LEU A 1 99 ? 7.009 -13.247 -2.783 1.00 0.00 143 LEU A O 12
ATOM 21058 N N . LYS A 1 100 ? 7.563 -12.061 -4.618 1.00 0.00 144 LYS A N 12
ATOM 21059 C CA . LYS A 1 100 ? 7.689 -13.235 -5.479 1.00 0.00 144 LYS A CA 12
ATOM 21060 C C . LYS A 1 100 ? 9.023 -13.955 -5.255 1.00 0.00 144 LYS A C 12
ATOM 21061 O O . LYS A 1 100 ? 9.106 -15.174 -5.406 1.00 0.00 144 LYS A O 12
ATOM 21080 N N . GLU A 1 101 ? 10.062 -13.195 -4.897 1.00 0.00 145 GLU A N 12
ATOM 21081 C CA . GLU A 1 101 ? 11.388 -13.766 -4.658 1.00 0.00 145 GLU A CA 12
ATOM 21082 C C . GLU A 1 101 ? 11.617 -14.008 -3.164 1.00 0.00 145 GLU A C 12
ATOM 21083 O O . GLU A 1 101 ? 12.348 -13.263 -2.508 1.00 0.00 145 GLU A O 12
ATOM 21095 N N . GLU A 1 102 ? 10.989 -15.057 -2.633 1.00 0.00 146 GLU A N 12
ATOM 21096 C CA . GLU A 1 102 ? 11.124 -15.396 -1.217 1.00 0.00 146 GLU A CA 12
ATOM 21097 C C . GLU A 1 102 ? 12.391 -16.212 -0.960 1.00 0.00 146 GLU A C 12
ATOM 21098 O O . GLU A 1 102 ? 12.821 -16.995 -1.810 1.00 0.00 146 GLU A O 12
ATOM 21110 N N . SER A 1 103 ? 12.983 -16.020 0.220 1.00 0.00 147 SER A N 12
ATOM 21111 C CA . SER A 1 103 ? 14.201 -16.730 0.600 1.00 0.00 147 SER A CA 12
ATOM 21112 C C . SER A 1 103 ? 13.947 -17.688 1.765 1.00 0.00 147 SER A C 12
ATOM 21113 O O . SER A 1 103 ? 12.875 -17.673 2.374 1.00 0.00 147 SER A O 12
ATOM 21121 N N . SER A 1 104 ? 14.946 -18.517 2.068 1.00 0.00 148 SER A N 12
ATOM 21122 C CA . SER A 1 104 ? 14.845 -19.486 3.160 1.00 0.00 148 SER A CA 12
ATOM 21123 C C . SER A 1 104 ? 16.083 -19.445 4.058 1.00 0.00 148 SER A C 12
ATOM 21124 O O . SER A 1 104 ? 15.965 -19.453 5.284 1.00 0.00 148 SER A O 12
ATOM 21132 N N . THR A 1 105 ? 17.268 -19.402 3.441 1.00 0.00 149 THR A N 12
ATOM 21133 C CA . THR A 1 105 ? 18.526 -19.359 4.188 1.00 0.00 149 THR A CA 12
ATOM 21134 C C . THR A 1 105 ? 18.530 -18.194 5.177 1.00 0.00 149 THR A C 12
ATOM 21135 O O . THR A 1 105 ? 18.245 -17.053 4.805 1.00 0.00 149 THR A O 12
ATOM 21146 N N . ASP A 1 106 ? 18.847 -18.494 6.441 1.00 0.00 150 ASP A N 12
ATOM 21147 C CA . ASP A 1 106 ? 18.884 -17.482 7.501 1.00 0.00 150 ASP A CA 12
ATOM 21148 C C . ASP A 1 106 ? 17.523 -16.793 7.657 1.00 0.00 150 ASP A C 12
ATOM 21149 O O . ASP A 1 106 ? 17.448 -15.585 7.888 1.00 0.00 150 ASP A O 12
ATOM 21158 N N . LEU A 1 107 ? 16.446 -17.574 7.531 1.00 0.00 151 LEU A N 12
ATOM 21159 C CA . LEU A 1 107 ? 15.091 -17.044 7.657 1.00 0.00 151 LEU A CA 12
ATOM 21160 C C . LEU A 1 107 ? 14.239 -17.946 8.545 1.00 0.00 151 LEU A C 12
ATOM 21161 O O . LEU A 1 107 ? 14.236 -19.168 8.377 1.00 0.00 151 LEU A O 12
ATOM 21177 N N . GLU A 1 108 ? 13.519 -17.340 9.489 1.00 0.00 152 GLU A N 12
ATOM 21178 C CA . GLU A 1 108 ? 12.664 -18.093 10.402 1.00 0.00 152 GLU A CA 12
ATOM 21179 C C . GLU A 1 108 ? 11.407 -18.588 9.686 1.00 0.00 152 GLU A C 12
ATOM 21180 O O . GLU A 1 108 ? 10.535 -17.752 9.365 1.00 0.00 152 GLU A O 12
ATOM 21193 N N . SER A 1 1 ? -15.669 6.729 -15.406 1.00 0.00 45 SER A N 13
ATOM 21194 C CA . SER A 1 1 ? -16.335 5.565 -14.756 1.00 0.00 45 SER A CA 13
ATOM 21195 C C . SER A 1 1 ? -15.558 4.269 -15.000 1.00 0.00 45 SER A C 13
ATOM 21196 O O . SER A 1 1 ? -16.054 3.344 -15.647 1.00 0.00 45 SER A O 13
ATOM 21206 N N . ALA A 1 2 ? -14.332 4.208 -14.476 1.00 0.00 46 ALA A N 13
ATOM 21207 C CA . ALA A 1 2 ? -13.481 3.032 -14.633 1.00 0.00 46 ALA A CA 13
ATOM 21208 C C . ALA A 1 2 ? -12.346 3.032 -13.610 1.00 0.00 46 ALA A C 13
ATOM 21209 O O . ALA A 1 2 ? -11.484 3.911 -13.635 1.00 0.00 46 ALA A O 13
ATOM 21216 N N . ASP A 1 3 ? -12.352 2.043 -12.715 1.00 0.00 47 ASP A N 13
ATOM 21217 C CA . ASP A 1 3 ? -11.323 1.930 -11.682 1.00 0.00 47 ASP A CA 13
ATOM 21218 C C . ASP A 1 3 ? -11.257 0.504 -11.131 1.00 0.00 47 ASP A C 13
ATOM 21219 O O . ASP A 1 3 ? -11.645 0.248 -9.990 1.00 0.00 47 ASP A O 13
ATOM 21228 N N . ASP A 1 4 ? -10.762 -0.423 -11.951 1.00 0.00 48 ASP A N 13
ATOM 21229 C CA . ASP A 1 4 ? -10.650 -1.820 -11.541 1.00 0.00 48 ASP A CA 13
ATOM 21230 C C . ASP A 1 4 ? -9.331 -2.432 -12.010 1.00 0.00 48 ASP A C 13
ATOM 21231 O O . ASP A 1 4 ? -9.263 -3.051 -13.075 1.00 0.00 48 ASP A O 13
ATOM 21240 N N . ARG A 1 5 ? -8.282 -2.256 -11.204 1.00 0.00 49 ARG A N 13
ATOM 21241 C CA . ARG A 1 5 ? -6.961 -2.791 -11.528 1.00 0.00 49 ARG A CA 13
ATOM 21242 C C . ARG A 1 5 ? -6.257 -3.299 -10.265 1.00 0.00 49 ARG A C 13
ATOM 21243 O O . ARG A 1 5 ? -5.065 -3.058 -10.064 1.00 0.00 49 ARG A O 13
ATOM 21264 N N . LEU A 1 6 ? -7.008 -4.009 -9.420 1.00 0.00 50 LEU A N 13
ATOM 21265 C CA . LEU A 1 6 ? -6.467 -4.555 -8.176 1.00 0.00 50 LEU A CA 13
ATOM 21266 C C . LEU A 1 6 ? -6.449 -6.083 -8.220 1.00 0.00 50 LEU A C 13
ATOM 21267 O O . LEU A 1 6 ? -7.485 -6.729 -8.043 1.00 0.00 50 LEU A O 13
ATOM 21283 N N . ASN A 1 7 ? -5.268 -6.657 -8.461 1.00 0.00 51 ASN A N 13
ATOM 21284 C CA . ASN A 1 7 ? -5.118 -8.111 -8.535 1.00 0.00 51 ASN A CA 13
ATOM 21285 C C . ASN A 1 7 ? -3.889 -8.588 -7.754 1.00 0.00 51 ASN A C 13
ATOM 21286 O O . ASN A 1 7 ? -3.194 -7.787 -7.125 1.00 0.00 51 ASN A O 13
ATOM 21297 N N . PHE A 1 8 ? -3.631 -9.900 -7.794 1.00 0.00 52 PHE A N 13
ATOM 21298 C CA . PHE A 1 8 ? -2.489 -10.488 -7.085 1.00 0.00 52 PHE A CA 13
ATOM 21299 C C . PHE A 1 8 ? -1.170 -9.926 -7.610 1.00 0.00 52 PHE A C 13
ATOM 21300 O O . PHE A 1 8 ? -0.965 -9.835 -8.822 1.00 0.00 52 PHE A O 13
ATOM 21317 N N . GLY A 1 9 ? -0.280 -9.550 -6.690 1.00 0.00 53 GLY A N 13
ATOM 21318 C CA . GLY A 1 9 ? 1.005 -8.996 -7.077 1.00 0.00 53 GLY A CA 13
ATOM 21319 C C . GLY A 1 9 ? 0.868 -7.621 -7.702 1.00 0.00 53 GLY A C 13
ATOM 21320 O O . GLY A 1 9 ? 1.416 -7.365 -8.776 1.00 0.00 53 GLY A O 13
ATOM 21324 N N . ASP A 1 10 ? 0.132 -6.735 -7.027 1.00 0.00 54 ASP A N 13
ATOM 21325 C CA . ASP A 1 10 ? -0.086 -5.381 -7.516 1.00 0.00 54 ASP A CA 13
ATOM 21326 C C . ASP A 1 10 ? 0.175 -4.354 -6.416 1.00 0.00 54 ASP A C 13
ATOM 21327 O O . ASP A 1 10 ? -0.220 -4.547 -5.265 1.00 0.00 54 ASP A O 13
ATOM 21336 N N . ARG A 1 11 ? 0.838 -3.263 -6.785 1.00 0.00 55 ARG A N 13
ATOM 21337 C CA . ARG A 1 11 ? 1.154 -2.190 -5.843 1.00 0.00 55 ARG A CA 13
ATOM 21338 C C . ARG A 1 11 ? -0.068 -1.306 -5.616 1.00 0.00 55 ARG A C 13
ATOM 21339 O O . ARG A 1 11 ? -0.537 -0.638 -6.539 1.00 0.00 55 ARG A O 13
ATOM 21360 N N . ILE A 1 12 ? -0.588 -1.309 -4.390 1.00 0.00 56 ILE A N 13
ATOM 21361 C CA . ILE A 1 12 ? -1.766 -0.507 -4.057 1.00 0.00 56 ILE A CA 13
ATOM 21362 C C . ILE A 1 12 ? -1.617 0.182 -2.701 1.00 0.00 56 ILE A C 13
ATOM 21363 O O . ILE A 1 12 ? -0.903 -0.300 -1.821 1.00 0.00 56 ILE A O 13
ATOM 21379 N N . LEU A 1 13 ? -2.304 1.316 -2.538 1.00 0.00 57 LEU A N 13
ATOM 21380 C CA . LEU A 1 13 ? -2.255 2.074 -1.289 1.00 0.00 57 LEU A CA 13
ATOM 21381 C C . LEU A 1 13 ? -3.399 1.663 -0.366 1.00 0.00 57 LEU A C 13
ATOM 21382 O O . LEU A 1 13 ? -4.481 1.307 -0.832 1.00 0.00 57 LEU A O 13
ATOM 21398 N N . VAL A 1 14 ? -3.150 1.692 0.943 1.00 0.00 58 VAL A N 13
ATOM 21399 C CA . VAL A 1 14 ? -4.160 1.296 1.925 1.00 0.00 58 VAL A CA 13
ATOM 21400 C C . VAL A 1 14 ? -4.247 2.282 3.088 1.00 0.00 58 VAL A C 13
ATOM 21401 O O . VAL A 1 14 ? -3.230 2.719 3.625 1.00 0.00 58 VAL A O 13
ATOM 21414 N N . LYS A 1 15 ? -5.477 2.612 3.486 1.00 0.00 59 LYS A N 13
ATOM 21415 C CA . LYS A 1 15 ? -5.708 3.524 4.602 1.00 0.00 59 LYS A CA 13
ATOM 21416 C C . LYS A 1 15 ? -6.105 2.743 5.853 1.00 0.00 59 LYS A C 13
ATOM 21417 O O . LYS A 1 15 ? -7.215 2.211 5.938 1.00 0.00 59 LYS A O 13
ATOM 21436 N N . ALA A 1 16 ? -5.191 2.672 6.819 1.00 0.00 60 ALA A N 13
ATOM 21437 C CA . ALA A 1 16 ? -5.446 1.951 8.066 1.00 0.00 60 ALA A CA 13
ATOM 21438 C C . ALA A 1 16 ? -6.424 2.716 8.958 1.00 0.00 60 ALA A C 13
ATOM 21439 O O . ALA A 1 16 ? -6.440 3.946 8.954 1.00 0.00 60 ALA A O 13
ATOM 21446 N N . PRO A 1 17 ? -7.257 1.997 9.741 1.00 0.00 61 PRO A N 13
ATOM 21447 C CA . PRO A 1 17 ? -8.233 2.623 10.642 1.00 0.00 61 PRO A CA 13
ATOM 21448 C C . PRO A 1 17 ? -7.574 3.618 11.594 1.00 0.00 61 PRO A C 13
ATOM 21449 O O . PRO A 1 17 ? -6.954 3.226 12.587 1.00 0.00 61 PRO A O 13
ATOM 21460 N N . GLY A 1 18 ? -7.692 4.906 11.272 1.00 0.00 62 GLY A N 13
ATOM 21461 C CA . GLY A 1 18 ? -7.089 5.940 12.096 1.00 0.00 62 GLY A CA 13
ATOM 21462 C C . GLY A 1 18 ? -5.740 6.403 11.563 1.00 0.00 62 GLY A C 13
ATOM 21463 O O . GLY A 1 18 ? -5.364 7.563 11.737 1.00 0.00 62 GLY A O 13
ATOM 21467 N N . TYR A 1 19 ? -5.013 5.492 10.916 1.00 0.00 63 TYR A N 13
ATOM 21468 C CA . TYR A 1 19 ? -3.698 5.804 10.358 1.00 0.00 63 TYR A CA 13
ATOM 21469 C C . TYR A 1 19 ? -3.805 6.214 8.886 1.00 0.00 63 TYR A C 13
ATOM 21470 O O . TYR A 1 19 ? -4.642 5.692 8.147 1.00 0.00 63 TYR A O 13
ATOM 21488 N N . PRO A 1 20 ? -2.955 7.161 8.436 1.00 0.00 64 PRO A N 13
ATOM 21489 C CA . PRO A 1 20 ? -2.961 7.638 7.044 1.00 0.00 64 PRO A CA 13
ATOM 21490 C C . PRO A 1 20 ? -2.674 6.523 6.035 1.00 0.00 64 PRO A C 13
ATOM 21491 O O . PRO A 1 20 ? -2.366 5.391 6.415 1.00 0.00 64 PRO A O 13
ATOM 21502 N N . TRP A 1 21 ? -2.785 6.850 4.745 1.00 0.00 65 TRP A N 13
ATOM 21503 C CA . TRP A 1 21 ? -2.546 5.877 3.676 1.00 0.00 65 TRP A CA 13
ATOM 21504 C C . TRP A 1 21 ? -1.100 5.379 3.695 1.00 0.00 65 TRP A C 13
ATOM 21505 O O . TRP A 1 21 ? -0.162 6.170 3.800 1.00 0.00 65 TRP A O 13
ATOM 21526 N N . TRP A 1 22 ? -0.930 4.060 3.592 1.00 0.00 66 TRP A N 13
ATOM 21527 C CA . TRP A 1 22 ? 0.397 3.446 3.597 1.00 0.00 66 TRP A CA 13
ATOM 21528 C C . TRP A 1 22 ? 0.595 2.545 2.375 1.00 0.00 66 TRP A C 13
ATOM 21529 O O . TRP A 1 22 ? -0.344 1.876 1.933 1.00 0.00 66 TRP A O 13
ATOM 21550 N N . PRO A 1 23 ? 1.821 2.516 1.809 1.00 0.00 67 PRO A N 13
ATOM 21551 C CA . PRO A 1 23 ? 2.138 1.693 0.631 1.00 0.00 67 PRO A CA 13
ATOM 21552 C C . PRO A 1 23 ? 2.088 0.194 0.928 1.00 0.00 67 PRO A C 13
ATOM 21553 O O . PRO A 1 23 ? 2.833 -0.306 1.775 1.00 0.00 67 PRO A O 13
ATOM 21564 N N . ALA A 1 24 ? 1.208 -0.515 0.223 1.00 0.00 68 ALA A N 13
ATOM 21565 C CA . ALA A 1 24 ? 1.055 -1.957 0.397 1.00 0.00 68 ALA A CA 13
ATOM 21566 C C . ALA A 1 24 ? 1.032 -2.671 -0.953 1.00 0.00 68 ALA A C 13
ATOM 21567 O O . ALA A 1 24 ? 1.091 -2.036 -2.007 1.00 0.00 68 ALA A O 13
ATOM 21574 N N . LEU A 1 25 ? 0.950 -3.993 -0.912 1.00 0.00 69 LEU A N 13
ATOM 21575 C CA . LEU A 1 25 ? 0.917 -4.794 -2.133 1.00 0.00 69 LEU A CA 13
ATOM 21576 C C . LEU A 1 25 ? -0.136 -5.894 -2.042 1.00 0.00 69 LEU A C 13
ATOM 21577 O O . LEU A 1 25 ? -0.081 -6.743 -1.152 1.00 0.00 69 LEU A O 13
ATOM 21593 N N . LEU A 1 26 ? -1.098 -5.867 -2.968 1.00 0.00 70 LEU A N 13
ATOM 21594 C CA . LEU A 1 26 ? -2.177 -6.856 -2.997 1.00 0.00 70 LEU A CA 13
ATOM 21595 C C . LEU A 1 26 ? -1.633 -8.278 -3.115 1.00 0.00 70 LEU A C 13
ATOM 21596 O O . LEU A 1 26 ? -0.891 -8.596 -4.045 1.00 0.00 70 LEU A O 13
ATOM 21612 N N . LEU A 1 27 ? -2.017 -9.130 -2.162 1.00 0.00 71 LEU A N 13
ATOM 21613 C CA . LEU A 1 27 ? -1.582 -10.524 -2.147 1.00 0.00 71 LEU A CA 13
ATOM 21614 C C . LEU A 1 27 ? -2.728 -11.456 -2.548 1.00 0.00 71 LEU A C 13
ATOM 21615 O O . LEU A 1 27 ? -2.580 -12.271 -3.458 1.00 0.00 71 LEU A O 13
ATOM 21631 N N . ARG A 1 28 ? -3.869 -11.333 -1.860 1.00 0.00 72 ARG A N 13
ATOM 21632 C CA . ARG A 1 28 ? -5.035 -12.170 -2.148 1.00 0.00 72 ARG A CA 13
ATOM 21633 C C . ARG A 1 28 ? -6.327 -11.518 -1.656 1.00 0.00 72 ARG A C 13
ATOM 21634 O O . ARG A 1 28 ? -6.318 -10.740 -0.703 1.00 0.00 72 ARG A O 13
ATOM 21655 N N . ARG A 1 29 ? -7.440 -11.854 -2.309 1.00 0.00 73 ARG A N 13
ATOM 21656 C CA . ARG A 1 29 ? -8.745 -11.313 -1.935 1.00 0.00 73 ARG A CA 13
ATOM 21657 C C . ARG A 1 29 ? -9.616 -12.402 -1.313 1.00 0.00 73 ARG A C 13
ATOM 21658 O O . ARG A 1 29 ? -9.968 -13.384 -1.971 1.00 0.00 73 ARG A O 13
ATOM 21679 N N . LYS A 1 30 ? -9.952 -12.223 -0.037 1.00 0.00 74 LYS A N 13
ATOM 21680 C CA . LYS A 1 30 ? -10.774 -13.189 0.687 1.00 0.00 74 LYS A CA 13
ATOM 21681 C C . LYS A 1 30 ? -12.172 -12.635 0.955 1.00 0.00 74 LYS A C 13
ATOM 21682 O O . LYS A 1 30 ? -12.323 -11.513 1.445 1.00 0.00 74 LYS A O 13
ATOM 21701 N N . GLU A 1 31 ? -13.190 -13.432 0.631 1.00 0.00 75 GLU A N 13
ATOM 21702 C CA . GLU A 1 31 ? -14.579 -13.032 0.835 1.00 0.00 75 GLU A CA 13
ATOM 21703 C C . GLU A 1 31 ? -15.173 -13.743 2.047 1.00 0.00 75 GLU A C 13
ATOM 21704 O O . GLU A 1 31 ? -15.432 -14.949 2.003 1.00 0.00 75 GLU A O 13
ATOM 21716 N N . THR A 1 32 ? -15.387 -12.996 3.127 1.00 0.00 76 THR A N 13
ATOM 21717 C CA . THR A 1 32 ? -15.949 -13.567 4.345 1.00 0.00 76 THR A CA 13
ATOM 21718 C C . THR A 1 32 ? -17.259 -12.880 4.716 1.00 0.00 76 THR A C 13
ATOM 21719 O O . THR A 1 32 ? -17.329 -11.654 4.783 1.00 0.00 76 THR A O 13
ATOM 21730 N N . LYS A 1 33 ? -18.296 -13.680 4.958 1.00 0.00 77 LYS A N 13
ATOM 21731 C CA . LYS A 1 33 ? -19.606 -13.148 5.325 1.00 0.00 77 LYS A CA 13
ATOM 21732 C C . LYS A 1 33 ? -19.899 -13.380 6.805 1.00 0.00 77 LYS A C 13
ATOM 21733 O O . LYS A 1 33 ? -19.316 -14.270 7.432 1.00 0.00 77 LYS A O 13
ATOM 21752 N N . ASP A 1 34 ? -20.805 -12.574 7.356 1.00 0.00 78 ASP A N 13
ATOM 21753 C CA . ASP A 1 34 ? -21.182 -12.683 8.764 1.00 0.00 78 ASP A CA 13
ATOM 21754 C C . ASP A 1 34 ? -22.603 -13.183 8.926 1.00 0.00 78 ASP A C 13
ATOM 21755 O O . ASP A 1 34 ? -22.904 -13.932 9.856 1.00 0.00 78 ASP A O 13
ATOM 21764 N N . SER A 1 35 ? -23.473 -12.769 8.021 1.00 0.00 79 SER A N 13
ATOM 21765 C CA . SER A 1 35 ? -24.863 -13.174 8.060 1.00 0.00 79 SER A CA 13
ATOM 21766 C C . SER A 1 35 ? -25.500 -12.874 9.425 1.00 0.00 79 SER A C 13
ATOM 21767 O O . SER A 1 35 ? -26.431 -13.563 9.850 1.00 0.00 79 SER A O 13
ATOM 21775 N N . LEU A 1 36 ? -24.990 -11.848 10.107 1.00 0.00 80 LEU A N 13
ATOM 21776 C CA . LEU A 1 36 ? -25.501 -11.461 11.423 1.00 0.00 80 LEU A CA 13
ATOM 21777 C C . LEU A 1 36 ? -26.091 -10.049 11.402 1.00 0.00 80 LEU A C 13
ATOM 21778 O O . LEU A 1 36 ? -26.994 -9.740 12.182 1.00 0.00 80 LEU A O 13
ATOM 21794 N N . ASN A 1 37 ? -25.579 -9.196 10.510 1.00 0.00 81 ASN A N 13
ATOM 21795 C CA . ASN A 1 37 ? -26.058 -7.819 10.388 1.00 0.00 81 ASN A CA 13
ATOM 21796 C C . ASN A 1 37 ? -27.578 -7.778 10.225 1.00 0.00 81 ASN A C 13
ATOM 21797 O O . ASN A 1 37 ? -28.261 -7.020 10.915 1.00 0.00 81 ASN A O 13
ATOM 21808 N N . THR A 1 38 ? -28.102 -8.604 9.318 1.00 0.00 82 THR A N 13
ATOM 21809 C CA . THR A 1 38 ? -29.543 -8.669 9.073 1.00 0.00 82 THR A CA 13
ATOM 21810 C C . THR A 1 38 ? -29.884 -9.803 8.100 1.00 0.00 82 THR A C 13
ATOM 21811 O O . THR A 1 38 ? -30.682 -10.685 8.421 1.00 0.00 82 THR A O 13
ATOM 21822 N N . ASN A 1 39 ? -29.271 -9.776 6.914 1.00 0.00 83 ASN A N 13
ATOM 21823 C CA . ASN A 1 39 ? -29.502 -10.802 5.897 1.00 0.00 83 ASN A CA 13
ATOM 21824 C C . ASN A 1 39 ? -28.516 -10.650 4.740 1.00 0.00 83 ASN A C 13
ATOM 21825 O O . ASN A 1 39 ? -28.508 -9.627 4.054 1.00 0.00 83 ASN A O 13
ATOM 21836 N N . SER A 1 40 ? -27.682 -11.675 4.535 1.00 0.00 84 SER A N 13
ATOM 21837 C CA . SER A 1 40 ? -26.682 -11.666 3.466 1.00 0.00 84 SER A CA 13
ATOM 21838 C C . SER A 1 40 ? -25.720 -10.487 3.625 1.00 0.00 84 SER A C 13
ATOM 21839 O O . SER A 1 40 ? -25.745 -9.540 2.834 1.00 0.00 84 SER A O 13
ATOM 21847 N N . SER A 1 41 ? -24.872 -10.550 4.650 1.00 0.00 85 SER A N 13
ATOM 21848 C CA . SER A 1 41 ? -23.906 -9.489 4.904 1.00 0.00 85 SER A CA 13
ATOM 21849 C C . SER A 1 41 ? -22.493 -9.959 4.585 1.00 0.00 85 SER A C 13
ATOM 21850 O O . SER A 1 41 ? -21.836 -10.599 5.409 1.00 0.00 85 SER A O 13
ATOM 21858 N N . PHE A 1 42 ? -22.035 -9.641 3.376 1.00 0.00 86 PHE A N 13
ATOM 21859 C CA . PHE A 1 42 ? -20.701 -10.028 2.931 1.00 0.00 86 PHE A CA 13
ATOM 21860 C C . PHE A 1 42 ? -19.655 -9.017 3.390 1.00 0.00 86 PHE A C 13
ATOM 21861 O O . PHE A 1 42 ? -19.918 -7.815 3.439 1.00 0.00 86 PHE A O 13
ATOM 21878 N N . ASN A 1 43 ? -18.463 -9.516 3.706 1.00 0.00 87 ASN A N 13
ATOM 21879 C CA . ASN A 1 43 ? -17.361 -8.666 4.141 1.00 0.00 87 ASN A CA 13
ATOM 21880 C C . ASN A 1 43 ? -16.082 -9.058 3.409 1.00 0.00 87 ASN A C 13
ATOM 21881 O O . ASN A 1 43 ? -15.246 -9.795 3.938 1.00 0.00 87 ASN A O 13
ATOM 21892 N N . VAL A 1 44 ? -15.937 -8.555 2.187 1.00 0.00 88 VAL A N 13
ATOM 21893 C CA . VAL A 1 44 ? -14.765 -8.847 1.370 1.00 0.00 88 VAL A CA 13
ATOM 21894 C C . VAL A 1 44 ? -13.693 -7.778 1.554 1.00 0.00 88 VAL A C 13
ATOM 21895 O O . VAL A 1 44 ? -13.990 -6.582 1.586 1.00 0.00 88 VAL A O 13
ATOM 21908 N N . LEU A 1 45 ? -12.447 -8.224 1.676 1.00 0.00 89 LEU A N 13
ATOM 21909 C CA . LEU A 1 45 ? -11.316 -7.318 1.862 1.00 0.00 89 LEU A CA 13
ATOM 21910 C C . LEU A 1 45 ? -10.162 -7.679 0.928 1.00 0.00 89 LEU A C 13
ATOM 21911 O O . LEU A 1 45 ? -10.229 -8.665 0.190 1.00 0.00 89 LEU A O 13
ATOM 21927 N N . TYR A 1 46 ? -9.101 -6.876 0.974 1.00 0.00 90 TYR A N 13
ATOM 21928 C CA . TYR A 1 46 ? -7.924 -7.100 0.143 1.00 0.00 90 TYR A CA 13
ATOM 21929 C C . TYR A 1 46 ? -6.690 -7.362 1.005 1.00 0.00 90 TYR A C 13
ATOM 21930 O O . TYR A 1 46 ? -6.147 -6.440 1.619 1.00 0.00 90 TYR A O 13
ATOM 21948 N N . LYS A 1 47 ? -6.245 -8.620 1.038 1.00 0.00 91 LYS A N 13
ATOM 21949 C CA . LYS A 1 47 ? -5.065 -8.994 1.814 1.00 0.00 91 LYS A CA 13
ATOM 21950 C C . LYS A 1 47 ? -3.813 -8.445 1.141 1.00 0.00 91 LYS A C 13
ATOM 21951 O O . LYS A 1 47 ? -3.353 -8.985 0.135 1.00 0.00 91 LYS A O 13
ATOM 21970 N N . VAL A 1 48 ? -3.286 -7.354 1.684 1.00 0.00 92 VAL A N 13
ATOM 21971 C CA . VAL A 1 48 ? -2.102 -6.714 1.119 1.00 0.00 92 VAL A CA 13
ATOM 21972 C C . VAL A 1 48 ? -0.919 -6.757 2.081 1.00 0.00 92 VAL A C 13
ATOM 21973 O O . VAL A 1 48 ? -1.097 -6.858 3.297 1.00 0.00 92 VAL A O 13
ATOM 21986 N N . LEU A 1 49 ? 0.289 -6.658 1.527 1.00 0.00 93 LEU A N 13
ATOM 21987 C CA . LEU A 1 49 ? 1.498 -6.665 2.334 1.00 0.00 93 LEU A CA 13
ATOM 21988 C C . LEU A 1 49 ? 1.993 -5.239 2.537 1.00 0.00 93 LEU A C 13
ATOM 21989 O O . LEU A 1 49 ? 2.091 -4.463 1.586 1.00 0.00 93 LEU A O 13
ATOM 22005 N N . PHE A 1 50 ? 2.298 -4.906 3.780 1.00 0.00 94 PHE A N 13
ATOM 22006 C CA . PHE A 1 50 ? 2.782 -3.579 4.133 1.00 0.00 94 PHE A CA 13
ATOM 22007 C C . PHE A 1 50 ? 4.310 -3.557 4.196 1.00 0.00 94 PHE A C 13
ATOM 22008 O O . PHE A 1 50 ? 4.948 -4.601 4.336 1.00 0.00 94 PHE A O 13
ATOM 22025 N N . PHE A 1 51 ? 4.889 -2.363 4.098 1.00 0.00 95 PHE A N 13
ATOM 22026 C CA . PHE A 1 51 ? 6.341 -2.205 4.146 1.00 0.00 95 PHE A CA 13
ATOM 22027 C C . PHE A 1 51 ? 6.720 -0.913 4.875 1.00 0.00 95 PHE A C 13
ATOM 22028 O O . PHE A 1 51 ? 6.009 0.088 4.776 1.00 0.00 95 PHE A O 13
ATOM 22045 N N . PRO A 1 52 ? 7.847 -0.911 5.621 1.00 0.00 96 PRO A N 13
ATOM 22046 C CA . PRO A 1 52 ? 8.728 -2.079 5.772 1.00 0.00 96 PRO A CA 13
ATOM 22047 C C . PRO A 1 52 ? 8.212 -3.083 6.812 1.00 0.00 96 PRO A C 13
ATOM 22048 O O . PRO A 1 52 ? 7.035 -3.060 7.177 1.00 0.00 96 PRO A O 13
ATOM 22059 N N . ASP A 1 53 ? 9.106 -3.968 7.278 1.00 0.00 97 ASP A N 13
ATOM 22060 C CA . ASP A 1 53 ? 8.764 -4.989 8.276 1.00 0.00 97 ASP A CA 13
ATOM 22061 C C . ASP A 1 53 ? 7.901 -6.109 7.681 1.00 0.00 97 ASP A C 13
ATOM 22062 O O . ASP A 1 53 ? 7.440 -6.989 8.412 1.00 0.00 97 ASP A O 13
ATOM 22071 N N . PHE A 1 54 ? 7.681 -6.076 6.361 1.00 0.00 98 PHE A N 13
ATOM 22072 C CA . PHE A 1 54 ? 6.868 -7.089 5.684 1.00 0.00 98 PHE A CA 13
ATOM 22073 C C . PHE A 1 54 ? 5.528 -7.294 6.398 1.00 0.00 98 PHE A C 13
ATOM 22074 O O . PHE A 1 54 ? 4.998 -8.406 6.438 1.00 0.00 98 PHE A O 13
ATOM 22091 N N . ASN A 1 55 ? 4.980 -6.210 6.947 1.00 0.00 99 ASN A N 13
ATOM 22092 C CA . ASN A 1 55 ? 3.698 -6.266 7.646 1.00 0.00 99 ASN A CA 13
ATOM 22093 C C . ASN A 1 55 ? 2.565 -6.511 6.648 1.00 0.00 99 ASN A C 13
ATOM 22094 O O . ASN A 1 55 ? 2.822 -6.777 5.474 1.00 0.00 99 ASN A O 13
ATOM 22105 N N . PHE A 1 56 ? 1.317 -6.428 7.107 1.00 0.00 100 PHE A N 13
ATOM 22106 C CA . PHE A 1 56 ? 0.164 -6.645 6.226 1.00 0.00 100 PHE A CA 13
ATOM 22107 C C . PHE A 1 56 ? -1.116 -6.091 6.843 1.00 0.00 100 PHE A C 13
ATOM 22108 O O . PHE A 1 56 ? -1.116 -5.610 7.978 1.00 0.00 100 PHE A O 13
ATOM 22125 N N . ALA A 1 57 ? -2.205 -6.160 6.080 1.00 0.00 101 ALA A N 13
ATOM 22126 C CA . ALA A 1 57 ? -3.497 -5.662 6.541 1.00 0.00 101 ALA A CA 13
ATOM 22127 C C . ALA A 1 57 ? -4.653 -6.248 5.730 1.00 0.00 101 ALA A C 13
ATOM 22128 O O . ALA A 1 57 ? -4.451 -6.817 4.654 1.00 0.00 101 ALA A O 13
ATOM 22135 N N . TRP A 1 58 ? -5.867 -6.091 6.256 1.00 0.00 102 TRP A N 13
ATOM 22136 C CA . TRP A 1 58 ? -7.070 -6.587 5.595 1.00 0.00 102 TRP A CA 13
ATOM 22137 C C . TRP A 1 58 ? -8.168 -5.522 5.618 1.00 0.00 102 TRP A C 13
ATOM 22138 O O . TRP A 1 58 ? -8.790 -5.283 6.652 1.00 0.00 102 TRP A O 13
ATOM 22159 N N . VAL A 1 59 ? -8.398 -4.885 4.470 1.00 0.00 103 VAL A N 13
ATOM 22160 C CA . VAL A 1 59 ? -9.419 -3.842 4.361 1.00 0.00 103 VAL A CA 13
ATOM 22161 C C . VAL A 1 59 ? -10.117 -3.889 3.004 1.00 0.00 103 VAL A C 13
ATOM 22162 O O . VAL A 1 59 ? -9.586 -4.443 2.041 1.00 0.00 103 VAL A O 13
ATOM 22175 N N . LYS A 1 60 ? -11.309 -3.297 2.933 1.00 0.00 104 LYS A N 13
ATOM 22176 C CA . LYS A 1 60 ? -12.080 -3.266 1.693 1.00 0.00 104 LYS A CA 13
ATOM 22177 C C . LYS A 1 60 ? -11.428 -2.342 0.663 1.00 0.00 104 LYS A C 13
ATOM 22178 O O . LYS A 1 60 ? -10.623 -1.476 1.013 1.00 0.00 104 LYS A O 13
ATOM 22197 N N . ARG A 1 61 ? -11.790 -2.527 -0.608 1.00 0.00 105 ARG A N 13
ATOM 22198 C CA . ARG A 1 61 ? -11.253 -1.711 -1.702 1.00 0.00 105 ARG A CA 13
ATOM 22199 C C . ARG A 1 61 ? -11.494 -0.217 -1.457 1.00 0.00 105 ARG A C 13
ATOM 22200 O O . ARG A 1 61 ? -10.762 0.625 -1.975 1.00 0.00 105 ARG A O 13
ATOM 22221 N N . ASN A 1 62 ? -12.520 0.103 -0.664 1.00 0.00 106 ASN A N 13
ATOM 22222 C CA . ASN A 1 62 ? -12.851 1.495 -0.349 1.00 0.00 106 ASN A CA 13
ATOM 22223 C C . ASN A 1 62 ? -11.668 2.202 0.306 1.00 0.00 106 ASN A C 13
ATOM 22224 O O . ASN A 1 62 ? -11.389 3.363 0.008 1.00 0.00 106 ASN A O 13
ATOM 22235 N N . SER A 1 63 ? -10.972 1.491 1.193 1.00 0.00 107 SER A N 13
ATOM 22236 C CA . SER A 1 63 ? -9.813 2.050 1.880 1.00 0.00 107 SER A CA 13
ATOM 22237 C C . SER A 1 63 ? -8.516 1.741 1.118 1.00 0.00 107 SER A C 13
ATOM 22238 O O . SER A 1 63 ? -7.422 1.835 1.680 1.00 0.00 107 SER A O 13
ATOM 22246 N N . VAL A 1 64 ? -8.644 1.374 -0.161 1.00 0.00 108 VAL A N 13
ATOM 22247 C CA . VAL A 1 64 ? -7.484 1.055 -0.990 1.00 0.00 108 VAL A CA 13
ATOM 22248 C C . VAL A 1 64 ? -7.488 1.874 -2.283 1.00 0.00 108 VAL A C 13
ATOM 22249 O O . VAL A 1 64 ? -8.517 1.996 -2.946 1.00 0.00 108 VAL A O 13
ATOM 22262 N N . LYS A 1 65 ? -6.325 2.430 -2.638 1.00 0.00 109 LYS A N 13
ATOM 22263 C CA . LYS A 1 65 ? -6.193 3.235 -3.855 1.00 0.00 109 LYS A CA 13
ATOM 22264 C C . LYS A 1 65 ? -5.093 2.679 -4.763 1.00 0.00 109 LYS A C 13
ATOM 22265 O O . LYS A 1 65 ? -3.966 2.464 -4.316 1.00 0.00 109 LYS A O 13
ATOM 22284 N N . PRO A 1 66 ? -5.408 2.438 -6.056 1.00 0.00 110 PRO A N 13
ATOM 22285 C CA . PRO A 1 66 ? -4.438 1.905 -7.027 1.00 0.00 110 PRO A CA 13
ATOM 22286 C C . PRO A 1 66 ? -3.163 2.743 -7.103 1.00 0.00 110 PRO A C 13
ATOM 22287 O O . PRO A 1 66 ? -3.218 3.959 -7.302 1.00 0.00 110 PRO A O 13
ATOM 22298 N N . LEU A 1 67 ? -2.014 2.084 -6.940 1.00 0.00 111 LEU A N 13
ATOM 22299 C CA . LEU A 1 67 ? -0.719 2.762 -6.986 1.00 0.00 111 LEU A CA 13
ATOM 22300 C C . LEU A 1 67 ? 0.145 2.226 -8.129 1.00 0.00 111 LEU A C 13
ATOM 22301 O O . LEU A 1 67 ? -0.014 1.080 -8.556 1.00 0.00 111 LEU A O 13
ATOM 22317 N N . LEU A 1 68 ? 1.064 3.061 -8.619 1.00 0.00 112 LEU A N 13
ATOM 22318 C CA . LEU A 1 68 ? 1.958 2.674 -9.711 1.00 0.00 112 LEU A CA 13
ATOM 22319 C C . LEU A 1 68 ? 3.419 2.908 -9.327 1.00 0.00 112 LEU A C 13
ATOM 22320 O O . LEU A 1 68 ? 3.710 3.660 -8.397 1.00 0.00 112 LEU A O 13
ATOM 22336 N N . ASP A 1 69 ? 4.335 2.259 -10.049 1.00 0.00 113 ASP A N 13
ATOM 22337 C CA . ASP A 1 69 ? 5.767 2.397 -9.779 1.00 0.00 113 ASP A CA 13
ATOM 22338 C C . ASP A 1 69 ? 6.221 3.843 -9.956 1.00 0.00 113 ASP A C 13
ATOM 22339 O O . ASP A 1 69 ? 6.990 4.358 -9.144 1.00 0.00 113 ASP A O 13
ATOM 22348 N N . SER A 1 70 ? 5.731 4.497 -11.012 1.00 0.00 114 SER A N 13
ATOM 22349 C CA . SER A 1 70 ? 6.077 5.893 -11.277 1.00 0.00 114 SER A CA 13
ATOM 22350 C C . SER A 1 70 ? 5.662 6.774 -10.100 1.00 0.00 114 SER A C 13
ATOM 22351 O O . SER A 1 70 ? 6.320 7.769 -9.804 1.00 0.00 114 SER A O 13
ATOM 22359 N N . GLU A 1 71 ? 4.578 6.387 -9.417 1.00 0.00 115 GLU A N 13
ATOM 22360 C CA . GLU A 1 71 ? 4.094 7.134 -8.258 1.00 0.00 115 GLU A CA 13
ATOM 22361 C C . GLU A 1 71 ? 4.956 6.829 -7.033 1.00 0.00 115 GLU A C 13
ATOM 22362 O O . GLU A 1 71 ? 5.319 7.733 -6.280 1.00 0.00 115 GLU A O 13
ATOM 22374 N N . ILE A 1 72 ? 5.291 5.549 -6.847 1.00 0.00 116 ILE A N 13
ATOM 22375 C CA . ILE A 1 72 ? 6.124 5.123 -5.723 1.00 0.00 116 ILE A CA 13
ATOM 22376 C C . ILE A 1 72 ? 7.492 5.790 -5.806 1.00 0.00 116 ILE A C 13
ATOM 22377 O O . ILE A 1 72 ? 7.912 6.479 -4.875 1.00 0.00 116 ILE A O 13
ATOM 22393 N N . ALA A 1 73 ? 8.171 5.601 -6.940 1.00 0.00 117 ALA A N 13
ATOM 22394 C CA . ALA A 1 73 ? 9.481 6.208 -7.164 1.00 0.00 117 ALA A CA 13
ATOM 22395 C C . ALA A 1 73 ? 9.412 7.709 -6.909 1.00 0.00 117 ALA A C 13
ATOM 22396 O O . ALA A 1 73 ? 10.315 8.291 -6.308 1.00 0.00 117 ALA A O 13
ATOM 22403 N N . LYS A 1 74 ? 8.320 8.324 -7.369 1.00 0.00 118 LYS A N 13
ATOM 22404 C CA . LYS A 1 74 ? 8.109 9.756 -7.191 1.00 0.00 118 LYS A CA 13
ATOM 22405 C C . LYS A 1 74 ? 7.964 10.103 -5.719 1.00 0.00 118 LYS A C 13
ATOM 22406 O O . LYS A 1 74 ? 8.668 10.970 -5.207 1.00 0.00 118 LYS A O 13
ATOM 22425 N N . PHE A 1 75 ? 7.048 9.411 -5.047 1.00 0.00 119 PHE A N 13
ATOM 22426 C CA . PHE A 1 75 ? 6.812 9.631 -3.619 1.00 0.00 119 PHE A CA 13
ATOM 22427 C C . PHE A 1 75 ? 8.137 9.645 -2.863 1.00 0.00 119 PHE A C 13
ATOM 22428 O O . PHE A 1 75 ? 8.357 10.480 -1.985 1.00 0.00 119 PHE A O 13
ATOM 22445 N N . LEU A 1 76 ? 9.017 8.714 -3.221 1.00 0.00 120 LEU A N 13
ATOM 22446 C CA . LEU A 1 76 ? 10.326 8.611 -2.593 1.00 0.00 120 LEU A CA 13
ATOM 22447 C C . LEU A 1 76 ? 11.236 9.757 -3.031 1.00 0.00 120 LEU A C 13
ATOM 22448 O O . LEU A 1 76 ? 12.026 10.270 -2.238 1.00 0.00 120 LEU A O 13
ATOM 22464 N N . GLY A 1 77 ? 11.110 10.163 -4.299 1.00 0.00 121 GLY A N 13
ATOM 22465 C CA . GLY A 1 77 ? 11.919 11.252 -4.815 1.00 0.00 121 GLY A CA 13
ATOM 22466 C C . GLY A 1 77 ? 11.368 12.624 -4.449 1.00 0.00 121 GLY A C 13
ATOM 22467 O O . GLY A 1 77 ? 11.875 13.643 -4.924 1.00 0.00 121 GLY A O 13
ATOM 22471 N N . SER A 1 78 ? 10.324 12.657 -3.608 1.00 0.00 122 SER A N 13
ATOM 22472 C CA . SER A 1 78 ? 9.711 13.915 -3.190 1.00 0.00 122 SER A CA 13
ATOM 22473 C C . SER A 1 78 ? 10.722 14.808 -2.476 1.00 0.00 122 SER A C 13
ATOM 22474 O O . SER A 1 78 ? 11.102 14.541 -1.335 1.00 0.00 122 SER A O 13
ATOM 22482 N N . SER A 1 79 ? 11.152 15.871 -3.155 1.00 0.00 123 SER A N 13
ATOM 22483 C CA . SER A 1 79 ? 12.120 16.809 -2.588 1.00 0.00 123 SER A CA 13
ATOM 22484 C C . SER A 1 79 ? 11.419 18.025 -1.967 1.00 0.00 123 SER A C 13
ATOM 22485 O O . SER A 1 79 ? 11.979 19.123 -1.933 1.00 0.00 123 SER A O 13
ATOM 22493 N N . LYS A 1 80 ? 10.193 17.820 -1.475 1.00 0.00 124 LYS A N 13
ATOM 22494 C CA . LYS A 1 80 ? 9.421 18.902 -0.862 1.00 0.00 124 LYS A CA 13
ATOM 22495 C C . LYS A 1 80 ? 8.885 18.496 0.509 1.00 0.00 124 LYS A C 13
ATOM 22496 O O . LYS A 1 80 ? 9.114 19.188 1.504 1.00 0.00 124 LYS A O 13
ATOM 22515 N N . ARG A 1 81 ? 8.187 17.361 0.561 1.00 0.00 125 ARG A N 13
ATOM 22516 C CA . ARG A 1 81 ? 7.642 16.850 1.805 1.00 0.00 125 ARG A CA 13
ATOM 22517 C C . ARG A 1 81 ? 7.886 15.352 1.895 1.00 0.00 125 ARG A C 13
ATOM 22518 O O . ARG A 1 81 ? 7.181 14.555 1.276 1.00 0.00 125 ARG A O 13
ATOM 22539 N N . LYS A 1 82 ? 8.898 14.987 2.666 1.00 0.00 126 LYS A N 13
ATOM 22540 C CA . LYS A 1 82 ? 9.265 13.589 2.849 1.00 0.00 126 LYS A CA 13
ATOM 22541 C C . LYS A 1 82 ? 9.593 13.289 4.311 1.00 0.00 126 LYS A C 13
ATOM 22542 O O . LYS A 1 82 ? 10.220 14.102 4.995 1.00 0.00 126 LYS A O 13
ATOM 22561 N N . SER A 1 83 ? 9.170 12.118 4.782 1.00 0.00 127 SER A N 13
ATOM 22562 C CA . SER A 1 83 ? 9.421 11.700 6.159 1.00 0.00 127 SER A CA 13
ATOM 22563 C C . SER A 1 83 ? 10.200 10.389 6.186 1.00 0.00 127 SER A C 13
ATOM 22564 O O . SER A 1 83 ? 10.002 9.532 5.327 1.00 0.00 127 SER A O 13
ATOM 22572 N N . LYS A 1 84 ? 11.079 10.232 7.175 1.00 0.00 128 LYS A N 13
ATOM 22573 C CA . LYS A 1 84 ? 11.877 9.011 7.301 1.00 0.00 128 LYS A CA 13
ATOM 22574 C C . LYS A 1 84 ? 10.971 7.783 7.380 1.00 0.00 128 LYS A C 13
ATOM 22575 O O . LYS A 1 84 ? 11.256 6.755 6.766 1.00 0.00 128 LYS A O 13
ATOM 22594 N N . GLU A 1 85 ? 9.870 7.908 8.127 1.00 0.00 129 GLU A N 13
ATOM 22595 C CA . GLU A 1 85 ? 8.911 6.816 8.273 1.00 0.00 129 GLU A CA 13
ATOM 22596 C C . GLU A 1 85 ? 8.119 6.605 6.980 1.00 0.00 129 GLU A C 13
ATOM 22597 O O . GLU A 1 85 ? 7.739 5.480 6.652 1.00 0.00 129 GLU A O 13
ATOM 22609 N N . LEU A 1 86 ? 7.869 7.695 6.249 1.00 0.00 130 LEU A N 13
ATOM 22610 C CA . LEU A 1 86 ? 7.120 7.625 4.995 1.00 0.00 130 LEU A CA 13
ATOM 22611 C C . LEU A 1 86 ? 7.995 7.080 3.871 1.00 0.00 130 LEU A C 13
ATOM 22612 O O . LEU A 1 86 ? 7.592 6.171 3.147 1.00 0.00 130 LEU A O 13
ATOM 22628 N N . ILE A 1 87 ? 9.195 7.641 3.728 1.00 0.00 131 ILE A N 13
ATOM 22629 C CA . ILE A 1 87 ? 10.119 7.202 2.690 1.00 0.00 131 ILE A CA 13
ATOM 22630 C C . ILE A 1 87 ? 10.473 5.729 2.863 1.00 0.00 131 ILE A C 13
ATOM 22631 O O . ILE A 1 87 ? 10.428 4.961 1.904 1.00 0.00 131 ILE A O 13
ATOM 22647 N N . GLU A 1 88 ? 10.819 5.335 4.092 1.00 0.00 132 GLU A N 13
ATOM 22648 C CA . GLU A 1 88 ? 11.173 3.945 4.373 1.00 0.00 132 GLU A CA 13
ATOM 22649 C C . GLU A 1 88 ? 10.044 3.003 3.959 1.00 0.00 132 GLU A C 13
ATOM 22650 O O . GLU A 1 88 ? 10.295 1.872 3.540 1.00 0.00 132 GLU A O 13
ATOM 22662 N N . ALA A 1 89 ? 8.802 3.476 4.074 1.00 0.00 133 ALA A N 13
ATOM 22663 C CA . ALA A 1 89 ? 7.643 2.675 3.703 1.00 0.00 133 ALA A CA 13
ATOM 22664 C C . ALA A 1 89 ? 7.604 2.431 2.206 1.00 0.00 133 ALA A C 13
ATOM 22665 O O . ALA A 1 89 ? 7.535 1.286 1.756 1.00 0.00 133 ALA A O 13
ATOM 22672 N N . TYR A 1 90 ? 7.653 3.511 1.437 1.00 0.00 134 TYR A N 13
ATOM 22673 C CA . TYR A 1 90 ? 7.626 3.406 -0.021 1.00 0.00 134 TYR A CA 13
ATOM 22674 C C . TYR A 1 90 ? 8.902 2.749 -0.547 1.00 0.00 134 TYR A C 13
ATOM 22675 O O . TYR A 1 90 ? 8.867 2.027 -1.546 1.00 0.00 134 TYR A O 13
ATOM 22693 N N . GLU A 1 91 ? 10.022 2.987 0.135 1.00 0.00 135 GLU A N 13
ATOM 22694 C CA . GLU A 1 91 ? 11.296 2.396 -0.264 1.00 0.00 135 GLU A CA 13
ATOM 22695 C C . GLU A 1 91 ? 11.318 0.903 0.047 1.00 0.00 135 GLU A C 13
ATOM 22696 O O . GLU A 1 91 ? 12.005 0.131 -0.627 1.00 0.00 135 GLU A O 13
ATOM 22708 N N . ALA A 1 92 ? 10.554 0.497 1.065 1.00 0.00 136 ALA A N 13
ATOM 22709 C CA . ALA A 1 92 ? 10.482 -0.908 1.453 1.00 0.00 136 ALA A CA 13
ATOM 22710 C C . ALA A 1 92 ? 9.525 -1.677 0.543 1.00 0.00 136 ALA A C 13
ATOM 22711 O O . ALA A 1 92 ? 9.634 -2.896 0.403 1.00 0.00 136 ALA A O 13
ATOM 22718 N N . SER A 1 93 ? 8.587 -0.953 -0.078 1.00 0.00 137 SER A N 13
ATOM 22719 C CA . SER A 1 93 ? 7.613 -1.560 -0.982 1.00 0.00 137 SER A CA 13
ATOM 22720 C C . SER A 1 93 ? 8.232 -1.830 -2.353 1.00 0.00 137 SER A C 13
ATOM 22721 O O . SER A 1 93 ? 7.927 -2.840 -2.990 1.00 0.00 137 SER A O 13
ATOM 22729 N N . LYS A 1 94 ? 9.104 -0.925 -2.803 1.00 0.00 138 LYS A N 13
ATOM 22730 C CA . LYS A 1 94 ? 9.769 -1.071 -4.101 1.00 0.00 138 LYS A CA 13
ATOM 22731 C C . LYS A 1 94 ? 10.531 -2.400 -4.192 1.00 0.00 138 LYS A C 13
ATOM 22732 O O . LYS A 1 94 ? 10.620 -2.993 -5.269 1.00 0.00 138 LYS A O 13
ATOM 22751 N N . THR A 1 95 ? 11.067 -2.865 -3.055 1.00 0.00 139 THR A N 13
ATOM 22752 C CA . THR A 1 95 ? 11.813 -4.130 -2.987 1.00 0.00 139 THR A CA 13
ATOM 22753 C C . THR A 1 95 ? 11.052 -5.266 -3.672 1.00 0.00 139 THR A C 13
ATOM 22754 O O . THR A 1 95 ? 10.055 -5.763 -3.143 1.00 0.00 139 THR A O 13
ATOM 22765 N N . PRO A 1 96 ? 11.515 -5.685 -4.873 1.00 0.00 140 PRO A N 13
ATOM 22766 C CA . PRO A 1 96 ? 10.910 -6.748 -5.661 1.00 0.00 140 PRO A CA 13
ATOM 22767 C C . PRO A 1 96 ? 11.732 -8.051 -5.634 1.00 0.00 140 PRO A C 13
ATOM 22768 O O . PRO A 1 96 ? 12.059 -8.597 -6.688 1.00 0.00 140 PRO A O 13
ATOM 22779 N N . PRO A 1 97 ? 12.101 -8.556 -4.440 1.00 0.00 141 PRO A N 13
ATOM 22780 C CA . PRO A 1 97 ? 12.905 -9.773 -4.316 1.00 0.00 141 PRO A CA 13
ATOM 22781 C C . PRO A 1 97 ? 12.087 -11.067 -4.401 1.00 0.00 141 PRO A C 13
ATOM 22782 O O . PRO A 1 97 ? 12.495 -12.019 -5.067 1.00 0.00 141 PRO A O 13
ATOM 22793 N N . ASP A 1 98 ? 10.942 -11.107 -3.715 1.00 0.00 142 ASP A N 13
ATOM 22794 C CA . ASP A 1 98 ? 10.091 -12.298 -3.712 1.00 0.00 142 ASP A CA 13
ATOM 22795 C C . ASP A 1 98 ? 8.710 -12.016 -4.304 1.00 0.00 142 ASP A C 13
ATOM 22796 O O . ASP A 1 98 ? 8.336 -12.593 -5.324 1.00 0.00 142 ASP A O 13
ATOM 22805 N N . LEU A 1 99 ? 7.949 -11.137 -3.650 1.00 0.00 143 LEU A N 13
ATOM 22806 C CA . LEU A 1 99 ? 6.599 -10.795 -4.105 1.00 0.00 143 LEU A CA 13
ATOM 22807 C C . LEU A 1 99 ? 6.587 -10.387 -5.578 1.00 0.00 143 LEU A C 13
ATOM 22808 O O . LEU A 1 99 ? 5.785 -10.899 -6.361 1.00 0.00 143 LEU A O 13
ATOM 22824 N N . LYS A 1 100 ? 7.480 -9.471 -5.954 1.00 0.00 144 LYS A N 13
ATOM 22825 C CA . LYS A 1 100 ? 7.562 -9.009 -7.341 1.00 0.00 144 LYS A CA 13
ATOM 22826 C C . LYS A 1 100 ? 8.682 -9.738 -8.093 1.00 0.00 144 LYS A C 13
ATOM 22827 O O . LYS A 1 100 ? 9.383 -9.141 -8.913 1.00 0.00 144 LYS A O 13
ATOM 22846 N N . GLU A 1 101 ? 8.840 -11.035 -7.808 1.00 0.00 145 GLU A N 13
ATOM 22847 C CA . GLU A 1 101 ? 9.867 -11.856 -8.453 1.00 0.00 145 GLU A CA 13
ATOM 22848 C C . GLU A 1 101 ? 9.654 -13.345 -8.151 1.00 0.00 145 GL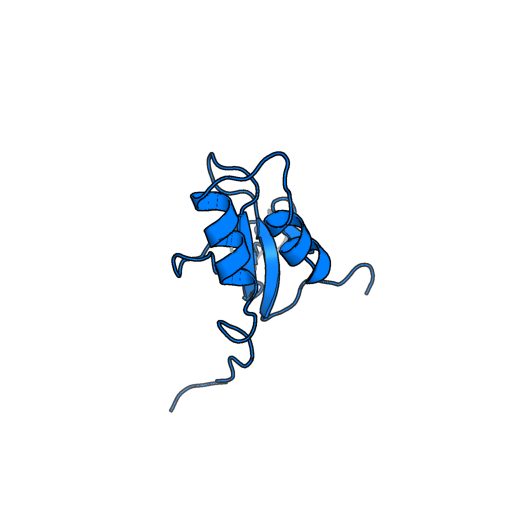U A C 13
ATOM 22849 O O . GLU A 1 101 ? 10.612 -14.085 -7.918 1.00 0.00 145 GLU A O 13
ATOM 22861 N N . GLU A 1 102 ? 8.391 -13.778 -8.158 1.00 0.00 146 GLU A N 13
ATOM 22862 C CA . GLU A 1 102 ? 8.059 -15.175 -7.883 1.00 0.00 146 GLU A CA 13
ATOM 22863 C C . GLU A 1 102 ? 6.944 -15.671 -8.806 1.00 0.00 146 GLU A C 13
ATOM 22864 O O . GLU A 1 102 ? 7.179 -16.520 -9.666 1.00 0.00 146 GLU A O 13
ATOM 22876 N N . SER A 1 103 ? 5.732 -15.143 -8.622 1.00 0.00 147 SER A N 13
ATOM 22877 C CA . SER A 1 103 ? 4.590 -15.544 -9.443 1.00 0.00 147 SER A CA 13
ATOM 22878 C C . SER A 1 103 ? 3.781 -14.328 -9.894 1.00 0.00 147 SER A C 13
ATOM 22879 O O . SER A 1 103 ? 2.653 -14.114 -9.443 1.00 0.00 147 SER A O 13
ATOM 22887 N N . SER A 1 104 ? 4.366 -13.535 -10.789 1.00 0.00 148 SER A N 13
ATOM 22888 C CA . SER A 1 104 ? 3.709 -12.338 -11.310 1.00 0.00 148 SER A CA 13
ATOM 22889 C C . SER A 1 104 ? 4.463 -11.793 -12.524 1.00 0.00 148 SER A C 13
ATOM 22890 O O . SER A 1 104 ? 5.339 -10.936 -12.389 1.00 0.00 148 SER A O 13
ATOM 22898 N N . THR A 1 105 ? 4.123 -12.299 -13.709 1.00 0.00 149 THR A N 13
ATOM 22899 C CA . THR A 1 105 ? 4.777 -11.863 -14.940 1.00 0.00 149 THR A CA 13
ATOM 22900 C C . THR A 1 105 ? 3.989 -10.745 -15.623 1.00 0.00 149 THR A C 13
ATOM 22901 O O . THR A 1 105 ? 2.786 -10.871 -15.866 1.00 0.00 149 THR A O 13
ATOM 22912 N N . ASP A 1 106 ? 4.684 -9.648 -15.923 1.00 0.00 150 ASP A N 13
ATOM 22913 C CA . ASP A 1 106 ? 4.073 -8.492 -16.576 1.00 0.00 150 ASP A CA 13
ATOM 22914 C C . ASP A 1 106 ? 4.719 -8.213 -17.936 1.00 0.00 150 ASP A C 13
ATOM 22915 O O . ASP A 1 106 ? 4.024 -7.956 -18.919 1.00 0.00 150 ASP A O 13
ATOM 22924 N N . LEU A 1 107 ? 6.055 -8.262 -17.982 1.00 0.00 151 LEU A N 13
ATOM 22925 C CA . LEU A 1 107 ? 6.792 -8.011 -19.220 1.00 0.00 151 LEU A CA 13
ATOM 22926 C C . LEU A 1 107 ? 7.083 -9.317 -19.962 1.00 0.00 151 LEU A C 13
ATOM 22927 O O . LEU A 1 107 ? 7.196 -10.378 -19.344 1.00 0.00 151 LEU A O 13
ATOM 22943 N N . GLU A 1 108 ? 7.200 -9.226 -21.291 1.00 0.00 152 GLU A N 13
ATOM 22944 C CA . GLU A 1 108 ? 7.474 -10.395 -22.134 1.00 0.00 152 GLU A CA 13
ATOM 22945 C C . GLU A 1 108 ? 6.260 -11.333 -22.202 1.00 0.00 152 GLU A C 13
ATOM 22946 O O . GLU A 1 108 ? 5.175 -10.945 -21.716 1.00 0.00 152 GLU A O 13
ATOM 22959 N N . SER A 1 1 ? -8.440 -1.367 -22.780 1.00 0.00 45 SER A N 14
ATOM 22960 C CA . SER A 1 1 ? -9.158 -0.663 -21.680 1.00 0.00 45 SER A CA 14
ATOM 22961 C C . SER A 1 1 ? -8.180 -0.106 -20.647 1.00 0.00 45 SER A C 14
ATOM 22962 O O . SER A 1 1 ? -6.964 -0.251 -20.789 1.00 0.00 45 SER A O 14
ATOM 22972 N N . ALA A 1 2 ? -8.718 0.533 -19.610 1.00 0.00 46 ALA A N 14
ATOM 22973 C CA . ALA A 1 2 ? -7.899 1.110 -18.550 1.00 0.00 46 ALA A CA 14
ATOM 22974 C C . ALA A 1 2 ? -8.195 0.451 -17.203 1.00 0.00 46 ALA A C 14
ATOM 22975 O O . ALA A 1 2 ? -8.934 -0.533 -17.136 1.00 0.00 46 ALA A O 14
ATOM 22982 N N . ASP A 1 3 ? -7.609 1.002 -16.136 1.00 0.00 47 ASP A N 14
ATOM 22983 C CA . ASP A 1 3 ? -7.796 0.478 -14.779 1.00 0.00 47 ASP A CA 14
ATOM 22984 C C . ASP A 1 3 ? -7.338 -0.979 -14.673 1.00 0.00 47 ASP A C 14
ATOM 22985 O O . ASP A 1 3 ? -7.904 -1.765 -13.911 1.00 0.00 47 ASP A O 14
ATOM 22994 N N . ASP A 1 4 ? -6.300 -1.331 -15.434 1.00 0.00 48 ASP A N 14
ATOM 22995 C CA . ASP A 1 4 ? -5.765 -2.688 -15.417 1.00 0.00 48 ASP A CA 14
ATOM 22996 C C . ASP A 1 4 ? -4.733 -2.836 -14.292 1.00 0.00 48 ASP A C 14
ATOM 22997 O O . ASP A 1 4 ? -3.539 -3.017 -14.542 1.00 0.00 48 ASP A O 14
ATOM 23006 N N . ARG A 1 5 ? -5.213 -2.743 -13.049 1.00 0.00 49 ARG A N 14
ATOM 23007 C CA . ARG A 1 5 ? -4.355 -2.852 -11.871 1.00 0.00 49 ARG A CA 14
ATOM 23008 C C . ARG A 1 5 ? -5.103 -3.528 -10.716 1.00 0.00 49 ARG A C 14
ATOM 23009 O O . ARG A 1 5 ? -6.253 -3.942 -10.878 1.00 0.00 49 ARG A O 14
ATOM 23030 N N . LEU A 1 6 ? -4.443 -3.630 -9.556 1.00 0.00 50 LEU A N 14
ATOM 23031 C CA . LEU A 1 6 ? -5.038 -4.248 -8.365 1.00 0.00 50 LEU A CA 14
ATOM 23032 C C . LEU A 1 6 ? -5.278 -5.747 -8.573 1.00 0.00 50 LEU A C 14
ATOM 23033 O O . LEU A 1 6 ? -6.364 -6.162 -8.986 1.00 0.00 50 LEU A O 14
ATOM 23049 N N . ASN A 1 7 ? -4.254 -6.555 -8.284 1.00 0.00 51 ASN A N 14
ATOM 23050 C CA . ASN A 1 7 ? -4.342 -8.010 -8.436 1.00 0.00 51 ASN A CA 14
ATOM 23051 C C . ASN A 1 7 ? -3.393 -8.725 -7.467 1.00 0.00 51 ASN A C 14
ATOM 23052 O O . ASN A 1 7 ? -2.726 -8.085 -6.652 1.00 0.00 51 ASN A O 14
ATOM 23063 N N . PHE A 1 8 ? -3.336 -10.058 -7.563 1.00 0.00 52 PHE A N 14
ATOM 23064 C CA . PHE A 1 8 ? -2.466 -10.859 -6.698 1.00 0.00 52 PHE A CA 14
ATOM 23065 C C . PHE A 1 8 ? -0.997 -10.527 -6.954 1.00 0.00 52 PHE A C 14
ATOM 23066 O O . PHE A 1 8 ? -0.496 -10.721 -8.063 1.00 0.00 52 PHE A O 14
ATOM 23083 N N . GLY A 1 9 ? -0.319 -10.023 -5.925 1.00 0.00 53 GLY A N 14
ATOM 23084 C CA . GLY A 1 9 ? 1.084 -9.665 -6.056 1.00 0.00 53 GLY A CA 14
ATOM 23085 C C . GLY A 1 9 ? 1.278 -8.324 -6.743 1.00 0.00 53 GLY A C 14
ATOM 23086 O O . GLY A 1 9 ? 2.167 -8.174 -7.581 1.00 0.00 53 GLY A O 14
ATOM 23090 N N . ASP A 1 10 ? 0.441 -7.349 -6.384 1.00 0.00 54 ASP A N 14
ATOM 23091 C CA . ASP A 1 10 ? 0.515 -6.014 -6.966 1.00 0.00 54 ASP A CA 14
ATOM 23092 C C . ASP A 1 10 ? 0.600 -4.949 -5.875 1.00 0.00 54 ASP A C 14
ATOM 23093 O O . ASP A 1 10 ? -0.171 -4.972 -4.912 1.00 0.00 54 ASP A O 14
ATOM 23102 N N . ARG A 1 11 ? 1.537 -4.017 -6.035 1.00 0.00 55 ARG A N 14
ATOM 23103 C CA . ARG A 1 11 ? 1.725 -2.937 -5.067 1.00 0.00 55 ARG A CA 14
ATOM 23104 C C . ARG A 1 11 ? 0.533 -1.983 -5.086 1.00 0.00 55 ARG A C 14
ATOM 23105 O O . ARG A 1 11 ? 0.273 -1.315 -6.090 1.00 0.00 55 ARG A O 14
ATOM 23126 N N . ILE A 1 12 ? -0.194 -1.931 -3.972 1.00 0.00 56 ILE A N 14
ATOM 23127 C CA . ILE A 1 12 ? -1.368 -1.065 -3.857 1.00 0.00 56 ILE A CA 14
ATOM 23128 C C . ILE A 1 12 ? -1.278 -0.159 -2.629 1.00 0.00 56 ILE A C 14
ATOM 23129 O O . ILE A 1 12 ? -0.537 -0.443 -1.688 1.00 0.00 56 ILE A O 14
ATOM 23145 N N . LEU A 1 13 ? -2.039 0.935 -2.641 1.00 0.00 57 LEU A N 14
ATOM 23146 C CA . LEU A 1 13 ? -2.041 1.873 -1.521 1.00 0.00 57 LEU A CA 14
ATOM 23147 C C . LEU A 1 13 ? -3.283 1.678 -0.661 1.00 0.00 57 LEU A C 14
ATOM 23148 O O . LEU A 1 13 ? -4.378 1.470 -1.181 1.00 0.00 57 LEU A O 14
ATOM 23164 N N . VAL A 1 14 ? -3.109 1.735 0.656 1.00 0.00 58 VAL A N 14
ATOM 23165 C CA . VAL A 1 14 ? -4.222 1.552 1.581 1.00 0.00 58 VAL A CA 14
ATOM 23166 C C . VAL A 1 14 ? -4.212 2.609 2.687 1.00 0.00 58 VAL A C 14
ATOM 23167 O O . VAL A 1 14 ? -3.152 2.999 3.181 1.00 0.00 58 VAL A O 14
ATOM 23180 N N . LYS A 1 15 ? -5.405 3.058 3.074 1.00 0.00 59 LYS A N 14
ATOM 23181 C CA . LYS A 1 15 ? -5.553 4.059 4.124 1.00 0.00 59 LYS A CA 14
ATOM 23182 C C . LYS A 1 15 ? -6.012 3.403 5.426 1.00 0.00 59 LYS A C 14
ATOM 23183 O O . LYS A 1 15 ? -7.044 2.730 5.461 1.00 0.00 59 LYS A O 14
ATOM 23202 N N . ALA A 1 16 ? -5.245 3.608 6.495 1.00 0.00 60 ALA A N 14
ATOM 23203 C CA . ALA A 1 16 ? -5.583 3.041 7.798 1.00 0.00 60 ALA A CA 14
ATOM 23204 C C . ALA A 1 16 ? -6.537 3.963 8.556 1.00 0.00 60 ALA A C 14
ATOM 23205 O O . ALA A 1 16 ? -6.519 5.178 8.359 1.00 0.00 60 ALA A O 14
ATOM 23212 N N . PRO A 1 17 ? -7.384 3.397 9.440 1.00 0.00 61 PRO A N 14
ATOM 23213 C CA . PRO A 1 17 ? -8.341 4.184 10.229 1.00 0.00 61 PRO A CA 14
ATOM 23214 C C . PRO A 1 17 ? -7.634 5.126 11.200 1.00 0.00 61 PRO A C 14
ATOM 23215 O O . PRO A 1 17 ? -7.261 4.731 12.306 1.00 0.00 61 PRO A O 14
ATOM 23226 N N . GLY A 1 18 ? -7.437 6.372 10.768 1.00 0.00 62 GLY A N 14
ATOM 23227 C CA . GLY A 1 18 ? -6.761 7.354 11.598 1.00 0.00 62 GLY A CA 14
ATOM 23228 C C . GLY A 1 18 ? -5.359 7.678 11.101 1.00 0.00 62 GLY A C 14
ATOM 23229 O O . GLY A 1 18 ? -4.842 8.764 11.366 1.00 0.00 62 GLY A O 14
ATOM 23233 N N . TYR A 1 19 ? -4.743 6.734 10.386 1.00 0.00 63 TYR A N 14
ATOM 23234 C CA . TYR A 1 19 ? -3.393 6.923 9.858 1.00 0.00 63 TYR A CA 14
ATOM 23235 C C . TYR A 1 19 ? -3.417 7.189 8.348 1.00 0.00 63 TYR A C 14
ATOM 23236 O O . TYR A 1 19 ? -4.405 6.893 7.673 1.00 0.00 63 TYR A O 14
ATOM 23254 N N . PRO A 1 20 ? -2.322 7.759 7.801 1.00 0.00 64 PRO A N 14
ATOM 23255 C CA . PRO A 1 20 ? -2.217 8.071 6.365 1.00 0.00 64 PRO A CA 14
ATOM 23256 C C . PRO A 1 20 ? -2.152 6.816 5.488 1.00 0.00 64 PRO A C 14
ATOM 23257 O O . PRO A 1 20 ? -2.326 5.697 5.974 1.00 0.00 64 PRO A O 14
ATOM 23268 N N . TRP A 1 21 ? -1.899 7.012 4.190 1.00 0.00 65 TRP A N 14
ATOM 23269 C CA . TRP A 1 21 ? -1.810 5.896 3.245 1.00 0.00 65 TRP A CA 14
ATOM 23270 C C . TRP A 1 21 ? -0.440 5.218 3.328 1.00 0.00 65 TRP A C 14
ATOM 23271 O O . TRP A 1 21 ? 0.571 5.875 3.575 1.00 0.00 65 TRP A O 14
ATOM 23292 N N . TRP A 1 22 ? -0.416 3.901 3.118 1.00 0.00 66 TRP A N 14
ATOM 23293 C CA . TRP A 1 22 ? 0.828 3.136 3.167 1.00 0.00 66 TRP A CA 14
ATOM 23294 C C . TRP A 1 22 ? 0.931 2.167 1.985 1.00 0.00 66 TRP A C 14
ATOM 23295 O O . TRP A 1 22 ? -0.072 1.594 1.557 1.00 0.00 66 TRP A O 14
ATOM 23316 N N . PRO A 1 23 ? 2.153 1.968 1.444 1.00 0.00 67 PRO A N 14
ATOM 23317 C CA . PRO A 1 23 ? 2.384 1.063 0.311 1.00 0.00 67 PRO A CA 14
ATOM 23318 C C . PRO A 1 23 ? 2.361 -0.410 0.726 1.00 0.00 67 PRO A C 14
ATOM 23319 O O . PRO A 1 23 ? 3.362 -0.950 1.200 1.00 0.00 67 PRO A O 14
ATOM 23330 N N . ALA A 1 24 ? 1.209 -1.053 0.536 1.00 0.00 68 ALA A N 14
ATOM 23331 C CA . ALA A 1 24 ? 1.039 -2.462 0.876 1.00 0.00 68 ALA A CA 14
ATOM 23332 C C . ALA A 1 24 ? 0.811 -3.299 -0.385 1.00 0.00 68 ALA A C 14
ATOM 23333 O O . ALA A 1 24 ? 0.108 -2.873 -1.300 1.00 0.00 68 ALA A O 14
ATOM 23340 N N . LEU A 1 25 ? 1.409 -4.487 -0.439 1.00 0.00 69 LEU A N 14
ATOM 23341 C CA . LEU A 1 25 ? 1.259 -5.357 -1.606 1.00 0.00 69 LEU A CA 14
ATOM 23342 C C . LEU A 1 25 ? 0.132 -6.367 -1.402 1.00 0.00 69 LEU A C 14
ATOM 23343 O O . LEU A 1 25 ? 0.095 -7.076 -0.396 1.00 0.00 69 LEU A O 14
ATOM 23359 N N . LEU A 1 26 ? -0.784 -6.423 -2.369 1.00 0.00 70 LEU A N 14
ATOM 23360 C CA . LEU A 1 26 ? -1.921 -7.345 -2.306 1.00 0.00 70 LEU A CA 14
ATOM 23361 C C . LEU A 1 26 ? -1.463 -8.798 -2.409 1.00 0.00 70 LEU A C 14
ATOM 23362 O O . LEU A 1 26 ? -0.661 -9.143 -3.279 1.00 0.00 70 LEU A O 14
ATOM 23378 N N . LEU A 1 27 ? -1.976 -9.645 -1.516 1.00 0.00 71 LEU A N 14
ATOM 23379 C CA . LEU A 1 27 ? -1.619 -11.061 -1.502 1.00 0.00 71 LEU A CA 14
ATOM 23380 C C . LEU A 1 27 ? -2.770 -11.928 -2.022 1.00 0.00 71 LEU A C 14
ATOM 23381 O O . LEU A 1 27 ? -2.595 -12.685 -2.978 1.00 0.00 71 LEU A O 14
ATOM 23397 N N . ARG A 1 28 ? -3.943 -11.819 -1.387 1.00 0.00 72 ARG A N 14
ATOM 23398 C CA . ARG A 1 28 ? -5.108 -12.606 -1.794 1.00 0.00 72 ARG A CA 14
ATOM 23399 C C . ARG A 1 28 ? -6.419 -11.860 -1.540 1.00 0.00 72 ARG A C 14
ATOM 23400 O O . ARG A 1 28 ? -6.457 -10.880 -0.791 1.00 0.00 72 ARG A O 14
ATOM 23421 N N . ARG A 1 29 ? -7.493 -12.346 -2.167 1.00 0.00 73 ARG A N 14
ATOM 23422 C CA . ARG A 1 29 ? -8.819 -11.751 -2.021 1.00 0.00 73 ARG A CA 14
ATOM 23423 C C . ARG A 1 29 ? -9.763 -12.733 -1.333 1.00 0.00 73 ARG A C 14
ATOM 23424 O O . ARG A 1 29 ? -10.117 -13.769 -1.899 1.00 0.00 73 ARG A O 14
ATOM 23445 N N . LYS A 1 30 ? -10.162 -12.404 -0.105 1.00 0.00 74 LYS A N 14
ATOM 23446 C CA . LYS A 1 30 ? -11.056 -13.261 0.668 1.00 0.00 74 LYS A CA 14
ATOM 23447 C C . LYS A 1 30 ? -12.421 -12.600 0.866 1.00 0.00 74 LYS A C 14
ATOM 23448 O O . LYS A 1 30 ? -12.509 -11.458 1.321 1.00 0.00 74 LYS A O 14
ATOM 23467 N N . GLU A 1 31 ? -13.480 -13.330 0.517 1.00 0.00 75 GLU A N 14
ATOM 23468 C CA . GLU A 1 31 ? -14.845 -12.829 0.647 1.00 0.00 75 GLU A CA 14
ATOM 23469 C C . GLU A 1 31 ? -15.561 -13.494 1.823 1.00 0.00 75 GLU A C 14
ATOM 23470 O O . GLU A 1 31 ? -15.830 -14.695 1.793 1.00 0.00 75 GLU A O 14
ATOM 23482 N N . THR A 1 32 ? -15.869 -12.705 2.853 1.00 0.00 76 THR A N 14
ATOM 23483 C CA . THR A 1 32 ? -16.560 -13.223 4.030 1.00 0.00 76 THR A CA 14
ATOM 23484 C C . THR A 1 32 ? -17.822 -12.412 4.323 1.00 0.00 76 THR A C 14
ATOM 23485 O O . THR A 1 32 ? -17.774 -11.189 4.444 1.00 0.00 76 THR A O 14
ATOM 23496 N N . LYS A 1 33 ? -18.955 -13.104 4.428 1.00 0.00 77 LYS A N 14
ATOM 23497 C CA . LYS A 1 33 ? -20.233 -12.450 4.699 1.00 0.00 77 LYS A CA 14
ATOM 23498 C C . LYS A 1 33 ? -20.633 -12.597 6.167 1.00 0.00 77 LYS A C 14
ATOM 23499 O O . LYS A 1 33 ? -20.129 -13.471 6.874 1.00 0.00 77 LYS A O 14
ATOM 23518 N N . ASP A 1 34 ? -21.546 -11.730 6.613 1.00 0.00 78 ASP A N 14
ATOM 23519 C CA . ASP A 1 34 ? -22.028 -11.742 7.995 1.00 0.00 78 ASP A CA 14
ATOM 23520 C C . ASP A 1 34 ? -20.876 -11.572 8.987 1.00 0.00 78 ASP A C 14
ATOM 23521 O O . ASP A 1 34 ? -20.770 -12.310 9.967 1.00 0.00 78 ASP A O 14
ATOM 23530 N N . SER A 1 35 ? -20.013 -10.592 8.722 1.00 0.00 79 SER A N 14
ATOM 23531 C CA . SER A 1 35 ? -18.866 -10.325 9.587 1.00 0.00 79 SER A CA 14
ATOM 23532 C C . SER A 1 35 ? -19.301 -9.724 10.923 1.00 0.00 79 SER A C 14
ATOM 23533 O O . SER A 1 35 ? -19.028 -10.289 11.981 1.00 0.00 79 SER A O 14
ATOM 23541 N N . LEU A 1 36 ? -19.978 -8.576 10.869 1.00 0.00 80 LEU A N 14
ATOM 23542 C CA . LEU A 1 36 ? -20.444 -7.903 12.082 1.00 0.00 80 LEU A CA 14
ATOM 23543 C C . LEU A 1 36 ? -21.668 -8.604 12.678 1.00 0.00 80 LEU A C 14
ATOM 23544 O O . LEU A 1 36 ? -21.934 -8.487 13.876 1.00 0.00 80 LEU A O 14
ATOM 23560 N N . ASN A 1 37 ? -22.414 -9.326 11.833 1.00 0.00 81 ASN A N 14
ATOM 23561 C CA . ASN A 1 37 ? -23.613 -10.039 12.267 1.00 0.00 81 ASN A CA 14
ATOM 23562 C C . ASN A 1 37 ? -24.658 -9.068 12.830 1.00 0.00 81 ASN A C 14
ATOM 23563 O O . ASN A 1 37 ? -25.282 -9.330 13.859 1.00 0.00 81 ASN A O 14
ATOM 23574 N N . THR A 1 38 ? -24.844 -7.945 12.133 1.00 0.00 82 THR A N 14
ATOM 23575 C CA . THR A 1 38 ? -25.813 -6.929 12.540 1.00 0.00 82 THR A CA 14
ATOM 23576 C C . THR A 1 38 ? -26.397 -6.228 11.308 1.00 0.00 82 THR A C 14
ATOM 23577 O O . THR A 1 38 ? -27.614 -6.212 11.120 1.00 0.00 82 THR A O 14
ATOM 23588 N N . ASN A 1 39 ? -25.519 -5.669 10.465 1.00 0.00 83 ASN A N 14
ATOM 23589 C CA . ASN A 1 39 ? -25.939 -4.983 9.240 1.00 0.00 83 ASN A CA 14
ATOM 23590 C C . ASN A 1 39 ? -24.762 -4.824 8.270 1.00 0.00 83 ASN A C 14
ATOM 23591 O O . ASN A 1 39 ? -24.608 -3.784 7.628 1.00 0.00 83 ASN A O 14
ATOM 23602 N N . SER A 1 40 ? -23.930 -5.864 8.172 1.00 0.00 84 SER A N 14
ATOM 23603 C CA . SER A 1 40 ? -22.767 -5.838 7.286 1.00 0.00 84 SER A CA 14
ATOM 23604 C C . SER A 1 40 ? -23.130 -6.331 5.883 1.00 0.00 84 SER A C 14
ATOM 23605 O O . SER A 1 40 ? -23.241 -5.531 4.955 1.00 0.00 84 SER A O 14
ATOM 23613 N N . SER A 1 41 ? -23.316 -7.650 5.743 1.00 0.00 85 SER A N 14
ATOM 23614 C CA . SER A 1 41 ? -23.669 -8.262 4.457 1.00 0.00 85 SER A CA 14
ATOM 23615 C C . SER A 1 41 ? -22.567 -8.041 3.414 1.00 0.00 85 SER A C 14
ATOM 23616 O O . SER A 1 41 ? -22.391 -6.929 2.913 1.00 0.00 85 SER A O 14
ATOM 23624 N N . PHE A 1 42 ? -21.829 -9.112 3.096 1.00 0.00 86 PHE A N 14
ATOM 23625 C CA . PHE A 1 42 ? -20.738 -9.052 2.118 1.00 0.00 86 PHE A CA 14
ATOM 23626 C C . PHE A 1 42 ? -19.587 -8.194 2.639 1.00 0.00 86 PHE A C 14
ATOM 23627 O O . PHE A 1 42 ? -19.578 -6.973 2.467 1.00 0.00 86 PHE A O 14
ATOM 23644 N N . ASN A 1 43 ? -18.612 -8.848 3.264 1.00 0.00 87 ASN A N 14
ATOM 23645 C CA . ASN A 1 43 ? -17.449 -8.165 3.802 1.00 0.00 87 ASN A CA 14
ATOM 23646 C C . ASN A 1 43 ? -16.182 -8.796 3.244 1.00 0.00 87 ASN A C 14
ATOM 23647 O O . ASN A 1 43 ? -15.532 -9.616 3.895 1.00 0.00 87 ASN A O 14
ATOM 23658 N N . VAL A 1 44 ? -15.838 -8.398 2.031 1.00 0.00 88 VAL A N 14
ATOM 23659 C CA . VAL A 1 44 ? -14.648 -8.906 1.360 1.00 0.00 88 VAL A CA 14
ATOM 23660 C C . VAL A 1 44 ? -13.500 -7.913 1.491 1.00 0.00 88 VAL A C 14
ATOM 23661 O O . VAL A 1 44 ? -13.625 -6.748 1.109 1.00 0.00 88 VAL A O 14
ATOM 23674 N N . LEU A 1 45 ? -12.389 -8.384 2.043 1.00 0.00 89 LEU A N 14
ATOM 23675 C CA . LEU A 1 45 ? -11.214 -7.545 2.242 1.00 0.00 89 LEU A CA 14
ATOM 23676 C C . LEU A 1 45 ? -10.052 -7.992 1.359 1.00 0.00 89 LEU A C 14
ATOM 23677 O O . LEU A 1 45 ? -10.090 -9.064 0.750 1.00 0.00 89 LEU A O 14
ATOM 23693 N N . TYR A 1 46 ? -9.016 -7.160 1.311 1.00 0.00 90 TYR A N 14
ATOM 23694 C CA . TYR A 1 46 ? -7.825 -7.447 0.526 1.00 0.00 90 TYR A CA 14
ATOM 23695 C C . TYR A 1 46 ? -6.620 -7.654 1.437 1.00 0.00 90 TYR A C 14
ATOM 23696 O O . TYR A 1 46 ? -6.142 -6.710 2.070 1.00 0.00 90 TYR A O 14
ATOM 23714 N N . LYS A 1 47 ? -6.130 -8.892 1.501 1.00 0.00 91 LYS A N 14
ATOM 23715 C CA . LYS A 1 47 ? -4.974 -9.218 2.336 1.00 0.00 91 LYS A CA 14
ATOM 23716 C C . LYS A 1 47 ? -3.713 -8.576 1.758 1.00 0.00 91 LYS A C 14
ATOM 23717 O O . LYS A 1 47 ? -3.102 -9.118 0.836 1.00 0.00 91 LYS A O 14
ATOM 23736 N N . VAL A 1 48 ? -3.338 -7.413 2.289 1.00 0.00 92 VAL A N 14
ATOM 23737 C CA . VAL A 1 48 ? -2.158 -6.700 1.804 1.00 0.00 92 VAL A CA 14
ATOM 23738 C C . VAL A 1 48 ? -1.004 -6.770 2.800 1.00 0.00 92 VAL A C 14
ATOM 23739 O O . VAL A 1 48 ? -1.213 -6.728 4.015 1.00 0.00 92 VAL A O 14
ATOM 23752 N N . LEU A 1 49 ? 0.216 -6.852 2.270 1.00 0.00 93 LEU A N 14
ATOM 23753 C CA . LEU A 1 49 ? 1.413 -6.902 3.098 1.00 0.00 93 LEU A CA 14
ATOM 23754 C C . LEU A 1 49 ? 2.055 -5.521 3.164 1.00 0.00 93 LEU A C 14
ATOM 23755 O O . LEU A 1 49 ? 2.218 -4.852 2.145 1.00 0.00 93 LEU A O 14
ATOM 23771 N N . PHE A 1 50 ? 2.404 -5.099 4.372 1.00 0.00 94 PHE A N 14
ATOM 23772 C CA . PHE A 1 50 ? 3.015 -3.790 4.589 1.00 0.00 94 PHE A CA 14
ATOM 23773 C C . PHE A 1 50 ? 4.544 -3.878 4.565 1.00 0.00 94 PHE A C 14
ATOM 23774 O O . PHE A 1 50 ? 5.113 -4.950 4.763 1.00 0.00 94 PHE A O 14
ATOM 23791 N N . PHE A 1 51 ? 5.197 -2.740 4.319 1.00 0.00 95 PHE A N 14
ATOM 23792 C CA . PHE A 1 51 ? 6.662 -2.680 4.263 1.00 0.00 95 PHE A CA 14
ATOM 23793 C C . PHE A 1 51 ? 7.184 -1.397 4.917 1.00 0.00 95 PHE A C 14
ATOM 23794 O O . PHE A 1 51 ? 6.436 -0.430 5.076 1.00 0.00 95 PHE A O 14
ATOM 23811 N N . PRO A 1 52 ? 8.476 -1.364 5.313 1.00 0.00 96 PRO A N 14
ATOM 23812 C CA . PRO A 1 52 ? 9.424 -2.482 5.154 1.00 0.00 96 PRO A CA 14
ATOM 23813 C C . PRO A 1 52 ? 9.270 -3.582 6.212 1.00 0.00 96 PRO A C 14
ATOM 23814 O O . PRO A 1 52 ? 9.694 -4.716 5.993 1.00 0.00 96 PRO A O 14
ATOM 23825 N N . ASP A 1 53 ? 8.688 -3.228 7.363 1.00 0.00 97 ASP A N 14
ATOM 23826 C CA . ASP A 1 53 ? 8.491 -4.169 8.480 1.00 0.00 97 ASP A CA 14
ATOM 23827 C C . ASP A 1 53 ? 7.970 -5.539 8.029 1.00 0.00 97 ASP A C 14
ATOM 23828 O O . ASP A 1 53 ? 8.214 -6.543 8.699 1.00 0.00 97 ASP A O 14
ATOM 23837 N N . PHE A 1 54 ? 7.242 -5.574 6.909 1.00 0.00 98 PHE A N 14
ATOM 23838 C CA . PHE A 1 54 ? 6.676 -6.821 6.377 1.00 0.00 98 PHE A CA 14
ATOM 23839 C C . PHE A 1 54 ? 5.423 -7.231 7.155 1.00 0.00 98 PHE A C 14
ATOM 23840 O O . PHE A 1 54 ? 5.171 -8.419 7.370 1.00 0.00 98 PHE A O 14
ATOM 23857 N N . ASN A 1 55 ? 4.632 -6.238 7.557 1.00 0.00 99 ASN A N 14
ATOM 23858 C CA . ASN A 1 55 ? 3.394 -6.484 8.292 1.00 0.00 99 ASN A CA 14
ATOM 23859 C C . ASN A 1 55 ? 2.244 -6.706 7.308 1.00 0.00 99 ASN A C 14
ATOM 23860 O O . ASN A 1 55 ? 2.479 -7.004 6.139 1.00 0.00 99 ASN A O 14
ATOM 23871 N N . PHE A 1 56 ? 1.003 -6.558 7.770 1.00 0.00 100 PHE A N 14
ATOM 23872 C CA . PHE A 1 56 ? -0.159 -6.742 6.897 1.00 0.00 100 PHE A CA 14
ATOM 23873 C C . PHE A 1 56 ? -1.388 -6.040 7.457 1.00 0.00 100 PHE A C 14
ATOM 23874 O O . PHE A 1 56 ? -1.350 -5.473 8.551 1.00 0.00 100 PHE A O 14
ATOM 23891 N N . ALA A 1 57 ? -2.475 -6.074 6.691 1.00 0.00 101 ALA A N 14
ATOM 23892 C CA . ALA A 1 57 ? -3.722 -5.436 7.095 1.00 0.00 101 ALA A CA 14
ATOM 23893 C C . ALA A 1 57 ? -4.886 -5.873 6.205 1.00 0.00 101 ALA A C 14
ATOM 23894 O O . ALA A 1 57 ? -4.800 -5.801 4.978 1.00 0.00 101 ALA A O 14
ATOM 23901 N N . TRP A 1 58 ? -5.977 -6.317 6.831 1.00 0.00 102 TRP A N 14
ATOM 23902 C CA . TRP A 1 58 ? -7.162 -6.753 6.092 1.00 0.00 102 TRP A CA 14
ATOM 23903 C C . TRP A 1 58 ? -8.126 -5.580 5.910 1.00 0.00 102 TRP A C 14
ATOM 23904 O O . TRP A 1 58 ? -8.801 -5.170 6.857 1.00 0.00 102 TRP A O 14
ATOM 23925 N N . VAL A 1 59 ? -8.173 -5.033 4.694 1.00 0.00 103 VAL A N 14
ATOM 23926 C CA . VAL A 1 59 ? -9.040 -3.893 4.397 1.00 0.00 103 VAL A CA 14
ATOM 23927 C C . VAL A 1 59 ? -9.727 -4.050 3.038 1.00 0.00 103 VAL A C 14
ATOM 23928 O O . VAL A 1 59 ? -9.173 -4.657 2.122 1.00 0.00 103 VAL A O 14
ATOM 23941 N N . LYS A 1 60 ? -10.933 -3.489 2.913 1.00 0.00 104 LYS A N 14
ATOM 23942 C CA . LYS A 1 60 ? -11.690 -3.562 1.661 1.00 0.00 104 LYS A CA 14
ATOM 23943 C C . LYS A 1 60 ? -10.994 -2.785 0.542 1.00 0.00 104 LYS A C 14
ATOM 23944 O O . LYS A 1 60 ? -9.966 -2.143 0.760 1.00 0.00 104 LYS A O 14
ATOM 23963 N N . ARG A 1 61 ? -11.568 -2.849 -0.659 1.00 0.00 105 ARG A N 14
ATOM 23964 C CA . ARG A 1 61 ? -11.011 -2.156 -1.824 1.00 0.00 105 ARG A CA 14
ATOM 23965 C C . ARG A 1 61 ? -11.263 -0.646 -1.767 1.00 0.00 105 ARG A C 14
ATOM 23966 O O . ARG A 1 61 ? -10.535 0.127 -2.389 1.00 0.00 105 ARG A O 14
ATOM 23987 N N . ASN A 1 62 ? -12.298 -0.226 -1.031 1.00 0.00 106 ASN A N 14
ATOM 23988 C CA . ASN A 1 62 ? -12.628 1.199 -0.919 1.00 0.00 106 ASN A CA 14
ATOM 23989 C C . ASN A 1 62 ? -11.479 1.992 -0.293 1.00 0.00 106 ASN A C 14
ATOM 23990 O O . ASN A 1 62 ? -11.147 3.079 -0.764 1.00 0.00 106 ASN A O 14
ATOM 24001 N N . SER A 1 63 ? -10.868 1.443 0.759 1.00 0.00 107 SER A N 14
ATOM 24002 C CA . SER A 1 63 ? -9.748 2.111 1.425 1.00 0.00 107 SER A CA 14
ATOM 24003 C C . SER A 1 63 ? -8.436 1.894 0.659 1.00 0.00 107 SER A C 14
ATOM 24004 O O . SER A 1 63 ? -7.408 2.475 1.008 1.00 0.00 107 SER A O 14
ATOM 24012 N N . VAL A 1 64 ? -8.479 1.055 -0.382 1.00 0.00 108 VAL A N 14
ATOM 24013 C CA . VAL A 1 64 ? -7.299 0.768 -1.190 1.00 0.00 108 VAL A CA 14
ATOM 24014 C C . VAL A 1 64 ? -7.315 1.575 -2.494 1.00 0.00 108 VAL A C 14
ATOM 24015 O O . VAL A 1 64 ? -8.380 1.935 -2.999 1.00 0.00 108 VAL A O 14
ATOM 24028 N N . LYS A 1 65 ? -6.125 1.855 -3.029 1.00 0.00 109 LYS A N 14
ATOM 24029 C CA . LYS A 1 65 ? -5.982 2.620 -4.269 1.00 0.00 109 LYS A CA 14
ATOM 24030 C C . LYS A 1 65 ? -4.859 2.038 -5.137 1.00 0.00 109 LYS A C 14
ATOM 24031 O O . LYS A 1 65 ? -3.803 1.668 -4.622 1.00 0.00 109 LYS A O 14
ATOM 24050 N N . PRO A 1 66 ? -5.074 1.951 -6.468 1.00 0.00 110 PRO A N 14
ATOM 24051 C CA . PRO A 1 66 ? -4.071 1.413 -7.399 1.00 0.00 110 PRO A CA 14
ATOM 24052 C C . PRO A 1 66 ? -2.814 2.282 -7.465 1.00 0.00 110 PRO A C 14
ATOM 24053 O O . PRO A 1 66 ? -2.859 3.426 -7.926 1.00 0.00 110 PRO A O 14
ATOM 24064 N N . LEU A 1 67 ? -1.695 1.730 -6.992 1.00 0.00 111 LEU A N 14
ATOM 24065 C CA . LEU A 1 67 ? -0.420 2.449 -6.988 1.00 0.00 111 LEU A CA 14
ATOM 24066 C C . LEU A 1 67 ? 0.397 2.131 -8.239 1.00 0.00 111 LEU A C 14
ATOM 24067 O O . LEU A 1 67 ? 0.287 1.038 -8.802 1.00 0.00 111 LEU A O 14
ATOM 24083 N N . LEU A 1 68 ? 1.221 3.089 -8.666 1.00 0.00 112 LEU A N 14
ATOM 24084 C CA . LEU A 1 68 ? 2.062 2.913 -9.849 1.00 0.00 112 LEU A CA 14
ATOM 24085 C C . LEU A 1 68 ? 3.539 3.113 -9.503 1.00 0.00 112 LEU A C 14
ATOM 24086 O O . LEU A 1 68 ? 3.872 3.557 -8.404 1.00 0.00 112 LEU A O 14
ATOM 24102 N N . ASP A 1 69 ? 4.418 2.783 -10.452 1.00 0.00 113 ASP A N 14
ATOM 24103 C CA . ASP A 1 69 ? 5.862 2.921 -10.250 1.00 0.00 113 ASP A CA 14
ATOM 24104 C C . ASP A 1 69 ? 6.262 4.391 -10.157 1.00 0.00 113 ASP A C 14
ATOM 24105 O O . ASP A 1 69 ? 6.983 4.787 -9.241 1.00 0.00 113 ASP A O 14
ATOM 24114 N N . SER A 1 70 ? 5.786 5.194 -11.111 1.00 0.00 114 SER A N 14
ATOM 24115 C CA . SER A 1 70 ? 6.089 6.625 -11.135 1.00 0.00 114 SER A CA 14
ATOM 24116 C C . SER A 1 70 ? 5.653 7.291 -9.833 1.00 0.00 114 SER A C 14
ATOM 24117 O O . SER A 1 70 ? 6.354 8.157 -9.313 1.00 0.00 114 SER A O 14
ATOM 24125 N N . GLU A 1 71 ? 4.496 6.879 -9.307 1.00 0.00 115 GLU A N 14
ATOM 24126 C CA . GLU A 1 71 ? 3.983 7.445 -8.059 1.00 0.00 115 GLU A CA 14
ATOM 24127 C C . GLU A 1 71 ? 4.907 7.104 -6.889 1.00 0.00 115 GLU A C 14
ATOM 24128 O O . GLU A 1 71 ? 5.244 7.972 -6.085 1.00 0.00 115 GLU A O 14
ATOM 24140 N N . ILE A 1 72 ? 5.321 5.837 -6.807 1.00 0.00 116 ILE A N 14
ATOM 24141 C CA . ILE A 1 72 ? 6.219 5.390 -5.743 1.00 0.00 116 ILE A CA 14
ATOM 24142 C C . ILE A 1 72 ? 7.519 6.187 -5.785 1.00 0.00 116 ILE A C 14
ATOM 24143 O O . ILE A 1 72 ? 7.901 6.817 -4.796 1.00 0.00 116 ILE A O 14
ATOM 24159 N N . ALA A 1 73 ? 8.182 6.174 -6.944 1.00 0.00 117 ALA A N 14
ATOM 24160 C CA . ALA A 1 73 ? 9.426 6.917 -7.131 1.00 0.00 117 ALA A CA 14
ATOM 24161 C C . ALA A 1 73 ? 9.228 8.381 -6.748 1.00 0.00 117 ALA A C 14
ATOM 24162 O O . ALA A 1 73 ? 10.107 9.004 -6.149 1.00 0.00 117 ALA A O 14
ATOM 24169 N N . LYS A 1 74 ? 8.057 8.918 -7.097 1.00 0.00 118 LYS A N 14
ATOM 24170 C CA . LYS A 1 74 ? 7.719 10.302 -6.793 1.00 0.00 118 LYS A CA 14
ATOM 24171 C C . LYS A 1 74 ? 7.560 10.512 -5.297 1.00 0.00 118 LYS A C 14
ATOM 24172 O O . LYS A 1 74 ? 8.177 11.409 -4.723 1.00 0.00 118 LYS A O 14
ATOM 24191 N N . PHE A 1 75 ? 6.733 9.678 -4.673 1.00 0.00 119 PHE A N 14
ATOM 24192 C CA . PHE A 1 75 ? 6.497 9.765 -3.231 1.00 0.00 119 PHE A CA 14
ATOM 24193 C C . PHE A 1 75 ? 7.825 9.856 -2.485 1.00 0.00 119 PHE A C 14
ATOM 24194 O O . PHE A 1 75 ? 7.988 10.679 -1.583 1.00 0.00 119 PHE A O 14
ATOM 24211 N N . LEU A 1 76 ? 8.772 9.008 -2.878 1.00 0.00 120 LEU A N 14
ATOM 24212 C CA . LEU A 1 76 ? 10.089 8.990 -2.258 1.00 0.00 120 LEU A CA 14
ATOM 24213 C C . LEU A 1 76 ? 10.860 10.268 -2.580 1.00 0.00 120 LEU A C 14
ATOM 24214 O O . LEU A 1 76 ? 11.623 10.768 -1.751 1.00 0.00 120 LEU A O 14
ATOM 24230 N N . GLY A 1 77 ? 10.645 10.803 -3.787 1.00 0.00 121 GLY A N 14
ATOM 24231 C CA . GLY A 1 77 ? 11.314 12.027 -4.188 1.00 0.00 121 GLY A CA 14
ATOM 24232 C C . GLY A 1 77 ? 10.575 13.279 -3.732 1.00 0.00 121 GLY A C 14
ATOM 24233 O O . GLY A 1 77 ? 10.884 14.381 -4.187 1.00 0.00 121 GLY A O 14
ATOM 24237 N N . SER A 1 78 ? 9.593 13.113 -2.835 1.00 0.00 122 SER A N 14
ATOM 24238 C CA . SER A 1 78 ? 8.814 14.239 -2.327 1.00 0.00 122 SER A CA 14
ATOM 24239 C C . SER A 1 78 ? 9.701 15.213 -1.556 1.00 0.00 122 SER A C 14
ATOM 24240 O O . SER A 1 78 ? 10.303 14.846 -0.544 1.00 0.00 122 SER A O 14
ATOM 24248 N N . SER A 1 79 ? 9.783 16.451 -2.043 1.00 0.00 123 SER A N 14
ATOM 24249 C CA . SER A 1 79 ? 10.602 17.480 -1.405 1.00 0.00 123 SER A CA 14
ATOM 24250 C C . SER A 1 79 ? 9.739 18.503 -0.657 1.00 0.00 123 SER A C 14
ATOM 24251 O O . SER A 1 79 ? 10.120 19.668 -0.528 1.00 0.00 123 SER A O 14
ATOM 24259 N N . LYS A 1 80 ? 8.578 18.066 -0.159 1.00 0.00 124 LYS A N 14
ATOM 24260 C CA . LYS A 1 80 ? 7.674 18.955 0.577 1.00 0.00 124 LYS A CA 14
ATOM 24261 C C . LYS A 1 80 ? 7.251 18.340 1.910 1.00 0.00 124 LYS A C 14
ATOM 24262 O O . LYS A 1 80 ? 7.417 18.953 2.966 1.00 0.00 124 LYS A O 14
ATOM 24281 N N . ARG A 1 81 ? 6.725 17.116 1.856 1.00 0.00 125 ARG A N 14
ATOM 24282 C CA . ARG A 1 81 ? 6.302 16.405 3.049 1.00 0.00 125 ARG A CA 14
ATOM 24283 C C . ARG A 1 81 ? 6.756 14.958 2.967 1.00 0.00 125 ARG A C 14
ATOM 24284 O O . ARG A 1 81 ? 6.166 14.145 2.255 1.00 0.00 125 ARG A O 14
ATOM 24305 N N . LYS A 1 82 ? 7.823 14.660 3.684 1.00 0.00 126 LYS A N 14
ATOM 24306 C CA . LYS A 1 82 ? 8.398 13.322 3.700 1.00 0.00 126 LYS A CA 14
ATOM 24307 C C . LYS A 1 82 ? 8.879 12.939 5.100 1.00 0.00 126 LYS A C 14
ATOM 24308 O O . LYS A 1 82 ? 9.289 13.798 5.882 1.00 0.00 126 LYS A O 14
ATOM 24327 N N . SER A 1 83 ? 8.833 11.641 5.406 1.00 0.00 127 SER A N 14
ATOM 24328 C CA . SER A 1 83 ? 9.270 11.137 6.706 1.00 0.00 127 SER A CA 14
ATOM 24329 C C . SER A 1 83 ? 10.163 9.911 6.537 1.00 0.00 127 SER A C 14
ATOM 24330 O O . SER A 1 83 ? 9.984 9.136 5.599 1.00 0.00 127 SER A O 14
ATOM 24338 N N . LYS A 1 84 ? 11.122 9.733 7.447 1.00 0.00 128 LYS A N 14
ATOM 24339 C CA . LYS A 1 84 ? 12.036 8.588 7.386 1.00 0.00 128 LYS A CA 14
ATOM 24340 C C . LYS A 1 84 ? 11.258 7.275 7.341 1.00 0.00 128 LYS A C 14
ATOM 24341 O O . LYS A 1 84 ? 11.546 6.405 6.519 1.00 0.00 128 LYS A O 14
ATOM 24360 N N . GLU A 1 85 ? 10.263 7.148 8.220 1.00 0.00 129 GLU A N 14
ATOM 24361 C CA . GLU A 1 85 ? 9.434 5.947 8.273 1.00 0.00 129 GLU A CA 14
ATOM 24362 C C . GLU A 1 85 ? 8.597 5.805 7.000 1.00 0.00 129 GLU A C 14
ATOM 24363 O O . GLU A 1 85 ? 8.313 4.691 6.560 1.00 0.00 129 GLU A O 14
ATOM 24375 N N . LEU A 1 86 ? 8.203 6.938 6.411 1.00 0.00 130 LEU A N 14
ATOM 24376 C CA . LEU A 1 86 ? 7.399 6.925 5.191 1.00 0.00 130 LEU A CA 14
ATOM 24377 C C . LEU A 1 86 ? 8.256 6.610 3.969 1.00 0.00 130 LEU A C 14
ATOM 24378 O O . LEU A 1 86 ? 7.887 5.772 3.148 1.00 0.00 130 LEU A O 14
ATOM 24394 N N . ILE A 1 87 ? 9.399 7.288 3.847 1.00 0.00 131 ILE A N 14
ATOM 24395 C CA . ILE A 1 87 ? 10.294 7.068 2.715 1.00 0.00 131 ILE A CA 14
ATOM 24396 C C . ILE A 1 87 ? 10.754 5.615 2.663 1.00 0.00 131 ILE A C 14
ATOM 24397 O O . ILE A 1 87 ? 10.608 4.946 1.641 1.00 0.00 131 ILE A O 14
ATOM 24413 N N . GLU A 1 88 ? 11.297 5.125 3.777 1.00 0.00 132 GLU A N 14
ATOM 24414 C CA . GLU A 1 88 ? 11.765 3.745 3.855 1.00 0.00 132 GLU A CA 14
ATOM 24415 C C . GLU A 1 88 ? 10.644 2.778 3.477 1.00 0.00 132 GLU A C 14
ATOM 24416 O O . GLU A 1 88 ? 10.891 1.722 2.892 1.00 0.00 132 GLU A O 14
ATOM 24428 N N . ALA A 1 89 ? 9.407 3.155 3.810 1.00 0.00 133 ALA A N 14
ATOM 24429 C CA . ALA A 1 89 ? 8.240 2.334 3.505 1.00 0.00 133 ALA A CA 14
ATOM 24430 C C . ALA A 1 89 ? 8.024 2.207 2.006 1.00 0.00 133 ALA A C 14
ATOM 24431 O O . ALA A 1 89 ? 7.900 1.101 1.481 1.00 0.00 133 ALA A O 14
ATOM 24438 N N . TYR A 1 90 ? 7.980 3.345 1.320 1.00 0.00 134 TYR A N 14
ATOM 24439 C CA . TYR A 1 90 ? 7.782 3.352 -0.128 1.00 0.00 134 TYR A CA 14
ATOM 24440 C C . TYR A 1 90 ? 8.980 2.724 -0.836 1.00 0.00 134 TYR A C 14
ATOM 24441 O O . TYR A 1 90 ? 8.829 2.071 -1.868 1.00 0.00 134 TYR A O 14
ATOM 24459 N N . GLU A 1 91 ? 10.168 2.907 -0.258 1.00 0.00 135 GLU A N 14
ATOM 24460 C CA . GLU A 1 91 ? 11.391 2.335 -0.812 1.00 0.00 135 GLU A CA 14
ATOM 24461 C C . GLU A 1 91 ? 11.321 0.809 -0.767 1.00 0.00 135 GLU A C 14
ATOM 24462 O O . GLU A 1 91 ? 11.854 0.129 -1.646 1.00 0.00 135 GLU A O 14
ATOM 24474 N N . ALA A 1 92 ? 10.648 0.279 0.259 1.00 0.00 136 ALA A N 14
ATOM 24475 C CA . ALA A 1 92 ? 10.493 -1.166 0.416 1.00 0.00 136 ALA A CA 14
ATOM 24476 C C . ALA A 1 92 ? 9.580 -1.745 -0.668 1.00 0.00 136 ALA A C 14
ATOM 24477 O O . ALA A 1 92 ? 9.791 -2.865 -1.135 1.00 0.00 136 ALA A O 14
ATOM 24484 N N . SER A 1 93 ? 8.564 -0.970 -1.066 1.00 0.00 137 SER A N 14
ATOM 24485 C CA . SER A 1 93 ? 7.618 -1.407 -2.097 1.00 0.00 137 SER A CA 14
ATOM 24486 C C . SER A 1 93 ? 8.201 -1.247 -3.510 1.00 0.00 137 SER A C 14
ATOM 24487 O O . SER A 1 93 ? 7.725 -1.879 -4.456 1.00 0.00 137 SER A O 14
ATOM 24495 N N . LYS A 1 94 ? 9.230 -0.399 -3.649 1.00 0.00 138 LYS A N 14
ATOM 24496 C CA . LYS A 1 94 ? 9.872 -0.156 -4.946 1.00 0.00 138 LYS A CA 14
ATOM 24497 C C . LYS A 1 94 ? 10.383 -1.449 -5.593 1.00 0.00 138 LYS A C 14
ATOM 24498 O O . LYS A 1 94 ? 10.557 -1.505 -6.811 1.00 0.00 138 LYS A O 14
ATOM 24517 N N . THR A 1 95 ? 10.629 -2.480 -4.779 1.00 0.00 139 THR A N 14
ATOM 24518 C CA . THR A 1 95 ? 11.126 -3.765 -5.281 1.00 0.00 139 THR A CA 14
ATOM 24519 C C . THR A 1 95 ? 9.988 -4.767 -5.478 1.00 0.00 139 THR A C 14
ATOM 24520 O O . THR A 1 95 ? 9.517 -5.373 -4.512 1.00 0.00 139 THR A O 14
ATOM 24531 N N . PRO A 1 96 ? 9.540 -4.973 -6.738 1.00 0.00 140 PRO A N 14
ATOM 24532 C CA . PRO A 1 96 ? 8.469 -5.931 -7.049 1.00 0.00 140 PRO A CA 14
ATOM 24533 C C . PRO A 1 96 ? 8.760 -7.338 -6.512 1.00 0.00 140 PRO A C 14
ATOM 24534 O O . PRO A 1 96 ? 7.854 -8.003 -6.005 1.00 0.00 140 PRO A O 14
ATOM 24545 N N . PRO A 1 97 ? 10.029 -7.819 -6.623 1.00 0.00 141 PRO A N 14
ATOM 24546 C CA . PRO A 1 97 ? 10.428 -9.156 -6.146 1.00 0.00 141 PRO A CA 14
ATOM 24547 C C . PRO A 1 97 ? 10.033 -9.429 -4.691 1.00 0.00 141 PRO A C 14
ATOM 24548 O O . PRO A 1 97 ? 9.385 -8.603 -4.042 1.00 0.00 141 PRO A O 14
ATOM 24559 N N . ASP A 1 98 ? 10.438 -10.599 -4.188 1.00 0.00 142 ASP A N 14
ATOM 24560 C CA . ASP A 1 98 ? 10.137 -11.004 -2.819 1.00 0.00 142 ASP A CA 14
ATOM 24561 C C . ASP A 1 98 ? 8.625 -11.077 -2.599 1.00 0.00 142 ASP A C 14
ATOM 24562 O O . ASP A 1 98 ? 8.104 -10.591 -1.593 1.00 0.00 142 ASP A O 14
ATOM 24571 N N . LEU A 1 99 ? 7.929 -11.695 -3.558 1.00 0.00 143 LEU A N 14
ATOM 24572 C CA . LEU A 1 99 ? 6.477 -11.849 -3.495 1.00 0.00 143 LEU A CA 14
ATOM 24573 C C . LEU A 1 99 ? 5.959 -12.638 -4.701 1.00 0.00 143 LEU A C 14
ATOM 24574 O O . LEU A 1 99 ? 5.199 -13.593 -4.542 1.00 0.00 143 LEU A O 14
ATOM 24590 N N . LYS A 1 100 ? 6.375 -12.229 -5.904 1.00 0.00 144 LYS A N 14
ATOM 24591 C CA . LYS A 1 100 ? 5.951 -12.895 -7.138 1.00 0.00 144 LYS A CA 14
ATOM 24592 C C . LYS A 1 100 ? 6.348 -14.375 -7.139 1.00 0.00 144 LYS A C 14
ATOM 24593 O O . LYS A 1 100 ? 5.485 -15.254 -7.111 1.00 0.00 144 LYS A O 14
ATOM 24612 N N . GLU A 1 101 ? 7.655 -14.643 -7.172 1.00 0.00 145 GLU A N 14
ATOM 24613 C CA . GLU A 1 101 ? 8.161 -16.014 -7.177 1.00 0.00 145 GLU A CA 14
ATOM 24614 C C . GLU A 1 101 ? 9.607 -16.060 -6.686 1.00 0.00 145 GLU A C 14
ATOM 24615 O O . GLU A 1 101 ? 10.548 -15.946 -7.475 1.00 0.00 145 GLU A O 14
ATOM 24627 N N . GLU A 1 102 ? 9.775 -16.226 -5.377 1.00 0.00 146 GLU A N 14
ATOM 24628 C CA . GLU A 1 102 ? 11.102 -16.284 -4.775 1.00 0.00 146 GLU A CA 14
ATOM 24629 C C . GLU A 1 102 ? 11.434 -17.706 -4.325 1.00 0.00 146 GLU A C 14
ATOM 24630 O O . GLU A 1 102 ? 11.147 -18.092 -3.190 1.00 0.00 146 GLU A O 14
ATOM 24642 N N . SER A 1 103 ? 12.038 -18.478 -5.225 1.00 0.00 147 SER A N 14
ATOM 24643 C CA . SER A 1 103 ? 12.411 -19.858 -4.925 1.00 0.00 147 SER A CA 14
ATOM 24644 C C . SER A 1 103 ? 13.861 -20.129 -5.326 1.00 0.00 147 SER A C 14
ATOM 24645 O O . SER A 1 103 ? 14.671 -20.548 -4.498 1.00 0.00 147 SER A O 14
ATOM 24653 N N . SER A 1 104 ? 14.181 -19.887 -6.598 1.00 0.00 148 SER A N 14
ATOM 24654 C CA . SER A 1 104 ? 15.535 -20.103 -7.106 1.00 0.00 148 SER A CA 14
ATOM 24655 C C . SER A 1 104 ? 15.798 -19.234 -8.335 1.00 0.00 148 SER A C 14
ATOM 24656 O O . SER A 1 104 ? 15.596 -19.667 -9.471 1.00 0.00 148 SER A O 14
ATOM 24664 N N . THR A 1 105 ? 16.246 -18.005 -8.093 1.00 0.00 149 THR A N 14
ATOM 24665 C CA . THR A 1 105 ? 16.537 -17.062 -9.170 1.00 0.00 149 THR A CA 14
ATOM 24666 C C . THR A 1 105 ? 17.873 -16.350 -8.925 1.00 0.00 149 THR A C 14
ATOM 24667 O O . THR A 1 105 ? 18.029 -15.171 -9.251 1.00 0.00 149 THR A O 14
ATOM 24678 N N . ASP A 1 106 ? 18.833 -17.082 -8.348 1.00 0.00 150 ASP A N 14
ATOM 24679 C CA . ASP A 1 106 ? 20.165 -16.542 -8.048 1.00 0.00 150 ASP A CA 14
ATOM 24680 C C . ASP A 1 106 ? 20.102 -15.461 -6.965 1.00 0.00 150 ASP A C 14
ATOM 24681 O O . ASP A 1 106 ? 19.032 -14.918 -6.677 1.00 0.00 150 ASP A O 14
ATOM 24690 N N . LEU A 1 107 ? 21.258 -15.155 -6.369 1.00 0.00 151 LEU A N 14
ATOM 24691 C CA . LEU A 1 107 ? 21.333 -14.141 -5.317 1.00 0.00 151 LEU A CA 14
ATOM 24692 C C . LEU A 1 107 ? 22.575 -13.260 -5.479 1.00 0.00 151 LEU A C 14
ATOM 24693 O O . LEU A 1 107 ? 22.469 -12.032 -5.508 1.00 0.00 151 LEU A O 14
ATOM 24709 N N . GLU A 1 108 ? 23.751 -13.893 -5.585 1.00 0.00 152 GLU A N 14
ATOM 24710 C CA . GLU A 1 108 ? 25.020 -13.174 -5.745 1.00 0.00 152 GLU A CA 14
ATOM 24711 C C . GLU A 1 108 ? 25.339 -12.328 -4.507 1.00 0.00 152 GLU A C 14
ATOM 24712 O O . GLU A 1 108 ? 24.939 -11.144 -4.467 1.00 0.00 152 GLU A O 14
ATOM 24725 N N . SER A 1 1 ? -4.321 8.860 -11.752 1.00 0.00 45 SER A N 15
ATOM 24726 C CA . SER A 1 1 ? -5.389 8.190 -12.543 1.00 0.00 45 SER A CA 15
ATOM 24727 C C . SER A 1 1 ? -5.108 6.695 -12.680 1.00 0.00 45 SER A C 15
ATOM 24728 O O . SER A 1 1 ? -4.504 6.253 -13.660 1.00 0.00 45 SER A O 15
ATOM 24738 N N . ALA A 1 2 ? -5.544 5.920 -11.687 1.00 0.00 46 ALA A N 15
ATOM 24739 C CA . ALA A 1 2 ? -5.334 4.475 -11.690 1.00 0.00 46 ALA A CA 15
ATOM 24740 C C . ALA A 1 2 ? -6.629 3.727 -11.383 1.00 0.00 46 ALA A C 15
ATOM 24741 O O . ALA A 1 2 ? -7.174 3.839 -10.281 1.00 0.00 46 ALA A O 15
ATOM 24748 N N . ASP A 1 3 ? -7.118 2.965 -12.363 1.00 0.00 47 ASP A N 15
ATOM 24749 C CA . ASP A 1 3 ? -8.349 2.195 -12.196 1.00 0.00 47 ASP A CA 15
ATOM 24750 C C . ASP A 1 3 ? -8.357 0.966 -13.103 1.00 0.00 47 ASP A C 15
ATOM 24751 O O . ASP A 1 3 ? -9.357 0.667 -13.760 1.00 0.00 47 ASP A O 15
ATOM 24760 N N . ASP A 1 4 ? -7.235 0.243 -13.121 1.00 0.00 48 ASP A N 15
ATOM 24761 C CA . ASP A 1 4 ? -7.114 -0.965 -13.933 1.00 0.00 48 ASP A CA 15
ATOM 24762 C C . ASP A 1 4 ? -7.462 -2.218 -13.125 1.00 0.00 48 ASP A C 15
ATOM 24763 O O . ASP A 1 4 ? -7.162 -3.340 -13.545 1.00 0.00 48 ASP A O 15
ATOM 24772 N N . ARG A 1 5 ? -8.114 -2.016 -11.973 1.00 0.00 49 ARG A N 15
ATOM 24773 C CA . ARG A 1 5 ? -8.529 -3.110 -11.097 1.00 0.00 49 ARG A CA 15
ATOM 24774 C C . ARG A 1 5 ? -7.326 -3.821 -10.465 1.00 0.00 49 ARG A C 15
ATOM 24775 O O . ARG A 1 5 ? -6.423 -4.282 -11.166 1.00 0.00 49 ARG A O 15
ATOM 24796 N N . LEU A 1 6 ? -7.325 -3.903 -9.129 1.00 0.00 50 LEU A N 15
ATOM 24797 C CA . LEU A 1 6 ? -6.237 -4.555 -8.391 1.00 0.00 50 LEU A CA 15
ATOM 24798 C C . LEU A 1 6 ? -6.244 -6.068 -8.618 1.00 0.00 50 LEU A C 15
ATOM 24799 O O . LEU A 1 6 ? -7.221 -6.627 -9.125 1.00 0.00 50 LEU A O 15
ATOM 24815 N N . ASN A 1 7 ? -5.147 -6.729 -8.232 1.00 0.00 51 ASN A N 15
ATOM 24816 C CA . ASN A 1 7 ? -5.025 -8.179 -8.390 1.00 0.00 51 ASN A CA 15
ATOM 24817 C C . ASN A 1 7 ? -3.955 -8.756 -7.455 1.00 0.00 51 ASN A C 15
ATOM 24818 O O . ASN A 1 7 ? -3.330 -8.021 -6.685 1.00 0.00 51 ASN A O 15
ATOM 24829 N N . PHE A 1 8 ? -3.751 -10.075 -7.532 1.00 0.00 52 PHE A N 15
ATOM 24830 C CA . PHE A 1 8 ? -2.757 -10.754 -6.698 1.00 0.00 52 PHE A CA 15
ATOM 24831 C C . PHE A 1 8 ? -1.342 -10.387 -7.138 1.00 0.00 52 PHE A C 15
ATOM 24832 O O . PHE A 1 8 ? -1.071 -10.250 -8.332 1.00 0.00 52 PHE A O 15
ATOM 24849 N N . GLY A 1 9 ? -0.443 -10.226 -6.163 1.00 0.00 53 GLY A N 15
ATOM 24850 C CA . GLY A 1 9 ? 0.934 -9.871 -6.463 1.00 0.00 53 GLY A CA 15
ATOM 24851 C C . GLY A 1 9 ? 1.058 -8.488 -7.080 1.00 0.00 53 GLY A C 15
ATOM 24852 O O . GLY A 1 9 ? 1.908 -8.263 -7.943 1.00 0.00 53 GLY A O 15
ATOM 24856 N N . ASP A 1 10 ? 0.204 -7.560 -6.638 1.00 0.00 54 ASP A N 15
ATOM 24857 C CA . ASP A 1 10 ? 0.213 -6.196 -7.154 1.00 0.00 54 ASP A CA 15
ATOM 24858 C C . ASP A 1 10 ? 0.350 -5.177 -6.023 1.00 0.00 54 ASP A C 15
ATOM 24859 O O . ASP A 1 10 ? -0.360 -5.248 -5.017 1.00 0.00 54 ASP A O 15
ATOM 24868 N N . ARG A 1 11 ? 1.268 -4.227 -6.203 1.00 0.00 55 ARG A N 15
ATOM 24869 C CA . ARG A 1 11 ? 1.508 -3.179 -5.209 1.00 0.00 55 ARG A CA 15
ATOM 24870 C C . ARG A 1 11 ? 0.359 -2.171 -5.194 1.00 0.00 55 ARG A C 15
ATOM 24871 O O . ARG A 1 11 ? 0.043 -1.559 -6.217 1.00 0.00 55 ARG A O 15
ATOM 24892 N N . ILE A 1 12 ? -0.266 -2.013 -4.027 1.00 0.00 56 ILE A N 15
ATOM 24893 C CA . ILE A 1 12 ? -1.392 -1.089 -3.870 1.00 0.00 56 ILE A CA 15
ATOM 24894 C C . ILE A 1 12 ? -1.249 -0.242 -2.603 1.00 0.00 56 ILE A C 15
ATOM 24895 O O . ILE A 1 12 ? -0.601 -0.655 -1.639 1.00 0.00 56 ILE A O 15
ATOM 24911 N N . LEU A 1 13 ? -1.863 0.943 -2.608 1.00 0.00 57 LEU A N 15
ATOM 24912 C CA . LEU A 1 13 ? -1.807 1.842 -1.453 1.00 0.00 57 LEU A CA 15
ATOM 24913 C C . LEU A 1 13 ? -3.006 1.628 -0.537 1.00 0.00 57 LEU A C 15
ATOM 24914 O O . LEU A 1 13 ? -4.139 1.515 -1.004 1.00 0.00 57 LEU A O 15
ATOM 24930 N N . VAL A 1 14 ? -2.748 1.561 0.770 1.00 0.00 58 VAL A N 15
ATOM 24931 C CA . VAL A 1 14 ? -3.807 1.344 1.754 1.00 0.00 58 VAL A CA 15
ATOM 24932 C C . VAL A 1 14 ? -3.825 2.442 2.817 1.00 0.00 58 VAL A C 15
ATOM 24933 O O . VAL A 1 14 ? -2.785 2.793 3.378 1.00 0.00 58 VAL A O 15
ATOM 24946 N N . LYS A 1 15 ? -5.016 2.970 3.099 1.00 0.00 59 LYS A N 15
ATOM 24947 C CA . LYS A 1 15 ? -5.177 4.017 4.104 1.00 0.00 59 LYS A CA 15
ATOM 24948 C C . LYS A 1 15 ? -5.815 3.454 5.373 1.00 0.00 59 LYS A C 15
ATOM 24949 O O . LYS A 1 15 ? -6.919 2.904 5.332 1.00 0.00 59 LYS A O 15
ATOM 24968 N N . ALA A 1 16 ? -5.110 3.592 6.497 1.00 0.00 60 ALA A N 15
ATOM 24969 C CA . ALA A 1 16 ? -5.599 3.099 7.783 1.00 0.00 60 ALA A CA 15
ATOM 24970 C C . ALA A 1 16 ? -6.057 4.253 8.678 1.00 0.00 60 ALA A C 15
ATOM 24971 O O . ALA A 1 16 ? -5.747 5.413 8.410 1.00 0.00 60 ALA A O 15
ATOM 24978 N N . PRO A 1 17 ? -6.799 3.950 9.762 1.00 0.00 61 PRO A N 15
ATOM 24979 C CA . PRO A 1 17 ? -7.285 4.977 10.691 1.00 0.00 61 PRO A CA 15
ATOM 24980 C C . PRO A 1 17 ? -6.153 5.595 11.506 1.00 0.00 61 PRO A C 15
ATOM 24981 O O . PRO A 1 17 ? -5.465 4.900 12.259 1.00 0.00 61 PRO A O 15
ATOM 24992 N N . GLY A 1 18 ? -5.960 6.904 11.347 1.00 0.00 62 GLY A N 15
ATOM 24993 C CA . GLY A 1 18 ? -4.907 7.595 12.071 1.00 0.00 62 GLY A CA 15
ATOM 24994 C C . GLY A 1 18 ? -3.643 7.789 11.246 1.00 0.00 62 GLY A C 15
ATOM 24995 O O . GLY A 1 18 ? -2.949 8.796 11.402 1.00 0.00 62 GLY A O 15
ATOM 24999 N N . TYR A 1 19 ? -3.343 6.825 10.373 1.00 0.00 63 TYR A N 15
ATOM 25000 C CA . TYR A 1 19 ? -2.153 6.896 9.527 1.00 0.00 63 TYR A CA 15
ATOM 25001 C C . TYR A 1 19 ? -2.532 7.122 8.061 1.00 0.00 63 TYR A C 15
ATOM 25002 O O . TYR A 1 19 ? -3.592 6.689 7.612 1.00 0.00 63 TYR A O 15
ATOM 25020 N N . PRO A 1 20 ? -1.664 7.807 7.290 1.00 0.00 64 PRO A N 15
ATOM 25021 C CA . PRO A 1 20 ? -1.915 8.084 5.867 1.00 0.00 64 PRO A CA 15
ATOM 25022 C C . PRO A 1 20 ? -1.821 6.826 5.001 1.00 0.00 64 PRO A C 15
ATOM 25023 O O . PRO A 1 20 ? -1.670 5.715 5.516 1.00 0.00 64 PRO A O 15
ATOM 25034 N N . TRP A 1 21 ? -1.907 7.005 3.680 1.00 0.00 65 TRP A N 15
ATOM 25035 C CA . TRP A 1 21 ? -1.828 5.882 2.746 1.00 0.00 65 TRP A CA 15
ATOM 25036 C C . TRP A 1 21 ? -0.448 5.228 2.810 1.00 0.00 65 TRP A C 15
ATOM 25037 O O . TRP A 1 21 ? 0.566 5.874 2.536 1.00 0.00 65 TRP A O 15
ATOM 25058 N N . TRP A 1 22 ? -0.415 3.946 3.176 1.00 0.00 66 TRP A N 15
ATOM 25059 C CA . TRP A 1 22 ? 0.840 3.209 3.279 1.00 0.00 66 TRP A CA 15
ATOM 25060 C C . TRP A 1 22 ? 1.014 2.246 2.104 1.00 0.00 66 TRP A C 15
ATOM 25061 O O . TRP A 1 22 ? 0.056 1.598 1.673 1.00 0.00 66 TRP A O 15
ATOM 25082 N N . PRO A 1 23 ? 2.249 2.140 1.570 1.00 0.00 67 PRO A N 15
ATOM 25083 C CA . PRO A 1 23 ? 2.555 1.256 0.440 1.00 0.00 67 PRO A CA 15
ATOM 25084 C C . PRO A 1 23 ? 2.534 -0.223 0.832 1.00 0.00 67 PRO A C 15
ATOM 25085 O O . PRO A 1 23 ? 3.460 -0.722 1.478 1.00 0.00 67 PRO A O 15
ATOM 25096 N N . ALA A 1 24 ? 1.472 -0.916 0.427 1.00 0.00 68 ALA A N 15
ATOM 25097 C CA . ALA A 1 24 ? 1.311 -2.339 0.716 1.00 0.00 68 ALA A CA 15
ATOM 25098 C C . ALA A 1 24 ? 1.271 -3.150 -0.581 1.00 0.00 68 ALA A C 15
ATOM 25099 O O . ALA A 1 24 ? 1.277 -2.586 -1.677 1.00 0.00 68 ALA A O 15
ATOM 25106 N N . LEU A 1 25 ? 1.229 -4.471 -0.452 1.00 0.00 69 LEU A N 15
ATOM 25107 C CA . LEU A 1 25 ? 1.184 -5.354 -1.617 1.00 0.00 69 LEU A CA 15
ATOM 25108 C C . LEU A 1 25 ? 0.056 -6.372 -1.482 1.00 0.00 69 LEU A C 15
ATOM 25109 O O . LEU A 1 25 ? -0.001 -7.120 -0.505 1.00 0.00 69 LEU A O 15
ATOM 25125 N N . LEU A 1 26 ? -0.846 -6.388 -2.465 1.00 0.00 70 LEU A N 15
ATOM 25126 C CA . LEU A 1 26 ? -1.987 -7.309 -2.453 1.00 0.00 70 LEU A CA 15
ATOM 25127 C C . LEU A 1 26 ? -1.536 -8.767 -2.521 1.00 0.00 70 LEU A C 15
ATOM 25128 O O . LEU A 1 26 ? -0.763 -9.149 -3.403 1.00 0.00 70 LEU A O 15
ATOM 25144 N N . LEU A 1 27 ? -2.035 -9.578 -1.585 1.00 0.00 71 LEU A N 15
ATOM 25145 C CA . LEU A 1 27 ? -1.698 -10.998 -1.532 1.00 0.00 71 LEU A CA 15
ATOM 25146 C C . LEU A 1 27 ? -2.856 -11.855 -2.049 1.00 0.00 71 LEU A C 15
ATOM 25147 O O . LEU A 1 27 ? -2.690 -12.629 -2.993 1.00 0.00 71 LEU A O 15
ATOM 25163 N N . ARG A 1 28 ? -4.028 -11.712 -1.420 1.00 0.00 72 ARG A N 15
ATOM 25164 C CA . ARG A 1 28 ? -5.210 -12.479 -1.815 1.00 0.00 72 ARG A CA 15
ATOM 25165 C C . ARG A 1 28 ? -6.502 -11.758 -1.441 1.00 0.00 72 ARG A C 15
ATOM 25166 O O . ARG A 1 28 ? -6.547 -10.995 -0.474 1.00 0.00 72 ARG A O 15
ATOM 25187 N N . ARG A 1 29 ? -7.558 -12.023 -2.211 1.00 0.00 73 ARG A N 15
ATOM 25188 C CA . ARG A 1 29 ? -8.865 -11.422 -1.970 1.00 0.00 73 ARG A CA 15
ATOM 25189 C C . ARG A 1 29 ? -9.821 -12.457 -1.384 1.00 0.00 73 ARG A C 15
ATOM 25190 O O . ARG A 1 29 ? -10.434 -13.237 -2.117 1.00 0.00 73 ARG A O 15
ATOM 25211 N N . LYS A 1 30 ? -9.940 -12.465 -0.060 1.00 0.00 74 LYS A N 15
ATOM 25212 C CA . LYS A 1 30 ? -10.821 -13.409 0.626 1.00 0.00 74 LYS A CA 15
ATOM 25213 C C . LYS A 1 30 ? -12.207 -12.808 0.839 1.00 0.00 74 LYS A C 15
ATOM 25214 O O . LYS A 1 30 ? -12.338 -11.675 1.309 1.00 0.00 74 LYS A O 15
ATOM 25233 N N . GLU A 1 31 ? -13.237 -13.577 0.490 1.00 0.00 75 GLU A N 15
ATOM 25234 C CA . GLU A 1 31 ? -14.616 -13.130 0.638 1.00 0.00 75 GLU A CA 15
ATOM 25235 C C . GLU A 1 31 ? -15.309 -13.866 1.780 1.00 0.00 75 GLU A C 15
ATOM 25236 O O . GLU A 1 31 ? -15.699 -15.029 1.636 1.00 0.00 75 GLU A O 15
ATOM 25248 N N . THR A 1 32 ? -15.476 -13.181 2.911 1.00 0.00 76 THR A N 15
ATOM 25249 C CA . THR A 1 32 ? -16.137 -13.771 4.070 1.00 0.00 76 THR A CA 15
ATOM 25250 C C . THR A 1 32 ? -17.560 -13.235 4.200 1.00 0.00 76 THR A C 15
ATOM 25251 O O . THR A 1 32 ? -17.818 -12.058 3.941 1.00 0.00 76 THR A O 15
ATOM 25262 N N . LYS A 1 33 ? -18.483 -14.111 4.589 1.00 0.00 77 LYS A N 15
ATOM 25263 C CA . LYS A 1 33 ? -19.883 -13.735 4.742 1.00 0.00 77 LYS A CA 15
ATOM 25264 C C . LYS A 1 33 ? -20.582 -14.642 5.756 1.00 0.00 77 LYS A C 15
ATOM 25265 O O . LYS A 1 33 ? -19.924 -15.391 6.484 1.00 0.00 77 LYS A O 15
ATOM 25284 N N . ASP A 1 34 ? -21.915 -14.563 5.808 1.00 0.00 78 ASP A N 15
ATOM 25285 C CA . ASP A 1 34 ? -22.709 -15.370 6.739 1.00 0.00 78 ASP A CA 15
ATOM 25286 C C . ASP A 1 34 ? -22.375 -15.019 8.191 1.00 0.00 78 ASP A C 15
ATOM 25287 O O . ASP A 1 34 ? -22.262 -15.901 9.047 1.00 0.00 78 ASP A O 15
ATOM 25296 N N . SER A 1 35 ? -22.224 -13.725 8.465 1.00 0.00 79 SER A N 15
ATOM 25297 C CA . SER A 1 35 ? -21.909 -13.257 9.811 1.00 0.00 79 SER A CA 15
ATOM 25298 C C . SER A 1 35 ? -23.080 -13.476 10.775 1.00 0.00 79 SER A C 15
ATOM 25299 O O . SER A 1 35 ? -22.906 -13.415 11.993 1.00 0.00 79 SER A O 15
ATOM 25307 N N . LEU A 1 36 ? -24.274 -13.728 10.222 1.00 0.00 80 LEU A N 15
ATOM 25308 C CA . LEU A 1 36 ? -25.474 -13.951 11.022 1.00 0.00 80 LEU A CA 15
ATOM 25309 C C . LEU A 1 36 ? -25.921 -12.654 11.703 1.00 0.00 80 LEU A C 15
ATOM 25310 O O . LEU A 1 36 ? -26.237 -12.640 12.894 1.00 0.00 80 LEU A O 15
ATOM 25326 N N . ASN A 1 37 ? -25.956 -11.569 10.926 1.00 0.00 81 ASN A N 15
ATOM 25327 C CA . ASN A 1 37 ? -26.374 -10.269 11.437 1.00 0.00 81 ASN A CA 15
ATOM 25328 C C . ASN A 1 37 ? -27.756 -9.899 10.896 1.00 0.00 81 ASN A C 15
ATOM 25329 O O . ASN A 1 37 ? -28.644 -9.517 11.656 1.00 0.00 81 ASN A O 15
ATOM 25340 N N . THR A 1 38 ? -27.927 -10.017 9.574 1.00 0.00 82 THR A N 15
ATOM 25341 C CA . THR A 1 38 ? -29.202 -9.695 8.931 1.00 0.00 82 THR A CA 15
ATOM 25342 C C . THR A 1 38 ? -29.558 -10.709 7.838 1.00 0.00 82 THR A C 15
ATOM 25343 O O . THR A 1 38 ? -30.310 -10.392 6.914 1.00 0.00 82 THR A O 15
ATOM 25354 N N . ASN A 1 39 ? -29.015 -11.923 7.945 1.00 0.00 83 ASN A N 15
ATOM 25355 C CA . ASN A 1 39 ? -29.277 -12.972 6.962 1.00 0.00 83 ASN A CA 15
ATOM 25356 C C . ASN A 1 39 ? -28.919 -12.517 5.536 1.00 0.00 83 ASN A C 15
ATOM 25357 O O . ASN A 1 39 ? -29.454 -13.045 4.562 1.00 0.00 83 ASN A O 15
ATOM 25368 N N . SER A 1 40 ? -28.009 -11.539 5.417 1.00 0.00 84 SER A N 15
ATOM 25369 C CA . SER A 1 40 ? -27.591 -11.029 4.106 1.00 0.00 84 SER A CA 15
ATOM 25370 C C . SER A 1 40 ? -26.555 -9.908 4.247 1.00 0.00 84 SER A C 15
ATOM 25371 O O . SER A 1 40 ? -26.881 -8.727 4.095 1.00 0.00 84 SER A O 15
ATOM 25379 N N . SER A 1 41 ? -25.307 -10.285 4.531 1.00 0.00 85 SER A N 15
ATOM 25380 C CA . SER A 1 41 ? -24.225 -9.309 4.683 1.00 0.00 85 SER A CA 15
ATOM 25381 C C . SER A 1 41 ? -22.871 -9.909 4.309 1.00 0.00 85 SER A C 15
ATOM 25382 O O . SER A 1 41 ? -22.364 -10.800 4.996 1.00 0.00 85 SER A O 15
ATOM 25390 N N . PHE A 1 42 ? -22.285 -9.409 3.220 1.00 0.00 86 PHE A N 15
ATOM 25391 C CA . PHE A 1 42 ? -20.980 -9.885 2.759 1.00 0.00 86 PHE A CA 15
ATOM 25392 C C . PHE A 1 42 ? -19.871 -8.953 3.242 1.00 0.00 86 PHE A C 15
ATOM 25393 O O . PHE A 1 42 ? -20.076 -7.744 3.370 1.00 0.00 86 PHE A O 15
ATOM 25410 N N . ASN A 1 43 ? -18.696 -9.521 3.509 1.00 0.00 87 ASN A N 15
ATOM 25411 C CA . ASN A 1 43 ? -17.556 -8.740 3.977 1.00 0.00 87 ASN A CA 15
ATOM 25412 C C . ASN A 1 43 ? -16.273 -9.179 3.276 1.00 0.00 87 ASN A C 15
ATOM 25413 O O . ASN A 1 43 ? -15.489 -9.964 3.812 1.00 0.00 87 ASN A O 15
ATOM 25424 N N . VAL A 1 44 ? -16.061 -8.655 2.073 1.00 0.0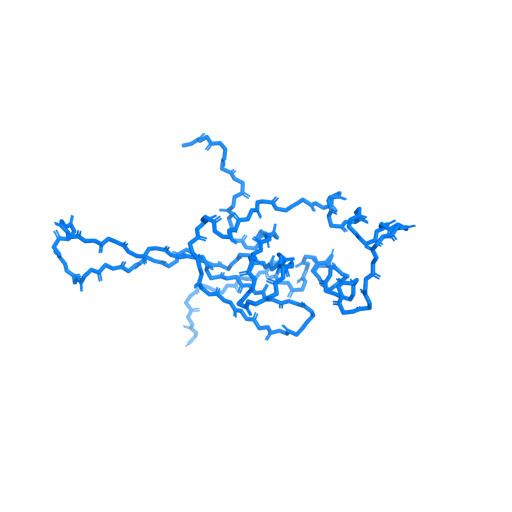0 88 VAL A N 15
ATOM 25425 C CA . VAL A 1 44 ? -14.869 -8.981 1.293 1.00 0.00 88 VAL A CA 15
ATOM 25426 C C . VAL A 1 44 ? -13.792 -7.917 1.489 1.00 0.00 88 VAL A C 15
ATOM 25427 O O . VAL A 1 44 ? -14.086 -6.719 1.512 1.00 0.00 88 VAL A O 15
ATOM 25440 N N . LEU A 1 45 ? -12.547 -8.363 1.636 1.00 0.00 89 LEU A N 15
ATOM 25441 C CA . LEU A 1 45 ? -11.425 -7.448 1.838 1.00 0.00 89 LEU A CA 15
ATOM 25442 C C . LEU A 1 45 ? -10.224 -7.828 0.976 1.00 0.00 89 LEU A C 15
ATOM 25443 O O . LEU A 1 45 ? -10.241 -8.835 0.262 1.00 0.00 89 LEU A O 15
ATOM 25459 N N . TYR A 1 46 ? -9.178 -7.005 1.060 1.00 0.00 90 TYR A N 15
ATOM 25460 C CA . TYR A 1 46 ? -7.947 -7.218 0.310 1.00 0.00 90 TYR A CA 15
ATOM 25461 C C . TYR A 1 46 ? -6.774 -7.456 1.258 1.00 0.00 90 TYR A C 15
ATOM 25462 O O . TYR A 1 46 ? -6.269 -6.516 1.876 1.00 0.00 90 TYR A O 15
ATOM 25480 N N . LYS A 1 47 ? -6.344 -8.712 1.366 1.00 0.00 91 LYS A N 15
ATOM 25481 C CA . LYS A 1 47 ? -5.228 -9.065 2.238 1.00 0.00 91 LYS A CA 15
ATOM 25482 C C . LYS A 1 47 ? -3.914 -8.566 1.636 1.00 0.00 91 LYS A C 15
ATOM 25483 O O . LYS A 1 47 ? -3.400 -9.152 0.683 1.00 0.00 91 LYS A O 15
ATOM 25502 N N . VAL A 1 48 ? -3.388 -7.468 2.183 1.00 0.00 92 VAL A N 15
ATOM 25503 C CA . VAL A 1 48 ? -2.145 -6.885 1.677 1.00 0.00 92 VAL A CA 15
ATOM 25504 C C . VAL A 1 48 ? -1.023 -6.916 2.717 1.00 0.00 92 VAL A C 15
ATOM 25505 O O . VAL A 1 48 ? -1.274 -6.973 3.924 1.00 0.00 92 VAL A O 15
ATOM 25518 N N . LEU A 1 49 ? 0.218 -6.865 2.226 1.00 0.00 93 LEU A N 15
ATOM 25519 C CA . LEU A 1 49 ? 1.399 -6.874 3.084 1.00 0.00 93 LEU A CA 15
ATOM 25520 C C . LEU A 1 49 ? 1.993 -5.473 3.174 1.00 0.00 93 LEU A C 15
ATOM 25521 O O . LEU A 1 49 ? 2.151 -4.793 2.161 1.00 0.00 93 LEU A O 15
ATOM 25537 N N . PHE A 1 50 ? 2.314 -5.044 4.390 1.00 0.00 94 PHE A N 15
ATOM 25538 C CA . PHE A 1 50 ? 2.886 -3.718 4.612 1.00 0.00 94 PHE A CA 15
ATOM 25539 C C . PHE A 1 50 ? 4.415 -3.780 4.653 1.00 0.00 94 PHE A C 15
ATOM 25540 O O . PHE A 1 50 ? 4.993 -4.845 4.857 1.00 0.00 94 PHE A O 15
ATOM 25557 N N . PHE A 1 51 ? 5.063 -2.628 4.456 1.00 0.00 95 PHE A N 15
ATOM 25558 C CA . PHE A 1 51 ? 6.527 -2.547 4.466 1.00 0.00 95 PHE A CA 15
ATOM 25559 C C . PHE A 1 51 ? 6.992 -1.203 5.035 1.00 0.00 95 PHE A C 15
ATOM 25560 O O . PHE A 1 51 ? 6.231 -0.235 5.044 1.00 0.00 95 PHE A O 15
ATOM 25577 N N . PRO A 1 52 ? 8.253 -1.115 5.517 1.00 0.00 96 PRO A N 15
ATOM 25578 C CA . PRO A 1 52 ? 9.210 -2.230 5.534 1.00 0.00 96 PRO A CA 15
ATOM 25579 C C . PRO A 1 52 ? 8.998 -3.194 6.706 1.00 0.00 96 PRO A C 15
ATOM 25580 O O . PRO A 1 52 ? 9.364 -4.367 6.619 1.00 0.00 96 PRO A O 15
ATOM 25591 N N . ASP A 1 53 ? 8.429 -2.680 7.805 1.00 0.00 97 ASP A N 15
ATOM 25592 C CA . ASP A 1 53 ? 8.179 -3.471 9.019 1.00 0.00 97 ASP A CA 15
ATOM 25593 C C . ASP A 1 53 ? 7.620 -4.867 8.712 1.00 0.00 97 ASP A C 15
ATOM 25594 O O . ASP A 1 53 ? 7.866 -5.812 9.462 1.00 0.00 97 ASP A O 15
ATOM 25603 N N . PHE A 1 54 ? 6.860 -4.982 7.617 1.00 0.00 98 PHE A N 15
ATOM 25604 C CA . PHE A 1 54 ? 6.258 -6.253 7.211 1.00 0.00 98 PHE A CA 15
ATOM 25605 C C . PHE A 1 54 ? 5.051 -6.585 8.087 1.00 0.00 98 PHE A C 15
ATOM 25606 O O . PHE A 1 54 ? 5.135 -7.410 9.001 1.00 0.00 98 PHE A O 15
ATOM 25623 N N . ASN A 1 55 ? 3.929 -5.927 7.798 1.00 0.00 99 ASN A N 15
ATOM 25624 C CA . ASN A 1 55 ? 2.693 -6.137 8.549 1.00 0.00 99 ASN A CA 15
ATOM 25625 C C . ASN A 1 55 ? 1.539 -6.504 7.614 1.00 0.00 99 ASN A C 15
ATOM 25626 O O . ASN A 1 55 ? 1.733 -6.664 6.408 1.00 0.00 99 ASN A O 15
ATOM 25637 N N . PHE A 1 56 ? 0.339 -6.646 8.181 1.00 0.00 100 PHE A N 15
ATOM 25638 C CA . PHE A 1 56 ? -0.839 -7.000 7.405 1.00 0.00 100 PHE A CA 15
ATOM 25639 C C . PHE A 1 56 ? -1.962 -5.983 7.558 1.00 0.00 100 PHE A C 15
ATOM 25640 O O . PHE A 1 56 ? -1.955 -5.160 8.478 1.00 0.00 100 PHE A O 15
ATOM 25657 N N . ALA A 1 57 ? -2.939 -6.063 6.652 1.00 0.00 101 ALA A N 15
ATOM 25658 C CA . ALA A 1 57 ? -4.091 -5.169 6.674 1.00 0.00 101 ALA A CA 15
ATOM 25659 C C . ALA A 1 57 ? -5.161 -5.611 5.680 1.00 0.00 101 ALA A C 15
ATOM 25660 O O . ALA A 1 57 ? -4.862 -5.913 4.522 1.00 0.00 101 ALA A O 15
ATOM 25667 N N . TRP A 1 58 ? -6.409 -5.638 6.143 1.00 0.00 102 TRP A N 15
ATOM 25668 C CA . TRP A 1 58 ? -7.540 -6.030 5.303 1.00 0.00 102 TRP A CA 15
ATOM 25669 C C . TRP A 1 58 ? -8.418 -4.818 4.996 1.00 0.00 102 TRP A C 15
ATOM 25670 O O . TRP A 1 58 ? -8.971 -4.195 5.901 1.00 0.00 102 TRP A O 15
ATOM 25691 N N . VAL A 1 59 ? -8.527 -4.480 3.712 1.00 0.00 103 VAL A N 15
ATOM 25692 C CA . VAL A 1 59 ? -9.325 -3.331 3.288 1.00 0.00 103 VAL A CA 15
ATOM 25693 C C . VAL A 1 59 ? -10.433 -3.752 2.328 1.00 0.00 103 VAL A C 15
ATOM 25694 O O . VAL A 1 59 ? -10.269 -4.693 1.555 1.00 0.00 103 VAL A O 15
ATOM 25707 N N . LYS A 1 60 ? -11.562 -3.048 2.382 1.00 0.00 104 LYS A N 15
ATOM 25708 C CA . LYS A 1 60 ? -12.700 -3.357 1.516 1.00 0.00 104 LYS A CA 15
ATOM 25709 C C . LYS A 1 60 ? -12.592 -2.654 0.154 1.00 0.00 104 LYS A C 15
ATOM 25710 O O . LYS A 1 60 ? -13.611 -2.334 -0.459 1.00 0.00 104 LYS A O 15
ATOM 25729 N N . ARG A 1 61 ? -11.358 -2.413 -0.312 1.00 0.00 105 ARG A N 15
ATOM 25730 C CA . ARG A 1 61 ? -11.114 -1.747 -1.598 1.00 0.00 105 ARG A CA 15
ATOM 25731 C C . ARG A 1 61 ? -11.361 -0.234 -1.534 1.00 0.00 105 ARG A C 15
ATOM 25732 O O . ARG A 1 61 ? -10.813 0.516 -2.342 1.00 0.00 105 ARG A O 15
ATOM 25753 N N . ASN A 1 62 ? -12.188 0.213 -0.583 1.00 0.00 106 ASN A N 15
ATOM 25754 C CA . ASN A 1 62 ? -12.496 1.635 -0.442 1.00 0.00 106 ASN A CA 15
ATOM 25755 C C . ASN A 1 62 ? -11.279 2.416 0.035 1.00 0.00 106 ASN A C 15
ATOM 25756 O O . ASN A 1 62 ? -11.003 3.511 -0.457 1.00 0.00 106 ASN A O 15
ATOM 25767 N N . SER A 1 63 ? -10.548 1.848 0.992 1.00 0.00 107 SER A N 15
ATOM 25768 C CA . SER A 1 63 ? -9.354 2.496 1.530 1.00 0.00 107 SER A CA 15
ATOM 25769 C C . SER A 1 63 ? -8.091 2.050 0.783 1.00 0.00 107 SER A C 15
ATOM 25770 O O . SER A 1 63 ? -6.981 2.170 1.307 1.00 0.00 107 SER A O 15
ATOM 25778 N N . VAL A 1 64 ? -8.260 1.537 -0.442 1.00 0.00 108 VAL A N 15
ATOM 25779 C CA . VAL A 1 64 ? -7.127 1.082 -1.244 1.00 0.00 108 VAL A CA 15
ATOM 25780 C C . VAL A 1 64 ? -7.118 1.743 -2.624 1.00 0.00 108 VAL A C 15
ATOM 25781 O O . VAL A 1 64 ? -8.174 1.982 -3.212 1.00 0.00 108 VAL A O 15
ATOM 25794 N N . LYS A 1 65 ? -5.918 2.027 -3.136 1.00 0.00 109 LYS A N 15
ATOM 25795 C CA . LYS A 1 65 ? -5.768 2.650 -4.450 1.00 0.00 109 LYS A CA 15
ATOM 25796 C C . LYS A 1 65 ? -4.567 2.067 -5.201 1.00 0.00 109 LYS A C 15
ATOM 25797 O O . LYS A 1 65 ? -3.463 2.002 -4.656 1.00 0.00 109 LYS A O 15
ATOM 25816 N N . PRO A 1 66 ? -4.766 1.640 -6.469 1.00 0.00 110 PRO A N 15
ATOM 25817 C CA . PRO A 1 66 ? -3.694 1.068 -7.295 1.00 0.00 110 PRO A CA 15
ATOM 25818 C C . PRO A 1 66 ? -2.469 1.984 -7.362 1.00 0.00 110 PRO A C 15
ATOM 25819 O O . PRO A 1 66 ? -2.576 3.152 -7.738 1.00 0.00 110 PRO A O 15
ATOM 25830 N N . LEU A 1 67 ? -1.312 1.444 -6.978 1.00 0.00 111 LEU A N 15
ATOM 25831 C CA . LEU A 1 67 ? -0.066 2.208 -6.975 1.00 0.00 111 LEU A CA 15
ATOM 25832 C C . LEU A 1 67 ? 0.811 1.853 -8.178 1.00 0.00 111 LEU A C 15
ATOM 25833 O O . LEU A 1 67 ? 0.923 0.685 -8.554 1.00 0.00 111 LEU A O 15
ATOM 25849 N N . LEU A 1 68 ? 1.436 2.872 -8.775 1.00 0.00 112 LEU A N 15
ATOM 25850 C CA . LEU A 1 68 ? 2.308 2.674 -9.930 1.00 0.00 112 LEU A CA 15
ATOM 25851 C C . LEU A 1 68 ? 3.773 2.877 -9.553 1.00 0.00 112 LEU A C 15
ATOM 25852 O O . LEU A 1 68 ? 4.082 3.315 -8.444 1.00 0.00 112 LEU A O 15
ATOM 25868 N N . ASP A 1 69 ? 4.671 2.571 -10.490 1.00 0.00 113 ASP A N 15
ATOM 25869 C CA . ASP A 1 69 ? 6.107 2.731 -10.256 1.00 0.00 113 ASP A CA 15
ATOM 25870 C C . ASP A 1 69 ? 6.483 4.205 -10.174 1.00 0.00 113 ASP A C 15
ATOM 25871 O O . ASP A 1 69 ? 7.149 4.632 -9.229 1.00 0.00 113 ASP A O 15
ATOM 25880 N N . SER A 1 70 ? 6.048 4.979 -11.169 1.00 0.00 114 SER A N 15
ATOM 25881 C CA . SER A 1 70 ? 6.334 6.411 -11.206 1.00 0.00 114 SER A CA 15
ATOM 25882 C C . SER A 1 70 ? 5.777 7.102 -9.966 1.00 0.00 114 SER A C 15
ATOM 25883 O O . SER A 1 70 ? 6.433 7.967 -9.387 1.00 0.00 114 SER A O 15
ATOM 25891 N N . GLU A 1 71 ? 4.565 6.710 -9.558 1.00 0.00 115 GLU A N 15
ATOM 25892 C CA . GLU A 1 71 ? 3.923 7.291 -8.379 1.00 0.00 115 GLU A CA 15
ATOM 25893 C C . GLU A 1 71 ? 4.758 7.029 -7.122 1.00 0.00 115 GLU A C 15
ATOM 25894 O O . GLU A 1 71 ? 4.983 7.935 -6.322 1.00 0.00 115 GLU A O 15
ATOM 25906 N N . ILE A 1 72 ? 5.228 5.788 -6.964 1.00 0.00 116 ILE A N 15
ATOM 25907 C CA . ILE A 1 72 ? 6.055 5.421 -5.814 1.00 0.00 116 ILE A CA 15
ATOM 25908 C C . ILE A 1 72 ? 7.328 6.261 -5.803 1.00 0.00 116 ILE A C 15
ATOM 25909 O O . ILE A 1 72 ? 7.621 6.944 -4.819 1.00 0.00 116 ILE A O 15
ATOM 25925 N N . ALA A 1 73 ? 8.070 6.215 -6.914 1.00 0.00 117 ALA A N 15
ATOM 25926 C CA . ALA A 1 73 ? 9.303 6.990 -7.050 1.00 0.00 117 ALA A CA 15
ATOM 25927 C C . ALA A 1 73 ? 9.040 8.466 -6.760 1.00 0.00 117 ALA A C 15
ATOM 25928 O O . ALA A 1 73 ? 9.876 9.155 -6.170 1.00 0.00 117 ALA A O 15
ATOM 25935 N N . LYS A 1 74 ? 7.866 8.936 -7.179 1.00 0.00 118 LYS A N 15
ATOM 25936 C CA . LYS A 1 74 ? 7.468 10.320 -6.974 1.00 0.00 118 LYS A CA 15
ATOM 25937 C C . LYS A 1 74 ? 7.185 10.603 -5.508 1.00 0.00 118 LYS A C 15
ATOM 25938 O O . LYS A 1 74 ? 7.721 11.551 -4.941 1.00 0.00 118 LYS A O 15
ATOM 25957 N N . PHE A 1 75 ? 6.337 9.776 -4.905 1.00 0.00 119 PHE A N 15
ATOM 25958 C CA . PHE A 1 75 ? 5.981 9.935 -3.494 1.00 0.00 119 PHE A CA 15
ATOM 25959 C C . PHE A 1 75 ? 7.234 10.142 -2.654 1.00 0.00 119 PHE A C 15
ATOM 25960 O O . PHE A 1 75 ? 7.304 11.067 -1.845 1.00 0.00 119 PHE A O 15
ATOM 25977 N N . LEU A 1 76 ? 8.220 9.275 -2.862 1.00 0.00 120 LEU A N 15
ATOM 25978 C CA . LEU A 1 76 ? 9.479 9.362 -2.134 1.00 0.00 120 LEU A CA 15
ATOM 25979 C C . LEU A 1 76 ? 10.231 10.638 -2.505 1.00 0.00 120 LEU A C 15
ATOM 25980 O O . LEU A 1 76 ? 10.891 11.245 -1.658 1.00 0.00 120 LEU A O 15
ATOM 25996 N N . GLY A 1 77 ? 10.114 11.049 -3.775 1.00 0.00 121 GLY A N 15
ATOM 25997 C CA . GLY A 1 77 ? 10.773 12.260 -4.225 1.00 0.00 121 GLY A CA 15
ATOM 25998 C C . GLY A 1 77 ? 9.905 13.498 -4.047 1.00 0.00 121 GLY A C 15
ATOM 25999 O O . GLY A 1 77 ? 10.152 14.522 -4.682 1.00 0.00 121 GLY A O 15
ATOM 26003 N N . SER A 1 78 ? 8.884 13.399 -3.182 1.00 0.00 122 SER A N 15
ATOM 26004 C CA . SER A 1 78 ? 7.972 14.514 -2.916 1.00 0.00 122 SER A CA 15
ATOM 26005 C C . SER A 1 78 ? 8.737 15.817 -2.665 1.00 0.00 122 SER A C 15
ATOM 26006 O O . SER A 1 78 ? 8.370 16.870 -3.187 1.00 0.00 122 SER A O 15
ATOM 26014 N N . SER A 1 79 ? 9.803 15.730 -1.863 1.00 0.00 123 SER A N 15
ATOM 26015 C CA . SER A 1 79 ? 10.638 16.891 -1.538 1.00 0.00 123 SER A CA 15
ATOM 26016 C C . SER A 1 79 ? 9.877 17.959 -0.734 1.00 0.00 123 SER A C 15
ATOM 26017 O O . SER A 1 79 ? 10.377 19.071 -0.555 1.00 0.00 123 SER A O 15
ATOM 26025 N N . LYS A 1 80 ? 8.682 17.621 -0.237 1.00 0.00 124 LYS A N 15
ATOM 26026 C CA . LYS A 1 80 ? 7.888 18.563 0.555 1.00 0.00 124 LYS A CA 15
ATOM 26027 C C . LYS A 1 80 ? 7.419 17.926 1.863 1.00 0.00 124 LYS A C 15
ATOM 26028 O O . LYS A 1 80 ? 7.563 18.515 2.935 1.00 0.00 124 LYS A O 15
ATOM 26047 N N . ARG A 1 81 ? 6.862 16.717 1.770 1.00 0.00 125 ARG A N 15
ATOM 26048 C CA . ARG A 1 81 ? 6.381 16.005 2.943 1.00 0.00 125 ARG A CA 15
ATOM 26049 C C . ARG A 1 81 ? 6.808 14.547 2.886 1.00 0.00 125 ARG A C 15
ATOM 26050 O O . ARG A 1 81 ? 6.213 13.736 2.172 1.00 0.00 125 ARG A O 15
ATOM 26071 N N . LYS A 1 82 ? 7.845 14.227 3.644 1.00 0.00 126 LYS A N 15
ATOM 26072 C CA . LYS A 1 82 ? 8.370 12.867 3.691 1.00 0.00 126 LYS A CA 15
ATOM 26073 C C . LYS A 1 82 ? 9.096 12.588 5.012 1.00 0.00 126 LYS A C 15
ATOM 26074 O O . LYS A 1 82 ? 10.020 13.308 5.396 1.00 0.00 126 LYS A O 15
ATOM 26093 N N . SER A 1 83 ? 8.662 11.536 5.704 1.00 0.00 127 SER A N 15
ATOM 26094 C CA . SER A 1 83 ? 9.260 11.150 6.980 1.00 0.00 127 SER A CA 15
ATOM 26095 C C . SER A 1 83 ? 10.112 9.890 6.816 1.00 0.00 127 SER A C 15
ATOM 26096 O O . SER A 1 83 ? 9.868 9.090 5.916 1.00 0.00 127 SER A O 15
ATOM 26104 N N . LYS A 1 84 ? 11.113 9.722 7.684 1.00 0.00 128 LYS A N 15
ATOM 26105 C CA . LYS A 1 84 ? 12.003 8.556 7.624 1.00 0.00 128 LYS A CA 15
ATOM 26106 C C . LYS A 1 84 ? 11.202 7.257 7.544 1.00 0.00 128 LYS A C 15
ATOM 26107 O O . LYS A 1 84 ? 11.455 6.419 6.677 1.00 0.00 128 LYS A O 15
ATOM 26126 N N . GLU A 1 85 ? 10.228 7.102 8.443 1.00 0.00 129 GLU A N 15
ATOM 26127 C CA . GLU A 1 85 ? 9.384 5.905 8.457 1.00 0.00 129 GLU A CA 15
ATOM 26128 C C . GLU A 1 85 ? 8.504 5.849 7.209 1.00 0.00 129 GLU A C 15
ATOM 26129 O O . GLU A 1 85 ? 8.223 4.770 6.686 1.00 0.00 129 GLU A O 15
ATOM 26141 N N . LEU A 1 86 ? 8.077 7.021 6.734 1.00 0.00 130 LEU A N 15
ATOM 26142 C CA . LEU A 1 86 ? 7.234 7.107 5.544 1.00 0.00 130 LEU A CA 15
ATOM 26143 C C . LEU A 1 86 ? 8.032 6.779 4.281 1.00 0.00 130 LEU A C 15
ATOM 26144 O O . LEU A 1 86 ? 7.572 6.014 3.433 1.00 0.00 130 LEU A O 15
ATOM 26160 N N . ILE A 1 87 ? 9.232 7.349 4.164 1.00 0.00 131 ILE A N 15
ATOM 26161 C CA . ILE A 1 87 ? 10.089 7.100 3.007 1.00 0.00 131 ILE A CA 15
ATOM 26162 C C . ILE A 1 87 ? 10.445 5.622 2.913 1.00 0.00 131 ILE A C 15
ATOM 26163 O O . ILE A 1 87 ? 10.265 4.998 1.867 1.00 0.00 131 ILE A O 15
ATOM 26179 N N . GLU A 1 88 ? 10.938 5.062 4.019 1.00 0.00 132 GLU A N 15
ATOM 26180 C CA . GLU A 1 88 ? 11.302 3.649 4.061 1.00 0.00 132 GLU A CA 15
ATOM 26181 C C . GLU A 1 88 ? 10.130 2.783 3.607 1.00 0.00 132 GLU A C 15
ATOM 26182 O O . GLU A 1 88 ? 10.324 1.714 3.030 1.00 0.00 132 GLU A O 15
ATOM 26194 N N . ALA A 1 89 ? 8.911 3.264 3.862 1.00 0.00 133 ALA A N 15
ATOM 26195 C CA . ALA A 1 89 ? 7.705 2.551 3.472 1.00 0.00 133 ALA A CA 15
ATOM 26196 C C . ALA A 1 89 ? 7.615 2.414 1.963 1.00 0.00 133 ALA A C 15
ATOM 26197 O O . ALA A 1 89 ? 7.557 1.302 1.434 1.00 0.00 133 ALA A O 15
ATOM 26204 N N . TYR A 1 90 ? 7.601 3.551 1.278 1.00 0.00 134 TYR A N 15
ATOM 26205 C CA . TYR A 1 90 ? 7.515 3.552 -0.181 1.00 0.00 134 TYR A CA 15
ATOM 26206 C C . TYR A 1 90 ? 8.762 2.926 -0.798 1.00 0.00 134 TYR A C 15
ATOM 26207 O O . TYR A 1 90 ? 8.692 2.307 -1.861 1.00 0.00 134 TYR A O 15
ATOM 26225 N N . GLU A 1 91 ? 9.897 3.070 -0.114 1.00 0.00 135 GLU A N 15
ATOM 26226 C CA . GLU A 1 91 ? 11.153 2.498 -0.585 1.00 0.00 135 GLU A CA 15
ATOM 26227 C C . GLU A 1 91 ? 11.144 0.977 -0.437 1.00 0.00 135 GLU A C 15
ATOM 26228 O O . GLU A 1 91 ? 11.799 0.269 -1.204 1.00 0.00 135 GLU A O 15
ATOM 26240 N N . ALA A 1 92 ? 10.392 0.480 0.550 1.00 0.00 136 ALA A N 15
ATOM 26241 C CA . ALA A 1 92 ? 10.294 -0.958 0.792 1.00 0.00 136 ALA A CA 15
ATOM 26242 C C . ALA A 1 92 ? 9.430 -1.637 -0.272 1.00 0.00 136 ALA A C 15
ATOM 26243 O O . ALA A 1 92 ? 9.771 -2.714 -0.763 1.00 0.00 136 ALA A O 15
ATOM 26250 N N . SER A 1 93 ? 8.312 -0.996 -0.627 1.00 0.00 137 SER A N 15
ATOM 26251 C CA . SER A 1 93 ? 7.400 -1.534 -1.641 1.00 0.00 137 SER A CA 15
ATOM 26252 C C . SER A 1 93 ? 7.969 -1.357 -3.055 1.00 0.00 137 SER A C 15
ATOM 26253 O O . SER A 1 93 ? 7.553 -2.047 -3.988 1.00 0.00 137 SER A O 15
ATOM 26261 N N . LYS A 1 94 ? 8.922 -0.427 -3.204 1.00 0.00 138 LYS A N 15
ATOM 26262 C CA . LYS A 1 94 ? 9.556 -0.151 -4.498 1.00 0.00 138 LYS A CA 15
ATOM 26263 C C . LYS A 1 94 ? 10.195 -1.407 -5.104 1.00 0.00 138 LYS A C 15
ATOM 26264 O O . LYS A 1 94 ? 10.439 -1.458 -6.312 1.00 0.00 138 LYS A O 15
ATOM 26283 N N . THR A 1 95 ? 10.473 -2.408 -4.263 1.00 0.00 139 THR A N 15
ATOM 26284 C CA . THR A 1 95 ? 11.085 -3.656 -4.719 1.00 0.00 139 THR A CA 15
ATOM 26285 C C . THR A 1 95 ? 10.043 -4.777 -4.837 1.00 0.00 139 THR A C 15
ATOM 26286 O O . THR A 1 95 ? 9.898 -5.597 -3.930 1.00 0.00 139 THR A O 15
ATOM 26297 N N . PRO A 1 96 ? 9.301 -4.829 -5.966 1.00 0.00 140 PRO A N 15
ATOM 26298 C CA . PRO A 1 96 ? 8.277 -5.854 -6.204 1.00 0.00 140 PRO A CA 15
ATOM 26299 C C . PRO A 1 96 ? 8.741 -7.280 -5.865 1.00 0.00 140 PRO A C 15
ATOM 26300 O O . PRO A 1 96 ? 7.998 -8.028 -5.225 1.00 0.00 140 PRO A O 15
ATOM 26311 N N . PRO A 1 97 ? 9.972 -7.685 -6.284 1.00 0.00 141 PRO A N 15
ATOM 26312 C CA . PRO A 1 97 ? 10.505 -9.030 -6.009 1.00 0.00 141 PRO A CA 15
ATOM 26313 C C . PRO A 1 97 ? 10.257 -9.501 -4.575 1.00 0.00 141 PRO A C 15
ATOM 26314 O O . PRO A 1 97 ? 10.090 -10.699 -4.339 1.00 0.00 141 PRO A O 15
ATOM 26325 N N . ASP A 1 98 ? 10.229 -8.555 -3.628 1.00 0.00 142 ASP A N 15
ATOM 26326 C CA . ASP A 1 98 ? 9.987 -8.875 -2.218 1.00 0.00 142 ASP A CA 15
ATOM 26327 C C . ASP A 1 98 ? 8.813 -9.844 -2.070 1.00 0.00 142 ASP A C 15
ATOM 26328 O O . ASP A 1 98 ? 8.831 -10.728 -1.215 1.00 0.00 142 ASP A O 15
ATOM 26337 N N . LEU A 1 99 ? 7.793 -9.665 -2.912 1.00 0.00 143 LEU A N 15
ATOM 26338 C CA . LEU A 1 99 ? 6.611 -10.520 -2.882 1.00 0.00 143 LEU A CA 15
ATOM 26339 C C . LEU A 1 99 ? 6.728 -11.673 -3.883 1.00 0.00 143 LEU A C 15
ATOM 26340 O O . LEU A 1 99 ? 6.336 -12.801 -3.582 1.00 0.00 143 LEU A O 15
ATOM 26356 N N . LYS A 1 100 ? 7.259 -11.386 -5.078 1.00 0.00 144 LYS A N 15
ATOM 26357 C CA . LYS A 1 100 ? 7.409 -12.406 -6.122 1.00 0.00 144 LYS A CA 15
ATOM 26358 C C . LYS A 1 100 ? 8.607 -13.320 -5.841 1.00 0.00 144 LYS A C 15
ATOM 26359 O O . LYS A 1 100 ? 9.604 -13.298 -6.566 1.00 0.00 144 LYS A O 15
ATOM 26378 N N . GLU A 1 101 ? 8.492 -14.129 -4.786 1.00 0.00 145 GLU A N 15
ATOM 26379 C CA . GLU A 1 101 ? 9.554 -15.059 -4.408 1.00 0.00 145 GLU A CA 15
ATOM 26380 C C . GLU A 1 101 ? 9.048 -16.095 -3.397 1.00 0.00 145 GLU A C 15
ATOM 26381 O O . GLU A 1 101 ? 9.766 -16.481 -2.473 1.00 0.00 145 GLU A O 15
ATOM 26393 N N . GLU A 1 102 ? 7.803 -16.548 -3.582 1.00 0.00 146 GLU A N 15
ATOM 26394 C CA . GLU A 1 102 ? 7.204 -17.537 -2.689 1.00 0.00 146 GLU A CA 15
ATOM 26395 C C . GLU A 1 102 ? 7.102 -18.904 -3.369 1.00 0.00 146 GLU A C 15
ATOM 26396 O O . GLU A 1 102 ? 7.812 -19.841 -2.999 1.00 0.00 146 GLU A O 15
ATOM 26408 N N . SER A 1 103 ? 6.219 -19.010 -4.367 1.00 0.00 147 SER A N 15
ATOM 26409 C CA . SER A 1 103 ? 6.022 -20.260 -5.108 1.00 0.00 147 SER A CA 15
ATOM 26410 C C . SER A 1 103 ? 5.552 -21.391 -4.190 1.00 0.00 147 SER A C 15
ATOM 26411 O O . SER A 1 103 ? 5.370 -21.195 -2.986 1.00 0.00 147 SER A O 15
ATOM 26419 N N . SER A 1 104 ? 5.351 -22.575 -4.771 1.00 0.00 148 SER A N 15
ATOM 26420 C CA . SER A 1 104 ? 4.897 -23.741 -4.013 1.00 0.00 148 SER A CA 15
ATOM 26421 C C . SER A 1 104 ? 5.553 -25.029 -4.531 1.00 0.00 148 SER A C 15
ATOM 26422 O O . SER A 1 104 ? 4.950 -26.104 -4.482 1.00 0.00 148 SER A O 15
ATOM 26430 N N . THR A 1 105 ? 6.794 -24.911 -5.020 1.00 0.00 149 THR A N 15
ATOM 26431 C CA . THR A 1 105 ? 7.544 -26.058 -5.542 1.00 0.00 149 THR A CA 15
ATOM 26432 C C . THR A 1 105 ? 6.783 -26.752 -6.675 1.00 0.00 149 THR A C 15
ATOM 26433 O O . THR A 1 105 ? 6.119 -27.768 -6.467 1.00 0.00 149 THR A O 15
ATOM 26444 N N . ASP A 1 106 ? 6.891 -26.189 -7.881 1.00 0.00 150 ASP A N 15
ATOM 26445 C CA . ASP A 1 106 ? 6.219 -26.745 -9.062 1.00 0.00 150 ASP A CA 15
ATOM 26446 C C . ASP A 1 106 ? 6.836 -28.081 -9.499 1.00 0.00 150 ASP A C 15
ATOM 26447 O O . ASP A 1 106 ? 6.199 -28.845 -10.225 1.00 0.00 150 ASP A O 15
ATOM 26456 N N . LEU A 1 107 ? 8.073 -28.354 -9.056 1.00 0.00 151 LEU A N 15
ATOM 26457 C CA . LEU A 1 107 ? 8.774 -29.598 -9.397 1.00 0.00 151 LEU A CA 15
ATOM 26458 C C . LEU A 1 107 ? 9.045 -29.702 -10.901 1.00 0.00 151 LEU A C 15
ATOM 26459 O O . LEU A 1 107 ? 8.283 -30.328 -11.640 1.00 0.00 151 LEU A O 15
ATOM 26475 N N . GLU A 1 108 ? 10.143 -29.085 -11.339 1.00 0.00 152 GLU A N 15
ATOM 26476 C CA . GLU A 1 108 ? 10.539 -29.097 -12.749 1.00 0.00 152 GLU A CA 15
ATOM 26477 C C . GLU A 1 108 ? 11.189 -30.431 -13.135 1.00 0.00 152 GLU A C 15
ATOM 26478 O O . GLU A 1 108 ? 11.847 -31.050 -12.268 1.00 0.00 152 GLU A O 15
ATOM 26491 N N . SER A 1 1 ? -10.622 10.303 -11.351 1.00 0.00 45 SER A N 16
ATOM 26492 C CA . SER A 1 1 ? -11.625 9.314 -11.835 1.00 0.00 45 SER A CA 16
ATOM 26493 C C . SER A 1 1 ? -10.947 8.112 -12.498 1.00 0.00 45 SER A C 16
ATOM 26494 O O . SER A 1 1 ? -9.826 8.220 -12.997 1.00 0.00 45 SER A O 16
ATOM 26504 N N . ALA A 1 2 ? -11.644 6.972 -12.500 1.00 0.00 46 ALA A N 16
ATOM 26505 C CA . ALA A 1 2 ? -11.133 5.738 -13.098 1.00 0.00 46 ALA A CA 16
ATOM 26506 C C . ALA A 1 2 ? -9.909 5.209 -12.354 1.00 0.00 46 ALA A C 16
ATOM 26507 O O . ALA A 1 2 ? -8.779 5.623 -12.618 1.00 0.00 46 ALA A O 16
ATOM 26514 N N . ASP A 1 3 ? -10.144 4.282 -11.425 1.00 0.00 47 ASP A N 16
ATOM 26515 C CA . ASP A 1 3 ? -9.065 3.680 -10.642 1.00 0.00 47 ASP A CA 16
ATOM 26516 C C . ASP A 1 3 ? -9.208 2.156 -10.581 1.00 0.00 47 ASP A C 16
ATOM 26517 O O . ASP A 1 3 ? -8.959 1.541 -9.542 1.00 0.00 47 ASP A O 16
ATOM 26526 N N . ASP A 1 4 ? -9.601 1.551 -11.700 1.00 0.00 48 ASP A N 16
ATOM 26527 C CA . ASP A 1 4 ? -9.766 0.103 -11.767 1.00 0.00 48 ASP A CA 16
ATOM 26528 C C . ASP A 1 4 ? -8.542 -0.558 -12.398 1.00 0.00 48 ASP A C 16
ATOM 26529 O O . ASP A 1 4 ? -8.434 -0.651 -13.622 1.00 0.00 48 ASP A O 16
ATOM 26538 N N . ARG A 1 5 ? -7.618 -1.014 -11.551 1.00 0.00 49 ARG A N 16
ATOM 26539 C CA . ARG A 1 5 ? -6.399 -1.669 -12.018 1.00 0.00 49 ARG A CA 16
ATOM 26540 C C . ARG A 1 5 ? -5.725 -2.450 -10.882 1.00 0.00 49 ARG A C 16
ATOM 26541 O O . ARG A 1 5 ? -4.498 -2.480 -10.780 1.00 0.00 49 ARG A O 16
ATOM 26562 N N . LEU A 1 6 ? -6.540 -3.077 -10.032 1.00 0.00 50 LEU A N 16
ATOM 26563 C CA . LEU A 1 6 ? -6.028 -3.857 -8.906 1.00 0.00 50 LEU A CA 16
ATOM 26564 C C . LEU A 1 6 ? -5.974 -5.344 -9.248 1.00 0.00 50 LEU A C 16
ATOM 26565 O O . LEU A 1 6 ? -6.852 -5.863 -9.941 1.00 0.00 50 LEU A O 16
ATOM 26581 N N . ASN A 1 7 ? -4.939 -6.025 -8.757 1.00 0.00 51 ASN A N 16
ATOM 26582 C CA . ASN A 1 7 ? -4.767 -7.457 -9.007 1.00 0.00 51 ASN A CA 16
ATOM 26583 C C . ASN A 1 7 ? -3.909 -8.112 -7.919 1.00 0.00 51 ASN A C 16
ATOM 26584 O O . ASN A 1 7 ? -3.446 -7.444 -6.992 1.00 0.00 51 ASN A O 16
ATOM 26595 N N . PHE A 1 8 ? -3.704 -9.425 -8.039 1.00 0.00 52 PHE A N 16
ATOM 26596 C CA . PHE A 1 8 ? -2.907 -10.174 -7.070 1.00 0.00 52 PHE A CA 16
ATOM 26597 C C . PHE A 1 8 ? -1.414 -9.968 -7.307 1.00 0.00 52 PHE A C 16
ATOM 26598 O O . PHE A 1 8 ? -0.929 -10.104 -8.434 1.00 0.00 52 PHE A O 16
ATOM 26615 N N . GLY A 1 9 ? -0.694 -9.637 -6.238 1.00 0.00 53 GLY A N 16
ATOM 26616 C CA . GLY A 1 9 ? 0.739 -9.409 -6.332 1.00 0.00 53 GLY A CA 16
ATOM 26617 C C . GLY A 1 9 ? 1.079 -8.027 -6.870 1.00 0.00 53 GLY A C 16
ATOM 26618 O O . GLY A 1 9 ? 2.150 -7.832 -7.447 1.00 0.00 53 GLY A O 16
ATOM 26622 N N . ASP A 1 10 ? 0.173 -7.068 -6.679 1.00 0.00 54 ASP A N 16
ATOM 26623 C CA . ASP A 1 10 ? 0.387 -5.706 -7.150 1.00 0.00 54 ASP A CA 16
ATOM 26624 C C . ASP A 1 10 ? 0.407 -4.724 -5.985 1.00 0.00 54 ASP A C 16
ATOM 26625 O O . ASP A 1 10 ? -0.511 -4.703 -5.161 1.00 0.00 54 ASP A O 16
ATOM 26634 N N . ARG A 1 11 ? 1.462 -3.914 -5.924 1.00 0.00 55 ARG A N 16
ATOM 26635 C CA . ARG A 1 11 ? 1.608 -2.923 -4.859 1.00 0.00 55 ARG A CA 16
ATOM 26636 C C . ARG A 1 11 ? 0.491 -1.884 -4.931 1.00 0.00 55 ARG A C 16
ATOM 26637 O O . ARG A 1 11 ? 0.399 -1.123 -5.895 1.00 0.00 55 ARG A O 16
ATOM 26658 N N . ILE A 1 12 ? -0.355 -1.866 -3.902 1.00 0.00 56 ILE A N 16
ATOM 26659 C CA . ILE A 1 12 ? -1.473 -0.926 -3.833 1.00 0.00 56 ILE A CA 16
ATOM 26660 C C . ILE A 1 12 ? -1.349 -0.007 -2.618 1.00 0.00 56 ILE A C 16
ATOM 26661 O O . ILE A 1 12 ? -0.714 -0.362 -1.622 1.00 0.00 56 ILE A O 16
ATOM 26677 N N . LEU A 1 13 ? -1.959 1.173 -2.703 1.00 0.00 57 LEU A N 16
ATOM 26678 C CA . LEU A 1 13 ? -1.915 2.139 -1.608 1.00 0.00 57 LEU A CA 16
ATOM 26679 C C . LEU A 1 13 ? -3.151 2.014 -0.730 1.00 0.00 57 LEU A C 16
ATOM 26680 O O . LEU A 1 13 ? -4.271 1.959 -1.230 1.00 0.00 57 LEU A O 16
ATOM 26696 N N . VAL A 1 14 ? -2.942 1.971 0.582 1.00 0.00 58 VAL A N 16
ATOM 26697 C CA . VAL A 1 14 ? -4.049 1.851 1.523 1.00 0.00 58 VAL A CA 16
ATOM 26698 C C . VAL A 1 14 ? -3.861 2.774 2.728 1.00 0.00 58 VAL A C 16
ATOM 26699 O O . VAL A 1 14 ? -2.774 2.852 3.303 1.00 0.00 58 VAL A O 16
ATOM 26712 N N . LYS A 1 15 ? -4.931 3.470 3.100 1.00 0.00 59 LYS A N 16
ATOM 26713 C CA . LYS A 1 15 ? -4.901 4.392 4.232 1.00 0.00 59 LYS A CA 16
ATOM 26714 C C . LYS A 1 15 ? -5.298 3.685 5.528 1.00 0.00 59 LYS A C 16
ATOM 26715 O O . LYS A 1 15 ? -6.251 2.905 5.551 1.00 0.00 59 LYS A O 16
ATOM 26734 N N . ALA A 1 16 ? -4.558 3.965 6.600 1.00 0.00 60 ALA A N 16
ATOM 26735 C CA . ALA A 1 16 ? -4.828 3.359 7.904 1.00 0.00 60 ALA A CA 16
ATOM 26736 C C . ALA A 1 16 ? -5.658 4.290 8.789 1.00 0.00 60 ALA A C 16
ATOM 26737 O O . ALA A 1 16 ? -5.764 5.488 8.513 1.00 0.00 60 ALA A O 16
ATOM 26744 N N . PRO A 1 17 ? -6.258 3.756 9.872 1.00 0.00 61 PRO A N 16
ATOM 26745 C CA . PRO A 1 17 ? -7.074 4.553 10.796 1.00 0.00 61 PRO A CA 16
ATOM 26746 C C . PRO A 1 17 ? -6.238 5.584 11.550 1.00 0.00 61 PRO A C 16
ATOM 26747 O O . PRO A 1 17 ? -5.560 5.256 12.526 1.00 0.00 61 PRO A O 16
ATOM 26758 N N . GLY A 1 18 ? -6.285 6.8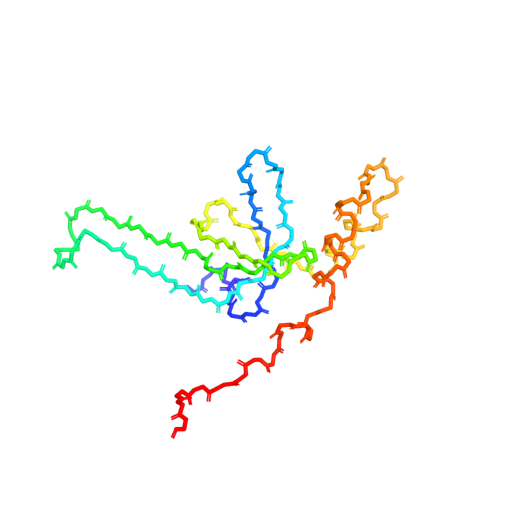30 11.083 1.00 0.00 62 GLY A N 16
ATOM 26759 C CA . GLY A 1 18 ? -5.521 7.891 11.717 1.00 0.00 62 GLY A CA 16
ATOM 26760 C C . GLY A 1 18 ? -4.264 8.255 10.941 1.00 0.00 62 GLY A C 16
ATOM 26761 O O . GLY A 1 18 ? -3.815 9.402 10.985 1.00 0.00 62 GLY A O 16
ATOM 26765 N N . TYR A 1 19 ? -3.693 7.278 10.234 1.00 0.00 63 TYR A N 16
ATOM 26766 C CA . TYR A 1 19 ? -2.479 7.501 9.452 1.00 0.00 63 TYR A CA 16
ATOM 26767 C C . TYR A 1 19 ? -2.805 7.661 7.967 1.00 0.00 63 TYR A C 16
ATOM 26768 O O . TYR A 1 19 ? -3.761 7.068 7.467 1.00 0.00 63 TYR A O 16
ATOM 26786 N N . PRO A 1 20 ? -2.006 8.472 7.239 1.00 0.00 64 PRO A N 16
ATOM 26787 C CA . PRO A 1 20 ? -2.208 8.715 5.800 1.00 0.00 64 PRO A CA 16
ATOM 26788 C C . PRO A 1 20 ? -2.095 7.436 4.963 1.00 0.00 64 PRO A C 16
ATOM 26789 O O . PRO A 1 20 ? -2.027 6.330 5.505 1.00 0.00 64 PRO A O 16
ATOM 26800 N N . TRP A 1 21 ? -2.082 7.598 3.638 1.00 0.00 65 TRP A N 16
ATOM 26801 C CA . TRP A 1 21 ? -1.983 6.461 2.722 1.00 0.00 65 TRP A CA 16
ATOM 26802 C C . TRP A 1 21 ? -0.620 5.780 2.834 1.00 0.00 65 TRP A C 16
ATOM 26803 O O . TRP A 1 21 ? 0.422 6.431 2.734 1.00 0.00 65 TRP A O 16
ATOM 26824 N N . TRP A 1 22 ? -0.637 4.465 3.044 1.00 0.00 66 TRP A N 16
ATOM 26825 C CA . TRP A 1 22 ? 0.591 3.687 3.178 1.00 0.00 66 TRP A CA 16
ATOM 26826 C C . TRP A 1 22 ? 0.728 2.677 2.037 1.00 0.00 66 TRP A C 16
ATOM 26827 O O . TRP A 1 22 ? -0.264 2.090 1.598 1.00 0.00 66 TRP A O 16
ATOM 26848 N N . PRO A 1 23 ? 1.963 2.462 1.539 1.00 0.00 67 PRO A N 16
ATOM 26849 C CA . PRO A 1 23 ? 2.218 1.521 0.445 1.00 0.00 67 PRO A CA 16
ATOM 26850 C C . PRO A 1 23 ? 2.187 0.063 0.899 1.00 0.00 67 PRO A C 16
ATOM 26851 O O . PRO A 1 23 ? 3.003 -0.362 1.722 1.00 0.00 67 PRO A O 16
ATOM 26862 N N . ALA A 1 24 ? 1.245 -0.699 0.349 1.00 0.00 68 ALA A N 16
ATOM 26863 C CA . ALA A 1 24 ? 1.104 -2.114 0.676 1.00 0.00 68 ALA A CA 16
ATOM 26864 C C . ALA A 1 24 ? 1.113 -2.962 -0.596 1.00 0.00 68 ALA A C 16
ATOM 26865 O O . ALA A 1 24 ? 1.118 -2.428 -1.705 1.00 0.00 68 ALA A O 16
ATOM 26872 N N . LEU A 1 25 ? 1.123 -4.280 -0.433 1.00 0.00 69 LEU A N 16
ATOM 26873 C CA . LEU A 1 25 ? 1.137 -5.190 -1.579 1.00 0.00 69 LEU A CA 16
ATOM 26874 C C . LEU A 1 25 ? -0.010 -6.194 -1.495 1.00 0.00 69 LEU A C 16
ATOM 26875 O O . LEU A 1 25 ? -0.083 -6.983 -0.552 1.00 0.00 69 LEU A O 16
ATOM 26891 N N . LEU A 1 26 ? -0.902 -6.160 -2.485 1.00 0.00 70 LEU A N 16
ATOM 26892 C CA . LEU A 1 26 ? -2.048 -7.068 -2.524 1.00 0.00 70 LEU A CA 16
ATOM 26893 C C . LEU A 1 26 ? -1.602 -8.512 -2.745 1.00 0.00 70 LEU A C 16
ATOM 26894 O O . LEU A 1 26 ? -0.803 -8.791 -3.637 1.00 0.00 70 LEU A O 16
ATOM 26910 N N . LEU A 1 27 ? -2.129 -9.427 -1.928 1.00 0.00 71 LEU A N 16
ATOM 26911 C CA . LEU A 1 27 ? -1.788 -10.843 -2.041 1.00 0.00 71 LEU A CA 16
ATOM 26912 C C . LEU A 1 27 ? -2.938 -11.635 -2.665 1.00 0.00 71 LEU A C 16
ATOM 26913 O O . LEU A 1 27 ? -2.760 -12.296 -3.689 1.00 0.00 71 LEU A O 16
ATOM 26929 N N . ARG A 1 28 ? -4.116 -11.564 -2.039 1.00 0.00 72 ARG A N 16
ATOM 26930 C CA . ARG A 1 28 ? -5.295 -12.275 -2.531 1.00 0.00 72 ARG A CA 16
ATOM 26931 C C . ARG A 1 28 ? -6.587 -11.585 -2.095 1.00 0.00 72 ARG A C 16
ATOM 26932 O O . ARG A 1 28 ? -6.608 -10.849 -1.106 1.00 0.00 72 ARG A O 16
ATOM 26953 N N . ARG A 1 29 ? -7.666 -11.844 -2.835 1.00 0.00 73 ARG A N 16
ATOM 26954 C CA . ARG A 1 29 ? -8.974 -11.264 -2.531 1.00 0.00 73 ARG A CA 16
ATOM 26955 C C . ARG A 1 29 ? -9.908 -12.330 -1.966 1.00 0.00 73 ARG A C 16
ATOM 26956 O O . ARG A 1 29 ? -10.586 -13.039 -2.714 1.00 0.00 73 ARG A O 16
ATOM 26977 N N . LYS A 1 30 ? -9.929 -12.445 -0.641 1.00 0.00 74 LYS A N 16
ATOM 26978 C CA . LYS A 1 30 ? -10.773 -13.432 0.033 1.00 0.00 74 LYS A CA 16
ATOM 26979 C C . LYS A 1 30 ? -12.152 -12.855 0.354 1.00 0.00 74 LYS A C 16
ATOM 26980 O O . LYS A 1 30 ? -12.270 -11.708 0.789 1.00 0.00 74 LYS A O 16
ATOM 26999 N N . GLU A 1 31 ? -13.190 -13.662 0.136 1.00 0.00 75 GLU A N 16
ATOM 27000 C CA . GLU A 1 31 ? -14.563 -13.242 0.399 1.00 0.00 75 GLU A CA 16
ATOM 27001 C C . GLU A 1 31 ? -15.177 -14.054 1.537 1.00 0.00 75 GLU A C 16
ATOM 27002 O O . GLU A 1 31 ? -15.555 -15.213 1.350 1.00 0.00 75 GLU A O 16
ATOM 27014 N N . THR A 1 32 ? -15.280 -13.439 2.714 1.00 0.00 76 THR A N 16
ATOM 27015 C CA . THR A 1 32 ? -15.858 -14.107 3.879 1.00 0.00 76 THR A CA 16
ATOM 27016 C C . THR A 1 32 ? -17.200 -13.481 4.253 1.00 0.00 76 THR A C 16
ATOM 27017 O O . THR A 1 32 ? -17.458 -12.315 3.954 1.00 0.00 76 THR A O 16
ATOM 27028 N N . LYS A 1 33 ? -18.055 -14.267 4.903 1.00 0.00 77 LYS A N 16
ATOM 27029 C CA . LYS A 1 33 ? -19.376 -13.795 5.315 1.00 0.00 77 LYS A CA 16
ATOM 27030 C C . LYS A 1 33 ? -19.749 -14.347 6.692 1.00 0.00 77 LYS A C 16
ATOM 27031 O O . LYS A 1 33 ? -18.988 -15.113 7.286 1.00 0.00 77 LYS A O 16
ATOM 27050 N N . ASP A 1 34 ? -20.924 -13.957 7.192 1.00 0.00 78 ASP A N 16
ATOM 27051 C CA . ASP A 1 34 ? -21.396 -14.420 8.499 1.00 0.00 78 ASP A CA 16
ATOM 27052 C C . ASP A 1 34 ? -21.415 -15.948 8.554 1.00 0.00 78 ASP A C 16
ATOM 27053 O O . ASP A 1 34 ? -20.758 -16.553 9.401 1.00 0.00 78 ASP A O 16
ATOM 27062 N N . SER A 1 35 ? -22.166 -16.562 7.639 1.00 0.00 79 SER A N 16
ATOM 27063 C CA . SER A 1 35 ? -22.269 -18.018 7.566 1.00 0.00 79 SER A CA 16
ATOM 27064 C C . SER A 1 35 ? -23.029 -18.440 6.311 1.00 0.00 79 SER A C 16
ATOM 27065 O O . SER A 1 35 ? -22.464 -19.063 5.410 1.00 0.00 79 SER A O 16
ATOM 27073 N N . LEU A 1 36 ? -24.311 -18.082 6.252 1.00 0.00 80 LEU A N 16
ATOM 27074 C CA . LEU A 1 36 ? -25.151 -18.409 5.105 1.00 0.00 80 LEU A CA 16
ATOM 27075 C C . LEU A 1 36 ? -26.028 -17.218 4.731 1.00 0.00 80 LEU A C 16
ATOM 27076 O O . LEU A 1 36 ? -25.805 -16.566 3.709 1.00 0.00 80 LEU A O 16
ATOM 27092 N N . ASN A 1 37 ? -27.021 -16.935 5.574 1.00 0.00 81 ASN A N 16
ATOM 27093 C CA . ASN A 1 37 ? -27.936 -15.818 5.347 1.00 0.00 81 ASN A CA 16
ATOM 27094 C C . ASN A 1 37 ? -28.638 -15.406 6.645 1.00 0.00 81 ASN A C 16
ATOM 27095 O O . ASN A 1 37 ? -29.805 -15.018 6.636 1.00 0.00 81 ASN A O 16
ATOM 27106 N N . THR A 1 38 ? -27.913 -15.488 7.763 1.00 0.00 82 THR A N 16
ATOM 27107 C CA . THR A 1 38 ? -28.466 -15.121 9.066 1.00 0.00 82 THR A CA 16
ATOM 27108 C C . THR A 1 38 ? -28.670 -13.611 9.162 1.00 0.00 82 THR A C 16
ATOM 27109 O O . THR A 1 38 ? -29.773 -13.139 9.440 1.00 0.00 82 THR A O 16
ATOM 27120 N N . ASN A 1 39 ? -27.594 -12.862 8.927 1.00 0.00 83 ASN A N 16
ATOM 27121 C CA . ASN A 1 39 ? -27.642 -11.403 8.980 1.00 0.00 83 ASN A CA 16
ATOM 27122 C C . ASN A 1 39 ? -27.606 -10.792 7.576 1.00 0.00 83 ASN A C 16
ATOM 27123 O O . ASN A 1 39 ? -28.046 -9.659 7.377 1.00 0.00 83 ASN A O 16
ATOM 27134 N N . SER A 1 40 ? -27.079 -11.550 6.609 1.00 0.00 84 SER A N 16
ATOM 27135 C CA . SER A 1 40 ? -26.986 -11.091 5.224 1.00 0.00 84 SER A CA 16
ATOM 27136 C C . SER A 1 40 ? -26.054 -9.883 5.104 1.00 0.00 84 SER A C 16
ATOM 27137 O O . SER A 1 40 ? -26.494 -8.771 4.806 1.00 0.00 84 SER A O 16
ATOM 27145 N N . SER A 1 41 ? -24.762 -10.117 5.332 1.00 0.00 85 SER A N 16
ATOM 27146 C CA . SER A 1 41 ? -23.760 -9.061 5.247 1.00 0.00 85 SER A CA 16
ATOM 27147 C C . SER A 1 41 ? -22.407 -9.630 4.822 1.00 0.00 85 SER A C 16
ATOM 27148 O O . SER A 1 41 ? -21.700 -10.237 5.628 1.00 0.00 85 SER A O 16
ATOM 27156 N N . PHE A 1 42 ? -22.054 -9.433 3.552 1.00 0.00 86 PHE A N 16
ATOM 27157 C CA . PHE A 1 42 ? -20.784 -9.929 3.024 1.00 0.00 86 PHE A CA 16
ATOM 27158 C C . PHE A 1 42 ? -19.610 -9.140 3.598 1.00 0.00 86 PHE A C 16
ATOM 27159 O O . PHE A 1 42 ? -19.728 -7.944 3.874 1.00 0.00 86 PHE A O 16
ATOM 27176 N N . ASN A 1 43 ? -18.476 -9.817 3.772 1.00 0.00 87 ASN A N 16
ATOM 27177 C CA . ASN A 1 43 ? -17.280 -9.180 4.308 1.00 0.00 87 ASN A CA 16
ATOM 27178 C C . ASN A 1 43 ? -16.048 -9.568 3.495 1.00 0.00 87 ASN A C 16
ATOM 27179 O O . ASN A 1 43 ? -15.287 -10.457 3.880 1.00 0.00 87 ASN A O 16
ATOM 27190 N N . VAL A 1 44 ? -15.851 -8.886 2.373 1.00 0.00 88 VAL A N 16
ATOM 27191 C CA . VAL A 1 44 ? -14.703 -9.146 1.510 1.00 0.00 88 VAL A CA 16
ATOM 27192 C C . VAL A 1 44 ? -13.615 -8.103 1.739 1.00 0.00 88 VAL A C 16
ATOM 27193 O O . VAL A 1 44 ? -13.901 -6.908 1.846 1.00 0.00 88 VAL A O 16
ATOM 27206 N N . LEU A 1 45 ? -12.370 -8.563 1.821 1.00 0.00 89 LEU A N 16
ATOM 27207 C CA . LEU A 1 45 ? -11.239 -7.666 2.047 1.00 0.00 89 LEU A CA 16
ATOM 27208 C C . LEU A 1 45 ? -10.059 -7.997 1.137 1.00 0.00 89 LEU A C 16
ATOM 27209 O O . LEU A 1 45 ? -10.032 -9.039 0.478 1.00 0.00 89 LEU A O 16
ATOM 27225 N N . TYR A 1 46 ? -9.080 -7.095 1.125 1.00 0.00 90 TYR A N 16
ATOM 27226 C CA . TYR A 1 46 ? -7.876 -7.256 0.325 1.00 0.00 90 TYR A CA 16
ATOM 27227 C C . TYR A 1 46 ? -6.683 -7.570 1.222 1.00 0.00 90 TYR A C 16
ATOM 27228 O O . TYR A 1 46 ? -6.181 -6.690 1.926 1.00 0.00 90 TYR A O 16
ATOM 27246 N N . LYS A 1 47 ? -6.228 -8.821 1.195 1.00 0.00 91 LYS A N 16
ATOM 27247 C CA . LYS A 1 47 ? -5.086 -9.233 2.008 1.00 0.00 91 LYS A CA 16
ATOM 27248 C C . LYS A 1 47 ? -3.804 -8.595 1.474 1.00 0.00 91 LYS A C 16
ATOM 27249 O O . LYS A 1 47 ? -3.139 -9.158 0.603 1.00 0.00 91 LYS A O 16
ATOM 27268 N N . VAL A 1 48 ? -3.474 -7.411 1.988 1.00 0.00 92 VAL A N 16
ATOM 27269 C CA . VAL A 1 48 ? -2.281 -6.689 1.549 1.00 0.00 92 VAL A CA 16
ATOM 27270 C C . VAL A 1 48 ? -1.185 -6.716 2.608 1.00 0.00 92 VAL A C 16
ATOM 27271 O O . VAL A 1 48 ? -1.467 -6.817 3.800 1.00 0.00 92 VAL A O 16
ATOM 27284 N N . LEU A 1 49 ? 0.066 -6.609 2.161 1.00 0.00 93 LEU A N 16
ATOM 27285 C CA . LEU A 1 49 ? 1.208 -6.605 3.067 1.00 0.00 93 LEU A CA 16
ATOM 27286 C C . LEU A 1 49 ? 1.817 -5.209 3.156 1.00 0.00 93 LEU A C 16
ATOM 27287 O O . LEU A 1 49 ? 2.042 -4.555 2.136 1.00 0.00 93 LEU A O 16
ATOM 27303 N N . PHE A 1 50 ? 2.078 -4.752 4.381 1.00 0.00 94 PHE A N 16
ATOM 27304 C CA . PHE A 1 50 ? 2.658 -3.429 4.599 1.00 0.00 94 PHE A CA 16
ATOM 27305 C C . PHE A 1 50 ? 4.182 -3.514 4.705 1.00 0.00 94 PHE A C 16
ATOM 27306 O O . PHE A 1 50 ? 4.736 -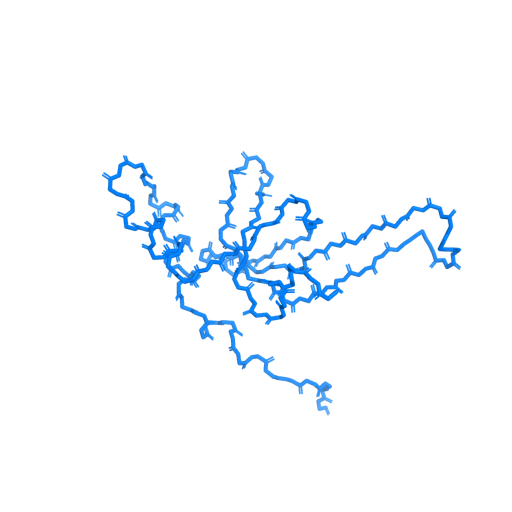4.584 4.961 1.00 0.00 94 PHE A O 16
ATOM 27323 N N . PHE A 1 51 ? 4.852 -2.380 4.505 1.00 0.00 95 PHE A N 16
ATOM 27324 C CA . PHE A 1 51 ? 6.312 -2.326 4.575 1.00 0.00 95 PHE A CA 16
ATOM 27325 C C . PHE A 1 51 ? 6.784 -1.039 5.254 1.00 0.00 95 PHE A C 16
ATOM 27326 O O . PHE A 1 51 ? 6.081 -0.026 5.231 1.00 0.00 95 PHE A O 16
ATOM 27343 N N . PRO A 1 52 ? 7.986 -1.058 5.867 1.00 0.00 96 PRO A N 16
ATOM 27344 C CA . PRO A 1 52 ? 8.853 -2.236 5.918 1.00 0.00 96 PRO A CA 16
ATOM 27345 C C . PRO A 1 52 ? 8.586 -3.116 7.145 1.00 0.00 96 PRO A C 16
ATOM 27346 O O . PRO A 1 52 ? 7.653 -2.863 7.909 1.00 0.00 96 PRO A O 16
ATOM 27357 N N . ASP A 1 53 ? 9.419 -4.148 7.322 1.00 0.00 97 ASP A N 16
ATOM 27358 C CA . ASP A 1 53 ? 9.303 -5.078 8.453 1.00 0.00 97 ASP A CA 16
ATOM 27359 C C . ASP A 1 53 ? 8.045 -5.958 8.374 1.00 0.00 97 ASP A C 16
ATOM 27360 O O . ASP A 1 53 ? 7.788 -6.748 9.283 1.00 0.00 97 ASP A O 16
ATOM 27369 N N . PHE A 1 54 ? 7.276 -5.834 7.286 1.00 0.00 98 PHE A N 16
ATOM 27370 C CA . PHE A 1 54 ? 6.058 -6.630 7.095 1.00 0.00 98 PHE A CA 16
ATOM 27371 C C . PHE A 1 54 ? 4.983 -6.275 8.124 1.00 0.00 98 PHE A C 16
ATOM 27372 O O . PHE A 1 54 ? 5.204 -6.380 9.330 1.00 0.00 98 PHE A O 16
ATOM 27389 N N . ASN A 1 55 ? 3.812 -5.865 7.633 1.00 0.00 99 ASN A N 16
ATOM 27390 C CA . ASN A 1 55 ? 2.695 -5.499 8.506 1.00 0.00 99 ASN A CA 16
ATOM 27391 C C . ASN A 1 55 ? 1.363 -5.583 7.757 1.00 0.00 99 ASN A C 16
ATOM 27392 O O . ASN A 1 55 ? 0.540 -4.668 7.811 1.00 0.00 99 ASN A O 16
ATOM 27403 N N . PHE A 1 56 ? 1.176 -6.682 7.043 1.00 0.00 100 PHE A N 16
ATOM 27404 C CA . PHE A 1 56 ? -0.035 -6.911 6.254 1.00 0.00 100 PHE A CA 16
ATOM 27405 C C . PHE A 1 56 ? -1.316 -6.560 7.021 1.00 0.00 100 PHE A C 16
ATOM 27406 O O . PHE A 1 56 ? -1.347 -6.562 8.253 1.00 0.00 100 PHE A O 16
ATOM 27423 N N . ALA A 1 57 ? -2.366 -6.260 6.257 1.00 0.00 101 ALA A N 16
ATOM 27424 C CA . ALA A 1 57 ? -3.672 -5.894 6.805 1.00 0.00 101 ALA A CA 16
ATOM 27425 C C . ALA A 1 57 ? -4.793 -6.254 5.827 1.00 0.00 101 ALA A C 16
ATOM 27426 O O . ALA A 1 57 ? -4.533 -6.630 4.683 1.00 0.00 101 ALA A O 16
ATOM 27433 N N . TRP A 1 58 ? -6.042 -6.135 6.285 1.00 0.00 102 TRP A N 16
ATOM 27434 C CA . TRP A 1 58 ? -7.205 -6.447 5.451 1.00 0.00 102 TRP A CA 16
ATOM 27435 C C . TRP A 1 58 ? -8.071 -5.204 5.238 1.00 0.00 102 TRP A C 16
ATOM 27436 O O . TRP A 1 58 ? -8.611 -4.643 6.192 1.00 0.00 102 TRP A O 16
ATOM 27457 N N . VAL A 1 59 ? -8.201 -4.778 3.980 1.00 0.00 103 VAL A N 16
ATOM 27458 C CA . VAL A 1 59 ? -9.003 -3.599 3.639 1.00 0.00 103 VAL A CA 16
ATOM 27459 C C . VAL A 1 59 ? -10.190 -3.988 2.758 1.00 0.00 103 VAL A C 16
ATOM 27460 O O . VAL A 1 59 ? -10.124 -4.964 2.018 1.00 0.00 103 VAL A O 16
ATOM 27473 N N . LYS A 1 60 ? -11.282 -3.226 2.847 1.00 0.00 104 LYS A N 16
ATOM 27474 C CA . LYS A 1 60 ? -12.484 -3.520 2.057 1.00 0.00 104 LYS A CA 16
ATOM 27475 C C . LYS A 1 60 ? -12.440 -2.889 0.658 1.00 0.00 104 LYS A C 16
ATOM 27476 O O . LYS A 1 60 ? -13.487 -2.644 0.057 1.00 0.00 104 LYS A O 16
ATOM 27495 N N . ARG A 1 61 ? -11.231 -2.627 0.143 1.00 0.00 105 ARG A N 16
ATOM 27496 C CA . ARG A 1 61 ? -11.049 -2.027 -1.189 1.00 0.00 105 ARG A CA 16
ATOM 27497 C C . ARG A 1 61 ? -11.348 -0.521 -1.201 1.00 0.00 105 ARG A C 16
ATOM 27498 O O . ARG A 1 61 ? -10.857 0.203 -2.067 1.00 0.00 105 ARG A O 16
ATOM 27519 N N . ASN A 1 62 ? -12.160 -0.060 -0.250 1.00 0.00 106 ASN A N 16
ATOM 27520 C CA . ASN A 1 62 ? -12.532 1.349 -0.166 1.00 0.00 106 ASN A CA 16
ATOM 27521 C C . ASN A 1 62 ? -11.346 2.212 0.253 1.00 0.00 106 ASN A C 16
ATOM 27522 O O . ASN A 1 62 ? -11.141 3.299 -0.287 1.00 0.00 106 ASN A O 16
ATOM 27533 N N . SER A 1 63 ? -10.569 1.722 1.217 1.00 0.00 107 SER A N 16
ATOM 27534 C CA . SER A 1 63 ? -9.403 2.457 1.703 1.00 0.00 107 SER A CA 16
ATOM 27535 C C . SER A 1 63 ? -8.136 2.081 0.927 1.00 0.00 107 SER A C 16
ATOM 27536 O O . SER A 1 63 ? -7.024 2.324 1.397 1.00 0.00 107 SER A O 16
ATOM 27544 N N . VAL A 1 64 ? -8.306 1.488 -0.260 1.00 0.00 108 VAL A N 16
ATOM 27545 C CA . VAL A 1 64 ? -7.172 1.084 -1.086 1.00 0.00 108 VAL A CA 16
ATOM 27546 C C . VAL A 1 64 ? -7.264 1.689 -2.488 1.00 0.00 108 VAL A C 16
ATOM 27547 O O . VAL A 1 64 ? -8.354 1.806 -3.050 1.00 0.00 108 VAL A O 16
ATOM 27560 N N . LYS A 1 65 ? -6.113 2.067 -3.047 1.00 0.00 109 LYS A N 16
ATOM 27561 C CA . LYS A 1 65 ? -6.055 2.652 -4.385 1.00 0.00 109 LYS A CA 16
ATOM 27562 C C . LYS A 1 65 ? -4.893 2.060 -5.187 1.00 0.00 109 LYS A C 16
ATOM 27563 O O . LYS A 1 65 ? -3.819 1.806 -4.634 1.00 0.00 109 LYS A O 16
ATOM 27582 N N . PRO A 1 66 ? -5.089 1.829 -6.503 1.00 0.00 110 PRO A N 16
ATOM 27583 C CA . PRO A 1 66 ? -4.048 1.260 -7.373 1.00 0.00 110 PRO A CA 16
ATOM 27584 C C . PRO A 1 66 ? -2.781 2.113 -7.396 1.00 0.00 110 PRO A C 16
ATOM 27585 O O . PRO A 1 66 ? -2.828 3.300 -7.723 1.00 0.00 110 PRO A O 16
ATOM 27596 N N . LEU A 1 67 ? -1.652 1.498 -7.048 1.00 0.00 111 LEU A N 16
ATOM 27597 C CA . LEU A 1 67 ? -0.367 2.196 -7.030 1.00 0.00 111 LEU A CA 16
ATOM 27598 C C . LEU A 1 67 ? 0.576 1.624 -8.088 1.00 0.00 111 LEU A C 16
ATOM 27599 O O . LEU A 1 67 ? 0.498 0.442 -8.428 1.00 0.00 111 LEU A O 16
ATOM 27615 N N . LEU A 1 68 ? 1.468 2.469 -8.606 1.00 0.00 112 LEU A N 16
ATOM 27616 C CA . LEU A 1 68 ? 2.427 2.048 -9.626 1.00 0.00 112 LEU A CA 16
ATOM 27617 C C . LEU A 1 68 ? 3.853 2.432 -9.232 1.00 0.00 112 LEU A C 16
ATOM 27618 O O . LEU A 1 68 ? 4.061 3.250 -8.337 1.00 0.00 112 LEU A O 16
ATOM 27634 N N . ASP A 1 69 ? 4.831 1.829 -9.910 1.00 0.00 113 ASP A N 16
ATOM 27635 C CA . ASP A 1 69 ? 6.247 2.094 -9.640 1.00 0.00 113 ASP A CA 16
ATOM 27636 C C . ASP A 1 69 ? 6.573 3.571 -9.828 1.00 0.00 113 ASP A C 16
ATOM 27637 O O . ASP A 1 69 ? 7.268 4.168 -9.002 1.00 0.00 113 ASP A O 16
ATOM 27646 N N . SER A 1 70 ? 6.062 4.159 -10.910 1.00 0.00 114 SER A N 16
ATOM 27647 C CA . SER A 1 70 ? 6.296 5.574 -11.189 1.00 0.00 114 SER A CA 16
ATOM 27648 C C . SER A 1 70 ? 5.740 6.445 -10.066 1.00 0.00 114 SER A C 16
ATOM 27649 O O . SER A 1 70 ? 6.285 7.506 -9.774 1.00 0.00 114 SER A O 16
ATOM 27657 N N . GLU A 1 71 ? 4.663 5.984 -9.427 1.00 0.00 115 GLU A N 16
ATOM 27658 C CA . GLU A 1 71 ? 4.054 6.728 -8.325 1.00 0.00 115 GLU A CA 16
ATOM 27659 C C . GLU A 1 71 ? 4.848 6.529 -7.033 1.00 0.00 115 GLU A C 16
ATOM 27660 O O . GLU A 1 71 ? 5.009 7.460 -6.244 1.00 0.00 115 GLU A O 16
ATOM 27672 N N . ILE A 1 72 ? 5.348 5.310 -6.829 1.00 0.00 116 ILE A N 16
ATOM 27673 C CA . ILE A 1 72 ? 6.134 4.988 -5.644 1.00 0.00 116 ILE A CA 16
ATOM 27674 C C . ILE A 1 72 ? 7.429 5.790 -5.645 1.00 0.00 116 ILE A C 16
ATOM 27675 O O . ILE A 1 72 ? 7.702 6.543 -4.708 1.00 0.00 116 ILE A O 16
ATOM 27691 N N . ALA A 1 73 ? 8.212 5.645 -6.717 1.00 0.00 117 ALA A N 16
ATOM 27692 C CA . ALA A 1 73 ? 9.466 6.380 -6.855 1.00 0.00 117 ALA A CA 16
ATOM 27693 C C . ALA A 1 73 ? 9.219 7.872 -6.676 1.00 0.00 117 ALA A C 16
ATOM 27694 O O . ALA A 1 73 ? 10.010 8.573 -6.045 1.00 0.00 117 ALA A O 16
ATOM 27701 N N . LYS A 1 74 ? 8.105 8.344 -7.237 1.00 0.00 118 LYS A N 16
ATOM 27702 C CA . LYS A 1 74 ? 7.731 9.749 -7.142 1.00 0.00 118 LYS A CA 16
ATOM 27703 C C . LYS A 1 74 ? 7.473 10.153 -5.701 1.00 0.00 118 LYS A C 16
ATOM 27704 O O . LYS A 1 74 ? 8.050 11.125 -5.212 1.00 0.00 118 LYS A O 16
ATOM 27723 N N . PHE A 1 75 ? 6.605 9.406 -5.024 1.00 0.00 119 PHE A N 16
ATOM 27724 C CA . PHE A 1 75 ? 6.278 9.692 -3.624 1.00 0.00 119 PHE A CA 16
ATOM 27725 C C . PHE A 1 75 ? 7.553 9.897 -2.816 1.00 0.00 119 PHE A C 16
ATOM 27726 O O . PHE A 1 75 ? 7.668 10.853 -2.049 1.00 0.00 119 PHE A O 16
ATOM 27743 N N . LEU A 1 76 ? 8.512 8.996 -3.007 1.00 0.00 120 LEU A N 16
ATOM 27744 C CA . LEU A 1 76 ? 9.786 9.079 -2.309 1.00 0.00 120 LEU A CA 16
ATOM 27745 C C . LEU A 1 76 ? 10.570 10.306 -2.763 1.00 0.00 120 LEU A C 16
ATOM 27746 O O . LEU A 1 76 ? 11.271 10.935 -1.967 1.00 0.00 120 LEU A O 16
ATOM 27762 N N . GLY A 1 77 ? 10.437 10.651 -4.049 1.00 0.00 121 GLY A N 16
ATOM 27763 C CA . GLY A 1 77 ? 11.129 11.808 -4.581 1.00 0.00 121 GLY A CA 16
ATOM 27764 C C . GLY A 1 77 ? 10.320 13.090 -4.446 1.00 0.00 121 GLY A C 16
ATOM 27765 O O . GLY A 1 77 ? 10.601 14.076 -5.130 1.00 0.00 121 GLY A O 16
ATOM 27769 N N . SER A 1 78 ? 9.313 13.084 -3.562 1.00 0.00 122 SER A N 16
ATOM 27770 C CA . SER A 1 78 ? 8.474 14.256 -3.347 1.00 0.00 122 SER A CA 16
ATOM 27771 C C . SER A 1 78 ? 9.263 15.362 -2.650 1.00 0.00 122 SER A C 16
ATOM 27772 O O . SER A 1 78 ? 10.442 15.192 -2.329 1.00 0.00 122 SER A O 16
ATOM 27780 N N . SER A 1 79 ? 8.606 16.492 -2.416 1.00 0.00 123 SER A N 16
ATOM 27781 C CA . SER A 1 79 ? 9.248 17.626 -1.755 1.00 0.00 123 SER A CA 16
ATOM 27782 C C . SER A 1 79 ? 8.252 18.435 -0.918 1.00 0.00 123 SER A C 16
ATOM 27783 O O . SER A 1 79 ? 8.301 19.667 -0.900 1.00 0.00 123 SER A O 16
ATOM 27791 N N . LYS A 1 80 ? 7.353 17.741 -0.220 1.00 0.00 124 LYS A N 16
ATOM 27792 C CA . LYS A 1 80 ? 6.361 18.406 0.621 1.00 0.00 124 LYS A CA 16
ATOM 27793 C C . LYS A 1 80 ? 6.335 17.809 2.027 1.00 0.00 124 LYS A C 16
ATOM 27794 O O . LYS A 1 80 ? 6.466 18.529 3.017 1.00 0.00 124 LYS A O 16
ATOM 27813 N N . ARG A 1 81 ? 6.176 16.488 2.105 1.00 0.00 125 ARG A N 16
ATOM 27814 C CA . ARG A 1 81 ? 6.147 15.790 3.379 1.00 0.00 125 ARG A CA 16
ATOM 27815 C C . ARG A 1 81 ? 6.983 14.520 3.297 1.00 0.00 125 ARG A C 16
ATOM 27816 O O . ARG A 1 81 ? 6.549 13.507 2.743 1.00 0.00 125 ARG A O 16
ATOM 27837 N N . LYS A 1 82 ? 8.187 14.592 3.842 1.00 0.00 126 LYS A N 16
ATOM 27838 C CA . LYS A 1 82 ? 9.112 13.461 3.833 1.00 0.00 126 LYS A CA 16
ATOM 27839 C C . LYS A 1 82 ? 9.509 13.063 5.251 1.00 0.00 126 LYS A C 16
ATOM 27840 O O . LYS A 1 82 ? 9.968 13.897 6.034 1.00 0.00 126 LYS A O 16
ATOM 27859 N N . SER A 1 83 ? 9.343 11.781 5.570 1.00 0.00 127 SER A N 16
ATOM 27860 C CA . SER A 1 83 ? 9.698 11.261 6.890 1.00 0.00 127 SER A CA 16
ATOM 27861 C C . SER A 1 83 ? 10.395 9.908 6.760 1.00 0.00 127 SER A C 16
ATOM 27862 O O . SER A 1 83 ? 10.169 9.180 5.793 1.00 0.00 127 SER A O 16
ATOM 27870 N N . LYS A 1 84 ? 11.242 9.576 7.731 1.00 0.00 128 LYS A N 16
ATOM 27871 C CA . LYS A 1 84 ? 11.973 8.308 7.716 1.00 0.00 128 LYS A CA 16
ATOM 27872 C C . LYS A 1 84 ? 11.008 7.130 7.629 1.00 0.00 128 LYS A C 16
ATOM 27873 O O . LYS A 1 84 ? 11.200 6.221 6.818 1.00 0.00 128 LYS A O 16
ATOM 27892 N N . GLU A 1 85 ? 9.965 7.159 8.458 1.00 0.00 129 GLU A N 16
ATOM 27893 C CA . GLU A 1 85 ? 8.963 6.098 8.471 1.00 0.00 129 GLU A CA 16
ATOM 27894 C C . GLU A 1 85 ? 8.207 6.039 7.143 1.00 0.00 129 GLU A C 16
ATOM 27895 O O . GLU A 1 85 ? 7.835 4.959 6.687 1.00 0.00 129 GLU A O 16
ATOM 27907 N N . LEU A 1 86 ? 7.978 7.203 6.527 1.00 0.00 130 LEU A N 16
ATOM 27908 C CA . LEU A 1 86 ? 7.257 7.255 5.252 1.00 0.00 130 LEU A CA 16
ATOM 27909 C C . LEU A 1 86 ? 8.153 6.836 4.090 1.00 0.00 130 LEU A C 16
ATOM 27910 O O . LEU A 1 86 ? 7.754 6.022 3.259 1.00 0.00 130 LEU A O 16
ATOM 27926 N N . ILE A 1 87 ? 9.364 7.391 4.030 1.00 0.00 131 ILE A N 16
ATOM 27927 C CA . ILE A 1 87 ? 10.294 7.054 2.956 1.00 0.00 131 ILE A CA 16
ATOM 27928 C C . ILE A 1 87 ? 10.609 5.563 2.960 1.00 0.00 131 ILE A C 16
ATOM 27929 O O . ILE A 1 87 ? 10.437 4.885 1.949 1.00 0.00 131 ILE A O 16
ATOM 27945 N N . GLU A 1 88 ? 11.060 5.055 4.108 1.00 0.00 132 GLU A N 16
ATOM 27946 C CA . GLU A 1 88 ? 11.383 3.637 4.236 1.00 0.00 132 GLU A CA 16
ATOM 27947 C C . GLU A 1 88 ? 10.192 2.780 3.815 1.00 0.00 132 GLU A C 16
ATOM 27948 O O . GLU A 1 88 ? 10.360 1.663 3.326 1.00 0.00 132 GLU A O 16
ATOM 27960 N N . ALA A 1 89 ? 8.985 3.320 4.004 1.00 0.00 133 ALA A N 16
ATOM 27961 C CA . ALA A 1 89 ? 7.763 2.617 3.638 1.00 0.00 133 ALA A CA 16
ATOM 27962 C C . ALA A 1 89 ? 7.675 2.416 2.136 1.00 0.00 133 ALA A C 16
ATOM 27963 O O . ALA A 1 89 ? 7.553 1.287 1.661 1.00 0.00 133 ALA A O 16
ATOM 27970 N N . TYR A 1 90 ? 7.734 3.515 1.395 1.00 0.00 134 TYR A N 16
ATOM 27971 C CA . TYR A 1 90 ? 7.659 3.447 -0.060 1.00 0.00 134 TYR A CA 16
ATOM 27972 C C . TYR A 1 90 ? 8.889 2.749 -0.631 1.00 0.00 134 TYR A C 16
ATOM 27973 O O . TYR A 1 90 ? 8.802 2.050 -1.641 1.00 0.00 134 TYR A O 16
ATOM 27991 N N . GLU A 1 91 ? 10.031 2.922 0.033 1.00 0.00 135 GLU A N 16
ATOM 27992 C CA . GLU A 1 91 ? 11.268 2.280 -0.401 1.00 0.00 135 GLU A CA 16
ATOM 27993 C C . GLU A 1 91 ? 11.180 0.769 -0.198 1.00 0.00 135 GLU A C 16
ATOM 27994 O O . GLU A 1 91 ? 11.774 -0.003 -0.952 1.00 0.00 135 GLU A O 16
ATOM 28006 N N . ALA A 1 92 ? 10.423 0.355 0.822 1.00 0.00 136 ALA A N 16
ATOM 28007 C CA . ALA A 1 92 ? 10.242 -1.062 1.119 1.00 0.00 136 ALA A CA 16
ATOM 28008 C C . ALA A 1 92 ? 9.182 -1.676 0.209 1.00 0.00 136 ALA A C 16
ATOM 28009 O O . ALA A 1 92 ? 9.230 -2.869 -0.096 1.00 0.00 136 ALA A O 16
ATOM 28016 N N . SER A 1 93 ? 8.229 -0.849 -0.227 1.00 0.00 137 SER A N 16
ATOM 28017 C CA . SER A 1 93 ? 7.158 -1.299 -1.114 1.00 0.00 137 SER A CA 16
ATOM 28018 C C . SER A 1 93 ? 7.639 -1.397 -2.567 1.00 0.00 137 SER A C 16
ATOM 28019 O O . SER A 1 93 ? 7.027 -2.089 -3.382 1.00 0.00 137 SER A O 16
ATOM 28027 N N . LYS A 1 94 ? 8.735 -0.697 -2.883 1.00 0.00 138 LYS A N 16
ATOM 28028 C CA . LYS A 1 94 ? 9.296 -0.702 -4.238 1.00 0.00 138 LYS A CA 16
ATOM 28029 C C . LYS A 1 94 ? 9.604 -2.126 -4.717 1.00 0.00 138 LYS A C 16
ATOM 28030 O O . LYS A 1 94 ? 9.634 -2.381 -5.921 1.00 0.00 138 LYS A O 16
ATOM 28049 N N . THR A 1 95 ? 9.828 -3.042 -3.767 1.00 0.00 139 THR A N 16
ATOM 28050 C CA . THR A 1 95 ? 10.132 -4.445 -4.076 1.00 0.00 139 THR A CA 16
ATOM 28051 C C . THR A 1 95 ? 9.308 -4.960 -5.257 1.00 0.00 139 THR A C 16
ATOM 28052 O O . THR A 1 95 ? 8.121 -5.263 -5.110 1.00 0.00 139 THR A O 16
ATOM 28063 N N . PRO A 1 96 ? 9.935 -5.078 -6.449 1.00 0.00 140 PRO A N 16
ATOM 28064 C CA . PRO A 1 96 ? 9.256 -5.572 -7.652 1.00 0.00 140 PRO A CA 16
ATOM 28065 C C . PRO A 1 96 ? 8.534 -6.906 -7.416 1.00 0.00 140 PRO A C 16
ATOM 28066 O O . PRO A 1 96 ? 7.392 -7.073 -7.840 1.00 0.00 140 PRO A O 16
ATOM 28077 N N . PRO A 1 97 ? 9.192 -7.877 -6.732 1.00 0.00 141 PRO A N 16
ATOM 28078 C CA . PRO A 1 97 ? 8.607 -9.194 -6.443 1.00 0.00 141 PRO A CA 16
ATOM 28079 C C . PRO A 1 97 ? 7.153 -9.128 -5.988 1.00 0.00 141 PRO A C 16
ATOM 28080 O O . PRO A 1 97 ? 6.751 -8.210 -5.270 1.00 0.00 141 PRO A O 16
ATOM 28091 N N . ASP A 1 98 ? 6.372 -10.117 -6.414 1.00 0.00 142 ASP A N 16
ATOM 28092 C CA . ASP A 1 98 ? 4.958 -10.187 -6.059 1.00 0.00 142 ASP A CA 16
ATOM 28093 C C . ASP A 1 98 ? 4.739 -11.130 -4.875 1.00 0.00 142 ASP A C 16
ATOM 28094 O O . ASP A 1 98 ? 5.300 -12.228 -4.832 1.00 0.00 142 ASP A O 16
ATOM 28103 N N . LEU A 1 99 ? 3.913 -10.690 -3.922 1.00 0.00 143 LEU A N 16
ATOM 28104 C CA . LEU A 1 99 ? 3.592 -11.474 -2.726 1.00 0.00 143 LEU A CA 16
ATOM 28105 C C . LEU A 1 99 ? 4.808 -11.620 -1.805 1.00 0.00 143 LEU A C 16
ATOM 28106 O O . LEU A 1 99 ? 4.830 -11.059 -0.708 1.00 0.00 143 LEU A O 16
ATOM 28122 N N . LYS A 1 100 ? 5.815 -12.376 -2.252 1.00 0.00 144 LYS A N 16
ATOM 28123 C CA . LYS A 1 100 ? 7.032 -12.598 -1.467 1.00 0.00 144 LYS A CA 16
ATOM 28124 C C . LYS A 1 100 ? 6.706 -13.226 -0.105 1.00 0.00 144 LYS A C 16
ATOM 28125 O O . LYS A 1 100 ? 7.416 -13.001 0.876 1.00 0.00 144 LYS A O 16
ATOM 28144 N N . GLU A 1 101 ? 5.633 -14.019 -0.059 1.00 0.00 145 GLU A N 16
ATOM 28145 C CA . GLU A 1 101 ? 5.206 -14.689 1.170 1.00 0.00 145 GLU A CA 16
ATOM 28146 C C . GLU A 1 101 ? 4.317 -15.889 0.846 1.00 0.00 145 GLU A C 16
ATOM 28147 O O . GLU A 1 101 ? 4.562 -17.001 1.316 1.00 0.00 145 GLU A O 16
ATOM 28159 N N . GLU A 1 102 ? 3.285 -15.645 0.036 1.00 0.00 146 GLU A N 16
ATOM 28160 C CA . GLU A 1 102 ? 2.341 -16.688 -0.367 1.00 0.00 146 GLU A CA 16
ATOM 28161 C C . GLU A 1 102 ? 2.862 -17.476 -1.572 1.00 0.00 146 GLU A C 16
ATOM 28162 O O . GLU A 1 102 ? 3.704 -16.988 -2.330 1.00 0.00 146 GLU A O 16
ATOM 28174 N N . SER A 1 103 ? 2.348 -18.695 -1.742 1.00 0.00 147 SER A N 16
ATOM 28175 C CA . SER A 1 103 ? 2.749 -19.554 -2.857 1.00 0.00 147 SER A CA 16
ATOM 28176 C C . SER A 1 103 ? 1.738 -20.682 -3.077 1.00 0.00 147 SER A C 16
ATOM 28177 O O . SER A 1 103 ? 0.755 -20.798 -2.339 1.00 0.00 147 SER A O 16
ATOM 28185 N N . SER A 1 104 ? 1.986 -21.507 -4.097 1.00 0.00 148 SER A N 16
ATOM 28186 C CA . SER A 1 104 ? 1.098 -22.625 -4.417 1.00 0.00 148 SER A CA 16
ATOM 28187 C C . SER A 1 104 ? 1.499 -23.881 -3.648 1.00 0.00 148 SER A C 16
ATOM 28188 O O . SER A 1 104 ? 2.167 -24.768 -4.186 1.00 0.00 148 SER A O 16
ATOM 28196 N N . THR A 1 105 ? 1.086 -23.948 -2.388 1.00 0.00 149 THR A N 16
ATOM 28197 C CA . THR A 1 105 ? 1.394 -25.093 -1.534 1.00 0.00 149 THR A CA 16
ATOM 28198 C C . THR A 1 105 ? 0.686 -26.357 -2.027 1.00 0.00 149 THR A C 16
ATOM 28199 O O . THR A 1 105 ? -0.521 -26.347 -2.279 1.00 0.00 149 THR A O 16
ATOM 28210 N N . ASP A 1 106 ? 1.450 -27.443 -2.163 1.00 0.00 150 ASP A N 16
ATOM 28211 C CA . ASP A 1 106 ? 0.904 -28.722 -2.626 1.00 0.00 150 ASP A CA 16
ATOM 28212 C C . ASP A 1 106 ? 0.101 -29.417 -1.521 1.00 0.00 150 ASP A C 16
ATOM 28213 O O . ASP A 1 106 ? 0.043 -28.936 -0.387 1.00 0.00 150 ASP A O 16
ATOM 28222 N N . LEU A 1 107 ? -0.519 -30.548 -1.868 1.00 0.00 151 LEU A N 16
ATOM 28223 C CA . LEU A 1 107 ? -1.325 -31.317 -0.918 1.00 0.00 151 LEU A CA 16
ATOM 28224 C C . LEU A 1 107 ? -0.566 -32.547 -0.406 1.00 0.00 151 LEU A C 16
ATOM 28225 O O . LEU A 1 107 ? 0.603 -32.752 -0.739 1.00 0.00 151 LEU A O 16
ATOM 28241 N N . GLU A 1 108 ? -1.247 -33.363 0.403 1.00 0.00 152 GLU A N 16
ATOM 28242 C CA . GLU A 1 108 ? -0.652 -34.575 0.970 1.00 0.00 152 GLU A CA 16
ATOM 28243 C C . GLU A 1 108 ? -1.281 -35.835 0.367 1.00 0.00 152 GLU A C 16
ATOM 28244 O O . GLU A 1 108 ? -0.533 -36.802 0.110 1.00 0.00 152 GLU A O 16
ATOM 28257 N N . SER A 1 1 ? -12.566 8.102 -15.693 1.00 0.00 45 SER A N 17
ATOM 28258 C CA . SER A 1 1 ? -11.571 6.995 -15.746 1.00 0.00 45 SER A CA 17
ATOM 28259 C C . SER A 1 1 ? -12.229 5.642 -15.461 1.00 0.00 45 SER A C 17
ATOM 28260 O O . SER A 1 1 ? -13.433 5.570 -15.210 1.00 0.00 45 SER A O 17
ATOM 28270 N N . ALA A 1 2 ? -11.429 4.576 -15.504 1.00 0.00 46 ALA A N 17
ATOM 28271 C CA . ALA A 1 2 ? -11.930 3.225 -15.251 1.00 0.00 46 ALA A CA 17
ATOM 28272 C C . ALA A 1 2 ? -11.705 2.814 -13.796 1.00 0.00 46 ALA A C 17
ATOM 28273 O O . ALA A 1 2 ? -11.125 3.567 -13.010 1.00 0.00 46 ALA A O 17
ATOM 28280 N N . ASP A 1 3 ? -12.166 1.614 -13.441 1.00 0.00 47 ASP A N 17
ATOM 28281 C CA . ASP A 1 3 ? -12.012 1.102 -12.081 1.00 0.00 47 ASP A CA 17
ATOM 28282 C C . ASP A 1 3 ? -11.660 -0.389 -12.084 1.00 0.00 47 ASP A C 17
ATOM 28283 O O . ASP A 1 3 ? -12.009 -1.116 -11.152 1.00 0.00 47 ASP A O 17
ATOM 28292 N N . ASP A 1 4 ? -10.964 -0.836 -13.132 1.00 0.00 48 ASP A N 17
ATOM 28293 C CA . ASP A 1 4 ? -10.566 -2.237 -13.245 1.00 0.00 48 ASP A CA 17
ATOM 28294 C C . ASP A 1 4 ? -9.076 -2.406 -12.942 1.00 0.00 48 ASP A C 17
ATOM 28295 O O . ASP A 1 4 ? -8.325 -2.969 -13.741 1.00 0.00 48 ASP A O 17
ATOM 28304 N N . ARG A 1 5 ? -8.654 -1.913 -11.775 1.00 0.00 49 ARG A N 17
ATOM 28305 C CA . ARG A 1 5 ? -7.256 -2.007 -11.354 1.00 0.00 49 ARG A CA 17
ATOM 28306 C C . ARG A 1 5 ? -7.112 -3.006 -10.199 1.00 0.00 49 ARG A C 17
ATOM 28307 O O . ARG A 1 5 ? -8.077 -3.680 -9.832 1.00 0.00 49 ARG A O 17
ATOM 28328 N N . LEU A 1 6 ? -5.903 -3.089 -9.630 1.00 0.00 50 LEU A N 17
ATOM 28329 C CA . LEU A 1 6 ? -5.618 -3.998 -8.511 1.00 0.00 50 LEU A CA 17
ATOM 28330 C C . LEU A 1 6 ? -5.624 -5.463 -8.958 1.00 0.00 50 LEU A C 17
ATOM 28331 O O . LEU A 1 6 ? -6.659 -5.991 -9.368 1.00 0.00 50 LEU A O 17
ATOM 28347 N N . ASN A 1 7 ? -4.460 -6.115 -8.870 1.00 0.00 51 ASN A N 17
ATOM 28348 C CA . ASN A 1 7 ? -4.333 -7.522 -9.261 1.00 0.00 51 ASN A CA 17
ATOM 28349 C C . ASN A 1 7 ? -3.481 -8.304 -8.254 1.00 0.00 51 ASN A C 17
ATOM 28350 O O . ASN A 1 7 ? -2.952 -7.732 -7.298 1.00 0.00 51 ASN A O 17
ATOM 28361 N N . PHE A 1 8 ? -3.355 -9.614 -8.479 1.00 0.00 52 PHE A N 17
ATOM 28362 C CA . PHE A 1 8 ? -2.568 -10.474 -7.595 1.00 0.00 52 PHE A CA 17
ATOM 28363 C C . PHE A 1 8 ? -1.076 -10.202 -7.768 1.00 0.00 52 PHE A C 17
ATOM 28364 O O . PHE A 1 8 ? -0.529 -10.374 -8.859 1.00 0.00 52 PHE A O 17
ATOM 28381 N N . GLY A 1 9 ? -0.426 -9.773 -6.687 1.00 0.00 53 GLY A N 17
ATOM 28382 C CA . GLY A 1 9 ? 0.997 -9.478 -6.738 1.00 0.00 53 GLY A CA 17
ATOM 28383 C C . GLY A 1 9 ? 1.285 -8.084 -7.263 1.00 0.00 53 GLY A C 17
ATOM 28384 O O . GLY A 1 9 ? 2.000 -7.926 -8.254 1.00 0.00 53 GLY A O 17
ATOM 28388 N N . ASP A 1 10 ? 0.726 -7.073 -6.596 1.00 0.00 54 ASP A N 17
ATOM 28389 C CA . ASP A 1 10 ? 0.918 -5.685 -6.997 1.00 0.00 54 ASP A CA 17
ATOM 28390 C C . ASP A 1 10 ? 0.975 -4.771 -5.776 1.00 0.00 54 ASP A C 17
ATOM 28391 O O . ASP A 1 10 ? 0.713 -5.200 -4.654 1.00 0.00 54 ASP A O 17
ATOM 28400 N N . ARG A 1 11 ? 1.314 -3.507 -6.008 1.00 0.00 55 ARG A N 17
ATOM 28401 C CA . ARG A 1 11 ? 1.403 -2.520 -4.932 1.00 0.00 55 ARG A CA 17
ATOM 28402 C C . ARG A 1 11 ? 0.150 -1.648 -4.886 1.00 0.00 55 ARG A C 17
ATOM 28403 O O . ARG A 1 11 ? -0.148 -0.916 -5.832 1.00 0.00 55 ARG A O 17
ATOM 28424 N N . ILE A 1 12 ? -0.583 -1.739 -3.776 1.00 0.00 56 ILE A N 17
ATOM 28425 C CA . ILE A 1 12 ? -1.812 -0.967 -3.593 1.00 0.00 56 ILE A CA 17
ATOM 28426 C C . ILE A 1 12 ? -1.784 -0.171 -2.286 1.00 0.00 56 ILE A C 17
ATOM 28427 O O . ILE A 1 12 ? -1.120 -0.560 -1.324 1.00 0.00 56 ILE A O 17
ATOM 28443 N N . LEU A 1 13 ? -2.519 0.939 -2.258 1.00 0.00 57 LEU A N 17
ATOM 28444 C CA . LEU A 1 13 ? -2.592 1.786 -1.067 1.00 0.00 57 LEU A CA 17
ATOM 28445 C C . LEU A 1 13 ? -3.825 1.444 -0.236 1.00 0.00 57 LEU A C 17
ATOM 28446 O O . LEU A 1 13 ? -4.871 1.104 -0.784 1.00 0.00 57 LEU A O 17
ATOM 28462 N N . VAL A 1 14 ? -3.697 1.534 1.087 1.00 0.00 58 VAL A N 17
ATOM 28463 C CA . VAL A 1 14 ? -4.811 1.233 1.986 1.00 0.00 58 VAL A CA 17
ATOM 28464 C C . VAL A 1 14 ? -4.902 2.253 3.121 1.00 0.00 58 VAL A C 17
ATOM 28465 O O . VAL A 1 14 ? -3.883 2.709 3.642 1.00 0.00 58 VAL A O 17
ATOM 28478 N N . LYS A 1 15 ? -6.132 2.604 3.499 1.00 0.00 59 LYS A N 17
ATOM 28479 C CA . LYS A 1 15 ? -6.365 3.566 4.572 1.00 0.00 59 LYS A CA 17
ATOM 28480 C C . LYS A 1 15 ? -6.661 2.850 5.889 1.00 0.00 59 LYS A C 17
ATOM 28481 O O . LYS A 1 15 ? -7.504 1.952 5.941 1.00 0.00 59 LYS A O 17
ATOM 28500 N N . ALA A 1 16 ? -5.965 3.255 6.952 1.00 0.00 60 ALA A N 17
ATOM 28501 C CA . ALA A 1 16 ? -6.153 2.655 8.271 1.00 0.00 60 ALA A CA 17
ATOM 28502 C C . ALA A 1 16 ? -6.703 3.677 9.265 1.00 0.00 60 ALA A C 17
ATOM 28503 O O . ALA A 1 16 ? -6.476 4.880 9.120 1.00 0.00 60 ALA A O 17
ATOM 28510 N N . PRO A 1 17 ? -7.435 3.212 10.298 1.00 0.00 61 PRO A N 17
ATOM 28511 C CA . PRO A 1 17 ? -8.011 4.096 11.318 1.00 0.00 61 PRO A CA 17
ATOM 28512 C C . PRO A 1 17 ? -6.934 4.724 12.199 1.00 0.00 61 PRO A C 17
ATOM 28513 O O . PRO A 1 17 ? -6.412 4.080 13.112 1.00 0.00 61 PRO A O 17
ATOM 28524 N N . GLY A 1 18 ? -6.600 5.981 11.910 1.00 0.00 62 GLY A N 17
ATOM 28525 C CA . GLY A 1 18 ? -5.579 6.675 12.673 1.00 0.00 62 GLY A CA 17
ATOM 28526 C C . GLY A 1 18 ? -4.310 6.912 11.870 1.00 0.00 62 GLY A C 17
ATOM 28527 O O . GLY A 1 18 ? -3.608 7.898 12.095 1.00 0.00 62 GLY A O 17
ATOM 28531 N N . TYR A 1 19 ? -4.014 6.005 10.934 1.00 0.00 63 TYR A N 17
ATOM 28532 C CA . TYR A 1 19 ? -2.820 6.123 10.102 1.00 0.00 63 TYR A CA 17
ATOM 28533 C C . TYR A 1 19 ? -3.190 6.362 8.638 1.00 0.00 63 TYR A C 17
ATOM 28534 O O . TYR A 1 19 ? -4.050 5.669 8.089 1.00 0.00 63 TYR A O 17
ATOM 28552 N N . PRO A 1 20 ? -2.546 7.352 7.988 1.00 0.00 64 PRO A N 17
ATOM 28553 C CA . PRO A 1 20 ? -2.809 7.687 6.576 1.00 0.00 64 PRO A CA 17
ATOM 28554 C C . PRO A 1 20 ? -2.592 6.502 5.633 1.00 0.00 64 PRO A C 17
ATOM 28555 O O . PRO A 1 20 ? -2.230 5.406 6.066 1.00 0.00 64 PRO A O 17
ATOM 28566 N N . TRP A 1 21 ? -2.819 6.736 4.338 1.00 0.00 65 TRP A N 17
ATOM 28567 C CA . TRP A 1 21 ? -2.652 5.693 3.321 1.00 0.00 65 TRP A CA 17
ATOM 28568 C C . TRP A 1 21 ? -1.206 5.200 3.276 1.00 0.00 65 TRP A C 17
ATOM 28569 O O . TRP A 1 21 ? -0.271 5.999 3.196 1.00 0.00 65 TRP A O 17
ATOM 28590 N N . TRP A 1 22 ? -1.028 3.880 3.332 1.00 0.00 66 TRP A N 17
ATOM 28591 C CA . TRP A 1 22 ? 0.305 3.282 3.305 1.00 0.00 66 TRP A CA 17
ATOM 28592 C C . TRP A 1 22 ? 0.483 2.371 2.091 1.00 0.00 66 TRP A C 17
ATOM 28593 O O . TRP A 1 22 ? -0.458 1.687 1.678 1.00 0.00 66 TRP A O 17
ATOM 28614 N N . PRO A 1 23 ? 1.697 2.349 1.500 1.00 0.00 67 PRO A N 17
ATOM 28615 C CA . PRO A 1 23 ? 1.991 1.516 0.329 1.00 0.00 67 PRO A CA 17
ATOM 28616 C C . PRO A 1 23 ? 2.120 0.033 0.682 1.00 0.00 67 PRO A C 17
ATOM 28617 O O . PRO A 1 23 ? 3.169 -0.420 1.142 1.00 0.00 67 PRO A O 17
ATOM 28628 N N . ALA A 1 24 ? 1.047 -0.715 0.449 1.00 0.00 68 ALA A N 17
ATOM 28629 C CA . ALA A 1 24 ? 1.025 -2.149 0.720 1.00 0.00 68 ALA A CA 17
ATOM 28630 C C . ALA A 1 24 ? 1.043 -2.932 -0.591 1.00 0.00 68 ALA A C 17
ATOM 28631 O O . ALA A 1 24 ? 0.938 -2.349 -1.670 1.00 0.00 68 ALA A O 17
ATOM 28638 N N . LEU A 1 25 ? 1.177 -4.250 -0.500 1.00 0.00 69 LEU A N 17
ATOM 28639 C CA . LEU A 1 25 ? 1.200 -5.094 -1.691 1.00 0.00 69 LEU A CA 17
ATOM 28640 C C . LEU A 1 25 ? 0.071 -6.116 -1.647 1.00 0.00 69 LEU A C 17
ATOM 28641 O O . LEU A 1 25 ? 0.012 -6.949 -0.743 1.00 0.00 69 LEU A O 17
ATOM 28657 N N . LEU A 1 26 ? -0.830 -6.040 -2.626 1.00 0.00 70 LEU A N 17
ATOM 28658 C CA . LEU A 1 26 ? -1.969 -6.950 -2.701 1.00 0.00 70 LEU A CA 17
ATOM 28659 C C . LEU A 1 26 ? -1.519 -8.399 -2.866 1.00 0.00 70 LEU A C 17
ATOM 28660 O O . LEU A 1 26 ? -0.771 -8.727 -3.789 1.00 0.00 70 LEU A O 17
ATOM 28676 N N . LEU A 1 27 ? -1.988 -9.260 -1.965 1.00 0.00 71 LEU A N 17
ATOM 28677 C CA . LEU A 1 27 ? -1.646 -10.679 -2.003 1.00 0.00 71 LEU A CA 17
ATOM 28678 C C . LEU A 1 27 ? -2.803 -11.505 -2.572 1.00 0.00 71 LEU A C 17
ATOM 28679 O O . LEU A 1 27 ? -2.585 -12.399 -3.392 1.00 0.00 71 LEU A O 17
ATOM 28695 N N . ARG A 1 28 ? -4.033 -11.200 -2.139 1.00 0.00 72 ARG A N 17
ATOM 28696 C CA . ARG A 1 28 ? -5.220 -11.920 -2.612 1.00 0.00 72 ARG A CA 17
ATOM 28697 C C . ARG A 1 28 ? -6.511 -11.282 -2.099 1.00 0.00 72 ARG A C 17
ATOM 28698 O O . ARG A 1 28 ? -6.482 -10.394 -1.243 1.00 0.00 72 ARG A O 17
ATOM 28719 N N . ARG A 1 29 ? -7.644 -11.756 -2.621 1.00 0.00 73 ARG A N 17
ATOM 28720 C CA . ARG A 1 29 ? -8.955 -11.255 -2.214 1.00 0.00 73 ARG A CA 17
ATOM 28721 C C . ARG A 1 29 ? -9.744 -12.357 -1.513 1.00 0.00 73 ARG A C 17
ATOM 28722 O O . ARG A 1 29 ? -10.184 -13.318 -2.148 1.00 0.00 73 ARG A O 17
ATOM 28743 N N . LYS A 1 30 ? -9.914 -12.219 -0.200 1.00 0.00 74 LYS A N 17
ATOM 28744 C CA . LYS A 1 30 ? -10.645 -13.210 0.584 1.00 0.00 74 LYS A CA 17
ATOM 28745 C C . LYS A 1 30 ? -12.034 -12.696 0.963 1.00 0.00 74 LYS A C 17
ATOM 28746 O O . LYS A 1 30 ? -12.175 -11.849 1.846 1.00 0.00 74 LYS A O 17
ATOM 28765 N N . GLU A 1 31 ? -13.055 -13.223 0.287 1.00 0.00 75 GLU A N 17
ATOM 28766 C CA . GLU A 1 31 ? -14.439 -12.830 0.547 1.00 0.00 75 GLU A CA 17
ATOM 28767 C C . GLU A 1 31 ? -15.023 -13.649 1.695 1.00 0.00 75 GLU A C 17
ATOM 28768 O O . GLU A 1 31 ? -14.878 -14.872 1.729 1.00 0.00 75 GLU A O 17
ATOM 28780 N N . THR A 1 32 ? -15.683 -12.971 2.633 1.00 0.00 76 THR A N 17
ATOM 28781 C CA . THR A 1 32 ? -16.286 -13.650 3.778 1.00 0.00 76 THR A CA 17
ATOM 28782 C C . THR A 1 32 ? -17.660 -13.069 4.111 1.00 0.00 76 THR A C 17
ATOM 28783 O O . THR A 1 32 ? -17.870 -11.856 4.038 1.00 0.00 76 THR A O 17
ATOM 28794 N N . LYS A 1 33 ? -18.586 -13.951 4.480 1.00 0.00 77 LYS A N 17
ATOM 28795 C CA . LYS A 1 33 ? -19.944 -13.554 4.836 1.00 0.00 77 LYS A CA 17
ATOM 28796 C C . LYS A 1 33 ? -20.307 -14.077 6.225 1.00 0.00 77 LYS A C 17
ATOM 28797 O O . LYS A 1 33 ? -19.549 -14.838 6.827 1.00 0.00 77 LYS A O 17
ATOM 28816 N N . ASP A 1 34 ? -21.472 -13.666 6.723 1.00 0.00 78 ASP A N 17
ATOM 28817 C CA . ASP A 1 34 ? -21.946 -14.098 8.039 1.00 0.00 78 ASP A CA 17
ATOM 28818 C C . ASP A 1 34 ? -21.957 -15.628 8.161 1.00 0.00 78 ASP A C 17
ATOM 28819 O O . ASP A 1 34 ? -21.779 -16.170 9.252 1.00 0.00 78 ASP A O 17
ATOM 28828 N N . SER A 1 35 ? -22.165 -16.315 7.035 1.00 0.00 79 SER A N 17
ATOM 28829 C CA . SER A 1 35 ? -22.197 -17.775 7.011 1.00 0.00 79 SER A CA 17
ATOM 28830 C C . SER A 1 35 ? -22.222 -18.294 5.570 1.00 0.00 79 SER A C 17
ATOM 28831 O O . SER A 1 35 ? -21.179 -18.623 5.009 1.00 0.00 79 SER A O 17
ATOM 28839 N N . LEU A 1 36 ? -23.416 -18.349 4.973 1.00 0.00 80 LEU A N 17
ATOM 28840 C CA . LEU A 1 36 ? -23.577 -18.812 3.591 1.00 0.00 80 LEU A CA 17
ATOM 28841 C C . LEU A 1 36 ? -25.036 -18.677 3.148 1.00 0.00 80 LEU A C 17
ATOM 28842 O O . LEU A 1 36 ? -25.713 -19.671 2.874 1.00 0.00 80 LEU A O 17
ATOM 28858 N N . ASN A 1 37 ? -25.511 -17.436 3.094 1.00 0.00 81 ASN A N 17
ATOM 28859 C CA . ASN A 1 37 ? -26.887 -17.147 2.697 1.00 0.00 81 ASN A CA 17
ATOM 28860 C C . ASN A 1 37 ? -26.939 -16.326 1.405 1.00 0.00 81 ASN A C 17
ATOM 28861 O O . ASN A 1 37 ? -27.908 -16.409 0.649 1.00 0.00 81 ASN A O 17
ATOM 28872 N N . THR A 1 38 ? -25.894 -15.526 1.167 1.00 0.00 82 THR A N 17
ATOM 28873 C CA . THR A 1 38 ? -25.798 -14.670 -0.020 1.00 0.00 82 THR A CA 17
ATOM 28874 C C . THR A 1 38 ? -26.925 -13.629 -0.077 1.00 0.00 82 THR A C 17
ATOM 28875 O O . THR A 1 38 ? -27.194 -13.061 -1.135 1.00 0.00 82 THR A O 17
ATOM 28886 N N . ASN A 1 39 ? -27.574 -13.375 1.065 1.00 0.00 83 ASN A N 17
ATOM 28887 C CA . ASN A 1 39 ? -28.657 -12.398 1.130 1.00 0.00 83 ASN A CA 17
ATOM 28888 C C . ASN A 1 39 ? -28.649 -11.630 2.456 1.00 0.00 83 ASN A C 17
ATOM 28889 O O . ASN A 1 39 ? -29.687 -11.142 2.905 1.00 0.00 83 ASN A O 17
ATOM 28900 N N . SER A 1 40 ? -27.470 -11.517 3.078 1.00 0.00 84 SER A N 17
ATOM 28901 C CA . SER A 1 40 ? -27.343 -10.804 4.347 1.00 0.00 84 SER A CA 17
ATOM 28902 C C . SER A 1 40 ? -26.375 -9.624 4.221 1.00 0.00 84 SER A C 17
ATOM 28903 O O . SER A 1 40 ? -26.800 -8.496 3.969 1.00 0.00 84 SER A O 17
ATOM 28911 N N . SER A 1 41 ? -25.077 -9.888 4.400 1.00 0.00 85 SER A N 17
ATOM 28912 C CA . SER A 1 41 ? -24.055 -8.849 4.311 1.00 0.00 85 SER A CA 17
ATOM 28913 C C . SER A 1 41 ? -22.683 -9.469 4.073 1.00 0.00 85 SER A C 17
ATOM 28914 O O . SER A 1 41 ? -22.241 -10.327 4.836 1.00 0.00 85 SER A O 17
ATOM 28922 N N . PHE A 1 42 ? -22.019 -9.029 3.008 1.00 0.00 86 PHE A N 17
ATOM 28923 C CA . PHE A 1 42 ? -20.699 -9.542 2.664 1.00 0.00 86 PHE A CA 17
ATOM 28924 C C . PHE A 1 42 ? -19.599 -8.622 3.183 1.00 0.00 86 PHE A C 17
ATOM 28925 O O . PHE A 1 42 ? -19.778 -7.404 3.260 1.00 0.00 86 PHE A O 17
ATOM 28942 N N . ASN A 1 43 ? -18.458 -9.214 3.527 1.00 0.00 87 ASN A N 17
ATOM 28943 C CA . ASN A 1 43 ? -17.319 -8.461 4.031 1.00 0.00 87 ASN A CA 17
ATOM 28944 C C . ASN A 1 43 ? -16.038 -8.912 3.335 1.00 0.00 87 ASN A C 17
ATOM 28945 O O . ASN A 1 43 ? -15.276 -9.723 3.866 1.00 0.00 87 ASN A O 17
ATOM 28956 N N . VAL A 1 44 ? -15.808 -8.376 2.143 1.00 0.00 88 VAL A N 17
ATOM 28957 C CA . VAL A 1 44 ? -14.617 -8.713 1.369 1.00 0.00 88 VAL A CA 17
ATOM 28958 C C . VAL A 1 44 ? -13.492 -7.723 1.645 1.00 0.00 88 VAL A C 17
ATOM 28959 O O . VAL A 1 44 ? -13.728 -6.520 1.782 1.00 0.00 88 VAL A O 17
ATOM 28972 N N . LEU A 1 45 ? -12.271 -8.239 1.727 1.00 0.00 89 LEU A N 17
ATOM 28973 C CA . LEU A 1 45 ? -11.102 -7.406 1.987 1.00 0.00 89 LEU A CA 17
ATOM 28974 C C . LEU A 1 45 ? -9.948 -7.781 1.063 1.00 0.00 89 LEU A C 17
ATOM 28975 O O . LEU A 1 45 ? -10.054 -8.714 0.262 1.00 0.00 89 LEU A O 17
ATOM 28991 N N . TYR A 1 46 ? -8.845 -7.048 1.186 1.00 0.00 90 TYR A N 17
ATOM 28992 C CA . TYR A 1 46 ? -7.662 -7.293 0.376 1.00 0.00 90 TYR A CA 17
ATOM 28993 C C . TYR A 1 46 ? -6.452 -7.581 1.257 1.00 0.00 90 TYR A C 17
ATOM 28994 O O . TYR A 1 46 ? -5.859 -6.661 1.824 1.00 0.00 90 TYR A O 17
ATOM 29012 N N . LYS A 1 47 ? -6.079 -8.859 1.361 1.00 0.00 91 LYS A N 17
ATOM 29013 C CA . LYS A 1 47 ? -4.925 -9.244 2.168 1.00 0.00 91 LYS A CA 17
ATOM 29014 C C . LYS A 1 47 ? -3.648 -8.704 1.528 1.00 0.00 91 LYS A C 17
ATOM 29015 O O . LYS A 1 47 ? -3.094 -9.317 0.615 1.00 0.00 91 LYS A O 17
ATOM 29034 N N . VAL A 1 48 ? -3.207 -7.537 1.993 1.00 0.00 92 VAL A N 17
ATOM 29035 C CA . VAL A 1 48 ? -2.015 -6.893 1.446 1.00 0.00 92 VAL A CA 17
ATOM 29036 C C . VAL A 1 48 ? -0.858 -6.884 2.443 1.00 0.00 92 VAL A C 17
ATOM 29037 O O . VAL A 1 48 ? -1.068 -6.971 3.655 1.00 0.00 92 VAL A O 17
ATOM 29050 N N . LEU A 1 49 ? 0.363 -6.770 1.919 1.00 0.00 93 LEU A N 17
ATOM 29051 C CA . LEU A 1 49 ? 1.559 -6.739 2.752 1.00 0.00 93 LEU A CA 17
ATOM 29052 C C . LEU A 1 49 ? 2.038 -5.303 2.941 1.00 0.00 93 LEU A C 17
ATOM 29053 O O . LEU A 1 49 ? 2.135 -4.540 1.981 1.00 0.00 93 LEU A O 17
ATOM 29069 N N . PHE A 1 50 ? 2.333 -4.946 4.183 1.00 0.00 94 PHE A N 17
ATOM 29070 C CA . PHE A 1 50 ? 2.802 -3.606 4.517 1.00 0.00 94 PHE A CA 17
ATOM 29071 C C . PHE A 1 50 ? 4.327 -3.558 4.574 1.00 0.00 94 PHE A C 17
ATOM 29072 O O . PHE A 1 50 ? 4.982 -4.582 4.785 1.00 0.00 94 PHE A O 17
ATOM 29089 N N . PHE A 1 51 ? 4.889 -2.363 4.394 1.00 0.00 95 PHE A N 17
ATOM 29090 C CA . PHE A 1 51 ? 6.338 -2.179 4.430 1.00 0.00 95 PHE A CA 17
ATOM 29091 C C . PHE A 1 51 ? 6.698 -0.824 5.040 1.00 0.00 95 PHE A C 17
ATOM 29092 O O . PHE A 1 51 ? 5.951 0.144 4.891 1.00 0.00 95 PHE A O 17
ATOM 29109 N N . PRO A 1 52 ? 7.849 -0.731 5.738 1.00 0.00 96 PRO A N 17
ATOM 29110 C CA . PRO A 1 52 ? 8.770 -1.854 5.942 1.00 0.00 96 PRO A CA 17
ATOM 29111 C C . PRO A 1 52 ? 8.397 -2.711 7.162 1.00 0.00 96 PRO A C 17
ATOM 29112 O O . PRO A 1 52 ? 7.267 -2.653 7.647 1.00 0.00 96 PRO A O 17
ATOM 29123 N N . ASP A 1 53 ? 9.365 -3.504 7.644 1.00 0.00 97 ASP A N 17
ATOM 29124 C CA . ASP A 1 53 ? 9.168 -4.380 8.808 1.00 0.00 97 ASP A CA 17
ATOM 29125 C C . ASP A 1 53 ? 8.334 -5.624 8.471 1.00 0.00 97 ASP A C 17
ATOM 29126 O O . ASP A 1 53 ? 8.064 -6.446 9.349 1.00 0.00 97 ASP A O 17
ATOM 29135 N N . PHE A 1 54 ? 7.938 -5.765 7.201 1.00 0.00 98 PHE A N 17
ATOM 29136 C CA . PHE A 1 54 ? 7.151 -6.914 6.750 1.00 0.00 98 PHE A CA 17
ATOM 29137 C C . PHE A 1 54 ? 5.899 -7.129 7.604 1.00 0.00 98 PHE A C 17
ATOM 29138 O O . PHE A 1 54 ? 5.917 -7.895 8.570 1.00 0.00 98 PHE A O 17
ATOM 29155 N N . ASN A 1 55 ? 4.812 -6.457 7.229 1.00 0.00 99 ASN A N 17
ATOM 29156 C CA . ASN A 1 55 ? 3.542 -6.578 7.942 1.00 0.00 99 ASN A CA 17
ATOM 29157 C C . ASN A 1 55 ? 2.387 -6.747 6.952 1.00 0.00 99 ASN A C 17
ATOM 29158 O O . ASN A 1 55 ? 2.616 -6.942 5.759 1.00 0.00 99 ASN A O 17
ATOM 29169 N N . PHE A 1 56 ? 1.149 -6.669 7.443 1.00 0.00 100 PHE A N 17
ATOM 29170 C CA . PHE A 1 56 ? -0.028 -6.809 6.582 1.00 0.00 100 PHE A CA 17
ATOM 29171 C C . PHE A 1 56 ? -1.267 -6.206 7.244 1.00 0.00 100 PHE A C 17
ATOM 29172 O O . PHE A 1 56 ? -1.220 -5.772 8.396 1.00 0.00 100 PHE A O 17
ATOM 29189 N N . ALA A 1 57 ? -2.374 -6.181 6.499 1.00 0.00 101 ALA A N 17
ATOM 29190 C CA . ALA A 1 57 ? -3.631 -5.627 6.999 1.00 0.00 101 ALA A CA 17
ATOM 29191 C C . ALA A 1 57 ? -4.781 -5.887 6.024 1.00 0.00 101 ALA A C 17
ATOM 29192 O O . ALA A 1 57 ? -4.646 -5.666 4.818 1.00 0.00 101 ALA A O 17
ATOM 29199 N N . TRP A 1 58 ? -5.914 -6.350 6.555 1.00 0.00 102 TRP A N 17
ATOM 29200 C CA . TRP A 1 58 ? -7.091 -6.633 5.733 1.00 0.00 102 TRP A CA 17
ATOM 29201 C C . TRP A 1 58 ? -7.926 -5.367 5.535 1.00 0.00 102 TRP A C 17
ATOM 29202 O O . TRP A 1 58 ? -8.621 -4.923 6.452 1.00 0.00 102 TRP A O 17
ATOM 29223 N N . VAL A 1 59 ? -7.845 -4.787 4.337 1.00 0.00 103 VAL A N 17
ATOM 29224 C CA . VAL A 1 59 ? -8.582 -3.563 4.017 1.00 0.00 103 VAL A CA 17
ATOM 29225 C C . VAL A 1 59 ? -9.553 -3.786 2.858 1.00 0.00 103 VAL A C 17
ATOM 29226 O O . VAL A 1 59 ? -9.264 -4.546 1.935 1.00 0.00 103 VAL A O 17
ATOM 29239 N N . LYS A 1 60 ? -10.702 -3.110 2.911 1.00 0.00 104 LYS A N 17
ATOM 29240 C CA . LYS A 1 60 ? -11.714 -3.233 1.862 1.00 0.00 104 LYS A CA 17
ATOM 29241 C C . LYS A 1 60 ? -11.344 -2.397 0.637 1.00 0.00 104 LYS A C 17
ATOM 29242 O O . LYS A 1 60 ? -10.607 -1.414 0.747 1.00 0.00 104 LYS A O 17
ATOM 29261 N N . ARG A 1 61 ? -11.869 -2.790 -0.526 1.00 0.00 105 ARG A N 17
ATOM 29262 C CA . ARG A 1 61 ? -11.605 -2.077 -1.779 1.00 0.00 105 ARG A CA 17
ATOM 29263 C C . ARG A 1 61 ? -11.940 -0.587 -1.665 1.00 0.00 105 ARG A C 17
ATOM 29264 O O . ARG A 1 61 ? -11.335 0.242 -2.348 1.00 0.00 105 ARG A O 17
ATOM 29285 N N . ASN A 1 62 ? -12.899 -0.247 -0.797 1.00 0.00 106 ASN A N 17
ATOM 29286 C CA . ASN A 1 62 ? -13.298 1.147 -0.600 1.00 0.00 106 ASN A CA 17
ATOM 29287 C C . ASN A 1 62 ? -12.176 1.945 0.060 1.00 0.00 106 ASN A C 17
ATOM 29288 O O . ASN A 1 62 ? -11.978 3.122 -0.248 1.00 0.00 106 ASN A O 17
ATOM 29299 N N . SER A 1 63 ? -11.439 1.297 0.964 1.00 0.00 107 SER A N 17
ATOM 29300 C CA . SER A 1 63 ? -10.330 1.946 1.656 1.00 0.00 107 SER A CA 17
ATOM 29301 C C . SER A 1 63 ? -8.995 1.628 0.974 1.00 0.00 107 SER A C 17
ATOM 29302 O O . SER A 1 63 ? -7.933 1.758 1.588 1.00 0.00 107 SER A O 17
ATOM 29310 N N . VAL A 1 64 ? -9.052 1.219 -0.298 1.00 0.00 108 VAL A N 17
ATOM 29311 C CA . VAL A 1 64 ? -7.847 0.897 -1.059 1.00 0.00 108 VAL A CA 17
ATOM 29312 C C . VAL A 1 64 ? -7.724 1.793 -2.294 1.00 0.00 108 VAL A C 17
ATOM 29313 O O . VAL A 1 64 ? -8.724 2.127 -2.933 1.00 0.00 108 VAL A O 17
ATOM 29326 N N . LYS A 1 65 ? -6.487 2.176 -2.624 1.00 0.00 109 LYS A N 17
ATOM 29327 C CA . LYS A 1 65 ? -6.218 3.030 -3.781 1.00 0.00 109 LYS A CA 17
ATOM 29328 C C . LYS A 1 65 ? -5.161 2.398 -4.692 1.00 0.00 109 LYS A C 17
ATOM 29329 O O . LYS A 1 65 ? -4.130 1.923 -4.215 1.00 0.00 109 LYS A O 17
ATOM 29348 N N . PRO A 1 66 ? -5.403 2.387 -6.021 1.00 0.00 110 PRO A N 17
ATOM 29349 C CA . PRO A 1 66 ? -4.460 1.810 -6.992 1.00 0.00 110 PRO A CA 17
ATOM 29350 C C . PRO A 1 66 ? -3.164 2.616 -7.092 1.00 0.00 110 PRO A C 17
ATOM 29351 O O . PRO A 1 66 ? -3.150 3.721 -7.640 1.00 0.00 110 PRO A O 17
ATOM 29362 N N . LEU A 1 67 ? -2.080 2.056 -6.558 1.00 0.00 111 LEU A N 17
ATOM 29363 C CA . LEU A 1 67 ? -0.778 2.723 -6.582 1.00 0.00 111 LEU A CA 17
ATOM 29364 C C . LEU A 1 67 ? 0.010 2.343 -7.835 1.00 0.00 111 LEU A C 17
ATOM 29365 O O . LEU A 1 67 ? -0.231 1.292 -8.434 1.00 0.00 111 LEU A O 17
ATOM 29381 N N . LEU A 1 68 ? 0.951 3.202 -8.227 1.00 0.00 112 LEU A N 17
ATOM 29382 C CA . LEU A 1 68 ? 1.769 2.953 -9.411 1.00 0.00 112 LEU A CA 17
ATOM 29383 C C . LEU A 1 68 ? 3.256 3.148 -9.115 1.00 0.00 112 LEU A C 17
ATOM 29384 O O . LEU A 1 68 ? 3.627 3.746 -8.103 1.00 0.00 112 LEU A O 17
ATOM 29400 N N . ASP A 1 69 ? 4.099 2.640 -10.013 1.00 0.00 113 ASP A N 17
ATOM 29401 C CA . ASP A 1 69 ? 5.552 2.748 -9.870 1.00 0.00 113 ASP A CA 17
ATOM 29402 C C . ASP A 1 69 ? 6.007 4.188 -10.073 1.00 0.00 113 ASP A C 17
ATOM 29403 O O . ASP A 1 69 ? 6.879 4.681 -9.360 1.00 0.00 113 ASP A O 17
ATOM 29412 N N . SER A 1 70 ? 5.400 4.860 -11.054 1.00 0.00 114 SER A N 17
ATOM 29413 C CA . SER A 1 70 ? 5.726 6.250 -11.360 1.00 0.00 114 SER A CA 17
ATOM 29414 C C . SER A 1 70 ? 5.503 7.151 -10.143 1.00 0.00 114 SER A C 17
ATOM 29415 O O . SER A 1 70 ? 6.180 8.169 -9.986 1.00 0.00 114 SER A O 17
ATOM 29423 N N . GLU A 1 71 ? 4.555 6.773 -9.283 1.00 0.00 115 GLU A N 17
ATOM 29424 C CA . GLU A 1 71 ? 4.257 7.550 -8.090 1.00 0.00 115 GLU A CA 17
ATOM 29425 C C . GLU A 1 71 ? 5.229 7.209 -6.965 1.00 0.00 115 GLU A C 17
ATOM 29426 O O . GLU A 1 71 ? 5.824 8.097 -6.362 1.00 0.00 115 GLU A O 17
ATOM 29438 N N . ILE A 1 72 ? 5.393 5.918 -6.696 1.00 0.00 116 ILE A N 17
ATOM 29439 C CA . ILE A 1 72 ? 6.311 5.471 -5.645 1.00 0.00 116 ILE A CA 17
ATOM 29440 C C . ILE A 1 72 ? 7.746 5.881 -5.978 1.00 0.00 116 ILE A C 17
ATOM 29441 O O . ILE A 1 72 ? 8.514 6.270 -5.094 1.00 0.00 116 ILE A O 17
ATOM 29457 N N . ALA A 1 73 ? 8.092 5.804 -7.264 1.00 0.00 117 ALA A N 17
ATOM 29458 C CA . ALA A 1 73 ? 9.422 6.179 -7.738 1.00 0.00 117 ALA A CA 17
ATOM 29459 C C . ALA A 1 73 ? 9.736 7.621 -7.370 1.00 0.00 117 ALA A C 17
ATOM 29460 O O . ALA A 1 73 ? 10.697 7.901 -6.653 1.00 0.00 117 ALA A O 17
ATOM 29467 N N . LYS A 1 74 ? 8.902 8.529 -7.872 1.00 0.00 118 LYS A N 17
ATOM 29468 C CA . LYS A 1 74 ? 9.055 9.954 -7.613 1.00 0.00 118 LYS A CA 17
ATOM 29469 C C . LYS A 1 74 ? 8.831 10.261 -6.137 1.00 0.00 118 LYS A C 17
ATOM 29470 O O . LYS A 1 74 ? 9.519 11.101 -5.562 1.00 0.00 118 LYS A O 17
ATOM 29489 N N . PHE A 1 75 ? 7.854 9.579 -5.533 1.00 0.00 119 PHE A N 17
ATOM 29490 C CA . PHE A 1 75 ? 7.537 9.782 -4.114 1.00 0.00 119 PHE A CA 17
ATOM 29491 C C . PHE A 1 75 ? 8.807 9.777 -3.277 1.00 0.00 119 PHE A C 17
ATOM 29492 O O . PHE A 1 75 ? 9.065 10.713 -2.519 1.00 0.00 119 PHE A O 17
ATOM 29509 N N . LEU A 1 76 ? 9.591 8.715 -3.418 1.00 0.00 120 LEU A N 17
ATOM 29510 C CA . LEU A 1 76 ? 10.833 8.581 -2.671 1.00 0.00 120 LEU A CA 17
ATOM 29511 C C . LEU A 1 76 ? 11.795 9.719 -3.001 1.00 0.00 120 LEU A C 17
ATOM 29512 O O . LEU A 1 76 ? 12.522 10.199 -2.131 1.00 0.00 120 LEU A O 17
ATOM 29528 N N . GLY A 1 77 ? 11.778 10.159 -4.261 1.00 0.00 121 GLY A N 17
ATOM 29529 C CA . GLY A 1 77 ? 12.637 11.251 -4.681 1.00 0.00 121 GLY A CA 17
ATOM 29530 C C . GLY A 1 77 ? 11.918 12.590 -4.647 1.00 0.00 121 GLY A C 17
ATOM 29531 O O . GLY A 1 77 ? 12.281 13.511 -5.381 1.00 0.00 121 GLY A O 17
ATOM 29535 N N . SER A 1 78 ? 10.890 12.695 -3.797 1.00 0.00 122 SER A N 17
ATOM 29536 C CA . SER A 1 78 ? 10.113 13.923 -3.674 1.00 0.00 122 SER A CA 17
ATOM 29537 C C . SER A 1 78 ? 10.920 15.019 -2.987 1.00 0.00 122 SER A C 17
ATOM 29538 O O . SER A 1 78 ? 12.026 14.785 -2.494 1.00 0.00 122 SER A O 17
ATOM 29546 N N . SER A 1 79 ? 10.347 16.214 -2.958 1.00 0.00 123 SER A N 17
ATOM 29547 C CA . SER A 1 79 ? 10.993 17.364 -2.330 1.00 0.00 123 SER A CA 17
ATOM 29548 C C . SER A 1 79 ? 9.972 18.276 -1.636 1.00 0.00 123 SER A C 17
ATOM 29549 O O . SER A 1 79 ? 10.230 19.464 -1.434 1.00 0.00 123 SER A O 17
ATOM 29557 N N . LYS A 1 80 ? 8.818 17.717 -1.258 1.00 0.00 124 LYS A N 17
ATOM 29558 C CA . LYS A 1 80 ? 7.780 18.492 -0.577 1.00 0.00 124 LYS A CA 17
ATOM 29559 C C . LYS A 1 80 ? 7.304 17.793 0.696 1.00 0.00 124 LYS A C 17
ATOM 29560 O O . LYS A 1 80 ? 7.161 18.426 1.743 1.00 0.00 124 LYS A O 17
ATOM 29579 N N . ARG A 1 81 ? 7.069 16.485 0.604 1.00 0.00 125 ARG A N 17
ATOM 29580 C CA . ARG A 1 81 ? 6.623 15.706 1.747 1.00 0.00 125 ARG A CA 17
ATOM 29581 C C . ARG A 1 81 ? 7.383 14.393 1.808 1.00 0.00 125 ARG A C 17
ATOM 29582 O O . ARG A 1 81 ? 7.085 13.452 1.072 1.00 0.00 125 ARG A O 17
ATOM 29603 N N . LYS A 1 82 ? 8.366 14.345 2.690 1.00 0.00 126 LYS A N 17
ATOM 29604 C CA . LYS A 1 82 ? 9.186 13.151 2.860 1.00 0.00 126 LYS A CA 17
ATOM 29605 C C . LYS A 1 82 ? 9.584 12.952 4.323 1.00 0.00 126 LYS A C 17
ATOM 29606 O O . LYS A 1 82 ? 10.127 13.853 4.963 1.00 0.00 126 LYS A O 17
ATOM 29625 N N . SER A 1 83 ? 9.306 11.758 4.844 1.00 0.00 127 SER A N 17
ATOM 29626 C CA . SER A 1 83 ? 9.632 11.426 6.227 1.00 0.00 127 SER A CA 17
ATOM 29627 C C . SER A 1 83 ? 10.369 10.088 6.288 1.00 0.00 127 SER A C 17
ATOM 29628 O O . SER A 1 83 ? 10.204 9.248 5.409 1.00 0.00 127 SER A O 17
ATOM 29636 N N . LYS A 1 84 ? 11.181 9.894 7.328 1.00 0.00 128 LYS A N 17
ATOM 29637 C CA . LYS A 1 84 ? 11.938 8.649 7.484 1.00 0.00 128 LYS A CA 17
ATOM 29638 C C . LYS A 1 84 ? 11.002 7.441 7.519 1.00 0.00 128 LYS A C 17
ATOM 29639 O O . LYS A 1 84 ? 11.323 6.381 6.983 1.00 0.00 128 LYS A O 17
ATOM 29658 N N . GLU A 1 85 ? 9.833 7.617 8.138 1.00 0.00 129 GLU A N 17
ATOM 29659 C CA . GLU A 1 85 ? 8.844 6.549 8.227 1.00 0.00 129 GLU A CA 17
ATOM 29660 C C . GLU A 1 85 ? 8.090 6.395 6.904 1.00 0.00 129 GLU A C 17
ATOM 29661 O O . GLU A 1 85 ? 7.699 5.288 6.537 1.00 0.00 129 GLU A O 17
ATOM 29673 N N . LEU A 1 86 ? 7.885 7.511 6.192 1.00 0.00 130 LEU A N 17
ATOM 29674 C CA . LEU A 1 86 ? 7.170 7.482 4.914 1.00 0.00 130 LEU A CA 17
ATOM 29675 C C . LEU A 1 86 ? 8.085 7.035 3.773 1.00 0.00 130 LEU A C 17
ATOM 29676 O O . LEU A 1 86 ? 7.704 6.188 2.964 1.00 0.00 130 LEU A O 17
ATOM 29692 N N . ILE A 1 87 ? 9.290 7.602 3.710 1.00 0.00 131 ILE A N 17
ATOM 29693 C CA . ILE A 1 87 ? 10.244 7.248 2.664 1.00 0.00 131 ILE A CA 17
ATOM 29694 C C . ILE A 1 87 ? 10.568 5.763 2.724 1.00 0.00 131 ILE A C 17
ATOM 29695 O O . ILE A 1 87 ? 10.403 5.043 1.739 1.00 0.00 131 ILE A O 17
ATOM 29711 N N . GLU A 1 88 ? 11.022 5.309 3.891 1.00 0.00 132 GLU A N 17
ATOM 29712 C CA . GLU A 1 88 ? 11.358 3.904 4.080 1.00 0.00 132 GLU A CA 17
ATOM 29713 C C . GLU A 1 88 ? 10.177 3.018 3.697 1.00 0.00 132 GLU A C 17
ATOM 29714 O O . GLU A 1 88 ? 10.353 1.871 3.292 1.00 0.00 132 GLU A O 17
ATOM 29726 N N . ALA A 1 89 ? 8.968 3.571 3.817 1.00 0.00 133 ALA A N 17
ATOM 29727 C CA . ALA A 1 89 ? 7.753 2.852 3.470 1.00 0.00 133 ALA A CA 17
ATOM 29728 C C . ALA A 1 89 ? 7.693 2.564 1.982 1.00 0.00 133 ALA A C 17
ATOM 29729 O O . ALA A 1 89 ? 7.598 1.410 1.567 1.00 0.00 133 ALA A O 17
ATOM 29736 N N . TYR A 1 90 ? 7.750 3.624 1.179 1.00 0.00 134 TYR A N 17
ATOM 29737 C CA . TYR A 1 90 ? 7.694 3.476 -0.274 1.00 0.00 134 TYR A CA 17
ATOM 29738 C C . TYR A 1 90 ? 8.933 2.760 -0.800 1.00 0.00 134 TYR A C 17
ATOM 29739 O O . TYR A 1 90 ? 8.870 2.061 -1.814 1.00 0.00 134 TYR A O 17
ATOM 29757 N N . GLU A 1 91 ? 10.052 2.908 -0.094 1.00 0.00 135 GLU A N 17
ATOM 29758 C CA . GLU A 1 91 ? 11.288 2.243 -0.482 1.00 0.00 135 GLU A CA 17
ATOM 29759 C C . GLU A 1 91 ? 11.221 0.755 -0.143 1.00 0.00 135 GLU A C 17
ATOM 29760 O O . GLU A 1 91 ? 11.847 -0.072 -0.807 1.00 0.00 135 GLU A O 17
ATOM 29772 N N . ALA A 1 92 ? 10.446 0.423 0.895 1.00 0.00 136 ALA A N 17
ATOM 29773 C CA . ALA A 1 92 ? 10.289 -0.962 1.319 1.00 0.00 136 ALA A CA 17
ATOM 29774 C C . ALA A 1 92 ? 9.242 -1.678 0.468 1.00 0.00 136 ALA A C 17
ATOM 29775 O O . ALA A 1 92 ? 9.346 -2.879 0.231 1.00 0.00 136 ALA A O 17
ATOM 29782 N N . SER A 1 93 ? 8.238 -0.930 0.006 1.00 0.00 137 SER A N 17
ATOM 29783 C CA . SER A 1 93 ? 7.177 -1.500 -0.827 1.00 0.00 137 SER A CA 17
ATOM 29784 C C . SER A 1 93 ? 7.631 -1.641 -2.281 1.00 0.00 137 SER A C 17
ATOM 29785 O O . SER A 1 93 ? 7.195 -2.553 -2.985 1.00 0.00 137 SER A O 17
ATOM 29793 N N . LYS A 1 94 ? 8.506 -0.735 -2.729 1.00 0.00 138 LYS A N 17
ATOM 29794 C CA . LYS A 1 94 ? 9.011 -0.769 -4.101 1.00 0.00 138 LYS A CA 17
ATOM 29795 C C . LYS A 1 94 ? 9.914 -1.985 -4.332 1.00 0.00 138 LYS A C 17
ATOM 29796 O O . LYS A 1 94 ? 10.016 -2.479 -5.454 1.00 0.00 138 LYS A O 17
ATOM 29815 N N . THR A 1 95 ? 10.565 -2.456 -3.262 1.00 0.00 139 THR A N 17
ATOM 29816 C CA . THR A 1 95 ? 11.464 -3.613 -3.335 1.00 0.00 139 THR A CA 17
ATOM 29817 C C . THR A 1 95 ? 10.810 -4.793 -4.058 1.00 0.00 139 THR A C 17
ATOM 29818 O O . THR A 1 95 ? 9.962 -5.485 -3.489 1.00 0.00 139 THR A O 17
ATOM 29829 N N . PRO A 1 96 ? 11.210 -5.050 -5.324 1.00 0.00 140 PRO A N 17
ATOM 29830 C CA . PRO A 1 96 ? 10.672 -6.165 -6.115 1.00 0.00 140 PRO A CA 17
ATOM 29831 C C . PRO A 1 96 ? 10.810 -7.510 -5.397 1.00 0.00 140 PRO A C 17
ATOM 29832 O O . PRO A 1 96 ? 9.863 -8.298 -5.374 1.00 0.00 140 PRO A O 17
ATOM 29843 N N . PRO A 1 97 ? 11.993 -7.801 -4.801 1.00 0.00 141 PRO A N 17
ATOM 29844 C CA . PRO A 1 97 ? 12.239 -9.060 -4.081 1.00 0.00 141 PRO A CA 17
ATOM 29845 C C . PRO A 1 97 ? 11.083 -9.482 -3.175 1.00 0.00 141 PRO A C 17
ATOM 29846 O O . PRO A 1 97 ? 10.829 -10.676 -3.010 1.00 0.00 141 PRO A O 17
ATOM 29857 N N . ASP A 1 98 ? 10.388 -8.504 -2.589 1.00 0.00 142 ASP A N 17
ATOM 29858 C CA . ASP A 1 98 ? 9.262 -8.788 -1.698 1.00 0.00 142 ASP A CA 17
ATOM 29859 C C . ASP A 1 98 ? 8.207 -9.642 -2.400 1.00 0.00 142 ASP A C 17
ATOM 29860 O O . ASP A 1 98 ? 7.748 -10.646 -1.854 1.00 0.00 142 ASP A O 17
ATOM 29869 N N . LEU A 1 99 ? 7.831 -9.242 -3.613 1.00 0.00 143 LEU A N 17
ATOM 29870 C CA . LEU A 1 99 ? 6.836 -9.978 -4.390 1.00 0.00 143 LEU A CA 17
ATOM 29871 C C . LEU A 1 99 ? 7.459 -10.544 -5.667 1.00 0.00 143 LEU A C 17
ATOM 29872 O O . LEU A 1 99 ? 7.759 -11.737 -5.737 1.00 0.00 143 LEU A O 17
ATOM 29888 N N . LYS A 1 100 ? 7.659 -9.677 -6.667 1.00 0.00 144 LYS A N 17
ATOM 29889 C CA . LYS A 1 100 ? 8.250 -10.076 -7.947 1.00 0.00 144 LYS A CA 17
ATOM 29890 C C . LYS A 1 100 ? 7.392 -11.129 -8.655 1.00 0.00 144 LYS A C 17
ATOM 29891 O O . LYS A 1 100 ? 6.627 -10.802 -9.563 1.00 0.00 144 LYS A O 17
ATOM 29910 N N . GLU A 1 101 ? 7.518 -12.387 -8.228 1.00 0.00 145 GLU A N 17
ATOM 29911 C CA . GLU A 1 101 ? 6.752 -13.482 -8.814 1.00 0.00 145 GLU A CA 17
ATOM 29912 C C . GLU A 1 101 ? 6.262 -14.431 -7.723 1.00 0.00 145 GLU A C 17
ATOM 29913 O O . GLU A 1 101 ? 7.059 -14.944 -6.935 1.00 0.00 145 GLU A O 17
ATOM 29925 N N . GLU A 1 102 ? 4.949 -14.655 -7.679 1.00 0.00 146 GLU A N 17
ATOM 29926 C CA . GLU A 1 102 ? 4.354 -15.536 -6.678 1.00 0.00 146 GLU A CA 17
ATOM 29927 C C . GLU A 1 102 ? 3.447 -16.582 -7.331 1.00 0.00 146 GLU A C 17
ATOM 29928 O O . GLU A 1 102 ? 2.220 -16.451 -7.313 1.00 0.00 146 GLU A O 17
ATOM 29940 N N . SER A 1 103 ? 4.059 -17.616 -7.905 1.00 0.00 147 SER A N 17
ATOM 29941 C CA . SER A 1 103 ? 3.309 -18.685 -8.566 1.00 0.00 147 SER A CA 17
ATOM 29942 C C . SER A 1 103 ? 3.920 -20.052 -8.258 1.00 0.00 147 SER A C 17
ATOM 29943 O O . SER A 1 103 ? 4.641 -20.623 -9.079 1.00 0.00 147 SER A O 17
ATOM 29951 N N . SER A 1 104 ? 3.626 -20.566 -7.067 1.00 0.00 148 SER A N 17
ATOM 29952 C CA . SER A 1 104 ? 4.145 -21.864 -6.642 1.00 0.00 148 SER A CA 17
ATOM 29953 C C . SER A 1 104 ? 3.304 -22.441 -5.504 1.00 0.00 148 SER A C 17
ATOM 29954 O O . SER A 1 104 ? 3.574 -22.183 -4.330 1.00 0.00 148 SER A O 17
ATOM 29962 N N . THR A 1 105 ? 2.286 -23.220 -5.860 1.00 0.00 149 THR A N 17
ATOM 29963 C CA . THR A 1 105 ? 1.406 -23.832 -4.866 1.00 0.00 149 THR A CA 17
ATOM 29964 C C . THR A 1 105 ? 2.111 -24.972 -4.127 1.00 0.00 149 THR A C 17
ATOM 29965 O O . THR A 1 105 ? 1.789 -25.262 -2.974 1.00 0.00 149 THR A O 17
ATOM 29976 N N . ASP A 1 106 ? 3.070 -25.610 -4.800 1.00 0.00 150 ASP A N 17
ATOM 29977 C CA . ASP A 1 106 ? 3.823 -26.719 -4.216 1.00 0.00 150 ASP A CA 17
ATOM 29978 C C . ASP A 1 106 ? 4.573 -26.279 -2.954 1.00 0.00 150 ASP A C 17
ATOM 29979 O O . ASP A 1 106 ? 4.908 -25.102 -2.798 1.00 0.00 150 ASP A O 17
ATOM 29988 N N . LEU A 1 107 ? 4.830 -27.234 -2.057 1.00 0.00 151 LEU A N 17
ATOM 29989 C CA . LEU A 1 107 ? 5.538 -26.951 -0.807 1.00 0.00 151 LEU A CA 17
ATOM 29990 C C . LEU A 1 107 ? 6.347 -28.163 -0.345 1.00 0.00 151 LEU A C 17
ATOM 29991 O O . LEU A 1 107 ? 5.795 -29.244 -0.142 1.00 0.00 151 LEU A O 17
ATOM 30007 N N . GLU A 1 108 ? 7.657 -27.971 -0.179 1.00 0.00 152 GLU A N 17
ATOM 30008 C CA . GLU A 1 108 ? 8.545 -29.047 0.264 1.00 0.00 152 GLU A CA 17
ATOM 30009 C C . GLU A 1 108 ? 9.624 -28.518 1.211 1.00 0.00 152 GLU A C 17
ATOM 30010 O O . GLU A 1 108 ? 9.979 -29.242 2.164 1.00 0.00 152 GLU A O 17
ATOM 30023 N N . SER A 1 1 ? -2.102 -2.671 -21.189 1.00 0.00 45 SER A N 18
ATOM 30024 C CA . SER A 1 1 ? -3.446 -2.923 -20.600 1.00 0.00 45 SER A CA 18
ATOM 30025 C C . SER A 1 1 ? -3.725 -1.978 -19.430 1.00 0.00 45 SER A C 18
ATOM 30026 O O . SER A 1 1 ? -2.902 -1.121 -19.106 1.00 0.00 45 SER A O 18
ATOM 30036 N N . ALA A 1 2 ? -4.891 -2.142 -18.803 1.00 0.00 46 ALA A N 18
ATOM 30037 C CA . ALA A 1 2 ? -5.283 -1.303 -17.672 1.00 0.00 46 ALA A CA 18
ATOM 30038 C C . ALA A 1 2 ? -4.965 -1.977 -16.338 1.00 0.00 46 ALA A C 18
ATOM 30039 O O . ALA A 1 2 ? -4.576 -3.145 -16.297 1.00 0.00 46 ALA A O 18
ATOM 30046 N N . ASP A 1 3 ? -5.139 -1.228 -15.248 1.00 0.00 47 ASP A N 18
ATOM 30047 C CA . ASP A 1 3 ? -4.877 -1.746 -13.905 1.00 0.00 47 ASP A CA 18
ATOM 30048 C C . ASP A 1 3 ? -5.557 -0.877 -12.842 1.00 0.00 47 ASP A C 18
ATOM 30049 O O . ASP A 1 3 ? -4.992 -0.626 -11.776 1.00 0.00 47 ASP A O 18
ATOM 30058 N N . ASP A 1 4 ? -6.773 -0.422 -13.140 1.00 0.00 48 ASP A N 18
ATOM 30059 C CA . ASP A 1 4 ? -7.526 0.418 -12.211 1.00 0.00 48 ASP A CA 18
ATOM 30060 C C . ASP A 1 4 ? -8.520 -0.399 -11.384 1.00 0.00 48 ASP A C 18
ATOM 30061 O O . ASP A 1 4 ? -9.491 0.146 -10.855 1.00 0.00 48 ASP A O 18
ATOM 30070 N N . ARG A 1 5 ? -8.275 -1.704 -11.264 1.00 0.00 49 ARG A N 18
ATOM 30071 C CA . ARG A 1 5 ? -9.155 -2.579 -10.490 1.00 0.00 49 ARG A CA 18
ATOM 30072 C C . ARG A 1 5 ? -8.352 -3.521 -9.589 1.00 0.00 49 ARG A C 18
ATOM 30073 O O . ARG A 1 5 ? -8.862 -4.556 -9.156 1.00 0.00 49 ARG A O 18
ATOM 30094 N N . LEU A 1 6 ? -7.098 -3.151 -9.306 1.00 0.00 50 LEU A N 18
ATOM 30095 C CA . LEU A 1 6 ? -6.218 -3.955 -8.454 1.00 0.00 50 LEU A CA 18
ATOM 30096 C C . LEU A 1 6 ? -6.017 -5.362 -9.026 1.00 0.00 50 LEU A C 18
ATOM 30097 O O . LEU A 1 6 ? -6.666 -5.745 -10.002 1.00 0.00 50 LEU A O 18
ATOM 30113 N N . ASN A 1 7 ? -5.110 -6.125 -8.416 1.00 0.00 51 ASN A N 18
ATOM 30114 C CA . ASN A 1 7 ? -4.820 -7.485 -8.868 1.00 0.00 51 ASN A CA 18
ATOM 30115 C C . ASN A 1 7 ? -3.944 -8.232 -7.862 1.00 0.00 51 ASN A C 18
ATOM 30116 O O . ASN A 1 7 ? -3.521 -7.666 -6.852 1.00 0.00 51 ASN A O 18
ATOM 30127 N N . PHE A 1 8 ? -3.676 -9.508 -8.148 1.00 0.00 52 PHE A N 18
ATOM 30128 C CA . PHE A 1 8 ? -2.849 -10.337 -7.273 1.00 0.00 52 PHE A CA 18
ATOM 30129 C C . PHE A 1 8 ? -1.367 -10.061 -7.501 1.00 0.00 52 PHE A C 18
ATOM 30130 O O . PHE A 1 8 ? -0.859 -10.232 -8.611 1.00 0.00 52 PHE A O 18
ATOM 30147 N N . GLY A 1 9 ? -0.680 -9.636 -6.442 1.00 0.00 53 GLY A N 18
ATOM 30148 C CA . GLY A 1 9 ? 0.740 -9.345 -6.541 1.00 0.00 53 GLY A CA 18
ATOM 30149 C C . GLY A 1 9 ? 1.016 -7.992 -7.171 1.00 0.00 53 GLY A C 18
ATOM 30150 O O . GLY A 1 9 ? 1.876 -7.872 -8.045 1.00 0.00 53 GLY A O 18
ATOM 30154 N N . ASP A 1 10 ? 0.287 -6.971 -6.722 1.00 0.00 54 ASP A N 18
ATOM 30155 C CA . ASP A 1 10 ? 0.450 -5.618 -7.240 1.00 0.00 54 ASP A CA 18
ATOM 30156 C C . ASP A 1 10 ? 0.493 -4.605 -6.099 1.00 0.00 54 ASP A C 18
ATOM 30157 O O . ASP A 1 10 ? -0.267 -4.712 -5.133 1.00 0.00 54 ASP A O 18
ATOM 30166 N N . ARG A 1 11 ? 1.383 -3.624 -6.223 1.00 0.00 55 ARG A N 18
ATOM 30167 C CA . ARG A 1 11 ? 1.529 -2.583 -5.207 1.00 0.00 55 ARG A CA 18
ATOM 30168 C C . ARG A 1 11 ? 0.259 -1.742 -5.115 1.00 0.00 55 ARG A C 18
ATOM 30169 O O . ARG A 1 11 ? -0.153 -1.115 -6.092 1.00 0.00 55 ARG A O 18
ATOM 30190 N N . ILE A 1 12 ? -0.357 -1.737 -3.935 1.00 0.00 56 ILE A N 18
ATOM 30191 C CA . ILE A 1 12 ? -1.582 -0.976 -3.709 1.00 0.00 56 ILE A CA 18
ATOM 30192 C C . ILE A 1 12 ? -1.482 -0.132 -2.438 1.00 0.00 56 ILE A C 18
ATOM 30193 O O . ILE A 1 12 ? -0.771 -0.489 -1.499 1.00 0.00 56 ILE A O 18
ATOM 30209 N N . LEU A 1 13 ? -2.203 0.987 -2.413 1.00 0.00 57 LEU A N 18
ATOM 30210 C CA . LEU A 1 13 ? -2.198 1.879 -1.257 1.00 0.00 57 LEU A CA 18
ATOM 30211 C C . LEU A 1 13 ? -3.399 1.602 -0.358 1.00 0.00 57 LEU A C 18
ATOM 30212 O O . LEU A 1 13 ? -4.495 1.327 -0.844 1.00 0.00 57 LEU A O 18
ATOM 30228 N N . VAL A 1 14 ? -3.188 1.671 0.954 1.00 0.00 58 VAL A N 18
ATOM 30229 C CA . VAL A 1 14 ? -4.259 1.422 1.918 1.00 0.00 58 VAL A CA 18
ATOM 30230 C C . VAL A 1 14 ? -4.303 2.511 2.988 1.00 0.00 58 VAL A C 18
ATOM 30231 O O . VAL A 1 14 ? -3.264 2.992 3.440 1.00 0.00 58 VAL A O 18
ATOM 30244 N N . LYS A 1 15 ? -5.514 2.887 3.395 1.00 0.00 59 LYS A N 18
ATOM 30245 C CA . LYS A 1 15 ? -5.697 3.911 4.422 1.00 0.00 59 LYS A CA 18
ATOM 30246 C C . LYS A 1 15 ? -6.073 3.276 5.759 1.00 0.00 59 LYS A C 18
ATOM 30247 O O . LYS A 1 15 ? -6.923 2.385 5.816 1.00 0.00 59 LYS A O 18
ATOM 30266 N N . ALA A 1 16 ? -5.437 3.744 6.834 1.00 0.00 60 ALA A N 18
ATOM 30267 C CA . ALA A 1 16 ? -5.704 3.229 8.173 1.00 0.00 60 ALA A CA 18
ATOM 30268 C C . ALA A 1 16 ? -6.413 4.274 9.033 1.00 0.00 60 ALA A C 18
ATOM 30269 O O . ALA A 1 16 ? -6.303 5.475 8.777 1.00 0.00 60 ALA A O 18
ATOM 30276 N N . PRO A 1 17 ? -7.151 3.833 10.072 1.00 0.00 61 PRO A N 18
ATOM 30277 C CA . PRO A 1 17 ? -7.876 4.741 10.972 1.00 0.00 61 PRO A CA 18
ATOM 30278 C C . PRO A 1 17 ? -6.930 5.676 11.721 1.00 0.00 61 PRO A C 18
ATOM 30279 O O . PRO A 1 17 ? -6.097 5.229 12.511 1.00 0.00 61 PRO A O 18
ATOM 30290 N N . GLY A 1 18 ? -7.059 6.976 11.457 1.00 0.00 62 GLY A N 18
ATOM 30291 C CA . GLY A 1 18 ? -6.205 7.957 12.104 1.00 0.00 62 GLY A CA 18
ATOM 30292 C C . GLY A 1 18 ? -4.770 7.905 11.601 1.00 0.00 62 GLY A C 18
ATOM 30293 O O . GLY A 1 18 ? -3.841 8.244 12.334 1.00 0.00 62 GLY A O 18
ATOM 30297 N N . TYR A 1 19 ? -4.591 7.476 10.351 1.00 0.00 63 TYR A N 18
ATOM 30298 C CA . TYR A 1 19 ? -3.262 7.378 9.755 1.00 0.00 63 TYR A CA 18
ATOM 30299 C C . TYR A 1 19 ? -3.333 7.540 8.235 1.00 0.00 63 TYR A C 18
ATOM 30300 O O . TYR A 1 19 ? -4.296 7.102 7.602 1.00 0.00 63 TYR A O 18
ATOM 30318 N N . PRO A 1 20 ? -2.312 8.177 7.625 1.00 0.00 64 PRO A N 18
ATOM 30319 C CA . PRO A 1 20 ? -2.268 8.393 6.172 1.00 0.00 64 PRO A CA 18
ATOM 30320 C C . PRO A 1 20 ? -2.147 7.087 5.386 1.00 0.00 64 PRO A C 18
ATOM 30321 O O . PRO A 1 20 ? -1.973 6.015 5.970 1.00 0.00 64 PRO A O 18
ATOM 30332 N N . TRP A 1 21 ? -2.239 7.184 4.059 1.00 0.00 65 TRP A N 18
ATOM 30333 C CA . TRP A 1 21 ? -2.140 6.008 3.193 1.00 0.00 65 TRP A CA 18
ATOM 30334 C C . TRP A 1 21 ? -0.746 5.390 3.270 1.00 0.00 65 TRP A C 18
ATOM 30335 O O . TRP A 1 21 ? 0.251 6.101 3.409 1.00 0.00 65 TRP A O 18
ATOM 30356 N N . TRP A 1 22 ? -0.682 4.062 3.179 1.00 0.00 66 TRP A N 18
ATOM 30357 C CA . TRP A 1 22 ? 0.590 3.347 3.241 1.00 0.00 66 TRP A CA 18
ATOM 30358 C C . TRP A 1 22 ? 0.762 2.419 2.037 1.00 0.00 66 TRP A C 18
ATOM 30359 O O . TRP A 1 22 ? -0.210 1.838 1.549 1.00 0.00 66 TRP A O 18
ATOM 30380 N N . PRO A 1 23 ? 2.008 2.265 1.541 1.00 0.00 67 PRO A N 18
ATOM 30381 C CA . PRO A 1 23 ? 2.305 1.406 0.391 1.00 0.00 67 PRO A CA 18
ATOM 30382 C C . PRO A 1 23 ? 2.287 -0.080 0.751 1.00 0.00 67 PRO A C 18
ATOM 30383 O O . PRO A 1 23 ? 3.222 -0.594 1.366 1.00 0.00 67 PRO A O 18
ATOM 30394 N N . ALA A 1 24 ? 1.213 -0.762 0.357 1.00 0.00 68 ALA A N 18
ATOM 30395 C CA . ALA A 1 24 ? 1.061 -2.189 0.624 1.00 0.00 68 ALA A CA 18
ATOM 30396 C C . ALA A 1 24 ? 1.077 -2.986 -0.679 1.00 0.00 68 ALA A C 18
ATOM 30397 O O . ALA A 1 24 ? 1.104 -2.413 -1.768 1.00 0.00 68 ALA A O 18
ATOM 30404 N N . LEU A 1 25 ? 1.062 -4.310 -0.562 1.00 0.00 69 LEU A N 18
ATOM 30405 C CA . LEU A 1 25 ? 1.073 -5.178 -1.734 1.00 0.00 69 LEU A CA 18
ATOM 30406 C C . LEU A 1 25 ? -0.036 -6.223 -1.644 1.00 0.00 69 LEU A C 18
ATOM 30407 O O . LEU A 1 25 ? -0.055 -7.040 -0.724 1.00 0.00 69 LEU A O 18
ATOM 30423 N N . LEU A 1 26 ? -0.959 -6.185 -2.603 1.00 0.00 70 LEU A N 18
ATOM 30424 C CA . LEU A 1 26 ? -2.081 -7.123 -2.632 1.00 0.00 70 LEU A CA 18
ATOM 30425 C C . LEU A 1 26 ? -1.600 -8.556 -2.850 1.00 0.00 70 LEU A C 18
ATOM 30426 O O . LEU A 1 26 ? -0.817 -8.826 -3.761 1.00 0.00 70 LEU A O 18
ATOM 30442 N N . LEU A 1 27 ? -2.081 -9.472 -2.009 1.00 0.00 71 LEU A N 18
ATOM 30443 C CA . LEU A 1 27 ? -1.710 -10.881 -2.110 1.00 0.00 71 LEU A CA 18
ATOM 30444 C C . LEU A 1 27 ? -2.853 -11.703 -2.700 1.00 0.00 71 LEU A C 18
ATOM 30445 O O . LEU A 1 27 ? -2.678 -12.380 -3.715 1.00 0.00 71 LEU A O 18
ATOM 30461 N N . ARG A 1 28 ? -4.024 -11.643 -2.060 1.00 0.00 72 ARG A N 18
ATOM 30462 C CA . ARG A 1 28 ? -5.194 -12.386 -2.527 1.00 0.00 72 ARG A CA 18
ATOM 30463 C C . ARG A 1 28 ? -6.494 -11.740 -2.051 1.00 0.00 72 ARG A C 18
ATOM 30464 O O . ARG A 1 28 ? -6.524 -11.054 -1.027 1.00 0.00 72 ARG A O 18
ATOM 30485 N N . ARG A 1 29 ? -7.573 -11.975 -2.802 1.00 0.00 73 ARG A N 18
ATOM 30486 C CA . ARG A 1 29 ? -8.885 -11.431 -2.462 1.00 0.00 73 ARG A CA 18
ATOM 30487 C C . ARG A 1 29 ? -9.740 -12.493 -1.774 1.00 0.00 73 ARG A C 18
ATOM 30488 O O . ARG A 1 29 ? -10.213 -13.431 -2.419 1.00 0.00 73 ARG A O 18
ATOM 30509 N N . LYS A 1 30 ? -9.927 -12.344 -0.465 1.00 0.00 74 LYS A N 18
ATOM 30510 C CA . LYS A 1 30 ? -10.719 -13.296 0.314 1.00 0.00 74 LYS A CA 18
ATOM 30511 C C . LYS A 1 30 ? -12.116 -12.751 0.610 1.00 0.00 74 LYS A C 18
ATOM 30512 O O . LYS A 1 30 ? -12.265 -11.631 1.104 1.00 0.00 74 LYS A O 18
ATOM 30531 N N . GLU A 1 31 ? -13.134 -13.559 0.312 1.00 0.00 75 GLU A N 18
ATOM 30532 C CA . GLU A 1 31 ? -14.524 -13.174 0.546 1.00 0.00 75 GLU A CA 18
ATOM 30533 C C . GLU A 1 31 ? -15.100 -13.934 1.737 1.00 0.00 75 GLU A C 18
ATOM 30534 O O . GLU A 1 31 ? -15.424 -15.120 1.631 1.00 0.00 75 GLU A O 18
ATOM 30546 N N . THR A 1 32 ? -15.226 -13.248 2.870 1.00 0.00 76 THR A N 18
ATOM 30547 C CA . THR A 1 32 ? -15.762 -13.867 4.078 1.00 0.00 76 THR A CA 18
ATOM 30548 C C . THR A 1 32 ? -17.147 -13.316 4.409 1.00 0.00 76 THR A C 18
ATOM 30549 O O . THR A 1 32 ? -17.361 -12.105 4.405 1.00 0.00 76 THR A O 18
ATOM 30560 N N . LYS A 1 33 ? -18.082 -14.219 4.696 1.00 0.00 77 LYS A N 18
ATOM 30561 C CA . LYS A 1 33 ? -19.451 -13.830 5.030 1.00 0.00 77 LYS A CA 18
ATOM 30562 C C . LYS A 1 33 ? -19.640 -13.731 6.543 1.00 0.00 77 LYS A C 18
ATOM 30563 O O . LYS A 1 33 ? -18.831 -14.245 7.317 1.00 0.00 77 LYS A O 18
ATOM 30582 N N . ASP A 1 34 ? -20.720 -13.072 6.957 1.00 0.00 78 ASP A N 18
ATOM 30583 C CA . ASP A 1 34 ? -21.028 -12.901 8.379 1.00 0.00 78 ASP A CA 18
ATOM 30584 C C . ASP A 1 34 ? -21.981 -13.991 8.886 1.00 0.00 78 ASP A C 18
ATOM 30585 O O . ASP A 1 34 ? -22.639 -13.818 9.914 1.00 0.00 78 ASP A O 18
ATOM 30594 N N . SER A 1 35 ? -22.048 -15.112 8.160 1.00 0.00 79 SER A N 18
ATOM 30595 C CA . SER A 1 35 ? -22.915 -16.229 8.532 1.00 0.00 79 SER A CA 18
ATOM 30596 C C . SER A 1 35 ? -24.361 -15.764 8.750 1.00 0.00 79 SER A C 18
ATOM 30597 O O . SER A 1 35 ? -25.038 -16.223 9.672 1.00 0.00 79 SER A O 18
ATOM 30605 N N . LEU A 1 36 ? -24.823 -14.849 7.892 1.00 0.00 80 LEU A N 18
ATOM 30606 C CA . LEU A 1 36 ? -26.182 -14.316 7.983 1.00 0.00 80 LEU A CA 18
ATOM 30607 C C . LEU A 1 36 ? -26.385 -13.564 9.299 1.00 0.00 80 LEU A C 18
ATOM 30608 O O . LEU A 1 36 ? -27.152 -13.989 10.165 1.00 0.00 80 LEU A O 18
ATOM 30624 N N . ASN A 1 37 ? -25.688 -12.437 9.435 1.00 0.00 81 ASN A N 18
ATOM 30625 C CA . ASN A 1 37 ? -25.779 -11.608 10.634 1.00 0.00 81 ASN A CA 18
ATOM 30626 C C . ASN A 1 37 ? -27.177 -11.005 10.781 1.00 0.00 81 ASN A C 18
ATOM 30627 O O . ASN A 1 37 ? -27.714 -10.930 11.887 1.00 0.00 81 ASN A O 18
ATOM 30638 N N . THR A 1 38 ? -27.760 -10.577 9.658 1.00 0.00 82 THR A N 18
ATOM 30639 C CA . THR A 1 38 ? -29.099 -9.982 9.662 1.00 0.00 82 THR A CA 18
ATOM 30640 C C . THR A 1 38 ? -29.840 -10.275 8.351 1.00 0.00 82 THR A C 18
ATOM 30641 O O . THR A 1 38 ? -30.960 -10.786 8.367 1.00 0.00 82 THR A O 18
ATOM 30652 N N . ASN A 1 39 ? -29.208 -9.954 7.218 1.00 0.00 83 ASN A N 18
ATOM 30653 C CA . ASN A 1 39 ? -29.811 -10.190 5.904 1.00 0.00 83 ASN A CA 18
ATOM 30654 C C . ASN A 1 39 ? -28.754 -10.646 4.894 1.00 0.00 83 ASN A C 18
ATOM 30655 O O . ASN A 1 39 ? -28.799 -10.271 3.720 1.00 0.00 83 ASN A O 18
ATOM 30666 N N . SER A 1 40 ? -27.805 -11.460 5.364 1.00 0.00 84 SER A N 18
ATOM 30667 C CA . SER A 1 40 ? -26.732 -11.975 4.517 1.00 0.00 84 SER A CA 18
ATOM 30668 C C . SER A 1 40 ? -25.885 -10.835 3.954 1.00 0.00 84 SER A C 18
ATOM 30669 O O . SER A 1 40 ? -26.137 -10.341 2.853 1.00 0.00 84 SER A O 18
ATOM 30677 N N . SER A 1 41 ? -24.876 -10.425 4.718 1.00 0.00 85 SER A N 18
ATOM 30678 C CA . SER A 1 41 ? -23.988 -9.349 4.305 1.00 0.00 85 SER A CA 18
ATOM 30679 C C . SER A 1 41 ? -22.542 -9.831 4.266 1.00 0.00 85 SER A C 18
ATOM 30680 O O . SER A 1 41 ? -21.896 -9.978 5.305 1.00 0.00 85 SER A O 18
ATOM 30688 N N . PHE A 1 42 ? -22.043 -10.083 3.058 1.00 0.00 86 PHE A N 18
ATOM 30689 C CA . PHE A 1 42 ? -20.671 -10.555 2.877 1.00 0.00 86 PHE A CA 18
ATOM 30690 C C . PHE A 1 42 ? -19.664 -9.469 3.252 1.00 0.00 86 PHE A C 18
ATOM 30691 O O . PHE A 1 42 ? -19.981 -8.278 3.229 1.00 0.00 86 PHE A O 18
ATOM 30708 N N . ASN A 1 43 ? -18.448 -9.890 3.593 1.00 0.00 87 ASN A N 18
ATOM 30709 C CA . ASN A 1 43 ? -17.390 -8.963 3.971 1.00 0.00 87 ASN A CA 18
ATOM 30710 C C . ASN A 1 43 ? -16.090 -9.312 3.251 1.00 0.00 87 ASN A C 18
ATOM 30711 O O . ASN A 1 43 ? -15.208 -9.965 3.813 1.00 0.00 87 ASN A O 18
ATOM 30722 N N . VAL A 1 44 ? -15.977 -8.867 2.005 1.00 0.00 88 VAL A N 18
ATOM 30723 C CA . VAL A 1 44 ? -14.783 -9.127 1.207 1.00 0.00 88 VAL A CA 18
ATOM 30724 C C . VAL A 1 44 ? -13.722 -8.055 1.441 1.00 0.00 88 VAL A C 18
ATOM 30725 O O . VAL A 1 44 ? -14.028 -6.861 1.496 1.00 0.00 88 VAL A O 18
ATOM 30738 N N . LEU A 1 45 ? -12.474 -8.495 1.582 1.00 0.00 89 LEU A N 18
ATOM 30739 C CA . LEU A 1 45 ? -11.354 -7.586 1.816 1.00 0.00 89 LEU A CA 18
ATOM 30740 C C . LEU A 1 45 ? -10.165 -7.923 0.916 1.00 0.00 89 LEU A C 18
ATOM 30741 O O . LEU A 1 45 ? -10.212 -8.878 0.137 1.00 0.00 89 LEU A O 18
ATOM 30757 N N . TYR A 1 46 ? -9.103 -7.131 1.036 1.00 0.00 90 TYR A N 18
ATOM 30758 C CA . TYR A 1 46 ? -7.894 -7.329 0.245 1.00 0.00 90 TYR A CA 18
ATOM 30759 C C . TYR A 1 46 ? -6.705 -7.656 1.144 1.00 0.00 90 TYR A C 18
ATOM 30760 O O . TYR A 1 46 ? -6.196 -6.786 1.853 1.00 0.00 90 TYR A O 18
ATOM 30778 N N . LYS A 1 47 ? -6.262 -8.912 1.105 1.00 0.00 91 LYS A N 18
ATOM 30779 C CA . LYS A 1 47 ? -5.125 -9.349 1.912 1.00 0.00 91 LYS A CA 18
ATOM 30780 C C . LYS A 1 47 ? -3.827 -8.770 1.354 1.00 0.00 91 LYS A C 18
ATOM 30781 O O . LYS A 1 47 ? -3.178 -9.380 0.503 1.00 0.00 91 LYS A O 18
ATOM 30800 N N . VAL A 1 48 ? -3.466 -7.579 1.826 1.00 0.00 92 VAL A N 18
ATOM 30801 C CA . VAL A 1 48 ? -2.257 -6.904 1.364 1.00 0.00 92 VAL A CA 18
ATOM 30802 C C . VAL A 1 48 ? -1.161 -6.917 2.429 1.00 0.00 92 VAL A C 18
ATOM 30803 O O . VAL A 1 48 ? -1.448 -7.015 3.622 1.00 0.00 92 VAL A O 18
ATOM 30816 N N . LEU A 1 49 ? 0.091 -6.805 1.986 1.00 0.00 93 LEU A N 18
ATOM 30817 C CA . LEU A 1 49 ? 1.237 -6.793 2.893 1.00 0.00 93 LEU A CA 18
ATOM 30818 C C . LEU A 1 49 ? 1.779 -5.375 3.044 1.00 0.00 93 LEU A C 18
ATOM 30819 O O . LEU A 1 49 ? 1.966 -4.671 2.051 1.00 0.00 93 LEU A O 18
ATOM 30835 N N . PHE A 1 50 ? 2.030 -4.952 4.283 1.00 0.00 94 PHE A N 18
ATOM 30836 C CA . PHE A 1 50 ? 2.551 -3.607 4.531 1.00 0.00 94 PHE A CA 18
ATOM 30837 C C . PHE A 1 50 ? 4.073 -3.625 4.645 1.00 0.00 94 PHE A C 18
ATOM 30838 O O . PHE A 1 50 ? 4.673 -4.677 4.867 1.00 0.00 94 PHE A O 18
ATOM 30855 N N . PHE A 1 51 ? 4.694 -2.457 4.484 1.00 0.00 95 PHE A N 18
ATOM 30856 C CA . PHE A 1 51 ? 6.149 -2.352 4.563 1.00 0.00 95 PHE A CA 18
ATOM 30857 C C . PHE A 1 51 ? 6.581 -1.036 5.207 1.00 0.00 95 PHE A C 18
ATOM 30858 O O . PHE A 1 51 ? 5.864 -0.036 5.141 1.00 0.00 95 PHE A O 18
ATOM 30875 N N . PRO A 1 52 ? 7.770 -1.022 5.845 1.00 0.00 96 PRO A N 18
ATOM 30876 C CA . PRO A 1 52 ? 8.648 -2.187 5.945 1.00 0.00 96 PRO A CA 18
ATOM 30877 C C . PRO A 1 52 ? 8.297 -3.086 7.135 1.00 0.00 96 PRO A C 18
ATOM 30878 O O . PRO A 1 52 ? 7.295 -2.864 7.813 1.00 0.00 96 PRO A O 18
ATOM 30889 N N . ASP A 1 53 ? 9.138 -4.096 7.382 1.00 0.00 97 ASP A N 18
ATOM 30890 C CA . ASP A 1 53 ? 8.942 -5.037 8.492 1.00 0.00 97 ASP A CA 18
ATOM 30891 C C . ASP A 1 53 ? 7.767 -5.999 8.260 1.00 0.00 97 ASP A C 18
ATOM 30892 O O . ASP A 1 53 ? 7.497 -6.855 9.103 1.00 0.00 97 ASP A O 18
ATOM 30901 N N . PHE A 1 54 ? 7.083 -5.875 7.115 1.00 0.00 98 PHE A N 18
ATOM 30902 C CA . PHE A 1 54 ? 5.960 -6.753 6.783 1.00 0.00 98 PHE A CA 18
ATOM 30903 C C . PHE A 1 54 ? 4.832 -6.639 7.812 1.00 0.00 98 PHE A C 18
ATOM 30904 O O . PHE A 1 54 ? 4.897 -7.239 8.885 1.00 0.00 98 PHE A O 18
ATOM 30921 N N . ASN A 1 55 ? 3.797 -5.866 7.476 1.00 0.00 99 ASN A N 18
ATOM 30922 C CA . ASN A 1 55 ? 2.655 -5.678 8.375 1.00 0.00 99 ASN A CA 18
ATOM 30923 C C . ASN A 1 55 ? 1.328 -5.779 7.621 1.00 0.00 99 ASN A C 18
ATOM 30924 O O . ASN A 1 55 ? 0.486 -4.884 7.694 1.00 0.00 99 ASN A O 18
ATOM 30935 N N . PHE A 1 56 ? 1.158 -6.871 6.891 1.00 0.00 100 PHE A N 18
ATOM 30936 C CA . PHE A 1 56 ? -0.055 -7.110 6.107 1.00 0.00 100 PHE A CA 18
ATOM 30937 C C . PHE A 1 56 ? -1.327 -6.773 6.892 1.00 0.00 100 PHE A C 18
ATOM 30938 O O . PHE A 1 56 ? -1.354 -6.847 8.122 1.00 0.00 100 PHE A O 18
ATOM 30955 N N . ALA A 1 57 ? -2.376 -6.405 6.158 1.00 0.00 101 ALA A N 18
ATOM 30956 C CA . ALA A 1 57 ? -3.660 -6.046 6.752 1.00 0.00 101 ALA A CA 18
ATOM 30957 C C . ALA A 1 57 ? -4.823 -6.488 5.864 1.00 0.00 101 ALA A C 18
ATOM 30958 O O . ALA A 1 57 ? -4.656 -6.691 4.661 1.00 0.00 101 ALA A O 18
ATOM 30965 N N . TRP A 1 58 ? -6.003 -6.617 6.470 1.00 0.00 102 TRP A N 18
ATOM 30966 C CA . TRP A 1 58 ? -7.205 -7.016 5.742 1.00 0.00 102 TRP A CA 18
ATOM 30967 C C . TRP A 1 58 ? -8.226 -5.879 5.742 1.00 0.00 102 TRP A C 18
ATOM 30968 O O . TRP A 1 58 ? -8.872 -5.614 6.758 1.00 0.00 102 TRP A O 18
ATOM 30989 N N . VAL A 1 59 ? -8.359 -5.203 4.600 1.00 0.00 103 VAL A N 18
ATOM 30990 C CA . VAL A 1 59 ? -9.294 -4.084 4.470 1.00 0.00 103 VAL A CA 18
ATOM 30991 C C . VAL A 1 59 ? -10.101 -4.175 3.176 1.00 0.00 103 VAL A C 18
ATOM 30992 O O . VAL A 1 59 ? -9.709 -4.866 2.235 1.00 0.00 103 VAL A O 18
ATOM 31005 N N . LYS A 1 60 ? -11.229 -3.464 3.134 1.00 0.00 104 LYS A N 18
ATOM 31006 C CA . LYS A 1 60 ? -12.094 -3.456 1.956 1.00 0.00 104 LYS A CA 18
ATOM 31007 C C . LYS A 1 60 ? -11.445 -2.696 0.797 1.00 0.00 104 LYS A C 18
ATOM 31008 O O . LYS A 1 60 ? -10.487 -1.946 0.990 1.00 0.00 104 LYS A O 18
ATOM 31027 N N . ARG A 1 61 ? -11.985 -2.896 -0.407 1.00 0.00 105 ARG A N 18
ATOM 31028 C CA . ARG A 1 61 ? -11.474 -2.235 -1.609 1.00 0.00 105 ARG A CA 18
ATOM 31029 C C . ARG A 1 61 ? -11.631 -0.712 -1.530 1.00 0.00 105 ARG A C 18
ATOM 31030 O O . ARG A 1 61 ? -10.902 0.024 -2.197 1.00 0.00 105 ARG A O 18
ATOM 31051 N N . ASN A 1 62 ? -12.584 -0.244 -0.720 1.00 0.00 106 ASN A N 18
ATOM 31052 C CA . ASN A 1 62 ? -12.824 1.194 -0.567 1.00 0.00 106 ASN A CA 18
ATOM 31053 C C . ASN A 1 62 ? -11.672 1.870 0.178 1.00 0.00 106 ASN A C 18
ATOM 31054 O O . ASN A 1 62 ? -11.344 3.025 -0.094 1.00 0.00 106 ASN A O 18
ATOM 31065 N N . SER A 1 63 ? -11.052 1.143 1.112 1.00 0.00 107 SER A N 18
ATOM 31066 C CA . SER A 1 63 ? -9.929 1.682 1.878 1.00 0.00 107 SER A CA 18
ATOM 31067 C C . SER A 1 63 ? -8.598 1.420 1.162 1.00 0.00 107 SER A C 18
ATOM 31068 O O . SER A 1 63 ? -7.527 1.590 1.750 1.00 0.00 107 SER A O 18
ATOM 31076 N N . VAL A 1 64 ? -8.673 1.003 -0.105 1.00 0.00 108 VAL A N 18
ATOM 31077 C CA . VAL A 1 64 ? -7.485 0.712 -0.895 1.00 0.00 108 VAL A CA 18
ATOM 31078 C C . VAL A 1 64 ? -7.488 1.498 -2.209 1.00 0.00 108 VAL A C 18
ATOM 31079 O O . VAL A 1 64 ? -8.538 1.689 -2.825 1.00 0.00 108 VAL A O 18
ATOM 31092 N N . LYS A 1 65 ? -6.304 1.945 -2.631 1.00 0.00 109 LYS A N 18
ATOM 31093 C CA . LYS A 1 65 ? -6.156 2.709 -3.869 1.00 0.00 109 LYS A CA 18
ATOM 31094 C C . LYS A 1 65 ? -5.006 2.153 -4.714 1.00 0.00 109 LYS A C 18
ATOM 31095 O O . LYS A 1 65 ? -3.920 1.898 -4.196 1.00 0.00 109 LYS A O 18
ATOM 31114 N N . PRO A 1 66 ? -5.231 1.959 -6.031 1.00 0.00 110 PRO A N 18
ATOM 31115 C CA . PRO A 1 66 ? -4.201 1.432 -6.941 1.00 0.00 110 PRO A CA 18
ATOM 31116 C C . PRO A 1 66 ? -2.914 2.257 -6.907 1.00 0.00 110 PRO A C 18
ATOM 31117 O O . PRO A 1 66 ? -2.947 3.479 -7.061 1.00 0.00 110 PRO A O 18
ATOM 31128 N N . LEU A 1 67 ? -1.784 1.578 -6.709 1.00 0.00 111 LEU A N 18
ATOM 31129 C CA . LEU A 1 67 ? -0.483 2.245 -6.658 1.00 0.00 111 LEU A CA 18
ATOM 31130 C C . LEU A 1 67 ? 0.371 1.853 -7.863 1.00 0.00 111 LEU A C 18
ATOM 31131 O O . LEU A 1 67 ? 0.228 0.756 -8.405 1.00 0.00 111 LEU A O 18
ATOM 31147 N N . LEU A 1 68 ? 1.258 2.757 -8.278 1.00 0.00 112 LEU A N 18
ATOM 31148 C CA . LEU A 1 68 ? 2.132 2.508 -9.422 1.00 0.00 112 LEU A CA 18
ATOM 31149 C C . LEU A 1 68 ? 3.583 2.858 -9.095 1.00 0.00 112 LEU A C 18
ATOM 31150 O O . LEU A 1 68 ? 3.866 3.474 -8.067 1.00 0.00 112 LEU A O 18
ATOM 31166 N N . ASP A 1 69 ? 4.497 2.457 -9.977 1.00 0.00 113 ASP A N 18
ATOM 31167 C CA . ASP A 1 69 ? 5.923 2.720 -9.786 1.00 0.00 113 ASP A CA 18
ATOM 31168 C C . ASP A 1 69 ? 6.236 4.204 -9.918 1.00 0.00 113 ASP A C 18
ATOM 31169 O O . ASP A 1 69 ? 7.053 4.736 -9.169 1.00 0.00 113 ASP A O 18
ATOM 31178 N N . SER A 1 70 ? 5.580 4.874 -10.866 1.00 0.00 114 SER A N 18
ATOM 31179 C CA . SER A 1 70 ? 5.796 6.304 -11.073 1.00 0.00 114 SER A CA 18
ATOM 31180 C C . SER A 1 70 ? 5.410 7.096 -9.822 1.00 0.00 114 SER A C 18
ATOM 31181 O O . SER A 1 70 ? 6.003 8.136 -9.529 1.00 0.00 114 SER A O 18
ATOM 31189 N N . GLU A 1 71 ? 4.416 6.595 -9.083 1.00 0.00 115 GLU A N 18
ATOM 31190 C CA . GLU A 1 71 ? 3.962 7.258 -7.863 1.00 0.00 115 GLU A CA 18
ATOM 31191 C C . GLU A 1 71 ? 4.927 6.995 -6.710 1.00 0.00 115 GLU A C 18
ATOM 31192 O O . GLU A 1 71 ? 5.299 7.914 -5.983 1.00 0.00 115 GLU A O 18
ATOM 31204 N N . ILE A 1 72 ? 5.344 5.741 -6.553 1.00 0.00 116 ILE A N 18
ATOM 31205 C CA . ILE A 1 72 ? 6.284 5.379 -5.495 1.00 0.00 116 ILE A CA 18
ATOM 31206 C C . ILE A 1 72 ? 7.657 5.979 -5.781 1.00 0.00 116 ILE A C 18
ATOM 31207 O O . ILE A 1 72 ? 8.340 6.463 -4.876 1.00 0.00 116 ILE A O 18
ATOM 31223 N N . ALA A 1 73 ? 8.044 5.958 -7.058 1.00 0.00 117 ALA A N 18
ATOM 31224 C CA . ALA A 1 73 ? 9.323 6.510 -7.496 1.00 0.00 117 ALA A CA 18
ATOM 31225 C C . ALA A 1 73 ? 9.451 7.966 -7.074 1.00 0.00 117 ALA A C 18
ATOM 31226 O O . ALA A 1 73 ? 10.361 8.337 -6.332 1.00 0.00 117 ALA A O 18
ATOM 31233 N N . LYS A 1 74 ? 8.516 8.781 -7.557 1.00 0.00 118 LYS A N 18
ATOM 31234 C CA . LYS A 1 74 ? 8.489 10.202 -7.248 1.00 0.00 118 LYS A CA 18
ATOM 31235 C C . LYS A 1 74 ? 8.268 10.420 -5.755 1.00 0.00 118 LYS A C 18
ATOM 31236 O O . LYS A 1 74 ? 8.887 11.296 -5.149 1.00 0.00 118 LYS A O 18
ATOM 31255 N N . PHE A 1 75 ? 7.375 9.619 -5.170 1.00 0.00 119 PHE A N 18
ATOM 31256 C CA . PHE A 1 75 ? 7.073 9.726 -3.740 1.00 0.00 119 PHE A CA 18
ATOM 31257 C C . PHE A 1 75 ? 8.355 9.738 -2.917 1.00 0.00 119 PHE A C 18
ATOM 31258 O O . PHE A 1 75 ? 8.582 10.646 -2.116 1.00 0.00 119 PHE A O 18
ATOM 31275 N N . LEU A 1 76 ? 9.186 8.717 -3.113 1.00 0.00 120 LEU A N 18
ATOM 31276 C CA . LEU A 1 76 ? 10.445 8.603 -2.385 1.00 0.00 120 LEU A CA 18
ATOM 31277 C C . LEU A 1 76 ? 11.336 9.816 -2.632 1.00 0.00 120 LEU A C 18
ATOM 31278 O O . LEU A 1 76 ? 12.113 10.213 -1.761 1.00 0.00 120 LEU A O 18
ATOM 31294 N N . GLY A 1 77 ? 11.205 10.412 -3.819 1.00 0.00 121 GLY A N 18
ATOM 31295 C CA . GLY A 1 77 ? 11.992 11.585 -4.150 1.00 0.00 121 GLY A CA 18
ATOM 31296 C C . GLY A 1 77 ? 11.295 12.882 -3.767 1.00 0.00 121 GLY A C 18
ATOM 31297 O O . GLY A 1 77 ? 11.665 13.954 -4.250 1.00 0.00 121 GLY A O 18
ATOM 31301 N N . SER A 1 78 ? 10.282 12.787 -2.898 1.00 0.00 122 SER A N 18
ATOM 31302 C CA . SER A 1 78 ? 9.535 13.963 -2.454 1.00 0.00 122 SER A CA 18
ATOM 31303 C C . SER A 1 78 ? 10.458 14.958 -1.751 1.00 0.00 122 SER A C 18
ATOM 31304 O O . SER A 1 78 ? 10.992 14.669 -0.680 1.00 0.00 122 SER A O 18
ATOM 31312 N N . SER A 1 79 ? 10.638 16.125 -2.362 1.00 0.00 123 SER A N 18
ATOM 31313 C CA . SER A 1 79 ? 11.495 17.167 -1.799 1.00 0.00 123 SER A CA 18
ATOM 31314 C C . SER A 1 79 ? 10.695 18.164 -0.956 1.00 0.00 123 SER A C 18
ATOM 31315 O O . SER A 1 79 ? 11.275 19.010 -0.273 1.00 0.00 123 SER A O 18
ATOM 31323 N N . LYS A 1 80 ? 9.363 18.071 -1.012 1.00 0.00 124 LYS A N 18
ATOM 31324 C CA . LYS A 1 80 ? 8.497 18.979 -0.259 1.00 0.00 124 LYS A CA 18
ATOM 31325 C C . LYS A 1 80 ? 8.118 18.401 1.104 1.00 0.00 124 LYS A C 18
ATOM 31326 O O . LYS A 1 80 ? 8.302 19.051 2.135 1.00 0.00 124 LYS A O 18
ATOM 31345 N N . ARG A 1 81 ? 7.593 17.175 1.106 1.00 0.00 125 ARG A N 18
ATOM 31346 C CA . ARG A 1 81 ? 7.201 16.514 2.337 1.00 0.00 125 ARG A CA 18
ATOM 31347 C C . ARG A 1 81 ? 7.653 15.061 2.315 1.00 0.00 125 ARG A C 18
ATOM 31348 O O . ARG A 1 81 ? 7.029 14.208 1.683 1.00 0.00 125 ARG A O 18
ATOM 31369 N N . LYS A 1 82 ? 8.749 14.799 3.009 1.00 0.00 126 LYS A N 18
ATOM 31370 C CA . LYS A 1 82 ? 9.316 13.459 3.085 1.00 0.00 126 LYS A CA 18
ATOM 31371 C C . LYS A 1 82 ? 9.728 13.115 4.514 1.00 0.00 126 LYS A C 18
ATOM 31372 O O . LYS A 1 82 ? 10.324 13.934 5.215 1.00 0.00 126 LYS A O 18
ATOM 31391 N N . SER A 1 83 ? 9.405 11.895 4.937 1.00 0.00 127 SER A N 18
ATOM 31392 C CA . SER A 1 83 ? 9.734 11.430 6.283 1.00 0.00 127 SER A CA 18
ATOM 31393 C C . SER A 1 83 ? 10.417 10.067 6.222 1.00 0.00 127 SER A C 18
ATOM 31394 O O . SER A 1 83 ? 10.132 9.268 5.331 1.00 0.00 127 SER A O 18
ATOM 31402 N N . LYS A 1 84 ? 11.314 9.802 7.171 1.00 0.00 128 LYS A N 18
ATOM 31403 C CA . LYS A 1 84 ? 12.026 8.524 7.214 1.00 0.00 128 LYS A CA 18
ATOM 31404 C C . LYS A 1 84 ? 11.037 7.363 7.252 1.00 0.00 128 LYS A C 18
ATOM 31405 O O . LYS A 1 84 ? 11.177 6.393 6.507 1.00 0.00 128 LYS A O 18
ATOM 31424 N N . GLU A 1 85 ? 10.029 7.480 8.118 1.00 0.00 129 GLU A N 18
ATOM 31425 C CA . GLU A 1 85 ? 9.002 6.450 8.250 1.00 0.00 129 GLU A CA 18
ATOM 31426 C C . GLU A 1 85 ? 8.195 6.315 6.957 1.00 0.00 129 GLU A C 18
ATOM 31427 O O . GLU A 1 85 ? 7.774 5.214 6.593 1.00 0.00 129 GLU A O 18
ATOM 31439 N N . LEU A 1 86 ? 7.980 7.438 6.266 1.00 0.00 130 LEU A N 18
ATOM 31440 C CA . LEU A 1 86 ? 7.218 7.434 5.016 1.00 0.00 130 LEU A CA 18
ATOM 31441 C C . LEU A 1 86 ? 8.056 6.888 3.865 1.00 0.00 130 LEU A C 18
ATOM 31442 O O . LEU A 1 86 ? 7.617 5.993 3.142 1.00 0.00 130 LEU A O 18
ATOM 31458 N N . ILE A 1 87 ? 9.260 7.429 3.693 1.00 0.00 131 ILE A N 18
ATOM 31459 C CA . ILE A 1 87 ? 10.145 6.984 2.622 1.00 0.00 131 ILE A CA 18
ATOM 31460 C C . ILE A 1 87 ? 10.439 5.495 2.749 1.00 0.00 131 ILE A C 18
ATOM 31461 O O . ILE A 1 87 ? 10.279 4.742 1.789 1.00 0.00 131 ILE A O 18
ATOM 31477 N N . GLU A 1 88 ? 10.861 5.073 3.940 1.00 0.00 132 GLU A N 18
ATOM 31478 C CA . GLU A 1 88 ? 11.167 3.667 4.188 1.00 0.00 132 GLU A CA 18
ATOM 31479 C C . GLU A 1 88 ? 9.986 2.782 3.803 1.00 0.00 132 GLU A C 18
ATOM 31480 O O . GLU A 1 88 ? 10.167 1.635 3.390 1.00 0.00 132 GLU A O 18
ATOM 31492 N N . ALA A 1 89 ? 8.773 3.322 3.933 1.00 0.00 133 ALA A N 18
ATOM 31493 C CA . ALA A 1 89 ? 7.569 2.583 3.589 1.00 0.00 133 ALA A CA 18
ATOM 31494 C C . ALA A 1 89 ? 7.495 2.323 2.096 1.00 0.00 133 ALA A C 18
ATOM 31495 O O . ALA A 1 89 ? 7.403 1.175 1.658 1.00 0.00 133 ALA A O 18
ATOM 31502 N N . TYR A 1 90 ? 7.534 3.397 1.317 1.00 0.00 134 TYR A N 18
ATOM 31503 C CA . TYR A 1 90 ? 7.468 3.284 -0.136 1.00 0.00 134 TYR A CA 18
ATOM 31504 C C . TYR A 1 90 ? 8.717 2.605 -0.688 1.00 0.00 134 TYR A C 18
ATOM 31505 O O . TYR A 1 90 ? 8.661 1.936 -1.720 1.00 0.00 134 TYR A O 18
ATOM 31523 N N . GLU A 1 91 ? 9.843 2.762 0.010 1.00 0.00 135 GLU A N 18
ATOM 31524 C CA . GLU A 1 91 ? 11.094 2.142 -0.411 1.00 0.00 135 GLU A CA 18
ATOM 31525 C C . GLU A 1 91 ? 11.077 0.644 -0.120 1.00 0.00 135 GLU A C 18
ATOM 31526 O O . GLU A 1 91 ? 11.745 -0.133 -0.803 1.00 0.00 135 GLU A O 18
ATOM 31538 N N . ALA A 1 92 ? 10.306 0.242 0.892 1.00 0.00 136 ALA A N 18
ATOM 31539 C CA . ALA A 1 92 ? 10.206 -1.165 1.261 1.00 0.00 136 ALA A CA 18
ATOM 31540 C C . ALA A 1 92 ? 9.255 -1.909 0.323 1.00 0.00 136 ALA A C 18
ATOM 31541 O O . ALA A 1 92 ? 9.484 -3.074 -0.012 1.00 0.00 136 ALA A O 18
ATOM 31548 N N . SER A 1 93 ? 8.187 -1.228 -0.097 1.00 0.00 137 SER A N 18
ATOM 31549 C CA . SER A 1 93 ? 7.193 -1.817 -0.995 1.00 0.00 137 SER A CA 18
ATOM 31550 C C . SER A 1 93 ? 7.660 -1.780 -2.452 1.00 0.00 137 SER A C 18
ATOM 31551 O O . SER A 1 93 ? 7.317 -2.664 -3.241 1.00 0.00 137 SER A O 18
ATOM 31559 N N . LYS A 1 94 ? 8.432 -0.752 -2.809 1.00 0.00 138 LYS A N 18
ATOM 31560 C CA . LYS A 1 94 ? 8.936 -0.604 -4.175 1.00 0.00 138 LYS A CA 18
ATOM 31561 C C . LYS A 1 94 ? 9.730 -1.833 -4.618 1.00 0.00 138 LYS A C 18
ATOM 31562 O O . LYS A 1 94 ? 9.572 -2.300 -5.745 1.00 0.00 138 LYS A O 18
ATOM 31581 N N . THR A 1 95 ? 10.586 -2.338 -3.724 1.00 0.00 139 THR A N 18
ATOM 31582 C CA . THR A 1 95 ? 11.426 -3.511 -4.002 1.00 0.00 139 THR A CA 18
ATOM 31583 C C . THR A 1 95 ? 10.683 -4.576 -4.815 1.00 0.00 139 THR A C 18
ATOM 31584 O O . THR A 1 95 ? 9.911 -5.360 -4.259 1.00 0.00 139 THR A O 18
ATOM 31595 N N . PRO A 1 96 ? 10.908 -4.619 -6.149 1.00 0.00 140 PRO A N 18
ATOM 31596 C CA . PRO A 1 96 ? 10.262 -5.595 -7.027 1.00 0.00 140 PRO A CA 18
ATOM 31597 C C . PRO A 1 96 ? 10.312 -7.021 -6.459 1.00 0.00 140 PRO A C 18
ATOM 31598 O O . PRO A 1 96 ? 9.291 -7.707 -6.422 1.00 0.00 140 PRO A O 18
ATOM 31609 N N . PRO A 1 97 ? 11.503 -7.484 -5.999 1.00 0.00 141 PRO A N 18
ATOM 31610 C CA . PRO A 1 97 ? 11.673 -8.829 -5.425 1.00 0.00 141 PRO A CA 18
ATOM 31611 C C . PRO A 1 97 ? 10.549 -9.230 -4.468 1.00 0.00 141 PRO A C 18
ATOM 31612 O O . PRO A 1 97 ? 10.179 -10.401 -4.401 1.00 0.00 141 PRO A O 18
ATOM 31623 N N . ASP A 1 98 ? 10.008 -8.252 -3.734 1.00 0.00 142 ASP A N 18
ATOM 31624 C CA . ASP A 1 98 ? 8.921 -8.506 -2.785 1.00 0.00 142 ASP A CA 18
ATOM 31625 C C . ASP A 1 98 ? 7.785 -9.303 -3.438 1.00 0.00 142 ASP A C 18
ATOM 31626 O O . ASP A 1 98 ? 7.133 -10.118 -2.782 1.00 0.00 142 ASP A O 18
ATOM 31635 N N . LEU A 1 99 ? 7.554 -9.066 -4.730 1.00 0.00 143 LEU A N 18
ATOM 31636 C CA . LEU A 1 99 ? 6.503 -9.766 -5.465 1.00 0.00 143 LEU A CA 18
ATOM 31637 C C . LEU A 1 99 ? 6.921 -10.003 -6.919 1.00 0.00 143 LEU A C 18
ATOM 31638 O O . LEU A 1 99 ? 7.250 -11.127 -7.299 1.00 0.00 143 LEU A O 18
ATOM 31654 N N . LYS A 1 100 ? 6.905 -8.935 -7.725 1.00 0.00 144 LYS A N 18
ATOM 31655 C CA . LYS A 1 100 ? 7.281 -9.017 -9.141 1.00 0.00 144 LYS A CA 18
ATOM 31656 C C . LYS A 1 100 ? 6.352 -9.956 -9.912 1.00 0.00 144 LYS A C 18
ATOM 31657 O O . LYS A 1 100 ? 5.538 -10.664 -9.315 1.00 0.00 144 LYS A O 18
ATOM 31676 N N . GLU A 1 101 ? 6.477 -9.957 -11.242 1.00 0.00 145 GLU A N 18
ATOM 31677 C CA . GLU A 1 101 ? 5.648 -10.813 -12.093 1.00 0.00 145 GLU A CA 18
ATOM 31678 C C . GLU A 1 101 ? 5.878 -12.292 -11.776 1.00 0.00 145 GLU A C 18
ATOM 31679 O O . GLU A 1 101 ? 4.972 -13.111 -11.927 1.00 0.00 145 GLU A O 18
ATOM 31691 N N . GLU A 1 102 ? 7.097 -12.619 -11.339 1.00 0.00 146 GLU A N 18
ATOM 31692 C CA . GLU A 1 102 ? 7.455 -13.993 -10.998 1.00 0.00 146 GLU A CA 18
ATOM 31693 C C . GLU A 1 102 ? 7.365 -14.897 -12.227 1.00 0.00 146 GLU A C 18
ATOM 31694 O O . GLU A 1 102 ? 6.434 -15.692 -12.365 1.00 0.00 146 GLU A O 18
ATOM 31706 N N . SER A 1 103 ? 8.341 -14.760 -13.120 1.00 0.00 147 SER A N 18
ATOM 31707 C CA . SER A 1 103 ? 8.381 -15.555 -14.343 1.00 0.00 147 SER A CA 18
ATOM 31708 C C . SER A 1 103 ? 9.559 -16.526 -14.322 1.00 0.00 147 SER A C 18
ATOM 31709 O O . SER A 1 103 ? 10.665 -16.162 -13.917 1.00 0.00 147 SER A O 18
ATOM 31717 N N . SER A 1 104 ? 9.316 -17.758 -14.762 1.00 0.00 148 SER A N 18
ATOM 31718 C CA . SER A 1 104 ? 10.361 -18.779 -14.794 1.00 0.00 148 SER A CA 18
ATOM 31719 C C . SER A 1 104 ? 10.296 -19.597 -16.083 1.00 0.00 148 SER A C 18
ATOM 31720 O O . SER A 1 104 ? 11.277 -19.675 -16.824 1.00 0.00 148 SER A O 18
ATOM 31728 N N . THR A 1 105 ? 9.138 -20.208 -16.341 1.00 0.00 149 THR A N 18
ATOM 31729 C CA . THR A 1 105 ? 8.948 -21.023 -17.540 1.00 0.00 149 THR A CA 18
ATOM 31730 C C . THR A 1 105 ? 7.827 -20.454 -18.409 1.00 0.00 149 THR A C 18
ATOM 31731 O O . THR A 1 105 ? 6.644 -20.688 -18.149 1.00 0.00 149 THR A O 18
ATOM 31742 N N . ASP A 1 106 ? 8.208 -19.695 -19.437 1.00 0.00 150 ASP A N 18
ATOM 31743 C CA . ASP A 1 106 ? 7.242 -19.077 -20.343 1.00 0.00 150 ASP A CA 18
ATOM 31744 C C . ASP A 1 106 ? 7.589 -19.366 -21.805 1.00 0.00 150 ASP A C 18
ATOM 31745 O O . ASP A 1 106 ? 8.644 -19.928 -22.104 1.00 0.00 150 ASP A O 18
ATOM 31754 N N . LEU A 1 107 ? 6.692 -18.969 -22.711 1.00 0.00 151 LEU A N 18
ATOM 31755 C CA . LEU A 1 107 ? 6.895 -19.173 -24.146 1.00 0.00 151 LEU A CA 18
ATOM 31756 C C . LEU A 1 107 ? 5.809 -18.468 -24.962 1.00 0.00 151 LEU A C 18
ATOM 31757 O O . LEU A 1 107 ? 6.104 -17.810 -25.960 1.00 0.00 151 LEU A O 18
ATOM 31773 N N . GLU A 1 108 ? 4.555 -18.611 -24.530 1.00 0.00 152 GLU A N 18
ATOM 31774 C CA . GLU A 1 108 ? 3.424 -17.988 -25.217 1.00 0.00 152 GLU A CA 18
ATOM 31775 C C . GLU A 1 108 ? 2.455 -17.352 -24.219 1.00 0.00 152 GLU A C 18
ATOM 31776 O O . GLU A 1 108 ? 1.827 -16.332 -24.574 1.00 0.00 152 GLU A O 18
ATOM 31789 N N . SER A 1 1 ? -16.256 5.764 -10.564 1.00 0.00 45 SER A N 19
ATOM 31790 C CA . SER A 1 1 ? -15.569 4.457 -10.368 1.00 0.00 45 SER A CA 19
ATOM 31791 C C . SER A 1 1 ? -14.762 4.069 -11.606 1.00 0.00 45 SER A C 19
ATOM 31792 O O . SER A 1 1 ? -15.185 3.224 -12.398 1.00 0.00 45 SER A O 19
ATOM 31802 N N . ALA A 1 2 ? -13.599 4.697 -11.767 1.00 0.00 46 ALA A N 19
ATOM 31803 C CA . ALA A 1 2 ? -12.727 4.422 -12.907 1.00 0.00 46 ALA A CA 19
ATOM 31804 C C . ALA A 1 2 ? -11.338 3.957 -12.463 1.00 0.00 46 ALA A C 19
ATOM 31805 O O . ALA A 1 2 ? -10.372 4.051 -13.224 1.00 0.00 46 ALA A O 19
ATOM 31812 N N . ASP A 1 3 ? -11.249 3.449 -11.235 1.00 0.00 47 ASP A N 19
ATOM 31813 C CA . ASP A 1 3 ? -9.986 2.962 -10.690 1.00 0.00 47 ASP A CA 19
ATOM 31814 C C . ASP A 1 3 ? -10.210 1.738 -9.802 1.00 0.00 47 ASP A C 19
ATOM 31815 O O . ASP A 1 3 ? -9.871 1.746 -8.616 1.00 0.00 47 ASP A O 19
ATOM 31824 N N . ASP A 1 4 ? -10.784 0.687 -10.384 1.00 0.00 48 ASP A N 19
ATOM 31825 C CA . ASP A 1 4 ? -11.054 -0.545 -9.649 1.00 0.00 48 ASP A CA 19
ATOM 31826 C C . ASP A 1 4 ? -10.456 -1.749 -10.374 1.00 0.00 48 ASP A C 19
ATOM 31827 O O . ASP A 1 4 ? -11.167 -2.509 -11.035 1.00 0.00 48 ASP A O 19
ATOM 31836 N N . ARG A 1 5 ? -9.138 -1.911 -10.248 1.00 0.00 49 ARG A N 19
ATOM 31837 C CA . ARG A 1 5 ? -8.434 -3.017 -10.894 1.00 0.00 49 ARG A CA 19
ATOM 31838 C C . ARG A 1 5 ? -7.271 -3.509 -10.031 1.00 0.00 49 ARG A C 19
ATOM 31839 O O . ARG A 1 5 ? -6.117 -3.131 -10.245 1.00 0.00 49 ARG A O 19
ATOM 31860 N N . LEU A 1 6 ? -7.586 -4.353 -9.048 1.00 0.00 50 LEU A N 19
ATOM 31861 C CA . LEU A 1 6 ? -6.571 -4.899 -8.148 1.00 0.00 50 LEU A CA 19
ATOM 31862 C C . LEU A 1 6 ? -6.557 -6.426 -8.206 1.00 0.00 50 LEU A C 19
ATOM 31863 O O . LEU A 1 6 ? -7.606 -7.068 -8.135 1.00 0.00 50 LEU A O 19
ATOM 31879 N N . ASN A 1 7 ? -5.360 -7.000 -8.341 1.00 0.00 51 ASN A N 19
ATOM 31880 C CA . ASN A 1 7 ? -5.205 -8.453 -8.413 1.00 0.00 51 ASN A CA 19
ATOM 31881 C C . ASN A 1 7 ? -4.103 -8.943 -7.469 1.00 0.00 51 ASN A C 19
ATOM 31882 O O . ASN A 1 7 ? -3.455 -8.144 -6.789 1.00 0.00 51 ASN A O 19
ATOM 31893 N N . PHE A 1 8 ? -3.902 -10.263 -7.430 1.00 0.00 52 PHE A N 19
ATOM 31894 C CA . PHE A 1 8 ? -2.882 -10.865 -6.565 1.00 0.00 52 PHE A CA 19
ATOM 31895 C C . PHE A 1 8 ? -1.479 -10.526 -7.062 1.00 0.00 52 PHE A C 19
ATOM 31896 O O . PHE A 1 8 ? -1.141 -10.789 -8.218 1.00 0.00 52 PHE A O 19
ATOM 31913 N N . GLY A 1 9 ? -0.673 -9.938 -6.181 1.00 0.00 53 GLY A N 19
ATOM 31914 C CA . GLY A 1 9 ? 0.686 -9.561 -6.539 1.00 0.00 53 GLY A CA 19
ATOM 31915 C C . GLY A 1 9 ? 0.751 -8.215 -7.243 1.00 0.00 53 GLY A C 19
ATOM 31916 O O . GLY A 1 9 ? 1.521 -8.044 -8.192 1.00 0.00 53 GLY A O 19
ATOM 31920 N N . ASP A 1 10 ? -0.057 -7.259 -6.776 1.00 0.00 54 ASP A N 19
ATOM 31921 C CA . ASP A 1 10 ? -0.095 -5.922 -7.360 1.00 0.00 54 ASP A CA 19
ATOM 31922 C C . ASP A 1 10 ? 0.056 -4.852 -6.277 1.00 0.00 54 ASP A C 19
ATOM 31923 O O . ASP A 1 10 ? -0.640 -4.884 -5.259 1.00 0.00 54 ASP A O 19
ATOM 31932 N N . ARG A 1 11 ? 0.969 -3.905 -6.505 1.00 0.00 55 ARG A N 19
ATOM 31933 C CA . ARG A 1 11 ? 1.207 -2.824 -5.550 1.00 0.00 55 ARG A CA 19
ATOM 31934 C C . ARG A 1 11 ? -0.026 -1.930 -5.430 1.00 0.00 55 ARG A C 19
ATOM 31935 O O . ARG A 1 11 ? -0.509 -1.386 -6.425 1.00 0.00 55 ARG A O 19
ATOM 31956 N N . ILE A 1 12 ? -0.538 -1.798 -4.207 1.00 0.00 56 ILE A N 19
ATOM 31957 C CA . ILE A 1 12 ? -1.724 -0.980 -3.954 1.00 0.00 56 ILE A CA 19
ATOM 31958 C C . ILE A 1 12 ? -1.526 -0.053 -2.755 1.00 0.00 56 ILE A C 19
ATOM 31959 O O . ILE A 1 12 ? -0.697 -0.318 -1.883 1.00 0.00 56 ILE A O 19
ATOM 31975 N N . LEU A 1 13 ? -2.303 1.024 -2.715 1.00 0.00 57 LEU A N 19
ATOM 31976 C CA . LEU A 1 13 ? -2.226 1.983 -1.617 1.00 0.00 57 LEU A CA 19
ATOM 31977 C C . LEU A 1 13 ? -3.462 1.879 -0.727 1.00 0.00 57 LEU A C 19
ATOM 31978 O O . LEU A 1 13 ? -4.584 2.080 -1.187 1.00 0.00 57 LEU A O 19
ATOM 31994 N N . VAL A 1 14 ? -3.252 1.560 0.550 1.00 0.00 58 VAL A N 19
ATOM 31995 C CA . VAL A 1 14 ? -4.357 1.427 1.502 1.00 0.00 58 VAL A CA 19
ATOM 31996 C C . VAL A 1 14 ? -4.228 2.431 2.648 1.00 0.00 58 VAL A C 19
ATOM 31997 O O . VAL A 1 14 ? -3.122 2.718 3.113 1.00 0.00 58 VAL A O 19
ATOM 32010 N N . LYS A 1 15 ? -5.364 2.961 3.103 1.00 0.00 59 LYS A N 19
ATOM 32011 C CA . LYS A 1 15 ? -5.376 3.926 4.196 1.00 0.00 59 LYS A CA 19
ATOM 32012 C C . LYS A 1 15 ? -5.675 3.234 5.527 1.00 0.00 59 LYS A C 19
ATOM 32013 O O . LYS A 1 15 ? -6.778 2.725 5.738 1.00 0.00 59 LYS A O 19
ATOM 32032 N N . ALA A 1 16 ? -4.683 3.222 6.419 1.00 0.00 60 ALA A N 19
ATOM 32033 C CA . ALA A 1 16 ? -4.832 2.594 7.732 1.00 0.00 60 ALA A CA 19
ATOM 32034 C C . ALA A 1 16 ? -5.665 3.465 8.676 1.00 0.00 60 ALA A C 19
ATOM 32035 O O . ALA A 1 16 ? -5.804 4.668 8.461 1.00 0.00 60 ALA A O 19
ATOM 32042 N N . PRO A 1 17 ? -6.230 2.864 9.744 1.00 0.00 61 PRO A N 19
ATOM 32043 C CA . PRO A 1 17 ? -7.046 3.596 10.719 1.00 0.00 61 PRO A CA 19
ATOM 32044 C C . PRO A 1 17 ? -6.207 4.554 11.562 1.00 0.00 61 PRO A C 19
ATOM 32045 O O . PRO A 1 17 ? -5.412 4.124 12.401 1.00 0.00 61 PRO A O 19
ATOM 32056 N N . GLY A 1 18 ? -6.380 5.852 11.321 1.00 0.00 62 GLY A N 19
ATOM 32057 C CA . GLY A 1 18 ? -5.625 6.854 12.054 1.00 0.00 62 GLY A CA 19
ATOM 32058 C C . GLY A 1 18 ? -4.425 7.372 11.279 1.00 0.00 62 GLY A C 19
ATOM 32059 O O . GLY A 1 18 ? -4.080 8.551 11.379 1.00 0.00 62 GLY A O 19
ATOM 32063 N N . TYR A 1 19 ? -3.782 6.490 10.509 1.00 0.00 63 TYR A N 19
ATOM 32064 C CA . TYR A 1 19 ? -2.611 6.865 9.721 1.00 0.00 63 TYR A CA 19
ATOM 32065 C C . TYR A 1 19 ? -2.964 7.002 8.238 1.00 0.00 63 TYR A C 19
ATOM 32066 O O . TYR A 1 19 ? -3.842 6.301 7.735 1.00 0.00 63 TYR A O 19
ATOM 32084 N N . PRO A 1 20 ? -2.282 7.920 7.517 1.00 0.00 64 PRO A N 19
ATOM 32085 C CA . PRO A 1 20 ? -2.525 8.159 6.084 1.00 0.00 64 PRO A CA 19
ATOM 32086 C C . PRO A 1 20 ? -2.283 6.914 5.219 1.00 0.00 64 PRO A C 19
ATOM 32087 O O . PRO A 1 20 ? -2.012 5.826 5.735 1.00 0.00 64 PRO A O 19
ATOM 32098 N N . TRP A 1 21 ? -2.386 7.086 3.900 1.00 0.00 65 TRP A N 19
ATOM 32099 C CA . TRP A 1 21 ? -2.185 5.986 2.955 1.00 0.00 65 TRP A CA 19
ATOM 32100 C C . TRP A 1 21 ? -0.778 5.397 3.079 1.00 0.00 65 TRP A C 19
ATOM 32101 O O . TRP A 1 21 ? 0.195 6.126 3.282 1.00 0.00 65 TRP A O 19
ATOM 32122 N N . TRP A 1 22 ? -0.681 4.074 2.957 1.00 0.00 66 TRP A N 19
ATOM 32123 C CA . TRP A 1 22 ? 0.602 3.382 3.057 1.00 0.00 66 TRP A CA 19
ATOM 32124 C C . TRP A 1 22 ? 0.815 2.438 1.875 1.00 0.00 66 TRP A C 19
ATOM 32125 O O . TRP A 1 22 ? -0.130 1.798 1.404 1.00 0.00 66 TRP A O 19
ATOM 32146 N N . PRO A 1 23 ? 2.066 2.336 1.378 1.00 0.00 67 PRO A N 19
ATOM 32147 C CA . PRO A 1 23 ? 2.399 1.465 0.246 1.00 0.00 67 PRO A CA 19
ATOM 32148 C C . PRO A 1 23 ? 2.359 -0.016 0.619 1.00 0.00 67 PRO A C 19
ATOM 32149 O O . PRO A 1 23 ? 3.315 -0.555 1.184 1.00 0.00 67 PRO A O 19
ATOM 32160 N N . ALA A 1 24 ? 1.245 -0.670 0.294 1.00 0.00 68 ALA A N 19
ATOM 32161 C CA . ALA A 1 24 ? 1.068 -2.090 0.581 1.00 0.00 68 ALA A CA 19
ATOM 32162 C C . ALA A 1 24 ? 1.035 -2.899 -0.720 1.00 0.00 68 ALA A C 19
ATOM 32163 O O . ALA A 1 24 ? 1.021 -2.330 -1.812 1.00 0.00 68 ALA A O 19
ATOM 32170 N N . LEU A 1 25 ? 1.031 -4.222 -0.601 1.00 0.00 69 LEU A N 19
ATOM 32171 C CA . LEU A 1 25 ? 1.001 -5.090 -1.777 1.00 0.00 69 LEU A CA 19
ATOM 32172 C C . LEU A 1 25 ? -0.087 -6.152 -1.645 1.00 0.00 69 LEU A C 19
ATOM 32173 O O . LEU A 1 25 ? -0.060 -6.968 -0.723 1.00 0.00 69 LEU A O 19
ATOM 32189 N N . LEU A 1 26 ? -1.047 -6.133 -2.573 1.00 0.00 70 LEU A N 19
ATOM 32190 C CA . LEU A 1 26 ? -2.155 -7.089 -2.561 1.00 0.00 70 LEU A CA 19
ATOM 32191 C C . LEU A 1 26 ? -1.653 -8.531 -2.640 1.00 0.00 70 LEU A C 19
ATOM 32192 O O . LEU A 1 26 ? -0.904 -8.886 -3.553 1.00 0.00 70 LEU A O 19
ATOM 32208 N N . LEU A 1 27 ? -2.077 -9.356 -1.682 1.00 0.00 71 LEU A N 19
ATOM 32209 C CA . LEU A 1 27 ? -1.682 -10.762 -1.641 1.00 0.00 71 LEU A CA 19
ATOM 32210 C C . LEU A 1 27 ? -2.813 -11.663 -2.140 1.00 0.00 71 LEU A C 19
ATOM 32211 O O . LEU A 1 27 ? -2.626 -12.438 -3.079 1.00 0.00 71 LEU A O 19
ATOM 32227 N N . ARG A 1 28 ? -3.988 -11.561 -1.507 1.00 0.00 72 ARG A N 19
ATOM 32228 C CA . ARG A 1 28 ? -5.141 -12.375 -1.896 1.00 0.00 72 ARG A CA 19
ATOM 32229 C C . ARG A 1 28 ? -6.460 -11.711 -1.503 1.00 0.00 72 ARG A C 19
ATOM 32230 O O . ARG A 1 28 ? -6.507 -10.888 -0.586 1.00 0.00 72 ARG A O 19
ATOM 32251 N N . ARG A 1 29 ? -7.535 -12.089 -2.198 1.00 0.00 73 ARG A N 19
ATOM 32252 C CA . ARG A 1 29 ? -8.864 -11.547 -1.928 1.00 0.00 73 ARG A CA 19
ATOM 32253 C C . ARG A 1 29 ? -9.742 -12.596 -1.253 1.00 0.00 73 ARG A C 19
ATOM 32254 O O . ARG A 1 29 ? -10.173 -13.561 -1.889 1.00 0.00 73 ARG A O 19
ATOM 32275 N N . LYS A 1 30 ? -10.001 -12.403 0.036 1.00 0.00 74 LYS A N 19
ATOM 32276 C CA . LYS A 1 30 ? -10.828 -13.333 0.802 1.00 0.00 74 LYS A CA 19
ATOM 32277 C C . LYS A 1 30 ? -12.221 -12.754 1.044 1.00 0.00 74 LYS A C 19
ATOM 32278 O O . LYS A 1 30 ? -12.381 -11.788 1.795 1.00 0.00 74 LYS A O 19
ATOM 32297 N N . GLU A 1 31 ? -13.222 -13.350 0.401 1.00 0.00 75 GLU A N 19
ATOM 32298 C CA . GLU A 1 31 ? -14.605 -12.905 0.539 1.00 0.00 75 GLU A CA 19
ATOM 32299 C C . GLU A 1 31 ? -15.331 -13.720 1.608 1.00 0.00 75 GLU A C 19
ATOM 32300 O O . GLU A 1 31 ? -15.632 -14.899 1.404 1.00 0.00 75 GLU A O 19
ATOM 32312 N N . THR A 1 32 ? -15.611 -13.088 2.749 1.00 0.00 76 THR A N 19
ATOM 32313 C CA . THR A 1 32 ? -16.303 -13.758 3.849 1.00 0.00 76 THR A CA 19
ATOM 32314 C C . THR A 1 32 ? -17.797 -13.425 3.836 1.00 0.00 76 THR A C 19
ATOM 32315 O O . THR A 1 32 ? -18.219 -12.442 3.225 1.00 0.00 76 THR A O 19
ATOM 32326 N N . LYS A 1 33 ? -18.592 -14.256 4.511 1.00 0.00 77 LYS A N 19
ATOM 32327 C CA . LYS A 1 33 ? -20.038 -14.061 4.578 1.00 0.00 77 LYS A CA 19
ATOM 32328 C C . LYS A 1 33 ? -20.590 -14.503 5.932 1.00 0.00 77 LYS A C 19
ATOM 32329 O O . LYS A 1 33 ? -19.829 -14.880 6.826 1.00 0.00 77 LYS A O 19
ATOM 32348 N N . ASP A 1 34 ? -21.919 -14.454 6.075 1.00 0.00 78 ASP A N 19
ATOM 32349 C CA . ASP A 1 34 ? -22.589 -14.849 7.316 1.00 0.00 78 ASP A CA 19
ATOM 32350 C C . ASP A 1 34 ? -22.167 -13.950 8.478 1.00 0.00 78 ASP A C 19
ATOM 32351 O O . ASP A 1 34 ? -21.596 -14.413 9.465 1.00 0.00 78 ASP A O 19
ATOM 32360 N N . SER A 1 35 ? -22.451 -12.657 8.345 1.00 0.00 79 SER A N 19
ATOM 32361 C CA . SER A 1 35 ? -22.105 -11.683 9.376 1.00 0.00 79 SER A CA 19
ATOM 32362 C C . SER A 1 35 ? -23.169 -11.655 10.472 1.00 0.00 79 SER A C 19
ATOM 32363 O O . SER A 1 35 ? -22.898 -12.021 11.616 1.00 0.00 79 SER A O 19
ATOM 32371 N N . LEU A 1 36 ? -24.381 -11.226 10.110 1.00 0.00 80 LEU A N 19
ATOM 32372 C CA . LEU A 1 36 ? -25.497 -11.154 11.059 1.00 0.00 80 LEU A CA 19
ATOM 32373 C C . LEU A 1 36 ? -26.836 -10.983 10.326 1.00 0.00 80 LEU A C 19
ATOM 32374 O O . LEU A 1 36 ? -27.765 -10.363 10.848 1.00 0.00 80 LEU A O 19
ATOM 32390 N N . ASN A 1 37 ? -26.925 -11.535 9.113 1.00 0.00 81 ASN A N 19
ATOM 32391 C CA . ASN A 1 37 ? -28.143 -11.437 8.308 1.00 0.00 81 ASN A CA 19
ATOM 32392 C C . ASN A 1 37 ? -28.642 -12.817 7.879 1.00 0.00 81 ASN A C 19
ATOM 32393 O O . ASN A 1 37 ? -29.846 -13.070 7.869 1.00 0.00 81 ASN A O 19
ATOM 32404 N N . THR A 1 38 ? -27.708 -13.699 7.514 1.00 0.00 82 THR A N 19
ATOM 32405 C CA . THR A 1 38 ? -28.035 -15.059 7.070 1.00 0.00 82 THR A CA 19
ATOM 32406 C C . THR A 1 38 ? -28.963 -15.043 5.847 1.00 0.00 82 THR A C 19
ATOM 32407 O O . THR A 1 38 ? -29.833 -15.903 5.703 1.00 0.00 82 THR A O 19
ATOM 32418 N N . ASN A 1 39 ? -28.752 -14.072 4.958 1.00 0.00 83 ASN A N 19
ATOM 32419 C CA . ASN A 1 39 ? -29.547 -13.951 3.737 1.00 0.00 83 ASN A CA 19
ATOM 32420 C C . ASN A 1 39 ? -28.679 -13.452 2.588 1.00 0.00 83 ASN A C 19
ATOM 32421 O O . ASN A 1 39 ? -28.570 -14.106 1.551 1.00 0.00 83 ASN A O 19
ATOM 32432 N N . SER A 1 40 ? -28.048 -12.297 2.786 1.00 0.00 84 SER A N 19
ATOM 32433 C CA . SER A 1 40 ? -27.173 -11.714 1.774 1.00 0.00 84 SER A CA 19
ATOM 32434 C C . SER A 1 40 ? -26.289 -10.619 2.371 1.00 0.00 84 SER A C 19
ATOM 32435 O O . SER A 1 40 ? -26.565 -9.429 2.218 1.00 0.00 84 SER A O 19
ATOM 32443 N N . SER A 1 41 ? -25.223 -11.033 3.055 1.00 0.00 85 SER A N 19
ATOM 32444 C CA . SER A 1 41 ? -24.296 -10.088 3.671 1.00 0.00 85 SER A CA 19
ATOM 32445 C C . SER A 1 41 ? -22.867 -10.633 3.633 1.00 0.00 85 SER A C 19
ATOM 32446 O O . SER A 1 41 ? -22.502 -11.510 4.419 1.00 0.00 85 SER A O 19
ATOM 32454 N N . PHE A 1 42 ? -22.066 -10.109 2.702 1.00 0.00 86 PHE A N 19
ATOM 32455 C CA . PHE A 1 42 ? -20.678 -10.536 2.543 1.00 0.00 86 PHE A CA 19
ATOM 32456 C C . PHE A 1 42 ? -19.718 -9.404 2.916 1.00 0.00 86 PHE A C 19
ATOM 32457 O O . PHE A 1 42 ? -20.060 -8.226 2.794 1.00 0.00 86 PHE A O 19
ATOM 32474 N N . ASN A 1 43 ? -18.510 -9.766 3.360 1.00 0.00 87 ASN A N 19
ATOM 32475 C CA . ASN A 1 43 ? -17.502 -8.778 3.738 1.00 0.00 87 ASN A CA 19
ATOM 32476 C C . ASN A 1 43 ? -16.142 -9.143 3.144 1.00 0.00 87 ASN A C 19
ATOM 32477 O O . ASN A 1 43 ? -15.286 -9.720 3.819 1.00 0.00 87 ASN A O 19
ATOM 32488 N N . VAL A 1 44 ? -15.949 -8.788 1.878 1.00 0.00 88 VAL A N 19
ATOM 32489 C CA . VAL A 1 44 ? -14.691 -9.065 1.188 1.00 0.00 88 VAL A CA 19
ATOM 32490 C C . VAL A 1 44 ? -13.639 -8.008 1.518 1.00 0.00 88 VAL A C 19
ATOM 32491 O O . VAL A 1 44 ? -13.929 -6.810 1.538 1.00 0.00 88 VAL A O 19
ATOM 32504 N N . LEU A 1 45 ? -12.417 -8.466 1.776 1.00 0.00 89 LEU A N 19
ATOM 32505 C CA . LEU A 1 45 ? -11.311 -7.569 2.105 1.00 0.00 89 LEU A CA 19
ATOM 32506 C C . LEU A 1 45 ? -10.048 -7.962 1.344 1.00 0.00 89 LEU A C 19
ATOM 32507 O O . LEU A 1 45 ? -9.765 -9.149 1.161 1.00 0.00 89 LEU A O 19
ATOM 32523 N N . TYR A 1 46 ? -9.290 -6.957 0.911 1.00 0.00 90 TYR A N 19
ATOM 32524 C CA . TYR A 1 46 ? -8.053 -7.184 0.175 1.00 0.00 90 TYR A CA 19
ATOM 32525 C C . TYR A 1 46 ? -6.871 -7.342 1.128 1.00 0.00 90 TYR A C 19
ATOM 32526 O O . TYR A 1 46 ? -6.399 -6.365 1.712 1.00 0.00 90 TYR A O 19
ATOM 32544 N N . LYS A 1 47 ? -6.391 -8.577 1.274 1.00 0.00 91 LYS A N 19
ATOM 32545 C CA . LYS A 1 47 ? -5.256 -8.862 2.148 1.00 0.00 91 LYS A CA 19
ATOM 32546 C C . LYS A 1 47 ? -3.964 -8.372 1.503 1.00 0.00 91 LYS A C 19
ATOM 32547 O O . LYS A 1 47 ? -3.442 -9.005 0.584 1.00 0.00 91 LYS A O 19
ATOM 32566 N N . VAL A 1 48 ? -3.468 -7.231 1.974 1.00 0.00 92 VAL A N 19
ATOM 32567 C CA . VAL A 1 48 ? -2.249 -6.642 1.426 1.00 0.00 92 VAL A CA 19
ATOM 32568 C C . VAL A 1 48 ? -1.099 -6.679 2.431 1.00 0.00 92 VAL A C 19
ATOM 32569 O O . VAL A 1 48 ? -1.323 -6.711 3.641 1.00 0.00 92 VAL A O 19
ATOM 32582 N N . LEU A 1 49 ? 0.132 -6.661 1.915 1.00 0.00 93 LEU A N 19
ATOM 32583 C CA . LEU A 1 49 ? 1.324 -6.682 2.758 1.00 0.00 93 LEU A CA 19
ATOM 32584 C C . LEU A 1 49 ? 1.877 -5.272 2.917 1.00 0.00 93 LEU A C 19
ATOM 32585 O O . LEU A 1 49 ? 2.010 -4.533 1.941 1.00 0.00 93 LEU A O 19
ATOM 32601 N N . PHE A 1 50 ? 2.190 -4.907 4.152 1.00 0.00 94 PHE A N 19
ATOM 32602 C CA . PHE A 1 50 ? 2.716 -3.577 4.452 1.00 0.00 94 PHE A CA 19
ATOM 32603 C C . PHE A 1 50 ? 4.248 -3.585 4.502 1.00 0.00 94 PHE A C 19
ATOM 32604 O O . PHE A 1 50 ? 4.867 -4.638 4.659 1.00 0.00 94 PHE A O 19
ATOM 32621 N N . PHE A 1 51 ? 4.847 -2.399 4.365 1.00 0.00 95 PHE A N 19
ATOM 32622 C CA . PHE A 1 51 ? 6.307 -2.254 4.387 1.00 0.00 95 PHE A CA 19
ATOM 32623 C C . PHE A 1 51 ? 6.718 -0.965 5.112 1.00 0.00 95 PHE A C 19
ATOM 32624 O O . PHE A 1 51 ? 5.906 -0.052 5.272 1.00 0.00 95 PHE A O 19
ATOM 32641 N N . PRO A 1 52 ? 7.990 -0.869 5.558 1.00 0.00 96 PRO A N 19
ATOM 32642 C CA . PRO A 1 52 ? 8.989 -1.932 5.387 1.00 0.00 96 PRO A CA 19
ATOM 32643 C C . PRO A 1 52 ? 8.687 -3.155 6.247 1.00 0.00 96 PRO A C 19
ATOM 32644 O O . PRO A 1 52 ? 8.945 -4.289 5.835 1.00 0.00 96 PRO A O 19
ATOM 32655 N N . ASP A 1 53 ? 8.127 -2.918 7.435 1.00 0.00 97 ASP A N 19
ATOM 32656 C CA . ASP A 1 53 ? 7.775 -3.998 8.353 1.00 0.00 97 ASP A CA 19
ATOM 32657 C C . ASP A 1 53 ? 6.825 -4.982 7.675 1.00 0.00 97 ASP A C 19
ATOM 32658 O O . ASP A 1 53 ? 5.684 -4.635 7.372 1.00 0.00 97 ASP A O 19
ATOM 32667 N N . PHE A 1 54 ? 7.317 -6.199 7.431 1.00 0.00 98 PHE A N 19
ATOM 32668 C CA . PHE A 1 54 ? 6.532 -7.251 6.780 1.00 0.00 98 PHE A CA 19
ATOM 32669 C C . PHE A 1 54 ? 5.251 -7.547 7.560 1.00 0.00 98 PHE A C 19
ATOM 32670 O O . PHE A 1 54 ? 5.187 -8.503 8.338 1.00 0.00 98 PHE A O 19
ATOM 32687 N N . ASN A 1 55 ? 4.238 -6.717 7.342 1.00 0.00 99 ASN A N 19
ATOM 32688 C CA . ASN A 1 55 ? 2.950 -6.866 8.006 1.00 0.00 99 ASN A CA 19
ATOM 32689 C C . ASN A 1 55 ? 1.829 -6.853 6.972 1.00 0.00 99 ASN A C 19
ATOM 32690 O O . ASN A 1 55 ? 2.092 -6.955 5.775 1.00 0.00 99 ASN A O 19
ATOM 32701 N N . PHE A 1 56 ? 0.585 -6.732 7.427 1.00 0.00 100 PHE A N 19
ATOM 32702 C CA . PHE A 1 56 ? -0.558 -6.708 6.516 1.00 0.00 100 PHE A CA 19
ATOM 32703 C C . PHE A 1 56 ? -1.769 -6.052 7.169 1.00 0.00 100 PHE A C 19
ATOM 32704 O O . PHE A 1 56 ? -1.748 -5.724 8.357 1.00 0.00 100 PHE A O 19
ATOM 32721 N N . ALA A 1 57 ? -2.823 -5.864 6.379 1.00 0.00 101 ALA A N 19
ATOM 32722 C CA . ALA A 1 57 ? -4.050 -5.246 6.862 1.00 0.00 101 ALA A CA 19
ATOM 32723 C C . ALA A 1 57 ? -5.258 -5.708 6.050 1.00 0.00 101 ALA A C 19
ATOM 32724 O O . ALA A 1 57 ? -5.275 -5.588 4.824 1.00 0.00 101 ALA A O 19
ATOM 32731 N N . TRP A 1 58 ? -6.270 -6.232 6.743 1.00 0.00 102 TRP A N 19
ATOM 32732 C CA . TRP A 1 58 ? -7.487 -6.706 6.087 1.00 0.00 102 TRP A CA 19
ATOM 32733 C C . TRP A 1 58 ? -8.491 -5.563 5.948 1.00 0.00 102 TRP A C 19
ATOM 32734 O O . TRP A 1 58 ? -9.117 -5.154 6.928 1.00 0.00 102 TRP A O 19
ATOM 32755 N N . VAL A 1 59 ? -8.627 -5.043 4.728 1.00 0.00 103 VAL A N 19
ATOM 32756 C CA . VAL A 1 59 ? -9.542 -3.937 4.458 1.00 0.00 103 VAL A CA 19
ATOM 32757 C C . VAL A 1 59 ? -10.164 -4.061 3.068 1.00 0.00 103 VAL A C 19
ATOM 32758 O O . VAL A 1 59 ? -9.553 -4.615 2.153 1.00 0.00 103 VAL A O 19
ATOM 32771 N N . LYS A 1 60 ? -11.383 -3.541 2.914 1.00 0.00 104 LYS A N 19
ATOM 32772 C CA . LYS A 1 60 ? -12.084 -3.596 1.632 1.00 0.00 104 LYS A CA 19
ATOM 32773 C C . LYS A 1 60 ? -11.387 -2.726 0.582 1.00 0.00 104 LYS A C 19
ATOM 32774 O O . LYS A 1 60 ? -10.519 -1.915 0.910 1.00 0.00 104 LYS A O 19
ATOM 32793 N N . ARG A 1 61 ? -11.787 -2.897 -0.680 1.00 0.00 105 ARG A N 19
ATOM 32794 C CA . ARG A 1 61 ? -11.215 -2.126 -1.791 1.00 0.00 105 ARG A CA 19
ATOM 32795 C C . ARG A 1 61 ? -11.436 -0.622 -1.604 1.00 0.00 105 ARG A C 19
ATOM 32796 O O . ARG A 1 61 ? -10.694 0.188 -2.157 1.00 0.00 105 ARG A O 19
ATOM 32817 N N . ASN A 1 62 ? -12.461 -0.252 -0.828 1.00 0.00 106 ASN A N 19
ATOM 32818 C CA . ASN A 1 62 ? -12.775 1.157 -0.575 1.00 0.00 106 ASN A CA 19
ATOM 32819 C C . ASN A 1 62 ? -11.560 1.911 -0.026 1.00 0.00 106 ASN A C 19
ATOM 32820 O O . ASN A 1 62 ? -11.190 2.963 -0.547 1.00 0.00 106 ASN A O 19
ATOM 32831 N N . SER A 1 63 ? -10.945 1.366 1.028 1.00 0.00 107 SER A N 19
ATOM 32832 C CA . SER A 1 63 ? -9.771 1.994 1.643 1.00 0.00 107 SER A CA 19
ATOM 32833 C C . SER A 1 63 ? -8.492 1.717 0.839 1.00 0.00 107 SER A C 19
ATOM 32834 O O . SER A 1 63 ? -7.433 2.265 1.151 1.00 0.00 107 SER A O 19
ATOM 32842 N N . VAL A 1 64 ? -8.596 0.875 -0.192 1.00 0.00 108 VAL A N 19
ATOM 32843 C CA . VAL A 1 64 ? -7.456 0.538 -1.040 1.00 0.00 108 VAL A CA 19
ATOM 32844 C C . VAL A 1 64 ? -7.515 1.321 -2.357 1.00 0.00 108 VAL A C 19
ATOM 32845 O O . VAL A 1 64 ? -8.587 1.740 -2.792 1.00 0.00 108 VAL A O 19
ATOM 32858 N N . LYS A 1 65 ? -6.354 1.519 -2.982 1.00 0.00 109 LYS A N 19
ATOM 32859 C CA . LYS A 1 65 ? -6.267 2.257 -4.242 1.00 0.00 109 LYS A CA 19
ATOM 32860 C C . LYS A 1 65 ? -5.130 1.724 -5.113 1.00 0.00 109 LYS A C 19
ATOM 32861 O O . LYS A 1 65 ? -4.212 1.071 -4.615 1.00 0.00 109 LYS A O 19
ATOM 32880 N N . PRO A 1 66 ? -5.173 1.994 -6.435 1.00 0.00 110 PRO A N 19
ATOM 32881 C CA . PRO A 1 66 ? -4.137 1.534 -7.366 1.00 0.00 110 PRO A CA 19
ATOM 32882 C C . PRO A 1 66 ? -2.808 2.265 -7.171 1.00 0.00 110 PRO A C 19
ATOM 32883 O O . PRO A 1 66 ? -2.754 3.497 -7.206 1.00 0.00 110 PRO A O 19
ATOM 32894 N N . LEU A 1 67 ? -1.742 1.495 -6.968 1.00 0.00 111 LEU A N 19
ATOM 32895 C CA . LEU A 1 67 ? -0.408 2.053 -6.768 1.00 0.00 111 LEU A CA 19
ATOM 32896 C C . LEU A 1 67 ? 0.489 1.752 -7.970 1.00 0.00 111 LEU A C 19
ATOM 32897 O O . LEU A 1 67 ? 0.438 0.656 -8.530 1.00 0.00 111 LEU A O 19
ATOM 32913 N N . LEU A 1 68 ? 1.310 2.730 -8.363 1.00 0.00 112 LEU A N 19
ATOM 32914 C CA . LEU A 1 68 ? 2.218 2.560 -9.500 1.00 0.00 112 LEU A CA 19
ATOM 32915 C C . LEU A 1 68 ? 3.652 2.936 -9.126 1.00 0.00 112 LEU A C 19
ATOM 32916 O O . LEU A 1 68 ? 3.887 3.600 -8.117 1.00 0.00 112 LEU A O 19
ATOM 32932 N N . ASP A 1 69 ? 4.606 2.500 -9.949 1.00 0.00 113 ASP A N 19
ATOM 32933 C CA . ASP A 1 69 ? 6.027 2.775 -9.712 1.00 0.00 113 ASP A CA 19
ATOM 32934 C C . ASP A 1 69 ? 6.349 4.253 -9.885 1.00 0.00 113 ASP A C 19
ATOM 32935 O O . ASP A 1 69 ? 7.085 4.830 -9.084 1.00 0.00 113 ASP A O 19
ATOM 32944 N N . SER A 1 70 ? 5.795 4.867 -10.931 1.00 0.00 114 SER A N 19
ATOM 32945 C CA . SER A 1 70 ? 6.027 6.287 -11.198 1.00 0.00 114 SER A CA 19
ATOM 32946 C C . SER A 1 70 ? 5.573 7.146 -10.019 1.00 0.00 114 SER A C 19
ATOM 32947 O O . SER A 1 70 ? 6.131 8.215 -9.778 1.00 0.00 114 SER A O 19
ATOM 32955 N N . GLU A 1 71 ? 4.570 6.667 -9.278 1.00 0.00 115 GLU A N 19
ATOM 32956 C CA . GLU A 1 71 ? 4.066 7.390 -8.120 1.00 0.00 115 GLU A CA 19
ATOM 32957 C C . GLU A 1 71 ? 4.966 7.133 -6.912 1.00 0.00 115 GLU A C 19
ATOM 32958 O O . GLU A 1 71 ? 5.361 8.066 -6.215 1.00 0.00 115 GLU A O 19
ATOM 32970 N N . ILE A 1 72 ? 5.293 5.858 -6.683 1.00 0.00 116 ILE A N 19
ATOM 32971 C CA . ILE A 1 72 ? 6.159 5.475 -5.568 1.00 0.00 116 ILE A CA 19
ATOM 32972 C C . ILE A 1 72 ? 7.498 6.199 -5.676 1.00 0.00 116 ILE A C 19
ATOM 32973 O O . ILE A 1 72 ? 7.921 6.880 -4.740 1.00 0.00 116 ILE A O 19
ATOM 32989 N N . ALA A 1 73 ? 8.148 6.063 -6.836 1.00 0.00 117 ALA A N 19
ATOM 32990 C CA . ALA A 1 73 ? 9.428 6.726 -7.082 1.00 0.00 117 ALA A CA 19
ATOM 32991 C C . ALA A 1 73 ? 9.303 8.216 -6.794 1.00 0.00 117 ALA A C 19
ATOM 32992 O O . ALA A 1 73 ? 10.174 8.814 -6.160 1.00 0.00 117 ALA A O 19
ATOM 32999 N N . LYS A 1 74 ? 8.197 8.801 -7.256 1.00 0.00 118 LYS A N 19
ATOM 33000 C CA . LYS A 1 74 ? 7.926 10.218 -7.047 1.00 0.00 118 LYS A CA 19
ATOM 33001 C C . LYS A 1 74 ? 7.760 10.532 -5.567 1.00 0.00 118 LYS A C 19
ATOM 33002 O O . LYS A 1 74 ? 8.390 11.453 -5.047 1.00 0.00 118 LYS A O 19
ATOM 33021 N N . PHE A 1 75 ? 6.909 9.759 -4.898 1.00 0.00 119 PHE A N 19
ATOM 33022 C CA . PHE A 1 75 ? 6.658 9.940 -3.467 1.00 0.00 119 PHE A CA 19
ATOM 33023 C C . PHE A 1 75 ? 7.972 10.006 -2.696 1.00 0.00 119 PHE A C 19
ATOM 33024 O O . PHE A 1 75 ? 8.156 10.861 -1.834 1.00 0.00 119 PHE A O 19
ATOM 33041 N N . LEU A 1 76 ? 8.886 9.095 -3.016 1.00 0.00 120 LEU A N 19
ATOM 33042 C CA . LEU A 1 76 ? 10.185 9.055 -2.357 1.00 0.00 120 LEU A CA 19
ATOM 33043 C C . LEU A 1 76 ? 11.060 10.231 -2.781 1.00 0.00 120 LEU A C 19
ATOM 33044 O O . LEU A 1 76 ? 11.952 10.647 -2.041 1.00 0.00 120 LEU A O 19
ATOM 33060 N N . GLY A 1 77 ? 10.788 10.772 -3.973 1.00 0.00 121 GLY A N 19
ATOM 33061 C CA . GLY A 1 77 ? 11.544 11.909 -4.463 1.00 0.00 121 GLY A CA 19
ATOM 33062 C C . GLY A 1 77 ? 10.938 13.242 -4.035 1.00 0.00 121 GLY A C 19
ATOM 33063 O O . GLY A 1 77 ? 11.369 14.297 -4.503 1.00 0.00 121 GLY A O 19
ATOM 33067 N N . SER A 1 78 ? 9.941 13.198 -3.136 1.00 0.00 122 SER A N 19
ATOM 33068 C CA . SER A 1 78 ? 9.295 14.419 -2.651 1.00 0.00 122 SER A CA 19
ATOM 33069 C C . SER A 1 78 ? 10.086 15.032 -1.492 1.00 0.00 122 SER A C 19
ATOM 33070 O O . SER A 1 78 ? 9.613 15.082 -0.353 1.00 0.00 122 SER A O 19
ATOM 33078 N N . SER A 1 79 ? 11.297 15.502 -1.797 1.00 0.00 123 SER A N 19
ATOM 33079 C CA . SER A 1 79 ? 12.171 16.121 -0.797 1.00 0.00 123 SER A CA 19
ATOM 33080 C C . SER A 1 79 ? 11.467 17.264 -0.058 1.00 0.00 123 SER A C 19
ATOM 33081 O O . SER A 1 79 ? 11.859 17.622 1.054 1.00 0.00 123 SER A O 19
ATOM 33089 N N . LYS A 1 80 ? 10.427 17.827 -0.680 1.00 0.00 124 LYS A N 19
ATOM 33090 C CA . LYS A 1 80 ? 9.670 18.924 -0.081 1.00 0.00 124 LYS A CA 19
ATOM 33091 C C . LYS A 1 80 ? 8.994 18.488 1.223 1.00 0.00 124 LYS A C 19
ATOM 33092 O O . LYS A 1 80 ? 9.165 19.131 2.260 1.00 0.00 124 LYS A O 19
ATOM 33111 N N . ARG A 1 81 ? 8.240 17.387 1.166 1.00 0.00 125 ARG A N 19
ATOM 33112 C CA . ARG A 1 81 ? 7.555 16.862 2.338 1.00 0.00 125 ARG A CA 19
ATOM 33113 C C . ARG A 1 81 ? 7.706 15.345 2.399 1.00 0.00 125 ARG A C 19
ATOM 33114 O O . ARG A 1 81 ? 7.019 14.611 1.685 1.00 0.00 125 ARG A O 19
ATOM 33135 N N . LYS A 1 82 ? 8.614 14.896 3.252 1.00 0.00 126 LYS A N 19
ATOM 33136 C CA . LYS A 1 82 ? 8.882 13.471 3.423 1.00 0.00 126 LYS A CA 19
ATOM 33137 C C . LYS A 1 82 ? 9.133 13.126 4.892 1.00 0.00 126 LYS A C 19
ATOM 33138 O O . LYS A 1 82 ? 9.681 13.938 5.642 1.00 0.00 126 LYS A O 19
ATOM 33157 N N . SER A 1 83 ? 8.747 11.913 5.292 1.00 0.00 127 SER A N 19
ATOM 33158 C CA . SER A 1 83 ? 8.948 11.454 6.662 1.00 0.00 127 SER A CA 19
ATOM 33159 C C . SER A 1 83 ? 9.828 10.210 6.669 1.00 0.00 127 SER A C 19
ATOM 33160 O O . SER A 1 83 ? 9.693 9.349 5.804 1.00 0.00 127 SER A O 19
ATOM 33168 N N . LYS A 1 84 ? 10.729 10.117 7.645 1.00 0.00 128 LYS A N 19
ATOM 33169 C CA . LYS A 1 84 ? 11.631 8.970 7.750 1.00 0.00 128 LYS A CA 19
ATOM 33170 C C . LYS A 1 84 ? 10.854 7.656 7.689 1.00 0.00 128 LYS A C 19
ATOM 33171 O O . LYS A 1 84 ? 11.224 6.744 6.949 1.00 0.00 128 LYS A O 19
ATOM 33190 N N . GLU A 1 85 ? 9.769 7.571 8.462 1.00 0.00 129 GLU A N 19
ATOM 33191 C CA . GLU A 1 85 ? 8.938 6.371 8.483 1.00 0.00 129 GLU A CA 19
ATOM 33192 C C . GLU A 1 85 ? 8.198 6.184 7.155 1.00 0.00 129 GLU A C 19
ATOM 33193 O O . GLU A 1 85 ? 7.926 5.054 6.746 1.00 0.00 129 GLU A O 19
ATOM 33205 N N . LEU A 1 86 ? 7.874 7.295 6.482 1.00 0.00 130 LEU A N 19
ATOM 33206 C CA . LEU A 1 86 ? 7.167 7.235 5.204 1.00 0.00 130 LEU A CA 19
ATOM 33207 C C . LEU A 1 86 ? 8.116 6.886 4.058 1.00 0.00 130 LEU A C 19
ATOM 33208 O O . LEU A 1 86 ? 7.752 6.128 3.156 1.00 0.00 130 LEU A O 19
ATOM 33224 N N . ILE A 1 87 ? 9.329 7.439 4.090 1.00 0.00 131 ILE A N 19
ATOM 33225 C CA . ILE A 1 87 ? 10.313 7.174 3.043 1.00 0.00 131 ILE A CA 19
ATOM 33226 C C . ILE A 1 87 ? 10.651 5.690 2.988 1.00 0.00 131 ILE A C 19
ATOM 33227 O O . ILE A 1 87 ? 10.462 5.045 1.957 1.00 0.00 131 ILE A O 19
ATOM 33243 N N . GLU A 1 88 ? 11.141 5.150 4.105 1.00 0.00 132 GLU A N 19
ATOM 33244 C CA . GLU A 1 88 ? 11.489 3.734 4.175 1.00 0.00 132 GLU A CA 19
ATOM 33245 C C . GLU A 1 88 ? 10.309 2.877 3.729 1.00 0.00 132 GLU A C 19
ATOM 33246 O O . GLU A 1 88 ? 10.494 1.805 3.153 1.00 0.00 132 GLU A O 19
ATOM 33258 N N . ALA A 1 89 ? 9.095 3.365 3.990 1.00 0.00 133 ALA A N 19
ATOM 33259 C CA . ALA A 1 89 ? 7.880 2.660 3.609 1.00 0.00 133 ALA A CA 19
ATOM 33260 C C . ALA A 1 89 ? 7.784 2.501 2.103 1.00 0.00 133 ALA A C 19
ATOM 33261 O O . ALA A 1 89 ? 7.652 1.387 1.596 1.00 0.00 133 ALA A O 19
ATOM 33268 N N . TYR A 1 90 ? 7.849 3.621 1.392 1.00 0.00 134 TYR A N 19
ATOM 33269 C CA . TYR A 1 90 ? 7.767 3.589 -0.065 1.00 0.00 134 TYR A CA 19
ATOM 33270 C C . TYR A 1 90 ? 9.012 2.940 -0.669 1.00 0.00 134 TYR A C 19
ATOM 33271 O O . TYR A 1 90 ? 8.937 2.296 -1.716 1.00 0.00 134 TYR A O 19
ATOM 33289 N N . GLU A 1 91 ? 10.153 3.095 0.006 1.00 0.00 135 GLU A N 19
ATOM 33290 C CA . GLU A 1 91 ? 11.403 2.501 -0.460 1.00 0.00 135 GLU A CA 19
ATOM 33291 C C . GLU A 1 91 ? 11.408 0.989 -0.229 1.00 0.00 135 GLU A C 19
ATOM 33292 O O . GLU A 1 91 ? 12.070 0.249 -0.959 1.00 0.00 135 GLU A O 19
ATOM 33304 N N . ALA A 1 92 ? 10.660 0.532 0.783 1.00 0.00 136 ALA A N 19
ATOM 33305 C CA . ALA A 1 92 ? 10.579 -0.894 1.092 1.00 0.00 136 ALA A CA 19
ATOM 33306 C C . ALA A 1 92 ? 9.604 -1.601 0.151 1.00 0.00 136 ALA A C 19
ATOM 33307 O O . ALA A 1 92 ? 9.819 -2.752 -0.230 1.00 0.00 136 ALA A O 19
ATOM 33314 N N . SER A 1 93 ? 8.530 -0.897 -0.221 1.00 0.00 137 SER A N 19
ATOM 33315 C CA . SER A 1 93 ? 7.515 -1.445 -1.122 1.00 0.00 137 SER A CA 19
ATOM 33316 C C . SER A 1 93 ? 7.980 -1.430 -2.584 1.00 0.00 137 SER A C 19
ATOM 33317 O O . SER A 1 93 ? 7.458 -2.177 -3.412 1.00 0.00 137 SER A O 19
ATOM 33325 N N . LYS A 1 94 ? 8.961 -0.573 -2.896 1.00 0.00 138 LYS A N 19
ATOM 33326 C CA . LYS A 1 94 ? 9.489 -0.463 -4.259 1.00 0.00 138 LYS A CA 19
ATOM 33327 C C . LYS A 1 94 ? 10.004 -1.811 -4.773 1.00 0.00 138 LYS A C 19
ATOM 33328 O O . LYS A 1 94 ? 9.724 -2.188 -5.909 1.00 0.00 138 LYS A O 19
ATOM 33347 N N . THR A 1 95 ? 10.758 -2.523 -3.925 1.00 0.00 139 THR A N 19
ATOM 33348 C CA . THR A 1 95 ? 11.328 -3.833 -4.272 1.00 0.00 139 THR A CA 19
ATOM 33349 C C . THR A 1 95 ? 10.311 -4.738 -4.978 1.00 0.00 139 THR A C 19
ATOM 33350 O O . THR A 1 95 ? 9.461 -5.353 -4.327 1.00 0.00 139 THR A O 19
ATOM 33361 N N . PRO A 1 96 ? 10.399 -4.845 -6.326 1.00 0.00 140 PRO A N 19
ATOM 33362 C CA . PRO A 1 96 ? 9.497 -5.698 -7.118 1.00 0.00 140 PRO A CA 19
ATOM 33363 C C . PRO A 1 96 ? 9.527 -7.165 -6.664 1.00 0.00 140 PRO A C 19
ATOM 33364 O O . PRO A 1 96 ? 8.476 -7.801 -6.568 1.00 0.00 140 PRO A O 19
ATOM 33375 N N . PRO A 1 97 ? 10.736 -7.725 -6.383 1.00 0.00 141 PRO A N 19
ATOM 33376 C CA . PRO A 1 97 ? 10.898 -9.121 -5.935 1.00 0.00 141 PRO A CA 19
ATOM 33377 C C . PRO A 1 97 ? 10.024 -9.473 -4.726 1.00 0.00 141 PRO A C 19
ATOM 33378 O O . PRO A 1 97 ? 9.233 -8.654 -4.251 1.00 0.00 141 PRO A O 19
ATOM 33389 N N . ASP A 1 98 ? 10.180 -10.707 -4.235 1.00 0.00 142 ASP A N 19
ATOM 33390 C CA . ASP A 1 98 ? 9.414 -11.195 -3.091 1.00 0.00 142 ASP A CA 19
ATOM 33391 C C . ASP A 1 98 ? 7.914 -11.277 -3.410 1.00 0.00 142 ASP A C 19
ATOM 33392 O O . ASP A 1 98 ? 7.088 -11.429 -2.508 1.00 0.00 142 ASP A O 19
ATOM 33401 N N . LEU A 1 99 ? 7.570 -11.188 -4.703 1.00 0.00 143 LEU A N 19
ATOM 33402 C CA . LEU A 1 99 ? 6.182 -11.257 -5.152 1.00 0.00 143 LEU A CA 19
ATOM 33403 C C . LEU A 1 99 ? 6.113 -11.126 -6.675 1.00 0.00 143 LEU A C 19
ATOM 33404 O O . LEU A 1 99 ? 5.870 -12.110 -7.374 1.00 0.00 143 LEU A O 19
ATOM 33420 N N . LYS A 1 100 ? 6.347 -9.909 -7.187 1.00 0.00 144 LYS A N 19
ATOM 33421 C CA . LYS A 1 100 ? 6.324 -9.652 -8.631 1.00 0.00 144 LYS A CA 19
ATOM 33422 C C . LYS A 1 100 ? 4.981 -10.063 -9.251 1.00 0.00 144 LYS A C 19
ATOM 33423 O O . LYS A 1 100 ? 4.008 -10.302 -8.533 1.00 0.00 144 LYS A O 19
ATOM 33442 N N . GLU A 1 101 ? 4.935 -10.141 -10.587 1.00 0.00 145 GLU A N 19
ATOM 33443 C CA . GLU A 1 101 ? 3.711 -10.526 -11.292 1.00 0.00 145 GLU A CA 19
ATOM 33444 C C . GLU A 1 101 ? 3.628 -12.044 -11.494 1.00 0.00 145 GLU A C 19
ATOM 33445 O O . GLU A 1 101 ? 2.563 -12.564 -11.838 1.00 0.00 145 GLU A O 19
ATOM 33457 N N . GLU A 1 102 ? 4.758 -12.739 -11.290 1.00 0.00 146 GLU A N 19
ATOM 33458 C CA . GLU A 1 102 ? 4.840 -14.197 -11.455 1.00 0.00 146 GLU A CA 19
ATOM 33459 C C . GLU A 1 102 ? 4.109 -14.674 -12.717 1.00 0.00 146 GLU A C 19
ATOM 33460 O O . GLU A 1 102 ? 3.466 -15.727 -12.717 1.00 0.00 146 GLU A O 19
ATOM 33472 N N . SER A 1 103 ? 4.223 -13.894 -13.794 1.00 0.00 147 SER A N 19
ATOM 33473 C CA . SER A 1 103 ? 3.583 -14.229 -15.061 1.00 0.00 147 SER A CA 19
ATOM 33474 C C . SER A 1 103 ? 4.473 -13.830 -16.239 1.00 0.00 147 SER A C 19
ATOM 33475 O O . SER A 1 103 ? 4.770 -12.650 -16.425 1.00 0.00 147 SER A O 19
ATOM 33483 N N . SER A 1 104 ? 4.894 -14.820 -17.028 1.00 0.00 148 SER A N 19
ATOM 33484 C CA . SER A 1 104 ? 5.750 -14.567 -18.187 1.00 0.00 148 SER A CA 19
ATOM 33485 C C . SER A 1 104 ? 5.502 -15.590 -19.296 1.00 0.00 148 SER A C 19
ATOM 33486 O O . SER A 1 104 ? 4.976 -15.242 -20.353 1.00 0.00 148 SER A O 19
ATOM 33494 N N . THR A 1 105 ? 5.895 -16.847 -19.038 1.00 0.00 149 THR A N 19
ATOM 33495 C CA . THR A 1 105 ? 5.741 -17.953 -19.997 1.00 0.00 149 THR A CA 19
ATOM 33496 C C . THR A 1 105 ? 5.950 -17.486 -21.446 1.00 0.00 149 THR A C 19
ATOM 33497 O O . THR A 1 105 ? 5.000 -17.368 -22.223 1.00 0.00 149 THR A O 19
ATOM 33508 N N . ASP A 1 106 ? 7.209 -17.220 -21.793 1.00 0.00 150 ASP A N 19
ATOM 33509 C CA . ASP A 1 106 ? 7.565 -16.761 -23.135 1.00 0.00 150 ASP A CA 19
ATOM 33510 C C . ASP A 1 106 ? 8.349 -17.830 -23.898 1.00 0.00 150 ASP A C 19
ATOM 33511 O O . ASP A 1 106 ? 9.141 -18.569 -23.307 1.00 0.00 150 ASP A O 19
ATOM 33520 N N . LEU A 1 107 ? 8.129 -17.903 -25.213 1.00 0.00 151 LEU A N 19
ATOM 33521 C CA . LEU A 1 107 ? 8.822 -18.879 -26.060 1.00 0.00 151 LEU A CA 19
ATOM 33522 C C . LEU A 1 107 ? 9.138 -18.286 -27.439 1.00 0.00 151 LEU A C 19
ATOM 33523 O O . LEU A 1 107 ? 8.343 -18.403 -28.373 1.00 0.00 151 LEU A O 19
ATOM 33539 N N . GLU A 1 108 ? 10.308 -17.652 -27.556 1.00 0.00 152 GLU A N 19
ATOM 33540 C CA . GLU A 1 108 ? 10.738 -17.039 -28.816 1.00 0.00 152 GLU A CA 19
ATOM 33541 C C . GLU A 1 108 ? 12.080 -17.611 -29.292 1.00 0.00 152 GLU A C 19
ATOM 33542 O O . GLU A 1 108 ? 12.490 -17.291 -30.428 1.00 0.00 152 GLU A O 19
ATOM 33555 N N . SER A 1 1 ? -20.358 -7.052 -12.846 1.00 0.00 45 SER A N 20
ATOM 33556 C CA . SER A 1 1 ? -19.686 -6.413 -11.682 1.00 0.00 45 SER A CA 20
ATOM 33557 C C . SER A 1 1 ? -18.836 -5.223 -12.121 1.00 0.00 45 SER A C 20
ATOM 33558 O O . SER A 1 1 ? -18.321 -5.196 -13.239 1.00 0.00 45 SER A O 20
ATOM 33568 N N . ALA A 1 2 ? -18.695 -4.244 -11.230 1.00 0.00 46 ALA A N 20
ATOM 33569 C CA . ALA A 1 2 ? -17.904 -3.051 -11.514 1.00 0.00 46 ALA A CA 20
ATOM 33570 C C . ALA A 1 2 ? -16.718 -2.946 -10.559 1.00 0.00 46 ALA A C 20
ATOM 33571 O O . ALA A 1 2 ? -16.717 -3.563 -9.492 1.00 0.00 46 ALA A O 20
ATOM 33578 N N . ASP A 1 3 ? -15.711 -2.161 -10.951 1.00 0.00 47 ASP A N 20
ATOM 33579 C CA . ASP A 1 3 ? -14.508 -1.971 -10.136 1.00 0.00 47 ASP A CA 20
ATOM 33580 C C . ASP A 1 3 ? -13.796 -3.301 -9.878 1.00 0.00 47 ASP A C 20
ATOM 33581 O O . ASP A 1 3 ? -13.321 -3.560 -8.768 1.00 0.00 47 ASP A O 20
ATOM 33590 N N . ASP A 1 4 ? -13.723 -4.141 -10.909 1.00 0.00 48 ASP A N 20
ATOM 33591 C CA . ASP A 1 4 ? -13.073 -5.440 -10.796 1.00 0.00 48 ASP A CA 20
ATOM 33592 C C . ASP A 1 4 ? -11.572 -5.322 -11.074 1.00 0.00 48 ASP A C 20
ATOM 33593 O O . ASP A 1 4 ? -11.077 -5.783 -12.106 1.00 0.00 48 ASP A O 20
ATOM 33602 N N . ARG A 1 5 ? -10.855 -4.694 -10.141 1.00 0.00 49 ARG A N 20
ATOM 33603 C CA . ARG A 1 5 ? -9.412 -4.502 -10.268 1.00 0.00 49 ARG A CA 20
ATOM 33604 C C . ARG A 1 5 ? -8.681 -5.146 -9.086 1.00 0.00 49 ARG A C 20
ATOM 33605 O O . ARG A 1 5 ? -9.310 -5.801 -8.251 1.00 0.00 49 ARG A O 20
ATOM 33626 N N . LEU A 1 6 ? -7.355 -4.955 -9.018 1.00 0.00 50 LEU A N 20
ATOM 33627 C CA . LEU A 1 6 ? -6.533 -5.514 -7.938 1.00 0.00 50 LEU A CA 20
ATOM 33628 C C . LEU A 1 6 ? -6.434 -7.039 -8.046 1.00 0.00 50 LEU A C 20
ATOM 33629 O O . LEU A 1 6 ? -7.392 -7.757 -7.752 1.00 0.00 50 LEU A O 20
ATOM 33645 N N . ASN A 1 7 ? -5.268 -7.524 -8.475 1.00 0.00 51 ASN A N 20
ATOM 33646 C CA . ASN A 1 7 ? -5.040 -8.961 -8.635 1.00 0.00 51 ASN A CA 20
ATOM 33647 C C . ASN A 1 7 ? -4.042 -9.487 -7.600 1.00 0.00 51 ASN A C 20
ATOM 33648 O O . ASN A 1 7 ? -3.504 -8.724 -6.795 1.00 0.00 51 ASN A O 20
ATOM 33659 N N . PHE A 1 8 ? -3.808 -10.801 -7.627 1.00 0.00 52 PHE A N 20
ATOM 33660 C CA . PHE A 1 8 ? -2.883 -11.445 -6.692 1.00 0.00 52 PHE A CA 20
ATOM 33661 C C . PHE A 1 8 ? -1.438 -11.056 -6.992 1.00 0.00 52 PHE A C 20
ATOM 33662 O O . PHE A 1 8 ? -0.942 -11.281 -8.097 1.00 0.00 52 PHE A O 20
ATOM 33679 N N . GLY A 1 9 ? -0.770 -10.475 -5.996 1.00 0.00 53 GLY A N 20
ATOM 33680 C CA . GLY A 1 9 ? 0.611 -10.060 -6.158 1.00 0.00 53 GLY A CA 20
ATOM 33681 C C . GLY A 1 9 ? 0.736 -8.738 -6.894 1.00 0.00 53 GLY A C 20
ATOM 33682 O O . GLY A 1 9 ? 1.567 -8.602 -7.794 1.00 0.00 53 GLY A O 20
ATOM 33686 N N . ASP A 1 10 ? -0.089 -7.765 -6.507 1.00 0.00 54 ASP A N 20
ATOM 33687 C CA . ASP A 1 10 ? -0.076 -6.447 -7.131 1.00 0.00 54 ASP A CA 20
ATOM 33688 C C . ASP A 1 10 ? 0.088 -5.352 -6.079 1.00 0.00 54 ASP A C 20
ATOM 33689 O O . ASP A 1 10 ? -0.630 -5.327 -5.077 1.00 0.00 54 ASP A O 20
ATOM 33698 N N . ARG A 1 11 ? 1.041 -4.451 -6.317 1.00 0.00 55 ARG A N 20
ATOM 33699 C CA . ARG A 1 11 ? 1.308 -3.349 -5.394 1.00 0.00 55 ARG A CA 20
ATOM 33700 C C . ARG A 1 11 ? 0.130 -2.379 -5.357 1.00 0.00 55 ARG A C 20
ATOM 33701 O O . ARG A 1 11 ? -0.192 -1.741 -6.362 1.00 0.00 55 ARG A O 20
ATOM 33722 N N . ILE A 1 12 ? -0.508 -2.281 -4.193 1.00 0.00 56 ILE A N 20
ATOM 33723 C CA . ILE A 1 12 ? -1.658 -1.397 -4.015 1.00 0.00 56 ILE A CA 20
ATOM 33724 C C . ILE A 1 12 ? -1.512 -0.540 -2.757 1.00 0.00 56 ILE A C 20
ATOM 33725 O O . ILE A 1 12 ? -0.891 -0.957 -1.778 1.00 0.00 56 ILE A O 20
ATOM 33741 N N . LEU A 1 13 ? -2.095 0.657 -2.788 1.00 0.00 57 LEU A N 20
ATOM 33742 C CA . LEU A 1 13 ? -2.037 1.571 -1.651 1.00 0.00 57 LEU A CA 20
ATOM 33743 C C . LEU A 1 13 ? -3.263 1.392 -0.759 1.00 0.00 57 LEU A C 20
ATOM 33744 O O . LEU A 1 13 ? -4.373 1.201 -1.254 1.00 0.00 57 LEU A O 20
ATOM 33760 N N . VAL A 1 14 ? -3.057 1.443 0.556 1.00 0.00 58 VAL A N 20
ATOM 33761 C CA . VAL A 1 14 ? -4.153 1.272 1.507 1.00 0.00 58 VAL A CA 20
ATOM 33762 C C . VAL A 1 14 ? -4.087 2.307 2.633 1.00 0.00 58 VAL A C 20
ATOM 33763 O O . VAL A 1 14 ? -3.005 2.668 3.097 1.00 0.00 58 VAL A O 20
ATOM 33776 N N . LYS A 1 15 ? -5.256 2.778 3.068 1.00 0.00 59 LYS A N 20
ATOM 33777 C CA . LYS A 1 15 ? -5.337 3.769 4.138 1.00 0.00 59 LYS A CA 20
ATOM 33778 C C . LYS A 1 15 ? -5.857 3.142 5.431 1.00 0.00 59 LYS A C 20
ATOM 33779 O O . LYS A 1 15 ? -6.830 2.385 5.417 1.00 0.00 59 LYS A O 20
ATOM 33798 N N . ALA A 1 16 ? -5.207 3.475 6.546 1.00 0.00 60 ALA A N 20
ATOM 33799 C CA . ALA A 1 16 ? -5.602 2.958 7.854 1.00 0.00 60 ALA A CA 20
ATOM 33800 C C . ALA A 1 16 ? -6.370 4.012 8.650 1.00 0.00 60 ALA A C 20
ATOM 33801 O O . ALA A 1 16 ? -6.151 5.211 8.476 1.00 0.00 60 ALA A O 20
ATOM 33808 N N . PRO A 1 17 ? -7.284 3.581 9.542 1.00 0.00 61 PRO A N 20
ATOM 33809 C CA . PRO A 1 17 ? -8.076 4.499 10.366 1.00 0.00 61 PRO A CA 20
ATOM 33810 C C . PRO A 1 17 ? -7.214 5.248 11.378 1.00 0.00 61 PRO A C 20
ATOM 33811 O O . PRO A 1 17 ? -6.911 4.732 12.458 1.00 0.00 61 PRO A O 20
ATOM 33822 N N . GLY A 1 18 ? -6.811 6.464 11.014 1.00 0.00 62 GLY A N 20
ATOM 33823 C CA . GLY A 1 18 ? -5.976 7.268 11.890 1.00 0.00 62 GLY A CA 20
ATOM 33824 C C . GLY A 1 18 ? -4.679 7.710 11.229 1.00 0.00 62 GLY A C 20
ATOM 33825 O O . GLY A 1 18 ? -4.115 8.742 11.599 1.00 0.00 62 GLY A O 20
ATOM 33829 N N . TYR A 1 19 ? -4.200 6.929 10.257 1.00 0.00 63 TYR A N 20
ATOM 33830 C CA . TYR A 1 19 ? -2.956 7.250 9.555 1.00 0.00 63 TYR A CA 20
ATOM 33831 C C . TYR A 1 19 ? -3.182 7.321 8.044 1.00 0.00 63 TYR A C 20
ATOM 33832 O O . TYR A 1 19 ? -4.116 6.711 7.524 1.00 0.00 63 TYR A O 20
ATOM 33850 N N . PRO A 1 20 ? -2.327 8.076 7.321 1.00 0.00 64 PRO A N 20
ATOM 33851 C CA . PRO A 1 20 ? -2.432 8.232 5.858 1.00 0.00 64 PRO A CA 20
ATOM 33852 C C . PRO A 1 20 ? -2.321 6.904 5.100 1.00 0.00 64 PRO A C 20
ATOM 33853 O O . PRO A 1 20 ? -2.312 5.827 5.704 1.00 0.00 64 PRO A O 20
ATOM 33864 N N . TRP A 1 21 ? -2.240 6.990 3.770 1.00 0.00 65 TRP A N 20
ATOM 33865 C CA . TRP A 1 21 ? -2.135 5.801 2.924 1.00 0.00 65 TRP A CA 20
ATOM 33866 C C . TRP A 1 21 ? -0.728 5.206 2.984 1.00 0.00 65 TRP A C 20
ATOM 33867 O O . TRP A 1 21 ? 0.266 5.928 2.881 1.00 0.00 65 TRP A O 20
ATOM 33888 N N . TRP A 1 22 ? -0.655 3.887 3.149 1.00 0.00 66 TRP A N 20
ATOM 33889 C CA . TRP A 1 22 ? 0.624 3.187 3.221 1.00 0.00 66 TRP A CA 20
ATOM 33890 C C . TRP A 1 22 ? 0.778 2.207 2.057 1.00 0.00 66 TRP A C 20
ATOM 33891 O O . TRP A 1 22 ? -0.190 1.555 1.655 1.00 0.00 66 TRP A O 20
ATOM 33912 N N . PRO A 1 23 ? 2.000 2.091 1.496 1.00 0.00 67 PRO A N 20
ATOM 33913 C CA . PRO A 1 23 ? 2.270 1.189 0.371 1.00 0.00 67 PRO A CA 20
ATOM 33914 C C . PRO A 1 23 ? 2.280 -0.283 0.786 1.00 0.00 67 PRO A C 20
ATOM 33915 O O . PRO A 1 23 ? 3.180 -0.732 1.499 1.00 0.00 67 PRO A O 20
ATOM 33926 N N . ALA A 1 24 ? 1.275 -1.028 0.327 1.00 0.00 68 ALA A N 20
ATOM 33927 C CA . ALA A 1 24 ? 1.163 -2.451 0.635 1.00 0.00 68 ALA A CA 20
ATOM 33928 C C . ALA A 1 24 ? 1.133 -3.280 -0.653 1.00 0.00 68 ALA A C 20
ATOM 33929 O O . ALA A 1 24 ? 1.105 -2.731 -1.756 1.00 0.00 68 ALA A O 20
ATOM 33936 N N . LEU A 1 25 ? 1.146 -4.601 -0.508 1.00 0.00 69 LEU A N 20
ATOM 33937 C CA . LEU A 1 25 ? 1.123 -5.499 -1.661 1.00 0.00 69 LEU A CA 20
ATOM 33938 C C . LEU A 1 25 ? 0.022 -6.547 -1.511 1.00 0.00 69 LEU A C 20
ATOM 33939 O O . LEU A 1 25 ? 0.028 -7.332 -0.563 1.00 0.00 69 LEU A O 20
ATOM 33955 N N . LEU A 1 26 ? -0.927 -6.550 -2.451 1.00 0.00 70 LEU A N 20
ATOM 33956 C CA . LEU A 1 26 ? -2.042 -7.498 -2.419 1.00 0.00 70 LEU A CA 20
ATOM 33957 C C . LEU A 1 26 ? -1.551 -8.940 -2.524 1.00 0.00 70 LEU A C 20
ATOM 33958 O O . LEU A 1 26 ? -0.794 -9.282 -3.433 1.00 0.00 70 LEU A O 20
ATOM 33974 N N . LEU A 1 27 ? -1.994 -9.780 -1.589 1.00 0.00 71 LEU A N 20
ATOM 33975 C CA . LEU A 1 27 ? -1.609 -11.187 -1.569 1.00 0.00 71 LEU A CA 20
ATOM 33976 C C . LEU A 1 27 ? -2.767 -12.072 -2.036 1.00 0.00 71 LEU A C 20
ATOM 33977 O O . LEU A 1 27 ? -2.621 -12.842 -2.988 1.00 0.00 71 LEU A O 20
ATOM 33993 N N . ARG A 1 28 ? -3.915 -11.963 -1.362 1.00 0.00 72 ARG A N 20
ATOM 33994 C CA . ARG A 1 28 ? -5.091 -12.761 -1.712 1.00 0.00 72 ARG A CA 20
ATOM 33995 C C . ARG A 1 28 ? -6.385 -11.962 -1.553 1.00 0.00 72 ARG A C 20
ATOM 33996 O O . ARG A 1 28 ? -6.398 -10.888 -0.946 1.00 0.00 72 ARG A O 20
ATOM 34017 N N . ARG A 1 29 ? -7.472 -12.506 -2.103 1.00 0.00 73 ARG A N 20
ATOM 34018 C CA . ARG A 1 29 ? -8.785 -11.868 -2.033 1.00 0.00 73 ARG A CA 20
ATOM 34019 C C . ARG A 1 29 ? -9.751 -12.724 -1.216 1.00 0.00 73 ARG A C 20
ATOM 34020 O O . ARG A 1 29 ? -10.201 -13.777 -1.673 1.00 0.00 73 ARG A O 20
ATOM 34041 N N . LYS A 1 30 ? -10.061 -12.268 -0.003 1.00 0.00 74 LYS A N 20
ATOM 34042 C CA . LYS A 1 30 ? -10.971 -12.993 0.883 1.00 0.00 74 LYS A CA 20
ATOM 34043 C C . LYS A 1 30 ? -12.304 -12.259 1.026 1.00 0.00 74 LYS A C 20
ATOM 34044 O O . LYS A 1 30 ? -12.342 -11.090 1.420 1.00 0.00 74 LYS A O 20
ATOM 34063 N N . GLU A 1 31 ? -13.391 -12.954 0.698 1.00 0.00 75 GLU A N 20
ATOM 34064 C CA . GLU A 1 31 ? -14.732 -12.384 0.777 1.00 0.00 75 GLU A CA 20
ATOM 34065 C C . GLU A 1 31 ? -15.592 -13.142 1.791 1.00 0.00 75 GLU A C 20
ATOM 34066 O O . GLU A 1 31 ? -16.046 -14.256 1.520 1.00 0.00 75 GLU A O 20
ATOM 34078 N N . THR A 1 32 ? -15.816 -12.531 2.955 1.00 0.00 76 THR A N 20
ATOM 34079 C CA . THR A 1 32 ? -16.629 -13.149 4.004 1.00 0.00 76 THR A CA 20
ATOM 34080 C C . THR A 1 32 ? -17.980 -12.443 4.127 1.00 0.00 76 THR A C 20
ATOM 34081 O O . THR A 1 32 ? -18.047 -11.218 4.201 1.00 0.00 76 THR A O 20
ATOM 34092 N N . LYS A 1 33 ? -19.056 -13.230 4.141 1.00 0.00 77 LYS A N 20
ATOM 34093 C CA . LYS A 1 33 ? -20.409 -12.686 4.250 1.00 0.00 77 LYS A CA 20
ATOM 34094 C C . LYS A 1 33 ? -20.792 -12.441 5.709 1.00 0.00 77 LYS A C 20
ATOM 34095 O O . LYS A 1 33 ? -20.039 -12.783 6.624 1.00 0.00 77 LYS A O 20
ATOM 34114 N N . ASP A 1 34 ? -21.970 -11.842 5.914 1.00 0.00 78 ASP A N 20
ATOM 34115 C CA . ASP A 1 34 ? -22.461 -11.541 7.256 1.00 0.00 78 ASP A CA 20
ATOM 34116 C C . ASP A 1 34 ? -23.915 -11.073 7.209 1.00 0.00 78 ASP A C 20
ATOM 34117 O O . ASP A 1 34 ? -24.205 -9.879 7.319 1.00 0.00 78 ASP A O 20
ATOM 34126 N N . SER A 1 35 ? -24.828 -12.025 7.046 1.00 0.00 79 SER A N 20
ATOM 34127 C CA . SER A 1 35 ? -26.258 -11.723 6.987 1.00 0.00 79 SER A CA 20
ATOM 34128 C C . SER A 1 35 ? -26.904 -11.823 8.373 1.00 0.00 79 SER A C 20
ATOM 34129 O O . SER A 1 35 ? -28.059 -12.236 8.501 1.00 0.00 79 SER A O 20
ATOM 34137 N N . LEU A 1 36 ? -26.156 -11.433 9.409 1.00 0.00 80 LEU A N 20
ATOM 34138 C CA . LEU A 1 36 ? -26.659 -11.471 10.781 1.00 0.00 80 LEU A CA 20
ATOM 34139 C C . LEU A 1 36 ? -26.427 -10.129 11.484 1.00 0.00 80 LEU A C 20
ATOM 34140 O O . LEU A 1 36 ? -26.203 -10.083 12.694 1.00 0.00 80 LEU A O 20
ATOM 34156 N N . ASN A 1 37 ? -26.484 -9.038 10.714 1.00 0.00 81 ASN A N 20
ATOM 34157 C CA . ASN A 1 37 ? -26.278 -7.699 11.257 1.00 0.00 81 ASN A CA 20
ATOM 34158 C C . ASN A 1 37 ? -27.550 -6.859 11.132 1.00 0.00 81 ASN A C 20
ATOM 34159 O O . ASN A 1 37 ? -28.133 -6.457 12.140 1.00 0.00 81 ASN A O 20
ATOM 34170 N N . THR A 1 38 ? -27.971 -6.594 9.896 1.00 0.00 82 THR A N 20
ATOM 34171 C CA . THR A 1 38 ? -29.174 -5.799 9.654 1.00 0.00 82 THR A CA 20
ATOM 34172 C C . THR A 1 38 ? -30.023 -6.408 8.536 1.00 0.00 82 THR A C 20
ATOM 34173 O O . THR A 1 38 ? -31.167 -6.807 8.764 1.00 0.00 82 THR A O 20
ATOM 34184 N N . ASN A 1 39 ? -29.458 -6.479 7.330 1.00 0.00 83 ASN A N 20
ATOM 34185 C CA . ASN A 1 39 ? -30.161 -7.038 6.179 1.00 0.00 83 ASN A CA 20
ATOM 34186 C C . ASN A 1 39 ? -29.174 -7.425 5.074 1.00 0.00 83 ASN A C 20
ATOM 34187 O O . ASN A 1 39 ? -29.054 -6.732 4.063 1.00 0.00 83 ASN A O 20
ATOM 34198 N N . SER A 1 40 ? -28.469 -8.544 5.284 1.00 0.00 84 SER A N 20
ATOM 34199 C CA . SER A 1 40 ? -27.484 -9.047 4.320 1.00 0.00 84 SER A CA 20
ATOM 34200 C C . SER A 1 40 ? -26.362 -8.031 4.095 1.00 0.00 84 SER A C 20
ATOM 34201 O O . SER A 1 40 ? -26.483 -7.129 3.263 1.00 0.00 84 SER A O 20
ATOM 34209 N N . SER A 1 41 ? -25.272 -8.183 4.846 1.00 0.00 85 SER A N 20
ATOM 34210 C CA . SER A 1 41 ? -24.131 -7.279 4.733 1.00 0.00 85 SER A CA 20
ATOM 34211 C C . SER A 1 41 ? -22.828 -8.051 4.534 1.00 0.00 85 SER A C 20
ATOM 34212 O O . SER A 1 41 ? -22.291 -8.637 5.474 1.00 0.00 85 SER A O 20
ATOM 34220 N N . PHE A 1 42 ? -22.326 -8.042 3.300 1.00 0.00 86 PHE A N 20
ATOM 34221 C CA . PHE A 1 42 ? -21.080 -8.735 2.970 1.00 0.00 86 PHE A CA 20
ATOM 34222 C C . PHE A 1 42 ? -19.872 -7.992 3.542 1.00 0.00 86 PHE A C 20
ATOM 34223 O O . PHE A 1 42 ? -19.927 -6.783 3.771 1.00 0.00 86 PHE A O 20
ATOM 34240 N N . ASN A 1 43 ? -18.778 -8.723 3.759 1.00 0.00 87 ASN A N 20
ATOM 34241 C CA . ASN A 1 43 ? -17.553 -8.139 4.293 1.00 0.00 87 ASN A CA 20
ATOM 34242 C C . ASN A 1 43 ? -16.333 -8.648 3.523 1.00 0.00 87 ASN A C 20
ATOM 34243 O O . ASN A 1 43 ? -15.647 -9.574 3.959 1.00 0.00 87 ASN A O 20
ATOM 34254 N N . VAL A 1 44 ? -16.067 -8.030 2.375 1.00 0.00 88 VAL A N 20
ATOM 34255 C CA . VAL A 1 44 ? -14.929 -8.417 1.543 1.00 0.00 88 VAL A CA 20
ATOM 34256 C C . VAL A 1 44 ? -13.736 -7.497 1.782 1.00 0.00 88 VAL A C 20
ATOM 34257 O O . VAL A 1 44 ? -13.888 -6.276 1.880 1.00 0.00 88 VAL A O 20
ATOM 34270 N N . LEU A 1 45 ? -12.550 -8.094 1.873 1.00 0.00 89 LEU A N 20
ATOM 34271 C CA . LEU A 1 45 ? -11.320 -7.336 2.098 1.00 0.00 89 LEU A CA 20
ATOM 34272 C C . LEU A 1 45 ? -10.185 -7.832 1.203 1.00 0.00 89 LEU A C 20
ATOM 34273 O O . LEU A 1 45 ? -10.347 -8.790 0.445 1.00 0.00 89 LEU A O 20
ATOM 34289 N N . TYR A 1 46 ? -9.035 -7.167 1.304 1.00 0.00 90 TYR A N 20
ATOM 34290 C CA . TYR A 1 46 ? -7.859 -7.520 0.519 1.00 0.00 90 TYR A CA 20
ATOM 34291 C C . TYR A 1 46 ? -6.648 -7.732 1.421 1.00 0.00 90 TYR A C 20
ATOM 34292 O O . TYR A 1 46 ? -6.146 -6.783 2.029 1.00 0.00 90 TYR A O 20
ATOM 34310 N N . LYS A 1 47 ? -6.177 -8.978 1.499 1.00 0.00 91 LYS A N 20
ATOM 34311 C CA . LYS A 1 47 ? -5.013 -9.306 2.322 1.00 0.00 91 LYS A CA 20
ATOM 34312 C C . LYS A 1 47 ? -3.748 -8.742 1.685 1.00 0.00 91 LYS A C 20
ATOM 34313 O O . LYS A 1 47 ? -3.203 -9.327 0.749 1.00 0.00 91 LYS A O 20
ATOM 34332 N N . VAL A 1 48 ? -3.299 -7.589 2.180 1.00 0.00 92 VAL A N 20
ATOM 34333 C CA . VAL A 1 48 ? -2.109 -6.939 1.639 1.00 0.00 92 VAL A CA 20
ATOM 34334 C C . VAL A 1 48 ? -0.942 -6.973 2.623 1.00 0.00 92 VAL A C 20
ATOM 34335 O O . VAL A 1 48 ? -1.139 -6.997 3.839 1.00 0.00 92 VAL A O 20
ATOM 34348 N N . LEU A 1 49 ? 0.275 -6.958 2.077 1.00 0.00 93 LEU A N 20
ATOM 34349 C CA . LEU A 1 49 ? 1.487 -6.964 2.890 1.00 0.00 93 LEU A CA 20
ATOM 34350 C C . LEU A 1 49 ? 2.036 -5.546 3.009 1.00 0.00 93 LEU A C 20
ATOM 34351 O O . LEU A 1 49 ? 2.134 -4.825 2.018 1.00 0.00 93 LEU A O 20
ATOM 34367 N N . PHE A 1 50 ? 2.371 -5.149 4.230 1.00 0.00 94 PHE A N 20
ATOM 34368 C CA . PHE A 1 50 ? 2.890 -3.805 4.490 1.00 0.00 94 PHE A CA 20
ATOM 34369 C C . PHE A 1 50 ? 4.418 -3.773 4.477 1.00 0.00 94 PHE A C 20
ATOM 34370 O O . PHE A 1 50 ? 5.074 -4.806 4.622 1.00 0.00 94 PHE A O 20
ATOM 34387 N N . PHE A 1 51 ? 4.976 -2.573 4.304 1.00 0.00 95 PHE A N 20
ATOM 34388 C CA . PHE A 1 51 ? 6.428 -2.390 4.266 1.00 0.00 95 PHE A CA 20
ATOM 34389 C C . PHE A 1 51 ? 6.846 -1.137 5.045 1.00 0.00 95 PHE A C 20
ATOM 34390 O O . PHE A 1 51 ? 6.030 -0.246 5.273 1.00 0.00 95 PHE A O 20
ATOM 34407 N N . PRO A 1 52 ? 8.127 -1.046 5.461 1.00 0.00 96 PRO A N 20
ATOM 34408 C CA . PRO A 1 52 ? 9.140 -2.076 5.218 1.00 0.00 96 PRO A CA 20
ATOM 34409 C C . PRO A 1 52 ? 8.967 -3.290 6.125 1.00 0.00 96 PRO A C 20
ATOM 34410 O O . PRO A 1 52 ? 9.083 -4.426 5.670 1.00 0.00 96 PRO A O 20
ATOM 34421 N N . ASP A 1 53 ? 8.681 -3.036 7.405 1.00 0.00 97 ASP A N 20
ATOM 34422 C CA . ASP A 1 53 ? 8.477 -4.106 8.384 1.00 0.00 97 ASP A CA 20
ATOM 34423 C C . ASP A 1 53 ? 7.425 -5.088 7.879 1.00 0.00 97 ASP A C 20
ATOM 34424 O O . ASP A 1 53 ? 6.233 -4.798 7.917 1.00 0.00 97 ASP A O 20
ATOM 34433 N N . PHE A 1 54 ? 7.896 -6.237 7.389 1.00 0.00 98 PHE A N 20
ATOM 34434 C CA . PHE A 1 54 ? 7.038 -7.288 6.845 1.00 0.00 98 PHE A CA 20
ATOM 34435 C C . PHE A 1 54 ? 5.783 -7.488 7.691 1.00 0.00 98 PHE A C 20
ATOM 34436 O O . PHE A 1 54 ? 5.750 -8.311 8.606 1.00 0.00 98 PHE A O 20
ATOM 34453 N N . ASN A 1 55 ? 4.763 -6.708 7.367 1.00 0.00 99 ASN A N 20
ATOM 34454 C CA . ASN A 1 55 ? 3.483 -6.751 8.067 1.00 0.00 99 ASN A CA 20
ATOM 34455 C C . ASN A 1 55 ? 2.346 -6.953 7.071 1.00 0.00 99 ASN A C 20
ATOM 34456 O O . ASN A 1 55 ? 2.590 -7.207 5.891 1.00 0.00 99 ASN A O 20
ATOM 34467 N N . PHE A 1 56 ? 1.104 -6.841 7.540 1.00 0.00 100 PHE A N 20
ATOM 34468 C CA . PHE A 1 56 ? -0.056 -7.014 6.667 1.00 0.00 100 PHE A CA 20
ATOM 34469 C C . PHE A 1 56 ? -1.313 -6.408 7.285 1.00 0.00 100 PHE A C 20
ATOM 34470 O O . PHE A 1 56 ? -1.291 -5.924 8.418 1.00 0.00 100 PHE A O 20
ATOM 34487 N N . ALA A 1 57 ? -2.404 -6.438 6.525 1.00 0.00 101 ALA A N 20
ATOM 34488 C CA . ALA A 1 57 ? -3.678 -5.891 6.980 1.00 0.00 101 ALA A CA 20
ATOM 34489 C C . ALA A 1 57 ? -4.820 -6.321 6.060 1.00 0.00 101 ALA A C 20
ATOM 34490 O O . ALA A 1 57 ? -4.611 -6.573 4.872 1.00 0.00 101 ALA A O 20
ATOM 34497 N N . TRP A 1 58 ? -6.028 -6.402 6.620 1.00 0.00 102 TRP A N 20
ATOM 34498 C CA . TRP A 1 58 ? -7.209 -6.802 5.855 1.00 0.00 102 TRP A CA 20
ATOM 34499 C C . TRP A 1 58 ? -8.237 -5.672 5.822 1.00 0.00 102 TRP A C 20
ATOM 34500 O O . TRP A 1 58 ? -8.903 -5.399 6.824 1.00 0.00 102 TRP A O 20
ATOM 34521 N N . VAL A 1 59 ? -8.362 -5.020 4.664 1.00 0.00 103 VAL A N 20
ATOM 34522 C CA . VAL A 1 59 ? -9.311 -3.917 4.494 1.00 0.00 103 VAL A CA 20
ATOM 34523 C C . VAL A 1 59 ? -10.068 -4.034 3.171 1.00 0.00 103 VAL A C 20
ATOM 34524 O O . VAL A 1 59 ? -9.644 -4.756 2.268 1.00 0.00 103 VAL A O 20
ATOM 34537 N N . LYS A 1 60 ? -11.187 -3.319 3.061 1.00 0.00 104 LYS A N 20
ATOM 34538 C CA . LYS A 1 60 ? -11.998 -3.346 1.844 1.00 0.00 104 LYS A CA 20
ATOM 34539 C C . LYS A 1 60 ? -11.330 -2.561 0.714 1.00 0.00 104 LYS A C 20
ATOM 34540 O O . LYS A 1 60 ? -10.437 -1.747 0.955 1.00 0.00 104 LYS A O 20
ATOM 34559 N N . ARG A 1 61 ? -11.779 -2.805 -0.519 1.00 0.00 105 ARG A N 20
ATOM 34560 C CA . ARG A 1 61 ? -11.236 -2.116 -1.694 1.00 0.00 105 ARG A CA 20
ATOM 34561 C C . ARG A 1 61 ? -11.418 -0.598 -1.587 1.00 0.00 105 ARG A C 20
ATOM 34562 O O . ARG A 1 61 ? -10.649 0.162 -2.173 1.00 0.00 105 ARG A O 20
ATOM 34583 N N . ASN A 1 62 ? -12.437 -0.170 -0.840 1.00 0.00 106 ASN A N 20
ATOM 34584 C CA . ASN A 1 62 ? -12.720 1.256 -0.654 1.00 0.00 106 ASN A CA 20
ATOM 34585 C C . ASN A 1 62 ? -11.521 1.987 -0.054 1.00 0.00 106 ASN A C 20
ATOM 34586 O O . ASN A 1 62 ? -11.218 3.115 -0.442 1.00 0.00 106 ASN A O 20
ATOM 34597 N N . SER A 1 63 ? -10.837 1.337 0.890 1.00 0.00 107 SER A N 20
ATOM 34598 C CA . SER A 1 63 ? -9.668 1.930 1.535 1.00 0.00 107 SER A CA 20
ATOM 34599 C C . SER A 1 63 ? -8.376 1.559 0.794 1.00 0.00 107 SER A C 20
ATOM 34600 O O . SER A 1 63 ? -7.277 1.749 1.319 1.00 0.00 107 SER A O 20
ATOM 34608 N N . VAL A 1 64 ? -8.514 1.027 -0.425 1.00 0.00 108 VAL A N 20
ATOM 34609 C CA . VAL A 1 64 ? -7.364 0.629 -1.229 1.00 0.00 108 VAL A CA 20
ATOM 34610 C C . VAL A 1 64 ? -7.379 1.329 -2.590 1.00 0.00 108 VAL A C 20
ATOM 34611 O O . VAL A 1 64 ? -8.444 1.647 -3.120 1.00 0.00 108 VAL A O 20
ATOM 34624 N N . LYS A 1 65 ? -6.191 1.572 -3.148 1.00 0.00 109 LYS A N 20
ATOM 34625 C CA . LYS A 1 65 ? -6.067 2.236 -4.447 1.00 0.00 109 LYS A CA 20
ATOM 34626 C C . LYS A 1 65 ? -4.900 1.667 -5.255 1.00 0.00 109 LYS A C 20
ATOM 34627 O O . LYS A 1 65 ? -3.987 1.054 -4.695 1.00 0.00 109 LYS A O 20
ATOM 34646 N N . PRO A 1 66 ? -4.914 1.861 -6.591 1.00 0.00 110 PRO A N 20
ATOM 34647 C CA . PRO A 1 66 ? -3.855 1.364 -7.479 1.00 0.00 110 PRO A CA 20
ATOM 34648 C C . PRO A 1 66 ? -2.515 2.051 -7.224 1.00 0.00 110 PRO A C 20
ATOM 34649 O O . PRO A 1 66 ? -2.416 3.279 -7.279 1.00 0.00 110 PRO A O 20
ATOM 34660 N N . LEU A 1 67 ? -1.490 1.247 -6.945 1.00 0.00 111 LEU A N 20
ATOM 34661 C CA . LEU A 1 67 ? -0.150 1.767 -6.680 1.00 0.00 111 LEU A CA 20
ATOM 34662 C C . LEU A 1 67 ? 0.789 1.461 -7.847 1.00 0.00 111 LEU A C 20
ATOM 34663 O O . LEU A 1 67 ? 0.850 0.323 -8.320 1.00 0.00 111 LEU A O 20
ATOM 34679 N N . LEU A 1 68 ? 1.518 2.479 -8.312 1.00 0.00 112 LEU A N 20
ATOM 34680 C CA . LEU A 1 68 ? 2.450 2.312 -9.428 1.00 0.00 112 LEU A CA 20
ATOM 34681 C C . LEU A 1 68 ? 3.856 2.789 -9.059 1.00 0.00 112 LEU A C 20
ATOM 34682 O O . LEU A 1 68 ? 4.052 3.450 -8.038 1.00 0.00 112 LEU A O 20
ATOM 34698 N N . ASP A 1 69 ? 4.832 2.444 -9.900 1.00 0.00 113 ASP A N 20
ATOM 34699 C CA . ASP A 1 69 ? 6.230 2.824 -9.676 1.00 0.00 113 ASP A CA 20
ATOM 34700 C C . ASP A 1 69 ? 6.431 4.325 -9.847 1.00 0.00 113 ASP A C 20
ATOM 34701 O O . ASP A 1 69 ? 7.175 4.943 -9.087 1.00 0.00 113 ASP A O 20
ATOM 34710 N N . SER A 1 70 ? 5.766 4.909 -10.846 1.00 0.00 114 SER A N 20
ATOM 34711 C CA . SER A 1 70 ? 5.880 6.343 -11.104 1.00 0.00 114 SER A CA 20
ATOM 34712 C C . SER A 1 70 ? 5.428 7.157 -9.894 1.00 0.00 114 SER A C 20
ATOM 34713 O O . SER A 1 70 ? 5.922 8.260 -9.672 1.00 0.00 114 SER A O 20
ATOM 34721 N N . GLU A 1 71 ? 4.502 6.605 -9.109 1.00 0.00 115 GLU A N 20
ATOM 34722 C CA . GLU A 1 71 ? 4.010 7.288 -7.916 1.00 0.00 115 GLU A CA 20
ATOM 34723 C C . GLU A 1 71 ? 4.966 7.043 -6.752 1.00 0.00 115 GLU A C 20
ATOM 34724 O O . GLU A 1 71 ? 5.363 7.973 -6.053 1.00 0.00 115 GLU A O 20
ATOM 34736 N N . ILE A 1 72 ? 5.337 5.776 -6.566 1.00 0.00 116 ILE A N 20
ATOM 34737 C CA . ILE A 1 72 ? 6.259 5.385 -5.503 1.00 0.00 116 ILE A CA 20
ATOM 34738 C C . ILE A 1 72 ? 7.575 6.145 -5.644 1.00 0.00 116 ILE A C 20
ATOM 34739 O O . ILE A 1 72 ? 8.017 6.817 -4.709 1.00 0.00 116 ILE A O 20
ATOM 34755 N N . ALA A 1 73 ? 8.183 6.049 -6.832 1.00 0.00 117 ALA A N 20
ATOM 34756 C CA . ALA A 1 73 ? 9.436 6.746 -7.115 1.00 0.00 117 ALA A CA 20
ATOM 34757 C C . ALA A 1 73 ? 9.286 8.232 -6.825 1.00 0.00 117 ALA A C 20
ATOM 34758 O O . ALA A 1 73 ? 10.192 8.865 -6.282 1.00 0.00 117 ALA A O 20
ATOM 34765 N N . LYS A 1 74 ? 8.126 8.779 -7.193 1.00 0.00 118 LYS A N 20
ATOM 34766 C CA . LYS A 1 74 ? 7.837 10.188 -6.975 1.00 0.00 118 LYS A CA 20
ATOM 34767 C C . LYS A 1 74 ? 7.734 10.509 -5.493 1.00 0.00 118 LYS A C 20
ATOM 34768 O O . LYS A 1 74 ? 8.407 11.414 -5.004 1.00 0.00 118 LYS A O 20
ATOM 34787 N N . PHE A 1 75 ? 6.889 9.760 -4.785 1.00 0.00 119 PHE A N 20
ATOM 34788 C CA . PHE A 1 75 ? 6.711 9.965 -3.347 1.00 0.00 119 PHE A CA 20
ATOM 34789 C C . PHE A 1 75 ? 8.068 10.000 -2.654 1.00 0.00 119 PHE A C 20
ATOM 34790 O O . PHE A 1 75 ? 8.335 10.873 -1.828 1.00 0.00 119 PHE A O 20
ATOM 34807 N N . LEU A 1 76 ? 8.928 9.049 -3.016 1.00 0.00 120 LEU A N 20
ATOM 34808 C CA . LEU A 1 76 ? 10.269 8.971 -2.451 1.00 0.00 120 LEU A CA 20
ATOM 34809 C C . LEU A 1 76 ? 11.136 10.121 -2.961 1.00 0.00 120 LEU A C 20
ATOM 34810 O O . LEU A 1 76 ? 12.000 10.623 -2.239 1.00 0.00 120 LEU A O 20
ATOM 34826 N N . GLY A 1 77 ? 10.889 10.542 -4.208 1.00 0.00 121 GLY A N 20
ATOM 34827 C CA . GLY A 1 77 ? 11.642 11.637 -4.791 1.00 0.00 121 GLY A CA 20
ATOM 34828 C C . GLY A 1 77 ? 11.089 13.004 -4.411 1.00 0.00 121 GLY A C 20
ATOM 34829 O O . GLY A 1 77 ? 11.494 14.017 -4.986 1.00 0.00 121 GLY A O 20
ATOM 34833 N N . SER A 1 78 ? 10.161 13.042 -3.440 1.00 0.00 122 SER A N 20
ATOM 34834 C CA . SER A 1 78 ? 9.562 14.293 -2.994 1.00 0.00 122 SER A CA 20
ATOM 34835 C C . SER A 1 78 ? 10.583 15.156 -2.254 1.00 0.00 122 SER A C 20
ATOM 34836 O O . SER A 1 78 ? 11.706 14.724 -1.979 1.00 0.00 122 SER A O 20
ATOM 34844 N N . SER A 1 79 ? 10.177 16.380 -1.938 1.00 0.00 123 SER A N 20
ATOM 34845 C CA . SER A 1 79 ? 11.045 17.323 -1.232 1.00 0.00 123 SER A CA 20
ATOM 34846 C C . SER A 1 79 ? 10.239 18.424 -0.526 1.00 0.00 123 SER A C 20
ATOM 34847 O O . SER A 1 79 ? 10.694 19.565 -0.432 1.00 0.00 123 SER A O 20
ATOM 34855 N N . LYS A 1 80 ? 9.048 18.080 -0.026 1.00 0.00 124 LYS A N 20
ATOM 34856 C CA . LYS A 1 80 ? 8.203 19.056 0.673 1.00 0.00 124 LYS A CA 20
ATOM 34857 C C . LYS A 1 80 ? 7.733 18.521 2.025 1.00 0.00 124 LYS A C 20
ATOM 34858 O O . LYS A 1 80 ? 7.949 19.156 3.058 1.00 0.00 124 LYS A O 20
ATOM 34877 N N . ARG A 1 81 ? 7.117 17.336 2.015 1.00 0.00 125 ARG A N 20
ATOM 34878 C CA . ARG A 1 81 ? 6.652 16.704 3.235 1.00 0.00 125 ARG A CA 20
ATOM 34879 C C . ARG A 1 81 ? 6.984 15.220 3.194 1.00 0.00 125 ARG A C 20
ATOM 34880 O O . ARG A 1 81 ? 6.293 14.434 2.544 1.00 0.00 125 ARG A O 20
ATOM 34901 N N . LYS A 1 82 ? 8.047 14.852 3.888 1.00 0.00 126 LYS A N 20
ATOM 34902 C CA . LYS A 1 82 ? 8.488 13.465 3.936 1.00 0.00 126 LYS A CA 20
ATOM 34903 C C . LYS A 1 82 ? 8.953 13.080 5.338 1.00 0.00 126 LYS A C 20
ATOM 34904 O O . LYS A 1 82 ? 9.421 13.926 6.103 1.00 0.00 126 LYS A O 20
ATOM 34923 N N . SER A 1 83 ? 8.823 11.796 5.663 1.00 0.00 127 SER A N 20
ATOM 34924 C CA . SER A 1 83 ? 9.229 11.287 6.968 1.00 0.00 127 SER A CA 20
ATOM 34925 C C . SER A 1 83 ? 10.089 10.034 6.812 1.00 0.00 127 SER A C 20
ATOM 34926 O O . SER A 1 83 ? 9.947 9.300 5.838 1.00 0.00 127 SER A O 20
ATOM 34934 N N . LYS A 1 84 ? 10.977 9.790 7.781 1.00 0.00 128 LYS A N 20
ATOM 34935 C CA . LYS A 1 84 ? 11.854 8.615 7.740 1.00 0.00 128 LYS A CA 20
ATOM 34936 C C . LYS A 1 84 ? 11.039 7.333 7.586 1.00 0.00 128 LYS A C 20
ATOM 34937 O O . LYS A 1 84 ? 11.321 6.514 6.712 1.00 0.00 128 LYS A O 20
ATOM 34956 N N . GLU A 1 85 ? 10.020 7.177 8.434 1.00 0.00 129 GLU A N 20
ATOM 34957 C CA . GLU A 1 85 ? 9.150 6.003 8.384 1.00 0.00 129 GLU A CA 20
ATOM 34958 C C . GLU A 1 85 ? 8.395 5.948 7.055 1.00 0.00 129 GLU A C 20
ATOM 34959 O O . GLU A 1 85 ? 8.161 4.867 6.512 1.00 0.00 129 GLU A O 20
ATOM 34971 N N . LEU A 1 86 ? 8.022 7.123 6.536 1.00 0.00 130 LEU A N 20
ATOM 34972 C CA . LEU A 1 86 ? 7.296 7.211 5.269 1.00 0.00 130 LEU A CA 20
ATOM 34973 C C . LEU A 1 86 ? 8.201 6.850 4.096 1.00 0.00 130 LEU A C 20
ATOM 34974 O O . LEU A 1 86 ? 7.839 6.024 3.256 1.00 0.00 130 LEU A O 20
ATOM 34990 N N . ILE A 1 87 ? 9.379 7.473 4.038 1.00 0.00 131 ILE A N 20
ATOM 34991 C CA . ILE A 1 87 ? 10.329 7.209 2.962 1.00 0.00 131 ILE A CA 20
ATOM 34992 C C . ILE A 1 87 ? 10.731 5.741 2.943 1.00 0.00 131 ILE A C 20
ATOM 34993 O O . ILE A 1 87 ? 10.644 5.084 1.908 1.00 0.00 131 ILE A O 20
ATOM 35009 N N . GLU A 1 88 ? 11.160 5.227 4.096 1.00 0.00 132 GLU A N 20
ATOM 35010 C CA . GLU A 1 88 ? 11.560 3.827 4.203 1.00 0.00 132 GLU A CA 20
ATOM 35011 C C . GLU A 1 88 ? 10.434 2.914 3.729 1.00 0.00 132 GLU A C 20
ATOM 35012 O O . GLU A 1 88 ? 10.683 1.858 3.145 1.00 0.00 132 GLU A O 20
ATOM 35024 N N . ALA A 1 89 ? 9.191 3.338 3.972 1.00 0.00 133 ALA A N 20
ATOM 35025 C CA . ALA A 1 89 ? 8.023 2.570 3.565 1.00 0.00 133 ALA A CA 20
ATOM 35026 C C . ALA A 1 89 ? 7.977 2.413 2.059 1.00 0.00 133 ALA A C 20
ATOM 35027 O O . ALA A 1 89 ? 7.907 1.297 1.542 1.00 0.00 133 ALA A O 20
ATOM 35034 N N . TYR A 1 90 ? 8.024 3.539 1.358 1.00 0.00 134 TYR A N 20
ATOM 35035 C CA . TYR A 1 90 ? 7.995 3.524 -0.097 1.00 0.00 134 TYR A CA 20
ATOM 35036 C C . TYR A 1 90 ? 9.284 2.925 -0.648 1.00 0.00 134 TYR A C 20
ATOM 35037 O O . TYR A 1 90 ? 9.281 2.323 -1.720 1.00 0.00 134 TYR A O 20
ATOM 35055 N N . GLU A 1 91 ? 10.379 3.065 0.103 1.00 0.00 135 GLU A N 20
ATOM 35056 C CA . GLU A 1 91 ? 11.659 2.499 -0.309 1.00 0.00 135 GLU A CA 20
ATOM 35057 C C . GLU A 1 91 ? 11.575 0.976 -0.294 1.00 0.00 135 GLU A C 20
ATOM 35058 O O . GLU A 1 91 ? 12.201 0.305 -1.112 1.00 0.00 135 GLU A O 20
ATOM 35070 N N . ALA A 1 92 ? 10.777 0.437 0.636 1.00 0.00 136 ALA A N 20
ATOM 35071 C CA . ALA A 1 92 ? 10.594 -1.006 0.743 1.00 0.00 136 ALA A CA 20
ATOM 35072 C C . ALA A 1 92 ? 9.608 -1.508 -0.313 1.00 0.00 136 ALA A C 20
ATOM 35073 O O . ALA A 1 92 ? 9.776 -2.597 -0.863 1.00 0.00 136 ALA A O 20
ATOM 35080 N N . SER A 1 93 ? 8.583 -0.698 -0.595 1.00 0.00 137 SER A N 20
ATOM 35081 C CA . SER A 1 93 ? 7.563 -1.047 -1.586 1.00 0.00 137 SER A CA 20
ATOM 35082 C C . SER A 1 93 ? 8.046 -0.771 -3.017 1.00 0.00 137 SER A C 20
ATOM 35083 O O . SER A 1 93 ? 7.493 -1.316 -3.976 1.00 0.00 137 SER A O 20
ATOM 35091 N N . LYS A 1 94 ? 9.071 0.076 -3.158 1.00 0.00 138 LYS A N 20
ATOM 35092 C CA . LYS A 1 94 ? 9.624 0.429 -4.470 1.00 0.00 138 LYS A CA 20
ATOM 35093 C C . LYS A 1 94 ? 10.049 -0.811 -5.270 1.00 0.00 138 LYS A C 20
ATOM 35094 O O . LYS A 1 94 ? 10.091 -0.761 -6.499 1.00 0.00 138 LYS A O 20
ATOM 35113 N N . THR A 1 95 ? 10.365 -1.911 -4.565 1.00 0.00 139 THR A N 20
ATOM 35114 C CA . THR A 1 95 ? 10.791 -3.173 -5.195 1.00 0.00 139 THR A CA 20
ATOM 35115 C C . THR A 1 95 ? 10.134 -3.394 -6.565 1.00 0.00 139 THR A C 20
ATOM 35116 O O . THR A 1 95 ? 8.991 -3.853 -6.654 1.00 0.00 139 THR A O 20
ATOM 35127 N N . PRO A 1 96 ? 10.860 -3.066 -7.654 1.00 0.00 140 PRO A N 20
ATOM 35128 C CA . PRO A 1 96 ? 10.363 -3.227 -9.028 1.00 0.00 140 PRO A CA 20
ATOM 35129 C C . PRO A 1 96 ? 9.887 -4.652 -9.328 1.00 0.00 140 PRO A C 20
ATOM 35130 O O . PRO A 1 96 ? 8.836 -4.832 -9.946 1.00 0.00 140 PRO A O 20
ATOM 35141 N N . PRO A 1 97 ? 10.650 -5.687 -8.903 1.00 0.00 141 PRO A N 20
ATOM 35142 C CA . PRO A 1 97 ? 10.290 -7.091 -9.141 1.00 0.00 141 PRO A CA 20
ATOM 35143 C C . PRO A 1 97 ? 8.827 -7.401 -8.826 1.00 0.00 141 PRO A C 20
ATOM 35144 O O . PRO A 1 97 ? 8.250 -6.847 -7.888 1.00 0.00 141 PRO A O 20
ATOM 35155 N N . ASP A 1 98 ? 8.239 -8.299 -9.613 1.00 0.00 142 ASP A N 20
ATOM 35156 C CA . ASP A 1 98 ? 6.848 -8.700 -9.423 1.00 0.00 142 ASP A CA 20
ATOM 35157 C C . ASP A 1 98 ? 6.765 -9.978 -8.581 1.00 0.00 142 ASP A C 20
ATOM 35158 O O . ASP A 1 98 ? 7.065 -11.068 -9.066 1.00 0.00 142 ASP A O 20
ATOM 35167 N N . LEU A 1 99 ? 6.370 -9.825 -7.309 1.00 0.00 143 LEU A N 20
ATOM 35168 C CA . LEU A 1 99 ? 6.255 -10.954 -6.375 1.00 0.00 143 LEU A CA 20
ATOM 35169 C C . LEU A 1 99 ? 7.630 -11.533 -6.031 1.00 0.00 143 LEU A C 20
ATOM 35170 O O . LEU A 1 99 ? 8.534 -11.565 -6.868 1.00 0.00 143 LEU A O 20
ATOM 35186 N N . LYS A 1 100 ? 7.781 -11.982 -4.787 1.00 0.00 144 LYS A N 20
ATOM 35187 C CA . LYS A 1 100 ? 9.041 -12.551 -4.325 1.00 0.00 144 LYS A CA 20
ATOM 35188 C C . LYS A 1 100 ? 8.797 -13.752 -3.413 1.00 0.00 144 LYS A C 20
ATOM 35189 O O . LYS A 1 100 ? 7.924 -13.709 -2.543 1.00 0.00 144 LYS A O 20
ATOM 35208 N N . GLU A 1 101 ? 9.568 -14.821 -3.632 1.00 0.00 145 GLU A N 20
ATOM 35209 C CA . GLU A 1 101 ? 9.449 -16.055 -2.851 1.00 0.00 145 GLU A CA 20
ATOM 35210 C C . GLU A 1 101 ? 8.066 -16.696 -3.036 1.00 0.00 145 GLU A C 20
ATOM 35211 O O . GLU A 1 101 ? 7.558 -17.369 -2.137 1.00 0.00 145 GLU A O 20
ATOM 35223 N N . GLU A 1 102 ? 7.466 -16.481 -4.210 1.00 0.00 146 GLU A N 20
ATOM 35224 C CA . GLU A 1 102 ? 6.149 -17.031 -4.518 1.00 0.00 146 GLU A CA 20
ATOM 35225 C C . GLU A 1 102 ? 5.978 -17.205 -6.026 1.00 0.00 146 GLU A C 20
ATOM 35226 O O . GLU A 1 102 ? 6.279 -16.293 -6.797 1.00 0.00 146 GLU A O 20
ATOM 35238 N N . SER A 1 103 ? 5.497 -18.378 -6.440 1.00 0.00 147 SER A N 20
ATOM 35239 C CA . SER A 1 103 ? 5.291 -18.664 -7.860 1.00 0.00 147 SER A CA 20
ATOM 35240 C C . SER A 1 103 ? 4.123 -17.852 -8.420 1.00 0.00 147 SER A C 20
ATOM 35241 O O . SER A 1 103 ? 4.327 -16.884 -9.149 1.00 0.00 147 SER A O 20
ATOM 35249 N N . SER A 1 104 ? 2.896 -18.252 -8.066 1.00 0.00 148 SER A N 20
ATOM 35250 C CA . SER A 1 104 ? 1.690 -17.562 -8.526 1.00 0.00 148 SER A CA 20
ATOM 35251 C C . SER A 1 104 ? 0.439 -18.202 -7.927 1.00 0.00 148 SER A C 20
ATOM 35252 O O . SER A 1 104 ? 0.260 -19.419 -8.006 1.00 0.00 148 SER A O 20
ATOM 35260 N N . THR A 1 105 ? -0.420 -17.378 -7.329 1.00 0.00 149 THR A N 20
ATOM 35261 C CA . THR A 1 105 ? -1.651 -17.867 -6.713 1.00 0.00 149 THR A CA 20
ATOM 35262 C C . THR A 1 105 ? -2.806 -17.851 -7.712 1.00 0.00 149 THR A C 20
ATOM 35263 O O . THR A 1 105 ? -3.577 -16.891 -7.771 1.00 0.00 149 THR A O 20
ATOM 35274 N N . ASP A 1 106 ? -2.921 -18.922 -8.495 1.00 0.00 150 ASP A N 20
ATOM 35275 C CA . ASP A 1 106 ? -3.981 -19.036 -9.493 1.00 0.00 150 ASP A CA 20
ATOM 35276 C C . ASP A 1 106 ? -4.391 -20.494 -9.692 1.00 0.00 150 ASP A C 20
ATOM 35277 O O . ASP A 1 106 ? -3.613 -21.300 -10.203 1.00 0.00 150 ASP A O 20
ATOM 35286 N N . LEU A 1 107 ? -5.616 -20.823 -9.285 1.00 0.00 151 LEU A N 20
ATOM 35287 C CA . LEU A 1 107 ? -6.133 -22.185 -9.418 1.00 0.00 151 LEU A CA 20
ATOM 35288 C C . LEU A 1 107 ? -7.596 -22.177 -9.862 1.00 0.00 151 LEU A C 20
ATOM 35289 O O . LEU A 1 107 ? -8.245 -21.127 -9.883 1.00 0.00 151 LEU A O 20
ATOM 35305 N N . GLU A 1 108 ? -8.111 -23.357 -10.208 1.00 0.00 152 GLU A N 20
ATOM 35306 C CA . GLU A 1 108 ? -9.501 -23.497 -10.647 1.00 0.00 152 GLU A CA 20
ATOM 35307 C C . GLU A 1 108 ? -10.441 -23.695 -9.454 1.00 0.00 152 GLU A C 20
ATOM 35308 O O . GLU A 1 108 ? -11.625 -23.316 -9.570 1.00 0.00 152 GLU A O 20
#

Nearest PDB structures (foldseek):
  2l89-assembly1_A  TM=8.505E-01  e=3.134E-17  Schizosaccharomyces pombe
  1h3z-assembly1_A  TM=7.205E-01  e=2.677E-07  Schizosaccharomyces pombe
  4ld6-assembly1_A  TM=6.288E-01  e=3.003E-03  Homo sapiens
  4rxj-assembly1_A-2  TM=6.103E-01  e=6.500E-03  Homo sapiens
  6b9m-assembly1_C  TM=7.668E-01  e=1.344E-01  Danio rerio

GO terms:
  GO:0005634 nucleus (C, EXP)
  GO:0003690 double-stranded DNA binding (F, IDA)
  GO:0042393 histone binding (F, IDA)
  GO:0140005 histone H4K20me2 reader activity (F, IDA)
  GO:1990889 histone H4K20me3 reader activity (F, IDA)
  GO:0005634 nucleus (C, HDA)
  GO:0005515 protein binding (F, IPI)

Radius of gyration: 15.5 Å; Cα contacts (8 Å, |Δi|>4): 167; chains: 1; bounding box: 40×50×29 Å

InterPro domains:
  IPR000313 PWWP domain [PF00855] (53-138)
  IPR000313 PWWP domain [PS50812] (52-114)
  IPR000313 PWWP domain [SM00293] (50-112)
  IPR035503 IOC4-like, PWWP domain [cd05840] (53-141)

Sequence (108 aa):
SADDRLNFGDRILVKAPGYPWWPALLLRRKETKDSLNTNSSFNVLYKVLFFPDFNFAWVKRNSVKPLLDSEIAKFLGSSKRKSKELIEAYEASKTPPDLKEESSTDLESADDRLNFGDRILVKAPGYPWWPALLLRRKETKDSLNTNSSFNVLYKVLFFPDFNFAWVKRNSVKPLLDSEIAKFLGSSKRKSKELIEAYEASKTPPDLKEESSTDLESADDRLNFGDRILVKAPGYPWWPALLLRRKETKDSLNTNSSFNVLYKVLFFPDFNFAWVKRNSVKPLLDSEIAKFLGSSKRKSKELIEAYEASKTPPDLKEESSTDLESADDRLNFGDRILVKAPGYPWWPALLLRRKETKDSLNTNSSFNVLYKVLFFPDFNFAWVKRNSVKPLLDSEIAKFLGSSKRKSKELIEAYEASKTPPDLKEESSTDLESADDRLNFGDRILVKAPGYPWWPALLLRRKETKDSLNTNSSFNVLYKVLFFPDFNFAWVKRNSVKPLLDSEIAKFLGSSKRKSKELIEAYEASKTPPDLKEESSTDLESADDRLNFGDRILVKAPGYPWWPALLLRRKETKDSLNTNSSFNVLYKVLFFPDFNFAWVKRNSVKPLLDSEIAKFLGSSKRKSKELIEAYEASKTPPDLKEESSTDLESADDRLNFGDRILVKAPGYPWWPALLLRRKETKDSLNTNSSFNVLYKVLFFPDFNFAWVKRNSVKPLLDSEIAKFLGSSKRKSKELIEAYEASKTPPDLKEESSTDLESADDRLNFGDRILVKAPGYPWWPALLLRRKETKDSLNTNSSFNVLYKVLFFPDFNFAWVKRNSVKPLLDSEIAKFLGSSKRKSKELIEAYEASKTPPDLKEESSTDLESADDRLNFGDRILVKAPGYPWWPALLLRRKETKDSLNTNSSFNVLYKVLFFPDFNFAWVKRNSVKPLLDSEIAKFLGSSKRKSKELIEAYEASKTPPDLKEESSTDLESADDRLNFGDRILVKAPGYPWWPALLLRRKETKDSLNTNSSFNVLYKVLFFPDFNFAWVKRNSVKPLLDSEIAKFLGSSKRKSKELIEAYEASKTPPDLKEESSTDLESADDRLNFGDRILVKAPGYPWWPALLLRRKETKDSLNTNSSFNVLYKVLFFPDFNFAWVKRNSVKPLLDSEIAKFLGSSKRKSKELIEAYEASKTPPDLKEESSTDLESADDRLNFGDRILVKAPGYPWWPALLLRRKETKDSLNTNSSFNVLYKVLFFPDFNFAWVKRNSVKPLLDSEIAKFLGSSKRKSKELIEAYEASKTPPDLKEESSTDLESADDRLNFGDRILVKAPGYPWWPALLLRRKETKDSLNTNSSFNVLYKVLFFPDFNFAWVKRNSVKPLLDSEIAKFLGSSKRKSKELIEAYEASKTPPDLKEESSTDLESADDRLNFGDRILVKAPGYPWWPALLLRRKETKDSLNTNSSFNVLYKVLFFPDFNFAWVKRNSVKPLLDSEIAKFLGSSKRKSKELIEAYEASKTPPDLKEESSTDLESADDRLNFGDRILVKAPGYPWWPALLLRRKETKDSLNTNSSFNVLYKVLFFPDFNFAWVKRNSVKPLLDSEIAKFLGSSKRKSKELIEAYEASKTPPDLKEESSTDLESADDRLNFGDRILVKAPGYPWWPALLLRRKETKDSLNTNSSFNVLYKVLFFPDFNFAWVKRNSVKPLLDSEIAKFLGSSKRKSKELIEAYEASKTPPDLKEESSTDLESADDRLNFGDRILVKAPGYPWWPALLLRRKETKDSLNTNSSFNVLYKVLFFPDFNFAWVKRNSVKPLLDSEIAKFLGSSKRKSKELIEAYEASKTPPDLKEESSTDLESADDRLNFGDRILVKAPGYPWWPALLLRRKETKDSLNTNSSFNVLYKVLFFPDFNFAWVKRNSVKPLLDSEIAKFLGSSKRKSKELIEAYEASKTPPDLKEESSTDLESADDRLNFGDRILVKAPGYPWWPALLLRRKETKDSLNTNSSFNVLYKVLFFPDFNFAWVKRNSVKPLLDSEIAKFLGSSKRKSKELIEAYEASKTPPDLKEESSTDLESADDRLNFGDRILVKAPGYPWWPALLLRRKETKDSLNTNSSFNVLYKVLFFPDFNFAWVKRNSVKPLLDSEIAKFLGSSKRKSKELIEAYEASKTPPDLKEESSTDLE

CATH classification: 2.30.30.140

Solvent-accessible surface area: 8255 Å² total; per-residue (Å²): 160,86,129,107,154,40,101,120,15,48,38,0,13,1,105,16,131,89,142,76,91,29,0,0,1,1,42,156,128,62,93,64,87,106,78,153,88,79,112,82,78,89,81,25,26,21,64,0,22,29,4,58,114,143,85,120,22,163,42,81,151,135,26,11,74,59,8,106,66,77,69,0,48,156,58,23,56,28,108,184,200,105,43,168,100,32,42,95,0,6,102,20,1,56,75,31,90,74,14,119,167,129,107,97,132,135,161,225

Secondary structure (DSSP, 8-state):
--S----TTEEEEEE-SSS-EEEEEEEEEEEEESSS-SSS-EEEEEEEEETTTTEEEEE-GGGEEE--HHHHHHHHH-SSS--HHHHHHHHHHT-GGGTSS----S--